Protein 5ZMB (pdb70)

Foldseek 3Di:
DPDKAWAWEADPQGTDIDIDDWDAWQVVVCVVCQVVVCVRVVDHPVQFFKAWPNHGDDDRRHTCVRVPADSHHYIYTDGDD

Nearest PDB structures (foldseek):
  5zmb-assembly1_A  TM=9.773E-01  e=6.949E-15  Trypanosoma brucei brucei TREU927
  8tee-assembly1_A  TM=6.980E-01  e=2.745E-02  Mus musculus
  7w3n-assembly1_A  TM=6.787E-01  e=5.484E-02  Homo sapiens
  5l95-assembly1_C  TM=6.623E-01  e=1.930E-01  Homo sapiens
  8ohd-assembly1_D  TM=6.482E-01  e=1.702E-01  Homo sapiens

Radius of gyration: 12.01 Å; Cα contacts (8 Å, |Δi|>4): 121; chains: 1; bounding box: 28×26×26 Å

Sequence (81 aa):
MSETIPVSVQCCEGRFELSVDSNHTLRDVLRQFKREVAALDPINLEEYVVNHEGKLLLDDSVTLQTVGVKKDSVFVLVRKAMSETIPVSVQCCEGRFELSVDSNHTLRDVLRQFKREVAALDPINLEEYVVNHEGKLLLDDSVTLQTVGVKKDSVFVLVRKAMSETIPVSVQCCEGRFELSVDSNHTLRDVLRQFKREVAALDPINLEEYVVNHEGKLLLDDSVTLQTVGVKKDSVFVLVRKAMSETIPVSVQCCEGRFELSVDSNHTLRDVLRQFKREVAALDPINLEEYVVNHEGKLLLDDSVTLQTVGVKKDSVFVLVRKAMSETIPVSVQCCEGRFELSVDSNHTLRDVLRQFKREVAALDPINLEEYVVNHEGKLLLDDSVTLQTVGVKKDSVFVLVRKAMSETIPVSVQCCEGRFELSVDSNHTLRDVLRQFKREVAALDPINLEEYVVNHEGKLLLDDSVTLQTVGVKKDSVFVLVRKAMSETIPVSVQCCEGRFELSVDSNHTLRDVLRQFKREVAALDPINLEEYVVNHEGKLLLDDSVTLQTVGVKKDSVFVLVRKAMSETIPVSVQCCEGRFELSVDSNHTLRDVLRQFKREVAALDPINLEEYVVNHEGKLLLDDSVTLQTVGVKKDSVFVLVRKAMSETIPVSVQCCEGRFELSVDSNHTLRDVLRQFKREVAALDPINLEEYVVNHEGKLLLDDSVTLQTVGVKKDSVFVLVRKAMSETIPVSVQCCEGRFELSVDSNHTLRDVLRQFKREVAALDPINLEEYVVNHEGKLLLDDSVTLQTVGVKKDSVFVLVRKAMSETIPVSVQCCEGRFELSVDSNHTLRDVLRQFKREVAALDPINLEEYVVNHEGKLLLDDSVTLQTVGVKKDSVFVLVRKAMSETIPVSVQCCEGRFELSVDSNHTLRDVLRQFKREVAALDPINLEEYVVNHEGKLLLDDSVTLQTVGVKKDSVFVLVRKAMSETIPVSVQCCEGRFELSVDSNHTLRDVLRQFKREVAALDPINLEEYVVNHEGKLLLDDSVTLQTVGVKKDSVFVLVRKAMSETIPVSVQCCEGRFELSVDSNHTLRDVLRQFKREVAALDPINLEEYVVNHEGKLLLDDSVTLQTVGVKKDSVFVLVRKAMSETIPVSVQCCEGRFELSVDSNHTLRDVLRQFKREVAALDPINLEEYVVNHEGKLLLDDSVTLQTVGVKKDSVFVLVRKAMSETIPVSVQCCEGRFELSVDSNHTLRDVLRQFKREVAALDPINLEEYVVNHEGKLLLDDSVTLQTVGVKKDSVFVLVRKAMSETIPVSVQCCEGRFELSVDSNHTLRDVLRQFKREVAALDPINLEEYVVNHEGKLLLDDSVTLQTVGVKKDSVFVLVRKAMSETIPVSVQCCEGRFELSVDSNHTLRDVLRQFKREVAALDPINLEEYVVNHEGKLLLDDSVTLQTVGVKKDSVFVLVRKAMSETIPVSVQCCEGRFELSVDSNHTLRDVLRQFKREVAALDPINLEEYVVNHEGKLLLDDSVTLQTVGVKKDSVFVLVRKAMSETIPVSVQCCEGRFELSVDSNHTLRDVLRQFKREVAALDPINLEEYVVNHEGKLLLDDSVTLQTVGVKKDSVFVLVRKA

Organism: Trypanosoma brucei brucei (strain 927/4 GUTat10.1) (NCBI:txid185431)

GO terms:
  GO:0005930 axoneme (C, IDA)

Solvent-accessible surface area: 6175 Å² total; per-residue (Å²): 231,108,123,78,39,68,15,53,10,99,27,136,154,36,203,56,124,53,65,24,62,43,109,114,39,2,155,50,14,31,163,72,18,50,177,52,7,58,84,94,35,131,85,90,18,127,113,42,60,24,21,5,56,69,132,119,46,177,102,42,82,49,42,26,144,87,22,39,18,152,156,108,5,66,6,45,25,78,176,162,95

InterPro domains:
  IPR029071 Ubiquitin-like domain superfamily [SSF54236] (4-91)

Secondary structure (DSSP, 8-state):
--S--EEEEE-SS-EEEEE--S-SBHHHHHHHHHHHHTTT--S-GGGSEEEETTEE-S-S-SBHHHHT--SS-EEEEE---

Structure (mmCIF, N/CA/C/O backbone):
data_5ZMB
#
_entry.id   5ZMB
#
loop_
_atom_site.group_PDB
_atom_site.id
_atom_site.type_symbol
_atom_site.label_atom_id
_atom_site.label_alt_id
_atom_site.label_comp_id
_atom_site.label_asym_id
_atom_site.label_entity_id
_atom_site.label_seq_id
_atom_site.pdbx_PDB_ins_code
_atom_site.Cartn_x
_atom_site.Cartn_y
_atom_site.Cartn_z
_atom_site.occupancy
_atom_site.B_iso_or_equiv
_atom_site.auth_seq_id
_atom_site.auth_comp_id
_atom_site.auth_asym_id
_atom_site.auth_atom_id
_atom_site.pdbx_PDB_model_num
ATOM 1 N N . MET A 1 1 ? 1.329 0.000 0.000 1.00 0.00 10 MET A N 1
ATOM 2 C CA . MET A 1 1 ? 2.093 -0.001 -1.242 1.00 52.33 10 MET A CA 1
ATOM 3 C C . MET A 1 1 ? 3.526 -0.463 -0.999 1.00 71.11 10 MET A C 1
ATOM 4 O O . MET A 1 1 ? 4.480 0.214 -1.382 1.00 10.02 10 MET A O 1
ATOM 18 N N . SER A 1 2 ? 3.669 -1.620 -0.360 1.00 45.14 11 SER A N 1
ATOM 19 C CA . SER A 1 2 ? 4.987 -2.170 -0.063 1.00 34.44 11 SER A CA 1
ATOM 20 C C . SER A 1 2 ? 5.277 -3.387 -0.936 1.00 41.13 11 SER A C 1
ATOM 21 O O . SER A 1 2 ? 6.422 -3.634 -1.313 1.00 41.11 11 SER A O 1
ATOM 29 N N . GLU A 1 3 ? 4.231 -4.143 -1.254 1.00 52.00 12 GLU A N 1
ATOM 30 C CA . GLU A 1 3 ? 4.374 -5.334 -2.083 1.00 34.45 12 GLU A CA 1
ATOM 31 C C . GLU A 1 3 ? 3.332 -5.350 -3.197 1.00 52.24 12 GLU A C 1
ATOM 32 O O . GLU A 1 3 ? 2.233 -5.880 -3.029 1.00 52.35 12 GLU A O 1
ATOM 44 N N . THR A 1 4 ? 3.685 -4.764 -4.337 1.00 53.15 13 THR A N 1
ATOM 45 C CA . THR A 1 4 ? 2.781 -4.708 -5.480 1.00 23.02 13 THR A CA 1
ATOM 46 C C . THR A 1 4 ? 3.029 -5.871 -6.434 1.00 40.30 13 THR A C 1
ATOM 47 O O . THR A 1 4 ? 4.160 -6.337 -6.579 1.00 54.40 13 THR A O 1
ATOM 58 N N . ILE A 1 5 ? 1.966 -6.334 -7.083 1.00 22.32 14 ILE A N 1
ATOM 59 C CA . ILE A 1 5 ? 2.070 -7.442 -8.025 1.00 12.32 14 ILE A CA 1
ATOM 60 C C . ILE A 1 5 ? 1.211 -7.195 -9.260 1.00 42.55 14 ILE A C 1
ATOM 61 O O . ILE A 1 5 ? -0.008 -7.363 -9.243 1.00 53.04 14 ILE A O 1
ATOM 77 N N . PRO A 1 6 ? 1.861 -6.787 -10.361 1.00 1.33 15 PRO A N 1
ATOM 78 C CA . PRO A 1 6 ? 1.177 -6.510 -11.627 1.00 40.13 15 PRO A CA 1
ATOM 79 C C . PRO A 1 6 ? 0.649 -7.778 -12.290 1.00 40.41 15 PRO A C 1
ATOM 80 O O . PRO A 1 6 ? 1.325 -8.806 -12.312 1.00 71.33 15 PRO A O 1
ATOM 91 N N . VAL A 1 7 ? -0.563 -7.697 -12.830 1.00 40.10 16 VAL A N 1
ATOM 92 C CA . VAL A 1 7 ? -1.181 -8.838 -13.495 1.00 51.42 16 VAL A CA 1
ATOM 93 C C . VAL A 1 7 ? -1.833 -8.421 -14.809 1.00 15.35 16 VAL A C 1
ATOM 94 O O . VAL A 1 7 ? -2.257 -7.276 -14.967 1.00 40.12 16 VAL A O 1
ATOM 107 N N . SER A 1 8 ? -1.912 -9.358 -15.748 1.00 5.12 17 SER A N 1
ATOM 108 C CA . SER A 1 8 ? -2.510 -9.087 -17.050 1.00 23.31 17 SER A CA 1
ATOM 109 C C . SER A 1 8 ? -3.626 -10.082 -17.352 1.00 73.01 17 SER A C 1
ATOM 110 O O . SER A 1 8 ? -3.485 -11.282 -17.116 1.00 71.02 17 SER A O 1
ATOM 118 N N . VAL A 1 9 ? -4.737 -9.574 -17.876 1.00 13.20 18 VAL A N 1
ATOM 119 C CA . VAL A 1 9 ? -5.879 -10.416 -18.212 1.00 62.22 18 VAL A CA 1
ATOM 120 C C . VAL A 1 9 ? -6.284 -10.237 -19.671 1.00 5.20 18 VAL A C 1
ATOM 121 O O . VAL A 1 9 ? -6.296 -9.120 -20.188 1.00 73.23 18 VAL A O 1
ATOM 134 N N . GLN A 1 10 ? -6.614 -11.344 -20.328 1.00 41.22 19 GLN A N 1
ATOM 135 C CA . GLN A 1 10 ? -7.019 -11.308 -21.728 1.00 71.24 19 GLN A CA 1
ATOM 136 C C . GLN A 1 10 ? -8.511 -11.591 -21.871 1.00 11.24 19 GLN A C 1
ATOM 137 O O . GLN A 1 10 ? -9.047 -12.491 -21.223 1.00 3.02 19 GLN A O 1
ATOM 151 N N . CYS A 1 11 ? -9.176 -10.817 -22.721 1.00 12.10 20 CYS A N 1
ATOM 152 C CA . CYS A 1 11 ? -10.607 -10.983 -22.947 1.00 75.33 20 CYS A CA 1
ATOM 153 C C . CYS A 1 11 ? -10.932 -10.931 -24.437 1.00 31.13 20 CYS A C 1
ATOM 154 O O . CYS A 1 11 ? -10.247 -10.259 -25.208 1.00 41.33 20 CYS A O 1
ATOM 162 N N . CYS A 1 12 ? -11.979 -11.646 -24.834 1.00 0.41 21 CYS A N 1
ATOM 163 C CA . CYS A 1 12 ? -12.393 -11.683 -26.232 1.00 52.10 21 CYS A CA 1
ATOM 164 C C . CYS A 1 12 ? -12.804 -10.296 -26.714 1.00 52.45 21 CYS A C 1
ATOM 165 O O . CYS A 1 12 ? -12.825 -10.027 -27.915 1.00 42.01 21 CYS A O 1
ATOM 173 N N . GLU A 1 13 ? -13.132 -9.419 -25.770 1.00 72.41 22 GLU A N 1
ATOM 174 C CA . GLU A 1 13 ? -13.545 -8.060 -26.100 1.00 73.41 22 GLU A CA 1
ATOM 175 C C . GLU A 1 13 ? -12.352 -7.110 -26.084 1.00 44.15 22 GLU A C 1
ATOM 176 O O . GLU A 1 13 ? -12.376 -6.054 -26.716 1.00 73.51 22 GLU A O 1
ATOM 188 N N . GLY A 1 14 ? -11.307 -7.493 -25.357 1.00 1.05 23 GLY A N 1
ATOM 189 C CA . GLY A 1 14 ? -10.119 -6.664 -25.271 1.00 24.32 23 GLY A CA 1
ATOM 190 C C . GLY A 1 14 ? -9.150 -7.148 -24.210 1.00 63.02 23 GLY A C 1
ATOM 191 O O . GLY A 1 14 ? -9.117 -8.335 -23.885 1.00 44.02 23 GLY A O 1
ATOM 195 N N . ARG A 1 15 ? -8.358 -6.227 -23.670 1.00 63.34 24 ARG A N 1
ATOM 196 C CA . ARG A 1 15 ? -7.381 -6.567 -22.642 1.00 73.24 24 ARG A CA 1
ATOM 197 C C . ARG A 1 15 ? -7.532 -5.657 -21.427 1.00 74.10 24 ARG A C 1
ATOM 198 O O . ARG A 1 15 ? -7.841 -4.473 -21.560 1.00 11.43 24 ARG A O 1
ATOM 219 N N . PHE A 1 16 ? -7.313 -6.219 -20.243 1.00 13.12 25 PHE A N 1
ATOM 220 C CA . PHE A 1 16 ? -7.426 -5.459 -19.003 1.00 54.14 25 PHE A CA 1
ATOM 221 C C . PHE A 1 16 ? -6.329 -5.856 -18.020 1.00 52.40 25 PHE A C 1
ATOM 222 O O . PHE A 1 16 ? -6.194 -7.026 -17.665 1.00 10.23 25 PHE A O 1
ATOM 239 N N . GLU A 1 17 ? -5.548 -4.871 -17.585 1.00 72.54 26 GLU A N 1
ATOM 240 C CA . GLU A 1 17 ? -4.462 -5.118 -16.644 1.00 61.24 26 GLU A CA 1
ATOM 241 C C . GLU A 1 17 ? -4.729 -4.426 -15.311 1.00 53.31 26 GLU A C 1
ATOM 242 O O . GLU A 1 17 ? -5.407 -3.399 -15.257 1.00 0.52 26 GLU A O 1
ATOM 254 N N . LEU A 1 18 ? -4.193 -4.995 -14.238 1.00 30.45 27 LEU A N 1
ATOM 255 C CA . LEU A 1 18 ? -4.373 -4.434 -12.903 1.00 73.30 27 LEU A CA 1
ATOM 256 C C . LEU A 1 18 ? -3.223 -4.834 -11.984 1.00 51.14 27 LEU A C 1
ATOM 257 O O . LEU A 1 18 ? -2.463 -5.753 -12.289 1.00 45.41 27 LEU A O 1
ATOM 273 N N . SER A 1 19 ? -3.103 -4.139 -10.858 1.00 15.13 28 SER A N 1
ATOM 274 C CA . SER A 1 19 ? -2.045 -4.420 -9.895 1.00 31.23 28 SER A CA 1
ATOM 275 C C . SER A 1 19 ? -2.610 -4.524 -8.481 1.00 72.14 28 SER A C 1
ATOM 276 O O . SER A 1 19 ? -3.296 -3.619 -8.007 1.00 35.15 28 SER A O 1
ATOM 284 N N . VAL A 1 20 ? -2.316 -5.635 -7.814 1.00 35.44 29 VAL A N 1
ATOM 285 C CA . VAL A 1 20 ? -2.793 -5.859 -6.454 1.00 75.01 29 VAL A CA 1
ATOM 286 C C . VAL A 1 20 ? -1.765 -6.624 -5.630 1.00 24.53 29 VAL A C 1
ATOM 287 O O . VAL A 1 20 ? -0.977 -7.403 -6.168 1.00 75.11 29 VAL A O 1
ATOM 300 N N . ASP A 1 21 ? -1.777 -6.398 -4.321 1.00 21.32 30 ASP A N 1
ATOM 301 C CA . ASP A 1 21 ? -0.846 -7.068 -3.420 1.00 45.03 30 ASP A CA 1
ATOM 302 C C . ASP A 1 21 ? -1.267 -8.514 -3.180 1.00 62.44 30 ASP A C 1
ATOM 303 O O . ASP A 1 21 ? -2.453 -8.811 -3.039 1.00 52.42 30 ASP A O 1
ATOM 312 N N . SER A 1 22 ? -0.287 -9.411 -3.136 1.00 62.35 31 SER A N 1
ATOM 313 C CA . SER A 1 22 ? -0.556 -10.828 -2.919 1.00 12.23 31 SER A CA 1
ATOM 314 C C . SER A 1 22 ? -0.705 -11.130 -1.431 1.00 10.13 31 SER A C 1
ATOM 315 O O . SER A 1 22 ? 0.124 -10.724 -0.618 1.00 2.32 31 SER A O 1
ATOM 323 N N . ASN A 1 23 ? -1.769 -11.846 -1.082 1.00 70.23 32 ASN A N 1
ATOM 324 C CA . ASN A 1 23 ? -2.028 -12.203 0.308 1.00 74.22 32 ASN A CA 1
ATOM 325 C C . ASN A 1 23 ? -3.263 -13.092 0.420 1.00 70.42 32 ASN A C 1
ATOM 326 O O . ASN A 1 23 ? -3.267 -14.078 1.159 1.00 41.44 32 ASN A O 1
ATOM 337 N N . HIS A 1 24 ? -4.310 -12.738 -0.319 1.00 22.20 33 HIS A N 1
ATOM 338 C CA . HIS A 1 24 ? -5.551 -13.505 -0.304 1.00 3.32 33 HIS A CA 1
ATOM 339 C C . HIS A 1 24 ? -5.579 -14.516 -1.446 1.00 42.42 33 HIS A C 1
ATOM 340 O O . HIS A 1 24 ? -4.705 -14.513 -2.314 1.00 23.22 33 HIS A O 1
ATOM 354 N N . THR A 1 25 ? -6.589 -15.380 -1.440 1.00 64.33 34 THR A N 1
ATOM 355 C CA . THR A 1 25 ? -6.730 -16.398 -2.474 1.00 44.11 34 THR A CA 1
ATOM 356 C C . THR A 1 25 ? -7.230 -15.790 -3.779 1.00 53.03 34 THR A C 1
ATOM 357 O O . THR A 1 25 ? -7.519 -14.595 -3.849 1.00 15.43 34 THR A O 1
ATOM 368 N N . LEU A 1 26 ? -7.331 -16.619 -4.812 1.00 73.21 35 LEU A N 1
ATOM 369 C CA . LEU A 1 26 ? -7.799 -16.163 -6.117 1.00 24.03 35 LEU A CA 1
ATOM 370 C C . LEU A 1 26 ? -9.131 -15.431 -5.992 1.00 60.14 35 LEU A C 1
ATOM 371 O O . LEU A 1 26 ? -9.444 -14.550 -6.794 1.00 24.23 35 LEU A O 1
ATOM 387 N N . ARG A 1 27 ? -9.911 -15.800 -4.982 1.00 31.32 36 ARG A N 1
ATOM 388 C CA . ARG A 1 27 ? -11.209 -15.178 -4.752 1.00 34.10 36 ARG A CA 1
ATOM 389 C C . ARG A 1 27 ? -11.084 -13.658 -4.709 1.00 23.04 36 ARG A C 1
ATOM 390 O O . ARG A 1 27 ? -12.012 -12.938 -5.077 1.00 2.33 36 ARG A O 1
ATOM 411 N N . ASP A 1 28 ? -9.931 -13.178 -4.256 1.00 42.31 37 ASP A N 1
ATOM 412 C CA . ASP A 1 28 ? -9.683 -11.743 -4.165 1.00 32.51 37 ASP A CA 1
ATOM 413 C C . ASP A 1 28 ? -9.358 -11.160 -5.536 1.00 54.24 37 ASP A C 1
ATOM 414 O O . ASP A 1 28 ? -9.910 -10.133 -5.932 1.00 1.30 37 ASP A O 1
ATOM 423 N N . VAL A 1 29 ? -8.459 -11.821 -6.258 1.00 23.25 38 VAL A N 1
ATOM 424 C CA . VAL A 1 29 ? -8.060 -11.368 -7.585 1.00 31.31 38 VAL A CA 1
ATOM 425 C C . VAL A 1 29 ? -9.249 -11.348 -8.539 1.00 32.33 38 VAL A C 1
ATOM 426 O O . VAL A 1 29 ? -9.439 -10.392 -9.292 1.00 33.13 38 VAL A O 1
ATOM 439 N N . LEU A 1 30 ? -10.048 -12.409 -8.502 1.00 21.11 39 LEU A N 1
ATOM 440 C CA . LEU A 1 30 ? -11.221 -12.514 -9.363 1.00 63.11 39 LEU A CA 1
ATOM 441 C C . LEU A 1 30 ? -12.304 -11.531 -8.930 1.00 62.04 39 LEU A C 1
ATOM 442 O O . LEU A 1 30 ? -13.014 -10.968 -9.764 1.00 3.02 39 LEU A O 1
ATOM 458 N N . ARG A 1 31 ? -12.423 -11.328 -7.622 1.00 72.14 40 ARG A N 1
ATOM 459 C CA . ARG A 1 31 ? -13.419 -10.412 -7.079 1.00 61.21 40 ARG A CA 1
ATOM 460 C C . ARG A 1 31 ? -13.262 -9.019 -7.681 1.00 60.05 40 ARG A C 1
ATOM 461 O O . ARG A 1 31 ? -14.242 -8.392 -8.082 1.00 34.22 40 ARG A O 1
ATOM 482 N N . GLN A 1 32 ? -12.023 -8.542 -7.741 1.00 41.13 41 GLN A N 1
ATOM 483 C CA . GLN A 1 32 ? -11.739 -7.223 -8.293 1.00 43.35 41 GLN A CA 1
ATOM 484 C C . GLN A 1 32 ? -11.853 -7.233 -9.814 1.00 52.13 41 GLN A C 1
ATOM 485 O O . GLN A 1 32 ? -12.500 -6.367 -10.404 1.00 72.32 41 GLN A O 1
ATOM 499 N N . PHE A 1 33 ? -11.221 -8.218 -10.444 1.00 2.43 42 PHE A N 1
ATOM 500 C CA . PHE A 1 33 ? -11.251 -8.340 -11.897 1.00 4.24 42 PHE A CA 1
ATOM 501 C C . PHE A 1 33 ? -12.687 -8.352 -12.412 1.00 43.30 42 PHE A C 1
ATOM 502 O O . PHE A 1 33 ? -13.033 -7.616 -13.337 1.00 31.33 42 PHE A O 1
ATOM 519 N N . LYS A 1 34 ? -13.519 -9.193 -11.807 1.00 41.33 43 LYS A N 1
ATOM 520 C CA . LYS A 1 34 ? -14.918 -9.302 -12.203 1.00 11.13 43 LYS A CA 1
ATOM 521 C C . LYS A 1 34 ? -15.696 -8.052 -11.802 1.00 21.51 43 LYS A C 1
ATOM 522 O O . LYS A 1 34 ? -16.665 -7.675 -12.461 1.00 62.11 43 LYS A O 1
ATOM 541 N N . ARG A 1 35 ? -15.265 -7.414 -10.719 1.00 25.52 44 ARG A N 1
ATOM 542 C CA . ARG A 1 35 ? -15.921 -6.207 -10.231 1.00 64.31 44 ARG A CA 1
ATOM 543 C C . ARG A 1 35 ? -15.677 -5.036 -11.178 1.00 54.11 44 ARG A C 1
ATOM 544 O O . ARG A 1 35 ? -16.466 -4.093 -11.228 1.00 41.43 44 ARG A O 1
ATOM 565 N N . GLU A 1 36 ? -14.581 -5.104 -11.926 1.00 64.13 45 GLU A N 1
ATOM 566 C CA . GLU A 1 36 ? -14.234 -4.048 -12.870 1.00 63.22 45 GLU A CA 1
ATOM 567 C C . GLU A 1 36 ? -14.656 -4.425 -14.287 1.00 52.13 45 GLU A C 1
ATOM 568 O O . GLU A 1 36 ? -15.120 -3.581 -15.054 1.00 0.30 45 GLU A O 1
ATOM 580 N N . VAL A 1 37 ? -14.492 -5.699 -14.629 1.00 22.04 46 VAL A N 1
ATOM 581 C CA . VAL A 1 37 ? -14.856 -6.189 -15.953 1.00 10.13 46 VAL A CA 1
ATOM 582 C C . VAL A 1 37 ? -16.319 -5.895 -16.264 1.00 33.21 46 VAL A C 1
ATOM 583 O O . VAL A 1 37 ? -16.711 -5.803 -17.427 1.00 24.20 46 VAL A O 1
ATOM 596 N N . ALA A 1 38 ? -17.124 -5.749 -15.216 1.00 45.51 47 ALA A N 1
ATOM 597 C CA . ALA A 1 38 ? -18.544 -5.462 -15.377 1.00 63.52 47 ALA A CA 1
ATOM 598 C C . ALA A 1 38 ? -18.761 -4.059 -15.933 1.00 34.14 47 ALA A C 1
ATOM 599 O O . ALA A 1 38 ? -19.855 -3.724 -16.387 1.00 62.00 47 ALA A O 1
ATOM 606 N N . ALA A 1 39 ? -17.714 -3.242 -15.892 1.00 23.51 48 ALA A N 1
ATOM 607 C CA . ALA A 1 39 ? -17.791 -1.876 -16.392 1.00 44.34 48 ALA A CA 1
ATOM 608 C C . ALA A 1 39 ? -18.052 -1.855 -17.895 1.00 31.04 48 ALA A C 1
ATOM 609 O O . ALA A 1 39 ? -18.795 -1.009 -18.394 1.00 71.13 48 ALA A O 1
ATOM 616 N N . LEU A 1 40 ? -17.437 -2.790 -18.610 1.00 40.13 49 LEU A N 1
ATOM 617 C CA . LEU A 1 40 ? -17.603 -2.879 -20.057 1.00 2.21 49 LEU A CA 1
ATOM 618 C C . LEU A 1 40 ? -18.343 -4.155 -20.443 1.00 21.52 49 LEU A C 1
ATOM 619 O O . LEU A 1 40 ? -18.958 -4.231 -21.506 1.00 52.25 49 LEU A O 1
ATOM 635 N N . ASP A 1 41 ? -18.280 -5.156 -19.571 1.00 15.32 50 ASP A N 1
ATOM 636 C CA . ASP A 1 41 ? -18.948 -6.429 -19.818 1.00 45.34 50 ASP A CA 1
ATOM 637 C C . ASP A 1 41 ? -20.269 -6.506 -19.061 1.00 55.20 50 ASP A C 1
ATOM 638 O O . ASP A 1 41 ? -20.307 -6.722 -17.850 1.00 13.45 50 ASP A O 1
ATOM 647 N N . PRO A 1 42 ? -21.381 -6.324 -19.790 1.00 22.42 51 PRO A N 1
ATOM 648 C CA . PRO A 1 42 ? -22.725 -6.368 -19.207 1.00 73.44 51 PRO A CA 1
ATOM 649 C C . PRO A 1 42 ? -23.123 -7.775 -18.772 1.00 3.41 51 PRO A C 1
ATOM 650 O O . PRO A 1 42 ? -23.847 -7.949 -17.791 1.00 64.32 51 PRO A O 1
ATOM 661 N N . ILE A 1 43 ? -22.645 -8.774 -19.506 1.00 43.40 52 ILE A N 1
ATOM 662 C CA . ILE A 1 43 ? -22.949 -10.164 -19.194 1.00 34.33 52 ILE A CA 1
ATOM 663 C C . ILE A 1 43 ? -22.212 -10.620 -17.939 1.00 34.21 52 ILE A C 1
ATOM 664 O O . ILE A 1 43 ? -21.097 -10.177 -17.666 1.00 75.34 52 ILE A O 1
ATOM 680 N N . ASN A 1 44 ? -22.843 -11.510 -17.179 1.00 51.31 53 ASN A N 1
ATOM 681 C CA . ASN A 1 44 ? -22.247 -12.027 -15.953 1.00 64.40 53 ASN A CA 1
ATOM 682 C C . ASN A 1 44 ? -21.126 -13.014 -16.268 1.00 11.14 53 ASN A C 1
ATOM 683 O O . ASN A 1 44 ? -21.375 -14.120 -16.750 1.00 42.42 53 ASN A O 1
ATOM 694 N N . LEU A 1 45 ? -19.892 -12.607 -15.991 1.00 33.24 54 LEU A N 1
ATOM 695 C CA . LEU A 1 45 ? -18.732 -13.455 -16.243 1.00 33.10 54 LEU A CA 1
ATOM 696 C C . LEU A 1 45 ? -18.755 -14.690 -15.347 1.00 51.34 54 LEU A C 1
ATOM 697 O O . LEU A 1 45 ? -18.068 -15.675 -15.616 1.00 15.14 54 LEU A O 1
ATOM 713 N N . GLU A 1 46 ? -19.551 -14.629 -14.284 1.00 41.33 55 GLU A N 1
ATOM 714 C CA . GLU A 1 46 ? -19.664 -15.743 -13.350 1.00 43.05 55 GLU A CA 1
ATOM 715 C C . GLU A 1 46 ? -20.151 -17.002 -14.062 1.00 0.10 55 GLU A C 1
ATOM 716 O O . GLU A 1 46 ? -19.954 -18.116 -13.578 1.00 11.13 55 GLU A O 1
ATOM 728 N N . GLU A 1 47 ? -20.788 -16.815 -15.214 1.00 12.35 56 GLU A N 1
ATOM 729 C CA . GLU A 1 47 ? -21.305 -17.935 -15.991 1.00 21.12 56 GLU A CA 1
ATOM 730 C C . GLU A 1 47 ? -20.226 -18.506 -16.907 1.00 2.45 56 GLU A C 1
ATOM 731 O O . GLU A 1 47 ? -20.487 -19.403 -17.708 1.00 52.00 56 GLU A O 1
ATOM 743 N N . TYR A 1 48 ? -19.013 -17.978 -16.782 1.00 31.12 57 TYR A N 1
ATOM 744 C CA . TYR A 1 48 ? -17.894 -18.432 -17.600 1.00 14.25 57 TYR A CA 1
ATOM 745 C C . TYR A 1 48 ? -16.710 -18.835 -16.727 1.00 2.22 57 TYR A C 1
ATOM 746 O O . TYR A 1 48 ? -16.695 -18.579 -15.523 1.00 32.14 57 TYR A O 1
ATOM 764 N N . VAL A 1 49 ? -15.716 -19.467 -17.344 1.00 14.31 58 VAL A N 1
ATOM 765 C CA . VAL A 1 49 ? -14.525 -19.904 -16.626 1.00 35.44 58 VAL A CA 1
ATOM 766 C C . VAL A 1 49 ? -13.291 -19.143 -17.093 1.00 45.43 58 VAL A C 1
ATOM 767 O O . VAL A 1 49 ? -13.159 -18.817 -18.273 1.00 44.21 58 VAL A O 1
ATOM 780 N N . VAL A 1 50 ? -12.387 -18.862 -16.160 1.00 44.41 59 VAL A N 1
ATOM 781 C CA . VAL A 1 50 ? -11.160 -18.139 -16.477 1.00 33.25 59 VAL A CA 1
ATOM 782 C C . VAL A 1 50 ? -9.929 -18.981 -16.160 1.00 33.10 59 VAL A C 1
ATOM 783 O O . VAL A 1 50 ? -9.850 -19.611 -15.106 1.00 43.41 59 VAL A O 1
ATOM 796 N N . ASN A 1 51 ? -8.970 -18.987 -17.080 1.00 55.34 60 ASN A N 1
ATOM 797 C CA . ASN A 1 51 ? -7.742 -19.752 -16.900 1.00 0.34 60 ASN A CA 1
ATOM 798 C C . ASN A 1 51 ? -6.612 -18.856 -16.402 1.00 44.10 60 ASN A C 1
ATOM 799 O O . ASN A 1 51 ? -6.404 -17.756 -16.916 1.00 73.21 60 ASN A O 1
ATOM 810 N N . HIS A 1 52 ? -5.883 -19.334 -15.399 1.00 23.34 61 HIS A N 1
ATOM 811 C CA . HIS A 1 52 ? -4.772 -18.578 -14.832 1.00 10.41 61 HIS A CA 1
ATOM 812 C C . HIS A 1 52 ? -3.438 -19.236 -15.170 1.00 3.14 61 HIS A C 1
ATOM 813 O O . HIS A 1 52 ? -3.206 -20.397 -14.834 1.00 3.45 61 HIS A O 1
ATOM 827 N N . G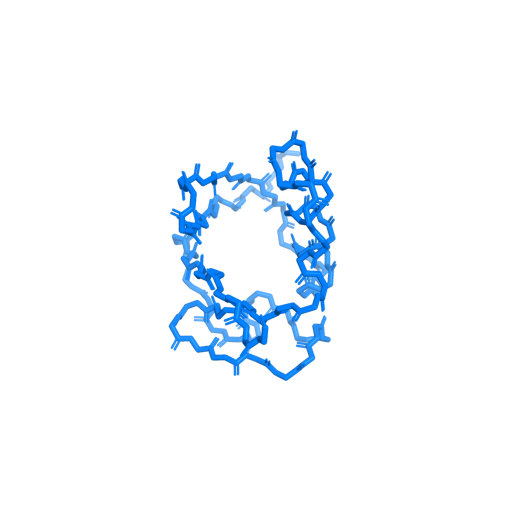LU A 1 53 ? -2.565 -18.486 -15.836 1.00 74.55 62 GLU A N 1
ATOM 828 C CA . GLU A 1 53 ? -1.255 -18.999 -16.221 1.00 35.15 62 GLU A CA 1
ATOM 829 C C . GLU A 1 53 ? -1.393 -20.195 -17.158 1.00 22.41 62 GLU A C 1
ATOM 830 O O . GLU A 1 53 ? -0.623 -21.152 -17.078 1.00 74.00 62 GLU A O 1
ATOM 842 N N . GLY A 1 54 ? -2.380 -20.133 -18.046 1.00 71.54 63 GLY A N 1
ATOM 843 C CA . GLY A 1 54 ? -2.602 -21.217 -18.986 1.00 23.21 63 GLY A CA 1
ATOM 844 C C . GLY A 1 54 ? -3.138 -22.466 -18.315 1.00 11.14 63 GLY A C 1
ATOM 845 O O . GLY A 1 54 ? -3.157 -23.542 -18.912 1.00 72.12 63 GLY A O 1
ATOM 849 N N . LYS A 1 55 ? -3.574 -22.324 -17.067 1.00 71.34 64 LYS A N 1
ATOM 850 C CA . LYS A 1 55 ? -4.113 -23.449 -16.313 1.00 32.34 64 LYS A CA 1
ATOM 851 C C . LYS A 1 55 ? -5.521 -23.143 -15.811 1.00 60.42 64 LYS A C 1
ATOM 852 O O . LYS A 1 55 ? -5.772 -22.077 -15.248 1.00 34.20 64 LYS A O 1
ATOM 871 N N . LEU A 1 56 ? -6.435 -24.085 -16.018 1.00 11.22 65 LEU A N 1
ATOM 872 C CA . LEU A 1 56 ? -7.818 -23.916 -15.585 1.00 71.51 65 LEU A CA 1
ATOM 873 C C . LEU A 1 56 ? -8.008 -24.424 -14.159 1.00 51.13 65 LEU A C 1
ATOM 874 O O . LEU A 1 56 ? -7.869 -25.618 -13.890 1.00 1.31 65 LEU A O 1
ATOM 890 N N . LEU A 1 57 ? -8.329 -23.510 -13.250 1.00 22.33 66 LEU A N 1
ATOM 891 C CA . LEU A 1 57 ? -8.541 -23.865 -11.851 1.00 23.13 66 LEU A CA 1
ATOM 892 C C . LEU A 1 57 ? -9.997 -24.244 -11.599 1.00 42.35 66 LEU A C 1
ATOM 893 O O . LEU A 1 57 ? -10.894 -23.824 -12.332 1.00 0.55 66 LEU A O 1
ATOM 909 N N . LEU A 1 58 ? -10.225 -25.038 -10.559 1.00 51.14 67 LEU A N 1
ATOM 910 C CA . LEU A 1 58 ? -11.573 -25.472 -10.209 1.00 52.23 67 LEU A CA 1
ATOM 911 C C . LEU A 1 58 ? -12.245 -24.466 -9.280 1.00 40.33 67 LEU A C 1
ATOM 912 O O . LEU A 1 58 ? -13.354 -24.002 -9.548 1.00 65.14 67 LEU A O 1
ATOM 928 N N . ASP A 1 59 ? -11.566 -24.131 -8.189 1.00 23.22 68 ASP A N 1
ATOM 929 C CA . ASP A 1 59 ? -12.095 -23.177 -7.221 1.00 71.12 68 ASP A CA 1
ATOM 930 C C . ASP A 1 59 ? -11.159 -21.983 -7.068 1.00 2.52 68 ASP A C 1
ATOM 931 O O . ASP A 1 59 ? -10.107 -21.919 -7.705 1.00 75.33 68 ASP A O 1
ATOM 940 N N . ASP A 1 60 ? -11.548 -21.037 -6.219 1.00 72.45 69 ASP A N 1
ATOM 941 C CA . ASP A 1 60 ? -10.744 -19.844 -5.982 1.00 61.32 69 ASP A CA 1
ATOM 942 C C . ASP A 1 60 ? -10.187 -19.838 -4.562 1.00 65.31 69 ASP A C 1
ATOM 943 O O . ASP A 1 60 ? -9.989 -18.779 -3.967 1.00 33.24 69 ASP A O 1
ATOM 952 N N . SER A 1 61 ? -9.936 -21.028 -4.025 1.00 62.12 70 SER A N 1
ATOM 953 C CA . SER A 1 61 ? -9.406 -21.160 -2.673 1.00 61.21 70 SER A CA 1
ATOM 954 C C . SER A 1 61 ? -7.883 -21.073 -2.676 1.00 23.13 70 SER A C 1
ATOM 955 O O . SER A 1 61 ? -7.268 -20.713 -1.672 1.00 12.33 70 SER A O 1
ATOM 963 N N . VAL A 1 62 ? -7.279 -21.406 -3.812 1.00 71.13 71 VAL A N 1
ATOM 964 C CA . VAL A 1 62 ? -5.828 -21.365 -3.948 1.00 10.02 71 VAL A CA 1
ATOM 965 C C . VAL A 1 62 ? -5.343 -19.949 -4.236 1.00 2.35 71 VAL A C 1
ATOM 966 O O . VAL A 1 62 ? -6.018 -19.174 -4.914 1.00 73.33 71 VAL A O 1
ATOM 979 N N . THR A 1 63 ? -4.166 -19.615 -3.715 1.00 1.20 72 THR A N 1
ATOM 980 C CA . THR A 1 63 ? -3.589 -18.291 -3.915 1.00 35.31 72 THR A CA 1
ATOM 981 C C . THR A 1 63 ? -2.862 -18.205 -5.252 1.00 3.24 72 THR A C 1
ATOM 982 O O . THR A 1 63 ? -2.610 -19.221 -5.900 1.00 60.31 72 THR A O 1
ATOM 993 N N . LEU A 1 64 ? -2.525 -16.986 -5.659 1.00 12.13 73 LEU A N 1
ATOM 994 C CA . LEU A 1 64 ? -1.825 -16.767 -6.919 1.00 45.43 73 LEU A CA 1
ATOM 995 C C . LEU A 1 64 ? -0.562 -17.619 -6.996 1.00 41.10 73 LEU A C 1
ATOM 996 O O . LEU A 1 64 ? -0.277 -18.231 -8.025 1.00 43.51 73 LEU A O 1
ATOM 1012 N N . GLN A 1 65 ? 0.189 -17.655 -5.900 1.00 32.32 74 GLN A N 1
ATOM 1013 C CA . GLN A 1 65 ? 1.420 -18.434 -5.843 1.00 61.32 74 GLN A CA 1
ATOM 1014 C C . GLN A 1 65 ? 1.117 -19.926 -5.744 1.00 13.42 74 GLN A C 1
ATOM 1015 O O . GLN A 1 65 ? 1.843 -20.756 -6.291 1.00 73.22 74 GLN A O 1
ATOM 1029 N N . THR A 1 66 ? 0.039 -20.260 -5.041 1.00 12.31 75 THR A N 1
ATOM 1030 C CA . THR A 1 66 ? -0.360 -21.651 -4.868 1.00 50.21 75 THR A CA 1
ATOM 1031 C C . THR A 1 66 ? -0.596 -22.326 -6.214 1.00 74.21 75 THR A C 1
ATOM 1032 O O . THR A 1 66 ? -0.300 -23.508 -6.387 1.00 71.54 75 THR A O 1
ATOM 1043 N N . VAL A 1 67 ? -1.132 -21.568 -7.166 1.00 5.23 76 VAL A N 1
ATOM 1044 C CA . VAL A 1 67 ? -1.406 -22.093 -8.498 1.00 31.01 76 VAL A CA 1
ATOM 1045 C C . VAL A 1 67 ? -0.131 -22.175 -9.330 1.00 12.12 76 VAL A C 1
ATOM 1046 O O . VAL A 1 67 ? -0.035 -22.973 -10.261 1.00 32.31 76 VAL A O 1
ATOM 1059 N N . GLY A 1 68 ? 0.848 -21.343 -8.987 1.00 15.23 77 GLY A N 1
ATOM 1060 C CA . GLY A 1 68 ? 2.105 -21.337 -9.712 1.00 33.24 77 GLY A CA 1
ATOM 1061 C C . GLY A 1 68 ? 2.211 -20.176 -10.680 1.00 15.53 77 GLY A C 1
ATOM 1062 O O . GLY A 1 68 ? 2.970 -20.231 -11.647 1.00 5.24 77 GLY A O 1
ATOM 1066 N N . VAL A 1 69 ? 1.445 -19.120 -10.421 1.00 71.01 78 VAL A N 1
ATOM 1067 C CA . VAL A 1 69 ? 1.455 -17.940 -11.277 1.00 43.03 78 VAL A CA 1
ATOM 1068 C C . VAL A 1 69 ? 2.792 -17.212 -11.193 1.00 50.33 78 VAL A C 1
ATOM 1069 O O . VAL A 1 69 ? 3.394 -17.116 -10.123 1.00 55.13 78 VAL A O 1
ATOM 1082 N N . LYS A 1 70 ? 3.252 -16.699 -12.329 1.00 43.32 79 LYS A N 1
ATOM 1083 C CA . LYS A 1 70 ? 4.518 -15.977 -12.386 1.00 13.52 79 LYS A CA 1
ATOM 1084 C C . LYS A 1 70 ? 4.308 -14.490 -12.117 1.00 2.25 79 LYS A C 1
ATOM 1085 O O . LYS A 1 70 ? 3.177 -14.030 -11.961 1.00 11.23 79 LYS A O 1
ATOM 1104 N N . LYS A 1 71 ? 5.405 -13.742 -12.064 1.00 64.35 80 LYS A N 1
ATOM 1105 C CA . LYS A 1 71 ? 5.343 -12.307 -11.817 1.00 52.31 80 LYS A CA 1
ATOM 1106 C C . LYS A 1 71 ? 4.366 -11.632 -12.775 1.00 1.32 80 LYS A C 1
ATOM 1107 O O . LYS A 1 71 ? 3.512 -10.850 -12.356 1.00 72.23 80 LYS A O 1
ATOM 1126 N N . ASP A 1 72 ? 4.497 -11.939 -14.060 1.00 63.44 81 ASP A N 1
ATOM 1127 C CA . ASP A 1 72 ? 3.624 -11.364 -15.077 1.00 64.32 81 ASP A CA 1
ATOM 1128 C C . ASP A 1 72 ? 2.163 -11.696 -14.790 1.00 64.41 81 ASP A C 1
ATOM 1129 O O . ASP A 1 72 ? 1.295 -10.826 -14.851 1.00 1.00 81 ASP A O 1
ATOM 1138 N N . SER A 1 73 ? 1.899 -12.961 -14.478 1.00 65.21 82 SER A N 1
ATOM 1139 C CA . SER A 1 73 ? 0.543 -13.410 -14.186 1.00 51.45 82 SER A CA 1
ATOM 1140 C C . SER A 1 73 ? -0.394 -13.096 -15.349 1.00 35.23 82 SER A C 1
ATOM 1141 O O . SER A 1 73 ? -0.949 -12.000 -15.436 1.00 62.44 82 SER A O 1
ATOM 1149 N N . VAL A 1 74 ? -0.567 -14.067 -16.240 1.00 61.21 83 VAL A N 1
ATOM 1150 C CA . VAL A 1 74 ? -1.438 -13.897 -17.397 1.00 45.02 83 VAL A CA 1
ATOM 1151 C C . VAL A 1 74 ? -2.607 -14.874 -17.353 1.00 60.04 83 VAL A C 1
ATOM 1152 O O . VAL A 1 74 ? -2.414 -16.090 -17.349 1.00 32.00 83 VAL A O 1
ATOM 1165 N N . PHE A 1 75 ? -3.821 -14.334 -17.322 1.00 21.34 84 PHE A N 1
ATOM 1166 C CA . PHE A 1 75 ? -5.023 -15.158 -17.278 1.00 31.43 84 PHE A CA 1
ATOM 1167 C C . PHE A 1 75 ? -5.990 -14.770 -18.393 1.00 2.15 84 PHE A C 1
ATOM 1168 O O . PHE A 1 75 ? -6.218 -13.587 -18.648 1.00 32.44 84 PHE A O 1
ATOM 1185 N N . VAL A 1 76 ? -6.555 -15.775 -19.055 1.00 1.45 85 VAL A N 1
ATOM 1186 C CA . VAL A 1 76 ? -7.497 -15.540 -20.142 1.00 14.41 85 VAL A CA 1
ATOM 1187 C C . VAL A 1 76 ? -8.905 -15.977 -19.753 1.00 71.21 85 VAL A C 1
ATOM 1188 O O . VAL A 1 76 ? -9.088 -16.988 -19.074 1.00 24.50 85 VAL A O 1
ATOM 1201 N N . LEU A 1 77 ? -9.898 -15.210 -20.188 1.00 54.22 86 LEU A N 1
ATOM 1202 C CA . LEU A 1 77 ? -11.292 -15.518 -19.887 1.00 20.15 86 LEU A CA 1
ATOM 1203 C C . LEU A 1 77 ? -12.044 -15.929 -21.148 1.00 53.12 86 LEU A C 1
ATOM 1204 O O . LEU A 1 77 ? -11.921 -15.290 -22.193 1.00 44.02 86 LEU A O 1
ATOM 1220 N N . VAL A 1 78 ? -12.826 -16.999 -21.043 1.00 12.31 87 VAL A N 1
ATOM 1221 C CA . VAL A 1 78 ? -13.602 -17.493 -22.174 1.00 63.22 87 VAL A CA 1
ATOM 1222 C C . VAL A 1 78 ? -14.966 -18.003 -21.724 1.00 52.14 87 VAL A C 1
ATOM 1223 O O . VAL A 1 78 ? -15.104 -18.560 -20.635 1.00 41.21 87 VAL A O 1
ATOM 1236 N N . ARG A 1 79 ? -15.973 -17.809 -22.570 1.00 44.15 88 ARG A N 1
ATOM 1237 C CA . ARG A 1 79 ? -17.328 -18.248 -22.260 1.00 25.43 88 ARG A CA 1
ATOM 1238 C C . ARG A 1 79 ? -17.489 -19.742 -22.526 1.00 71.15 88 ARG A C 1
ATOM 1239 O O . ARG A 1 79 ? -17.265 -20.213 -23.642 1.00 10.31 88 ARG A O 1
ATOM 1260 N N . LYS A 1 80 ? -17.879 -20.483 -21.495 1.00 31.21 89 LYS A N 1
ATOM 1261 C CA . LYS A 1 80 ? -18.072 -21.923 -21.616 1.00 61.43 89 LYS A CA 1
ATOM 1262 C C . LYS A 1 80 ? -19.414 -22.240 -22.269 1.00 43.42 89 LYS A C 1
ATOM 1263 O O . LYS A 1 80 ? -19.517 -23.155 -23.085 1.00 32.22 89 LYS A O 1
ATOM 1282 N N . ALA A 1 81 ? -20.438 -21.475 -21.906 1.00 32.01 90 ALA A N 1
ATOM 1283 C CA . ALA A 1 81 ? -21.772 -21.672 -22.459 1.00 53.12 90 ALA A CA 1
ATOM 1284 C C . ALA A 1 81 ? -22.352 -20.359 -22.975 1.00 11.05 90 ALA A C 1
ATOM 1285 O O . ALA A 1 81 ? -21.649 -19.352 -23.065 1.00 2.10 90 ALA A O 1
ATOM 1292 N N . MET A 1 1 ? 4.073 0.955 -0.365 1.00 34.14 10 MET A N 2
ATOM 1293 C CA . MET A 1 1 ? 3.263 0.330 -1.405 1.00 5.13 10 MET A CA 2
ATOM 1294 C C . MET A 1 1 ? 3.979 -0.879 -1.997 1.00 63.53 10 MET A C 2
ATOM 1295 O O . MET A 1 1 ? 3.828 -1.184 -3.180 1.00 40.14 10 MET A O 2
ATOM 1309 N N . SER A 1 2 ? 4.759 -1.565 -1.168 1.00 23.14 11 SER A N 2
ATOM 1310 C CA . SER A 1 2 ? 5.502 -2.739 -1.611 1.00 73.22 11 SER A CA 2
ATOM 1311 C C . SER A 1 2 ? 4.587 -3.957 -1.704 1.00 44.04 11 SER A C 2
ATOM 1312 O O . SER A 1 2 ? 3.369 -3.842 -1.579 1.00 53.33 11 SER A O 2
ATOM 1320 N N . GLU A 1 3 ? 5.186 -5.123 -1.925 1.00 21.21 12 GLU A N 2
ATOM 1321 C CA . GLU A 1 3 ? 4.426 -6.363 -2.036 1.00 12.52 12 GLU A CA 2
ATOM 1322 C C . GLU A 1 3 ? 3.367 -6.255 -3.129 1.00 73.13 12 GLU A C 2
ATOM 1323 O O . GLU A 1 3 ? 2.215 -6.646 -2.935 1.00 50.34 12 GLU A O 2
ATOM 1335 N N . THR A 1 4 ? 3.765 -5.722 -4.280 1.00 53.32 13 THR A N 2
ATOM 1336 C CA . THR A 1 4 ? 2.851 -5.561 -5.404 1.00 42.43 13 THR A CA 2
ATOM 1337 C C . THR A 1 4 ? 2.950 -6.739 -6.366 1.00 35.20 13 THR A C 2
ATOM 1338 O O . THR A 1 4 ? 4.021 -7.320 -6.543 1.00 51.12 13 THR A O 2
ATOM 1349 N N . ILE A 1 5 ? 1.826 -7.087 -6.985 1.00 24.12 14 ILE A N 2
ATOM 1350 C CA . ILE A 1 5 ? 1.788 -8.196 -7.930 1.00 54.12 14 ILE A CA 2
ATOM 1351 C C . ILE A 1 5 ? 0.916 -7.860 -9.136 1.00 31.45 14 ILE A C 2
ATOM 1352 O O . ILE A 1 5 ? -0.313 -7.900 -9.074 1.00 51.14 14 ILE A O 2
ATOM 1368 N N . PRO A 1 6 ? 1.565 -7.523 -10.260 1.00 22.42 15 PRO A N 2
ATOM 1369 C CA . PRO A 1 6 ? 0.869 -7.177 -11.502 1.00 50.24 15 PRO A CA 2
ATOM 1370 C C . PRO A 1 6 ? 0.188 -8.382 -12.141 1.00 35.32 15 PRO A C 2
ATOM 1371 O O . PRO A 1 6 ? 0.755 -9.474 -12.192 1.00 15.23 15 PRO A O 2
ATOM 1382 N N . VAL A 1 7 ? -1.032 -8.178 -12.628 1.00 14.35 16 VAL A N 2
ATOM 1383 C CA . VAL A 1 7 ? -1.791 -9.248 -13.264 1.00 42.24 16 VAL A CA 2
ATOM 1384 C C . VAL A 1 7 ? -2.467 -8.758 -14.540 1.00 30.10 16 VAL A C 2
ATOM 1385 O O . VAL A 1 7 ? -2.787 -7.577 -14.671 1.00 12.21 16 VAL A O 2
ATOM 1398 N N . SER A 1 8 ? -2.682 -9.675 -15.479 1.00 10.55 17 SER A N 2
ATOM 1399 C CA . SER A 1 8 ? -3.318 -9.336 -16.746 1.00 43.43 17 SER A CA 2
ATOM 1400 C C . SER A 1 8 ? -4.432 -10.324 -17.076 1.00 53.24 17 SER A C 2
ATOM 1401 O O . SER A 1 8 ? -4.286 -11.530 -16.881 1.00 60.51 17 SER A O 2
ATOM 1409 N N . VAL A 1 9 ? -5.547 -9.803 -17.578 1.00 53.53 18 VAL A N 2
ATOM 1410 C CA . VAL A 1 9 ? -6.688 -10.637 -17.937 1.00 65.42 18 VAL A CA 2
ATOM 1411 C C . VAL A 1 9 ? -7.177 -10.323 -19.346 1.00 61.04 18 VAL A C 2
ATOM 1412 O O . VAL A 1 9 ? -7.241 -9.161 -19.746 1.00 51.12 18 VAL A O 2
ATOM 1425 N N . GLN A 1 10 ? -7.521 -11.367 -20.094 1.00 13.31 19 GLN A N 2
ATOM 1426 C CA . GLN A 1 10 ? -8.005 -11.201 -21.459 1.00 70.24 19 GLN A CA 2
ATOM 1427 C C . GLN A 1 10 ? -9.497 -11.503 -21.549 1.00 33.44 19 GLN A C 2
ATOM 1428 O O . GLN A 1 10 ? -9.978 -12.480 -20.973 1.00 71.42 19 GLN A O 2
ATOM 1442 N N . CYS A 1 11 ? -10.224 -10.660 -22.272 1.00 53.53 20 CYS A N 2
ATOM 1443 C CA . CYS A 1 11 ? -11.663 -10.836 -22.436 1.00 0.21 20 CYS A CA 2
ATOM 1444 C C . CYS A 1 11 ? -12.075 -10.625 -23.889 1.00 62.12 20 CYS A C 2
ATOM 1445 O O . CYS A 1 11 ? -11.448 -9.855 -24.617 1.00 44.51 20 CYS A O 2
ATOM 1453 N N . CYS A 1 12 ? -13.131 -11.315 -24.305 1.00 64.43 21 CYS A N 2
ATOM 1454 C CA . CYS A 1 12 ? -13.625 -11.206 -25.673 1.00 50.02 21 CYS A CA 2
ATOM 1455 C C . CYS A 1 12 ? -14.030 -9.770 -25.992 1.00 30.52 21 CYS A C 2
ATOM 1456 O O . CYS A 1 12 ? -14.118 -9.385 -27.157 1.00 4.31 21 CYS A O 2
ATOM 1464 N N . GLU A 1 13 ? -14.277 -8.985 -24.948 1.00 33.31 22 GLU A N 2
ATOM 1465 C CA . GLU A 1 13 ? -14.676 -7.593 -25.118 1.00 2.13 22 GLU A CA 2
ATOM 1466 C C . GLU A 1 13 ? -13.460 -6.671 -25.087 1.00 62.42 22 GLU A C 2
ATOM 1467 O O . GLU A 1 13 ? -13.497 -5.559 -25.612 1.00 23.40 22 GLU A O 2
ATOM 1479 N N . GLY A 1 14 ? -12.382 -7.143 -24.467 1.00 72.33 23 GLY A N 2
ATOM 1480 C CA . GLY A 1 14 ? -11.170 -6.350 -24.379 1.00 14.24 23 GLY A CA 2
ATOM 1481 C C . GLY A 1 14 ? -10.188 -6.902 -23.365 1.00 33.51 23 GLY A C 2
ATOM 1482 O O . GLY A 1 14 ? -10.401 -7.980 -22.808 1.00 51.30 23 GLY A O 2
ATOM 1486 N N . ARG A 1 15 ? -9.109 -6.165 -23.126 1.00 10.23 24 ARG A N 2
ATOM 1487 C CA . ARG A 1 15 ? -8.089 -6.589 -22.174 1.00 70.14 24 ARG A CA 2
ATOM 1488 C C . ARG A 1 15 ? -7.976 -5.597 -21.020 1.00 71.51 24 ARG A C 2
ATOM 1489 O O . ARG A 1 15 ? -8.139 -4.391 -21.206 1.00 23.31 24 ARG A O 2
ATOM 1510 N N . PHE A 1 16 ? -7.697 -6.114 -19.828 1.00 70.31 25 PHE A N 2
ATOM 1511 C CA . PHE A 1 16 ? -7.564 -5.275 -18.643 1.00 42.11 25 PHE A CA 2
ATOM 1512 C C . PHE A 1 16 ? -6.422 -5.763 -17.757 1.00 3.25 25 PHE A C 2
ATOM 1513 O O . PHE A 1 16 ? -6.194 -6.965 -17.627 1.00 23.01 25 PHE A O 2
ATOM 1530 N N . GLU A 1 17 ? -5.708 -4.820 -17.149 1.00 65.24 26 GLU A N 2
ATOM 1531 C CA . GLU A 1 17 ? -4.588 -5.154 -16.276 1.00 73.15 26 GLU A CA 2
ATOM 1532 C C . GLU A 1 17 ? -4.673 -4.382 -14.963 1.00 53.42 26 GLU A C 2
ATOM 1533 O O . GLU A 1 17 ? -5.088 -3.222 -14.937 1.00 42.05 26 GLU A O 2
ATOM 1545 N N . LEU A 1 18 ? -4.279 -5.032 -13.874 1.00 64.45 27 LEU A N 2
ATOM 1546 C CA . LEU A 1 18 ? -4.310 -4.408 -12.556 1.00 71.13 27 LEU A CA 2
ATOM 1547 C C . LEU A 1 18 ? -3.221 -4.982 -11.656 1.00 31.33 27 LEU A C 2
ATOM 1548 O O . LEU A 1 18 ? -2.609 -6.001 -11.977 1.00 41.31 27 LEU A O 2
ATOM 1564 N N . SER A 1 19 ? -2.986 -4.323 -10.526 1.00 34.14 28 SER A N 2
ATOM 1565 C CA . SER A 1 19 ? -1.970 -4.767 -9.579 1.00 13.04 28 SER A CA 2
ATOM 1566 C C . SER A 1 19 ? -2.528 -4.799 -8.159 1.00 3.22 28 SER A C 2
ATOM 1567 O O . SER A 1 19 ? -3.149 -3.839 -7.702 1.00 30.33 28 SER A O 2
ATOM 1575 N N . VAL A 1 20 ? -2.301 -5.910 -7.465 1.00 62.05 29 VAL A N 2
ATOM 1576 C CA . VAL A 1 20 ? -2.779 -6.068 -6.097 1.00 63.31 29 VAL A CA 2
ATOM 1577 C C . VAL A 1 20 ? -1.832 -6.942 -5.282 1.00 60.21 29 VAL A C 2
ATOM 1578 O O . VAL A 1 20 ? -1.148 -7.809 -5.826 1.00 45.01 29 VAL A O 2
ATOM 1591 N N . ASP A 1 21 ? -1.798 -6.709 -3.975 1.00 14.22 30 ASP A N 2
ATOM 1592 C CA . ASP A 1 21 ? -0.937 -7.476 -3.083 1.00 5.10 30 ASP A CA 2
ATOM 1593 C C . ASP A 1 21 ? -1.501 -8.874 -2.852 1.00 22.22 30 ASP A C 2
ATOM 1594 O O . ASP A 1 21 ? -2.712 -9.052 -2.721 1.00 41.13 30 ASP A O 2
ATOM 1603 N N . SER A 1 22 ? -0.615 -9.864 -2.803 1.00 42.13 31 SER A N 2
ATOM 1604 C CA . SER A 1 22 ? -1.025 -11.247 -2.593 1.00 21.31 31 SER A CA 2
ATOM 1605 C C . SER A 1 22 ? -1.221 -11.536 -1.108 1.00 24.03 31 SER A C 2
ATOM 1606 O O . SER A 1 22 ? -0.366 -11.214 -0.284 1.00 23.12 31 SER A O 2
ATOM 1614 N N . ASN A 1 23 ? -2.354 -12.146 -0.774 1.00 44.41 32 ASN A N 2
ATOM 1615 C CA . ASN A 1 23 ? -2.663 -12.478 0.612 1.00 55.13 32 ASN A CA 2
ATOM 1616 C C . ASN A 1 23 ? -3.975 -13.251 0.706 1.00 54.15 32 ASN A C 2
ATOM 1617 O O . ASN A 1 23 ? -4.084 -14.223 1.454 1.00 1.42 32 ASN A O 2
ATOM 1628 N N . HIS A 1 24 ? -4.970 -12.813 -0.060 1.00 31.00 33 HIS A N 2
ATOM 1629 C CA . HIS A 1 24 ? -6.275 -13.464 -0.064 1.00 71.45 33 HIS A CA 2
ATOM 1630 C C . HIS A 1 24 ? -6.349 -14.525 -1.159 1.00 54.42 33 HIS A C 2
ATOM 1631 O O . HIS A 1 24 ? -5.439 -14.652 -1.978 1.00 64.03 33 HIS A O 2
ATOM 1645 N N . THR A 1 25 ? -7.440 -15.285 -1.167 1.00 50.12 34 THR A N 2
ATOM 1646 C CA . THR A 1 25 ? -7.632 -16.335 -2.159 1.00 73.12 34 THR A CA 2
ATOM 1647 C C . THR A 1 25 ? -7.984 -15.747 -3.521 1.00 71.30 34 THR A C 2
ATOM 1648 O O . THR A 1 25 ? -8.295 -14.561 -3.635 1.00 41.21 34 THR A O 2
ATOM 1659 N N . LEU A 1 26 ? -7.934 -16.584 -4.552 1.00 10.32 35 LEU A N 2
ATOM 1660 C CA . LEU A 1 26 ? -8.249 -16.147 -5.908 1.00 4.43 35 LEU A CA 2
ATOM 1661 C C . LEU A 1 26 ? -9.607 -15.454 -5.955 1.00 44.32 35 LEU A C 2
ATOM 1662 O O . LEU A 1 26 ? -9.840 -14.581 -6.791 1.00 73.05 35 LEU A O 2
ATOM 1678 N N . ARG A 1 27 ? -10.498 -15.847 -5.051 1.00 62.01 36 ARG A N 2
ATOM 1679 C CA . ARG A 1 27 ? -11.832 -15.263 -4.989 1.00 72.12 36 ARG A CA 2
ATOM 1680 C C . ARG A 1 27 ? -11.757 -13.741 -4.914 1.00 44.11 36 ARG A C 2
ATOM 1681 O O . ARG A 1 27 ? -12.559 -13.038 -5.529 1.00 35.54 36 ARG A O 2
ATOM 1702 N N . ASP A 1 28 ? -10.787 -13.239 -4.157 1.00 14.30 37 ASP A N 2
ATOM 1703 C CA . ASP A 1 28 ? -10.606 -11.800 -4.002 1.00 33.04 37 ASP A CA 2
ATOM 1704 C C . ASP A 1 28 ? -10.123 -11.169 -5.304 1.00 21.41 37 ASP A C 2
ATOM 1705 O O . ASP A 1 28 ? -10.648 -10.146 -5.743 1.00 74.41 37 ASP A O 2
ATOM 1714 N N . VAL A 1 29 ? -9.117 -11.786 -5.917 1.00 34.23 38 VAL A N 2
ATOM 1715 C CA . VAL A 1 29 ? -8.563 -11.286 -7.169 1.00 3.43 38 VAL A CA 2
ATOM 1716 C C . VAL A 1 29 ? -9.630 -11.219 -8.255 1.00 53.10 38 VAL A C 2
ATOM 1717 O O . VAL A 1 29 ? -9.736 -10.226 -8.977 1.00 31.51 38 VAL A O 2
ATOM 1730 N N . LEU A 1 30 ? -10.421 -12.281 -8.366 1.00 5.01 39 LEU A N 2
ATOM 1731 C CA . LEU A 1 30 ? -11.482 -12.344 -9.365 1.00 11.24 39 LEU A CA 2
ATOM 1732 C C . LEU A 1 30 ? -12.532 -11.267 -9.112 1.00 11.34 39 LEU A C 2
ATOM 1733 O O . LEU A 1 30 ? -13.085 -10.693 -10.050 1.00 13.32 39 LEU A O 2
ATOM 1749 N N . ARG A 1 31 ? -12.800 -10.996 -7.838 1.00 61.13 40 ARG A N 2
ATOM 1750 C CA . ARG A 1 31 ? -13.783 -9.987 -7.462 1.00 64.10 40 ARG A CA 2
ATOM 1751 C C . ARG A 1 31 ? -13.388 -8.616 -8.002 1.00 41.32 40 ARG A C 2
ATOM 1752 O O . ARG A 1 31 ? -14.216 -7.897 -8.562 1.00 22.24 40 ARG A O 2
ATOM 1773 N N . GLN A 1 32 ? -12.119 -8.260 -7.830 1.00 22.42 41 GLN A N 2
ATOM 1774 C CA . GLN A 1 32 ? -11.615 -6.975 -8.299 1.00 55.10 41 GLN A CA 2
ATOM 1775 C C . GLN A 1 32 ? -11.680 -6.887 -9.820 1.00 63.53 41 GLN A C 2
ATOM 1776 O O . GLN A 1 32 ? -12.233 -5.938 -10.375 1.00 41.30 41 GLN A O 2
ATOM 1790 N N . PHE A 1 33 ? -11.110 -7.884 -10.490 1.00 32.12 42 PHE A N 2
ATOM 1791 C CA . PHE A 1 33 ? -11.102 -7.919 -11.948 1.00 25.24 42 PHE A CA 2
ATOM 1792 C C . PHE A 1 33 ? -12.524 -7.918 -12.500 1.00 61.22 42 PHE A C 2
ATOM 1793 O O . PHE A 1 33 ? -12.793 -7.342 -13.554 1.00 43.43 42 PHE A O 2
ATOM 1810 N N . LYS A 1 34 ? -13.432 -8.569 -11.781 1.00 0.22 43 LYS A N 2
ATOM 1811 C CA . LYS A 1 34 ? -14.828 -8.644 -12.196 1.00 44.24 43 LYS A CA 2
ATOM 1812 C C . LYS A 1 34 ? -15.495 -7.275 -12.110 1.00 72.13 43 LYS A C 2
ATOM 1813 O O . LYS A 1 34 ? -16.354 -6.941 -12.926 1.00 54.23 43 LYS A O 2
ATOM 1832 N N . ARG A 1 35 ? -15.094 -6.487 -11.118 1.00 63.22 44 ARG A N 2
ATOM 1833 C CA . ARG A 1 35 ? -15.653 -5.155 -10.927 1.00 13.34 44 ARG A CA 2
ATOM 1834 C C . ARG A 1 35 ? -15.045 -4.162 -11.913 1.00 24.30 44 ARG A C 2
ATOM 1835 O O . ARG A 1 35 ? -15.654 -3.144 -12.239 1.00 21.22 44 ARG A O 2
ATOM 1856 N N . GLU A 1 36 ? -13.839 -4.467 -12.384 1.00 32.25 45 GLU A N 2
ATOM 1857 C CA . GLU A 1 36 ? -13.148 -3.601 -13.331 1.00 53.14 45 GLU A CA 2
ATOM 1858 C C . GLU A 1 36 ? -13.398 -4.056 -14.766 1.00 54.34 45 GLU A C 2
ATOM 1859 O O . GLU A 1 36 ? -13.111 -3.330 -15.719 1.00 24.44 45 GLU A O 2
ATOM 1871 N N . VAL A 1 37 ? -13.936 -5.263 -14.913 1.00 41.43 46 VAL A N 2
ATOM 1872 C CA . VAL A 1 37 ? -14.226 -5.815 -16.231 1.00 64.30 46 VAL A CA 2
ATOM 1873 C C . VAL A 1 37 ? -15.719 -5.760 -16.534 1.00 3.10 46 VAL A C 2
ATOM 1874 O O . VAL A 1 37 ? -16.127 -5.742 -17.695 1.00 4.32 46 VAL A O 2
ATOM 1887 N N . ALA A 1 38 ? -16.530 -5.733 -15.482 1.00 2.15 47 ALA A N 2
ATOM 1888 C CA . ALA A 1 38 ? -17.978 -5.677 -15.635 1.00 13.04 47 ALA A CA 2
ATOM 1889 C C . ALA A 1 38 ? -18.409 -4.378 -16.307 1.00 75.01 47 ALA A C 2
ATOM 1890 O O . ALA A 1 38 ? -19.538 -4.259 -16.782 1.00 74.13 47 ALA A O 2
ATOM 1897 N N . ALA A 1 39 ? -17.503 -3.406 -16.343 1.00 34.53 48 ALA A N 2
ATOM 1898 C CA . ALA A 1 39 ? -17.790 -2.117 -16.958 1.00 52.31 48 ALA A CA 2
ATOM 1899 C C . ALA A 1 39 ? -17.777 -2.219 -18.480 1.00 32.35 48 ALA A C 2
ATOM 1900 O O . ALA A 1 39 ? -18.404 -1.416 -19.172 1.00 33.24 48 ALA A O 2
ATOM 1907 N N . LEU A 1 40 ? -17.059 -3.211 -18.995 1.00 32.13 49 LEU A N 2
ATOM 1908 C CA . LEU A 1 40 ? -16.964 -3.419 -20.436 1.00 0.54 49 LEU A CA 2
ATOM 1909 C C . LEU A 1 40 ? -17.643 -4.722 -20.844 1.00 41.11 49 LEU A C 2
ATOM 1910 O O . LEU A 1 40 ? -18.059 -4.884 -21.992 1.00 4.24 49 LEU A O 2
ATOM 1926 N N . ASP A 1 41 ? -17.754 -5.647 -19.897 1.00 64.24 50 ASP A N 2
ATOM 1927 C CA . ASP A 1 41 ? -18.385 -6.936 -20.158 1.00 14.54 50 ASP A CA 2
ATOM 1928 C C . ASP A 1 41 ? -19.823 -6.949 -19.647 1.00 41.33 50 ASP A C 2
ATOM 1929 O O . ASP A 1 41 ? -20.081 -7.062 -18.449 1.00 12.21 50 ASP A O 2
ATOM 1938 N N . PRO A 1 42 ? -20.782 -6.829 -20.577 1.00 73.21 51 PRO A N 2
ATOM 1939 C CA . PRO A 1 42 ? -22.210 -6.824 -20.245 1.00 51.01 51 PRO A CA 2
ATOM 1940 C C . PRO A 1 42 ? -22.701 -8.189 -19.774 1.00 4.33 51 PRO A C 2
ATOM 1941 O O . PRO A 1 42 ? -23.775 -8.302 -19.184 1.00 34.33 51 PRO A O 2
ATOM 1952 N N . ILE A 1 43 ? -21.907 -9.221 -20.037 1.00 44.10 52 ILE A N 2
ATOM 1953 C CA . ILE A 1 43 ? -22.260 -10.577 -19.638 1.00 32.43 52 ILE A CA 2
ATOM 1954 C C . ILE A 1 43 ? -21.582 -10.959 -18.326 1.00 52.22 52 ILE A C 2
ATOM 1955 O O . ILE A 1 43 ? -20.463 -10.530 -18.047 1.00 34.53 52 ILE A O 2
ATOM 1971 N N . ASN A 1 44 ? -22.268 -11.769 -17.526 1.00 4.23 53 ASN A N 2
ATOM 1972 C CA . ASN A 1 44 ? -21.731 -12.210 -16.243 1.00 50.33 53 ASN A CA 2
ATOM 1973 C C . ASN A 1 44 ? -20.517 -13.112 -16.443 1.00 34.51 53 ASN A C 2
ATOM 1974 O O . ASN A 1 44 ? -20.635 -14.224 -16.962 1.00 2.44 53 ASN A O 2
ATOM 1985 N N . LEU A 1 45 ? -19.352 -12.628 -16.027 1.00 72.35 54 LEU A N 2
ATOM 1986 C CA . LEU A 1 45 ? -18.116 -13.391 -16.160 1.00 22.25 54 LEU A CA 2
ATOM 1987 C C . LEU A 1 45 ? -18.175 -14.672 -15.333 1.00 12.31 54 LEU A C 2
ATOM 1988 O O . LEU A 1 45 ? -17.561 -15.678 -15.685 1.00 44.34 54 LEU A O 2
ATOM 2004 N N . GLU A 1 46 ? -18.921 -14.626 -14.233 1.00 60.34 55 GLU A N 2
ATOM 2005 C CA . GLU A 1 46 ? -19.061 -15.784 -13.358 1.00 13.00 55 GLU A CA 2
ATOM 2006 C C . GLU A 1 46 ? -19.677 -16.962 -14.108 1.00 11.30 55 GLU A C 2
ATOM 2007 O O . GLU A 1 46 ? -19.568 -18.109 -13.678 1.00 22.40 55 GLU A O 2
ATOM 2019 N N . GLU A 1 47 ? -20.325 -16.667 -15.231 1.00 23.20 56 GLU A N 2
ATOM 2020 C CA . GLU A 1 47 ? -20.959 -17.701 -16.040 1.00 31.42 56 GLU A CA 2
ATOM 2021 C C . GLU A 1 47 ? -19.959 -18.324 -17.009 1.00 64.13 56 GLU A C 2
ATOM 2022 O O . GLU A 1 47 ? -20.319 -19.160 -17.839 1.00 1.25 56 GLU A O 2
ATOM 2034 N N . TYR A 1 48 ? -18.701 -17.910 -16.899 1.00 32.42 57 TYR A N 2
ATOM 2035 C CA . TYR A 1 48 ? -17.648 -18.424 -17.767 1.00 34.51 57 TYR A CA 2
ATOM 2036 C C . TYR A 1 48 ? -16.427 -18.841 -16.954 1.00 4.14 57 TYR A C 2
ATOM 2037 O O . TYR A 1 48 ? -16.330 -18.548 -15.762 1.00 33.43 57 TYR A O 2
ATOM 2055 N N . VAL A 1 49 ? -15.494 -19.526 -17.608 1.00 1.23 58 VAL A N 2
ATOM 2056 C CA . VAL A 1 49 ? -14.276 -19.982 -16.948 1.00 14.12 58 VAL A CA 2
ATOM 2057 C C . VAL A 1 49 ? -13.047 -19.287 -17.522 1.00 62.51 58 VAL A C 2
ATOM 2058 O O . VAL A 1 49 ? -12.978 -19.013 -18.720 1.00 55.42 58 VAL A O 2
ATOM 2071 N N . VAL A 1 50 ? -12.076 -19.006 -16.659 1.00 65.32 59 VAL A N 2
ATOM 2072 C CA . VAL A 1 50 ? -10.846 -18.345 -17.081 1.00 33.05 59 VAL A CA 2
ATOM 2073 C C . VAL A 1 50 ? -9.623 -19.189 -16.739 1.00 75.03 59 VAL A C 2
ATOM 2074 O O . VAL A 1 50 ? -9.515 -19.726 -15.638 1.00 75.50 59 VAL A O 2
ATOM 2087 N N . ASN A 1 51 ? -8.704 -19.301 -17.692 1.00 44.42 60 ASN A N 2
ATOM 2088 C CA . ASN A 1 51 ? -7.487 -20.080 -17.493 1.00 11.23 60 ASN A CA 2
ATOM 2089 C C . ASN A 1 51 ? -6.281 -19.165 -17.300 1.00 30.53 60 ASN A C 2
ATOM 2090 O O . ASN A 1 51 ? -6.190 -18.102 -17.914 1.00 64.45 60 ASN A O 2
ATOM 2101 N N . HIS A 1 52 ? -5.357 -19.587 -16.442 1.00 40.11 61 HIS A N 2
ATOM 2102 C CA . HIS A 1 52 ? -4.155 -18.807 -16.169 1.00 12.23 61 HIS A CA 2
ATOM 2103 C C . HIS A 1 52 ? -2.917 -19.506 -16.721 1.00 5.20 61 HIS A C 2
ATOM 2104 O O . HIS A 1 52 ? -2.568 -20.604 -16.289 1.00 13.02 61 HIS A O 2
ATOM 2118 N N . GLU A 1 53 ? -2.257 -18.861 -17.679 1.00 23.45 62 GLU A N 2
ATOM 2119 C CA . GLU A 1 53 ? -1.058 -19.423 -18.290 1.00 71.12 62 GLU A CA 2
ATOM 2120 C C . GLU A 1 53 ? -1.335 -20.815 -18.851 1.00 24.34 62 GLU A C 2
ATOM 2121 O O . GLU A 1 53 ? -0.458 -21.678 -18.859 1.00 31.53 62 GLU A O 2
ATOM 2133 N N . GLY A 1 54 ? -2.561 -21.026 -19.318 1.00 54.24 63 GLY A N 2
ATOM 2134 C CA . GLY A 1 54 ? -2.933 -22.314 -19.874 1.00 23.25 63 GLY A CA 2
ATOM 2135 C C . GLY A 1 54 ? -3.323 -23.315 -18.804 1.00 74.25 63 GLY A C 2
ATOM 2136 O O . GLY A 1 54 ? -3.430 -24.512 -19.073 1.00 30.13 63 GLY A O 2
ATOM 2140 N N . LYS A 1 55 ? -3.536 -22.826 -17.588 1.00 33.04 64 LYS A N 2
ATOM 2141 C CA . LYS A 1 55 ? -3.917 -23.685 -16.473 1.00 30.22 64 LYS A CA 2
ATOM 2142 C C . LYS A 1 55 ? -5.329 -23.362 -15.994 1.00 61.24 64 LYS A C 2
ATOM 2143 O O . LYS A 1 55 ? -5.648 -22.209 -15.703 1.00 0.31 64 LYS A O 2
ATOM 2162 N N . LEU A 1 56 ? -6.170 -24.387 -15.914 1.00 74.04 65 LEU A N 2
ATOM 2163 C CA . LEU A 1 56 ? -7.549 -24.212 -15.469 1.00 64.33 65 LEU A CA 2
ATOM 2164 C C . LEU A 1 56 ? -7.653 -24.352 -13.954 1.00 54.30 65 LEU A C 2
ATOM 2165 O O . LEU A 1 56 ? -7.213 -25.348 -13.380 1.00 32.45 65 LEU A O 2
ATOM 2181 N N . LEU A 1 57 ? -8.240 -23.348 -13.312 1.00 55.21 66 LEU A N 2
ATOM 2182 C CA . LEU A 1 57 ? -8.406 -23.359 -11.863 1.00 3.23 66 LEU A CA 2
ATOM 2183 C C . LEU A 1 57 ? -9.498 -24.339 -11.447 1.00 23.14 66 LEU A C 2
ATOM 2184 O O . LEU A 1 57 ? -10.392 -24.659 -12.231 1.00 42.12 66 LEU A O 2
ATOM 2200 N N . LEU A 1 58 ? -9.420 -24.811 -10.207 1.00 75.44 67 LEU A N 2
ATOM 2201 C CA . LEU A 1 58 ? -10.404 -25.754 -9.685 1.00 62.12 67 LEU A CA 2
ATOM 2202 C C . LEU A 1 58 ? -11.323 -25.078 -8.673 1.00 4.42 67 LEU A C 2
ATOM 2203 O O . LEU A 1 58 ? -12.452 -25.517 -8.454 1.00 3.32 67 LEU A O 2
ATOM 2219 N N . ASP A 1 59 ? -10.832 -24.006 -8.060 1.00 42.12 68 ASP A N 2
ATOM 2220 C CA . ASP A 1 59 ? -11.610 -23.266 -7.073 1.00 62.13 68 ASP A CA 2
ATOM 2221 C C . ASP A 1 59 ? -10.953 -21.926 -6.758 1.00 14.33 68 ASP A C 2
ATOM 2222 O O . ASP A 1 59 ? -9.787 -21.703 -7.082 1.00 41.23 68 ASP A O 2
ATOM 2231 N N . ASP A 1 60 ? -11.710 -21.037 -6.124 1.00 55.34 69 ASP A N 2
ATOM 2232 C CA . ASP A 1 60 ? -11.203 -19.718 -5.765 1.00 4.22 69 ASP A CA 2
ATOM 2233 C C . ASP A 1 60 ? -10.688 -19.707 -4.329 1.00 12.53 69 ASP A C 2
ATOM 2234 O O . ASP A 1 60 ? -10.624 -18.656 -3.690 1.00 64.12 69 ASP A O 2
ATOM 2243 N N . SER A 1 61 ? -10.324 -20.882 -3.827 1.00 33.24 70 SER A N 2
ATOM 2244 C CA . SER A 1 61 ? -9.820 -21.008 -2.464 1.00 72.51 70 SER A CA 2
ATOM 2245 C C . SER A 1 61 ? -8.298 -20.910 -2.437 1.00 0.33 70 SER A C 2
ATOM 2246 O O . SER A 1 61 ? -7.700 -20.641 -1.395 1.00 14.14 70 SER A O 2
ATOM 2254 N N . VAL A 1 62 ? -7.676 -21.130 -3.591 1.00 11.51 71 VAL A N 2
ATOM 2255 C CA . VAL A 1 62 ? -6.224 -21.065 -3.701 1.00 43.42 71 VAL A CA 2
ATOM 2256 C C . VAL A 1 62 ? -5.751 -19.628 -3.889 1.00 45.33 71 VAL A C 2
ATOM 2257 O O . VAL A 1 62 ? -6.375 -18.845 -4.606 1.00 40.30 71 VAL A O 2
ATOM 2270 N N . THR A 1 63 ? -4.641 -19.286 -3.241 1.00 14.12 72 THR A N 2
ATOM 2271 C CA . THR A 1 63 ? -4.084 -17.943 -3.336 1.00 3.34 72 THR A CA 2
ATOM 2272 C C . THR A 1 63 ? -3.404 -17.723 -4.682 1.00 71.43 72 THR A C 2
ATOM 2273 O O . THR A 1 63 ? -3.490 -18.565 -5.577 1.00 61.51 72 THR A O 2
ATOM 2284 N N . LEU A 1 64 ? -2.728 -16.588 -4.821 1.00 32.15 73 LEU A N 2
ATOM 2285 C CA . LEU A 1 64 ? -2.032 -16.258 -6.059 1.00 71.13 73 LEU A CA 2
ATOM 2286 C C . LEU A 1 64 ? -0.769 -17.100 -6.215 1.00 54.52 73 LEU A C 2
ATOM 2287 O O . LEU A 1 64 ? -0.546 -17.712 -7.259 1.00 44.52 73 LEU A O 2
ATOM 2303 N N . GLN A 1 65 ? 0.051 -17.126 -5.170 1.00 35.25 74 GLN A N 2
ATOM 2304 C CA . GLN A 1 65 ? 1.290 -17.894 -5.191 1.00 32.24 74 GLN A CA 2
ATOM 2305 C C . GLN A 1 65 ? 1.006 -19.388 -5.074 1.00 65.23 74 GLN A C 2
ATOM 2306 O O . GLN A 1 65 ? 1.724 -20.214 -5.641 1.00 10.44 74 GLN A O 2
ATOM 2320 N N . THR A 1 66 ? -0.045 -19.731 -4.336 1.00 3.43 75 THR A N 2
ATOM 2321 C CA . THR A 1 66 ? -0.422 -21.125 -4.144 1.00 32.14 75 THR A CA 2
ATOM 2322 C C . THR A 1 66 ? -0.692 -21.810 -5.478 1.00 71.52 75 THR A C 2
ATOM 2323 O O . THR A 1 66 ? -0.418 -22.999 -5.644 1.00 31.23 75 THR A O 2
ATOM 2334 N N . VAL A 1 67 ? -1.231 -21.053 -6.429 1.00 24.31 76 VAL A N 2
ATOM 2335 C CA . VAL A 1 67 ? -1.536 -21.588 -7.751 1.00 0.14 76 VAL A CA 2
ATOM 2336 C C . VAL A 1 67 ? -0.268 -21.760 -8.580 1.00 34.41 76 VAL A C 2
ATOM 2337 O O . VAL A 1 67 ? -0.215 -22.590 -9.487 1.00 34.24 76 VAL A O 2
ATOM 2350 N N . GLY A 1 68 ? 0.753 -20.970 -8.262 1.00 75.00 77 GLY A N 2
ATOM 2351 C CA . GLY A 1 68 ? 2.007 -21.051 -8.987 1.00 61.00 77 GLY A CA 2
ATOM 2352 C C . GLY A 1 68 ? 2.027 -20.160 -10.213 1.00 12.31 77 GLY A C 2
ATOM 2353 O O . GLY A 1 68 ? 2.656 -20.489 -11.219 1.00 13.22 77 GLY A O 2
ATOM 2357 N N . VAL A 1 69 ? 1.335 -19.028 -10.131 1.00 11.41 78 VAL A N 2
ATOM 2358 C CA . VAL A 1 69 ? 1.275 -18.086 -11.242 1.00 72.15 78 VAL A CA 2
ATOM 2359 C C . VAL A 1 69 ? 2.633 -17.437 -11.487 1.00 74.32 78 VAL A C 2
ATOM 2360 O O . VAL A 1 69 ? 3.384 -17.171 -10.549 1.00 42.11 78 VAL A O 2
ATOM 2373 N N . LYS A 1 70 ? 2.941 -17.185 -12.755 1.00 5.45 79 LYS A N 2
ATOM 2374 C CA . LYS A 1 70 ? 4.208 -16.565 -13.125 1.00 3.12 79 LYS A CA 2
ATOM 2375 C C . LYS A 1 70 ? 4.228 -15.091 -12.733 1.00 2.04 79 LYS A C 2
ATOM 2376 O O . LYS A 1 70 ? 3.232 -14.553 -12.248 1.00 63.11 79 LYS A O 2
ATOM 2395 N N . LYS A 1 71 ? 5.368 -14.442 -12.946 1.00 53.13 80 LYS A N 2
ATOM 2396 C CA . LYS A 1 71 ? 5.517 -13.029 -12.618 1.00 62.11 80 LYS A CA 2
ATOM 2397 C C . LYS A 1 71 ? 4.512 -12.182 -13.391 1.00 51.41 80 LYS A C 2
ATOM 2398 O O . LYS A 1 71 ? 3.828 -11.335 -12.816 1.00 54.22 80 LYS A O 2
ATOM 2417 N N . ASP A 1 72 ? 4.427 -12.416 -14.696 1.00 30.01 81 ASP A N 2
ATOM 2418 C CA . ASP A 1 72 ? 3.503 -11.676 -15.547 1.00 51.32 81 ASP A CA 2
ATOM 2419 C C . ASP A 1 72 ? 2.056 -11.984 -15.176 1.00 31.32 81 ASP A C 2
ATOM 2420 O O . ASP A 1 72 ? 1.223 -11.083 -15.082 1.00 11.11 81 ASP A O 2
ATOM 2429 N N . SER A 1 73 ? 1.764 -13.264 -14.967 1.00 31.13 82 SER A N 2
ATOM 2430 C CA . SER A 1 73 ? 0.416 -13.692 -14.610 1.00 63.45 82 SER A CA 2
ATOM 2431 C C . SER A 1 73 ? -0.586 -13.279 -15.683 1.00 75.15 82 SER A C 2
ATOM 2432 O O . SER A 1 73 ? -1.276 -12.268 -15.549 1.00 21.10 82 SER A O 2
ATOM 2440 N N . VAL A 1 74 ? -0.662 -14.069 -16.750 1.00 31.33 83 VAL A N 2
ATOM 2441 C CA . VAL A 1 74 ? -1.581 -13.788 -17.846 1.00 44.34 83 VAL A CA 2
ATOM 2442 C C . VAL A 1 74 ? -2.659 -14.861 -17.950 1.00 4.23 83 VAL A C 2
ATOM 2443 O O . VAL A 1 74 ? -2.361 -16.038 -18.154 1.00 5.13 83 VAL A O 2
ATOM 2456 N N . PHE A 1 75 ? -3.913 -14.447 -17.808 1.00 53.20 84 PHE A N 2
ATOM 2457 C CA . PHE A 1 75 ? -5.037 -15.373 -17.885 1.00 12.21 84 PHE A CA 2
ATOM 2458 C C . PHE A 1 75 ? -6.069 -14.892 -18.901 1.00 72.52 84 PHE A C 2
ATOM 2459 O O . PHE A 1 75 ? -6.409 -13.710 -18.946 1.00 61.04 84 PHE A O 2
ATOM 2476 N N . VAL A 1 76 ? -6.564 -15.819 -19.716 1.00 40.32 85 VAL A N 2
ATOM 2477 C CA . VAL A 1 76 ? -7.557 -15.491 -20.732 1.00 33.40 85 VAL A CA 2
ATOM 2478 C C . VAL A 1 76 ? -8.932 -16.027 -20.349 1.00 32.22 85 VAL A C 2
ATOM 2479 O O . VAL A 1 76 ? -9.048 -17.090 -19.738 1.00 33.42 85 VAL A O 2
ATOM 2492 N N . LEU A 1 77 ? -9.972 -15.285 -20.712 1.00 34.00 86 LEU A N 2
ATOM 2493 C CA . LEU A 1 77 ? -11.342 -15.685 -20.407 1.00 23.40 86 LEU A CA 2
ATOM 2494 C C . LEU A 1 77 ? -11.980 -16.393 -21.598 1.00 12.21 86 LEU A C 2
ATOM 2495 O O . LEU A 1 77 ? -11.862 -15.942 -22.738 1.00 30.45 86 LEU A O 2
ATOM 2511 N N . VAL A 1 78 ? -12.659 -17.503 -21.326 1.00 13.21 87 VAL A N 2
ATOM 2512 C CA . VAL A 1 78 ? -13.320 -18.271 -22.374 1.00 61.12 87 VAL A CA 2
ATOM 2513 C C . VAL A 1 78 ? -14.705 -18.728 -21.931 1.00 20.34 87 VAL A C 2
ATOM 2514 O O . VAL A 1 78 ? -14.962 -18.898 -20.739 1.00 4.34 87 VAL A O 2
ATOM 2527 N N . ARG A 1 79 ? -15.594 -18.927 -22.898 1.00 15.21 88 ARG A N 2
ATOM 2528 C CA . ARG A 1 79 ? -16.955 -19.364 -22.607 1.00 64.11 88 ARG A CA 2
ATOM 2529 C C . ARG A 1 79 ? -16.990 -20.856 -22.291 1.00 20.43 88 ARG A C 2
ATOM 2530 O O . ARG A 1 79 ? -16.657 -21.689 -23.134 1.00 73.23 88 ARG A O 2
ATOM 2551 N N . LYS A 1 80 ? -17.395 -21.187 -21.069 1.00 61.53 89 LYS A N 2
ATOM 2552 C CA . LYS A 1 80 ? -17.475 -22.579 -20.640 1.00 40.31 89 LYS A CA 2
ATOM 2553 C C . LYS A 1 80 ? -18.756 -23.232 -21.150 1.00 24.35 89 LYS A C 2
ATOM 2554 O O . LYS A 1 80 ? -18.753 -24.396 -21.550 1.00 3.01 89 LYS A O 2
ATOM 2573 N N . ALA A 1 81 ? -19.848 -22.476 -21.133 1.00 0.43 90 ALA A N 2
ATOM 2574 C CA . ALA A 1 81 ? -21.134 -22.981 -21.596 1.00 53.33 90 ALA A CA 2
ATOM 2575 C C . ALA A 1 81 ? -21.985 -21.859 -22.183 1.00 32.41 90 ALA A C 2
ATOM 2576 O O . ALA A 1 81 ? -22.476 -21.963 -23.308 1.00 33.44 90 ALA A O 2
ATOM 2583 N N . MET A 1 1 ? 10.559 -3.134 0.010 1.00 63.33 10 MET A N 3
ATOM 2584 C CA . MET A 1 1 ? 10.286 -1.731 -0.278 1.00 4.14 10 MET A CA 3
ATOM 2585 C C . MET A 1 1 ? 8.815 -1.522 -0.621 1.00 32.50 10 MET A C 3
ATOM 2586 O O . MET A 1 1 ? 8.251 -0.460 -0.358 1.00 72.42 10 MET A O 3
ATOM 2600 N N . SER A 1 2 ? 8.199 -2.543 -1.210 1.00 12.34 11 SER A N 3
ATOM 2601 C CA . SER A 1 2 ? 6.794 -2.469 -1.593 1.00 33.25 11 SER A CA 3
ATOM 2602 C C . SER A 1 2 ? 6.188 -3.865 -1.707 1.00 1.12 11 SER A C 3
ATOM 2603 O O . SER A 1 2 ? 6.872 -4.868 -1.507 1.00 4.32 11 SER A O 3
ATOM 2611 N N . GLU A 1 3 ? 4.900 -3.919 -2.030 1.00 33.51 12 GLU A N 3
ATOM 2612 C CA . GLU A 1 3 ? 4.201 -5.192 -2.170 1.00 42.20 12 GLU A CA 3
ATOM 2613 C C . GLU A 1 3 ? 3.165 -5.123 -3.288 1.00 34.32 12 GLU A C 3
ATOM 2614 O O . GLU A 1 3 ? 2.014 -5.526 -3.110 1.00 25.01 12 GLU A O 3
ATOM 2626 N N . THR A 1 4 ? 3.580 -4.609 -4.441 1.00 71.24 13 THR A N 3
ATOM 2627 C CA . THR A 1 4 ? 2.689 -4.486 -5.588 1.00 13.41 13 THR A CA 3
ATOM 2628 C C . THR A 1 4 ? 2.819 -5.687 -6.518 1.00 11.44 13 THR A C 3
ATOM 2629 O O . THR A 1 4 ? 3.919 -6.193 -6.742 1.00 53.24 13 THR A O 3
ATOM 2640 N N . ILE A 1 5 ? 1.691 -6.137 -7.056 1.00 32.44 14 ILE A N 3
ATOM 2641 C CA . ILE A 1 5 ? 1.680 -7.278 -7.963 1.00 22.32 14 ILE A CA 3
ATOM 2642 C C . ILE A 1 5 ? 0.716 -7.050 -9.122 1.00 34.34 14 ILE A C 3
ATOM 2643 O O . ILE A 1 5 ? -0.500 -7.194 -8.988 1.00 1.35 14 ILE A O 3
ATOM 2659 N N . PRO A 1 6 ? 1.268 -6.688 -10.289 1.00 21.11 15 PRO A N 3
ATOM 2660 C CA . PRO A 1 6 ? 0.475 -6.435 -11.495 1.00 51.14 15 PRO A CA 3
ATOM 2661 C C . PRO A 1 6 ? -0.134 -7.711 -12.067 1.00 42.32 15 PRO A C 3
ATOM 2662 O O . PRO A 1 6 ? 0.367 -8.810 -11.831 1.00 5.13 15 PRO A O 3
ATOM 2673 N N . VAL A 1 7 ? -1.218 -7.557 -12.822 1.00 25.44 16 VAL A N 3
ATOM 2674 C CA . VAL A 1 7 ? -1.894 -8.697 -13.429 1.00 21.42 16 VAL A CA 3
ATOM 2675 C C . VAL A 1 7 ? -2.431 -8.345 -14.811 1.00 71.14 16 VAL A C 3
ATOM 2676 O O . VAL A 1 7 ? -2.745 -7.188 -15.090 1.00 75.12 16 VAL A O 3
ATOM 2689 N N . SER A 1 8 ? -2.534 -9.351 -15.674 1.00 53.01 17 SER A N 3
ATOM 2690 C CA . SER A 1 8 ? -3.031 -9.147 -17.030 1.00 22.30 17 SER A CA 3
ATOM 2691 C C . SER A 1 8 ? -4.097 -10.181 -17.379 1.00 63.43 17 SER A C 3
ATOM 2692 O O . SER A 1 8 ? -3.941 -11.370 -17.098 1.00 12.21 17 SER A O 3
ATOM 2700 N N . VAL A 1 9 ? -5.181 -9.720 -17.995 1.00 2.12 18 VAL A N 3
ATOM 2701 C CA . VAL A 1 9 ? -6.273 -10.603 -18.384 1.00 72.44 18 VAL A CA 3
ATOM 2702 C C . VAL A 1 9 ? -6.658 -10.391 -19.844 1.00 14.50 18 VAL A C 3
ATOM 2703 O O . VAL A 1 9 ? -6.706 -9.258 -20.324 1.00 35.40 18 VAL A O 3
ATOM 2716 N N . GLN A 1 10 ? -6.932 -11.487 -20.544 1.00 12.31 19 GLN A N 3
ATOM 2717 C CA . GLN A 1 10 ? -7.313 -11.419 -21.950 1.00 33.42 19 GLN A CA 3
ATOM 2718 C C . GLN A 1 10 ? -8.794 -11.740 -22.128 1.00 65.15 19 GLN A C 3
ATOM 2719 O O . GLN A 1 10 ? -9.314 -12.675 -21.518 1.00 53.42 19 GLN A O 3
ATOM 2733 N N . CYS A 1 11 ? -9.465 -10.960 -22.968 1.00 15.14 20 CYS A N 3
ATOM 2734 C CA . CYS A 1 11 ? -10.887 -11.160 -23.226 1.00 31.22 20 CYS A CA 3
ATOM 2735 C C . CYS A 1 11 ? -11.186 -11.071 -24.719 1.00 34.13 20 CYS A C 3
ATOM 2736 O O . CYS A 1 11 ? -10.503 -10.361 -25.458 1.00 31.24 20 CYS A O 3
ATOM 2744 N N . CYS A 1 12 ? -12.210 -11.797 -25.156 1.00 4.43 21 CYS A N 3
ATOM 2745 C CA . CYS A 1 12 ? -12.598 -11.802 -26.562 1.00 11.33 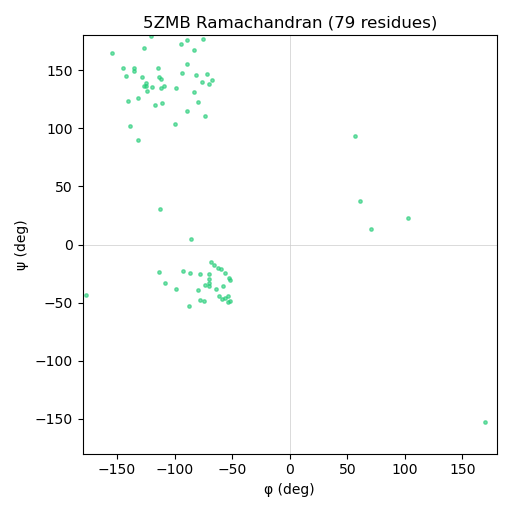21 CYS A CA 3
ATOM 2746 C C . CYS A 1 12 ? -12.975 -10.399 -27.027 1.00 3.23 21 CYS A C 3
ATOM 2747 O O . CYS A 1 12 ? -12.993 -10.116 -28.224 1.00 44.11 21 CYS A O 3
ATOM 2755 N N . GLU A 1 13 ? -13.277 -9.525 -26.071 1.00 64.22 22 GLU A N 3
ATOM 2756 C CA . GLU A 1 13 ? -13.656 -8.152 -26.384 1.00 64.41 22 GLU A CA 3
ATOM 2757 C C . GLU A 1 13 ? -12.421 -7.270 -26.545 1.00 62.44 22 GLU A C 3
ATOM 2758 O O . GLU A 1 13 ? -12.469 -6.230 -27.200 1.00 0.10 22 GLU A O 3
ATOM 2770 N N . GLY A 1 14 ? -11.314 -7.695 -25.942 1.00 54.12 23 GLY A N 3
ATOM 2771 C CA . GLY A 1 14 ? -10.083 -6.933 -26.030 1.00 3.42 23 GLY A CA 3
ATOM 2772 C C . GLY A 1 14 ? -9.062 -7.359 -24.993 1.00 52.21 23 GLY A C 3
ATOM 2773 O O . GLY A 1 14 ? -8.768 -8.546 -24.854 1.00 21.14 23 GLY A O 3
ATOM 2777 N N . ARG A 1 15 ? -8.520 -6.388 -24.265 1.00 64.32 24 ARG A N 3
ATOM 2778 C CA . ARG A 1 15 ? -7.524 -6.669 -23.238 1.00 62.11 24 ARG A CA 3
ATOM 2779 C C . ARG A 1 15 ? -7.728 -5.769 -22.023 1.00 23.43 24 ARG A C 3
ATOM 2780 O O . ARG A 1 15 ? -8.045 -4.588 -22.158 1.00 53.43 24 ARG A O 3
ATOM 2801 N N . PHE A 1 16 ? -7.543 -6.337 -20.835 1.00 55.13 25 PHE A N 3
ATOM 2802 C CA . PHE A 1 16 ? -7.709 -5.587 -19.596 1.00 4.04 25 PHE A CA 3
ATOM 2803 C C . PHE A 1 16 ? -6.641 -5.978 -18.577 1.00 54.44 25 PHE A C 3
ATOM 2804 O O . PHE A 1 16 ? -6.368 -7.160 -18.373 1.00 44.31 25 PHE A O 3
ATOM 2821 N N . GLU A 1 17 ? -6.043 -4.975 -17.942 1.00 45.14 26 GLU A N 3
ATOM 2822 C CA . GLU A 1 17 ? -5.004 -5.214 -16.947 1.00 14.43 26 GLU A CA 3
ATOM 2823 C C . GLU A 1 17 ? -5.311 -4.467 -15.651 1.00 70.53 26 GLU A C 3
ATOM 2824 O O . GLU A 1 17 ? -5.965 -3.423 -15.663 1.00 24.55 26 GLU A O 3
ATOM 2836 N N . LEU A 1 18 ? -4.835 -5.010 -14.536 1.00 73.41 27 LEU A N 3
ATOM 2837 C CA . LEU A 1 18 ? -5.058 -4.398 -13.231 1.00 53.52 27 LEU A CA 3
ATOM 2838 C C . LEU A 1 18 ? -3.857 -4.614 -12.316 1.00 14.52 27 LEU A C 3
ATOM 2839 O O . LEU A 1 18 ? -2.979 -5.424 -12.609 1.00 23.10 27 LEU A O 3
ATOM 2855 N N . SER A 1 19 ? -3.828 -3.884 -11.205 1.00 21.20 28 SER A N 3
ATOM 2856 C CA . SER A 1 19 ? -2.734 -3.995 -10.247 1.00 12.21 28 SER A CA 3
ATOM 2857 C C . SER A 1 19 ? -3.270 -4.146 -8.826 1.00 44.32 28 SER A C 3
ATOM 2858 O O . SER A 1 19 ? -4.025 -3.303 -8.342 1.00 54.14 28 SER A O 3
ATOM 2866 N N . VAL A 1 20 ? -2.872 -5.227 -8.162 1.00 51.44 29 VAL A N 3
ATOM 2867 C CA . VAL A 1 20 ? -3.310 -5.489 -6.797 1.00 31.22 29 VAL A CA 3
ATOM 2868 C C . VAL A 1 20 ? -2.236 -6.230 -6.008 1.00 72.11 29 VAL A C 3
ATOM 2869 O O . VAL A 1 20 ? -1.439 -6.978 -6.576 1.00 15.35 29 VAL A O 3
ATOM 2882 N N . ASP A 1 21 ? -2.221 -6.018 -4.697 1.00 31.02 30 ASP A N 3
ATOM 2883 C CA . ASP A 1 21 ? -1.246 -6.667 -3.829 1.00 23.15 30 ASP A CA 3
ATOM 2884 C C . ASP A 1 21 ? -1.662 -8.102 -3.521 1.00 13.04 30 ASP A C 3
ATOM 2885 O O . ASP A 1 21 ? -2.840 -8.383 -3.300 1.00 32.10 30 ASP A O 3
ATOM 2894 N N . SER A 1 22 ? -0.688 -9.006 -3.508 1.00 60.14 31 SER A N 3
ATOM 2895 C CA . SER A 1 22 ? -0.954 -10.413 -3.232 1.00 51.05 31 SER A CA 3
ATOM 2896 C C . SER A 1 22 ? -1.004 -10.672 -1.730 1.00 14.22 31 SER A C 3
ATOM 2897 O O . SER A 1 22 ? -0.122 -10.247 -0.986 1.00 4.21 31 SER A O 3
ATOM 2905 N N . ASN A 1 23 ? -2.045 -11.372 -1.291 1.00 31.41 32 ASN A N 3
ATOM 2906 C CA . ASN A 1 23 ? -2.212 -11.688 0.123 1.00 74.30 32 ASN A CA 3
ATOM 2907 C C . ASN A 1 23 ? -3.431 -12.579 0.341 1.00 75.42 32 ASN A C 3
ATOM 2908 O O . ASN A 1 23 ? -3.385 -13.536 1.115 1.00 5.33 32 ASN A O 3
ATOM 2919 N N . HIS A 1 24 ? -4.522 -12.259 -0.348 1.00 73.52 33 HIS A N 3
ATOM 2920 C CA . HIS A 1 24 ? -5.754 -13.032 -0.231 1.00 52.33 33 HIS A CA 3
ATOM 2921 C C . HIS A 1 24 ? -5.807 -14.133 -1.286 1.00 55.43 33 HIS A C 3
ATOM 2922 O O . HIS A 1 24 ? -4.956 -14.200 -2.173 1.00 43.43 33 HIS A O 3
ATOM 2936 N N . THR A 1 25 ? -6.814 -14.996 -1.184 1.00 44.40 34 THR A N 3
ATOM 2937 C CA . THR A 1 25 ? -6.977 -16.094 -2.127 1.00 61.44 34 THR A CA 3
ATOM 2938 C C . THR A 1 25 ? -7.495 -15.593 -3.471 1.00 34.45 34 THR A C 3
ATOM 2939 O O . THR A 1 25 ? -7.783 -14.407 -3.633 1.00 45.33 34 THR A O 3
ATOM 2950 N N . LEU A 1 26 ? -7.614 -16.504 -4.430 1.00 60.04 35 LEU A N 3
ATOM 2951 C CA . LEU A 1 26 ? -8.099 -16.154 -5.761 1.00 34.40 35 LEU A CA 3
ATOM 2952 C C . LEU A 1 26 ? -9.426 -15.406 -5.677 1.00 61.04 35 LEU A C 3
ATOM 2953 O O . LEU A 1 26 ? -9.743 -14.586 -6.539 1.00 62.35 35 LEU A O 3
ATOM 2969 N N . ARG A 1 27 ? -10.196 -15.692 -4.633 1.00 31.32 36 ARG A N 3
ATOM 2970 C CA . ARG A 1 27 ? -11.488 -15.046 -4.436 1.00 41.30 36 ARG A CA 3
ATOM 2971 C C . ARG A 1 27 ? -11.349 -13.527 -4.487 1.00 40.11 36 ARG A C 3
ATOM 2972 O O . ARG A 1 27 ? -12.265 -12.824 -4.915 1.00 3.12 36 ARG A O 3
ATOM 2993 N N . ASP A 1 28 ? -10.199 -13.028 -4.048 1.00 22.32 37 ASP A N 3
ATOM 2994 C CA . ASP A 1 28 ? -9.939 -11.593 -4.044 1.00 34.22 37 ASP A CA 3
ATOM 2995 C C . ASP A 1 28 ? -9.619 -11.095 -5.450 1.00 11.14 37 ASP A C 3
ATOM 2996 O O . ASP A 1 28 ? -10.161 -10.086 -5.901 1.00 12.25 37 ASP A O 3
ATOM 3005 N N . VAL A 1 29 ? -8.734 -11.809 -6.138 1.00 4.24 38 VAL A N 3
ATOM 3006 C CA . VAL A 1 29 ? -8.341 -11.439 -7.492 1.00 64.52 38 VAL A CA 3
ATOM 3007 C C . VAL A 1 29 ? -9.535 -11.470 -8.439 1.00 33.24 38 VAL A C 3
ATOM 3008 O O . VAL A 1 29 ? -9.706 -10.577 -9.270 1.00 61.51 38 VAL A O 3
ATOM 3021 N N . LEU A 1 30 ? -10.361 -12.503 -8.307 1.00 2.41 39 LEU A N 3
ATOM 3022 C CA . LEU A 1 30 ? -11.542 -12.650 -9.150 1.00 61.34 39 LEU A CA 3
ATOM 3023 C C . LEU A 1 30 ? -12.596 -11.604 -8.800 1.00 25.50 39 LEU A C 3
ATOM 3024 O O . LEU A 1 30 ? -13.299 -11.100 -9.675 1.00 70.24 39 LEU A O 3
ATOM 3040 N N . ARG A 1 31 ? -12.697 -11.282 -7.515 1.00 11.13 40 ARG A N 3
ATOM 3041 C CA . ARG A 1 31 ? -13.664 -10.295 -7.049 1.00 20.23 40 ARG A CA 3
ATOM 3042 C C . ARG A 1 31 ? -13.433 -8.946 -7.724 1.00 23.52 40 ARG A C 3
ATOM 3043 O O . ARG A 1 31 ? -14.378 -8.290 -8.159 1.00 72.12 40 ARG A O 3
ATOM 3064 N N . GLN A 1 32 ? -12.170 -8.540 -7.806 1.00 22.41 41 GLN A N 3
ATOM 3065 C CA . GLN A 1 32 ? -11.815 -7.270 -8.427 1.00 14.43 41 GLN A CA 3
ATOM 3066 C C . GLN A 1 32 ? -11.892 -7.366 -9.947 1.00 34.12 41 GLN A C 3
ATOM 3067 O O . GLN A 1 32 ? -12.311 -6.423 -10.619 1.00 5.13 41 GLN A O 3
ATOM 3081 N N . PHE A 1 33 ? -11.486 -8.512 -10.483 1.00 41.14 42 PHE A N 3
ATOM 3082 C CA . PHE A 1 33 ? -11.508 -8.731 -11.925 1.00 24.21 42 PHE A CA 3
ATOM 3083 C C . PHE A 1 33 ? -12.936 -8.695 -12.459 1.00 54.22 42 PHE A C 3
ATOM 3084 O O . PHE A 1 33 ? -13.226 -8.015 -13.444 1.00 35.11 42 PHE A O 3
ATOM 3101 N N . LYS A 1 34 ? -13.826 -9.432 -11.803 1.00 10.33 43 LYS A N 3
ATOM 3102 C CA . LYS A 1 34 ? -15.225 -9.485 -12.209 1.00 53.11 43 LYS A CA 3
ATOM 3103 C C . LYS A 1 34 ? -15.927 -8.162 -11.918 1.00 31.30 43 LYS A C 3
ATOM 3104 O O . LYS A 1 34 ? -16.861 -7.776 -12.621 1.00 61.43 43 LYS A O 3
ATOM 3123 N N . ARG A 1 35 ? -15.470 -7.472 -10.878 1.00 54.55 44 ARG A N 3
ATOM 3124 C CA . ARG A 1 35 ? -16.055 -6.192 -10.495 1.00 44.03 44 ARG A CA 3
ATOM 3125 C C . ARG A 1 35 ? -15.736 -5.117 -11.530 1.00 62.02 44 ARG A C 3
ATOM 3126 O O . ARG A 1 35 ? -16.466 -4.136 -11.664 1.00 43.41 44 ARG A O 3
ATOM 3147 N N . GLU A 1 36 ? -14.641 -5.310 -12.259 1.00 23.33 45 GLU A N 3
ATOM 3148 C CA . GLU A 1 36 ? -14.225 -4.356 -13.280 1.00 73.33 45 GLU A CA 3
ATOM 3149 C C . GLU A 1 36 ? -14.661 -4.820 -14.667 1.00 54.12 45 GLU A C 3
ATOM 3150 O O . GLU A 1 36 ? -15.074 -4.015 -15.502 1.00 41.31 45 GLU A O 3
ATOM 3162 N N . VAL A 1 37 ? -14.566 -6.124 -14.906 1.00 33.12 46 VAL A N 3
ATOM 3163 C CA . VAL A 1 37 ? -14.951 -6.696 -16.190 1.00 60.35 46 VAL A CA 3
ATOM 3164 C C . VAL A 1 37 ? -16.400 -6.363 -16.529 1.00 5.10 46 VAL A C 3
ATOM 3165 O O . VAL A 1 37 ? -16.783 -6.330 -17.698 1.00 22.51 46 VAL A O 3
ATOM 3178 N N . ALA A 1 38 ? -17.200 -6.115 -15.498 1.00 14.12 47 ALA A N 3
ATOM 3179 C CA . ALA A 1 38 ? -18.607 -5.781 -15.686 1.00 22.13 47 ALA A CA 3
ATOM 3180 C C . ALA A 1 38 ? -18.765 -4.382 -16.271 1.00 14.25 47 ALA A C 3
ATOM 3181 O O . ALA A 1 38 ? -19.839 -4.017 -16.748 1.00 51.50 47 ALA A O 3
ATOM 3188 N N . ALA A 1 39 ? -17.690 -3.603 -16.229 1.00 4.41 48 ALA A N 3
ATOM 3189 C CA . ALA A 1 39 ? -17.710 -2.244 -16.756 1.00 3.20 48 ALA A CA 3
ATOM 3190 C C . ALA A 1 39 ? -17.940 -2.243 -18.263 1.00 50.04 48 ALA A C 3
ATOM 3191 O O . ALA A 1 39 ? -18.645 -1.383 -18.794 1.00 31.34 48 ALA A O 3
ATOM 3198 N N . LEU A 1 40 ? -17.341 -3.210 -18.949 1.00 72.40 49 LEU A N 3
ATOM 3199 C CA . LEU A 1 40 ? -17.481 -3.321 -20.397 1.00 23.10 49 LEU A CA 3
ATOM 3200 C C . LEU A 1 40 ? -18.253 -4.581 -20.775 1.00 15.31 49 LEU A C 3
ATOM 3201 O O . LEU A 1 40 ? -18.850 -4.656 -21.849 1.00 62.23 49 LEU A O 3
ATOM 3217 N N . ASP A 1 41 ? -18.240 -5.566 -19.884 1.00 72.11 50 ASP A N 3
ATOM 3218 C CA . ASP A 1 41 ? -18.943 -6.822 -20.122 1.00 44.34 50 ASP A CA 3
ATOM 3219 C C . ASP A 1 41 ? -20.281 -6.843 -19.390 1.00 62.23 50 ASP A C 3
ATOM 3220 O O . ASP A 1 41 ? -20.349 -7.036 -18.176 1.00 50.32 50 ASP A O 3
ATOM 3229 N N . PRO A 1 42 ? -21.371 -6.640 -20.144 1.00 54.22 51 PRO A N 3
ATOM 3230 C CA . PRO A 1 42 ? -22.728 -6.631 -19.588 1.00 3.40 51 PRO A CA 3
ATOM 3231 C C . PRO A 1 42 ? -23.178 -8.016 -19.136 1.00 13.50 51 PRO A C 3
ATOM 3232 O O . PRO A 1 42 ? -23.961 -8.147 -18.195 1.00 31.14 51 PRO A O 3
ATOM 3243 N N . ILE A 1 43 ? -22.679 -9.045 -19.812 1.00 12.21 52 ILE A N 3
ATOM 3244 C CA . ILE A 1 43 ? -23.030 -10.420 -19.478 1.00 2.42 52 ILE A CA 3
ATOM 3245 C C . ILE A 1 43 ? -22.301 -10.883 -18.221 1.00 50.00 52 ILE A C 3
ATOM 3246 O O . ILE A 1 43 ? -21.170 -10.475 -17.961 1.00 51.31 52 ILE A O 3
ATOM 3262 N N . ASN A 1 44 ? -22.957 -11.740 -17.445 1.00 61.03 53 ASN A N 3
ATOM 3263 C CA . ASN A 1 44 ? -22.371 -12.261 -16.216 1.00 2.25 53 ASN A CA 3
ATOM 3264 C C . ASN A 1 44 ? -21.212 -13.205 -16.522 1.00 52.24 53 ASN A C 3
ATOM 3265 O O . ASN A 1 44 ? -21.401 -14.261 -17.128 1.00 41.30 53 ASN A O 3
ATOM 3276 N N . LEU A 1 45 ? -20.014 -12.818 -16.100 1.00 64.00 54 LEU A N 3
ATOM 3277 C CA . LEU A 1 45 ? -18.823 -13.630 -16.329 1.00 12.24 54 LEU A CA 3
ATOM 3278 C C . LEU A 1 45 ? -18.877 -14.917 -15.512 1.00 1.11 54 LEU A C 3
ATOM 3279 O O . LEU A 1 45 ? -18.168 -15.879 -15.806 1.00 11.15 54 LEU A O 3
ATOM 3295 N N . GLU A 1 46 ? -19.724 -14.927 -14.487 1.00 42.22 55 GLU A N 3
ATOM 3296 C CA . GLU A 1 46 ? -19.870 -16.097 -13.630 1.00 14.15 55 GLU A CA 3
ATOM 3297 C C . GLU A 1 46 ? -20.309 -17.314 -14.439 1.00 51.44 55 GLU A C 3
ATOM 3298 O O . GLU A 1 46 ? -20.123 -18.454 -14.015 1.00 41.43 55 GLU A O 3
ATOM 3310 N N . GLU A 1 47 ? -20.893 -17.061 -15.607 1.00 21.13 56 GLU A N 3
ATOM 3311 C CA . GLU A 1 47 ? -21.359 -18.136 -16.475 1.00 14.40 56 GLU A CA 3
ATOM 3312 C C . GLU A 1 47 ? -20.231 -18.640 -17.370 1.00 73.41 56 GLU A C 3
ATOM 3313 O O . GLU A 1 47 ? -20.443 -19.492 -18.233 1.00 72.25 56 GLU A O 3
ATOM 3325 N N . TYR A 1 48 ? -19.033 -18.108 -17.158 1.00 22.53 57 TYR A N 3
ATOM 3326 C CA . TYR A 1 48 ? -17.871 -18.502 -17.946 1.00 53.05 57 TYR A CA 3
ATOM 3327 C C . TYR A 1 48 ? -16.723 -18.942 -17.043 1.00 51.33 57 TYR A C 3
ATOM 3328 O O . TYR A 1 48 ? -16.767 -18.754 -15.827 1.00 41.34 57 TYR A O 3
ATOM 3346 N N . VAL A 1 49 ? -15.695 -19.528 -17.648 1.00 22.43 58 VAL A N 3
ATOM 3347 C CA . VAL A 1 49 ? -14.533 -19.994 -16.900 1.00 62.12 58 VAL A CA 3
ATOM 3348 C C . VAL A 1 49 ? -13.286 -19.199 -17.271 1.00 11.33 58 VAL A C 3
ATOM 3349 O O . VAL A 1 49 ? -13.155 -18.719 -18.397 1.00 3.54 58 VAL A O 3
ATOM 3362 N N . VAL A 1 50 ? -12.372 -19.063 -16.316 1.00 24.25 59 VAL A N 3
ATOM 3363 C CA . VAL A 1 50 ? -11.133 -18.327 -16.541 1.00 75.24 59 VAL A CA 3
ATOM 3364 C C . VAL A 1 50 ? -9.916 -19.213 -16.301 1.00 50.23 59 VAL A C 3
ATOM 3365 O O . VAL A 1 50 ? -9.856 -19.950 -15.318 1.00 53.21 59 VAL A O 3
ATOM 3378 N N . ASN A 1 51 ? -8.946 -19.135 -17.207 1.00 14.41 60 ASN A N 3
ATOM 3379 C CA . ASN A 1 51 ? -7.729 -19.930 -17.094 1.00 1.42 60 ASN A CA 3
ATOM 3380 C C . ASN A 1 51 ? -6.507 -19.032 -16.920 1.00 74.21 60 ASN A C 3
ATOM 3381 O O . ASN A 1 51 ? -6.446 -17.935 -17.476 1.00 4.13 60 ASN A O 3
ATOM 3392 N N . HIS A 1 52 ? -5.537 -19.506 -16.146 1.00 22.55 61 HIS A N 3
ATOM 3393 C CA . HIS A 1 52 ? -4.316 -18.748 -15.899 1.00 44.22 61 HIS A CA 3
ATOM 3394 C C . HIS A 1 52 ? -3.121 -19.405 -16.583 1.00 45.24 61 HIS A C 3
ATOM 3395 O O . HIS A 1 52 ? -2.707 -20.502 -16.210 1.00 44.13 61 HIS A O 3
ATOM 3409 N N . GLU A 1 53 ? -2.572 -18.726 -17.586 1.00 70.13 62 GLU A N 3
ATOM 3410 C CA . GLU A 1 53 ? -1.426 -19.246 -18.323 1.00 2.23 62 GLU A CA 3
ATOM 3411 C C . GLU A 1 53 ? -1.700 -20.658 -18.831 1.00 34.45 62 GLU A C 3
ATOM 3412 O O . GLU A 1 53 ? -0.793 -21.484 -18.921 1.00 72.53 62 GLU A O 3
ATOM 3424 N N . GLY A 1 54 ? -2.960 -20.928 -19.160 1.00 70.21 63 GLY A N 3
ATOM 3425 C CA . GLY A 1 54 ? -3.333 -22.241 -19.654 1.00 23.02 63 GLY A CA 3
ATOM 3426 C C . GLY A 1 54 ? -3.724 -23.190 -18.539 1.00 24.44 63 GLY A C 3
ATOM 3427 O O . GLY A 1 54 ? -3.829 -24.399 -18.750 1.00 14.31 63 GLY A O 3
ATOM 3431 N N . LYS A 1 55 ? -3.937 -22.644 -17.346 1.00 74.15 64 LYS A N 3
ATOM 3432 C CA . LYS A 1 55 ? -4.318 -23.450 -16.192 1.00 54.44 64 LYS A CA 3
ATOM 3433 C C . LYS A 1 55 ? -5.789 -23.242 -15.846 1.00 33.50 64 LYS A C 3
ATOM 3434 O O . LYS A 1 55 ? -6.238 -22.113 -15.648 1.00 2.54 64 LYS A O 3
ATOM 3453 N N . LEU A 1 56 ? -6.535 -24.339 -15.773 1.00 73.23 65 LEU A N 3
ATOM 3454 C CA . LEU A 1 56 ? -7.956 -24.278 -15.449 1.00 13.12 65 LEU A CA 3
ATOM 3455 C C . LEU A 1 56 ? -8.174 -24.354 -13.941 1.00 74.11 65 LEU A C 3
ATOM 3456 O O . LEU A 1 56 ? -7.832 -25.351 -13.303 1.00 52.40 65 LEU A O 3
ATOM 3472 N N . LEU A 1 57 ? -8.748 -23.297 -13.377 1.00 45.54 66 LEU A N 3
ATOM 3473 C CA . LEU A 1 57 ? -9.014 -23.244 -11.944 1.00 50.11 66 LEU A CA 3
ATOM 3474 C C . LEU A 1 57 ? -10.358 -23.886 -11.616 1.00 53.23 66 LEU A C 3
ATOM 3475 O O . LEU A 1 57 ? -11.252 -23.947 -12.462 1.00 10.22 66 LEU A O 3
ATOM 3491 N N . LEU A 1 58 ? -10.496 -24.361 -10.384 1.00 21.54 67 LEU A N 3
ATOM 3492 C CA . LEU A 1 58 ? -11.733 -24.997 -9.942 1.00 63.14 67 LEU A CA 3
ATOM 3493 C C . LEU A 1 58 ? -12.338 -24.248 -8.760 1.00 10.14 67 LEU A C 3
ATOM 3494 O O . LEU A 1 58 ? -13.542 -23.992 -8.724 1.00 62.14 67 LEU A O 3
ATOM 3510 N N . ASP A 1 59 ? -11.495 -23.897 -7.794 1.00 74.24 68 ASP A N 3
ATOM 3511 C CA . ASP A 1 59 ? -11.946 -23.174 -6.611 1.00 75.01 68 ASP A CA 3
ATOM 3512 C C . ASP A 1 59 ? -11.199 -21.852 -6.464 1.00 72.24 68 ASP A C 3
ATOM 3513 O O . ASP A 1 59 ? -10.318 -21.534 -7.263 1.00 25.33 68 ASP A O 3
ATOM 3522 N N . ASP A 1 60 ? -11.558 -21.086 -5.440 1.00 72.13 69 ASP A N 3
ATOM 3523 C CA . ASP A 1 60 ? -10.922 -19.798 -5.189 1.00 22.43 69 ASP A CA 3
ATOM 3524 C C . ASP A 1 60 ? -10.400 -19.721 -3.757 1.00 50.53 69 ASP A C 3
ATOM 3525 O O . ASP A 1 60 ? -10.300 -18.638 -3.180 1.00 53.35 69 ASP A O 3
ATOM 3534 N N . SER A 1 61 ? -10.070 -20.876 -3.190 1.00 24.04 70 SER A N 3
ATOM 3535 C CA . SER A 1 61 ? -9.563 -20.939 -1.824 1.00 23.33 70 SER A CA 3
ATOM 3536 C C . SER A 1 61 ? -8.038 -20.879 -1.807 1.00 33.23 70 SER A C 3
ATOM 3537 O O . SER A 1 61 ? -7.433 -20.451 -0.824 1.00 33.24 70 SER A O 3
ATOM 3545 N N . VAL A 1 62 ? -7.423 -21.312 -2.903 1.00 0.43 71 VAL A N 3
ATOM 3546 C CA . VAL A 1 62 ? -5.969 -21.307 -3.016 1.00 14.32 71 VAL A CA 3
ATOM 3547 C C . VAL A 1 62 ? -5.429 -19.883 -3.093 1.00 20.25 71 VAL A C 3
ATOM 3548 O O . VAL A 1 62 ? -6.164 -18.943 -3.398 1.00 22.31 71 VAL A O 3
ATOM 3561 N N . THR A 1 63 ? -4.138 -19.730 -2.814 1.00 31.23 72 THR A N 3
ATOM 3562 C CA . THR A 1 63 ? -3.498 -18.421 -2.850 1.00 72.33 72 THR A CA 3
ATOM 3563 C C . THR A 1 63 ? -2.842 -18.168 -4.203 1.00 1.34 72 THR A C 3
ATOM 3564 O O . THR A 1 63 ? -2.865 -19.026 -5.086 1.00 54.43 72 THR A O 3
ATOM 3575 N N . LEU A 1 64 ? -2.256 -16.986 -4.358 1.00 52.43 73 LEU A N 3
ATOM 3576 C CA . LEU A 1 64 ? -1.592 -16.619 -5.604 1.00 63.12 73 LEU A CA 3
ATOM 3577 C C . LEU A 1 64 ? -0.357 -17.484 -5.838 1.00 11.13 73 LEU A C 3
ATOM 3578 O O . LEU A 1 64 ? -0.137 -17.982 -6.941 1.00 71.41 73 LEU A O 3
ATOM 3594 N N . GLN A 1 65 ? 0.443 -17.658 -4.791 1.00 64.31 74 GLN A N 3
ATOM 3595 C CA . GLN A 1 65 ? 1.655 -18.464 -4.883 1.00 30.54 74 GLN A CA 3
ATOM 3596 C C . GLN A 1 65 ? 1.317 -19.951 -4.938 1.00 41.42 74 GLN A C 3
ATOM 3597 O O . GLN A 1 65 ? 2.052 -20.744 -5.526 1.00 65.52 74 GLN A O 3
ATOM 3611 N N . THR A 1 66 ? 0.199 -20.322 -4.322 1.00 3.15 75 THR A N 3
ATOM 3612 C CA . THR A 1 66 ? -0.235 -21.713 -4.299 1.00 55.23 75 THR A CA 3
ATOM 3613 C C . THR A 1 66 ? -0.413 -22.256 -5.712 1.00 63.25 75 THR A C 3
ATOM 3614 O O . THR A 1 66 ? 0.162 -23.285 -6.070 1.00 2.43 75 THR A O 3
ATOM 3625 N N . VAL A 1 67 ? -1.212 -21.559 -6.514 1.00 5.31 76 VAL A N 3
ATOM 3626 C CA . VAL A 1 67 ? -1.463 -21.971 -7.890 1.00 0.52 76 VAL A CA 3
ATOM 3627 C C . VAL A 1 67 ? -0.215 -21.804 -8.750 1.00 14.10 76 VAL A C 3
ATOM 3628 O O . VAL A 1 67 ? -0.047 -22.490 -9.757 1.00 23.20 76 VAL A O 3
ATOM 3641 N N . GLY A 1 68 ? 0.658 -20.887 -8.345 1.00 50.42 77 GLY A N 3
ATOM 3642 C CA . GLY A 1 68 ? 1.880 -20.646 -9.090 1.00 21.20 77 GLY A CA 3
ATOM 3643 C C . GLY A 1 68 ? 1.804 -19.393 -9.939 1.00 64.03 77 GLY A C 3
ATOM 3644 O O . GLY A 1 68 ? 2.331 -19.355 -11.051 1.00 61.14 77 GLY A O 3
ATOM 3648 N N . VAL A 1 69 ? 1.146 -18.364 -9.416 1.00 14.02 78 VAL A N 3
ATOM 3649 C CA . VAL A 1 69 ? 1.002 -17.103 -10.134 1.00 30.13 78 VAL A CA 3
ATOM 3650 C C . VAL A 1 69 ? 2.345 -16.395 -10.275 1.00 33.01 78 VAL A C 3
ATOM 3651 O O . VAL A 1 69 ? 3.092 -16.257 -9.306 1.00 33.11 78 VAL A O 3
ATOM 3664 N N . LYS A 1 70 ? 2.646 -15.947 -11.489 1.00 0.32 79 LYS A N 3
ATOM 3665 C CA . LYS A 1 70 ? 3.898 -15.250 -11.759 1.00 23.33 79 LYS A CA 3
ATOM 3666 C C . LYS A 1 70 ? 3.746 -13.749 -11.533 1.00 31.52 79 LYS A C 3
ATOM 3667 O O . LYS A 1 70 ? 2.654 -13.263 -11.240 1.00 14.21 79 LYS A O 3
ATOM 3686 N N . LYS A 1 71 ? 4.848 -13.020 -11.672 1.00 53.02 80 LYS A N 3
ATOM 3687 C CA . LYS A 1 71 ? 4.837 -11.574 -11.486 1.00 51.23 80 LYS A CA 3
ATOM 3688 C C . LYS A 1 71 ? 3.843 -10.911 -12.435 1.00 1.33 80 LYS A C 3
ATOM 3689 O O . LYS A 1 71 ? 3.073 -10.039 -12.032 1.00 2.34 80 LYS A O 3
ATOM 3708 N N . ASP A 1 72 ? 3.865 -11.331 -13.695 1.00 14.42 81 ASP A N 3
ATOM 3709 C CA . ASP A 1 72 ? 2.963 -10.779 -14.700 1.00 24.01 81 ASP A CA 3
ATOM 3710 C C . ASP A 1 72 ? 1.552 -11.331 -14.526 1.00 20.12 81 ASP A C 3
ATOM 3711 O O . ASP A 1 72 ? 0.575 -10.583 -14.550 1.00 12.02 81 ASP A O 3
ATOM 3720 N N . SER A 1 73 ? 1.453 -12.645 -14.352 1.00 23.14 82 SER A N 3
ATOM 3721 C CA . SER A 1 73 ? 0.161 -13.298 -14.178 1.00 62.45 82 SER A CA 3
ATOM 3722 C C . SER A 1 73 ? -0.762 -12.997 -15.355 1.00 51.40 82 SER A C 3
ATOM 3723 O O . SER A 1 73 ? -1.451 -11.977 -15.373 1.00 14.24 82 SER A O 3
ATOM 3731 N N . VAL A 1 74 ? -0.770 -13.892 -16.338 1.00 2.42 83 VAL A N 3
ATOM 3732 C CA . VAL A 1 74 ? -1.608 -13.723 -17.519 1.00 34.34 83 VAL A CA 3
ATOM 3733 C C . VAL A 1 74 ? -2.680 -14.805 -17.591 1.00 22.44 83 VAL A C 3
ATOM 3734 O O . VAL A 1 74 ? -2.372 -15.996 -17.656 1.00 0.34 83 VAL A O 3
ATOM 3747 N N . PHE A 1 75 ? -3.940 -14.384 -17.579 1.00 31.11 84 PHE A N 3
ATOM 3748 C CA . PHE A 1 75 ? -5.059 -15.317 -17.642 1.00 62.45 84 PHE A CA 3
ATOM 3749 C C . PHE A 1 75 ? -6.015 -14.944 -18.772 1.00 22.43 84 PHE A C 3
ATOM 3750 O O . PHE A 1 75 ? -6.353 -13.775 -18.953 1.00 51.32 84 PHE A O 3
ATOM 3767 N N . VAL A 1 76 ? -6.447 -15.948 -19.529 1.00 43.22 85 VAL A N 3
ATOM 3768 C CA . VAL A 1 76 ? -7.364 -15.727 -20.641 1.00 1.23 85 VAL A CA 3
ATOM 3769 C C . VAL A 1 76 ? -8.801 -16.035 -20.237 1.00 13.44 85 VAL A C 3
ATOM 3770 O O . VAL A 1 76 ? -9.053 -16.935 -19.435 1.00 33.11 85 VAL A O 3
ATOM 3783 N N . LEU A 1 77 ? -9.742 -15.282 -20.797 1.00 5.42 86 LEU A N 3
ATOM 3784 C CA . LEU A 1 77 ? -11.156 -15.474 -20.496 1.00 1.14 86 LEU A CA 3
ATOM 3785 C C . LEU A 1 77 ? -11.902 -16.017 -21.710 1.00 54.30 86 LEU A C 3
ATOM 3786 O O . LEU A 1 77 ? -11.729 -15.529 -22.827 1.00 71.53 86 LEU A O 3
ATOM 3802 N N . VAL A 1 78 ? -12.735 -17.027 -21.483 1.00 73.52 87 VAL A N 3
ATOM 3803 C CA . VAL A 1 78 ? -13.511 -17.635 -22.558 1.00 13.41 87 VAL A CA 3
ATOM 3804 C C . VAL A 1 78 ? -14.906 -18.020 -22.079 1.00 14.44 87 VAL A C 3
ATOM 3805 O O . VAL A 1 78 ? -15.076 -18.518 -20.966 1.00 21.50 87 VAL A O 3
ATOM 3818 N N . ARG A 1 79 ? -15.903 -17.785 -22.926 1.00 41.11 88 ARG A N 3
ATOM 3819 C CA . ARG A 1 79 ? -17.284 -18.106 -22.589 1.00 34.41 88 ARG A CA 3
ATOM 3820 C C . ARG A 1 79 ? -17.624 -19.538 -22.994 1.00 3.03 88 ARG A C 3
ATOM 3821 O O . ARG A 1 79 ? -17.511 -19.908 -24.163 1.00 0.34 88 ARG A O 3
ATOM 3842 N N . LYS A 1 80 ? -18.039 -20.340 -22.019 1.00 73.13 89 LYS A N 3
ATOM 3843 C CA . LYS A 1 80 ? -18.396 -21.731 -22.272 1.00 51.05 89 LYS A CA 3
ATOM 3844 C C . LYS A 1 80 ? -19.793 -21.833 -22.876 1.00 34.14 89 LYS A C 3
ATOM 3845 O O . LYS A 1 80 ? -20.098 -22.777 -23.604 1.00 22.43 89 LYS A O 3
ATOM 3864 N N . ALA A 1 81 ? -20.638 -20.854 -22.569 1.00 35.32 90 ALA A N 3
ATOM 3865 C CA . ALA A 1 81 ? -22.002 -20.833 -23.084 1.00 1.23 90 ALA A CA 3
ATOM 3866 C C . ALA A 1 81 ? -22.457 -19.406 -23.372 1.00 73.44 90 ALA A C 3
ATOM 3867 O O . ALA A 1 81 ? -22.491 -18.977 -24.526 1.00 72.14 90 ALA A O 3
ATOM 3874 N N . MET A 1 1 ? 8.609 -0.350 -0.370 1.00 71.12 10 MET A N 4
ATOM 3875 C CA . MET A 1 1 ? 7.366 0.058 0.275 1.00 61.54 10 MET A CA 4
ATOM 3876 C C . MET A 1 1 ? 6.166 -0.620 -0.380 1.00 24.34 10 MET A C 4
ATOM 3877 O O . MET A 1 1 ? 6.032 -0.619 -1.603 1.00 54.42 10 MET A O 4
ATOM 3891 N N . SER A 1 2 ? 5.298 -1.199 0.443 1.00 32.33 11 SER A N 4
ATOM 3892 C CA . SER A 1 2 ? 4.111 -1.885 -0.056 1.00 45.52 11 SER A CA 4
ATOM 3893 C C . SER A 1 2 ? 4.498 -3.041 -0.974 1.00 11.35 11 SER A C 4
ATOM 3894 O O . SER A 1 2 ? 5.670 -3.223 -1.299 1.00 44.44 11 SER A O 4
ATOM 3902 N N . GLU A 1 3 ? 3.502 -3.819 -1.386 1.00 21.13 12 GLU A N 4
ATOM 3903 C CA . GLU A 1 3 ? 3.738 -4.958 -2.265 1.00 33.42 12 GLU A CA 4
ATOM 3904 C C . GLU A 1 3 ? 2.730 -4.979 -3.410 1.00 72.34 12 GLU A C 4
ATOM 3905 O O . GLU A 1 3 ? 1.634 -5.527 -3.280 1.00 4.12 12 GLU A O 4
ATOM 3917 N N . THR A 1 4 ? 3.108 -4.378 -4.534 1.00 54.13 13 THR A N 4
ATOM 3918 C CA . THR A 1 4 ? 2.238 -4.325 -5.703 1.00 32.15 13 THR A CA 4
ATOM 3919 C C . THR A 1 4 ? 2.531 -5.476 -6.659 1.00 10.43 13 THR A C 4
ATOM 3920 O O . THR A 1 4 ? 3.672 -5.924 -6.773 1.00 70.31 13 THR A O 4
ATOM 3931 N N . ILE A 1 5 ? 1.495 -5.948 -7.344 1.00 21.15 14 ILE A N 4
ATOM 3932 C CA . ILE A 1 5 ? 1.643 -7.045 -8.291 1.00 61.54 14 ILE A CA 4
ATOM 3933 C C . ILE A 1 5 ? 0.816 -6.801 -9.549 1.00 42.11 14 ILE A C 4
ATOM 3934 O O . ILE A 1 5 ? -0.401 -6.984 -9.567 1.00 12.41 14 ILE A O 4
ATOM 3950 N N . PRO A 1 6 ? 1.492 -6.379 -10.628 1.00 74.05 15 PRO A N 4
ATOM 3951 C CA . PRO A 1 6 ? 0.840 -6.103 -11.912 1.00 53.40 15 PRO A CA 4
ATOM 3952 C C . PRO A 1 6 ? 0.345 -7.372 -12.596 1.00 62.44 15 PRO A C 4
ATOM 3953 O O . PRO A 1 6 ? 1.066 -8.367 -12.678 1.00 2.04 15 PRO A O 4
ATOM 3964 N N . VAL A 1 7 ? -0.889 -7.332 -13.088 1.00 51.11 16 VAL A N 4
ATOM 3965 C CA . VAL A 1 7 ? -1.479 -8.479 -13.767 1.00 74.13 16 VAL A CA 4
ATOM 3966 C C . VAL A 1 7 ? -2.072 -8.076 -15.113 1.00 13.13 16 VAL A C 4
ATOM 3967 O O . VAL A 1 7 ? -2.487 -6.932 -15.302 1.00 64.45 16 VAL A O 4
ATOM 3980 N N . SER A 1 8 ? -2.110 -9.023 -16.044 1.00 72.33 17 SER A N 4
ATOM 3981 C CA . SER A 1 8 ? -2.650 -8.766 -17.374 1.00 63.24 17 SER A CA 4
ATOM 3982 C C . SER A 1 8 ? -3.730 -9.784 -17.729 1.00 3.04 17 SER A C 4
ATOM 3983 O O . SER A 1 8 ? -3.576 -10.981 -17.484 1.00 4.42 17 SER A O 4
ATOM 3991 N N . VAL A 1 9 ? -4.824 -9.299 -18.307 1.00 20.20 18 VAL A N 4
ATOM 3992 C CA . VAL A 1 9 ? -5.930 -10.165 -18.697 1.00 34.24 18 VAL A CA 4
ATOM 3993 C C . VAL A 1 9 ? -6.323 -9.934 -20.152 1.00 22.45 18 VAL A C 4
ATOM 3994 O O . VAL A 1 9 ? -6.370 -8.797 -20.618 1.00 41.24 18 VAL A O 4
ATOM 4007 N N . GLN A 1 10 ? -6.604 -11.022 -20.862 1.00 51.34 19 GLN A N 4
ATOM 4008 C CA . GLN A 1 10 ? -6.993 -10.937 -22.265 1.00 64.23 19 GLN A CA 4
ATOM 4009 C C . GLN A 1 10 ? -8.471 -11.268 -22.442 1.00 10.55 19 GLN A C 4
ATOM 4010 O O . GLN A 1 10 ? -8.980 -12.217 -21.845 1.00 72.33 19 GLN A O 4
ATOM 4024 N N . CYS A 1 11 ? -9.154 -10.478 -23.263 1.00 35.23 20 CYS A N 4
ATOM 4025 C CA . CYS A 1 11 ? -10.576 -10.686 -23.517 1.00 23.34 20 CYS A CA 4
ATOM 4026 C C . CYS A 1 11 ? -10.885 -10.571 -25.006 1.00 4.23 20 CYS A C 4
ATOM 4027 O O . CYS A 1 11 ? -10.217 -9.834 -25.733 1.00 31.30 20 CYS A O 4
ATOM 4035 N N . CYS A 1 12 ? -11.898 -11.304 -25.453 1.00 13.44 21 CYS A N 4
ATOM 4036 C CA . CYS A 1 12 ? -12.294 -11.286 -26.856 1.00 54.54 21 CYS A CA 4
ATOM 4037 C C . CYS A 1 12 ? -12.689 -9.878 -27.292 1.00 32.12 21 CYS A C 4
ATOM 4038 O O . CYS A 1 12 ? -12.663 -9.556 -28.479 1.00 1.41 21 CYS A O 4
ATOM 4046 N N . GLU A 1 13 ? -13.056 -9.045 -26.323 1.00 33.54 22 GLU A N 4
ATOM 4047 C CA . GLU A 1 13 ? -13.459 -7.673 -26.607 1.00 72.33 22 GLU A CA 4
ATOM 4048 C C . GLU A 1 13 ? -12.269 -6.724 -26.502 1.00 52.12 22 GLU A C 4
ATOM 4049 O O . GLU A 1 13 ? -12.271 -5.641 -27.087 1.00 32.52 22 GLU A O 4
ATOM 4061 N N . GLY A 1 14 ? -11.253 -7.138 -25.751 1.00 72.52 23 GLY A N 4
ATOM 4062 C CA . GLY A 1 14 ? -10.071 -6.314 -25.582 1.00 10.12 23 GLY A CA 4
ATOM 4063 C C . GLY A 1 14 ? -9.191 -6.789 -24.442 1.00 55.42 23 GLY A C 4
ATOM 4064 O O . GLY A 1 14 ? -9.475 -7.808 -23.813 1.00 74.12 23 GLY A O 4
ATOM 4068 N N . ARG A 1 15 ? -8.120 -6.049 -24.176 1.00 63.15 24 ARG A N 4
ATOM 4069 C CA . ARG A 1 15 ? -7.194 -6.402 -23.107 1.00 11.02 24 ARG A CA 4
ATOM 4070 C C . ARG A 1 15 ? -7.293 -5.409 -21.953 1.00 1.24 24 ARG A C 4
ATOM 4071 O O . ARG A 1 15 ? -7.507 -4.215 -22.164 1.00 15.13 24 ARG A O 4
ATOM 4092 N N . PHE A 1 16 ? -7.135 -5.910 -20.732 1.00 75.31 25 PHE A N 4
ATOM 4093 C CA . PHE A 1 16 ? -7.208 -5.068 -19.544 1.00 54.21 25 PHE A CA 4
ATOM 4094 C C . PHE A 1 16 ? -6.160 -5.484 -18.517 1.00 21.33 25 PHE A C 4
ATOM 4095 O O . PHE A 1 16 ? -5.917 -6.673 -18.310 1.00 51.30 25 PHE A O 4
ATOM 4112 N N . GLU A 1 17 ? -5.542 -4.496 -17.877 1.00 21.53 26 GLU A N 4
ATOM 4113 C CA . GLU A 1 17 ? -4.519 -4.760 -16.872 1.00 65.51 26 GLU A CA 4
ATOM 4114 C C . GLU A 1 17 ? -4.876 -4.099 -15.544 1.00 73.12 26 GLU A C 4
ATOM 4115 O O . GLU A 1 17 ? -5.562 -3.076 -15.512 1.00 22.22 26 GLU A O 4
ATOM 4127 N N . LEU A 1 18 ? -4.408 -4.690 -14.451 1.00 20.33 27 LEU A N 4
ATOM 4128 C CA . LEU A 1 18 ? -4.678 -4.160 -13.119 1.00 11.12 27 LEU A CA 4
ATOM 4129 C C . LEU A 1 18 ? -3.560 -4.528 -12.149 1.00 21.21 27 LEU A C 4
ATOM 4130 O O . LEU A 1 18 ? -2.698 -5.349 -12.463 1.00 20.15 27 LEU A O 4
ATOM 4146 N N . SER A 1 19 ? -3.582 -3.917 -10.969 1.00 1.12 28 SER A N 4
ATOM 4147 C CA . SER A 1 19 ? -2.569 -4.179 -9.953 1.00 71.31 28 SER A CA 4
ATOM 4148 C C . SER A 1 19 ? -3.216 -4.449 -8.598 1.00 21.30 28 SER A C 4
ATOM 4149 O O . SER A 1 19 ? -4.074 -3.692 -8.145 1.00 1.25 28 SER A O 4
ATOM 4157 N N . VAL A 1 20 ? -2.798 -5.535 -7.956 1.00 23.44 29 VAL A N 4
ATOM 4158 C CA . VAL A 1 20 ? -3.334 -5.907 -6.652 1.00 13.53 29 VAL A CA 4
ATOM 4159 C C . VAL A 1 20 ? -2.262 -6.547 -5.778 1.00 4.10 29 VAL A C 4
ATOM 4160 O O . VAL A 1 20 ? -1.322 -7.163 -6.282 1.00 33.13 29 VAL A O 4
ATOM 4173 N N . ASP A 1 21 ? -2.408 -6.397 -4.466 1.00 70.31 30 ASP A N 4
ATOM 4174 C CA . ASP A 1 21 ? -1.452 -6.963 -3.521 1.00 13.43 30 ASP A CA 4
ATOM 4175 C C . ASP A 1 21 ? -1.820 -8.401 -3.170 1.00 55.13 30 ASP A C 4
ATOM 4176 O O . ASP A 1 21 ? -2.995 -8.729 -3.006 1.00 75.14 30 ASP A O 4
ATOM 4185 N N . SER A 1 22 ? -0.808 -9.255 -3.058 1.00 51.01 31 SER A N 4
ATOM 4186 C CA . SER A 1 22 ? -1.026 -10.660 -2.732 1.00 44.51 31 SER A CA 4
ATOM 4187 C C . SER A 1 22 ? -1.168 -10.852 -1.225 1.00 53.33 31 SER A C 4
ATOM 4188 O O . SER A 1 22 ? -0.357 -10.354 -0.446 1.00 21.53 31 SER A O 4
ATOM 4196 N N . ASN A 1 23 ? -2.207 -11.577 -0.823 1.00 61.24 32 ASN A N 4
ATOM 4197 C CA . ASN A 1 23 ? -2.458 -11.835 0.590 1.00 64.51 32 ASN A CA 4
ATOM 4198 C C . ASN A 1 23 ? -3.663 -12.754 0.770 1.00 44.24 32 ASN A C 4
ATOM 4199 O O . ASN A 1 23 ? -3.635 -13.680 1.580 1.00 33.43 32 ASN A O 4
ATOM 4210 N N . HIS A 1 24 ? -4.719 -12.491 0.007 1.00 13.43 33 HIS A N 4
ATOM 4211 C CA . HIS A 1 24 ? -5.934 -13.294 0.081 1.00 35.11 33 HIS A CA 4
ATOM 4212 C C . HIS A 1 24 ? -5.939 -14.373 -0.998 1.00 2.03 33 HIS A C 4
ATOM 4213 O O . HIS A 1 24 ? -5.062 -14.406 -1.862 1.00 51.10 33 HIS A O 4
ATOM 4227 N N . THR A 1 25 ? -6.931 -15.256 -0.941 1.00 52.22 34 THR A N 4
ATOM 4228 C CA . THR A 1 25 ? -7.049 -16.337 -1.911 1.00 44.15 34 THR A CA 4
ATOM 4229 C C . THR A 1 25 ? -7.533 -15.816 -3.260 1.00 1.34 34 THR A C 4
ATOM 4230 O O . THR A 1 25 ? -7.831 -14.630 -3.408 1.00 5.43 34 THR A O 4
ATOM 4241 N N . LEU A 1 26 ? -7.611 -16.708 -4.240 1.00 64.34 35 LEU A N 4
ATOM 4242 C CA . LEU A 1 26 ? -8.060 -16.338 -5.578 1.00 33.11 35 LEU A CA 4
ATOM 4243 C C . LEU A 1 26 ? -9.398 -15.607 -5.520 1.00 5.42 35 LEU A C 4
ATOM 4244 O O . LEU A 1 26 ? -9.700 -14.777 -6.377 1.00 51.34 35 LEU A O 4
ATOM 4260 N N . ARG A 1 27 ? -10.193 -15.919 -4.502 1.00 51.40 36 ARG A N 4
ATOM 4261 C CA . ARG A 1 27 ? -11.498 -15.290 -4.331 1.00 65.24 36 ARG A CA 4
ATOM 4262 C C . ARG A 1 27 ? -11.377 -13.769 -4.362 1.00 64.42 36 ARG A C 4
ATOM 4263 O O . ARG A 1 27 ? -12.273 -13.075 -4.841 1.00 53.01 36 ARG A O 4
ATOM 4284 N N . ASP A 1 28 ? -10.263 -13.259 -3.848 1.00 60.30 37 ASP A N 4
ATOM 4285 C CA . ASP A 1 28 ? -10.024 -11.821 -3.817 1.00 31.01 37 ASP A CA 4
ATOM 4286 C C . ASP A 1 28 ? -9.624 -11.307 -5.196 1.00 41.32 37 ASP A C 4
ATOM 4287 O O . ASP A 1 28 ? -10.151 -10.301 -5.672 1.00 60.35 37 ASP A O 4
ATOM 4296 N N . VAL A 1 29 ? -8.687 -12.003 -5.833 1.00 54.20 38 VAL A N 4
ATOM 4297 C CA . VAL A 1 29 ? -8.216 -11.617 -7.158 1.00 10.23 38 VAL A CA 4
ATOM 4298 C C . VAL A 1 29 ? -9.360 -11.605 -8.166 1.00 4.42 38 VAL A C 4
ATOM 4299 O O . VAL A 1 29 ? -9.481 -10.681 -8.972 1.00 72.32 38 VAL A O 4
ATOM 4312 N N . LEU A 1 30 ? -10.197 -12.635 -8.115 1.00 44.20 39 LEU A N 4
ATOM 4313 C CA . LEU A 1 30 ? -11.333 -12.743 -9.024 1.00 25.21 39 LEU A CA 4
ATOM 4314 C C . LEU A 1 30 ? -12.398 -11.704 -8.690 1.00 41.24 39 LEU A C 4
ATOM 4315 O O . LEU A 1 30 ? -13.051 -11.162 -9.582 1.00 41.42 39 LEU A O 4
ATOM 4331 N N . ARG A 1 31 ? -12.566 -11.430 -7.401 1.00 55.50 40 ARG A N 4
ATOM 4332 C CA . ARG A 1 31 ? -13.552 -10.454 -6.950 1.00 23.21 40 ARG A CA 4
ATOM 4333 C C . ARG A 1 31 ? -13.316 -9.099 -7.610 1.00 14.44 40 ARG A C 4
ATOM 4334 O O . ARG A 1 31 ? -14.254 -8.458 -8.085 1.00 21.34 40 ARG A O 4
ATOM 4355 N N . GLN A 1 32 ? -12.059 -8.668 -7.634 1.00 30.50 41 GLN A N 4
ATOM 4356 C CA . GLN A 1 32 ? -11.701 -7.389 -8.234 1.00 55.42 41 GLN A CA 4
ATOM 4357 C C . GLN A 1 32 ? -11.768 -7.464 -9.756 1.00 51.50 41 GLN A C 4
ATOM 4358 O O . GLN A 1 32 ? -12.320 -6.577 -10.408 1.00 35.11 41 GLN A O 4
ATOM 4372 N N . PHE A 1 33 ? -11.201 -8.527 -10.316 1.00 54.15 42 PHE A N 4
ATOM 4373 C CA . PHE A 1 33 ? -11.195 -8.717 -11.762 1.00 52.13 42 PHE A CA 4
ATOM 4374 C C . PHE A 1 33 ? -12.615 -8.692 -12.320 1.00 52.33 42 PHE A C 4
ATOM 4375 O O . PHE A 1 33 ? -12.920 -7.932 -13.239 1.00 54.45 42 PHE A O 4
ATOM 4392 N N . LYS A 1 34 ? -13.480 -9.529 -11.758 1.00 72.00 43 LYS A N 4
ATOM 4393 C CA . LYS A 1 34 ? -14.869 -9.604 -12.197 1.00 23.31 43 LYS A CA 4
ATOM 4394 C C . LYS A 1 34 ? -15.604 -8.301 -11.902 1.00 42.44 43 LYS A C 4
ATOM 4395 O O . LYS A 1 34 ? -16.527 -7.921 -12.623 1.00 61.22 43 LYS A O 4
ATOM 4414 N N . ARG A 1 35 ? -15.188 -7.619 -10.840 1.00 45.33 44 ARG A N 4
ATOM 4415 C CA . ARG A 1 35 ? -15.807 -6.357 -10.451 1.00 63.44 44 ARG A CA 4
ATOM 4416 C C . ARG A 1 35 ? -15.547 -5.279 -11.499 1.00 2.42 44 ARG A C 4
ATOM 4417 O O . ARG A 1 35 ? -16.315 -4.325 -11.625 1.00 23.51 44 ARG A O 4
ATOM 4438 N N . GLU A 1 36 ? -14.459 -5.437 -12.246 1.00 51.45 45 GLU A N 4
ATOM 4439 C CA . GLU A 1 36 ? -14.098 -4.475 -13.281 1.00 51.15 45 GLU A CA 4
ATOM 4440 C C . GLU A 1 36 ? -14.519 -4.976 -14.660 1.00 53.41 45 GLU A C 4
ATOM 4441 O O . GLU A 1 36 ? -14.964 -4.199 -15.506 1.00 34.34 45 GLU A O 4
ATOM 4453 N N . VAL A 1 37 ? -14.375 -6.279 -14.880 1.00 3.44 46 VAL A N 4
ATOM 4454 C CA . VAL A 1 37 ? -14.740 -6.884 -16.155 1.00 31.34 46 VAL A CA 4
ATOM 4455 C C . VAL A 1 37 ? -16.201 -6.611 -16.494 1.00 41.12 46 VAL A C 4
ATOM 4456 O O . VAL A 1 37 ? -16.590 -6.620 -17.662 1.00 24.52 46 VAL A O 4
ATOM 4469 N N . ALA A 1 38 ? -17.006 -6.367 -15.466 1.00 12.25 47 ALA A N 4
ATOM 4470 C CA . ALA A 1 38 ? -18.424 -6.088 -15.655 1.00 13.02 47 ALA A CA 4
ATOM 4471 C C . ALA A 1 38 ? -18.635 -4.710 -16.272 1.00 51.41 47 ALA A C 4
ATOM 4472 O O . ALA A 1 38 ? -19.723 -4.395 -16.753 1.00 40.54 47 ALA A O 4
ATOM 4479 N N . ALA A 1 39 ? -17.588 -3.892 -16.254 1.00 2.33 48 ALA A N 4
ATOM 4480 C CA . ALA A 1 39 ? -17.658 -2.547 -16.813 1.00 35.41 48 ALA A CA 4
ATOM 4481 C C . ALA A 1 39 ? -17.893 -2.591 -18.319 1.00 51.00 48 ALA A C 4
ATOM 4482 O O . ALA A 1 39 ? -18.631 -1.770 -18.867 1.00 25.42 48 ALA A O 4
ATOM 4489 N N . LEU A 1 40 ? -17.261 -3.552 -18.984 1.00 33.12 49 LEU A N 4
ATOM 4490 C CA . LEU A 1 40 ? -17.401 -3.702 -20.428 1.00 61.21 49 LEU A CA 4
ATOM 4491 C C . LEU A 1 40 ? -18.130 -4.997 -20.773 1.00 42.01 49 LEU A C 4
ATOM 4492 O O . LEU A 1 40 ? -18.726 -5.119 -21.843 1.00 73.11 49 LEU A O 4
ATOM 4508 N N . ASP A 1 41 ? -18.079 -5.960 -19.859 1.00 40.22 50 ASP A N 4
ATOM 4509 C CA . ASP A 1 41 ? -18.737 -7.245 -20.065 1.00 12.30 50 ASP A CA 4
ATOM 4510 C C . ASP A 1 41 ? -20.072 -7.296 -19.327 1.00 65.03 50 ASP A C 4
ATOM 4511 O O . ASP A 1 41 ? -20.129 -7.461 -18.109 1.00 30.14 50 ASP A O 4
ATOM 4520 N N . PRO A 1 42 ? -21.171 -7.150 -20.082 1.00 31.25 51 PRO A N 4
ATOM 4521 C CA . PRO A 1 42 ? -22.525 -7.176 -19.520 1.00 51.23 51 PRO A CA 4
ATOM 4522 C C . PRO A 1 42 ? -22.924 -8.564 -19.033 1.00 74.40 51 PRO A C 4
ATOM 4523 O O . PRO A 1 42 ? -23.892 -8.716 -18.287 1.00 11.13 51 PRO A O 4
ATOM 4534 N N . ILE A 1 43 ? -22.174 -9.575 -19.459 1.00 44.51 52 ILE A N 4
ATOM 4535 C CA . ILE A 1 43 ? -22.449 -10.950 -19.064 1.00 73.21 52 ILE A CA 4
ATOM 4536 C C . ILE A 1 43 ? -21.861 -11.256 -17.691 1.00 20.30 52 ILE A C 4
ATOM 4537 O O . ILE A 1 43 ? -20.809 -10.734 -17.325 1.00 30.11 52 ILE A O 4
ATOM 4553 N N . ASN A 1 44 ? -22.547 -12.108 -16.936 1.00 31.12 53 ASN A N 4
ATOM 4554 C CA . ASN A 1 44 ? -22.092 -12.486 -15.603 1.00 2.53 53 ASN A CA 4
ATOM 4555 C C . ASN A 1 44 ? -20.826 -13.333 -15.680 1.00 22.41 53 ASN A C 4
ATOM 4556 O O . ASN A 1 44 ? -20.613 -14.064 -16.648 1.00 70.42 53 ASN A O 4
ATOM 4567 N N . LEU A 1 45 ? -19.989 -13.231 -14.654 1.00 25.13 54 LEU A N 4
ATOM 4568 C CA . LEU A 1 45 ? -18.743 -13.989 -14.604 1.00 40.10 54 LEU A CA 4
ATOM 4569 C C . LEU A 1 45 ? -19.019 -15.479 -14.432 1.00 22.15 54 LEU A C 4
ATOM 4570 O O . LEU A 1 45 ? -18.206 -16.319 -14.817 1.00 50.32 54 LEU A O 4
ATOM 4586 N N . GLU A 1 46 ? -20.171 -15.799 -13.852 1.00 33.34 55 GLU A N 4
ATOM 4587 C CA . GLU A 1 46 ? -20.554 -17.189 -13.630 1.00 12.31 55 GLU A CA 4
ATOM 4588 C C . GLU A 1 46 ? -21.031 -17.835 -14.927 1.00 73.22 55 GLU A C 4
ATOM 4589 O O . GLU A 1 46 ? -21.219 -19.049 -14.995 1.00 23.43 55 GLU A O 4
ATOM 4601 N N . GLU A 1 47 ? -21.226 -17.014 -15.954 1.00 41.22 56 GLU A N 4
ATOM 4602 C CA . GLU A 1 47 ? -21.683 -17.505 -17.249 1.00 25.51 56 GLU A CA 4
ATOM 4603 C C . GLU A 1 47 ? -20.508 -18.005 -18.086 1.00 54.52 56 GLU A C 4
ATOM 4604 O O . GLU A 1 47 ? -20.656 -18.917 -18.900 1.00 4.12 56 GLU A O 4
ATOM 4616 N N . TYR A 1 48 ? -19.344 -17.399 -17.881 1.00 61.32 57 TYR A N 4
ATOM 4617 C CA . TYR A 1 48 ? -18.145 -17.779 -18.619 1.00 22.24 57 TYR A CA 4
ATOM 4618 C C . TYR A 1 48 ? -17.014 -18.151 -17.665 1.00 5.31 57 TYR A C 4
ATOM 4619 O O . TYR A 1 48 ? -17.105 -17.928 -16.458 1.00 10.14 57 TYR A O 4
ATOM 4637 N N . VAL A 1 49 ? -15.946 -18.719 -18.216 1.00 43.45 58 VAL A N 4
ATOM 4638 C CA . VAL A 1 49 ? -14.795 -19.120 -17.417 1.00 25.21 58 VAL A CA 4
ATOM 4639 C C . VAL A 1 49 ? -13.518 -18.454 -17.918 1.00 12.43 58 VAL A C 4
ATOM 4640 O O . VAL A 1 49 ? -13.389 -18.147 -19.103 1.00 63.30 58 VAL A O 4
ATOM 4653 N N . VAL A 1 50 ? -12.576 -18.232 -17.006 1.00 52.44 59 VAL A N 4
ATOM 4654 C CA . VAL A 1 50 ? -11.308 -17.602 -17.355 1.00 70.53 59 VAL A CA 4
ATOM 4655 C C . VAL A 1 50 ? -10.132 -18.510 -17.014 1.00 21.40 59 VAL A C 4
ATOM 4656 O O . VAL A 1 50 ? -10.086 -19.106 -15.938 1.00 52.25 59 VAL A O 4
ATOM 4669 N N . ASN A 1 51 ? -9.182 -18.611 -17.938 1.00 5.03 60 ASN A N 4
ATOM 4670 C CA . ASN A 1 51 ? -8.004 -19.447 -17.735 1.00 2.13 60 ASN A CA 4
ATOM 4671 C C . ASN A 1 51 ? -6.815 -18.609 -17.273 1.00 71.21 60 ASN A C 4
ATOM 4672 O O . ASN A 1 51 ? -6.611 -17.490 -17.743 1.00 41.53 60 ASN A O 4
ATOM 4683 N N . HIS A 1 52 ? -6.033 -19.160 -16.350 1.00 11.32 61 HIS A N 4
ATOM 4684 C CA . HIS A 1 52 ? -4.863 -18.464 -15.825 1.00 74.01 61 HIS A CA 4
ATOM 4685 C C . HIS A 1 52 ? -3.576 -19.145 -16.281 1.00 34.13 61 HIS A C 4
ATOM 4686 O O . HIS A 1 52 ? -3.292 -20.277 -15.892 1.00 60.42 61 HIS A O 4
ATOM 4700 N N . GLU A 1 53 ? -2.804 -18.447 -17.107 1.00 64.11 62 GLU A N 4
ATOM 4701 C CA . GLU A 1 53 ? -1.548 -18.986 -17.616 1.00 71.33 62 GLU A CA 4
ATOM 4702 C C . GLU A 1 53 ? -1.772 -20.332 -18.301 1.00 3.23 62 GLU A C 4
ATOM 4703 O O . GLU A 1 53 ? -0.910 -21.209 -18.265 1.00 73.33 62 GLU A O 4
ATOM 4715 N N . GLY A 1 54 ? -2.936 -20.486 -18.924 1.00 34.25 63 GLY A N 4
ATOM 4716 C CA . GLY A 1 54 ? -3.254 -21.727 -19.607 1.00 5.43 63 GLY A CA 4
ATOM 4717 C C . GLY A 1 54 ? -3.740 -22.803 -18.657 1.00 75.33 63 GLY A C 4
ATOM 4718 O O . GLY A 1 54 ? -3.821 -23.976 -19.024 1.00 41.34 63 GLY A O 4
ATOM 4722 N N . LYS A 1 55 ? -4.065 -22.406 -17.432 1.00 31.34 64 LYS A N 4
ATOM 4723 C CA . LYS A 1 55 ? -4.546 -23.345 -16.425 1.00 75.11 64 LYS A CA 4
ATOM 4724 C C . LYS A 1 55 ? -5.979 -23.018 -16.017 1.00 11.44 64 LYS A C 4
ATOM 4725 O O . LYS A 1 55 ? -6.351 -21.849 -15.900 1.00 44.00 64 LYS A O 4
ATOM 4744 N N . LEU A 1 56 ? -6.779 -24.055 -15.799 1.00 32.51 65 LEU A N 4
ATOM 4745 C CA . LEU A 1 56 ? -8.172 -23.878 -15.401 1.00 44.03 65 LEU A CA 4
ATOM 4746 C C . LEU A 1 56 ? -8.375 -24.271 -13.942 1.00 34.13 65 LEU A C 4
ATOM 4747 O O . LEU A 1 56 ? -8.208 -25.434 -13.571 1.00 41.05 65 LEU A O 4
ATOM 4763 N N . LEU A 1 57 ? -8.740 -23.295 -13.117 1.00 62.51 66 LEU A N 4
ATOM 4764 C CA . LEU A 1 57 ? -8.969 -23.539 -11.697 1.00 74.53 66 LEU A CA 4
ATOM 4765 C C . LEU A 1 57 ? -10.381 -24.064 -11.456 1.00 72.12 66 LEU A C 4
ATOM 4766 O O . LEU A 1 57 ? -11.288 -23.827 -12.256 1.00 20.44 66 LEU A O 4
ATOM 4782 N N . LEU A 1 58 ? -10.561 -24.776 -10.349 1.00 53.40 67 LEU A N 4
ATOM 4783 C CA . LEU A 1 58 ? -11.864 -25.332 -10.001 1.00 21.24 67 LEU A CA 4
ATOM 4784 C C . LEU A 1 58 ? -12.455 -24.618 -8.789 1.00 60.03 67 LEU A C 4
ATOM 4785 O O . LEU A 1 58 ? -13.674 -24.537 -8.638 1.00 31.13 67 LEU A O 4
ATOM 4801 N N . ASP A 1 59 ? -11.583 -24.100 -7.931 1.00 53.12 68 ASP A N 4
ATOM 4802 C CA . ASP A 1 59 ? -12.019 -23.389 -6.735 1.00 23.04 68 ASP A CA 4
ATOM 4803 C C . ASP A 1 59 ? -11.396 -21.998 -6.672 1.00 64.00 68 ASP A C 4
ATOM 4804 O O . ASP A 1 59 ? -10.776 -21.541 -7.633 1.00 13.42 68 ASP A O 4
ATOM 4813 N N . ASP A 1 60 ? -11.565 -21.330 -5.536 1.00 63.22 69 ASP A N 4
ATOM 4814 C CA . ASP A 1 60 ? -11.019 -19.991 -5.348 1.00 71.01 69 ASP A CA 4
ATOM 4815 C C . ASP A 1 60 ? -10.376 -19.855 -3.971 1.00 53.43 69 ASP A C 4
ATOM 4816 O O . ASP A 1 60 ? -10.279 -18.755 -3.427 1.00 0.10 69 ASP A O 4
ATOM 4825 N N . SER A 1 61 ? -9.940 -20.979 -3.413 1.00 71.44 70 SER A N 4
ATOM 4826 C CA . SER A 1 61 ? -9.311 -20.986 -2.098 1.00 31.22 70 SER A CA 4
ATOM 4827 C C . SER A 1 61 ? -7.796 -20.854 -2.219 1.00 51.54 70 SER A C 4
ATOM 4828 O O . SER A 1 61 ? -7.131 -20.348 -1.315 1.00 20.30 70 SER A O 4
ATOM 4836 N N . VAL A 1 62 ? -7.257 -21.311 -3.345 1.00 24.33 71 VAL A N 4
ATOM 4837 C CA . VAL A 1 62 ? -5.820 -21.244 -3.587 1.00 15.51 71 VAL A CA 4
ATOM 4838 C C . VAL A 1 62 ? -5.356 -19.799 -3.739 1.00 74.33 71 VAL A C 4
ATOM 4839 O O . VAL A 1 62 ? -6.053 -18.970 -4.326 1.00 3.35 71 VAL A O 4
ATOM 4852 N N . THR A 1 63 ? -4.174 -19.504 -3.208 1.00 31.13 72 THR A N 4
ATOM 4853 C CA . THR A 1 63 ? -3.616 -18.160 -3.284 1.00 12.24 72 THR A CA 4
ATOM 4854 C C . THR A 1 63 ? -2.916 -17.930 -4.618 1.00 53.41 72 THR A C 4
ATOM 4855 O O . THR A 1 63 ? -2.757 -18.855 -5.415 1.00 71.12 72 THR A O 4
ATOM 4866 N N . LEU A 1 64 ? -2.499 -16.691 -4.856 1.00 53.00 73 LEU A N 4
ATOM 4867 C CA . LEU A 1 64 ? -1.815 -16.339 -6.095 1.00 44.12 73 LEU A CA 4
ATOM 4868 C C . LEU A 1 64 ? -0.573 -17.201 -6.295 1.00 64.51 73 LEU A C 4
ATOM 4869 O O . LEU A 1 64 ? -0.348 -17.741 -7.378 1.00 54.12 73 LEU A O 4
ATOM 4885 N N . GLN A 1 65 ? 0.229 -17.328 -5.243 1.00 3.03 74 GLN A N 4
ATOM 4886 C CA . GLN A 1 65 ? 1.448 -18.127 -5.303 1.00 52.41 74 GLN A CA 4
ATOM 4887 C C . GLN A 1 65 ? 1.123 -19.617 -5.302 1.00 13.45 74 GLN A C 4
ATOM 4888 O O . GLN A 1 65 ? 1.867 -20.426 -5.856 1.00 33.52 74 GLN A O 4
ATOM 4902 N N . THR A 1 66 ? 0.006 -19.973 -4.674 1.00 60.23 75 THR A N 4
ATOM 4903 C CA . THR A 1 66 ? -0.417 -21.366 -4.599 1.00 10.20 75 THR A CA 4
ATOM 4904 C C . THR A 1 66 ? -0.582 -21.966 -5.990 1.00 62.34 75 THR A C 4
ATOM 4905 O O . THR A 1 66 ? -0.070 -23.049 -6.275 1.00 25.01 75 THR A O 4
ATOM 4916 N N . VAL A 1 67 ? -1.299 -21.256 -6.855 1.00 74.42 76 VAL A N 4
ATOM 4917 C CA . VAL A 1 67 ? -1.530 -21.719 -8.219 1.00 10.14 76 VAL A CA 4
ATOM 4918 C C . VAL A 1 67 ? -0.243 -21.688 -9.035 1.00 24.15 76 VAL A C 4
ATOM 4919 O O . VAL A 1 67 ? -0.089 -22.435 -10.000 1.00 21.33 76 VAL A O 4
ATOM 4932 N N . GLY A 1 68 ? 0.682 -20.818 -8.639 1.00 52.21 77 GLY A N 4
ATOM 4933 C CA . GLY A 1 68 ? 1.945 -20.706 -9.344 1.00 41.25 77 GLY A CA 4
ATOM 4934 C C . GLY A 1 68 ? 1.918 -19.633 -10.415 1.00 4.33 77 GLY A C 4
ATOM 4935 O O . GLY A 1 68 ? 2.572 -19.761 -11.450 1.00 22.52 77 GLY A O 4
ATOM 4939 N N . VAL A 1 69 ? 1.159 -18.570 -10.167 1.00 31.34 78 VAL A N 4
ATOM 4940 C CA . VAL A 1 69 ? 1.049 -17.470 -11.117 1.00 72.43 78 VAL A CA 4
ATOM 4941 C C . VAL A 1 69 ? 2.366 -16.711 -11.234 1.00 34.00 78 VAL A C 4
ATOM 4942 O O . VAL A 1 69 ? 3.017 -16.418 -10.231 1.00 43.24 78 VAL A O 4
ATOM 4955 N N . LYS A 1 70 ? 2.752 -16.394 -12.465 1.00 64.20 79 LYS A N 4
ATOM 4956 C CA . LYS A 1 70 ? 3.991 -15.667 -12.715 1.00 0.20 79 LYS A CA 4
ATOM 4957 C C . LYS A 1 70 ? 3.851 -14.201 -12.317 1.00 52.15 79 LYS A C 4
ATOM 4958 O O . LYS A 1 70 ? 2.743 -13.707 -12.109 1.00 13.43 79 LYS A O 4
ATOM 4977 N N . LYS A 1 71 ? 4.981 -13.509 -12.216 1.00 31.53 80 LYS A N 4
ATOM 4978 C CA . LYS A 1 71 ? 4.985 -12.099 -11.846 1.00 72.01 80 LYS A CA 4
ATOM 4979 C C . LYS A 1 71 ? 4.045 -11.299 -12.743 1.00 20.05 80 LYS A C 4
ATOM 4980 O O . LYS A 1 71 ? 3.285 -10.456 -12.266 1.00 34.45 80 LYS A O 4
ATOM 4999 N N . ASP A 1 72 ? 4.102 -11.569 -14.042 1.00 33.31 81 ASP A N 4
ATOM 5000 C CA . ASP A 1 72 ? 3.253 -10.876 -15.005 1.00 25.33 81 ASP A CA 4
ATOM 5001 C C . ASP A 1 72 ? 1.793 -11.284 -14.834 1.00 42.54 81 ASP A C 4
ATOM 5002 O O . ASP A 1 72 ? 0.887 -10.471 -15.016 1.00 14.13 81 ASP A O 4
ATOM 5011 N N . SER A 1 73 ? 1.573 -12.547 -14.486 1.00 63.31 82 SER A N 4
ATOM 5012 C CA . SER A 1 73 ? 0.223 -13.064 -14.296 1.00 60.03 82 SER A CA 4
ATOM 5013 C C . SER A 1 73 ? -0.651 -12.757 -15.508 1.00 74.43 82 SER A C 4
ATOM 5014 O O . SER A 1 73 ? -1.324 -11.727 -15.559 1.00 22.43 82 SER A O 4
ATOM 5022 N N . VAL A 1 74 ? -0.637 -13.660 -16.484 1.00 44.12 83 VAL A N 4
ATOM 5023 C CA . VAL A 1 74 ? -1.428 -13.488 -17.696 1.00 53.05 83 VAL A CA 4
ATOM 5024 C C . VAL A 1 74 ? -2.552 -14.516 -17.770 1.00 25.23 83 VAL A C 4
ATOM 5025 O O . VAL A 1 74 ? -2.304 -15.722 -17.785 1.00 21.10 83 VAL A O 4
ATOM 5038 N N . PHE A 1 75 ? -3.788 -14.031 -17.815 1.00 60.33 84 PHE A N 4
ATOM 5039 C CA . PHE A 1 75 ? -4.951 -14.908 -17.887 1.00 21.33 84 PHE A CA 4
ATOM 5040 C C . PHE A 1 75 ? -5.847 -14.529 -19.062 1.00 0.20 84 PHE A C 4
ATOM 5041 O O . PHE A 1 75 ? -6.114 -13.351 -19.299 1.00 12.45 84 PHE A O 4
ATOM 5058 N N . VAL A 1 76 ? -6.308 -15.536 -19.796 1.00 70.43 85 VAL A N 4
ATOM 5059 C CA . VAL A 1 76 ? -7.174 -15.310 -20.947 1.00 14.10 85 VAL A CA 4
ATOM 5060 C C . VAL A 1 76 ? -8.619 -15.680 -20.629 1.00 24.32 85 VAL A C 4
ATOM 5061 O O . VAL A 1 76 ? -8.879 -16.620 -19.876 1.00 41.00 85 VAL A O 4
ATOM 5074 N N . LEU A 1 77 ? -9.555 -14.937 -21.207 1.00 13.51 86 LEU A N 4
ATOM 5075 C CA . LEU A 1 77 ? -10.975 -15.187 -20.986 1.00 14.42 86 LEU A CA 4
ATOM 5076 C C . LEU A 1 77 ? -11.535 -16.125 -22.050 1.00 31.42 86 LEU A C 4
ATOM 5077 O O . LEU A 1 77 ? -11.364 -15.896 -23.247 1.00 72.02 86 LEU A O 4
ATOM 5093 N N . VAL A 1 78 ? -12.206 -17.183 -21.605 1.00 15.23 87 VAL A N 4
ATOM 5094 C CA . VAL A 1 78 ? -12.795 -18.155 -22.518 1.00 43.14 87 VAL A CA 4
ATOM 5095 C C . VAL A 1 78 ? -14.291 -18.307 -22.270 1.00 31.54 87 VAL A C 4
ATOM 5096 O O . VAL A 1 78 ? -14.813 -17.843 -21.256 1.00 24.23 87 VAL A O 4
ATOM 5109 N N . ARG A 1 79 ? -14.977 -18.962 -23.202 1.00 4.54 88 ARG A N 4
ATOM 5110 C CA . ARG A 1 79 ? -16.414 -19.175 -23.084 1.00 0.00 88 ARG A CA 4
ATOM 5111 C C . ARG A 1 79 ? -16.801 -20.562 -23.588 1.00 64.32 88 ARG A C 4
ATOM 5112 O O . ARG A 1 79 ? -16.788 -20.824 -24.791 1.00 44.33 88 ARG A O 4
ATOM 5133 N N . LYS A 1 80 ? -17.144 -21.449 -22.660 1.00 52.12 89 LYS A N 4
ATOM 5134 C CA . LYS A 1 80 ? -17.535 -22.810 -23.009 1.00 14.42 89 LYS A CA 4
ATOM 5135 C C . LYS A 1 80 ? -19.049 -22.979 -22.924 1.00 40.04 89 LYS A C 4
ATOM 5136 O O . LYS A 1 80 ? -19.645 -23.717 -23.709 1.00 0.43 89 LYS A O 4
ATOM 5155 N N . ALA A 1 81 ? -19.665 -22.290 -21.969 1.00 64.11 90 ALA A N 4
ATOM 5156 C CA . ALA A 1 81 ? -21.109 -22.362 -21.785 1.00 62.02 90 ALA A CA 4
ATOM 5157 C C . ALA A 1 81 ? -21.696 -20.983 -21.505 1.00 1.21 90 ALA A C 4
ATOM 5158 O O . ALA A 1 81 ? -22.845 -20.705 -21.850 1.00 41.15 90 ALA A O 4
ATOM 5165 N N . MET A 1 1 ? 4.618 -0.746 -3.233 1.00 40.21 10 MET A N 5
ATOM 5166 C CA . MET A 1 1 ? 5.666 -1.433 -3.979 1.00 2.04 10 MET A CA 5
ATOM 5167 C C . MET A 1 1 ? 6.461 -2.363 -3.067 1.00 43.44 10 MET A C 5
ATOM 5168 O O . MET A 1 1 ? 7.646 -2.606 -3.295 1.00 61.42 10 MET A O 5
ATOM 5182 N N . SER A 1 2 ? 5.802 -2.878 -2.035 1.00 72.50 11 SER A N 5
ATOM 5183 C CA . SER A 1 2 ? 6.449 -3.778 -1.087 1.00 72.11 11 SER A CA 5
ATOM 5184 C C . SER A 1 2 ? 5.890 -5.192 -1.212 1.00 33.20 11 SER A C 5
ATOM 5185 O O . SER A 1 2 ? 6.640 -6.167 -1.235 1.00 70.24 11 SER A O 5
ATOM 5193 N N . GLU A 1 3 ? 4.567 -5.294 -1.292 1.00 14.15 12 GLU A N 5
ATOM 5194 C CA . GLU A 1 3 ? 3.907 -6.588 -1.413 1.00 74.40 12 GLU A CA 5
ATOM 5195 C C . GLU A 1 3 ? 2.778 -6.530 -2.439 1.00 3.32 12 GLU A C 5
ATOM 5196 O O . GLU A 1 3 ? 1.819 -7.299 -2.369 1.00 12.40 12 GLU A O 5
ATOM 5208 N N . THR A 1 4 ? 2.900 -5.611 -3.392 1.00 10.21 13 THR A N 5
ATOM 5209 C CA . THR A 1 4 ? 1.891 -5.449 -4.431 1.00 62.32 13 THR A CA 5
ATOM 5210 C C . THR A 1 4 ? 2.435 -5.863 -5.794 1.00 53.20 13 THR A C 5
ATOM 5211 O O . THR A 1 4 ? 3.448 -5.336 -6.254 1.00 51.33 13 THR A O 5
ATOM 5222 N N . ILE A 1 5 ? 1.755 -6.808 -6.435 1.00 2.31 14 ILE A N 5
ATOM 5223 C CA . ILE A 1 5 ? 2.170 -7.290 -7.746 1.00 50.14 14 ILE A CA 5
ATOM 5224 C C . ILE A 1 5 ? 1.097 -7.020 -8.796 1.00 31.42 14 ILE A C 5
ATOM 5225 O O . ILE A 1 5 ? -0.102 -7.129 -8.536 1.00 43.10 14 ILE A O 5
ATOM 5241 N N . PRO A 1 6 ? 1.535 -6.662 -10.012 1.00 21.12 15 PRO A N 5
ATOM 5242 C CA . PRO A 1 6 ? 0.628 -6.372 -11.126 1.00 62.04 15 PRO A CA 5
ATOM 5243 C C . PRO A 1 6 ? -0.076 -7.623 -11.641 1.00 51.31 15 PRO A C 5
ATOM 5244 O O . PRO A 1 6 ? 0.306 -8.744 -11.308 1.00 22.43 15 PRO A O 5
ATOM 5255 N N . VAL A 1 7 ? -1.107 -7.423 -12.456 1.00 50.32 16 VAL A N 5
ATOM 5256 C CA . VAL A 1 7 ? -1.864 -8.535 -13.019 1.00 0.35 16 VAL A CA 5
ATOM 5257 C C . VAL A 1 7 ? -2.471 -8.161 -14.366 1.00 43.32 16 VAL A C 5
ATOM 5258 O O . VAL A 1 7 ? -2.764 -6.993 -14.624 1.00 33.41 16 VAL A O 5
ATOM 5271 N N . SER A 1 8 ? -2.656 -9.160 -15.223 1.00 55.20 17 SER A N 5
ATOM 5272 C CA . SER A 1 8 ? -3.226 -8.936 -16.547 1.00 4.33 17 SER A CA 5
ATOM 5273 C C . SER A 1 8 ? -4.256 -10.009 -16.884 1.00 64.41 17 SER A C 5
ATOM 5274 O O . SER A 1 8 ? -4.075 -11.183 -16.559 1.00 34.10 17 SER A O 5
ATOM 5282 N N . VAL A 1 9 ? -5.337 -9.598 -17.539 1.00 20.41 18 VAL A N 5
ATOM 5283 C CA . VAL A 1 9 ? -6.396 -10.524 -17.922 1.00 55.21 18 VAL A CA 5
ATOM 5284 C C . VAL A 1 9 ? -6.802 -10.323 -19.378 1.00 3.30 18 VAL A C 5
ATOM 5285 O O . VAL A 1 9 ? -6.910 -9.192 -19.851 1.00 42.23 18 VAL A O 5
ATOM 5298 N N . GLN A 1 10 ? -7.025 -11.427 -20.082 1.00 71.43 19 GLN A N 5
ATOM 5299 C CA . GLN A 1 10 ? -7.419 -11.372 -21.485 1.00 45.13 19 GLN A CA 5
ATOM 5300 C C . GLN A 1 10 ? -8.878 -11.779 -21.658 1.00 11.02 19 GLN A C 5
ATOM 5301 O O . GLN A 1 10 ? -9.339 -12.745 -21.049 1.00 33.12 19 GLN A O 5
ATOM 5315 N N . CYS A 1 11 ? -9.600 -11.037 -22.490 1.00 44.32 20 CYS A N 5
ATOM 5316 C CA . CYS A 1 11 ? -11.008 -11.320 -22.742 1.00 12.21 20 CYS A CA 5
ATOM 5317 C C . CYS A 1 11 ? -11.319 -11.249 -24.233 1.00 41.35 20 CYS A C 5
ATOM 5318 O O . CYS A 1 11 ? -10.688 -10.494 -24.974 1.00 4.42 20 CYS A O 5
ATOM 5326 N N . CYS A 1 12 ? -12.293 -12.040 -24.668 1.00 33.13 21 CYS A N 5
ATOM 5327 C CA . CYS A 1 12 ? -12.686 -12.069 -26.072 1.00 54.11 21 CYS A CA 5
ATOM 5328 C C . CYS A 1 12 ? -13.094 -10.679 -26.551 1.00 60.52 21 CYS A C 5
ATOM 5329 O O . CYS A 1 12 ? -13.036 -10.382 -27.744 1.00 24.32 21 CYS A O 5
ATOM 5337 N N . GLU A 1 13 ? -13.508 -9.833 -25.613 1.00 70.41 22 GLU A N 5
ATOM 5338 C CA . GLU A 1 13 ? -13.928 -8.476 -25.941 1.00 21.10 22 GLU A CA 5
ATOM 5339 C C . GLU A 1 13 ? -12.736 -7.523 -25.940 1.00 53.21 22 GLU A C 5
ATOM 5340 O O . GLU A 1 13 ? -12.771 -6.468 -26.573 1.00 25.32 22 GLU A O 5
ATOM 5352 N N . GLY A 1 14 ? -11.683 -7.902 -25.223 1.00 65.45 23 GLY A N 5
ATOM 5353 C CA . GLY A 1 14 ? -10.495 -7.071 -25.152 1.00 53.13 23 GLY A CA 5
ATOM 5354 C C . GLY A 1 14 ? -9.596 -7.442 -23.990 1.00 31.41 23 GLY A C 5
ATOM 5355 O O . GLY A 1 14 ? -9.848 -8.423 -23.290 1.00 74.31 23 GLY A O 5
ATOM 5359 N N . ARG A 1 15 ? -8.543 -6.658 -23.784 1.00 71.13 24 ARG A N 5
ATOM 5360 C CA . ARG A 1 15 ? -7.602 -6.912 -22.700 1.00 44.24 24 ARG A CA 5
ATOM 5361 C C . ARG A 1 15 ? -7.760 -5.878 -21.589 1.00 74.13 24 ARG A C 5
ATOM 5362 O O . ARG A 1 15 ? -8.102 -4.723 -21.845 1.00 70.35 24 ARG A O 5
ATOM 5383 N N . PHE A 1 16 ? -7.511 -6.301 -20.355 1.00 23.25 25 PHE A N 5
ATOM 5384 C CA . PHE A 1 16 ? -7.627 -5.413 -19.204 1.00 34.02 25 PHE A CA 5
ATOM 5385 C C . PHE A 1 16 ? -6.431 -5.572 -18.271 1.00 4.14 25 PHE A C 5
ATOM 5386 O O . PHE A 1 16 ? -6.067 -6.686 -17.896 1.00 63.22 25 PHE A O 5
ATOM 5403 N N . GLU A 1 17 ? -5.823 -4.449 -17.900 1.00 54.11 26 GLU A N 5
ATOM 5404 C CA . GLU A 1 17 ? -4.667 -4.464 -17.012 1.00 41.20 26 GLU A CA 5
ATOM 5405 C C . GLU A 1 17 ? -5.010 -3.843 -15.661 1.00 34.10 26 GLU A C 5
ATOM 5406 O O . GLU A 1 17 ? -5.745 -2.857 -15.587 1.00 31.24 26 GLU A O 5
ATOM 5418 N N . LEU A 1 18 ? -4.475 -4.427 -14.595 1.00 65.20 27 LEU A N 5
ATOM 5419 C CA . LEU A 1 18 ? -4.724 -3.933 -13.245 1.00 41.13 27 LEU A CA 5
ATOM 5420 C C . LEU A 1 18 ? -3.652 -4.425 -12.278 1.00 44.15 27 LEU A C 5
ATOM 5421 O O . LEU A 1 18 ? -2.838 -5.282 -12.622 1.00 60.41 27 LEU A O 5
ATOM 5437 N N . SER A 1 19 ? -3.658 -3.878 -11.067 1.00 51.32 28 SER A N 5
ATOM 5438 C CA . SER A 1 19 ? -2.685 -4.260 -10.051 1.00 0.44 28 SER A CA 5
ATOM 5439 C C . SER A 1 19 ? -3.374 -4.552 -8.721 1.00 75.54 28 SER A C 5
ATOM 5440 O O . SER A 1 19 ? -4.271 -3.822 -8.299 1.00 42.35 28 SER A O 5
ATOM 5448 N N . VAL A 1 20 ? -2.949 -5.628 -8.066 1.00 13.23 29 VAL A N 5
ATOM 5449 C CA . VAL A 1 20 ? -3.524 -6.018 -6.784 1.00 22.32 29 VAL A CA 5
ATOM 5450 C C . VAL A 1 20 ? -2.483 -6.694 -5.898 1.00 71.23 29 VAL A C 5
ATOM 5451 O O . VAL A 1 20 ? -1.542 -7.316 -6.392 1.00 74.12 29 VAL A O 5
ATOM 5464 N N . ASP A 1 21 ? -2.658 -6.568 -4.587 1.00 74.55 30 ASP A N 5
ATOM 5465 C CA . ASP A 1 21 ? -1.735 -7.169 -3.632 1.00 11.35 30 ASP A CA 5
ATOM 5466 C C . ASP A 1 21 ? -2.071 -8.639 -3.401 1.00 12.31 30 ASP A C 5
ATOM 5467 O O . ASP A 1 21 ? -3.241 -9.013 -3.320 1.00 11.14 30 ASP A O 5
ATOM 5476 N N . SER A 1 22 ? -1.037 -9.468 -3.297 1.00 54.35 31 SER A N 5
ATOM 5477 C CA . SER A 1 22 ? -1.223 -10.898 -3.081 1.00 50.23 31 SER A CA 5
ATOM 5478 C C . SER A 1 22 ? -1.422 -11.202 -1.599 1.00 43.15 31 SER A C 5
ATOM 5479 O O . SER A 1 22 ? -0.649 -10.753 -0.754 1.00 30.52 31 SER A O 5
ATOM 5487 N N . ASN A 1 23 ? -2.464 -11.968 -1.294 1.00 11.44 32 ASN A N 5
ATOM 5488 C CA . ASN A 1 23 ? -2.766 -12.332 0.086 1.00 70.11 32 ASN A CA 5
ATOM 5489 C C . ASN A 1 23 ? -3.977 -13.258 0.151 1.00 10.23 32 ASN A C 5
ATOM 5490 O O . ASN A 1 23 ? -3.977 -14.247 0.884 1.00 23.51 32 ASN A O 5
ATOM 5501 N N . HIS A 1 24 ? -5.008 -12.929 -0.620 1.00 74.54 33 HIS A N 5
ATOM 5502 C CA . HIS A 1 24 ? -6.226 -13.732 -0.651 1.00 50.04 33 HIS A CA 5
ATOM 5503 C C . HIS A 1 24 ? -6.202 -14.711 -1.821 1.00 24.40 33 HIS A C 5
ATOM 5504 O O . HIS A 1 24 ? -5.301 -14.672 -2.660 1.00 3.33 33 HIS A O 5
ATOM 5518 N N . THR A 1 25 ? -7.197 -15.591 -1.871 1.00 30.31 34 THR A N 5
ATOM 5519 C CA . THR A 1 25 ? -7.289 -16.582 -2.936 1.00 3.02 34 THR A CA 5
ATOM 5520 C C . THR A 1 25 ? -7.733 -15.942 -4.246 1.00 12.42 34 THR A C 5
ATOM 5521 O O . THR A 1 25 ? -8.030 -14.747 -4.295 1.00 72.25 34 THR A O 5
ATOM 5532 N N . LEU A 1 26 ? -7.778 -16.742 -5.305 1.00 23.11 35 LEU A N 5
ATOM 5533 C CA . LEU A 1 26 ? -8.187 -16.253 -6.617 1.00 34.11 35 LEU A CA 5
ATOM 5534 C C . LEU A 1 26 ? -9.531 -15.537 -6.536 1.00 15.54 35 LEU A C 5
ATOM 5535 O O . LEU A 1 26 ? -9.812 -14.631 -7.321 1.00 3.20 35 LEU A O 5
ATOM 5551 N N . ARG A 1 27 ? -10.358 -15.947 -5.579 1.00 51.03 36 ARG A N 5
ATOM 5552 C CA . ARG A 1 27 ? -11.672 -15.344 -5.395 1.00 14.43 36 ARG A CA 5
ATOM 5553 C C . ARG A 1 27 ? -11.562 -13.827 -5.272 1.00 42.43 36 ARG A C 5
ATOM 5554 O O . ARG A 1 27 ? -12.466 -13.094 -5.674 1.00 41.10 36 ARG A O 5
ATOM 5575 N N . ASP A 1 28 ? -10.449 -13.363 -4.715 1.00 3.02 37 ASP A N 5
ATOM 5576 C CA . ASP A 1 28 ? -10.219 -11.933 -4.540 1.00 33.53 37 ASP A CA 5
ATOM 5577 C C . ASP A 1 28 ? -9.841 -11.278 -5.864 1.00 44.30 37 ASP A C 5
ATOM 5578 O O . ASP A 1 28 ? -10.384 -10.236 -6.231 1.00 11.33 37 ASP A O 5
ATOM 5587 N N . VAL A 1 29 ? -8.904 -11.895 -6.578 1.00 0.44 38 VAL A N 5
ATOM 5588 C CA . VAL A 1 29 ? -8.452 -11.371 -7.861 1.00 71.22 38 VAL A CA 5
ATOM 5589 C C . VAL A 1 29 ? -9.598 -11.314 -8.865 1.00 62.34 38 VAL A C 5
ATOM 5590 O O . VAL A 1 29 ? -9.741 -10.341 -9.606 1.00 50.41 38 VAL A O 5
ATOM 5603 N N . LEU A 1 30 ? -10.412 -12.364 -8.885 1.00 53.53 39 LEU A N 5
ATOM 5604 C CA . LEU A 1 30 ? -11.547 -12.434 -9.799 1.00 15.32 39 LEU A CA 5
ATOM 5605 C C . LEU A 1 30 ? -12.635 -11.444 -9.393 1.00 43.33 39 LEU A C 5
ATOM 5606 O O . LEU A 1 30 ? -13.306 -10.861 -10.245 1.00 11.32 39 LEU A O 5
ATOM 5622 N N . ARG A 1 31 ? -12.801 -11.257 -8.088 1.00 71.30 40 ARG A N 5
ATOM 5623 C CA . ARG A 1 31 ? -13.806 -10.337 -7.570 1.00 0.04 40 ARG A CA 5
ATOM 5624 C C . ARG A 1 31 ? -13.579 -8.926 -8.105 1.00 25.14 40 ARG A C 5
ATOM 5625 O O . ARG A 1 31 ? -14.516 -8.260 -8.542 1.00 13.24 40 ARG A O 5
ATOM 5646 N N . GLN A 1 32 ? -12.328 -8.479 -8.066 1.00 4.43 41 GLN A N 5
ATOM 5647 C CA . GLN A 1 32 ? -11.978 -7.147 -8.545 1.00 51.24 41 GLN A CA 5
ATOM 5648 C C . GLN A 1 32 ? -12.023 -7.088 -10.069 1.00 12.43 41 GLN A C 5
ATOM 5649 O O . GLN A 1 32 ? -12.614 -6.176 -10.648 1.00 11.34 41 GLN A O 5
ATOM 5663 N N . PHE A 1 33 ? -11.395 -8.065 -10.713 1.00 22.53 42 PHE A N 5
ATOM 5664 C CA . PHE A 1 33 ? -11.362 -8.124 -12.169 1.00 40.15 42 PHE A CA 5
ATOM 5665 C C . PHE A 1 33 ? -12.775 -8.117 -12.746 1.00 2.00 42 PHE A C 5
ATOM 5666 O O . PHE A 1 33 ? -13.101 -7.303 -13.610 1.00 73.45 42 PHE A O 5
ATOM 5683 N N . LYS A 1 34 ? -13.610 -9.030 -12.261 1.00 65.14 43 LYS A N 5
ATOM 5684 C CA . LYS A 1 34 ? -14.988 -9.131 -12.726 1.00 42.21 43 LYS A CA 5
ATOM 5685 C C . LYS A 1 34 ? -15.779 -7.880 -12.357 1.00 33.21 43 LYS A C 5
ATOM 5686 O O . LYS A 1 34 ? -16.715 -7.497 -13.059 1.00 35.14 43 LYS A O 5
ATOM 5705 N N . ARG A 1 35 ? -15.396 -7.248 -11.253 1.00 12.53 44 ARG A N 5
ATOM 5706 C CA . ARG A 1 35 ? -16.070 -6.040 -10.791 1.00 52.02 44 ARG A CA 5
ATOM 5707 C C . ARG A 1 35 ? -15.658 -4.833 -11.629 1.00 73.34 44 ARG A C 5
ATOM 5708 O O . ARG A 1 35 ? -16.399 -3.856 -11.734 1.00 32.54 44 ARG A O 5
ATOM 5729 N N . GLU A 1 36 ? -14.472 -4.909 -12.224 1.00 62.51 45 GLU A N 5
ATOM 5730 C CA . GLU A 1 36 ? -13.962 -3.823 -13.052 1.00 4.44 45 GLU A CA 5
ATOM 5731 C C . GLU A 1 36 ? -14.219 -4.098 -14.530 1.00 44.14 45 GLU A C 5
ATOM 5732 O O . GLU A 1 36 ? -14.132 -3.197 -15.365 1.00 62.43 45 GLU A O 5
ATOM 5744 N N . VAL A 1 37 ? -14.535 -5.350 -14.847 1.00 42.30 46 VAL A N 5
ATOM 5745 C CA . VAL A 1 37 ? -14.805 -5.745 -16.224 1.00 50.11 46 VAL A CA 5
ATOM 5746 C C . VAL 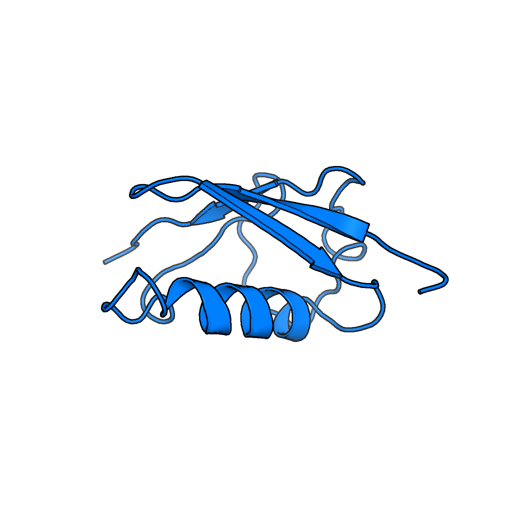A 1 37 ? -16.276 -5.549 -16.574 1.00 1.33 46 VAL A C 5
ATOM 5747 O O . VAL A 1 37 ? -16.637 -5.438 -17.745 1.00 23.40 46 VAL A O 5
ATOM 5760 N N . ALA A 1 38 ? -17.121 -5.506 -15.549 1.00 52.41 47 ALA A N 5
ATOM 5761 C CA . ALA A 1 38 ? -18.553 -5.320 -15.747 1.00 53.05 47 ALA A CA 5
ATOM 5762 C C . ALA A 1 38 ? -18.842 -4.008 -16.470 1.00 20.34 47 ALA A C 5
ATOM 5763 O O . ALA A 1 38 ? -19.909 -3.834 -17.057 1.00 60.34 47 ALA A O 5
ATOM 5770 N N . ALA A 1 39 ? -17.884 -3.088 -16.420 1.00 54.04 48 ALA A N 5
ATOM 5771 C CA . ALA A 1 39 ? -18.036 -1.792 -17.071 1.00 61.52 48 ALA A CA 5
ATOM 5772 C C . ALA A 1 39 ? -18.294 -1.955 -18.565 1.00 62.43 48 ALA A C 5
ATOM 5773 O O . ALA A 1 39 ? -19.064 -1.199 -19.159 1.00 21.31 48 ALA A O 5
ATOM 5780 N N . LEU A 1 40 ? -17.645 -2.946 -19.168 1.00 51.52 49 LEU A N 5
ATOM 5781 C CA . LEU A 1 40 ? -17.804 -3.207 -20.595 1.00 22.55 49 LEU A CA 5
ATOM 5782 C C . LEU A 1 40 ? -18.501 -4.544 -20.828 1.00 43.15 49 LEU A C 5
ATOM 5783 O O . LEU A 1 40 ? -19.107 -4.764 -21.877 1.00 52.10 49 LEU A O 5
ATOM 5799 N N . ASP A 1 41 ? -18.412 -5.432 -19.844 1.00 44.25 50 ASP A N 5
ATOM 5800 C CA . ASP A 1 41 ? -19.036 -6.746 -19.941 1.00 55.14 50 ASP A CA 5
ATOM 5801 C C . ASP A 1 41 ? -20.360 -6.775 -19.184 1.00 31.54 50 ASP A C 5
ATOM 5802 O O . ASP A 1 41 ? -20.399 -6.850 -17.955 1.00 43.12 50 ASP A O 5
ATOM 5811 N N . PRO A 1 42 ? -21.472 -6.715 -19.931 1.00 40.23 51 PRO A N 5
ATOM 5812 C CA . PRO A 1 42 ? -22.818 -6.733 -19.351 1.00 50.41 51 PRO A CA 5
ATOM 5813 C C . PRO A 1 42 ? -23.175 -8.090 -18.756 1.00 22.33 51 PRO A C 5
ATOM 5814 O O . PRO A 1 42 ? -23.943 -8.175 -17.797 1.00 22.41 51 PRO A O 5
ATOM 5825 N N . ILE A 1 43 ? -22.613 -9.149 -19.329 1.00 43.23 52 ILE A N 5
ATOM 5826 C CA . ILE A 1 43 ? -22.871 -10.502 -18.853 1.00 60.14 52 ILE A CA 5
ATOM 5827 C C . ILE A 1 43 ? -22.033 -10.820 -17.620 1.00 23.40 52 ILE A C 5
ATOM 5828 O O . ILE A 1 43 ? -20.907 -10.344 -17.482 1.00 50.23 52 ILE A O 5
ATOM 5844 N N . ASN A 1 44 ? -22.589 -11.631 -16.726 1.00 74.20 53 ASN A N 5
ATOM 5845 C CA . ASN A 1 44 ? -21.892 -12.015 -15.504 1.00 35.02 53 ASN A CA 5
ATOM 5846 C C . ASN A 1 44 ? -20.683 -12.890 -15.819 1.00 51.01 53 ASN A C 5
ATOM 5847 O O . ASN A 1 44 ? -20.806 -13.926 -16.474 1.00 33.24 53 ASN A O 5
ATOM 5858 N N . LEU A 1 45 ? -19.515 -12.467 -15.349 1.00 10.41 54 LEU A N 5
ATOM 5859 C CA . LEU A 1 45 ? -18.282 -13.212 -15.580 1.00 11.54 54 LEU A CA 5
ATOM 5860 C C . LEU A 1 45 ? -18.290 -14.529 -14.811 1.00 70.12 54 LEU A C 5
ATOM 5861 O O . LEU A 1 45 ? -17.525 -15.442 -15.119 1.00 60.31 54 LEU A O 5
ATOM 5877 N N . GLU A 1 46 ? -19.162 -14.620 -13.811 1.00 65.04 55 GLU A N 5
ATOM 5878 C CA . GLU A 1 46 ? -19.269 -15.827 -13.000 1.00 74.04 55 GLU A CA 5
ATOM 5879 C C . GLU A 1 46 ? -19.855 -16.978 -13.813 1.00 64.33 55 GLU A C 5
ATOM 5880 O O . GLU A 1 46 ? -19.830 -18.131 -13.382 1.00 41.44 55 GLU A O 5
ATOM 5892 N N . GLU A 1 47 ? -20.381 -16.656 -14.991 1.00 22.02 56 GLU A N 5
ATOM 5893 C CA . GLU A 1 47 ? -20.974 -17.663 -15.863 1.00 65.01 56 GLU A CA 5
ATOM 5894 C C . GLU A 1 47 ? -19.907 -18.333 -16.724 1.00 64.02 56 GLU A C 5
ATOM 5895 O O . GLU A 1 47 ? -20.096 -19.449 -17.210 1.00 3.43 56 GLU A O 5
ATOM 5907 N N . TYR A 1 48 ? -18.786 -17.644 -16.909 1.00 70.23 57 TYR A N 5
ATOM 5908 C CA . TYR A 1 48 ? -17.690 -18.170 -17.714 1.00 23.21 57 TYR A CA 5
ATOM 5909 C C . TYR A 1 48 ? -16.520 -18.594 -16.831 1.00 11.24 57 TYR A C 5
ATOM 5910 O O . TYR A 1 48 ? -16.490 -18.299 -15.636 1.00 13.32 57 TYR A O 5
ATOM 5928 N N . VAL A 1 49 ? -15.557 -19.288 -17.428 1.00 42.13 58 VAL A N 5
ATOM 5929 C CA . VAL A 1 49 ? -14.383 -19.752 -16.698 1.00 50.31 58 VAL A CA 5
ATOM 5930 C C . VAL A 1 49 ? -13.118 -19.062 -17.196 1.00 50.13 58 VAL A C 5
ATOM 5931 O O . VAL A 1 49 ? -12.977 -18.785 -18.388 1.00 23.25 58 VAL A O 5
ATOM 5944 N N . VAL A 1 50 ? -12.199 -18.787 -16.276 1.00 50.21 59 VAL A N 5
ATOM 5945 C CA . VAL A 1 50 ? -10.944 -18.131 -16.622 1.00 3.55 59 VAL A CA 5
ATOM 5946 C C . VAL A 1 50 ? -9.748 -18.989 -16.225 1.00 3.41 59 VAL A C 5
ATOM 5947 O O . VAL A 1 50 ? -9.705 -19.543 -15.128 1.00 14.05 59 VAL A O 5
ATOM 5960 N N . ASN A 1 51 ? -8.776 -19.093 -17.126 1.00 54.11 60 ASN A N 5
ATOM 5961 C CA . ASN A 1 51 ? -7.578 -19.884 -16.870 1.00 51.13 60 ASN A CA 5
ATOM 5962 C C . ASN A 1 51 ? -6.425 -18.994 -16.416 1.00 15.24 60 ASN A C 5
ATOM 5963 O O . ASN A 1 51 ? -6.268 -17.870 -16.895 1.00 31.35 60 ASN A O 5
ATOM 5974 N N . HIS A 1 52 ? -5.621 -19.504 -15.488 1.00 71.03 61 HIS A N 5
ATOM 5975 C CA . HIS A 1 52 ? -4.482 -18.756 -14.969 1.00 65.14 61 HIS A CA 5
ATOM 5976 C C . HIS A 1 52 ? -3.167 -19.378 -15.431 1.00 73.44 61 HIS A C 5
ATOM 5977 O O . HIS A 1 52 ? -2.842 -20.507 -15.064 1.00 2.31 61 HIS A O 5
ATOM 5991 N N . GLU A 1 53 ? -2.418 -18.635 -16.239 1.00 63.03 62 GLU A N 5
ATOM 5992 C CA . GLU A 1 53 ? -1.140 -19.116 -16.752 1.00 52.22 62 GLU A CA 5
ATOM 5993 C C . GLU A 1 53 ? -1.309 -20.453 -17.467 1.00 35.41 62 GLU A C 5
ATOM 5994 O O . GLU A 1 53 ? -0.415 -21.298 -17.447 1.00 40.21 62 GLU A O 5
ATOM 6006 N N . GLY A 1 54 ? -2.465 -20.639 -18.098 1.00 12.41 63 GLY A N 5
ATOM 6007 C CA . GLY A 1 54 ? -2.732 -21.875 -18.809 1.00 50.14 63 GLY A CA 5
ATOM 6008 C C . GLY A 1 54 ? -3.203 -22.984 -17.889 1.00 43.41 63 GLY A C 5
ATOM 6009 O O . GLY A 1 54 ? -3.241 -24.151 -18.279 1.00 52.33 63 GLY A O 5
ATOM 6013 N N . LYS A 1 55 ? -3.561 -22.620 -16.662 1.00 43.03 64 LYS A N 5
ATOM 6014 C CA . LYS A 1 55 ? -4.031 -23.592 -15.682 1.00 41.32 64 LYS A CA 5
ATOM 6015 C C . LYS A 1 55 ? -5.449 -23.263 -15.228 1.00 34.33 64 LYS A C 5
ATOM 6016 O O . LYS A 1 55 ? -5.724 -22.153 -14.771 1.00 15.12 64 LYS A O 5
ATOM 6035 N N . LEU A 1 56 ? -6.346 -24.235 -15.354 1.00 72.23 65 LEU A N 5
ATOM 6036 C CA . LEU A 1 56 ? -7.737 -24.050 -14.955 1.00 1.32 65 LEU A CA 5
ATOM 6037 C C . LEU A 1 56 ? -8.081 -24.928 -13.756 1.00 60.33 65 LEU A C 5
ATOM 6038 O O . LEU A 1 56 ? -8.077 -26.156 -13.852 1.00 22.44 65 LEU A O 5
ATOM 6054 N N . LEU A 1 57 ? -8.381 -24.292 -12.630 1.00 5.35 66 LEU A N 5
ATOM 6055 C CA . LEU A 1 57 ? -8.730 -25.015 -11.412 1.00 22.12 66 LEU A CA 5
ATOM 6056 C C . LEU A 1 57 ? -10.243 -25.066 -11.224 1.00 24.42 66 LEU A C 5
ATOM 6057 O O . LEU A 1 57 ? -10.972 -24.218 -11.739 1.00 32.11 66 LEU A O 5
ATOM 6073 N N . LEU A 1 58 ? -10.708 -26.065 -10.482 1.00 23.14 67 LEU A N 5
ATOM 6074 C CA . LEU A 1 58 ? -12.134 -26.226 -10.223 1.00 34.21 67 LEU A CA 5
ATOM 6075 C C . LEU A 1 58 ? -12.599 -25.278 -9.122 1.00 63.11 67 LEU A C 5
ATOM 6076 O O . LEU A 1 58 ? -13.768 -24.898 -9.069 1.00 15.10 67 LEU A O 5
ATOM 6092 N N . ASP A 1 59 ? -11.674 -24.899 -8.247 1.00 13.53 68 ASP A N 5
ATOM 6093 C CA . ASP A 1 59 ? -11.988 -23.992 -7.149 1.00 2.35 68 ASP A CA 5
ATOM 6094 C C . ASP A 1 59 ? -11.125 -22.735 -7.218 1.00 74.33 68 ASP A C 5
ATOM 6095 O O . ASP A 1 59 ? -10.244 -22.622 -8.070 1.00 42.02 68 ASP A O 5
ATOM 6104 N N . ASP A 1 60 ? -11.387 -21.794 -6.318 1.00 25.11 69 ASP A N 5
ATOM 6105 C CA . ASP A 1 60 ? -10.634 -20.545 -6.277 1.00 74.40 69 ASP A CA 5
ATOM 6106 C C . ASP A 1 60 ? -10.043 -20.312 -4.890 1.00 70.43 69 ASP A C 5
ATOM 6107 O O . ASP A 1 60 ? -9.988 -19.180 -4.410 1.00 65.14 69 ASP A O 5
ATOM 6116 N N . SER A 1 61 ? -9.603 -21.392 -4.251 1.00 14.40 70 SER A N 5
ATOM 6117 C CA . SER A 1 61 ? -9.021 -21.306 -2.917 1.00 44.50 70 SER A CA 5
ATOM 6118 C C . SER A 1 61 ? -7.505 -21.151 -2.995 1.00 62.33 70 SER A C 5
ATOM 6119 O O . SER A 1 61 ? -6.867 -20.686 -2.051 1.00 22.23 70 SER A O 5
ATOM 6127 N N . VAL A 1 62 ? -6.934 -21.545 -4.129 1.00 60.33 71 VAL A N 5
ATOM 6128 C CA . VAL A 1 62 ? -5.493 -21.451 -4.333 1.00 54.42 71 VAL A CA 5
ATOM 6129 C C . VAL A 1 62 ? -5.056 -19.999 -4.496 1.00 63.33 71 VAL A C 5
ATOM 6130 O O . VAL A 1 62 ? -5.608 -19.260 -5.311 1.00 55.32 71 VAL A O 5
ATOM 6143 N N . THR A 1 63 ? -4.058 -19.596 -3.716 1.00 21.55 72 THR A N 5
ATOM 6144 C CA . THR A 1 63 ? -3.546 -18.233 -3.772 1.00 65.33 72 THR A CA 5
ATOM 6145 C C . THR A 1 63 ? -2.699 -18.016 -5.021 1.00 52.43 72 THR A C 5
ATOM 6146 O O . THR A 1 63 ? -2.642 -18.875 -5.902 1.00 43.43 72 THR A O 5
ATOM 6157 N N . LEU A 1 64 ? -2.043 -16.863 -5.092 1.00 10.20 73 LEU A N 5
ATOM 6158 C CA . LEU A 1 64 ? -1.198 -16.532 -6.234 1.00 61.22 73 LEU A CA 5
ATOM 6159 C C . LEU A 1 64 ? 0.048 -17.412 -6.262 1.00 41.42 73 LEU A C 5
ATOM 6160 O O . LEU A 1 64 ? 0.360 -18.029 -7.280 1.00 43.20 73 LEU A O 5
ATOM 6176 N N . GLN A 1 65 ? 0.754 -17.465 -5.137 1.00 41.44 74 GLN A N 5
ATOM 6177 C CA . GLN A 1 65 ? 1.965 -18.270 -5.033 1.00 42.04 74 GLN A CA 5
ATOM 6178 C C . GLN A 1 65 ? 1.626 -19.755 -4.953 1.00 42.21 74 GLN A C 5
ATOM 6179 O O . GLN A 1 65 ? 2.401 -20.605 -5.393 1.00 40.35 74 GLN A O 5
ATOM 6193 N N . THR A 1 66 ? 0.463 -20.062 -4.387 1.00 51.42 75 THR A N 5
ATOM 6194 C CA . THR A 1 66 ? 0.022 -21.444 -4.248 1.00 12.55 75 THR A CA 5
ATOM 6195 C C . THR A 1 66 ? -0.053 -22.136 -5.603 1.00 74.43 75 THR A C 5
ATOM 6196 O O . THR A 1 66 ? 0.448 -23.248 -5.772 1.00 74.13 75 THR A O 5
ATOM 6207 N N . VAL A 1 67 ? -0.682 -21.472 -6.568 1.00 32.30 76 VAL A N 5
ATOM 6208 C CA . VAL A 1 67 ? -0.821 -22.024 -7.910 1.00 53.14 76 VAL A CA 5
ATOM 6209 C C . VAL A 1 67 ? 0.485 -21.912 -8.689 1.00 12.32 76 VAL A C 5
ATOM 6210 O O . VAL A 1 67 ? 0.740 -22.688 -9.608 1.00 44.03 76 VAL A O 5
ATOM 6223 N N . GLY A 1 68 ? 1.310 -20.939 -8.313 1.00 12.01 77 GLY A N 5
ATOM 6224 C CA . GLY A 1 68 ? 2.580 -20.743 -8.986 1.00 5.32 77 GLY A CA 5
ATOM 6225 C C . GLY A 1 68 ? 2.500 -19.702 -10.085 1.00 11.01 77 GLY A C 5
ATOM 6226 O O . GLY A 1 68 ? 3.158 -19.827 -11.118 1.00 34.10 77 GLY A O 5
ATOM 6230 N N . VAL A 1 69 ? 1.690 -18.672 -9.864 1.00 14.41 78 VAL A N 5
ATOM 6231 C CA . VAL A 1 69 ? 1.525 -17.605 -10.844 1.00 55.11 78 VAL A CA 5
ATOM 6232 C C . VAL A 1 69 ? 2.803 -16.786 -10.985 1.00 54.15 78 VAL A C 5
ATOM 6233 O O . VAL A 1 69 ? 3.458 -16.461 -9.995 1.00 62.22 78 VAL A O 5
ATOM 6246 N N . LYS A 1 70 ? 3.152 -16.454 -12.224 1.00 12.33 79 LYS A N 5
ATOM 6247 C CA . LYS A 1 70 ? 4.351 -15.670 -12.497 1.00 31.31 79 LYS A CA 5
ATOM 6248 C C . LYS A 1 70 ? 4.161 -14.218 -12.070 1.00 61.31 79 LYS A C 5
ATOM 6249 O O . LYS A 1 70 ? 3.042 -13.779 -11.806 1.00 53.12 79 LYS A O 5
ATOM 6268 N N . LYS A 1 71 ? 5.262 -13.477 -12.006 1.00 12.35 80 LYS A N 5
ATOM 6269 C CA . LYS A 1 71 ? 5.217 -12.073 -11.614 1.00 3.03 80 LYS A CA 5
ATOM 6270 C C . LYS A 1 71 ? 4.202 -11.305 -12.454 1.00 72.51 80 LYS A C 5
ATOM 6271 O O . LYS A 1 71 ? 3.372 -10.568 -11.922 1.00 2.23 80 LYS A O 5
ATOM 6290 N N . ASP A 1 72 ? 4.272 -11.485 -13.768 1.00 61.04 81 ASP A N 5
ATOM 6291 C CA . ASP A 1 72 ? 3.357 -10.811 -14.682 1.00 71.22 81 ASP A CA 5
ATOM 6292 C C . ASP A 1 72 ? 1.915 -11.229 -14.413 1.00 74.01 81 ASP A C 5
ATOM 6293 O O . ASP A 1 72 ? 0.988 -10.435 -14.574 1.00 33.23 81 ASP A O 5
ATOM 6302 N N . SER A 1 73 ? 1.733 -12.481 -14.004 1.00 10.51 82 SER A N 5
ATOM 6303 C CA . SER A 1 73 ? 0.403 -13.006 -13.717 1.00 41.42 82 SER A CA 5
ATOM 6304 C C . SER A 1 73 ? -0.543 -12.757 -14.888 1.00 11.01 82 SER A C 5
ATOM 6305 O O . SER A 1 73 ? -1.304 -11.790 -14.891 1.00 55.43 82 SER A O 5
ATOM 6313 N N . VAL A 1 74 ? -0.489 -13.638 -15.882 1.00 30.12 83 VAL A N 5
ATOM 6314 C CA . VAL A 1 74 ? -1.341 -13.516 -17.059 1.00 31.34 83 VAL A CA 5
ATOM 6315 C C . VAL A 1 74 ? -2.395 -14.617 -17.090 1.00 72.22 83 VAL A C 5
ATOM 6316 O O . VAL A 1 74 ? -2.068 -15.804 -17.110 1.00 74.11 83 VAL A O 5
ATOM 6329 N N . PHE A 1 75 ? -3.662 -14.216 -17.095 1.00 50.10 84 PHE A N 5
ATOM 6330 C CA . PHE A 1 75 ? -4.766 -15.169 -17.124 1.00 3.42 84 PHE A CA 5
ATOM 6331 C C . PHE A 1 75 ? -5.722 -14.858 -18.272 1.00 31.44 84 PHE A C 5
ATOM 6332 O O . PHE A 1 75 ? -6.074 -13.702 -18.506 1.00 60.34 84 PHE A O 5
ATOM 6349 N N . VAL A 1 76 ? -6.139 -15.900 -18.985 1.00 21.14 85 VAL A N 5
ATOM 6350 C CA . VAL A 1 76 ? -7.055 -15.740 -20.108 1.00 23.53 85 VAL A CA 5
ATOM 6351 C C . VAL A 1 76 ? -8.477 -16.123 -19.715 1.00 54.04 85 VAL A C 5
ATOM 6352 O O . VAL A 1 76 ? -8.693 -17.097 -18.993 1.00 14.00 85 VAL A O 5
ATOM 6365 N N . LEU A 1 77 ? -9.446 -15.351 -20.196 1.00 45.22 86 LEU A N 5
ATOM 6366 C CA . LEU A 1 77 ? -10.850 -15.609 -19.897 1.00 2.45 86 LEU A CA 5
ATOM 6367 C C . LEU A 1 77 ? -11.601 -16.052 -21.148 1.00 11.32 86 LEU A C 5
ATOM 6368 O O . LEU A 1 77 ? -11.446 -15.464 -22.219 1.00 20.44 86 LEU A O 5
ATOM 6384 N N . VAL A 1 78 ? -12.418 -17.091 -21.005 1.00 1.44 87 VAL A N 5
ATOM 6385 C CA . VAL A 1 78 ? -13.197 -17.611 -22.122 1.00 45.32 87 VAL A CA 5
ATOM 6386 C C . VAL A 1 78 ? -14.581 -18.057 -21.667 1.00 14.22 87 VAL A C 5
ATOM 6387 O O . VAL A 1 78 ? -14.762 -18.490 -20.529 1.00 11.34 87 VAL A O 5
ATOM 6400 N N . ARG A 1 79 ? -15.556 -17.949 -22.563 1.00 54.43 88 ARG A N 5
ATOM 6401 C CA . ARG A 1 79 ? -16.926 -18.340 -22.253 1.00 71.34 88 ARG A CA 5
ATOM 6402 C C . ARG A 1 79 ? -17.024 -19.847 -22.035 1.00 75.33 88 ARG A C 5
ATOM 6403 O O . ARG A 1 79 ? -16.408 -20.632 -22.757 1.00 2.25 88 ARG A O 5
ATOM 6424 N N . LYS A 1 80 ? -17.804 -20.246 -21.035 1.00 44.53 89 LYS A N 5
ATOM 6425 C CA . LYS A 1 80 ? -17.984 -21.658 -20.721 1.00 53.22 89 LYS A CA 5
ATOM 6426 C C . LYS A 1 80 ? -19.060 -22.279 -21.607 1.00 2.12 89 LYS A C 5
ATOM 6427 O O . LYS A 1 80 ? -18.935 -23.424 -22.040 1.00 15.01 89 LYS A O 5
ATOM 6446 N N . ALA A 1 81 ? -20.114 -21.515 -21.873 1.00 34.20 90 ALA A N 5
ATOM 6447 C CA . ALA A 1 81 ? -21.209 -21.990 -22.710 1.00 15.32 90 ALA A CA 5
ATOM 6448 C C . ALA A 1 81 ? -21.603 -20.942 -23.745 1.00 41.34 90 ALA A C 5
ATOM 6449 O O . ALA A 1 81 ? -21.941 -21.275 -24.882 1.00 13.31 90 ALA A O 5
ATOM 6456 N N . MET A 1 1 ? 2.046 0.662 -1.193 1.00 54.40 10 MET A N 6
ATOM 6457 C CA . MET A 1 1 ? 3.222 0.929 -2.013 1.00 73.22 10 MET A CA 6
ATOM 6458 C C . MET A 1 1 ? 4.439 0.184 -1.475 1.00 44.04 10 MET A C 6
ATOM 6459 O O . MET A 1 1 ? 5.426 0.799 -1.071 1.00 63.13 10 MET A O 6
ATOM 6473 N N . SER A 1 2 ? 4.363 -1.143 -1.473 1.00 53.03 11 SER A N 6
ATOM 6474 C CA . SER A 1 2 ? 5.457 -1.971 -0.981 1.00 64.12 11 SER A CA 6
ATOM 6475 C C . SER A 1 2 ? 5.445 -3.342 -1.650 1.00 73.14 11 SER A C 6
ATOM 6476 O O . SER A 1 2 ? 6.439 -3.767 -2.237 1.00 43.33 11 SER A O 6
ATOM 6484 N N . GLU A 1 3 ? 4.310 -4.029 -1.557 1.00 3.12 12 GLU A N 6
ATOM 6485 C CA . GLU A 1 3 ? 4.168 -5.352 -2.152 1.00 60.43 12 GLU A CA 6
ATOM 6486 C C . GLU A 1 3 ? 3.148 -5.331 -3.287 1.00 61.52 12 GLU A C 6
ATOM 6487 O O . GLU A 1 3 ? 2.036 -5.841 -3.148 1.00 15.13 12 GLU A O 6
ATOM 6499 N N . THR A 1 4 ? 3.535 -4.738 -4.412 1.00 40.30 13 THR A N 6
ATOM 6500 C CA . THR A 1 4 ? 2.655 -4.648 -5.571 1.00 24.04 13 THR A CA 6
ATOM 6501 C C . THR A 1 4 ? 2.897 -5.804 -6.535 1.00 11.30 13 THR A C 6
ATOM 6502 O O . THR A 1 4 ? 4.020 -6.293 -6.664 1.00 14.34 13 THR A O 6
ATOM 6513 N N . ILE A 1 5 ? 1.837 -6.235 -7.211 1.00 24.32 14 ILE A N 6
ATOM 6514 C CA . ILE A 1 5 ? 1.936 -7.333 -8.165 1.00 52.31 14 ILE A CA 6
ATOM 6515 C C . ILE A 1 5 ? 1.134 -7.037 -9.428 1.00 1.40 14 ILE A C 6
ATOM 6516 O O . ILE A 1 5 ? -0.090 -7.162 -9.460 1.00 13.35 14 ILE A O 6
ATOM 6532 N N . PRO A 1 6 ? 1.839 -6.636 -10.496 1.00 44.31 15 PRO A N 6
ATOM 6533 C CA . PRO A 1 6 ? 1.214 -6.316 -11.783 1.00 3.21 15 PRO A CA 6
ATOM 6534 C C . PRO A 1 6 ? 0.668 -7.554 -12.486 1.00 12.23 15 PRO A C 6
ATOM 6535 O O . PRO A 1 6 ? 1.408 -8.495 -12.771 1.00 72.41 15 PRO A O 6
ATOM 6546 N N . VAL A 1 7 ? -0.632 -7.546 -12.763 1.00 32.02 16 VAL A N 6
ATOM 6547 C CA . VAL A 1 7 ? -1.278 -8.668 -13.434 1.00 45.00 16 VAL A CA 6
ATOM 6548 C C . VAL A 1 7 ? -1.896 -8.234 -14.758 1.00 74.10 16 VAL A C 6
ATOM 6549 O O . VAL A 1 7 ? -2.281 -7.077 -14.926 1.00 2.23 16 VAL A O 6
ATOM 6562 N N . SER A 1 8 ? -1.990 -9.171 -15.696 1.00 40.13 17 SER A N 6
ATOM 6563 C CA . SER A 1 8 ? -2.560 -8.885 -17.008 1.00 5.11 17 SER A CA 6
ATOM 6564 C C . SER A 1 8 ? -3.655 -9.888 -17.355 1.00 34.02 17 SER A C 6
ATOM 6565 O O . SER A 1 8 ? -3.550 -11.074 -17.041 1.00 43.21 17 SER A O 6
ATOM 6573 N N . VAL A 1 9 ? -4.709 -9.403 -18.005 1.00 23.12 18 VAL A N 6
ATOM 6574 C CA . VAL A 1 9 ? -5.825 -10.256 -18.396 1.00 43.11 18 VAL A CA 6
ATOM 6575 C C . VAL A 1 9 ? -6.178 -10.058 -19.866 1.00 33.32 18 VAL A C 6
ATOM 6576 O O . VAL A 1 9 ? -6.191 -8.933 -20.365 1.00 23.51 18 VAL A O 6
ATOM 6589 N N . GLN A 1 10 ? -6.465 -11.159 -20.553 1.00 35.21 19 GLN A N 6
ATOM 6590 C CA . GLN A 1 10 ? -6.819 -11.106 -21.966 1.00 74.34 19 GLN A CA 6
ATOM 6591 C C . GLN A 1 10 ? -8.299 -11.413 -22.169 1.00 35.42 19 GLN A C 6
ATOM 6592 O O . GLN A 1 10 ? -8.842 -12.333 -21.554 1.00 54.55 19 GLN A O 6
ATOM 6606 N N . CYS A 1 11 ? -8.946 -10.639 -23.033 1.00 34.03 20 CYS A N 6
ATOM 6607 C CA . CYS A 1 11 ? -10.365 -10.828 -23.315 1.00 41.33 20 CYS A CA 6
ATOM 6608 C C . CYS A 1 11 ? -10.634 -10.763 -24.815 1.00 63.42 20 CYS A C 6
ATOM 6609 O O . CYS A 1 11 ? -9.933 -10.069 -25.552 1.00 42.03 20 CYS A O 6
ATOM 6617 N N . CYS A 1 12 ? -11.651 -11.492 -25.260 1.00 60.52 21 CYS A N 6
ATOM 6618 C CA . CYS A 1 12 ? -12.011 -11.521 -26.673 1.00 51.54 21 CYS A CA 6
ATOM 6619 C C . CYS A 1 12 ? -12.474 -10.146 -27.144 1.00 11.52 21 CYS A C 6
ATOM 6620 O O . CYS A 1 12 ? -12.431 -9.840 -28.335 1.00 5.11 21 CYS A O 6
ATOM 6628 N N . GLU A 1 13 ? -12.919 -9.322 -26.200 1.00 42.41 22 GLU A N 6
ATOM 6629 C CA . GLU A 1 13 ? -13.392 -7.980 -26.519 1.00 54.05 22 GLU A CA 6
ATOM 6630 C C . GLU A 1 13 ? -12.264 -6.961 -26.395 1.00 43.43 22 GLU A C 6
ATOM 6631 O O . GLU A 1 13 ? -12.312 -5.889 -26.997 1.00 44.32 22 GLU A O 6
ATOM 6643 N N . GLY A 1 14 ? -11.248 -7.304 -25.608 1.00 51.55 23 GLY A N 6
ATOM 6644 C CA . GLY A 1 14 ? -10.122 -6.408 -25.418 1.00 61.33 23 GLY A CA 6
ATOM 6645 C C . GLY A 1 14 ? -9.157 -6.907 -24.361 1.00 41.01 23 GLY A C 6
ATOM 6646 O O . GLY A 1 14 ? -9.103 -8.103 -24.075 1.00 61.21 23 GLY A O 6
ATOM 6650 N N . ARG A 1 15 ? -8.392 -5.989 -23.780 1.00 43.32 24 ARG A N 6
ATOM 6651 C CA . ARG A 1 15 ? -7.422 -6.342 -22.751 1.00 22.42 24 ARG A CA 6
ATOM 6652 C C . ARG A 1 15 ? -7.621 -5.490 -21.501 1.00 23.44 24 ARG A C 6
ATOM 6653 O O . ARG A 1 15 ? -8.027 -4.331 -21.585 1.00 24.02 24 ARG A O 6
ATOM 6674 N N . PHE A 1 16 ? -7.333 -6.073 -20.342 1.00 23.34 25 PHE A N 6
ATOM 6675 C CA . PHE A 1 16 ? -7.481 -5.369 -19.074 1.00 13.53 25 PHE A CA 6
ATOM 6676 C C . PHE A 1 16 ? -6.335 -5.708 -18.125 1.00 51.23 25 PHE A C 6
ATOM 6677 O O . PHE A 1 16 ? -6.099 -6.874 -17.813 1.00 75.41 25 PHE A O 6
ATOM 6694 N N . GLU A 1 17 ? -5.626 -4.679 -17.672 1.00 0.14 26 GLU A N 6
ATOM 6695 C CA . GLU A 1 17 ? -4.504 -4.868 -16.760 1.00 64.22 26 GLU A CA 6
ATOM 6696 C C . GLU A 1 17 ? -4.761 -4.170 -15.428 1.00 21.21 26 GLU A C 6
ATOM 6697 O O . GLU A 1 17 ? -5.479 -3.171 -15.366 1.00 22.22 26 GLU A O 6
ATOM 6709 N N . LEU A 1 18 ? -4.171 -4.703 -14.364 1.00 24.31 27 LEU A N 6
ATOM 6710 C CA . LEU A 1 18 ? -4.335 -4.133 -13.031 1.00 54.24 27 LEU A CA 6
ATOM 6711 C C . LEU A 1 18 ? -3.222 -4.598 -12.099 1.00 3.45 27 LEU A C 6
ATOM 6712 O O . LEU A 1 18 ? -2.498 -5.545 -12.404 1.00 24.12 27 LEU A O 6
ATOM 6728 N N . SER A 1 19 ? -3.092 -3.926 -10.959 1.00 51.51 28 SER A N 6
ATOM 6729 C CA . SER A 1 19 ? -2.066 -4.269 -9.982 1.00 3.42 28 SER A CA 6
ATOM 6730 C C . SER A 1 19 ? -2.662 -4.372 -8.581 1.00 71.23 28 SER A C 6
ATOM 6731 O O . SER A 1 19 ? -3.382 -3.480 -8.133 1.00 52.00 28 SER A O 6
ATOM 6739 N N . VAL A 1 20 ? -2.357 -5.469 -7.894 1.00 44.54 29 VAL A N 6
ATOM 6740 C CA . VAL A 1 20 ? -2.861 -5.690 -6.544 1.00 65.04 29 VAL A CA 6
ATOM 6741 C C . VAL A 1 20 ? -1.862 -6.483 -5.708 1.00 74.24 29 VAL A C 6
ATOM 6742 O O . VAL A 1 20 ? -1.087 -7.279 -6.239 1.00 1.04 29 VAL A O 6
ATOM 6755 N N . ASP A 1 21 ? -1.888 -6.261 -4.399 1.00 24.10 30 ASP A N 6
ATOM 6756 C CA . ASP A 1 21 ? -0.986 -6.956 -3.488 1.00 63.40 30 ASP A CA 6
ATOM 6757 C C . ASP A 1 21 ? -1.425 -8.403 -3.287 1.00 72.44 30 ASP A C 6
ATOM 6758 O O . ASP A 1 21 ? -2.617 -8.691 -3.176 1.00 1.24 30 ASP A O 6
ATOM 6767 N N . SER A 1 22 ? -0.455 -9.311 -3.244 1.00 2.31 31 SER A N 6
ATOM 6768 C CA . SER A 1 22 ? -0.742 -10.729 -3.062 1.00 3.32 31 SER A CA 6
ATOM 6769 C C . SER A 1 22 ? -0.910 -11.063 -1.583 1.00 24.52 31 SER A C 6
ATOM 6770 O O . SER A 1 22 ? -0.088 -10.680 -0.751 1.00 60.14 31 SER A O 6
ATOM 6778 N N . ASN A 1 23 ? -1.981 -11.782 -1.263 1.00 53.32 32 ASN A N 6
ATOM 6779 C CA . ASN A 1 23 ? -2.259 -12.168 0.115 1.00 22.44 32 ASN A CA 6
ATOM 6780 C C . ASN A 1 23 ? -3.494 -13.061 0.192 1.00 64.21 32 ASN A C 6
ATOM 6781 O O . ASN A 1 23 ? -3.509 -14.058 0.915 1.00 1.44 32 ASN A O 6
ATOM 6792 N N . HIS A 1 24 ? -4.528 -12.697 -0.560 1.00 23.31 33 HIS A N 6
ATOM 6793 C CA . HIS A 1 24 ? -5.767 -13.466 -0.579 1.00 13.24 33 HIS A CA 6
ATOM 6794 C C . HIS A 1 24 ? -5.746 -14.504 -1.696 1.00 21.40 33 HIS A C 6
ATOM 6795 O O . HIS A 1 24 ? -4.834 -14.523 -2.524 1.00 33.21 33 HIS A O 6
ATOM 6809 N N . THR A 1 25 ? -6.756 -15.369 -1.714 1.00 1.24 34 THR A N 6
ATOM 6810 C CA . THR A 1 25 ? -6.852 -16.411 -2.727 1.00 70.34 34 THR A CA 6
ATOM 6811 C C . THR A 1 25 ? -7.284 -15.834 -4.070 1.00 73.14 34 THR A C 6
ATOM 6812 O O . THR A 1 25 ? -7.570 -14.641 -4.182 1.00 64.02 34 THR A O 6
ATOM 6823 N N . LEU A 1 26 ? -7.332 -16.687 -5.088 1.00 3.12 35 LEU A N 6
ATOM 6824 C CA . LEU A 1 26 ? -7.731 -16.261 -6.425 1.00 24.30 35 LEU A CA 6
ATOM 6825 C C . LEU A 1 26 ? -9.069 -15.530 -6.387 1.00 61.51 35 LEU A C 6
ATOM 6826 O O . LEU A 1 26 ? -9.337 -14.663 -7.218 1.00 53.13 35 LEU A O 6
ATOM 6842 N N . ARG A 1 27 ? -9.904 -15.886 -5.416 1.00 51.33 36 ARG A N 6
ATOM 6843 C CA . ARG A 1 27 ? -11.214 -15.263 -5.269 1.00 50.14 36 ARG A CA 6
ATOM 6844 C C . ARG A 1 27 ? -11.091 -13.743 -5.222 1.00 0.35 36 ARG A C 6
ATOM 6845 O O . ARG A 1 27 ? -11.994 -13.023 -5.649 1.00 63.13 36 ARG A O 6
ATOM 6866 N N . ASP A 1 28 ? -9.969 -13.262 -4.698 1.00 41.51 37 ASP A N 6
ATOM 6867 C CA . ASP A 1 28 ? -9.727 -11.827 -4.595 1.00 31.14 37 ASP A CA 6
ATOM 6868 C C . ASP A 1 28 ? -9.411 -11.229 -5.962 1.00 60.31 37 ASP A C 6
ATOM 6869 O O . ASP A 1 28 ? -9.962 -10.196 -6.342 1.00 10.00 37 ASP A O 6
ATOM 6878 N N . VAL A 1 29 ? -8.519 -11.886 -6.697 1.00 51.44 38 VAL A N 6
ATOM 6879 C CA . VAL A 1 29 ? -8.129 -11.419 -8.023 1.00 32.33 38 VAL A CA 6
ATOM 6880 C C . VAL A 1 29 ? -9.332 -11.348 -8.956 1.00 55.41 38 VAL A C 6
ATOM 6881 O O . VAL A 1 29 ? -9.480 -10.396 -9.724 1.00 74.34 38 VAL A O 6
ATOM 6894 N N . LEU A 1 30 ? -10.191 -12.359 -8.884 1.00 63.04 39 LEU A N 6
ATOM 6895 C CA . LEU A 1 30 ? -11.383 -12.411 -9.723 1.00 33.41 39 LEU A CA 6
ATOM 6896 C C . LEU A 1 30 ? -12.398 -11.357 -9.293 1.00 11.11 39 LEU A C 6
ATOM 6897 O O . LEU A 1 30 ? -13.089 -10.770 -10.126 1.00 31.12 39 LEU A O 6
ATOM 6913 N N . ARG A 1 31 ? -12.481 -11.120 -7.988 1.00 24.13 40 ARG A N 6
ATOM 6914 C CA . ARG A 1 31 ? -13.410 -10.135 -7.447 1.00 60.52 40 ARG A CA 6
ATOM 6915 C C . ARG A 1 31 ? -13.147 -8.755 -8.042 1.00 63.32 40 ARG A C 6
ATOM 6916 O O . ARG A 1 31 ? -14.076 -8.054 -8.440 1.00 50.50 40 ARG A O 6
ATOM 6937 N N . GLN A 1 32 ? -11.875 -8.374 -8.099 1.00 2.22 41 GLN A N 6
ATOM 6938 C CA . GLN A 1 32 ? -11.490 -7.077 -8.644 1.00 32.31 41 GLN A CA 6
ATOM 6939 C C . GLN A 1 32 ? -11.616 -7.067 -10.164 1.00 10.22 41 GLN A C 6
ATOM 6940 O O . GLN A 1 32 ? -12.260 -6.188 -10.738 1.00 21.23 41 GLN A O 6
ATOM 6954 N N . PHE A 1 33 ? -10.997 -8.049 -10.811 1.00 3.34 42 PHE A N 6
ATOM 6955 C CA . PHE A 1 33 ? -11.038 -8.152 -12.265 1.00 13.24 42 PHE A CA 6
ATOM 6956 C C . PHE A 1 33 ? -12.477 -8.124 -12.771 1.00 14.50 42 PHE A C 6
ATOM 6957 O O . PHE A 1 33 ? -12.799 -7.415 -13.725 1.00 65.24 42 PHE A O 6
ATOM 6974 N N . LYS A 1 34 ? -13.341 -8.900 -12.125 1.00 1.21 43 LYS A N 6
ATOM 6975 C CA . LYS A 1 34 ? -14.746 -8.965 -12.507 1.00 74.02 43 LYS A CA 6
ATOM 6976 C C . LYS A 1 34 ? -15.474 -7.679 -12.128 1.00 4.01 43 LYS A C 6
ATOM 6977 O O . LYS A 1 34 ? -16.431 -7.278 -12.790 1.00 32.12 43 LYS A O 6
ATOM 6996 N N . ARG A 1 35 ? -15.012 -7.036 -11.060 1.00 60.32 44 ARG A N 6
ATOM 6997 C CA . ARG A 1 35 ? -15.619 -5.795 -10.594 1.00 23.42 44 ARG A CA 6
ATOM 6998 C C . ARG A 1 35 ? -15.392 -4.668 -11.597 1.00 64.51 44 ARG A C 6
ATOM 6999 O O . ARG A 1 35 ? -16.161 -3.710 -11.652 1.00 3.53 44 ARG A O 6
ATOM 7020 N N . GLU A 1 36 ? -14.330 -4.792 -12.388 1.00 74.21 45 GLU A N 6
ATOM 7021 C CA . GLU A 1 36 ? -14.002 -3.783 -13.388 1.00 51.11 45 GLU A CA 6
ATOM 7022 C C . GLU A 1 36 ? -14.447 -4.229 -14.778 1.00 21.31 45 GLU A C 6
ATOM 7023 O O . GLU A 1 36 ? -15.098 -3.478 -15.505 1.00 24.32 45 GLU A O 6
ATOM 7035 N N . VAL A 1 37 ? -14.090 -5.457 -15.141 1.00 75.30 46 VAL A N 6
ATOM 7036 C CA . VAL A 1 37 ? -14.453 -6.005 -16.443 1.00 24.12 46 VAL A CA 6
ATOM 7037 C C . VAL A 1 37 ? -15.959 -5.941 -16.666 1.00 34.41 46 VAL A C 6
ATOM 7038 O O . VAL A 1 37 ? -16.428 -5.902 -17.803 1.00 44.13 46 VAL A O 6
ATOM 7051 N N . ALA A 1 38 ? -16.714 -5.931 -15.572 1.00 71.31 47 ALA A N 6
ATOM 7052 C CA . ALA A 1 38 ? -18.168 -5.870 -15.648 1.00 14.31 47 ALA A CA 6
ATOM 7053 C C . ALA A 1 38 ? -18.629 -4.580 -16.319 1.00 30.22 47 ALA A C 6
ATOM 7054 O O . ALA A 1 38 ? -19.762 -4.485 -16.790 1.00 10.24 47 ALA A O 6
ATOM 7061 N N . ALA A 1 39 ? -17.743 -3.590 -16.358 1.00 74.12 48 ALA A N 6
ATOM 7062 C CA . ALA A 1 39 ? -18.059 -2.307 -16.973 1.00 12.43 48 ALA A CA 6
ATOM 7063 C C . ALA A 1 39 ? -18.427 -2.477 -18.443 1.00 31.53 48 ALA A C 6
ATOM 7064 O O . ALA A 1 39 ? -19.307 -1.786 -18.958 1.00 31.25 48 ALA A O 6
ATOM 7071 N N . LEU A 1 40 ? -17.748 -3.401 -19.114 1.00 34.20 49 LEU A N 6
ATOM 7072 C CA . LEU A 1 40 ? -18.004 -3.663 -20.526 1.00 44.33 49 LEU A CA 6
ATOM 7073 C C . LEU A 1 40 ? -18.599 -5.053 -20.724 1.00 23.12 49 LEU A C 6
ATOM 7074 O O . LEU A 1 40 ? -19.272 -5.315 -21.721 1.00 20.23 49 LEU A O 6
ATOM 7090 N N . ASP A 1 41 ? -18.348 -5.940 -19.767 1.00 44.30 50 ASP A N 6
ATOM 7091 C CA . ASP A 1 41 ? -18.861 -7.303 -19.834 1.00 13.12 50 ASP A CA 6
ATOM 7092 C C . ASP A 1 41 ? -20.105 -7.458 -18.965 1.00 33.14 50 ASP A C 6
ATOM 7093 O O . ASP A 1 41 ? -20.029 -7.550 -17.739 1.00 62.32 50 ASP A O 6
ATOM 7102 N N . PRO A 1 42 ? -21.280 -7.487 -19.612 1.00 1.44 51 PRO A N 6
ATOM 7103 C CA . PRO A 1 42 ? -22.563 -7.630 -18.917 1.00 41.11 51 PRO A CA 6
ATOM 7104 C C . PRO A 1 42 ? -22.747 -9.021 -18.320 1.00 4.22 51 PRO A C 6
ATOM 7105 O O . PRO A 1 42 ? -23.472 -9.195 -17.340 1.00 5.43 51 PRO A O 6
ATOM 7116 N N . ILE A 1 43 ? -22.086 -10.008 -18.916 1.00 1.53 52 ILE A N 6
ATOM 7117 C CA . ILE A 1 43 ? -22.176 -11.383 -18.441 1.00 1.43 52 ILE A CA 6
ATOM 7118 C C . ILE A 1 43 ? -21.560 -11.526 -17.053 1.00 62.32 52 ILE A C 6
ATOM 7119 O O . ILE A 1 43 ? -20.595 -10.841 -16.718 1.00 23.23 52 ILE A O 6
ATOM 7135 N N . ASN A 1 44 ? -22.124 -12.424 -16.251 1.00 41.43 53 ASN A N 6
ATOM 7136 C CA . ASN A 1 44 ? -21.629 -12.659 -14.900 1.00 12.23 53 ASN A CA 6
ATOM 7137 C C . ASN A 1 44 ? -20.412 -13.578 -14.918 1.00 64.03 53 ASN A C 6
ATOM 7138 O O . ASN A 1 44 ? -20.189 -14.313 -15.882 1.00 11.52 53 ASN A O 6
ATOM 7149 N N . LEU A 1 45 ? -19.627 -13.533 -13.848 1.00 4.53 54 LEU A N 6
ATOM 7150 C CA . LEU A 1 45 ? -18.431 -14.362 -13.740 1.00 12.33 54 LEU A CA 6
ATOM 7151 C C . LEU A 1 45 ? -18.793 -15.843 -13.750 1.00 33.31 54 LEU A C 6
ATOM 7152 O O . LEU A 1 45 ? -18.040 -16.672 -14.259 1.00 61.22 54 LEU A O 6
ATOM 7168 N N . GLU A 1 46 ? -19.953 -16.168 -13.186 1.00 5.13 55 GLU A N 6
ATOM 7169 C CA . GLU A 1 46 ? -20.415 -17.550 -13.132 1.00 5.13 55 GLU A CA 6
ATOM 7170 C C . GLU A 1 46 ? -20.960 -17.995 -14.486 1.00 0.52 55 GLU A C 6
ATOM 7171 O O . GLU A 1 46 ? -21.216 -19.178 -14.705 1.00 25.14 55 GLU A O 6
ATOM 7183 N N . GLU A 1 47 ? -21.136 -17.036 -15.390 1.00 61.00 56 GLU A N 6
ATOM 7184 C CA . GLU A 1 47 ? -21.652 -17.329 -16.722 1.00 14.21 56 GLU A CA 6
ATOM 7185 C C . GLU A 1 47 ? -20.528 -17.763 -17.658 1.00 52.11 56 GLU A C 6
ATOM 7186 O O . GLU A 1 47 ? -20.743 -18.551 -18.580 1.00 5.43 56 GLU A O 6
ATOM 7198 N N . TYR A 1 48 ? -19.330 -17.243 -17.415 1.00 52.10 57 TYR A N 6
ATOM 7199 C CA . TYR A 1 48 ? -18.172 -17.574 -18.237 1.00 54.43 57 TYR A CA 6
ATOM 7200 C C . TYR A 1 48 ? -17.038 -18.130 -17.382 1.00 72.43 57 TYR A C 6
ATOM 7201 O O . TYR A 1 48 ? -17.088 -18.078 -16.153 1.00 43.33 57 TYR A O 6
ATOM 7219 N N . VAL A 1 49 ? -16.015 -18.664 -18.043 1.00 12.15 58 VAL A N 6
ATOM 7220 C CA . VAL A 1 49 ? -14.867 -19.229 -17.345 1.00 25.50 58 VAL A CA 6
ATOM 7221 C C . VAL A 1 49 ? -13.578 -18.518 -17.742 1.00 22.12 58 VAL A C 6
ATOM 7222 O O . VAL A 1 49 ? -13.430 -18.064 -18.877 1.00 35.43 58 VAL A O 6
ATOM 7235 N N . VAL A 1 50 ? -12.646 -18.424 -16.799 1.00 25.51 59 VAL A N 6
ATOM 7236 C CA . VAL A 1 50 ? -11.367 -17.770 -17.050 1.00 53.40 59 VAL A CA 6
ATOM 7237 C C . VAL A 1 50 ? -10.203 -18.651 -16.613 1.00 61.53 59 VAL A C 6
ATOM 7238 O O . VAL A 1 50 ? -10.228 -19.241 -15.534 1.00 13.32 59 VAL A O 6
ATOM 7251 N N . ASN A 1 51 ? -9.182 -18.737 -17.460 1.00 52.24 60 ASN A N 6
ATOM 7252 C CA . ASN A 1 51 ? -8.007 -19.547 -17.162 1.00 30.20 60 ASN A CA 6
ATOM 7253 C C . ASN A 1 51 ? -6.874 -18.683 -16.619 1.00 4.55 60 ASN A C 6
ATOM 7254 O O . ASN A 1 51 ? -6.606 -17.596 -17.133 1.00 22.03 60 ASN A O 6
ATOM 7265 N N . HIS A 1 52 ? -6.210 -19.173 -15.576 1.00 13.40 61 HIS A N 6
ATOM 7266 C CA . HIS A 1 52 ? -5.104 -18.445 -14.963 1.00 74.40 61 HIS A CA 6
ATOM 7267 C C . HIS A 1 52 ? -3.778 -19.153 -15.224 1.00 50.21 61 HIS A C 6
ATOM 7268 O O . HIS A 1 52 ? -3.550 -20.261 -14.740 1.00 40.03 61 HIS A O 6
ATOM 7282 N N . GLU A 1 53 ? -2.908 -18.505 -15.992 1.00 51.53 62 GLU A N 6
ATOM 7283 C CA . GLU A 1 53 ? -1.606 -19.073 -16.318 1.00 64.52 62 GLU A CA 6
ATOM 7284 C C . GLU A 1 53 ? -1.760 -20.431 -16.998 1.00 44.00 62 GLU A C 6
ATOM 7285 O O . GLU A 1 53 ? -0.927 -21.321 -16.828 1.00 40.51 62 GLU A O 6
ATOM 7297 N N . GLY A 1 54 ? -2.832 -20.582 -17.769 1.00 35.11 63 GLY A N 6
ATOM 7298 C CA . GLY A 1 54 ? -3.077 -21.833 -18.462 1.00 74.22 63 GLY A CA 6
ATOM 7299 C C . GLY A 1 54 ? -3.706 -22.880 -17.564 1.00 61.33 63 GLY A C 6
ATOM 7300 O O . GLY A 1 54 ? -3.775 -24.056 -17.922 1.00 65.34 63 GLY A O 6
ATOM 7304 N N . LYS A 1 55 ? -4.165 -22.454 -16.393 1.00 31.14 64 LYS A N 6
ATOM 7305 C CA . LYS A 1 55 ? -4.791 -23.363 -15.439 1.00 50.42 64 LYS A CA 6
ATOM 7306 C C . LYS A 1 55 ? -6.187 -22.878 -15.062 1.00 53.00 64 LYS A C 6
ATOM 7307 O O . LYS A 1 55 ? -6.363 -21.740 -14.625 1.00 35.15 64 LYS A O 6
ATOM 7326 N N . LEU A 1 56 ? -7.177 -23.748 -15.233 1.00 5.04 65 LEU A N 6
ATOM 7327 C CA . LEU A 1 56 ? -8.558 -23.409 -14.908 1.00 61.13 65 LEU A CA 6
ATOM 7328 C C . LEU A 1 56 ? -8.948 -23.962 -13.541 1.00 62.34 65 LEU A C 6
ATOM 7329 O O . LEU A 1 56 ? -9.000 -25.177 -13.343 1.00 4.11 65 LEU A O 6
ATOM 7345 N N . LEU A 1 57 ? -9.223 -23.064 -12.602 1.00 73.12 66 LEU A N 6
ATOM 7346 C CA . LEU A 1 57 ? -9.611 -23.462 -11.253 1.00 54.04 66 LEU A CA 6
ATOM 7347 C C . LEU A 1 57 ? -11.124 -23.624 -11.148 1.00 14.25 66 LEU A C 6
ATOM 7348 O O . LEU A 1 57 ? -11.879 -23.032 -11.921 1.00 4.32 66 LEU A O 6
ATOM 7364 N N . LEU A 1 58 ? -11.562 -24.427 -10.185 1.00 31.45 67 LEU A N 6
ATOM 7365 C CA . LEU A 1 58 ? -12.986 -24.666 -9.975 1.00 51.42 67 LEU A CA 6
ATOM 7366 C C . LEU A 1 58 ? -13.413 -24.223 -8.579 1.00 42.14 67 LEU A C 6
ATOM 7367 O O . LEU A 1 58 ? -14.604 -24.131 -8.284 1.00 14.33 67 LEU A O 6
ATOM 7383 N N . ASP A 1 59 ? -12.433 -23.948 -7.726 1.00 65.30 68 ASP A N 6
ATOM 7384 C CA . ASP A 1 59 ? -12.706 -23.512 -6.362 1.00 12.42 68 ASP A CA 6
ATOM 7385 C C . ASP A 1 59 ? -12.205 -22.089 -6.136 1.00 5.23 68 ASP A C 6
ATOM 7386 O O . ASP A 1 59 ? -12.695 -21.379 -5.257 1.00 72.24 68 ASP A O 6
ATOM 7395 N N . ASP A 1 60 ? -11.224 -21.679 -6.933 1.00 30.21 69 ASP A N 6
ATOM 7396 C CA . ASP A 1 60 ? -10.655 -20.341 -6.820 1.00 34.00 69 ASP A CA 6
ATOM 7397 C C . ASP A 1 60 ? -10.144 -20.086 -5.406 1.00 3.52 69 ASP A C 6
ATOM 7398 O O . ASP A 1 60 ? -10.049 -18.939 -4.967 1.00 31.42 69 ASP A O 6
ATOM 7407 N N . SER A 1 61 ? -9.816 -21.161 -4.697 1.00 71.31 70 SER A N 6
ATOM 7408 C CA . SER A 1 61 ? -9.319 -21.054 -3.331 1.00 3.05 70 SER A CA 6
ATOM 7409 C C . SER A 1 61 ? -7.794 -20.997 -3.310 1.00 72.22 70 SER A C 6
ATOM 7410 O O . SER A 1 61 ? -7.193 -20.482 -2.368 1.00 11.54 70 SER A O 6
ATOM 7418 N N . VAL A 1 62 ? -7.174 -21.532 -4.358 1.00 13.53 71 VAL A N 6
ATOM 7419 C CA . VAL A 1 62 ? -5.720 -21.542 -4.462 1.00 51.51 71 VAL A CA 6
ATOM 7420 C C . VAL A 1 62 ? -5.159 -20.124 -4.452 1.00 24.21 71 VAL A C 6
ATOM 7421 O O . VAL A 1 62 ? -5.664 -19.239 -5.143 1.00 1.33 71 VAL A O 6
ATOM 7434 N N . THR A 1 63 ? -4.109 -19.915 -3.663 1.00 42.05 72 THR A N 6
ATOM 7435 C CA . THR A 1 63 ? -3.478 -18.605 -3.562 1.00 70.11 72 THR A CA 6
ATOM 7436 C C . THR A 1 63 ? -2.672 -18.285 -4.816 1.00 1.44 72 THR A C 6
ATOM 7437 O O . THR A 1 63 ? -2.732 -19.012 -5.808 1.00 55.30 72 THR A O 6
ATOM 7448 N N . LEU A 1 64 ? -1.917 -17.193 -4.765 1.00 2.25 73 LEU A N 6
ATOM 7449 C CA . LEU A 1 64 ? -1.097 -16.776 -5.897 1.00 22.02 73 LEU A CA 6
ATOM 7450 C C . LEU A 1 64 ? 0.058 -17.748 -6.120 1.00 12.53 73 LEU A C 6
ATOM 7451 O O . LEU A 1 64 ? 0.263 -18.237 -7.230 1.00 21.21 73 LEU A O 6
ATOM 7467 N N . GLN A 1 65 ? 0.807 -18.023 -5.057 1.00 15.34 74 GLN A N 6
ATOM 7468 C CA . GLN A 1 65 ? 1.939 -18.937 -5.137 1.00 24.13 74 GLN A CA 6
ATOM 7469 C C . GLN A 1 65 ? 1.466 -20.383 -5.244 1.00 15.23 74 GLN A C 6
ATOM 7470 O O . GLN A 1 65 ? 2.134 -21.224 -5.846 1.00 31.14 74 GLN A O 6
ATOM 7484 N N . THR A 1 66 ? 0.307 -20.666 -4.655 1.00 64.04 75 THR A N 6
ATOM 7485 C CA . THR A 1 66 ? -0.255 -22.010 -4.683 1.00 74.11 75 THR A CA 6
ATOM 7486 C C . THR A 1 66 ? -0.462 -22.490 -6.115 1.00 74.11 75 THR A C 6
ATOM 7487 O O . THR A 1 66 ? 0.012 -23.560 -6.496 1.00 72.35 75 THR A O 6
ATOM 7498 N N . VAL A 1 67 ? -1.173 -21.692 -6.905 1.00 51.52 76 VAL A N 6
ATOM 7499 C CA . VAL A 1 67 ? -1.441 -22.034 -8.297 1.00 33.43 76 VAL A CA 6
ATOM 7500 C C . VAL A 1 67 ? -0.168 -21.974 -9.133 1.00 0.21 76 VAL A C 6
ATOM 7501 O O . VAL A 1 67 ? -0.054 -22.644 -10.158 1.00 43.23 76 VAL A O 6
ATOM 7514 N N . GLY A 1 68 ? 0.789 -21.165 -8.687 1.00 32.23 77 GLY A N 6
ATOM 7515 C CA . GLY A 1 68 ? 2.042 -21.032 -9.406 1.00 23.04 77 GLY A CA 6
ATOM 7516 C C . GLY A 1 68 ? 2.023 -19.886 -10.398 1.00 32.23 77 GLY A C 6
ATOM 7517 O O . GLY A 1 68 ? 2.648 -19.961 -11.456 1.00 14.31 77 GLY A O 6
ATOM 7521 N N . VAL A 1 69 ? 1.302 -18.823 -10.057 1.00 52.41 78 VAL A N 6
ATOM 7522 C CA . VAL A 1 69 ? 1.203 -17.656 -10.926 1.00 74.00 78 VAL A CA 6
ATOM 7523 C C . VAL A 1 69 ? 2.539 -16.928 -11.024 1.00 34.32 78 VAL A C 6
ATOM 7524 O O . VAL A 1 69 ? 3.217 -16.715 -10.019 1.00 65.20 78 VAL A O 6
ATOM 7537 N N . LYS A 1 70 ? 2.911 -16.548 -12.241 1.00 62.12 79 LYS A N 6
ATOM 7538 C CA . LYS A 1 70 ? 4.166 -15.842 -12.472 1.00 53.23 79 LYS A CA 6
ATOM 7539 C C . LYS A 1 70 ? 4.045 -14.374 -12.076 1.00 12.13 79 LYS A C 6
ATOM 7540 O O . LYS A 1 70 ? 2.941 -13.853 -11.910 1.00 63.44 79 LYS A O 6
ATOM 7559 N N . LYS A 1 71 ? 5.186 -13.710 -11.926 1.00 21.45 80 LYS A N 6
ATOM 7560 C CA . LYS A 1 71 ? 5.209 -12.301 -11.551 1.00 61.42 80 LYS A CA 6
ATOM 7561 C C . LYS A 1 71 ? 4.310 -11.480 -12.470 1.00 3.34 80 LYS A C 6
ATOM 7562 O O . LYS A 1 71 ? 3.698 -10.501 -12.041 1.00 73.44 80 LYS A O 6
ATOM 7581 N N . ASP A 1 72 ? 4.235 -11.884 -13.733 1.00 21.23 81 ASP A N 6
ATOM 7582 C CA . ASP A 1 72 ? 3.409 -11.187 -14.711 1.00 53.41 81 ASP A CA 6
ATOM 7583 C C . ASP A 1 72 ? 1.933 -11.521 -14.513 1.00 4.40 81 ASP A C 6
ATOM 7584 O O . ASP A 1 72 ? 1.063 -10.674 -14.715 1.00 74.44 81 ASP A O 6
ATOM 7593 N N . SER A 1 73 ? 1.660 -12.760 -14.117 1.00 43.31 82 SER A N 6
ATOM 7594 C CA . SER A 1 73 ? 0.290 -13.207 -13.896 1.00 61.25 82 SER A CA 6
ATOM 7595 C C . SER A 1 73 ? -0.584 -12.900 -15.109 1.00 4.32 82 SER A C 6
ATOM 7596 O O . SER A 1 73 ? -1.212 -11.844 -15.184 1.00 0.31 82 SER A O 6
ATOM 7604 N N . VAL A 1 74 ? -0.618 -13.831 -16.057 1.00 12.31 83 VAL A N 6
ATOM 7605 C CA . VAL A 1 74 ? -1.415 -13.661 -17.266 1.00 71.31 83 VAL A CA 6
ATOM 7606 C C . VAL A 1 74 ? -2.571 -14.654 -17.306 1.00 32.20 83 VAL A C 6
ATOM 7607 O O . VAL A 1 74 ? -2.363 -15.867 -17.286 1.00 22.53 83 VAL A O 6
ATOM 7620 N N . PHE A 1 75 ? -3.791 -14.131 -17.363 1.00 75.12 84 PHE A N 6
ATOM 7621 C CA . PHE A 1 75 ? -4.982 -14.972 -17.406 1.00 14.44 84 PHE A CA 6
ATOM 7622 C C . PHE A 1 75 ? -5.867 -14.601 -18.592 1.00 74.42 84 PHE A C 6
ATOM 7623 O O . PHE A 1 75 ? -6.086 -13.423 -18.875 1.00 24.22 84 PHE A O 6
ATOM 7640 N N . VAL A 1 76 ? -6.374 -15.617 -19.284 1.00 54.12 85 VAL A N 6
ATOM 7641 C CA . VAL A 1 76 ? -7.236 -15.400 -20.440 1.00 51.31 85 VAL A CA 6
ATOM 7642 C C . VAL A 1 76 ? -8.669 -15.828 -20.145 1.00 53.33 85 VAL A C 6
ATOM 7643 O O . VAL A 1 76 ? -8.903 -16.803 -19.431 1.00 31.51 85 VAL A O 6
ATOM 7656 N N . LEU A 1 77 ? -9.626 -15.092 -20.700 1.00 73.20 86 LEU A N 6
ATOM 7657 C CA . LEU A 1 77 ? -11.039 -15.395 -20.497 1.00 62.45 86 LEU A CA 6
ATOM 7658 C C . LEU A 1 77 ? -11.600 -16.188 -21.674 1.00 41.41 86 LEU A C 6
ATOM 7659 O O . LEU A 1 77 ? -11.353 -15.856 -22.834 1.00 13.34 86 LEU A O 6
ATOM 7675 N N . VAL A 1 78 ? -12.358 -17.236 -21.368 1.00 2.24 87 VAL A N 6
ATOM 7676 C CA . VAL A 1 78 ? -12.957 -18.074 -22.399 1.00 51.43 87 VAL A CA 6
ATOM 7677 C C . VAL A 1 78 ? -14.443 -18.293 -22.135 1.00 45.21 87 VAL A C 6
ATOM 7678 O O . VAL A 1 78 ? -14.913 -18.137 -21.008 1.00 5.30 87 VAL A O 6
ATOM 7691 N N . ARG A 1 79 ? -15.177 -18.656 -23.182 1.00 2.14 88 ARG A N 6
ATOM 7692 C CA . ARG A 1 79 ? -16.610 -18.896 -23.063 1.00 21.10 88 ARG A CA 6
ATOM 7693 C C . ARG A 1 79 ? -16.911 -20.392 -23.043 1.00 44.14 88 ARG A C 6
ATOM 7694 O O . ARG A 1 79 ? -16.348 -21.160 -23.824 1.00 4.12 88 ARG A O 6
ATOM 7715 N N . LYS A 1 80 ? -17.802 -20.799 -22.146 1.00 24.32 89 LYS A N 6
ATOM 7716 C CA . LYS A 1 80 ? -18.179 -22.202 -22.024 1.00 22.43 89 LYS A CA 6
ATOM 7717 C C . LYS A 1 80 ? -19.202 -22.585 -23.088 1.00 33.31 89 LYS A C 6
ATOM 7718 O O . LYS A 1 80 ? -19.198 -23.708 -23.591 1.00 33.54 89 LYS A O 6
ATOM 7737 N N . ALA A 1 81 ? -20.077 -21.644 -23.427 1.00 44.35 90 ALA A N 6
ATOM 7738 C CA . ALA A 1 81 ? -21.103 -21.882 -24.434 1.00 52.15 90 ALA A CA 6
ATOM 7739 C C . ALA A 1 81 ? -21.251 -20.681 -25.363 1.00 2.04 90 ALA A C 6
ATOM 7740 O O . ALA A 1 81 ? -21.976 -20.738 -26.357 1.00 22.13 90 ALA A O 6
ATOM 7747 N N . MET A 1 1 ? 10.500 -2.826 -0.355 1.00 71.40 10 MET A N 7
ATOM 7748 C CA . MET A 1 1 ? 9.595 -2.547 -1.464 1.00 10.21 10 MET A CA 7
ATOM 7749 C C . MET A 1 1 ? 8.152 -2.855 -1.079 1.00 34.05 10 MET A C 7
ATOM 7750 O O . MET A 1 1 ? 7.897 -3.667 -0.189 1.00 75.13 10 MET A O 7
ATOM 7764 N N . SER A 1 2 ? 7.211 -2.201 -1.753 1.00 61.41 11 SER A N 7
ATOM 7765 C CA . SER A 1 2 ? 5.793 -2.403 -1.478 1.00 44.11 11 SER A CA 7
ATOM 7766 C C . SER A 1 2 ? 5.375 -3.833 -1.804 1.00 32.42 11 SER A C 7
ATOM 7767 O O . SER A 1 2 ? 6.194 -4.651 -2.221 1.00 4.12 11 SER A O 7
ATOM 7775 N N . GLU A 1 3 ? 4.093 -4.127 -1.610 1.00 32.03 12 GLU A N 7
ATOM 7776 C CA . GLU A 1 3 ? 3.565 -5.459 -1.882 1.00 2.12 12 GLU A CA 7
ATOM 7777 C C . GLU A 1 3 ? 2.584 -5.427 -3.050 1.00 60.11 12 GLU A C 7
ATOM 7778 O O . GLU A 1 3 ? 1.481 -5.968 -2.965 1.00 13.51 12 GLU A O 7
ATOM 7790 N N . THR A 1 4 ? 2.994 -4.789 -4.142 1.00 74.12 13 THR A N 7
ATOM 7791 C CA . THR A 1 4 ? 2.152 -4.684 -5.327 1.00 72.42 13 THR A CA 7
ATOM 7792 C C . THR A 1 4 ? 2.454 -5.804 -6.317 1.00 42.51 13 THR A C 7
ATOM 7793 O O . THR A 1 4 ? 3.592 -6.263 -6.420 1.00 41.34 13 THR A O 7
ATOM 7804 N N . ILE A 1 5 ? 1.430 -6.238 -7.043 1.00 54.31 14 ILE A N 7
ATOM 7805 C CA . ILE A 1 5 ? 1.587 -7.302 -8.026 1.00 63.32 14 ILE A CA 7
ATOM 7806 C C . ILE A 1 5 ? 0.793 -7.003 -9.293 1.00 11.10 14 ILE A C 7
ATOM 7807 O O . ILE A 1 5 ? -0.426 -7.169 -9.345 1.00 62.42 14 ILE A O 7
ATOM 7823 N N . PRO A 1 6 ? 1.498 -6.552 -10.341 1.00 2.42 15 PRO A N 7
ATOM 7824 C CA . PRO A 1 6 ? 0.880 -6.222 -11.628 1.00 52.33 15 PRO A CA 7
ATOM 7825 C C . PRO A 1 6 ? 0.386 -7.460 -12.369 1.00 24.13 15 PRO A C 7
ATOM 7826 O O . PRO A 1 6 ? 1.162 -8.370 -12.664 1.00 10.54 15 PRO A O 7
ATOM 7837 N N . VAL A 1 7 ? -0.909 -7.489 -12.667 1.00 43.11 16 VAL A N 7
ATOM 7838 C CA . VAL A 1 7 ? -1.505 -8.615 -13.375 1.00 32.42 16 VAL A CA 7
ATOM 7839 C C . VAL A 1 7 ? -2.159 -8.163 -14.676 1.00 20.13 16 VAL A C 7
ATOM 7840 O O . VAL A 1 7 ? -2.600 -7.020 -14.796 1.00 71.32 16 VAL A O 7
ATOM 7853 N N . SER A 1 8 ? -2.218 -9.068 -15.648 1.00 12.14 17 SER A N 7
ATOM 7854 C CA . SER A 1 8 ? -2.815 -8.761 -16.942 1.00 75.31 17 SER A CA 7
ATOM 7855 C C . SER A 1 8 ? -3.893 -9.781 -17.299 1.00 23.24 17 SER A C 7
ATOM 7856 O O . SER A 1 8 ? -3.705 -10.986 -17.127 1.00 1.33 17 SER A O 7
ATOM 7864 N N . VAL A 1 9 ? -5.023 -9.289 -17.796 1.00 61.35 18 VAL A N 7
ATOM 7865 C CA . VAL A 1 9 ? -6.131 -10.156 -18.179 1.00 20.32 18 VAL A CA 7
ATOM 7866 C C . VAL A 1 9 ? -6.565 -9.892 -19.616 1.00 51.21 18 VAL A C 7
ATOM 7867 O O . VAL A 1 9 ? -6.642 -8.743 -20.049 1.00 40.54 18 VAL A O 7
ATOM 7880 N N . GLN A 1 10 ? -6.848 -10.963 -20.350 1.00 32.33 19 GLN A N 7
ATOM 7881 C CA . GLN A 1 10 ? -7.275 -10.846 -21.739 1.00 62.31 19 GLN A CA 7
ATOM 7882 C C . GLN A 1 10 ? -8.743 -11.229 -21.892 1.00 32.02 19 GLN A C 7
ATOM 7883 O O . GLN A 1 10 ? -9.201 -12.215 -21.313 1.00 70.33 19 GLN A O 7
ATOM 7897 N N . CYS A 1 11 ? -9.476 -10.443 -22.673 1.00 20.32 20 CYS A N 7
ATOM 7898 C CA . CYS A 1 11 ? -10.894 -10.699 -22.901 1.00 22.44 20 CYS A CA 7
ATOM 7899 C C . CYS A 1 11 ? -11.241 -10.558 -24.379 1.00 12.51 20 CYS A C 7
ATOM 7900 O O . CYS A 1 11 ? -10.620 -9.776 -25.101 1.00 31.34 20 CYS A O 7
ATOM 7908 N N . CYS A 1 12 ? -12.235 -11.318 -24.823 1.00 74.31 21 CYS A N 7
ATOM 7909 C CA . CYS A 1 12 ? -12.664 -11.279 -26.217 1.00 31.32 21 CYS A CA 7
ATOM 7910 C C . CYS A 1 12 ? -13.093 -9.871 -26.615 1.00 4.34 21 CYS A C 7
ATOM 7911 O O . CYS A 1 12 ? -13.091 -9.522 -27.795 1.00 1.45 21 CYS A O 7
ATOM 7919 N N . GLU A 1 13 ? -13.461 -9.067 -25.622 1.00 4.13 22 GLU A N 7
ATOM 7920 C CA . GLU A 1 13 ? -13.894 -7.697 -25.870 1.00 12.05 22 GLU A CA 7
ATOM 7921 C C . GLU A 1 13 ? -12.720 -6.728 -25.769 1.00 43.00 22 GLU A C 7
ATOM 7922 O O . GLU A 1 13 ? -12.754 -5.633 -26.330 1.00 31.44 22 GLU A O 7
ATOM 7934 N N . GLY A 1 14 ? -11.680 -7.140 -25.049 1.00 52.51 23 GLY A N 7
ATOM 7935 C CA . GLY A 1 14 ? -10.510 -6.297 -24.887 1.00 1.10 23 GLY A CA 7
ATOM 7936 C C . GLY A 1 14 ? -9.599 -6.778 -23.775 1.00 44.13 23 GLY A C 7
ATOM 7937 O O . GLY A 1 14 ? -9.899 -7.763 -23.100 1.00 3.50 23 GLY A O 7
ATOM 7941 N N . ARG A 1 15 ? -8.482 -6.083 -23.586 1.00 23.15 24 ARG A N 7
ATOM 7942 C CA . ARG A 1 15 ? -7.522 -6.447 -22.550 1.00 13.01 24 ARG A CA 7
ATOM 7943 C C . ARG A 1 15 ? -7.529 -5.423 -21.418 1.00 74.43 24 ARG A C 7
ATOM 7944 O O . ARG A 1 15 ? -7.469 -4.217 -21.658 1.00 25.23 24 ARG A O 7
ATOM 7965 N N . PHE A 1 16 ? -7.605 -5.913 -20.185 1.00 44.21 25 PHE A N 7
ATOM 7966 C CA . PHE A 1 16 ? -7.621 -5.041 -19.016 1.00 73.03 25 PHE A CA 7
ATOM 7967 C C . PHE A 1 16 ? -6.518 -5.425 -18.035 1.00 65.33 25 PHE A C 7
ATOM 7968 O O . PHE A 1 16 ? -6.372 -6.593 -17.676 1.00 30.12 25 PHE A O 7
ATOM 7985 N N . GLU A 1 17 ? -5.743 -4.434 -17.607 1.00 44.54 26 GLU A N 7
ATOM 7986 C CA . GLU A 1 17 ? -4.651 -4.668 -16.669 1.00 71.14 26 GLU A CA 7
ATOM 7987 C C . GLU A 1 17 ? -4.936 -4.003 -15.326 1.00 3.41 26 GLU A C 7
ATOM 7988 O O . GLU A 1 17 ? -5.638 -2.993 -15.257 1.00 35.44 26 GLU A O 7
ATOM 8000 N N . LEU A 1 18 ? -4.386 -4.575 -14.261 1.00 22.03 27 LEU A N 7
ATOM 8001 C CA . LEU A 1 18 ? -4.580 -4.039 -12.918 1.00 51.31 27 LEU A CA 7
ATOM 8002 C C . LEU A 1 18 ? -3.511 -4.561 -11.963 1.00 54.12 27 LEU A C 7
ATOM 8003 O O . LEU A 1 18 ? -2.779 -5.496 -12.286 1.00 75.35 27 LEU A O 7
ATOM 8019 N N . SER A 1 19 ? -3.429 -3.951 -10.785 1.00 31.42 28 SER A N 7
ATOM 8020 C CA . SER A 1 19 ? -2.449 -4.354 -9.783 1.00 1.30 28 SER A CA 7
ATOM 8021 C C . SER A 1 19 ? -3.108 -4.531 -8.419 1.00 12.05 28 SER A C 7
ATOM 8022 O O . SER A 1 19 ? -3.910 -3.700 -7.991 1.00 21.32 28 SER A O 7
ATOM 8030 N N . VAL A 1 20 ? -2.764 -5.621 -7.739 1.00 52.42 29 VAL A N 7
ATOM 8031 C CA . VAL A 1 20 ? -3.321 -5.908 -6.423 1.00 22.14 29 VAL A CA 7
ATOM 8032 C C . VAL A 1 20 ? -2.316 -6.654 -5.552 1.00 4.51 29 VAL A C 7
ATOM 8033 O O . VAL A 1 20 ? -1.458 -7.378 -6.057 1.00 41.13 29 VAL A O 7
ATOM 8046 N N . ASP A 1 21 ? -2.428 -6.472 -4.241 1.00 4.52 30 ASP A N 7
ATOM 8047 C CA . ASP A 1 21 ? -1.529 -7.128 -3.298 1.00 73.22 30 ASP A CA 7
ATOM 8048 C C . ASP A 1 21 ? -1.969 -8.566 -3.041 1.00 25.31 30 ASP A C 7
ATOM 8049 O O . ASP A 1 21 ? -3.161 -8.851 -2.929 1.00 22.11 30 ASP A O 7
ATOM 8058 N N . SER A 1 22 ? -0.997 -9.469 -2.949 1.00 72.04 31 SER A N 7
ATOM 8059 C CA . SER A 1 22 ? -1.284 -10.879 -2.710 1.00 43.33 31 SER A CA 7
ATOM 8060 C C . SER A 1 22 ? -1.477 -11.149 -1.221 1.00 44.21 31 SER A C 7
ATOM 8061 O O . SER A 1 22 ? -0.668 -10.731 -0.394 1.00 24.53 31 SER A O 7
ATOM 8069 N N . ASN A 1 23 ? -2.555 -11.850 -0.888 1.00 73.54 32 ASN A N 7
ATOM 8070 C CA . ASN A 1 23 ? -2.856 -12.177 0.501 1.00 53.32 32 ASN A CA 7
ATOM 8071 C C . ASN A 1 23 ? -4.103 -13.051 0.596 1.00 24.45 32 ASN A C 7
ATOM 8072 O O . ASN A 1 23 ? -4.136 -14.024 1.352 1.00 45.35 32 ASN A O 7
ATOM 8083 N N . HIS A 1 24 ? -5.127 -12.699 -0.175 1.00 24.44 33 HIS A N 7
ATOM 8084 C CA . HIS A 1 24 ? -6.375 -13.453 -0.178 1.00 55.00 33 HIS A CA 7
ATOM 8085 C C . HIS A 1 24 ? -6.389 -14.477 -1.309 1.00 50.10 33 HIS A C 7
ATOM 8086 O O . HIS A 1 24 ? -5.491 -14.500 -2.151 1.00 63.12 33 HIS A O 7
ATOM 8100 N N . THR A 1 25 ? -7.414 -15.324 -1.322 1.00 42.21 34 THR A N 7
ATOM 8101 C CA . THR A 1 25 ? -7.543 -16.351 -2.348 1.00 33.13 34 THR A CA 7
ATOM 8102 C C . THR A 1 25 ? -7.983 -15.748 -3.677 1.00 62.41 34 THR A C 7
ATOM 8103 O O . THR A 1 25 ? -8.238 -14.547 -3.772 1.00 5.00 34 THR A O 7
ATOM 8114 N N . LEU A 1 26 ? -8.071 -16.589 -4.702 1.00 42.00 35 LEU A N 7
ATOM 8115 C CA . LEU A 1 26 ? -8.481 -16.139 -6.028 1.00 0.13 35 LEU A CA 7
ATOM 8116 C C . LEU A 1 26 ? -9.793 -15.364 -5.958 1.00 3.42 35 LEU A C 7
ATOM 8117 O O . LEU A 1 26 ? -10.049 -14.483 -6.779 1.00 74.33 35 LEU A O 7
ATOM 8133 N N . ARG A 1 27 ? -10.618 -15.695 -4.971 1.00 33.34 36 ARG A N 7
ATOM 8134 C CA . ARG A 1 27 ? -11.903 -15.030 -4.793 1.00 11.53 36 ARG A CA 7
ATOM 8135 C C . ARG A 1 27 ? -11.729 -13.514 -4.754 1.00 33.12 36 ARG A C 7
ATOM 8136 O O . ARG A 1 27 ? -12.601 -12.768 -5.199 1.00 51.41 36 ARG A O 7
ATOM 8157 N N . ASP A 1 28 ? -10.599 -13.067 -4.218 1.00 62.11 37 ASP A N 7
ATOM 8158 C CA . ASP A 1 28 ? -10.310 -11.641 -4.121 1.00 50.03 37 ASP A CA 7
ATOM 8159 C C . ASP A 1 28 ? -9.922 -11.071 -5.482 1.00 73.43 37 ASP A C 7
ATOM 8160 O O . ASP A 1 28 ? -10.424 -10.026 -5.895 1.00 52.04 37 ASP A O 7
ATOM 8169 N N . VAL A 1 29 ? -9.025 -11.766 -6.175 1.00 3.42 38 VAL A N 7
ATOM 8170 C CA . VAL A 1 29 ? -8.569 -11.329 -7.489 1.00 72.43 38 VAL A CA 7
ATOM 8171 C C . VAL A 1 29 ? -9.723 -11.286 -8.484 1.00 55.33 38 VAL A C 7
ATOM 8172 O O . VAL A 1 29 ? -9.821 -10.367 -9.299 1.00 62.13 38 VAL A O 7
ATOM 8185 N N . LEU A 1 30 ? -10.597 -12.284 -8.413 1.00 0.14 39 LEU A N 7
ATOM 8186 C CA . LEU A 1 30 ? -11.747 -12.360 -9.307 1.00 61.11 39 LEU A CA 7
ATOM 8187 C C . LEU A 1 30 ? -12.770 -11.279 -8.973 1.00 24.05 39 LEU A C 7
ATOM 8188 O O . LEU A 1 30 ? -13.411 -10.721 -9.863 1.00 11.33 39 LEU A O 7
ATOM 8204 N N . ARG A 1 31 ? -12.915 -10.988 -7.684 1.00 42.40 40 ARG A N 7
ATOM 8205 C CA . ARG A 1 31 ? -13.859 -9.973 -7.232 1.00 4.50 40 ARG A CA 7
ATOM 8206 C C . ARG A 1 31 ? -13.533 -8.615 -7.848 1.00 13.11 40 ARG A C 7
ATOM 8207 O O . ARG A 1 31 ? -14.422 -7.913 -8.329 1.00 50.23 40 ARG A O 7
ATOM 8228 N N . GLN A 1 32 ? -12.255 -8.253 -7.828 1.00 3.22 41 GLN A N 7
ATOM 8229 C CA . GLN A 1 32 ? -11.813 -6.979 -8.383 1.00 51.01 41 GLN A CA 7
ATOM 8230 C C . GLN A 1 32 ? -11.866 -7.002 -9.907 1.00 63.02 41 GLN A C 7
ATOM 8231 O O . GLN A 1 32 ? -12.461 -6.124 -10.531 1.00 51.44 41 GLN A O 7
ATOM 8245 N N . PHE A 1 33 ? -11.239 -8.012 -10.501 1.00 23.23 42 PHE A N 7
ATOM 8246 C CA . PHE A 1 33 ? -11.213 -8.149 -11.952 1.00 61.03 42 PHE A CA 7
ATOM 8247 C C . PHE A 1 33 ? -12.627 -8.130 -12.526 1.00 21.44 42 PHE A C 7
ATOM 8248 O O . PHE A 1 33 ? -12.890 -7.485 -13.541 1.00 4.15 42 PHE A O 7
ATOM 8265 N N . LYS A 1 34 ? -13.535 -8.844 -11.868 1.00 43.12 43 LYS A N 7
ATOM 8266 C CA . LYS A 1 34 ? -14.923 -8.910 -12.310 1.00 23.52 43 LYS A CA 7
ATOM 8267 C C . LYS A 1 34 ? -15.642 -7.591 -12.045 1.00 64.45 43 LYS A C 7
ATOM 8268 O O . LYS A 1 34 ? -16.564 -7.220 -12.772 1.00 5.22 43 LYS A O 7
ATOM 8287 N N . ARG A 1 35 ? -15.213 -6.888 -11.003 1.00 1.42 44 ARG A N 7
ATOM 8288 C CA . ARG A 1 35 ? -15.816 -5.610 -10.644 1.00 2.25 44 ARG A CA 7
ATOM 8289 C C . ARG A 1 35 ? -15.510 -4.549 -11.697 1.00 30.01 44 ARG A C 7
ATOM 8290 O O . ARG A 1 35 ? -16.252 -3.579 -11.848 1.00 2.15 44 ARG A O 7
ATOM 8311 N N . GLU A 1 36 ? -14.413 -4.742 -12.422 1.00 43.42 45 GLU A N 7
ATOM 8312 C CA . GLU A 1 36 ? -14.009 -3.800 -13.460 1.00 61.31 45 GLU A CA 7
ATOM 8313 C C . GLU A 1 36 ? -14.381 -4.324 -14.844 1.00 60.13 45 GLU A C 7
ATOM 8314 O O . GLU A 1 36 ? -15.001 -3.619 -15.641 1.00 63.52 45 GLU A O 7
ATOM 8326 N N . VAL A 1 37 ? -13.997 -5.566 -15.123 1.00 54.15 46 VAL A N 7
ATOM 8327 C CA . VAL A 1 37 ? -14.290 -6.185 -16.410 1.00 74.54 46 VAL A CA 7
ATOM 8328 C C . VAL A 1 37 ? -15.785 -6.153 -16.708 1.00 52.24 46 VAL A C 7
ATOM 8329 O O . VAL A 1 37 ? -16.198 -6.184 -17.867 1.00 52.12 46 VAL A O 7
ATOM 8342 N N . ALA A 1 38 ? -16.592 -6.089 -15.654 1.00 61.32 47 ALA A N 7
ATOM 8343 C CA . ALA A 1 38 ? -18.041 -6.050 -15.803 1.00 13.43 47 ALA A CA 7
ATOM 8344 C C . ALA A 1 38 ? -18.485 -4.780 -16.521 1.00 50.03 47 ALA A C 7
ATOM 8345 O O . ALA A 1 38 ? -19.618 -4.686 -16.992 1.00 12.42 47 ALA A O 7
ATOM 8352 N N . ALA A 1 39 ? -17.585 -3.806 -16.602 1.00 3.34 48 ALA A N 7
ATOM 8353 C CA . ALA A 1 39 ? -17.884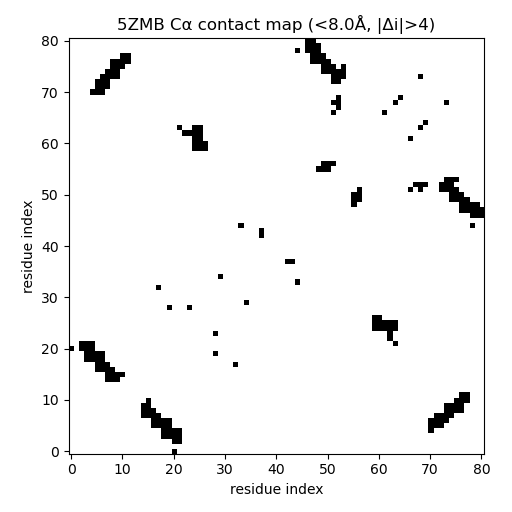 -2.542 -17.264 1.00 65.21 48 ALA A CA 7
ATOM 8354 C C . ALA A 1 39 ? -18.011 -2.730 -18.772 1.00 43.41 48 ALA A C 7
ATOM 8355 O O . ALA A 1 39 ? -18.755 -2.008 -19.437 1.00 41.23 48 ALA A O 7
ATOM 8362 N N . LEU A 1 40 ? -17.280 -3.702 -19.306 1.00 41.23 49 LEU A N 7
ATOM 8363 C CA . LEU A 1 40 ? -17.310 -3.984 -20.737 1.00 54.13 49 LEU A CA 7
ATOM 8364 C C . LEU A 1 40 ? -17.937 -5.348 -21.010 1.00 41.42 49 LEU A C 7
ATOM 8365 O O . LEU A 1 40 ? -18.450 -5.599 -22.101 1.00 30.03 49 LEU A O 7
ATOM 8381 N N . ASP A 1 41 ? -17.893 -6.223 -20.012 1.00 71.33 50 ASP A N 7
ATOM 8382 C CA . ASP A 1 41 ? -18.459 -7.561 -20.143 1.00 53.22 50 ASP A CA 7
ATOM 8383 C C . ASP A 1 41 ? -19.835 -7.635 -19.488 1.00 21.01 50 ASP A C 7
ATOM 8384 O O . ASP A 1 41 ? -19.964 -7.703 -18.265 1.00 73.14 50 ASP A O 7
ATOM 8393 N N . PRO A 1 42 ? -20.888 -7.621 -20.319 1.00 0.35 51 PRO A N 7
ATOM 8394 C CA . PRO A 1 42 ? -22.273 -7.685 -19.842 1.00 62.11 51 PRO A CA 7
ATOM 8395 C C . PRO A 1 42 ? -22.624 -9.051 -19.263 1.00 62.42 51 PRO A C 7
ATOM 8396 O O . PRO A 1 42 ? -23.463 -9.160 -18.368 1.00 41.35 51 PRO A O 7
ATOM 8407 N N . ILE A 1 43 ? -21.977 -10.091 -19.779 1.00 24.15 52 ILE A N 7
ATOM 8408 C CA . ILE A 1 43 ? -22.220 -11.450 -19.311 1.00 21.02 52 ILE A CA 7
ATOM 8409 C C . ILE A 1 43 ? -21.761 -11.625 -17.867 1.00 63.12 52 ILE A C 7
ATOM 8410 O O . ILE A 1 43 ? -20.781 -11.017 -17.439 1.00 65.31 52 ILE A O 7
ATOM 8426 N N . ASN A 1 44 ? -22.476 -12.462 -17.122 1.00 5.20 53 ASN A N 7
ATOM 8427 C CA . ASN A 1 44 ? -22.141 -12.718 -15.726 1.00 24.51 53 ASN A CA 7
ATOM 8428 C C . ASN A 1 44 ? -20.841 -13.510 -15.615 1.00 1.21 53 ASN A C 7
ATOM 8429 O O . ASN A 1 44 ? -20.449 -14.215 -16.546 1.00 1.32 53 ASN A O 7
ATOM 8440 N N . LEU A 1 45 ? -20.177 -13.389 -14.471 1.00 12.34 54 LEU A N 7
ATOM 8441 C CA . LEU A 1 45 ? -18.921 -14.093 -14.236 1.00 73.14 54 LEU A CA 7
ATOM 8442 C C . LEU A 1 45 ? -19.153 -15.596 -14.122 1.00 32.31 54 LEU A C 7
ATOM 8443 O O . LEU A 1 45 ? -18.294 -16.396 -14.492 1.00 12.11 54 LEU A O 7
ATOM 8459 N N . GLU A 1 46 ? -20.320 -15.973 -13.609 1.00 14.51 55 GLU A N 7
ATOM 8460 C CA . GLU A 1 46 ? -20.665 -17.380 -13.447 1.00 70.25 55 GLU A CA 7
ATOM 8461 C C . GLU A 1 46 ? -21.041 -18.006 -14.788 1.00 4.51 55 GLU A C 7
ATOM 8462 O O . GLU A 1 46 ? -21.178 -19.223 -14.899 1.00 33.22 55 GLU A O 7
ATOM 8474 N N . GLU A 1 47 ? -21.205 -17.162 -15.802 1.00 60.34 56 GLU A N 7
ATOM 8475 C CA . GLU A 1 47 ? -21.566 -17.632 -17.135 1.00 20.33 56 GLU A CA 7
ATOM 8476 C C . GLU A 1 47 ? -20.327 -18.067 -17.912 1.00 72.43 56 GLU A C 7
ATOM 8477 O O . GLU A 1 47 ? -20.422 -18.499 -19.061 1.00 72.05 56 GLU A O 7
ATOM 8489 N N . TYR A 1 48 ? -19.166 -17.950 -17.278 1.00 12.14 57 TYR A N 7
ATOM 8490 C CA . TYR A 1 48 ? -17.908 -18.328 -17.910 1.00 1.31 57 TYR A CA 7
ATOM 8491 C C . TYR A 1 48 ? -16.825 -18.573 -16.864 1.00 22.12 57 TYR A C 7
ATOM 8492 O O . TYR A 1 48 ? -17.002 -18.265 -15.685 1.00 51.02 57 TYR A O 7
ATOM 8510 N N . VAL A 1 49 ? -15.701 -19.130 -17.304 1.00 70.04 58 VAL A N 7
ATOM 8511 C CA . VAL A 1 49 ? -14.587 -19.416 -16.408 1.00 71.13 58 VAL A CA 7
ATOM 8512 C C . VAL A 1 49 ? -13.373 -18.561 -16.751 1.00 5.41 58 VAL A C 7
ATOM 8513 O O . VAL A 1 49 ? -13.350 -17.876 -17.774 1.00 34.11 58 VAL A O 7
ATOM 8526 N N . VAL A 1 50 ? -12.362 -18.605 -15.888 1.00 51.33 59 VAL A N 7
ATOM 8527 C CA . VAL A 1 50 ? -11.142 -17.835 -16.100 1.00 11.10 59 VAL A CA 7
ATOM 8528 C C . VAL A 1 50 ? -9.909 -18.728 -16.024 1.00 42.12 59 VAL A C 7
ATOM 8529 O O . VAL A 1 50 ? -9.721 -19.463 -15.056 1.00 3.22 59 VAL A O 7
ATOM 8542 N N . ASN A 1 51 ? -9.070 -18.658 -17.053 1.00 74.22 60 ASN A N 7
ATOM 8543 C CA . ASN A 1 51 ? -7.854 -19.461 -17.104 1.00 2.24 60 ASN A CA 7
ATOM 8544 C C . ASN A 1 51 ? -6.622 -18.599 -16.844 1.00 51.53 60 ASN A C 7
ATOM 8545 O O . ASN A 1 51 ? -6.509 -17.487 -17.361 1.00 53.45 60 ASN A O 7
ATOM 8556 N N . HIS A 1 52 ? -5.700 -19.119 -16.040 1.00 74.34 61 HIS A N 7
ATOM 8557 C CA . HIS A 1 52 ? -4.476 -18.398 -15.713 1.00 43.22 61 HIS A CA 7
ATOM 8558 C C . HIS A 1 52 ? -3.262 -19.072 -16.346 1.00 73.12 61 HIS A C 7
ATOM 8559 O O . HIS A 1 52 ? -2.913 -20.198 -15.994 1.00 22.02 61 HIS A O 7
ATOM 8573 N N . GLU A 1 53 ? -2.625 -18.376 -17.282 1.00 55.55 62 GLU A N 7
ATOM 8574 C CA . GLU A 1 53 ? -1.452 -18.909 -17.965 1.00 54.20 62 GLU A CA 7
ATOM 8575 C C . GLU A 1 53 ? -1.761 -20.261 -18.602 1.00 54.41 62 GLU A C 7
ATOM 8576 O O . GLU A 1 53 ? -0.896 -21.131 -18.687 1.00 35.42 62 GLU A O 7
ATOM 8588 N N . GLY A 1 54 ? -3.003 -20.428 -19.049 1.00 24.13 63 GLY A N 7
ATOM 8589 C CA . GLY A 1 54 ? -3.405 -21.676 -19.672 1.00 2.44 63 GLY A CA 7
ATOM 8590 C C . GLY A 1 54 ? -3.758 -22.744 -18.655 1.00 40.55 63 GLY A C 7
ATOM 8591 O O . GLY A 1 54 ? -3.885 -23.919 -18.998 1.00 34.34 63 GLY A O 7
ATOM 8595 N N . LYS A 1 55 ? -3.915 -22.335 -17.401 1.00 32.21 64 LYS A N 7
ATOM 8596 C CA . LYS A 1 55 ? -4.255 -23.265 -16.330 1.00 53.22 64 LYS A CA 7
ATOM 8597 C C . LYS A 1 55 ? -5.582 -22.884 -15.680 1.00 61.44 64 LYS A C 7
ATOM 8598 O O . LYS A 1 55 ? -5.763 -21.752 -15.231 1.00 44.32 64 LYS A O 7
ATOM 8617 N N . LEU A 1 56 ? -6.506 -23.837 -15.632 1.00 74.12 65 LEU A N 7
ATOM 8618 C CA . LEU A 1 56 ? -7.817 -23.602 -15.035 1.00 64.23 65 LEU A CA 7
ATOM 8619 C C . LEU A 1 56 ? -7.820 -23.990 -13.560 1.00 52.40 65 LEU A C 7
ATOM 8620 O O . LEU A 1 56 ? -7.382 -25.081 -13.192 1.00 52.44 65 LEU A O 7
ATOM 8636 N N . LEU A 1 57 ? -8.319 -23.090 -12.719 1.00 20.40 66 LEU A N 7
ATOM 8637 C CA . LEU A 1 57 ? -8.382 -23.339 -11.283 1.00 13.52 66 LEU A CA 7
ATOM 8638 C C . LEU A 1 57 ? -9.672 -24.064 -10.912 1.00 1.21 66 LEU A C 7
ATOM 8639 O O . LEU A 1 57 ? -10.764 -23.654 -11.308 1.00 44.43 66 LEU A O 7
ATOM 8655 N N . LEU A 1 58 ? -9.539 -25.142 -10.148 1.00 31.24 67 LEU A N 7
ATOM 8656 C CA . LEU A 1 58 ? -10.694 -25.924 -9.720 1.00 72.14 67 LEU A CA 7
ATOM 8657 C C . LEU A 1 58 ? -11.520 -25.158 -8.692 1.00 22.24 67 LEU A C 7
ATOM 8658 O O . LEU A 1 58 ? -12.723 -25.382 -8.556 1.00 1.33 67 LEU A O 7
ATOM 8674 N N . ASP A 1 59 ? -10.866 -24.253 -7.971 1.00 73.44 68 ASP A N 7
ATOM 8675 C CA . ASP A 1 59 ? -11.540 -23.451 -6.957 1.00 34.40 68 ASP A CA 7
ATOM 8676 C C . ASP A 1 59 ? -10.843 -22.107 -6.775 1.00 41.12 68 ASP A C 7
ATOM 8677 O O . ASP A 1 59 ? -9.700 -21.928 -7.195 1.00 44.33 68 ASP A O 7
ATOM 8686 N N . ASP A 1 60 ? -11.539 -21.165 -6.148 1.00 21.31 69 ASP A N 7
ATOM 8687 C CA . ASP A 1 60 ? -10.987 -19.837 -5.910 1.00 43.44 69 ASP A CA 7
ATOM 8688 C C . ASP A 1 60 ? -10.384 -19.741 -4.512 1.00 43.34 69 ASP A C 7
ATOM 8689 O O . ASP A 1 60 ? -10.343 -18.665 -3.916 1.00 11.15 69 ASP A O 7
ATOM 8698 N N . SER A 1 61 ? -9.917 -20.873 -3.996 1.00 33.14 70 SER A N 7
ATOM 8699 C CA . SER A 1 61 ? -9.321 -20.918 -2.666 1.00 0.24 70 SER A CA 7
ATOM 8700 C C . SER A 1 61 ? -7.809 -20.726 -2.741 1.00 53.44 70 SER A C 7
ATOM 8701 O O . SER A 1 61 ? -7.180 -20.278 -1.783 1.00 1.13 70 SER A O 7
ATOM 8709 N N . VAL A 1 62 ? -7.232 -21.068 -3.889 1.00 54.41 71 VAL A N 7
ATOM 8710 C CA . VAL A 1 62 ? -5.795 -20.932 -4.092 1.00 60.42 71 VAL A CA 7
ATOM 8711 C C . VAL A 1 62 ? -5.409 -19.478 -4.335 1.00 3.34 71 VAL A C 7
ATOM 8712 O O . VAL A 1 62 ? -6.022 -18.788 -5.149 1.00 52.54 71 VAL A O 7
ATOM 8725 N N . THR A 1 63 ? -4.386 -19.016 -3.622 1.00 1.14 72 THR A N 7
ATOM 8726 C CA . THR A 1 63 ? -3.917 -17.643 -3.758 1.00 52.31 72 THR A CA 7
ATOM 8727 C C . THR A 1 63 ? -3.122 -17.459 -5.046 1.00 14.53 72 THR A C 7
ATOM 8728 O O . THR A 1 63 ? -3.068 -18.356 -5.887 1.00 65.25 72 THR A O 7
ATOM 8739 N N . LEU A 1 64 ? -2.507 -16.291 -5.193 1.00 41.44 73 LEU A N 7
ATOM 8740 C CA . LEU A 1 64 ? -1.713 -15.989 -6.380 1.00 11.34 73 LEU A CA 7
ATOM 8741 C C . LEU A 1 64 ? -0.440 -16.828 -6.411 1.00 3.32 73 LEU A C 7
ATOM 8742 O O . LEU A 1 64 ? -0.146 -17.489 -7.406 1.00 21.41 73 LEU A O 7
ATOM 8758 N N . GLN A 1 65 ? 0.310 -16.796 -5.314 1.00 65.41 74 GLN A N 7
ATOM 8759 C CA . GLN A 1 65 ? 1.551 -17.556 -5.216 1.00 45.50 74 GLN A CA 7
ATOM 8760 C C . GLN A 1 65 ? 1.267 -19.044 -5.043 1.00 50.11 74 GLN A C 7
ATOM 8761 O O . GLN A 1 65 ? 2.044 -19.891 -5.485 1.00 31.34 74 GLN A O 7
ATOM 8775 N N . THR A 1 66 ? 0.148 -19.356 -4.397 1.00 72.41 75 THR A N 7
ATOM 8776 C CA . THR A 1 66 ? -0.239 -20.742 -4.164 1.00 63.12 75 THR A CA 7
ATOM 8777 C C . THR A 1 66 ? -0.367 -21.505 -5.478 1.00 31.35 75 THR A C 7
ATOM 8778 O O . THR A 1 66 ? 0.139 -22.620 -5.612 1.00 15.33 75 THR A O 7
ATOM 8789 N N . VAL A 1 67 ? -1.046 -20.898 -6.446 1.00 33.15 76 VAL A N 7
ATOM 8790 C CA . VAL A 1 67 ? -1.240 -21.520 -7.750 1.00 24.10 76 VAL A CA 7
ATOM 8791 C C . VAL A 1 67 ? 0.061 -21.546 -8.545 1.00 23.05 76 VAL A C 7
ATOM 8792 O O . VAL A 1 67 ? 0.248 -22.387 -9.422 1.00 61.54 76 VAL A O 7
ATOM 8805 N N . GLY A 1 68 ? 0.960 -20.618 -8.230 1.00 15.54 77 GLY A N 7
ATOM 8806 C CA . GLY A 1 68 ? 2.233 -20.552 -8.923 1.00 55.52 77 GLY A CA 7
ATOM 8807 C C . GLY A 1 68 ? 2.211 -19.575 -10.082 1.00 44.32 77 GLY A C 7
ATOM 8808 O O . GLY A 1 68 ? 2.837 -19.812 -11.115 1.00 62.24 77 GLY A O 7
ATOM 8812 N N . VAL A 1 69 ? 1.488 -18.473 -9.912 1.00 51.41 78 VAL A N 7
ATOM 8813 C CA . VAL A 1 69 ? 1.387 -17.456 -10.953 1.00 31.33 78 VAL A CA 7
ATOM 8814 C C . VAL A 1 69 ? 2.721 -16.750 -11.162 1.00 44.22 78 VAL A C 7
ATOM 8815 O O . VAL A 1 69 ? 3.469 -16.516 -10.212 1.00 62.44 78 VAL A O 7
ATOM 8828 N N . LYS A 1 70 ? 3.015 -16.410 -12.413 1.00 31.51 79 LYS A N 7
ATOM 8829 C CA . LYS A 1 70 ? 4.259 -15.728 -12.749 1.00 71.33 79 LYS A CA 7
ATOM 8830 C C . LYS A 1 70 ? 4.212 -14.266 -12.317 1.00 33.20 79 LYS A C 7
ATOM 8831 O O . LYS A 1 70 ? 3.187 -13.784 -11.834 1.00 4.54 79 LYS A O 7
ATOM 8850 N N . LYS A 1 71 ? 5.326 -13.565 -12.495 1.00 62.12 80 LYS A N 7
ATOM 8851 C CA . LYS A 1 71 ? 5.412 -12.157 -12.127 1.00 1.05 80 LYS A CA 7
ATOM 8852 C C . LYS A 1 71 ? 4.380 -11.331 -12.888 1.00 32.33 80 LYS A C 7
ATOM 8853 O O . LYS A 1 71 ? 3.654 -10.531 -12.298 1.00 2.41 80 LYS A O 7
ATOM 8872 N N . ASP A 1 72 ? 4.319 -11.533 -14.199 1.00 52.54 81 ASP A N 7
ATOM 8873 C CA . ASP A 1 72 ? 3.373 -10.808 -15.041 1.00 22.31 81 ASP A CA 7
ATOM 8874 C C . ASP A 1 72 ? 1.941 -11.244 -14.748 1.00 71.34 81 ASP A C 7
ATOM 8875 O O . ASP A 1 72 ? 1.034 -10.416 -14.664 1.00 63.04 81 ASP A O 7
ATOM 8884 N N . SER A 1 73 ? 1.745 -12.550 -14.595 1.00 72.03 82 SER A N 7
ATOM 8885 C CA . SER A 1 73 ? 0.422 -13.097 -14.317 1.00 51.12 82 SER A CA 7
ATOM 8886 C C . SER A 1 73 ? -0.549 -12.772 -15.448 1.00 50.13 82 SER A C 7
ATOM 8887 O O . SER A 1 73 ? -1.261 -11.769 -15.402 1.00 10.41 82 SER A O 7
ATOM 8895 N N . VAL A 1 74 ? -0.572 -13.628 -16.465 1.00 22.44 83 VAL A N 7
ATOM 8896 C CA . VAL A 1 74 ? -1.455 -13.435 -17.608 1.00 53.52 83 VAL A CA 7
ATOM 8897 C C . VAL A 1 74 ? -2.570 -14.475 -17.624 1.00 45.14 83 VAL A C 7
ATOM 8898 O O . VAL A 1 74 ? -2.311 -15.677 -17.694 1.00 3.41 83 VAL A O 7
ATOM 8911 N N . PHE A 1 75 ? -3.811 -14.005 -17.560 1.00 70.33 84 PHE A N 7
ATOM 8912 C CA . PHE A 1 75 ? -4.966 -14.895 -17.567 1.00 73.11 84 PHE A CA 7
ATOM 8913 C C . PHE A 1 75 ? -5.957 -14.492 -18.655 1.00 40.24 84 PHE A C 7
ATOM 8914 O O . PHE A 1 75 ? -6.255 -13.311 -18.833 1.00 2.41 84 PHE A O 7
ATOM 8931 N N . VAL A 1 76 ? -6.464 -15.483 -19.382 1.00 41.55 85 VAL A N 7
ATOM 8932 C CA . VAL A 1 76 ? -7.421 -15.233 -20.453 1.00 53.53 85 VAL A CA 7
ATOM 8933 C C . VAL A 1 76 ? -8.843 -15.556 -20.006 1.00 44.04 85 VAL A C 7
ATOM 8934 O O . VAL A 1 76 ? -9.064 -16.483 -19.226 1.00 71.23 85 VAL A O 7
ATOM 8947 N N . LEU A 1 77 ? -9.803 -14.786 -20.506 1.00 33.43 86 LEU A N 7
ATOM 8948 C CA . LEU A 1 77 ? -11.205 -14.991 -20.159 1.00 14.14 86 LEU A CA 7
ATOM 8949 C C . LEU A 1 77 ? -11.972 -15.603 -21.327 1.00 0.51 86 LEU A C 7
ATOM 8950 O O . LEU A 1 77 ? -12.130 -14.976 -22.375 1.00 74.40 86 LEU A O 7
ATOM 8966 N N . VAL A 1 78 ? -12.448 -16.829 -21.138 1.00 61.34 87 VAL A N 7
ATOM 8967 C CA . VAL A 1 78 ? -13.201 -17.525 -22.175 1.00 52.31 87 VAL A CA 7
ATOM 8968 C C . VAL A 1 78 ? -14.417 -18.234 -21.589 1.00 1.30 87 VAL A C 7
ATOM 8969 O O . VAL A 1 78 ? -14.418 -18.624 -20.421 1.00 45.13 87 VAL A O 7
ATOM 8982 N N . ARG A 1 79 ? -15.451 -18.398 -22.407 1.00 51.44 88 ARG A N 7
ATOM 8983 C CA . ARG A 1 79 ? -16.674 -19.059 -21.970 1.00 33.41 88 ARG A CA 7
ATOM 8984 C C . ARG A 1 79 ? -16.408 -20.522 -21.626 1.00 60.15 88 ARG A C 7
ATOM 8985 O O . ARG A 1 79 ? -15.350 -21.064 -21.947 1.00 71.14 88 ARG A O 7
ATOM 9006 N N . LYS A 1 80 ? -17.375 -21.156 -20.971 1.00 63.14 89 LYS A N 7
ATOM 9007 C CA . LYS A 1 80 ? -17.247 -22.556 -20.584 1.00 44.03 89 LYS A CA 7
ATOM 9008 C C . LYS A 1 80 ? -17.752 -23.475 -21.692 1.00 24.21 89 LYS A C 7
ATOM 9009 O O . LYS A 1 80 ? -17.200 -24.552 -21.918 1.00 2.35 89 LYS A O 7
ATOM 9028 N N . ALA A 1 81 ? -18.803 -23.042 -22.381 1.00 24.44 90 ALA A N 7
ATOM 9029 C CA . ALA A 1 81 ? -19.379 -23.825 -23.467 1.00 20.02 90 ALA A CA 7
ATOM 9030 C C . ALA A 1 81 ? -19.818 -22.926 -24.618 1.00 61.40 90 ALA A C 7
ATOM 9031 O O . ALA A 1 81 ? -19.811 -23.340 -25.778 1.00 51.12 90 ALA A O 7
ATOM 9038 N N . MET A 1 1 ? 1.538 0.457 0.648 1.00 50.24 10 MET A N 8
ATOM 9039 C CA . MET A 1 1 ? 2.352 0.256 -0.546 1.00 13.23 10 MET A CA 8
ATOM 9040 C C . MET A 1 1 ? 3.705 -0.348 -0.185 1.00 43.43 10 MET A C 8
ATOM 9041 O O . MET A 1 1 ? 4.671 0.374 0.063 1.00 10.15 10 MET A O 8
ATOM 9055 N N . SER A 1 2 ? 3.768 -1.675 -0.159 1.00 21.01 11 SER A N 8
ATOM 9056 C CA . SER A 1 2 ? 5.003 -2.375 0.175 1.00 33.42 11 SER A CA 8
ATOM 9057 C C . SER A 1 2 ? 5.413 -3.320 -0.950 1.00 60.23 11 SER A C 8
ATOM 9058 O O . SER A 1 2 ? 6.481 -3.169 -1.542 1.00 70.35 11 SER A O 8
ATOM 9066 N N . GLU A 1 3 ? 4.556 -4.294 -1.239 1.00 33.42 12 GLU A N 8
ATOM 9067 C CA . GLU A 1 3 ? 4.829 -5.265 -2.292 1.00 43.55 12 GLU A CA 8
ATOM 9068 C C . GLU A 1 3 ? 3.772 -5.188 -3.391 1.00 5.44 12 GLU A C 8
ATOM 9069 O O . GLU A 1 3 ? 2.605 -5.513 -3.170 1.00 25.12 12 GLU A O 8
ATOM 9081 N N . THR A 1 4 ? 4.190 -4.754 -4.576 1.00 53.30 13 THR A N 8
ATOM 9082 C CA . THR A 1 4 ? 3.281 -4.632 -5.709 1.00 15.35 13 THR A CA 8
ATOM 9083 C C . THR A 1 4 ? 3.347 -5.865 -6.602 1.00 51.12 13 THR A C 8
ATOM 9084 O O . THR A 1 4 ? 4.415 -6.447 -6.794 1.00 32.23 13 THR A O 8
ATOM 9095 N N . ILE A 1 5 ? 2.200 -6.257 -7.147 1.00 63.30 14 ILE A N 8
ATOM 9096 C CA . ILE A 1 5 ? 2.130 -7.421 -8.022 1.00 52.23 14 ILE A CA 8
ATOM 9097 C C . ILE A 1 5 ? 1.207 -7.161 -9.208 1.00 71.51 14 ILE A C 8
ATOM 9098 O O . ILE A 1 5 ? -0.018 -7.201 -9.093 1.00 53.52 14 ILE A O 8
ATOM 9114 N N . PRO A 1 6 ? 1.807 -6.892 -10.377 1.00 11.20 15 PRO A N 8
ATOM 9115 C CA . PRO A 1 6 ? 1.058 -6.623 -11.608 1.00 33.10 15 PRO A CA 8
ATOM 9116 C C . PRO A 1 6 ? 0.356 -7.867 -12.143 1.00 25.10 15 PRO A C 8
ATOM 9117 O O . PRO A 1 6 ? 0.852 -8.984 -11.993 1.00 70.13 15 PRO A O 8
ATOM 9128 N N . VAL A 1 7 ? -0.800 -7.667 -12.768 1.00 5.41 16 VAL A N 8
ATOM 9129 C CA . VAL A 1 7 ? -1.568 -8.772 -13.327 1.00 32.32 16 VAL A CA 8
ATOM 9130 C C . VAL A 1 7 ? -2.170 -8.396 -14.676 1.00 34.20 16 VAL A C 8
ATOM 9131 O O . VAL A 1 7 ? -2.447 -7.226 -14.939 1.00 75.22 16 VAL A O 8
ATOM 9144 N N . SER A 1 8 ? -2.371 -9.397 -15.528 1.00 1.32 17 SER A N 8
ATOM 9145 C CA . SER A 1 8 ? -2.938 -9.171 -16.852 1.00 44.03 17 SER A CA 8
ATOM 9146 C C . SER A 1 8 ? -4.023 -10.198 -17.161 1.00 64.12 17 SER A C 8
ATOM 9147 O O . SER A 1 8 ? -3.867 -11.387 -16.881 1.00 4.43 17 SER A O 8
ATOM 9155 N N . VAL A 1 9 ? -5.123 -9.730 -17.741 1.00 75.53 18 VAL A N 8
ATOM 9156 C CA . VAL A 1 9 ? -6.235 -10.607 -18.090 1.00 52.00 18 VAL A CA 8
ATOM 9157 C C . VAL A 1 9 ? -6.774 -10.285 -19.479 1.00 50.13 18 VAL A C 8
ATOM 9158 O O . VAL A 1 9 ? -6.898 -9.119 -19.852 1.00 42.40 18 VAL A O 8
ATOM 9171 N N . GLN A 1 10 ? -7.093 -11.327 -20.240 1.00 52.34 19 GLN A N 8
ATOM 9172 C CA . GLN A 1 10 ? -7.619 -11.154 -21.589 1.00 60.04 19 GLN A CA 8
ATOM 9173 C C . GLN A 1 10 ? -9.100 -11.515 -21.647 1.00 24.40 19 GLN A C 8
ATOM 9174 O O . GLN A 1 10 ? -9.528 -12.514 -21.067 1.00 2.24 19 GLN A O 8
ATOM 9188 N N . CYS A 1 11 ? -9.876 -10.698 -22.349 1.00 41.13 20 CYS A N 8
ATOM 9189 C CA . CYS A 1 11 ? -11.310 -10.931 -22.482 1.00 3.13 20 CYS A CA 8
ATOM 9190 C C . CYS A 1 11 ? -11.760 -10.745 -23.927 1.00 43.20 20 CYS A C 8
ATOM 9191 O O . CYS A 1 11 ? -11.178 -9.955 -24.672 1.00 63.30 20 CYS A O 8
ATOM 9199 N N . CYS A 1 12 ? -12.797 -11.477 -24.317 1.00 61.11 21 CYS A N 8
ATOM 9200 C CA . CYS A 1 12 ? -13.324 -11.395 -25.675 1.00 2.32 21 CYS A CA 8
ATOM 9201 C C . CYS A 1 12 ? -13.693 -9.958 -26.028 1.00 54.12 21 CYS A C 8
ATOM 9202 O O . CYS A 1 12 ? -13.707 -9.581 -27.199 1.00 63.05 21 CYS A O 8
ATOM 9210 N N . GLU A 1 13 ? -13.994 -9.161 -25.007 1.00 74.43 22 GLU A N 8
ATOM 9211 C CA . GLU A 1 13 ? -14.367 -7.766 -25.212 1.00 20.54 22 GLU A CA 8
ATOM 9212 C C . GLU A 1 13 ? -13.130 -6.873 -25.251 1.00 73.33 22 GLU A C 8
ATOM 9213 O O . GLU A 1 13 ? -13.160 -5.778 -25.811 1.00 10.03 22 GLU A O 8
ATOM 9225 N N . GLY A 1 14 ? -12.043 -7.350 -24.652 1.00 73.32 23 GLY A N 8
ATOM 9226 C CA . GLY A 1 14 ? -10.812 -6.583 -24.629 1.00 42.04 23 GLY A CA 8
ATOM 9227 C C . GLY A 1 14 ? -9.859 -7.048 -23.546 1.00 62.13 23 GLY A C 8
ATOM 9228 O O . GLY A 1 14 ? -10.143 -8.009 -22.831 1.00 10.22 23 GLY A O 8
ATOM 9232 N N . ARG A 1 15 ? -8.724 -6.367 -23.426 1.00 12.30 24 ARG A N 8
ATOM 9233 C CA . ARG A 1 15 ? -7.725 -6.718 -22.424 1.00 43.42 24 ARG A CA 8
ATOM 9234 C C . ARG A 1 15 ? -7.696 -5.686 -21.300 1.00 41.13 24 ARG A C 8
ATOM 9235 O O . ARG A 1 15 ? -7.816 -4.485 -21.543 1.00 12.23 24 ARG A O 8
ATOM 9256 N N . PHE A 1 16 ? -7.536 -6.163 -20.070 1.00 53.13 25 PHE A N 8
ATOM 9257 C CA . PHE A 1 16 ? -7.493 -5.283 -18.909 1.00 13.55 25 PHE A CA 8
ATOM 9258 C C . PHE A 1 16 ? -6.445 -5.756 -17.906 1.00 1.10 25 PHE A C 8
ATOM 9259 O O . PHE A 1 16 ? -6.378 -6.939 -17.575 1.00 14.04 25 PHE A O 8
ATOM 9276 N N . GLU A 1 17 ? -5.628 -4.822 -17.428 1.00 22.40 26 GLU A N 8
ATOM 9277 C CA . GLU A 1 17 ? -4.582 -5.145 -16.465 1.00 3.54 26 GLU A CA 8
ATOM 9278 C C . GLU A 1 17 ? -4.789 -4.381 -15.160 1.00 55.50 26 GLU A C 8
ATOM 9279 O O . GLU A 1 17 ? -5.361 -3.289 -15.150 1.00 70.45 26 GLU A O 8
ATOM 9291 N N . LEU A 1 18 ? -4.322 -4.961 -14.061 1.00 32.35 27 LEU A N 8
ATOM 9292 C CA . LEU A 1 18 ? -4.456 -4.337 -12.749 1.00 55.41 27 LEU A CA 8
ATOM 9293 C C . LEU A 1 18 ? -3.252 -4.653 -11.869 1.00 65.31 27 LEU A C 8
ATOM 9294 O O . LEU A 1 18 ? -2.483 -5.570 -12.159 1.00 23.05 27 LEU A O 8
ATOM 9310 N N . SER A 1 19 ? -3.095 -3.890 -10.792 1.00 44.14 28 SER A N 8
ATOM 9311 C CA . SER A 1 19 ? -1.982 -4.088 -9.870 1.00 73.04 28 SER A CA 8
ATOM 9312 C C . SER A 1 19 ? -2.473 -4.120 -8.426 1.00 60.01 28 SER A C 8
ATOM 9313 O O . SER A 1 19 ? -3.110 -3.178 -7.954 1.00 30.53 28 SER A O 8
ATOM 9321 N N . VAL A 1 20 ? -2.171 -5.211 -7.729 1.00 74.13 29 VAL A N 8
ATOM 9322 C CA . VAL A 1 20 ? -2.580 -5.367 -6.338 1.00 60.25 29 VAL A CA 8
ATOM 9323 C C . VAL A 1 20 ? -1.536 -6.142 -5.543 1.00 21.33 29 VAL A C 8
ATOM 9324 O O . VAL A 1 20 ? -0.809 -6.970 -6.093 1.00 51.42 29 VAL A O 8
ATOM 9337 N N . ASP A 1 21 ? -1.467 -5.869 -4.244 1.00 73.44 30 ASP A N 8
ATOM 9338 C CA . ASP A 1 21 ? -0.513 -6.542 -3.371 1.00 62.50 30 ASP A CA 8
ATOM 9339 C C . ASP A 1 21 ? -0.946 -7.979 -3.097 1.00 34.12 30 ASP A C 8
ATOM 9340 O O . ASP A 1 21 ? -2.132 -8.256 -2.913 1.00 3.23 30 ASP A O 8
ATOM 9349 N N . SER A 1 22 ? 0.022 -8.890 -3.072 1.00 54.43 31 SER A N 8
ATOM 9350 C CA . SER A 1 22 ? -0.261 -10.299 -2.826 1.00 4.13 31 SER A CA 8
ATOM 9351 C C . SER A 1 22 ? -0.372 -10.577 -1.330 1.00 14.33 31 SER A C 8
ATOM 9352 O O . SER A 1 22 ? 0.484 -10.170 -0.546 1.00 42.21 31 SER A O 8
ATOM 9360 N N . ASN A 1 23 ? -1.436 -11.273 -0.941 1.00 63.25 32 ASN A N 8
ATOM 9361 C CA . ASN A 1 23 ? -1.661 -11.606 0.460 1.00 13.25 32 ASN A CA 8
ATOM 9362 C C . ASN A 1 23 ? -2.901 -12.480 0.619 1.00 33.44 32 ASN A C 8
ATOM 9363 O O . ASN A 1 23 ? -2.900 -13.446 1.384 1.00 3.41 32 ASN A O 8
ATOM 9374 N N . HIS A 1 24 ? -3.959 -12.136 -0.109 1.00 22.22 33 HIS A N 8
ATOM 9375 C CA . HIS A 1 24 ? -5.206 -12.891 -0.050 1.00 42.40 33 HIS A CA 8
ATOM 9376 C C . HIS A 1 24 ? -5.246 -13.960 -1.138 1.00 0.41 33 HIS A C 8
ATOM 9377 O O . HIS A 1 24 ? -4.368 -14.018 -1.999 1.00 43.12 33 HIS A O 8
ATOM 9391 N N . THR A 1 25 ? -6.271 -14.805 -1.093 1.00 21.24 34 THR A N 8
ATOM 9392 C CA . THR A 1 25 ? -6.425 -15.873 -2.072 1.00 65.13 34 THR A CA 8
ATOM 9393 C C . THR A 1 25 ? -6.887 -15.323 -3.417 1.00 21.42 34 THR A C 8
ATOM 9394 O O . THR A 1 25 ? -7.255 -14.153 -3.527 1.00 61.13 34 THR A O 8
ATOM 9405 N N . LEU A 1 26 ? -6.867 -16.174 -4.437 1.00 23.11 35 LEU A N 8
ATOM 9406 C CA . LEU A 1 26 ? -7.285 -15.773 -5.776 1.00 31.32 35 LEU A CA 8
ATOM 9407 C C . LEU A 1 26 ? -8.672 -15.139 -5.746 1.00 30.12 35 LEU A C 8
ATOM 9408 O O . LEU A 1 26 ? -8.997 -14.294 -6.580 1.00 1.44 35 LEU A O 8
ATOM 9424 N N . ARG A 1 27 ? -9.485 -15.552 -4.779 1.00 2.44 36 ARG A N 8
ATOM 9425 C CA . ARG A 1 27 ? -10.836 -15.023 -4.639 1.00 74.13 36 ARG A CA 8
ATOM 9426 C C . ARG A 1 27 ? -10.822 -13.498 -4.599 1.00 53.24 36 ARG A C 8
ATOM 9427 O O . ARG A 1 27 ? -11.772 -12.847 -5.034 1.00 55.31 36 ARG A O 8
ATOM 9448 N N . ASP A 1 28 ? -9.739 -12.935 -4.075 1.00 13.01 37 ASP A N 8
ATOM 9449 C CA . ASP A 1 28 ? -9.601 -11.486 -3.978 1.00 61.54 37 ASP A CA 8
ATOM 9450 C C . ASP A 1 28 ? -9.256 -10.882 -5.336 1.00 13.10 37 ASP A C 8
ATOM 9451 O O . ASP A 1 28 ? -9.859 -9.896 -5.759 1.00 53.42 37 ASP A O 8
ATOM 9460 N N . VAL A 1 29 ? -8.282 -11.480 -6.014 1.00 45.50 38 VAL A N 8
ATOM 9461 C CA . VAL A 1 29 ? -7.856 -11.000 -7.324 1.00 32.43 38 VAL A CA 8
ATOM 9462 C C . VAL A 1 29 ? -8.987 -11.105 -8.341 1.00 1.11 38 VAL A C 8
ATOM 9463 O O . VAL A 1 29 ? -9.196 -10.199 -9.148 1.00 53.53 38 VAL A O 8
ATOM 9476 N N . LEU A 1 30 ? -9.714 -12.216 -8.297 1.00 11.34 39 LEU A N 8
ATOM 9477 C CA . LEU A 1 30 ? -10.826 -12.440 -9.214 1.00 43.45 39 LEU A CA 8
ATOM 9478 C C . LEU A 1 30 ? -11.994 -11.513 -8.892 1.00 24.14 39 LEU A C 8
ATOM 9479 O O . LEU A 1 30 ? -12.691 -11.041 -9.790 1.00 5.53 39 LEU A O 8
ATOM 9495 N N . ARG A 1 31 ? -12.200 -11.256 -7.604 1.00 61.11 40 ARG A N 8
ATOM 9496 C CA . ARG A 1 31 ? -13.283 -10.385 -7.163 1.00 25.12 40 ARG A CA 8
ATOM 9497 C C . ARG A 1 31 ? -13.138 -8.991 -7.765 1.00 52.50 40 ARG A C 8
ATOM 9498 O O . ARG A 1 31 ? -14.106 -8.416 -8.262 1.00 73.24 40 ARG A O 8
ATOM 9519 N N . GLN A 1 32 ? -11.924 -8.453 -7.715 1.00 43.12 41 GLN A N 8
ATOM 9520 C CA . GLN A 1 32 ? -11.654 -7.125 -8.255 1.00 23.43 41 GLN A CA 8
ATOM 9521 C C . GLN A 1 32 ? -11.744 -7.128 -9.777 1.00 42.11 41 GLN A C 8
ATOM 9522 O O . GLN A 1 32 ? -12.460 -6.320 -10.368 1.00 52.32 41 GLN A O 8
ATOM 9536 N N . PHE A 1 33 ? -11.012 -8.041 -10.407 1.00 31.33 42 PHE A N 8
ATOM 9537 C CA . PHE A 1 33 ? -11.008 -8.148 -11.861 1.00 74.11 42 PHE A CA 8
ATOM 9538 C C . PHE A 1 33 ? -12.426 -8.328 -12.397 1.00 23.41 42 PHE A C 8
ATOM 9539 O O . PHE A 1 33 ? -12.796 -7.745 -13.416 1.00 64.43 42 PHE A O 8
ATOM 9556 N N . LYS A 1 34 ? -13.215 -9.141 -11.703 1.00 12.24 43 LYS A N 8
ATOM 9557 C CA . LYS A 1 34 ? -14.592 -9.399 -12.106 1.00 33.31 43 LYS A CA 8
ATOM 9558 C C . LYS A 1 34 ? -15.470 -8.176 -11.861 1.00 43.33 43 LYS A C 8
ATOM 9559 O O . LYS A 1 34 ? -16.451 -7.953 -12.570 1.00 15.32 43 LYS A O 8
ATOM 9578 N N . ARG A 1 35 ? -15.108 -7.386 -10.856 1.00 13.43 44 ARG A N 8
ATOM 9579 C CA . ARG A 1 35 ? -15.863 -6.184 -10.519 1.00 22.54 44 ARG A CA 8
ATOM 9580 C C . ARG A 1 35 ? -15.621 -5.084 -11.548 1.00 34.12 44 ARG A C 8
ATOM 9581 O O . ARG A 1 35 ? -16.454 -4.196 -11.727 1.00 4.55 44 ARG A O 8
ATOM 9602 N N . GLU A 1 36 ? -14.477 -5.151 -12.221 1.00 2.13 45 GLU A N 8
ATOM 9603 C CA . GLU A 1 36 ? -14.126 -4.159 -13.231 1.00 31.34 45 GLU A CA 8
ATOM 9604 C C . GLU A 1 36 ? -14.480 -4.658 -14.629 1.00 14.33 45 GLU A C 8
ATOM 9605 O O . GLU A 1 36 ? -14.964 -3.897 -15.467 1.00 74.20 45 GLU A O 8
ATOM 9617 N N . VAL A 1 37 ? -14.235 -5.941 -14.873 1.00 21.22 46 VAL A N 8
ATOM 9618 C CA . VAL A 1 37 ? -14.528 -6.543 -16.168 1.00 41.43 46 VAL A CA 8
ATOM 9619 C C . VAL A 1 37 ? -15.994 -6.357 -16.541 1.00 75.31 46 VAL A C 8
ATOM 9620 O O . VAL A 1 37 ? -16.348 -6.338 -17.720 1.00 11.24 46 VAL A O 8
ATOM 9633 N N . ALA A 1 38 ? -16.844 -6.221 -15.528 1.00 71.03 47 ALA A N 8
ATOM 9634 C CA . ALA A 1 38 ? -18.273 -6.035 -15.750 1.00 3.45 47 ALA A CA 8
ATOM 9635 C C . ALA A 1 38 ? -18.558 -4.677 -16.383 1.00 64.01 47 ALA A C 8
ATOM 9636 O O . ALA A 1 38 ? -19.651 -4.438 -16.895 1.00 3.51 47 ALA A O 8
ATOM 9643 N N . ALA A 1 39 ? -17.567 -3.792 -16.344 1.00 52.33 48 ALA A N 8
ATOM 9644 C CA . ALA A 1 39 ? -17.711 -2.459 -16.916 1.00 15.41 48 ALA A CA 8
ATOM 9645 C C . ALA A 1 39 ? -17.851 -2.524 -18.433 1.00 51.00 48 ALA A C 8
ATOM 9646 O O . ALA A 1 39 ? -18.560 -1.717 -19.037 1.00 25.31 48 ALA A O 8
ATOM 9653 N N . LEU A 1 40 ? -17.171 -3.488 -19.044 1.00 13.01 49 LEU A N 8
ATOM 9654 C CA . LEU A 1 40 ? -17.219 -3.658 -20.492 1.00 31.30 49 LEU A CA 8
ATOM 9655 C C . LEU A 1 40 ? -17.914 -4.964 -20.864 1.00 70.20 49 LEU A C 8
ATOM 9656 O O . LEU A 1 40 ? -18.442 -5.106 -21.967 1.00 44.24 49 LEU A O 8
ATOM 9672 N N . ASP A 1 41 ? -17.912 -5.915 -19.936 1.00 11.52 50 ASP A N 8
ATOM 9673 C CA . ASP A 1 41 ? -18.545 -7.208 -20.165 1.00 32.13 50 ASP A CA 8
ATOM 9674 C C . ASP A 1 41 ? -19.921 -7.264 -19.508 1.00 2.34 50 ASP A C 8
ATOM 9675 O O . ASP A 1 41 ? -20.050 -7.420 -18.293 1.00 40.12 50 ASP A O 8
ATOM 9684 N N . PRO A 1 42 ? -20.974 -7.132 -20.327 1.00 53.23 51 PRO A N 8
ATOM 9685 C CA . PRO A 1 42 ? -22.359 -7.163 -19.848 1.00 32.12 51 PRO A CA 8
ATOM 9686 C C . PRO A 1 42 ? -22.777 -8.551 -19.374 1.00 54.10 51 PRO A C 8
ATOM 9687 O O . PRO A 1 42 ? -23.631 -8.686 -18.497 1.00 21.31 51 PRO A O 8
ATOM 9698 N N . ILE A 1 43 ? -22.171 -9.578 -19.959 1.00 70.31 52 ILE A N 8
ATOM 9699 C CA . ILE A 1 43 ? -22.480 -10.955 -19.595 1.00 31.42 52 ILE A CA 8
ATOM 9700 C C . ILE A 1 43 ? -22.050 -11.255 -18.163 1.00 22.01 52 ILE A C 8
ATOM 9701 O O . ILE A 1 43 ? -21.055 -10.718 -17.678 1.00 11.23 52 ILE A O 8
ATOM 9717 N N . ASN A 1 44 ? -22.806 -12.118 -17.492 1.00 23.10 53 ASN A N 8
ATOM 9718 C CA . ASN A 1 44 ? -22.502 -12.491 -16.115 1.00 41.01 53 ASN A CA 8
ATOM 9719 C C . ASN A 1 44 ? -21.191 -13.268 -16.039 1.00 1.45 53 ASN A C 8
ATOM 9720 O O . ASN A 1 44 ? -20.820 -13.976 -16.976 1.00 13.22 53 ASN A O 8
ATOM 9731 N N . LEU A 1 45 ? -20.493 -13.131 -14.916 1.00 54.54 54 LEU A N 8
ATOM 9732 C CA . LEU A 1 45 ? -19.223 -13.820 -14.716 1.00 13.30 54 LEU A CA 8
ATOM 9733 C C . LEU A 1 45 ? -19.435 -15.324 -14.582 1.00 74.32 54 LEU A C 8
ATOM 9734 O O . LEU A 1 45 ? -18.547 -16.116 -14.896 1.00 1.24 54 LEU A O 8
ATOM 9750 N N . GLU A 1 46 ? -20.619 -15.711 -14.117 1.00 11.12 55 GLU A N 8
ATOM 9751 C CA . GLU A 1 46 ? -20.948 -17.121 -13.944 1.00 24.05 55 GLU A CA 8
ATOM 9752 C C . GLU A 1 46 ? -21.272 -17.773 -15.285 1.00 13.25 55 GLU A C 8
ATOM 9753 O O . GLU A 1 46 ? -21.386 -18.994 -15.381 1.00 34.25 55 GLU A O 8
ATOM 9765 N N . GLU A 1 47 ? -21.420 -16.948 -16.316 1.00 53.15 56 GLU A N 8
ATOM 9766 C CA . GLU A 1 47 ? -21.733 -17.444 -17.651 1.00 74.14 56 GLU A CA 8
ATOM 9767 C C . GLU A 1 47 ? -20.464 -17.857 -18.390 1.00 25.20 56 GLU A C 8
ATOM 9768 O O . GLU A 1 47 ? -20.484 -18.764 -19.223 1.00 22.15 56 GLU A O 8
ATOM 9780 N N . TYR A 1 48 ? -19.361 -17.185 -18.079 1.00 63.24 57 TYR A N 8
ATOM 9781 C CA . TYR A 1 48 ? -18.082 -17.479 -18.715 1.00 61.41 57 TYR A CA 8
ATOM 9782 C C . TYR A 1 48 ? -17.014 -17.791 -17.671 1.00 63.43 57 TYR A C 8
ATOM 9783 O O . TYR A 1 48 ? -17.222 -17.595 -16.474 1.00 55.31 57 TYR A O 8
ATOM 9801 N N . VAL A 1 49 ? -15.867 -18.279 -18.135 1.00 12.11 58 VAL A N 8
ATOM 9802 C CA . VAL A 1 49 ? -14.764 -18.617 -17.243 1.00 72.04 58 VAL A CA 8
ATOM 9803 C C . VAL A 1 49 ? -13.431 -18.152 -17.818 1.00 42.00 58 VAL A C 8
ATOM 9804 O O . VAL A 1 49 ? -13.318 -17.881 -19.014 1.00 33.13 58 VAL A O 8
ATOM 9817 N N . VAL A 1 50 ? -12.421 -18.062 -16.958 1.00 52.20 59 VAL A N 8
ATOM 9818 C CA . VAL A 1 50 ? -11.094 -17.631 -17.380 1.00 2.11 59 VAL A CA 8
ATOM 9819 C C . VAL A 1 50 ? -10.021 -18.599 -16.893 1.00 12.43 59 VAL A C 8
ATOM 9820 O O . VAL A 1 50 ? -10.035 -19.027 -15.740 1.00 33.24 59 VAL A O 8
ATOM 9833 N N . ASN A 1 51 ? -9.092 -18.938 -17.780 1.00 24.53 60 ASN A N 8
ATOM 9834 C CA . ASN A 1 51 ? -8.010 -19.856 -17.440 1.00 34.40 60 ASN A CA 8
ATOM 9835 C C . ASN A 1 51 ? -6.713 -19.096 -17.180 1.00 33.43 60 ASN A C 8
ATOM 9836 O O . ASN A 1 51 ? -6.386 -18.144 -17.889 1.00 21.23 60 ASN A O 8
ATOM 9847 N N . HIS A 1 52 ? -5.978 -19.524 -16.158 1.00 61.23 61 HIS A N 8
ATOM 9848 C CA . HIS A 1 52 ? -4.715 -18.885 -15.805 1.00 34.14 61 HIS A CA 8
ATOM 9849 C C . HIS A 1 52 ? -3.538 -19.813 -16.091 1.00 11.52 61 HIS A C 8
ATOM 9850 O O . HIS A 1 52 ? -3.390 -20.856 -15.456 1.00 33.12 61 HIS A O 8
ATOM 9864 N N . GLU A 1 53 ? -2.705 -19.424 -17.051 1.00 24.12 62 GLU A N 8
ATOM 9865 C CA . GLU A 1 53 ? -1.542 -20.222 -17.421 1.00 61.41 62 GLU A CA 8
ATOM 9866 C C . GLU A 1 53 ? -1.953 -21.647 -17.784 1.00 1.44 62 GLU A C 8
ATOM 9867 O O . GLU A 1 53 ? -1.210 -22.598 -17.547 1.00 21.14 62 GLU A O 8
ATOM 9879 N N . GLY A 1 54 ? -3.143 -21.785 -18.360 1.00 14.53 63 GLY A N 8
ATOM 9880 C CA . GLY A 1 54 ? -3.634 -23.095 -18.745 1.00 3.10 63 GLY A CA 8
ATOM 9881 C C . GLY A 1 54 ? -4.249 -23.849 -17.583 1.00 4.35 63 GLY A C 8
ATOM 9882 O O . GLY A 1 54 ? -4.492 -25.052 -17.672 1.00 30.30 63 GLY A O 8
ATOM 9886 N N . LYS A 1 55 ? -4.500 -23.141 -16.487 1.00 4.43 64 LYS A N 8
ATOM 9887 C CA . LYS A 1 55 ? -5.089 -23.749 -15.300 1.00 74.12 64 LYS A CA 8
ATOM 9888 C C . LYS A 1 55 ? -6.421 -23.090 -14.956 1.00 31.04 64 LYS A C 8
ATOM 9889 O O . LYS A 1 55 ? -6.499 -21.871 -14.797 1.00 34.04 64 LYS A O 8
ATOM 9908 N N . LEU A 1 56 ? -7.466 -23.903 -14.840 1.00 43.51 65 LEU A N 8
ATOM 9909 C CA . LEU A 1 56 ? -8.795 -23.398 -14.512 1.00 62.23 65 LEU A CA 8
ATOM 9910 C C . LEU A 1 56 ? -9.236 -23.882 -13.135 1.00 34.11 65 LEU A C 8
ATOM 9911 O O . LEU A 1 56 ? -9.431 -25.079 -12.918 1.00 53.04 65 LEU A O 8
ATOM 9927 N N . LEU A 1 57 ? -9.395 -22.945 -12.207 1.00 43.30 66 LEU A N 8
ATOM 9928 C CA . LEU A 1 57 ? -9.816 -23.275 -10.850 1.00 11.10 66 LEU A CA 8
ATOM 9929 C C . LEU A 1 57 ? -11.312 -23.034 -10.671 1.00 24.45 66 LEU A C 8
ATOM 9930 O O . LEU A 1 57 ? -11.914 -22.236 -11.390 1.00 22.21 66 LEU A O 8
ATOM 9946 N N . LEU A 1 58 ? -11.905 -23.728 -9.706 1.00 13.04 67 LEU A N 8
ATOM 9947 C CA . LEU A 1 58 ? -13.331 -23.589 -9.429 1.00 41.52 67 LEU A CA 8
ATOM 9948 C C . LEU A 1 58 ? -13.576 -23.338 -7.945 1.00 21.44 67 LEU A C 8
ATOM 9949 O O . LEU A 1 58 ? -14.717 -23.346 -7.484 1.00 35.03 67 LEU A O 8
ATOM 9965 N N . ASP A 1 59 ? -12.497 -23.115 -7.202 1.00 34.11 68 ASP A N 8
ATOM 9966 C CA . ASP A 1 59 ? -12.595 -22.859 -5.770 1.00 30.04 68 ASP A CA 8
ATOM 9967 C C . ASP A 1 59 ? -12.006 -21.496 -5.420 1.00 15.21 68 ASP A C 8
ATOM 9968 O O . ASP A 1 59 ? -12.474 -20.824 -4.500 1.00 73.03 68 ASP A O 8
ATOM 9977 N N . ASP A 1 60 ? -10.978 -21.094 -6.159 1.00 20.25 69 ASP A N 8
ATOM 9978 C CA . ASP A 1 60 ? -10.325 -19.811 -5.927 1.00 10.03 69 ASP A CA 8
ATOM 9979 C C . ASP A 1 60 ? -9.943 -19.653 -4.458 1.00 53.13 69 ASP A C 8
ATOM 9980 O O . ASP A 1 60 ? -9.968 -18.548 -3.916 1.00 21.34 69 ASP A O 8
ATOM 9989 N N . SER A 1 61 ? -9.592 -20.765 -3.821 1.00 4.25 70 SER A N 8
ATOM 9990 C CA . SER A 1 61 ? -9.209 -20.751 -2.413 1.00 54.43 70 SER A CA 8
ATOM 9991 C C . SER A 1 61 ? -7.700 -20.589 -2.262 1.00 62.30 70 SER A C 8
ATOM 9992 O O . SER A 1 61 ? -7.219 -20.040 -1.271 1.00 23.43 70 SER A O 8
ATOM 10000 N N . VAL A 1 62 ? -6.957 -21.072 -3.253 1.00 71.12 71 VAL A N 8
ATOM 10001 C CA . VAL A 1 62 ? -5.502 -20.981 -3.232 1.00 71.44 71 VAL A CA 8
ATOM 10002 C C . VAL A 1 62 ? -5.032 -19.590 -3.643 1.00 32.42 71 VAL A C 8
ATOM 10003 O O . VAL A 1 62 ? -5.703 -18.896 -4.408 1.00 21.33 71 VAL A O 8
ATOM 10016 N N . THR A 1 63 ? -3.874 -19.188 -3.130 1.00 2.54 72 THR A N 8
ATOM 10017 C CA . THR A 1 63 ? -3.313 -17.879 -3.442 1.00 15.12 72 THR A CA 8
ATOM 10018 C C . THR A 1 63 ? -2.655 -17.876 -4.817 1.00 20.54 72 THR A C 8
ATOM 10019 O O . THR A 1 63 ? -2.765 -18.844 -5.571 1.00 21.23 72 THR A O 8
ATOM 10030 N N . LEU A 1 64 ? -1.970 -16.784 -5.137 1.00 60.43 73 LEU A N 8
ATOM 10031 C CA . LEU A 1 64 ? -1.292 -16.656 -6.423 1.00 31.43 73 LEU A CA 8
ATOM 10032 C C . LEU A 1 64 ? -0.104 -17.610 -6.509 1.00 54.52 73 LEU A C 8
ATOM 10033 O O . LEU A 1 64 ? 0.024 -18.370 -7.468 1.00 42.34 73 LEU A O 8
ATOM 10049 N N . GLN A 1 65 ? 0.759 -17.564 -5.500 1.00 2.21 74 GLN A N 8
ATOM 10050 C CA . GLN A 1 65 ? 1.935 -18.425 -5.462 1.00 44.20 74 GLN A CA 8
ATOM 10051 C C . GLN A 1 65 ? 1.547 -19.863 -5.135 1.00 1.24 74 GLN A C 8
ATOM 10052 O O . GLN A 1 65 ? 2.204 -20.810 -5.569 1.00 2.51 74 GLN A O 8
ATOM 10066 N N . THR A 1 66 ? 0.475 -20.021 -4.365 1.00 14.52 75 THR A N 8
ATOM 10067 C CA . THR A 1 66 ? -0.001 -21.343 -3.978 1.00 4.33 75 THR A CA 8
ATOM 10068 C C . THR A 1 66 ? -0.319 -22.193 -5.202 1.00 53.22 75 THR A C 8
ATOM 10069 O O . THR A 1 66 ? -0.041 -23.392 -5.228 1.00 14.15 75 THR A O 8
ATOM 10080 N N . VAL A 1 67 ? -0.904 -21.564 -6.217 1.00 62.43 76 VAL A N 8
ATOM 10081 C CA . VAL A 1 67 ? -1.259 -22.263 -7.447 1.00 22.33 76 VAL A CA 8
ATOM 10082 C C . VAL A 1 67 ? -0.060 -22.374 -8.382 1.00 23.13 76 VAL A C 8
ATOM 10083 O O . VAL A 1 67 ? 0.013 -23.281 -9.210 1.00 3.20 76 VAL A O 8
ATOM 10096 N N . GLY A 1 68 ? 0.880 -21.444 -8.243 1.00 25.15 77 GLY A N 8
ATOM 10097 C CA . GLY A 1 68 ? 2.065 -21.455 -9.081 1.00 72.32 77 GLY A CA 8
ATOM 10098 C C . GLY A 1 68 ? 1.945 -20.518 -10.266 1.00 73.25 77 GLY A C 8
ATOM 10099 O O . GLY A 1 68 ? 2.475 -20.795 -11.343 1.00 35.44 77 GLY A O 8
ATOM 10103 N N . VAL A 1 69 ? 1.245 -19.405 -10.071 1.00 34.34 78 VAL A N 8
ATOM 10104 C CA . VAL A 1 69 ? 1.056 -18.424 -11.132 1.00 52.03 78 VAL A CA 8
ATOM 10105 C C . VAL A 1 69 ? 2.370 -17.736 -11.484 1.00 53.53 78 VAL A C 8
ATOM 10106 O O . VAL A 1 69 ? 3.265 -17.617 -10.648 1.00 23.12 78 VAL A O 8
ATOM 10119 N N . LYS A 1 70 ? 2.479 -17.282 -12.728 1.00 53.24 79 LYS A N 8
ATOM 10120 C CA . LYS A 1 70 ? 3.682 -16.603 -13.193 1.00 4.41 79 LYS A CA 8
ATOM 10121 C C . LYS A 1 70 ? 3.792 -15.210 -12.580 1.00 23.21 79 LYS A C 8
ATOM 10122 O O . LYS A 1 70 ? 2.806 -14.652 -12.099 1.00 74.32 79 LYS A O 8
ATOM 10141 N N . LYS A 1 71 ? 4.998 -14.653 -12.601 1.00 43.00 80 LYS A N 8
ATOM 10142 C CA . LYS A 1 71 ? 5.238 -13.324 -12.050 1.00 74.41 80 LYS A CA 8
ATOM 10143 C C . LYS A 1 71 ? 4.250 -12.312 -12.622 1.00 33.45 80 LYS A C 8
ATOM 10144 O O . LYS A 1 71 ? 3.655 -11.527 -11.884 1.00 12.34 80 LYS A O 8
ATOM 10163 N N . ASP A 1 72 ? 4.079 -12.338 -13.939 1.00 32.24 81 ASP A N 8
ATOM 10164 C CA . ASP A 1 72 ? 3.161 -11.425 -14.609 1.00 14.54 81 ASP A CA 8
ATOM 10165 C C . ASP A 1 72 ? 1.714 -11.864 -14.408 1.00 33.04 81 ASP A C 8
ATOM 10166 O O . ASP A 1 72 ? 0.795 -11.046 -14.448 1.00 12.02 81 ASP A O 8
ATOM 10175 N N . SER A 1 73 ? 1.519 -13.161 -14.192 1.00 70.25 82 SER A N 8
ATOM 10176 C CA . SER A 1 73 ? 0.183 -13.710 -13.990 1.00 64.43 82 SER A CA 8
ATOM 10177 C C . SER A 1 73 ? -0.756 -13.282 -15.114 1.00 21.23 82 SER A C 8
ATOM 10178 O O . SER A 1 73 ? -1.505 -12.315 -14.977 1.00 74.13 82 SER A O 8
ATOM 10186 N N . VAL A 1 74 ? -0.709 -14.010 -16.225 1.00 74.01 83 VAL A N 8
ATOM 10187 C CA . VAL A 1 74 ? -1.556 -13.708 -17.373 1.00 11.41 83 VAL A CA 8
ATOM 10188 C C . VAL A 1 74 ? -2.602 -14.796 -17.586 1.00 52.00 83 VAL A C 8
ATOM 10189 O O . VAL A 1 74 ? -2.267 -15.966 -17.771 1.00 34.33 83 VAL A O 8
ATOM 10202 N N . PHE A 1 75 ? -3.871 -14.402 -17.560 1.00 33.53 84 PHE A N 8
ATOM 10203 C CA . PHE A 1 75 ? -4.968 -15.345 -17.750 1.00 1.33 84 PHE A CA 8
ATOM 10204 C C . PHE A 1 75 ? -5.879 -14.896 -18.888 1.00 73.24 84 PHE A C 8
ATOM 10205 O O . PHE A 1 75 ? -6.206 -13.715 -19.009 1.00 65.22 84 PHE A O 8
ATOM 10222 N N . VAL A 1 76 ? -6.287 -15.848 -19.722 1.00 45.23 85 VAL A N 8
ATOM 10223 C CA . VAL A 1 76 ? -7.160 -15.552 -20.851 1.00 75.34 85 VAL A CA 8
ATOM 10224 C C . VAL A 1 76 ? -8.585 -16.023 -20.581 1.00 52.14 85 VAL A C 8
ATOM 10225 O O . VAL A 1 76 ? -8.800 -17.059 -19.951 1.00 24.11 85 VAL A O 8
ATOM 10238 N N . LEU A 1 77 ? -9.557 -15.256 -21.063 1.00 1.31 86 LEU A N 8
ATOM 10239 C CA . LEU A 1 77 ? -10.963 -15.594 -20.874 1.00 54.14 86 LEU A CA 8
ATOM 10240 C C . LEU A 1 77 ? -11.545 -16.225 -22.135 1.00 72.41 86 LEU A C 8
ATOM 10241 O O . LEU A 1 77 ? -11.324 -15.740 -23.244 1.00 42.25 86 LEU A O 8
ATOM 10257 N N . VAL A 1 78 ? -12.292 -17.310 -21.957 1.00 34.33 87 VAL A N 8
ATOM 10258 C CA . VAL A 1 78 ? -12.909 -18.007 -23.079 1.00 54.33 87 VAL A CA 8
ATOM 10259 C C . VAL A 1 78 ? -14.297 -18.520 -22.712 1.00 11.11 87 VAL A C 8
ATOM 10260 O O . VAL A 1 78 ? -14.510 -19.030 -21.612 1.00 33.30 87 VAL A O 8
ATOM 10273 N N . ARG A 1 79 ? -15.238 -18.382 -23.640 1.00 51.52 88 ARG A N 8
ATOM 10274 C CA . ARG A 1 79 ? -16.606 -18.831 -23.414 1.00 15.41 88 ARG A CA 8
ATOM 10275 C C . ARG A 1 79 ? -16.704 -20.350 -23.517 1.00 11.11 88 ARG A C 8
ATOM 10276 O O . ARG A 1 79 ? -16.213 -20.951 -24.472 1.00 61.34 88 ARG A O 8
ATOM 10297 N N . LYS A 1 80 ? -17.341 -20.965 -22.526 1.00 70.24 89 LYS A N 8
ATOM 10298 C CA . LYS A 1 80 ? -17.505 -22.414 -22.504 1.00 44.14 89 LYS A CA 8
ATOM 10299 C C . LYS A 1 80 ? -18.869 -22.816 -23.056 1.00 2.12 89 LYS A C 8
ATOM 10300 O O . LYS A 1 80 ? -19.033 -23.909 -23.596 1.00 22.54 89 LYS A O 8
ATOM 10319 N N . ALA A 1 81 ? -19.844 -21.924 -22.917 1.00 52.22 90 ALA A N 8
ATOM 10320 C CA . ALA A 1 81 ? -21.193 -22.185 -23.405 1.00 1.33 90 ALA A CA 8
ATOM 10321 C C . ALA A 1 81 ? -21.907 -20.886 -23.764 1.00 35.41 90 ALA A C 8
ATOM 10322 O O . ALA A 1 81 ? -21.565 -19.817 -23.257 1.00 64.33 90 ALA A O 8
ATOM 10329 N N . MET A 1 1 ? -0.292 -4.401 2.345 1.00 52.04 10 MET A N 9
ATOM 10330 C CA . MET A 1 1 ? -0.686 -3.241 1.553 1.00 74.41 10 MET A CA 9
ATOM 10331 C C . MET A 1 1 ? 0.535 -2.550 0.957 1.00 43.54 10 MET A C 9
ATOM 10332 O O . MET A 1 1 ? 0.563 -1.326 0.822 1.00 25.31 10 MET A O 9
ATOM 10346 N N . SER A 1 2 ? 1.543 -3.340 0.601 1.00 20.13 11 SER A N 9
ATOM 10347 C CA . SER A 1 2 ? 2.769 -2.803 0.023 1.00 1.42 11 SER A CA 9
ATOM 10348 C C . SER A 1 2 ? 3.209 -3.628 -1.182 1.00 73.12 11 SER A C 9
ATOM 10349 O O . SER A 1 2 ? 3.222 -3.139 -2.311 1.00 55.40 11 SER A O 9
ATOM 10357 N N . GLU A 1 3 ? 3.568 -4.883 -0.933 1.00 24.35 12 GLU A N 9
ATOM 10358 C CA . GLU A 1 3 ? 4.010 -5.777 -1.997 1.00 53.10 12 GLU A CA 9
ATOM 10359 C C . GLU A 1 3 ? 2.994 -5.810 -3.135 1.00 70.24 12 GLU A C 9
ATOM 10360 O O . GLU A 1 3 ? 1.889 -6.331 -2.982 1.00 74.13 12 GLU A O 9
ATOM 10372 N N . THR A 1 4 ? 3.376 -5.250 -4.279 1.00 5.54 13 THR A N 9
ATOM 10373 C CA . THR A 1 4 ? 2.500 -5.213 -5.443 1.00 2.24 13 THR A CA 9
ATOM 10374 C C . THR A 1 4 ? 2.763 -6.397 -6.366 1.00 50.32 13 THR A C 9
ATOM 10375 O O . THR A 1 4 ? 3.893 -6.873 -6.474 1.00 5.22 13 THR A O 9
ATOM 10386 N N . ILE A 1 5 ? 1.713 -6.867 -7.031 1.00 40.21 14 ILE A N 9
ATOM 10387 C CA . ILE A 1 5 ? 1.832 -7.994 -7.947 1.00 71.31 14 ILE A CA 9
ATOM 10388 C C . ILE A 1 5 ? 1.002 -7.769 -9.206 1.00 75.53 14 ILE A C 9
ATOM 10389 O O . ILE A 1 5 ? -0.219 -7.928 -9.211 1.00 54.22 14 ILE A O 9
ATOM 10405 N N . PRO A 1 6 ? 1.678 -7.393 -10.302 1.00 11.14 15 PRO A N 9
ATOM 10406 C CA . PRO A 1 6 ? 1.023 -7.141 -11.589 1.00 0.44 15 PRO A CA 9
ATOM 10407 C C . PRO A 1 6 ? 0.498 -8.419 -12.233 1.00 24.44 15 PRO A C 9
ATOM 10408 O O . PRO A 1 6 ? 1.080 -9.492 -12.070 1.00 60.10 15 PRO A O 9
ATOM 10419 N N . VAL A 1 7 ? -0.604 -8.298 -12.965 1.00 34.40 16 VAL A N 9
ATOM 10420 C CA . VAL A 1 7 ? -1.207 -9.445 -13.635 1.00 44.31 16 VAL A CA 9
ATOM 10421 C C . VAL A 1 7 ? -1.786 -9.048 -14.988 1.00 62.25 16 VAL A C 9
ATOM 10422 O O . VAL A 1 7 ? -2.188 -7.903 -15.192 1.00 2.44 16 VAL A O 9
ATOM 10435 N N . SER A 1 8 ? -1.826 -10.004 -15.912 1.00 2.42 17 SER A N 9
ATOM 10436 C CA . SER A 1 8 ? -2.353 -9.754 -17.248 1.00 50.51 17 SER A CA 9
ATOM 10437 C C . SER A 1 8 ? -3.641 -10.539 -17.480 1.00 5.42 17 SER A C 9
ATOM 10438 O O . SER A 1 8 ? -3.778 -11.676 -17.029 1.00 4.12 17 SER A O 9
ATOM 10446 N N . VAL A 1 9 ? -4.583 -9.923 -18.187 1.00 2.44 18 VAL A N 9
ATOM 10447 C CA . VAL A 1 9 ? -5.860 -10.563 -18.480 1.00 45.32 18 VAL A CA 9
ATOM 10448 C C . VAL A 1 9 ? -6.269 -10.333 -19.931 1.00 24.42 18 VAL A C 9
ATOM 10449 O O . VAL A 1 9 ? -6.101 -9.239 -20.467 1.00 43.50 18 VAL A O 9
ATOM 10462 N N . GLN A 1 10 ? -6.806 -11.374 -20.560 1.00 13.53 19 GLN A N 9
ATOM 10463 C CA . GLN A 1 10 ? -7.239 -11.285 -21.949 1.00 54.02 19 GLN A CA 9
ATOM 10464 C C . GLN A 1 10 ? -8.761 -11.297 -22.047 1.00 33.21 19 GLN A C 9
ATOM 10465 O O . GLN A 1 10 ? -9.430 -12.077 -21.368 1.00 73.41 19 GLN A O 9
ATOM 10479 N N . CYS A 1 11 ? -9.302 -10.429 -22.894 1.00 44.52 20 CYS A N 9
ATOM 10480 C CA . CYS A 1 11 ? -10.746 -10.339 -23.080 1.00 4.42 20 CYS A CA 9
ATOM 10481 C C . CYS A 1 11 ? -11.099 -10.248 -24.561 1.00 2.03 20 CYS A C 9
ATOM 10482 O O . CYS A 1 11 ? -10.326 -9.721 -25.362 1.00 54.12 20 CYS A O 9
ATOM 10490 N N . CYS A 1 12 ? -12.269 -10.766 -24.917 1.00 63.31 21 CYS A N 9
ATOM 10491 C CA . CYS A 1 12 ? -12.724 -10.746 -26.303 1.00 25.41 21 CYS A CA 9
ATOM 10492 C C . CYS A 1 12 ? -12.807 -9.317 -26.827 1.00 52.51 21 CYS A C 9
ATOM 10493 O O . CYS A 1 12 ? -12.781 -9.086 -28.036 1.00 32.34 21 CYS A O 9
ATOM 10501 N N . GLU A 1 13 ? -12.909 -8.360 -25.909 1.00 73.23 22 GLU A N 9
ATOM 10502 C CA . GLU A 1 13 ? -12.999 -6.953 -26.280 1.00 55.13 22 GLU A CA 9
ATOM 10503 C C . GLU A 1 13 ? -11.614 -6.315 -26.336 1.00 13.02 22 GLU A C 9
ATOM 10504 O O . GLU A 1 13 ? -11.411 -5.305 -27.007 1.00 43.45 22 GLU A O 9
ATOM 10516 N N . GLY A 1 14 ? -10.664 -6.913 -25.623 1.00 75.41 23 GLY A N 9
ATOM 10517 C CA . GLY A 1 14 ? -9.311 -6.390 -25.604 1.00 20.33 23 GLY A CA 9
ATOM 10518 C C . GLY A 1 14 ? -8.497 -6.930 -24.444 1.00 54.12 23 GLY A C 9
ATOM 10519 O O . GLY A 1 14 ? -8.921 -7.862 -23.761 1.00 21.31 23 GLY A O 9
ATOM 10523 N N . ARG A 1 15 ? -7.325 -6.344 -24.222 1.00 54.14 24 ARG A N 9
ATOM 10524 C CA . ARG A 1 15 ? -6.449 -6.774 -23.139 1.00 52.33 24 ARG A CA 9
ATOM 10525 C C . ARG A 1 15 ? -6.435 -5.746 -22.011 1.00 74.40 24 ARG A C 9
ATOM 10526 O O . ARG A 1 15 ? -6.428 -4.540 -22.256 1.00 12.21 24 ARG A O 9
ATOM 10547 N N . PHE A 1 16 ? -6.432 -6.233 -20.775 1.00 32.35 25 PHE A N 9
ATOM 10548 C CA . PHE A 1 16 ? -6.421 -5.358 -19.608 1.00 41.13 25 PHE A CA 9
ATOM 10549 C C . PHE A 1 16 ? -5.517 -5.920 -18.515 1.00 61.20 25 PHE A C 9
ATOM 10550 O O . PHE A 1 16 ? -5.527 -7.120 -18.244 1.00 63.43 25 PHE A O 9
ATOM 10567 N N . GLU A 1 17 ? -4.737 -5.043 -17.891 1.00 44.03 26 GLU A N 9
ATOM 10568 C CA . GLU A 1 17 ? -3.826 -5.452 -16.829 1.00 23.12 26 GLU A CA 9
ATOM 10569 C C . GLU A 1 17 ? -4.187 -4.773 -15.511 1.00 3.40 26 GLU A C 9
ATOM 10570 O O . GLU A 1 17 ? -4.739 -3.672 -15.498 1.00 1.32 26 GLU A O 9
ATOM 10582 N N . LEU A 1 18 ? -3.871 -5.436 -14.404 1.00 75.43 27 LEU A N 9
ATOM 10583 C CA . LEU A 1 18 ? -4.162 -4.898 -13.080 1.00 55.01 27 LEU A CA 9
ATOM 10584 C C . LEU A 1 18 ? -3.094 -5.316 -12.075 1.00 45.24 27 LEU A C 9
ATOM 10585 O O . LEU A 1 18 ? -2.327 -6.247 -12.321 1.00 21.11 27 LEU A O 9
ATOM 10601 N N . SER A 1 19 ? -3.050 -4.622 -10.942 1.00 70.05 28 SER A N 9
ATOM 10602 C CA . SER A 1 19 ? -2.074 -4.920 -9.901 1.00 11.03 28 SER A CA 9
ATOM 10603 C C . SER A 1 19 ? -2.749 -5.014 -8.535 1.00 64.35 28 SER A C 9
ATOM 10604 O O . SER A 1 19 ? -3.508 -4.129 -8.143 1.00 12.32 28 SER A O 9
ATOM 10612 N N . VAL A 1 20 ? -2.465 -6.095 -7.816 1.00 32.52 29 VAL A N 9
ATOM 10613 C CA . VAL A 1 20 ? -3.043 -6.307 -6.494 1.00 4.12 29 VAL A CA 9
ATOM 10614 C C . VAL A 1 20 ? -2.082 -7.071 -5.590 1.00 64.23 29 VAL A C 9
ATOM 10615 O O . VAL A 1 20 ? -1.260 -7.857 -6.064 1.00 14.14 29 VAL A O 9
ATOM 10628 N N . ASP A 1 21 ? -2.190 -6.836 -4.287 1.00 71.23 30 ASP A N 9
ATOM 10629 C CA . ASP A 1 21 ? -1.332 -7.504 -3.316 1.00 4.12 30 ASP A CA 9
ATOM 10630 C C . ASP A 1 21 ? -1.858 -8.899 -2.994 1.00 63.23 30 ASP A C 9
ATOM 10631 O O . ASP A 1 21 ? -3.065 -9.106 -2.875 1.00 13.10 30 ASP A O 9
ATOM 10640 N N . SER A 1 22 ? -0.943 -9.854 -2.856 1.00 50.23 31 SER A N 9
ATOM 10641 C CA . SER A 1 22 ? -1.315 -11.231 -2.554 1.00 1.15 31 SER A CA 9
ATOM 10642 C C . SER A 1 22 ? -1.532 -11.418 -1.055 1.00 63.10 31 SER A C 9
ATOM 10643 O O . SER A 1 22 ? -0.704 -11.010 -0.241 1.00 60.35 31 SER A O 9
ATOM 10651 N N . ASN A 1 23 ? -2.652 -12.038 -0.699 1.00 21.35 32 ASN A N 9
ATOM 10652 C CA . ASN A 1 23 ? -2.979 -12.280 0.702 1.00 53.20 32 ASN A CA 9
ATOM 10653 C C . ASN A 1 23 ? -4.270 -13.083 0.828 1.00 31.31 32 ASN A C 9
ATOM 10654 O O . ASN A 1 23 ? -4.365 -14.003 1.641 1.00 25.42 32 ASN A O 9
ATOM 10665 N N . HIS A 1 24 ? -5.263 -12.730 0.018 1.00 44.44 33 HIS A N 9
ATOM 10666 C CA . HIS A 1 24 ? -6.548 -13.418 0.037 1.00 31.43 33 HIS A CA 9
ATOM 10667 C C . HIS A 1 24 ? -6.581 -14.538 -0.999 1.00 4.12 33 HIS A C 9
ATOM 10668 O O . HIS A 1 24 ? -5.665 -14.673 -1.812 1.00 34.32 33 HIS A O 9
ATOM 10682 N N . THR A 1 25 ? -7.640 -15.340 -0.964 1.00 15.31 34 THR A N 9
ATOM 10683 C CA . THR A 1 25 ? -7.791 -16.448 -1.898 1.00 33.42 34 THR A CA 9
ATOM 10684 C C . THR A 1 25 ? -8.215 -15.953 -3.276 1.00 3.32 34 THR A C 9
ATOM 10685 O O . THR A 1 25 ? -8.453 -14.760 -3.472 1.00 22.21 34 THR A O 9
ATOM 10696 N N . LEU A 1 26 ? -8.308 -16.874 -4.228 1.00 23.41 35 LEU A N 9
ATOM 10697 C CA . LEU A 1 26 ? -8.704 -16.531 -5.589 1.00 41.12 35 LEU A CA 9
ATOM 10698 C C . LEU A 1 26 ? -10.027 -15.772 -5.596 1.00 71.22 35 LEU A C 9
ATOM 10699 O O . LEU A 1 26 ? -10.285 -14.963 -6.487 1.00 74.14 35 LEU A O 9
ATOM 10715 N N . ARG A 1 27 ? -10.861 -16.038 -4.596 1.00 2.21 36 ARG A N 9
ATOM 10716 C CA . ARG A 1 27 ? -12.157 -15.379 -4.486 1.00 70.43 36 ARG A CA 9
ATOM 10717 C C . ARG A 1 27 ? -12.005 -13.863 -4.567 1.00 32.24 36 ARG A C 9
ATOM 10718 O O . ARG A 1 27 ? -12.781 -13.187 -5.242 1.00 43.41 36 ARG A O 9
ATOM 10739 N N . ASP A 1 28 ? -11.002 -13.337 -3.873 1.00 11.14 37 ASP A N 9
ATOM 10740 C CA . ASP A 1 28 ? -10.748 -11.901 -3.865 1.00 41.05 37 ASP A CA 9
ATOM 10741 C C . ASP A 1 28 ? -10.219 -11.436 -5.219 1.00 11.03 37 ASP A C 9
ATOM 10742 O O . ASP A 1 28 ? -10.687 -10.440 -5.771 1.00 4.22 37 ASP A O 9
ATOM 10751 N N . VAL A 1 29 ? -9.240 -12.163 -5.748 1.00 34.52 38 VAL A N 9
ATOM 10752 C CA . VAL A 1 29 ? -8.648 -11.826 -7.036 1.00 44.14 38 VAL A CA 9
ATOM 10753 C C . VAL A 1 29 ? -9.708 -11.765 -8.130 1.00 60.21 38 VAL A C 9
ATOM 10754 O O . VAL A 1 29 ? -9.803 -10.781 -8.864 1.00 50.31 38 VAL A O 9
ATOM 10767 N N . LEU A 1 30 ? -10.504 -12.824 -8.234 1.00 12.54 39 LEU A N 9
ATOM 10768 C CA . LEU A 1 30 ? -11.560 -12.891 -9.238 1.00 61.31 39 LEU A CA 9
ATOM 10769 C C . LEU A 1 30 ? -12.572 -11.767 -9.041 1.00 61.22 39 LEU A C 9
ATOM 10770 O O . LEU A 1 30 ? -13.095 -11.213 -10.008 1.00 72.32 39 LEU A O 9
ATOM 10786 N N . ARG A 1 31 ? -12.841 -11.434 -7.783 1.00 72.02 40 ARG A N 9
ATOM 10787 C CA . ARG A 1 31 ? -13.790 -10.375 -7.460 1.00 24.15 40 ARG A CA 9
ATOM 10788 C C . ARG A 1 31 ? -13.388 -9.063 -8.127 1.00 72.01 40 ARG A C 9
ATOM 10789 O O . ARG A 1 31 ? -14.230 -8.354 -8.678 1.00 4.42 40 ARG A O 9
ATOM 10810 N N . GLN A 1 32 ? -12.098 -8.748 -8.073 1.00 11.11 41 GLN A N 9
ATOM 10811 C CA . GLN A 1 32 ? -11.586 -7.521 -8.671 1.00 52.32 41 GLN A CA 9
ATOM 10812 C C . GLN A 1 32 ? -11.620 -7.602 -10.194 1.00 32.12 41 GLN A C 9
ATOM 10813 O O . GLN A 1 32 ? -11.958 -6.631 -10.870 1.00 51.53 41 GLN A O 9
ATOM 10827 N N . PHE A 1 33 ? -11.268 -8.767 -10.727 1.00 64.11 42 PHE A N 9
ATOM 10828 C CA . PHE A 1 33 ? -11.256 -8.975 -12.170 1.00 74.14 42 PHE A CA 9
ATOM 10829 C C . PHE A 1 33 ? -12.651 -8.780 -12.759 1.00 4.41 42 PHE A C 9
ATOM 10830 O O . PHE A 1 33 ? -12.843 -7.986 -13.680 1.00 1.50 42 PHE A O 9
ATOM 10847 N N . LYS A 1 34 ? -13.621 -9.510 -12.221 1.00 31.24 43 LYS A N 9
ATOM 10848 C CA . LYS A 1 34 ? -14.999 -9.419 -12.690 1.00 5.40 43 LYS A CA 9
ATOM 10849 C C . LYS A 1 34 ? -15.575 -8.033 -12.418 1.00 11.14 43 LYS A C 9
ATOM 10850 O O . LYS A 1 34 ? -16.441 -7.556 -13.151 1.00 12.40 43 LYS A O 9
ATOM 10869 N N . ARG A 1 35 ? -15.088 -7.392 -11.360 1.00 53.32 44 ARG A N 9
ATOM 10870 C CA . ARG A 1 35 ? -15.555 -6.061 -10.992 1.00 14.31 44 ARG A CA 9
ATOM 10871 C C . ARG A 1 35 ? -14.933 -4.998 -11.892 1.00 50.44 44 ARG A C 9
ATOM 10872 O O . ARG A 1 35 ? -15.496 -3.919 -12.076 1.00 34.23 44 ARG A O 9
ATOM 10893 N N . GLU A 1 36 ? -13.768 -5.311 -12.451 1.00 1.42 45 GLU A N 9
ATOM 10894 C CA . GLU A 1 36 ? -13.069 -4.381 -13.331 1.00 31.23 45 GLU A CA 9
ATOM 10895 C C . GLU A 1 36 ? -13.354 -4.700 -14.796 1.00 23.45 45 GLU A C 9
ATOM 10896 O O . GLU A 1 36 ? -13.073 -3.896 -15.684 1.00 1.41 45 GLU A O 9
ATOM 10908 N N . VAL A 1 37 ? -13.913 -5.881 -15.040 1.00 22.40 46 VAL A N 9
ATOM 10909 C CA . VAL A 1 37 ? -14.236 -6.308 -16.396 1.00 73.01 46 VAL A CA 9
ATOM 10910 C C . VAL A 1 37 ? -15.658 -5.908 -16.773 1.00 73.34 46 VAL A C 9
ATOM 10911 O O . VAL A 1 37 ? -16.009 -5.861 -17.952 1.00 64.22 46 VAL A O 9
ATOM 10924 N N . ALA A 1 38 ? -16.474 -5.620 -15.764 1.00 63.42 47 ALA A N 9
ATOM 10925 C CA . ALA A 1 38 ? -17.857 -5.222 -15.990 1.00 15.11 47 ALA A CA 9
ATOM 10926 C C . ALA A 1 38 ? -17.932 -3.889 -16.727 1.00 64.24 47 ALA A C 9
ATOM 10927 O O . ALA A 1 38 ? -18.982 -3.515 -17.248 1.00 11.45 47 ALA A O 9
ATOM 10934 N N . ALA A 1 39 ? -16.810 -3.177 -16.768 1.00 31.42 48 ALA A N 9
ATOM 10935 C CA . ALA A 1 39 ? -16.748 -1.887 -17.443 1.00 12.02 48 ALA A CA 9
ATOM 10936 C C . ALA A 1 39 ? -17.004 -2.037 -18.939 1.00 20.04 48 ALA A C 9
ATOM 10937 O O . ALA A 1 39 ? -17.655 -1.193 -19.555 1.00 50.34 48 ALA A O 9
ATOM 10944 N N . LEU A 1 40 ? -16.487 -3.116 -19.517 1.00 15.41 49 LEU A N 9
ATOM 10945 C CA . LEU A 1 40 ? -16.659 -3.376 -20.942 1.00 35.20 49 LEU A CA 9
ATOM 10946 C C . LEU A 1 40 ? -17.527 -4.610 -21.169 1.00 55.32 49 LEU A C 9
ATOM 10947 O O . LEU A 1 40 ? -18.146 -4.761 -22.223 1.00 44.51 49 LEU A O 9
ATOM 10963 N N . ASP A 1 41 ? -17.571 -5.488 -20.173 1.00 44.23 50 ASP A N 9
ATOM 10964 C CA . ASP A 1 41 ? -18.366 -6.707 -20.263 1.00 3.02 50 ASP A CA 9
ATOM 10965 C C . ASP A 1 41 ? -19.690 -6.547 -19.523 1.00 75.24 50 ASP A C 9
ATOM 10966 O O . ASP A 1 41 ? -19.753 -6.594 -18.295 1.00 13.43 50 ASP A O 9
ATOM 10975 N N . PRO A 1 42 ? -20.775 -6.353 -20.288 1.00 35.22 51 PRO A N 9
ATOM 10976 C CA . PRO A 1 42 ? -22.119 -6.182 -19.727 1.00 2.04 51 PRO A CA 9
ATOM 10977 C C . PRO A 1 42 ? -22.660 -7.469 -19.114 1.00 63.42 51 PRO A C 9
ATOM 10978 O O . PRO A 1 42 ? -23.690 -7.462 -18.439 1.00 44.32 51 PRO A O 9
ATOM 10989 N N . ILE A 1 43 ? -21.959 -8.573 -19.354 1.00 12.25 52 ILE A N 9
ATOM 10990 C CA . ILE A 1 43 ? -22.369 -9.867 -18.824 1.00 32.33 52 ILE A CA 9
ATOM 10991 C C . ILE A 1 43 ? -21.620 -10.197 -17.537 1.00 64.24 52 ILE A C 9
ATOM 10992 O O . ILE A 1 43 ? -20.459 -9.825 -17.371 1.00 30.14 52 ILE A O 9
ATOM 11008 N N . ASN A 1 44 ? -22.291 -10.900 -16.631 1.00 55.11 53 ASN A N 9
ATOM 11009 C CA . ASN A 1 44 ? -21.688 -11.282 -15.359 1.00 54.23 53 ASN A CA 9
ATOM 11010 C C . ASN A 1 44 ? -20.622 -12.353 -15.563 1.00 63.30 53 ASN A C 9
ATOM 11011 O O . ASN A 1 44 ? -20.918 -13.465 -16.004 1.00 15.43 53 ASN A O 9
ATOM 11022 N N . LEU A 1 45 ? -19.379 -12.013 -15.239 1.00 13.51 54 LEU A N 9
ATOM 11023 C CA . LEU A 1 45 ? -18.267 -12.945 -15.385 1.00 72.23 54 LEU A CA 9
ATOM 11024 C C . LEU A 1 45 ? -18.381 -14.089 -14.383 1.00 65.40 54 LEU A C 9
ATOM 11025 O O . LEU A 1 45 ? -17.776 -15.146 -14.563 1.00 31.04 54 LEU A O 9
ATOM 11041 N N . GLU A 1 46 ? -19.161 -13.871 -13.329 1.00 4.01 55 GLU A N 9
ATOM 11042 C CA . GLU A 1 46 ? -19.354 -14.885 -12.299 1.00 62.22 55 GLU A CA 9
ATOM 11043 C C . GLU A 1 46 ? -20.002 -16.137 -12.883 1.00 55.13 55 GLU A C 9
ATOM 11044 O O . GLU A 1 46 ? -19.938 -17.214 -12.293 1.00 24.51 55 GLU A O 9
ATOM 11056 N N . GLU A 1 47 ? -20.628 -15.984 -14.046 1.00 70.44 56 GLU A N 9
ATOM 11057 C CA . GLU A 1 47 ? -21.290 -17.102 -14.709 1.00 43.14 56 GLU A CA 9
ATOM 11058 C C . GLU A 1 47 ? -20.302 -17.889 -15.566 1.00 3.23 56 GLU A C 9
ATOM 11059 O O . GLU A 1 47 ? -20.512 -19.068 -15.849 1.00 64.45 56 GLU A O 9
ATOM 11071 N N . TYR A 1 48 ? -19.225 -17.227 -15.974 1.00 62.25 57 TYR A N 9
ATOM 11072 C CA . TYR A 1 48 ? -18.205 -17.863 -16.801 1.00 14.31 57 TYR A CA 9
ATOM 11073 C C . TYR A 1 48 ? -16.935 -18.121 -15.996 1.00 72.53 57 TYR A C 9
ATOM 11074 O O . TYR A 1 48 ? -16.786 -17.635 -14.875 1.00 52.33 57 TYR A O 9
ATOM 11092 N N . VAL A 1 49 ? -16.021 -18.892 -16.578 1.00 1.54 58 VAL A N 9
ATOM 11093 C CA . VAL A 1 49 ? -14.762 -19.215 -15.917 1.00 42.23 58 VAL A CA 9
ATOM 11094 C C . VAL A 1 49 ? -13.579 -18.600 -16.658 1.00 33.23 58 VAL A C 9
ATOM 11095 O O . VAL A 1 49 ? -13.593 -18.484 -17.883 1.00 41.52 58 VAL A O 9
ATOM 11108 N N . VAL A 1 50 ? -12.556 -18.209 -15.905 1.00 42.53 59 VAL A N 9
ATOM 11109 C CA . VAL A 1 50 ? -11.363 -17.607 -16.490 1.00 13.10 59 VAL A CA 9
ATOM 11110 C C . VAL A 1 50 ? -10.186 -18.574 -16.454 1.00 24.42 59 VAL A C 9
ATOM 11111 O O . VAL A 1 50 ? -9.839 -19.107 -15.400 1.00 73.35 59 VAL A O 9
ATOM 11124 N N . ASN A 1 51 ? -9.573 -18.796 -17.612 1.00 73.24 60 ASN A N 9
ATOM 11125 C CA . ASN A 1 51 ? -8.433 -19.700 -17.714 1.00 33.24 60 ASN A CA 9
ATOM 11126 C C . ASN A 1 51 ? -7.120 -18.923 -17.705 1.00 34.15 60 ASN A C 9
ATOM 11127 O O . ASN A 1 51 ? -7.036 -17.820 -18.245 1.00 3.43 60 ASN A O 9
ATOM 11138 N N . HIS A 1 52 ? -6.098 -19.507 -17.088 1.00 3.13 61 HIS A N 9
ATOM 11139 C CA . HIS A 1 52 ? -4.788 -18.870 -17.009 1.00 62.12 61 HIS A CA 9
ATOM 11140 C C . HIS A 1 52 ? -3.771 -19.611 -17.872 1.00 21.11 61 HIS A C 9
ATOM 11141 O O . HIS A 1 52 ? -3.463 -20.776 -17.621 1.00 44.32 61 HIS A O 9
ATOM 11155 N N . GLU A 1 53 ? -3.255 -18.928 -18.889 1.00 4.24 62 GLU A N 9
ATOM 11156 C CA . GLU A 1 53 ? -2.274 -19.523 -19.789 1.00 21.03 62 GLU A CA 9
ATOM 11157 C C . GLU A 1 53 ? -2.806 -20.819 -20.393 1.00 32.32 62 GLU A C 9
ATOM 11158 O O . GLU A 1 53 ? -2.048 -21.751 -20.658 1.00 45.21 62 GLU A O 9
ATOM 11170 N N . GLY A 1 54 ? -4.117 -20.871 -20.607 1.00 35.00 63 GLY A N 9
ATOM 11171 C CA . GLY A 1 54 ? -4.730 -22.057 -21.177 1.00 42.22 63 GLY A CA 9
ATOM 11172 C C . GLY A 1 54 ? -4.990 -23.131 -20.140 1.00 11.23 63 GLY A C 9
ATOM 11173 O O . GLY A 1 54 ? -5.275 -24.279 -20.481 1.00 54.22 63 GLY A O 9
ATOM 11177 N N . LYS A 1 55 ? -4.890 -22.759 -18.868 1.00 34.31 64 LYS A N 9
ATOM 11178 C CA . LYS A 1 55 ? -5.117 -23.699 -17.776 1.00 5.41 64 LYS A CA 9
ATOM 11179 C C . LYS A 1 55 ? -6.355 -23.312 -16.973 1.00 45.12 64 LYS A C 9
ATOM 11180 O O . LYS A 1 55 ? -6.494 -22.167 -16.541 1.00 11.11 64 LYS A O 9
ATOM 11199 N N . LEU A 1 56 ? -7.250 -24.273 -16.776 1.00 30.01 65 LEU A N 9
ATOM 11200 C CA . LEU A 1 56 ? -8.476 -24.033 -16.023 1.00 74.41 65 LEU A CA 9
ATOM 11201 C C . LEU A 1 56 ? -8.258 -24.280 -14.534 1.00 32.52 65 LEU A C 9
ATOM 11202 O O . LEU A 1 56 ? -7.749 -25.329 -14.136 1.00 4.24 65 LEU A O 9
ATOM 11218 N N . LEU A 1 57 ? -8.649 -23.310 -13.715 1.00 62.10 66 LEU A N 9
ATOM 11219 C CA . LEU A 1 57 ? -8.498 -23.423 -12.268 1.00 53.34 66 LEU A CA 9
ATOM 11220 C C . LEU A 1 57 ? -9.519 -24.397 -11.689 1.00 64.40 66 LEU A C 9
ATOM 11221 O O . LEU A 1 57 ? -10.595 -24.595 -12.255 1.00 23.54 66 LEU A O 9
ATOM 11237 N N . LEU A 1 58 ? -9.175 -25.002 -10.557 1.00 63.23 67 LEU A N 9
ATOM 11238 C CA . LEU A 1 58 ? -10.062 -25.955 -9.899 1.00 23.10 67 LEU A CA 9
ATOM 11239 C C . LEU A 1 58 ? -10.821 -25.291 -8.755 1.00 34.21 67 LEU A C 9
ATOM 11240 O O . LEU A 1 58 ? -12.042 -25.142 -8.811 1.00 71.12 67 LEU A O 9
ATOM 11256 N N . ASP A 1 59 ? -10.091 -24.893 -7.719 1.00 41.14 68 ASP A N 9
ATOM 11257 C CA . ASP A 1 59 ? -10.695 -24.241 -6.563 1.00 31.40 68 ASP A CA 9
ATOM 11258 C C . ASP A 1 59 ? -10.210 -22.801 -6.435 1.00 45.14 68 ASP A C 9
ATOM 11259 O O . ASP A 1 59 ? -9.108 -22.466 -6.872 1.00 12.33 68 ASP A O 9
ATOM 11268 N N . ASP A 1 60 ? -11.039 -21.954 -5.836 1.00 44.51 69 ASP A N 9
ATOM 11269 C CA . ASP A 1 60 ? -10.694 -20.549 -5.651 1.00 50.41 69 ASP A CA 9
ATOM 11270 C C . ASP A 1 60 ? -10.116 -20.310 -4.260 1.00 2.41 69 ASP A C 9
ATOM 11271 O O . ASP A 1 60 ? -10.228 -19.214 -3.710 1.00 41.00 69 ASP A O 9
ATOM 11280 N N . SER A 1 61 ? -9.498 -21.343 -3.696 1.00 11.42 70 SER A N 9
ATOM 11281 C CA . SER A 1 61 ? -8.906 -21.246 -2.366 1.00 75.55 70 SER A CA 9
ATOM 11282 C C . SER A 1 61 ? -7.437 -20.847 -2.454 1.00 4.04 70 SER A C 9
ATOM 11283 O O . SER A 1 61 ? -6.882 -20.267 -1.520 1.00 34.24 70 SER A O 9
ATOM 11291 N N . VAL A 1 62 ? -6.810 -21.162 -3.583 1.00 52.20 71 VAL A N 9
ATOM 11292 C CA . VAL A 1 62 ? -5.405 -20.836 -3.794 1.00 50.54 71 VAL A CA 9
ATOM 11293 C C . VAL A 1 62 ? -5.218 -19.341 -4.033 1.00 24.52 71 VAL A C 9
ATOM 11294 O O . VAL A 1 62 ? -6.077 -18.681 -4.617 1.00 75.42 71 VAL A O 9
ATOM 11307 N N . THR A 1 63 ? -4.086 -18.812 -3.577 1.00 34.22 72 THR A N 9
ATOM 11308 C CA . THR A 1 63 ? -3.785 -17.396 -3.739 1.00 53.44 72 THR A CA 9
ATOM 11309 C C . THR A 1 63 ? -3.023 -17.141 -5.035 1.00 13.31 72 THR A C 9
ATOM 11310 O O . THR A 1 63 ? -2.854 -18.043 -5.856 1.00 34.42 72 THR A O 9
ATOM 11321 N N . LEU A 1 64 ? -2.564 -15.907 -5.213 1.00 13.24 73 LEU A N 9
ATOM 11322 C CA . LEU A 1 64 ? -1.818 -15.533 -6.409 1.00 55.03 73 LEU A CA 9
ATOM 11323 C C . LEU A 1 64 ? -0.410 -16.119 -6.378 1.00 54.45 73 LEU A C 9
ATOM 11324 O O . LEU A 1 64 ? 0.046 -16.712 -7.355 1.00 30.41 73 LEU A O 9
ATOM 11340 N N . GLN A 1 65 ? 0.271 -15.948 -5.250 1.00 61.41 74 GLN A N 9
ATOM 11341 C CA . GLN A 1 65 ? 1.627 -16.462 -5.092 1.00 53.33 74 GLN A CA 9
ATOM 11342 C C . GLN A 1 65 ? 1.619 -17.978 -4.924 1.00 53.51 74 GLN A C 9
ATOM 11343 O O . GLN A 1 65 ? 2.575 -18.660 -5.295 1.00 13.33 74 GLN A O 9
ATOM 11357 N N . THR A 1 66 ? 0.533 -18.500 -4.362 1.00 60.00 75 THR A N 9
ATOM 11358 C CA . THR A 1 66 ? 0.401 -19.935 -4.143 1.00 51.21 75 THR A CA 9
ATOM 11359 C C . THR A 1 66 ? 0.533 -20.705 -5.452 1.00 35.11 75 THR A C 9
ATOM 11360 O O . THR A 1 66 ? 1.107 -21.793 -5.489 1.00 23.25 75 THR A O 9
ATOM 11371 N N . VAL A 1 67 ? -0.003 -20.134 -6.526 1.00 12.20 76 VAL A N 9
ATOM 11372 C CA . VAL A 1 67 ? 0.056 -20.766 -7.838 1.00 62.33 76 VAL A CA 9
ATOM 11373 C C . VAL A 1 67 ? 1.271 -20.287 -8.625 1.00 52.31 76 VAL A C 9
ATOM 11374 O O . VAL A 1 67 ? 1.772 -20.989 -9.502 1.00 40.43 76 VAL A O 9
ATOM 11387 N N . GLY A 1 68 ? 1.740 -19.085 -8.304 1.00 42.22 77 GLY A N 9
ATOM 11388 C CA . GLY A 1 68 ? 2.893 -18.531 -8.990 1.00 61.31 77 GLY A CA 9
ATOM 11389 C C . GLY A 1 68 ? 2.509 -17.487 -10.020 1.00 22.23 77 GLY A C 9
ATOM 11390 O O . GLY A 1 68 ? 3.119 -17.402 -11.086 1.00 32.31 77 GLY A O 9
ATOM 11394 N N . VAL A 1 69 ? 1.494 -16.690 -9.702 1.00 73.40 78 VAL A N 9
ATOM 11395 C CA . VAL A 1 69 ? 1.028 -15.647 -10.608 1.00 3.12 78 VAL A CA 9
ATOM 11396 C C . VAL A 1 69 ? 2.069 -14.543 -10.755 1.00 43.13 78 VAL A C 9
ATOM 11397 O O . VAL A 1 69 ? 2.323 -13.784 -9.820 1.00 15.42 78 VAL A O 9
ATOM 11410 N N . LYS A 1 70 ? 2.670 -14.458 -11.937 1.00 65.42 79 LYS A N 9
ATOM 11411 C CA . LYS A 1 70 ? 3.684 -13.446 -12.210 1.00 73.01 79 LYS A CA 9
ATOM 11412 C C . LYS A 1 70 ? 3.142 -12.374 -13.151 1.00 64.40 79 LYS A C 9
ATOM 11413 O O . LYS A 1 70 ? 2.015 -12.471 -13.636 1.00 60.23 79 LYS A O 9
ATOM 11432 N N . LYS A 1 71 ? 3.953 -11.353 -13.406 1.00 64.22 80 LYS A N 9
ATOM 11433 C CA . LYS A 1 71 ? 3.558 -10.264 -14.291 1.00 71.13 80 LYS A CA 9
ATOM 11434 C C . LYS A 1 71 ? 3.256 -10.784 -15.693 1.00 63.51 80 LYS A C 9
ATOM 11435 O O . LYS A 1 71 ? 2.408 -10.238 -16.399 1.00 63.30 80 LYS A O 9
ATOM 11454 N N . ASP A 1 72 ? 3.954 -11.843 -16.089 1.00 22.10 81 ASP A N 9
ATOM 11455 C CA . ASP A 1 72 ? 3.759 -12.439 -17.406 1.00 0.23 81 ASP A CA 9
ATOM 11456 C C . ASP A 1 72 ? 2.477 -13.265 -17.444 1.00 23.34 81 ASP A C 9
ATOM 11457 O O . ASP A 1 72 ? 1.878 -13.451 -18.503 1.00 22.43 81 ASP A O 9
ATOM 11466 N N . SER A 1 73 ? 2.063 -13.759 -16.281 1.00 62.43 82 SER A N 9
ATOM 11467 C CA . SER A 1 73 ? 0.855 -14.570 -16.182 1.00 63.32 82 SER A CA 9
ATOM 11468 C C . SER A 1 73 ? -0.324 -13.872 -16.852 1.00 72.13 82 SER A C 9
ATOM 11469 O O . SER A 1 73 ? -0.741 -12.792 -16.434 1.00 22.15 82 SER A O 9
ATOM 11477 N N . VAL A 1 74 ? -0.858 -14.498 -17.897 1.00 14.54 83 VAL A N 9
ATOM 11478 C CA . VAL A 1 74 ? -1.991 -13.938 -18.625 1.00 64.34 83 VAL A CA 9
ATOM 11479 C C . VAL A 1 74 ? -3.167 -14.908 -18.642 1.00 22.13 83 VAL A C 9
ATOM 11480 O O . VAL A 1 74 ? -3.050 -16.035 -19.123 1.00 65.13 83 VAL A O 9
ATOM 11493 N N . PHE A 1 75 ? -4.301 -14.462 -18.113 1.00 35.44 84 PHE A N 9
ATOM 11494 C CA . PHE A 1 75 ? -5.500 -15.291 -18.066 1.00 35.03 84 PHE A CA 9
ATOM 11495 C C . PHE A 1 75 ? -6.623 -14.670 -18.892 1.00 33.33 84 PHE A C 9
ATOM 11496 O O . PHE A 1 75 ? -6.975 -13.505 -18.706 1.00 64.13 84 PHE A O 9
ATOM 11513 N N . VAL A 1 76 ? -7.183 -15.458 -19.805 1.00 44.42 85 VAL A N 9
ATOM 11514 C CA . VAL A 1 76 ? -8.266 -14.987 -20.660 1.00 42.11 85 VAL A CA 9
ATOM 11515 C C . VAL A 1 76 ? -9.615 -15.505 -20.173 1.00 44.24 85 VAL A C 9
ATOM 11516 O O . VAL A 1 76 ? -9.715 -16.620 -19.660 1.00 54.02 85 VAL A O 9
ATOM 11529 N N . LEU A 1 77 ? -10.650 -14.689 -20.338 1.00 43.41 86 LEU A N 9
ATOM 11530 C CA . LEU A 1 77 ? -11.995 -15.064 -19.916 1.00 63.10 86 LEU A CA 9
ATOM 11531 C C . LEU A 1 77 ? -12.685 -15.907 -20.983 1.00 61.44 86 LEU A C 9
ATOM 11532 O O . LEU A 1 77 ? -12.639 -15.584 -22.170 1.00 60.44 86 LEU A O 9
ATOM 11548 N N . VAL A 1 78 ? -13.326 -16.989 -20.552 1.00 73.05 87 VAL A N 9
ATOM 11549 C CA . VAL A 1 78 ? -14.029 -17.877 -21.470 1.00 74.24 87 VAL A CA 9
ATOM 11550 C C . VAL A 1 78 ? -15.360 -18.334 -20.882 1.00 42.24 87 VAL A C 9
ATOM 11551 O O . VAL A 1 78 ? -15.460 -18.609 -19.687 1.00 1.14 87 VAL A O 9
ATOM 11564 N N . ARG A 1 79 ? -16.380 -18.413 -21.731 1.00 44.30 88 ARG A N 9
ATOM 11565 C CA . ARG A 1 79 ? -17.705 -18.835 -21.295 1.00 71.55 88 ARG A CA 9
ATOM 11566 C C . ARG A 1 79 ? -17.732 -20.335 -21.013 1.00 1.32 88 ARG A C 9
ATOM 11567 O O . ARG A 1 79 ? -17.189 -21.132 -21.778 1.00 54.13 88 ARG A O 9
ATOM 11588 N N . LYS A 1 80 ? -18.366 -20.712 -19.908 1.00 14.11 89 LYS A N 9
ATOM 11589 C CA . LYS A 1 80 ? -18.465 -22.115 -19.523 1.00 55.30 89 LYS A CA 9
ATOM 11590 C C . LYS A 1 80 ? -19.847 -22.672 -19.850 1.00 31.40 89 LYS A C 9
ATOM 11591 O O . LYS A 1 80 ? -20.001 -23.867 -20.100 1.00 31.41 89 LYS A O 9
ATOM 11610 N N . ALA A 1 81 ? -20.849 -21.799 -19.848 1.00 5.34 90 ALA A N 9
ATOM 11611 C CA . ALA A 1 81 ? -22.216 -22.204 -20.147 1.00 53.34 90 ALA A CA 9
ATOM 11612 C C . ALA A 1 81 ? -22.910 -21.177 -21.036 1.00 74.22 90 ALA A C 9
ATOM 11613 O O . ALA A 1 81 ? -24.136 -21.178 -21.161 1.00 2.42 90 ALA A O 9
ATOM 11620 N N . MET A 1 1 ? 0.879 -0.143 -0.650 1.00 33.51 10 MET A N 10
ATOM 11621 C CA . MET A 1 1 ? 2.165 0.534 -0.760 1.00 41.33 10 MET A CA 10
ATOM 11622 C C . MET A 1 1 ? 3.252 -0.238 -0.019 1.00 12.44 10 MET A C 10
ATOM 11623 O O . MET A 1 1 ? 3.714 0.186 1.040 1.00 5.24 10 MET A O 10
ATOM 11637 N N . SER A 1 2 ? 3.654 -1.372 -0.581 1.00 64.55 11 SER A N 10
ATOM 11638 C CA . SER A 1 2 ? 4.684 -2.205 0.029 1.00 32.41 11 SER A CA 10
ATOM 11639 C C . SER A 1 2 ? 5.052 -3.371 -0.884 1.00 50.22 11 SER A C 10
ATOM 11640 O O . SER A 1 2 ? 6.228 -3.691 -1.055 1.00 53.13 11 SER A O 10
ATOM 11648 N N . GLU A 1 3 ? 4.037 -4.001 -1.468 1.00 1.23 12 GLU A N 10
ATOM 11649 C CA . GLU A 1 3 ? 4.254 -5.131 -2.363 1.00 32.32 12 GLU A CA 10
ATOM 11650 C C . GLU A 1 3 ? 3.203 -5.158 -3.469 1.00 61.52 12 GLU A C 10
ATOM 11651 O O . GLU A 1 3 ? 2.093 -5.656 -3.276 1.00 64.40 12 GLU A O 10
ATOM 11663 N N . THR A 1 4 ? 3.561 -4.619 -4.630 1.00 53.43 13 THR A N 10
ATOM 11664 C CA . THR A 1 4 ? 2.650 -4.579 -5.767 1.00 52.33 13 THR A CA 10
ATOM 11665 C C . THR A 1 4 ? 2.864 -5.776 -6.686 1.00 23.21 13 THR A C 10
ATOM 11666 O O . THR A 1 4 ? 3.984 -6.270 -6.826 1.00 34.11 13 THR A O 10
ATOM 11677 N N . ILE A 1 5 ? 1.786 -6.238 -7.310 1.00 50.21 14 ILE A N 10
ATOM 11678 C CA . ILE A 1 5 ? 1.858 -7.377 -8.217 1.00 12.31 14 ILE A CA 10
ATOM 11679 C C . ILE A 1 5 ? 0.990 -7.153 -9.451 1.00 10.53 14 ILE A C 10
ATOM 11680 O O . ILE A 1 5 ? -0.232 -7.298 -9.416 1.00 30.35 14 ILE A O 10
ATOM 11696 N N . PRO A 1 6 ? 1.635 -6.791 -10.570 1.00 12.12 15 PRO A N 10
ATOM 11697 C CA . PRO A 1 6 ? 0.942 -6.541 -11.837 1.00 73.32 15 PRO A CA 10
ATOM 11698 C C . PRO A 1 6 ? 0.384 -7.819 -12.454 1.00 60.24 15 PRO A C 10
ATOM 11699 O O . PRO A 1 6 ? 1.043 -8.859 -12.455 1.00 70.14 15 PRO A O 10
ATOM 11710 N N . VAL A 1 7 ? -0.834 -7.735 -12.980 1.00 12.34 16 VAL A N 10
ATOM 11711 C CA . VAL A 1 7 ? -1.480 -8.884 -13.602 1.00 31.33 16 VAL A CA 10
ATOM 11712 C C . VAL A 1 7 ? -2.101 -8.507 -14.942 1.00 61.20 16 VAL A C 10
ATOM 11713 O O . VAL A 1 7 ? -2.490 -7.359 -15.156 1.00 72.34 16 VAL A O 10
ATOM 11726 N N . SER A 1 8 ? -2.191 -9.482 -15.841 1.00 42.35 17 SER A N 10
ATOM 11727 C CA . SER A 1 8 ? -2.762 -9.252 -17.163 1.00 43.44 17 SER A CA 10
ATOM 11728 C C . SER A 1 8 ? -3.846 -10.279 -17.473 1.00 71.12 17 SER A C 10
ATOM 11729 O O . SER A 1 8 ? -3.687 -11.469 -17.199 1.00 10.41 17 SER A O 10
ATOM 11737 N N . VAL A 1 9 ? -4.950 -9.811 -18.047 1.00 42.40 18 VAL A N 10
ATOM 11738 C CA . VAL A 1 9 ? -6.061 -10.687 -18.396 1.00 33.41 18 VAL A CA 10
ATOM 11739 C C . VAL A 1 9 ? -6.522 -10.447 -19.829 1.00 63.22 18 VAL A C 10
ATOM 11740 O O . VAL A 1 9 ? -6.600 -9.306 -20.283 1.00 12.13 18 VAL A O 10
ATOM 11753 N N . GLN A 1 10 ? -6.825 -11.531 -20.537 1.00 13.42 19 GLN A N 10
ATOM 11754 C CA . GLN A 1 10 ? -7.278 -11.437 -21.920 1.00 32.13 19 GLN A CA 10
ATOM 11755 C C . GLN A 1 10 ? -8.762 -11.772 -22.031 1.00 22.55 19 GLN A C 10
ATOM 11756 O O . GLN A 1 10 ? -9.239 -12.729 -21.418 1.00 54.54 19 GLN A O 10
ATOM 11770 N N . CYS A 1 11 ? -9.485 -10.980 -22.814 1.00 32.41 20 CYS A N 10
ATOM 11771 C CA . CYS A 1 11 ? -10.916 -11.193 -23.004 1.00 42.30 20 CYS A CA 10
ATOM 11772 C C . CYS A 1 11 ? -11.293 -11.069 -24.477 1.00 22.13 20 CYS A C 10
ATOM 11773 O O . CYS A 1 11 ? -10.661 -10.327 -25.229 1.00 42.33 20 CYS A O 10
ATOM 11781 N N . CYS A 1 12 ? -12.324 -11.802 -24.881 1.00 53.32 21 CYS A N 10
ATOM 11782 C CA . CYS A 1 12 ? -12.784 -11.776 -26.265 1.00 72.22 21 CYS A CA 10
ATOM 11783 C C . CYS A 1 12 ? -13.196 -10.366 -26.675 1.00 75.23 21 CYS A C 10
ATOM 11784 O O . CYS A 1 12 ? -13.246 -10.045 -27.862 1.00 14.31 21 CYS A O 10
ATOM 11792 N N . GLU A 1 13 ? -13.492 -9.530 -25.685 1.00 33.10 22 GLU A N 10
ATOM 11793 C CA . GLU A 1 13 ? -13.903 -8.155 -25.944 1.00 21.10 22 GLU A CA 10
ATOM 11794 C C . GLU A 1 13 ? -12.700 -7.216 -25.929 1.00 71.23 22 GLU A C 10
ATOM 11795 O O . GLU A 1 13 ? -12.735 -6.135 -26.516 1.00 73.40 22 GLU A O 10
ATOM 11807 N N . GLY A 1 14 ? -11.636 -7.638 -25.253 1.00 43.20 23 GLY A N 10
ATOM 11808 C CA . GLY A 1 14 ? -10.437 -6.823 -25.173 1.00 71.43 23 GLY A CA 10
ATOM 11809 C C . GLY A 1 14 ? -9.498 -7.280 -24.074 1.00 51.14 23 GLY A C 10
ATOM 11810 O O . GLY A 1 14 ? -9.709 -8.328 -23.464 1.00 71.11 23 GLY A O 10
ATOM 11814 N N . ARG A 1 15 ? -8.457 -6.493 -23.823 1.00 14.44 24 ARG A N 10
ATOM 11815 C CA . ARG A 1 15 ? -7.481 -6.823 -22.792 1.00 21.52 24 ARG A CA 10
ATOM 11816 C C . ARG A 1 15 ? -7.631 -5.902 -21.585 1.00 34.54 24 ARG A C 10
ATOM 11817 O O . ARG A 1 15 ? -7.943 -4.720 -21.728 1.00 3.13 24 ARG A O 10
ATOM 11838 N N . PHE A 1 16 ? -7.409 -6.453 -20.396 1.00 1.24 25 PHE A N 10
ATOM 11839 C CA . PHE A 1 16 ? -7.521 -5.682 -19.163 1.00 53.41 25 PHE A CA 10
ATOM 11840 C C . PHE A 1 16 ? -6.422 -6.068 -18.178 1.00 10.22 25 PHE A C 10
ATOM 11841 O O . PHE A 1 16 ? -6.210 -7.248 -17.901 1.00 45.31 25 PHE A O 10
ATOM 11858 N N . GLU A 1 17 ? -5.727 -5.064 -17.653 1.00 3.33 26 GLU A N 10
ATOM 11859 C CA . GLU A 1 17 ? -4.648 -5.298 -16.700 1.00 34.55 26 GLU A CA 10
ATOM 11860 C C . GLU A 1 17 ? -4.902 -4.548 -15.395 1.00 52.13 26 GLU A C 10
ATOM 11861 O O . GLU A 1 17 ? -5.556 -3.504 -15.384 1.00 0.05 26 GLU A O 10
ATOM 11873 N N . LEU A 1 18 ? -4.381 -5.087 -14.299 1.00 13.14 27 LEU A N 10
ATOM 11874 C CA . LEU A 1 18 ? -4.551 -4.469 -12.988 1.00 21.52 27 LEU A CA 10
ATOM 11875 C C . LEU A 1 18 ? -3.390 -4.824 -12.065 1.00 4.34 27 LEU A C 10
ATOM 11876 O O . LEU A 1 18 ? -2.609 -5.731 -12.353 1.00 0.14 27 LEU A O 10
ATOM 11892 N N . SER A 1 19 ? -3.283 -4.103 -10.953 1.00 0.11 28 SER A N 10
ATOM 11893 C CA . SER A 1 19 ? -2.216 -4.340 -9.988 1.00 10.04 28 SER A CA 10
ATOM 11894 C C . SER A 1 19 ? -2.775 -4.424 -8.570 1.00 64.33 28 SER A C 10
ATOM 11895 O O . SER A 1 19 ? -3.481 -3.525 -8.114 1.00 43.12 28 SER A O 10
ATOM 11903 N N . VAL A 1 20 ? -2.453 -5.513 -7.878 1.00 2.40 29 VAL A N 10
ATOM 11904 C CA . VAL A 1 20 ? -2.921 -5.716 -6.512 1.00 44.31 29 VAL A CA 10
ATOM 11905 C C . VAL A 1 20 ? -1.881 -6.458 -5.680 1.00 11.01 29 VAL A C 10
ATOM 11906 O O . VAL A 1 20 ? -1.094 -7.244 -6.208 1.00 35.32 29 VAL A O 10
ATOM 11919 N N . ASP A 1 21 ? -1.884 -6.203 -4.376 1.00 64.31 30 ASP A N 10
ATOM 11920 C CA . ASP A 1 21 ? -0.941 -6.849 -3.469 1.00 55.42 30 ASP A CA 10
ATOM 11921 C C . ASP A 1 21 ? -1.349 -8.294 -3.201 1.00 1.04 30 ASP A C 10
ATOM 11922 O O . ASP A 1 21 ? -2.532 -8.598 -3.047 1.00 41.41 30 ASP A O 10
ATOM 11931 N N . SER A 1 22 ? -0.361 -9.182 -3.146 1.00 40.44 31 SER A N 10
ATOM 11932 C CA . SER A 1 22 ? -0.617 -10.596 -2.901 1.00 61.25 31 SER A CA 10
ATOM 11933 C C . SER A 1 22 ? -0.753 -10.873 -1.407 1.00 54.33 31 SER A C 10
ATOM 11934 O O . SER A 1 22 ? 0.076 -10.443 -0.607 1.00 43.12 31 SER A O 10
ATOM 11942 N N . ASN A 1 23 ? -1.807 -11.594 -1.039 1.00 73.03 32 ASN A N 10
ATOM 11943 C CA . ASN A 1 23 ? -2.054 -11.928 0.359 1.00 72.33 32 ASN A CA 10
ATOM 11944 C C . ASN A 1 23 ? -3.272 -12.837 0.494 1.00 70.43 32 ASN A C 10
ATOM 11945 O O . ASN A 1 23 ? -3.255 -13.808 1.252 1.00 11.50 32 ASN A O 10
ATOM 11956 N N . HIS A 1 24 ? -4.328 -12.517 -0.247 1.00 40.15 33 HIS A N 10
ATOM 11957 C CA . HIS A 1 24 ? -5.555 -13.305 -0.212 1.00 23.32 33 HIS A CA 10
ATOM 11958 C C . HIS A 1 24 ? -5.566 -14.343 -1.330 1.00 72.20 33 HIS A C 10
ATOM 11959 O O . HIS A 1 24 ? -4.691 -14.349 -2.196 1.00 43.21 33 HIS A O 10
ATOM 11973 N N . THR A 1 25 ? -6.564 -15.222 -1.305 1.00 43.23 34 THR A N 10
ATOM 11974 C CA . THR A 1 25 ? -6.688 -16.265 -2.315 1.00 32.40 34 THR A CA 10
ATOM 11975 C C . THR A 1 25 ? -7.186 -15.694 -3.638 1.00 4.02 34 THR A C 10
ATOM 11976 O O . THR A 1 25 ? -7.491 -14.505 -3.736 1.00 51.25 34 THR A O 10
ATOM 11987 N N . LEU A 1 26 ? -7.266 -16.547 -4.653 1.00 24.44 35 LEU A N 10
ATOM 11988 C CA . LEU A 1 26 ? -7.727 -16.127 -5.971 1.00 74.21 35 LEU A CA 10
ATOM 11989 C C . LEU A 1 26 ? -9.073 -15.415 -5.875 1.00 70.44 35 LEU A C 10
ATOM 11990 O O . LEU A 1 26 ? -9.395 -14.561 -6.701 1.00 45.22 35 LEU A O 10
ATOM 12006 N N . ARG A 1 27 ? -9.854 -15.772 -4.861 1.00 75.03 36 ARG A N 10
ATOM 12007 C CA . ARG A 1 27 ? -11.165 -15.167 -4.657 1.00 1.41 36 ARG A CA 10
ATOM 12008 C C . ARG A 1 27 ? -11.065 -13.644 -4.651 1.00 75.01 36 ARG A C 10
ATOM 12009 O O . ARG A 1 27 ? -12.003 -12.949 -5.044 1.00 63.23 36 ARG A O 10
ATOM 12030 N N . ASP A 1 28 ? -9.924 -13.133 -4.202 1.00 55.33 37 ASP A N 10
ATOM 12031 C CA . ASP A 1 28 ? -9.702 -11.693 -4.146 1.00 0.45 37 ASP A CA 10
ATOM 12032 C C . ASP A 1 28 ? -9.385 -11.137 -5.530 1.00 41.33 37 ASP A C 10
ATOM 12033 O O . ASP A 1 28 ? -9.953 -10.129 -5.952 1.00 35.35 37 ASP A O 10
ATOM 12042 N N . VAL A 1 29 ? -8.473 -11.800 -6.234 1.00 4.30 38 VAL A N 10
ATOM 12043 C CA . VAL A 1 29 ? -8.079 -11.372 -7.571 1.00 75.23 38 VAL A CA 10
ATOM 12044 C C . VAL A 1 29 ? -9.265 -11.403 -8.529 1.00 14.02 38 VAL A C 10
ATOM 12045 O O . VAL A 1 29 ? -9.473 -10.472 -9.308 1.00 43.21 38 VAL A O 10
ATOM 12058 N N . LEU A 1 30 ? -10.042 -12.479 -8.465 1.00 50.14 39 LEU A N 10
ATOM 12059 C CA . LEU A 1 30 ? -11.209 -12.632 -9.327 1.00 14.32 39 LEU A CA 10
ATOM 12060 C C . LEU A 1 30 ? -12.314 -11.659 -8.925 1.00 23.20 39 LEU A C 10
ATOM 12061 O O . LEU A 1 30 ? -13.035 -11.138 -9.776 1.00 3.54 39 LEU A O 10
ATOM 12077 N N . ARG A 1 31 ? -12.439 -11.419 -7.624 1.00 3.31 40 ARG A N 10
ATOM 12078 C CA . ARG A 1 31 ? -13.454 -10.508 -7.109 1.00 53.05 40 ARG A CA 10
ATOM 12079 C C . ARG A 1 31 ? -13.321 -9.129 -7.748 1.00 11.50 40 ARG A C 10
ATOM 12080 O O . ARG A 1 31 ? -14.311 -8.533 -8.173 1.00 21.14 40 ARG A O 10
ATOM 12101 N N . GLN A 1 32 ? -12.092 -8.628 -7.811 1.00 43.52 41 GLN A N 10
ATOM 12102 C CA . GLN A 1 32 ? -11.830 -7.318 -8.397 1.00 11.05 41 GLN A CA 10
ATOM 12103 C C . GLN A 1 32 ? -11.906 -7.377 -9.919 1.00 15.04 41 GLN A C 10
ATOM 12104 O O . GLN A 1 32 ? -12.556 -6.543 -10.551 1.00 22.53 41 GLN A O 10
ATOM 12118 N N . PHE A 1 33 ? -11.239 -8.367 -10.502 1.00 22.13 42 PHE A N 10
ATOM 12119 C CA . PHE A 1 33 ? -11.230 -8.534 -11.950 1.00 61.13 42 PHE A CA 10
ATOM 12120 C C . PHE A 1 33 ? -12.652 -8.596 -12.499 1.00 53.04 42 PHE A C 10
ATOM 12121 O O . PHE A 1 33 ? -12.995 -7.892 -13.450 1.00 22.03 42 PHE A O 10
ATOM 12138 N N . LYS A 1 34 ? -13.477 -9.444 -11.894 1.00 71.05 43 LYS A N 10
ATOM 12139 C CA . LYS A 1 34 ? -14.863 -9.599 -12.320 1.00 61.43 43 LYS A CA 10
ATOM 12140 C C . LYS A 1 34 ? -15.681 -8.360 -11.973 1.00 11.12 43 LYS A C 10
ATOM 12141 O O . LYS A 1 34 ? -16.637 -8.020 -12.670 1.00 43.24 43 LYS A O 10
ATOM 12160 N N . ARG A 1 35 ? -15.299 -7.688 -10.892 1.00 20.24 44 ARG A N 10
ATOM 12161 C CA . ARG A 1 35 ? -15.997 -6.486 -10.452 1.00 74.24 44 ARG A CA 10
ATOM 12162 C C . ARG A 1 35 ? -15.779 -5.340 -11.436 1.00 74.53 44 ARG A C 10
ATOM 12163 O O . ARG A 1 35 ? -16.597 -4.426 -11.529 1.00 53.02 44 ARG A O 10
ATOM 12184 N N . GLU A 1 36 ? -14.671 -5.398 -12.168 1.00 23.23 45 GLU A N 10
ATOM 12185 C CA . GLU A 1 36 ? -14.345 -4.364 -13.143 1.00 73.42 45 GLU A CA 10
ATOM 12186 C C . GLU A 1 36 ? -14.728 -4.807 -14.553 1.00 12.53 45 GLU A C 10
ATOM 12187 O O . GLU A 1 36 ? -15.223 -4.011 -15.352 1.00 65.51 45 GLU A O 10
ATOM 12199 N N . VAL A 1 37 ? -14.495 -6.081 -14.851 1.00 14.05 46 VAL A N 10
ATOM 12200 C CA . VAL A 1 37 ? -14.816 -6.630 -16.163 1.00 23.34 46 VAL A CA 10
ATOM 12201 C C . VAL A 1 37 ? -16.289 -6.430 -16.497 1.00 55.23 46 VAL A C 10
ATOM 12202 O O . VAL A 1 37 ? -16.671 -6.389 -17.667 1.00 21.34 46 VAL A O 10
ATOM 12215 N N . ALA A 1 38 ? -17.114 -6.304 -15.463 1.00 21.45 47 ALA A N 10
ATOM 12216 C CA . ALA A 1 38 ? -18.546 -6.105 -15.647 1.00 31.44 47 ALA A CA 10
ATOM 12217 C C . ALA A 1 38 ? -18.840 -4.719 -16.210 1.00 2.03 47 ALA A C 10
ATOM 12218 O O . ALA A 1 38 ? -19.945 -4.451 -16.679 1.00 53.20 47 ALA A O 10
ATOM 12225 N N . ALA A 1 39 ? -17.843 -3.841 -16.159 1.00 31.42 48 ALA A N 10
ATOM 12226 C CA . ALA A 1 39 ? -17.995 -2.483 -16.665 1.00 43.01 48 ALA A CA 10
ATOM 12227 C C . ALA A 1 39 ? -18.234 -2.482 -18.171 1.00 52.01 48 ALA A C 10
ATOM 12228 O O . ALA A 1 39 ? -19.028 -1.692 -18.683 1.00 52.33 48 ALA A O 10
ATOM 12235 N N . LEU A 1 40 ? -17.543 -3.371 -18.876 1.00 10.12 49 LEU A N 10
ATOM 12236 C CA . LEU A 1 40 ? -17.680 -3.472 -20.325 1.00 31.34 49 LEU A CA 10
ATOM 12237 C C . LEU A 1 40 ? -18.320 -4.799 -20.720 1.00 30.35 49 LEU A C 10
ATOM 12238 O O . LEU A 1 40 ? -18.910 -4.920 -21.793 1.00 71.23 49 LEU A O 10
ATOM 12254 N N . ASP A 1 41 ? -18.201 -5.791 -19.844 1.00 21.20 50 ASP A N 10
ATOM 12255 C CA . ASP A 1 41 ? -18.771 -7.109 -20.099 1.00 64.24 50 ASP A CA 10
ATOM 12256 C C . ASP A 1 41 ? -20.098 -7.279 -19.367 1.00 1.31 50 ASP A C 10
ATOM 12257 O O . ASP A 1 41 ? -20.143 -7.492 -18.155 1.00 74.53 50 ASP A O 10
ATOM 12266 N N . PRO A 1 42 ? -21.205 -7.180 -20.117 1.00 72.24 51 PRO A N 10
ATOM 12267 C CA . PRO A 1 42 ? -22.554 -7.319 -19.560 1.00 50.14 51 PRO A CA 10
ATOM 12268 C C . PRO A 1 42 ? -22.858 -8.749 -19.126 1.00 5.33 51 PRO A C 10
ATOM 12269 O O . PRO A 1 42 ? -23.850 -9.002 -18.443 1.00 12.04 51 PRO A O 10
ATOM 12280 N N . ILE A 1 43 ? -21.997 -9.679 -19.525 1.00 50.14 52 ILE A N 10
ATOM 12281 C CA . ILE A 1 43 ? -22.173 -11.083 -19.175 1.00 53.22 52 ILE A CA 10
ATOM 12282 C C . ILE A 1 43 ? -21.755 -11.346 -17.733 1.00 31.24 52 ILE A C 10
ATOM 12283 O O . ILE A 1 43 ? -20.830 -10.718 -17.219 1.00 53.13 52 ILE A O 10
ATOM 12299 N N . ASN A 1 44 ? -22.442 -12.281 -17.084 1.00 71.24 53 ASN A N 10
ATOM 12300 C CA . ASN A 1 44 ? -22.141 -12.629 -15.700 1.00 72.35 53 ASN A CA 10
ATOM 12301 C C . ASN A 1 44 ? -20.849 -13.436 -15.611 1.00 74.11 53 ASN A C 10
ATOM 12302 O O . ASN A 1 44 ? -20.484 -14.150 -16.546 1.00 50.43 53 ASN A O 10
ATOM 12313 N N . LEU A 1 45 ? -20.162 -13.319 -14.480 1.00 52.43 54 LEU A N 10
ATOM 12314 C CA . LEU A 1 45 ? -18.911 -14.037 -14.267 1.00 63.43 54 LEU A CA 10
ATOM 12315 C C . LEU A 1 45 ? -19.159 -15.537 -14.142 1.00 22.14 54 LEU A C 10
ATOM 12316 O O . LEU A 1 45 ? -18.282 -16.347 -14.439 1.00 22.52 54 LEU A O 10
ATOM 12332 N N . GLU A 1 46 ? -20.360 -15.898 -13.701 1.00 60.32 55 GLU A N 10
ATOM 12333 C CA . GLU A 1 46 ? -20.723 -17.301 -13.538 1.00 20.10 55 GLU A CA 10
ATOM 12334 C C . GLU A 1 46 ? -21.020 -17.947 -14.888 1.00 42.13 55 GLU A C 10
ATOM 12335 O O . GLU A 1 46 ? -21.163 -19.165 -14.987 1.00 32.15 55 GLU A O 10
ATOM 12347 N N . GLU A 1 47 ? -21.111 -17.121 -15.926 1.00 11.43 56 GLU A N 10
ATOM 12348 C CA . GLU A 1 47 ? -21.392 -17.611 -17.270 1.00 33.22 56 GLU A CA 10
ATOM 12349 C C . GLU A 1 47 ? -20.112 -18.073 -17.959 1.00 62.23 56 GLU A C 10
ATOM 12350 O O . GLU A 1 47 ? -20.135 -18.980 -18.792 1.00 24.34 56 GLU A O 10
ATOM 12362 N N . TYR A 1 48 ? -18.997 -17.443 -17.607 1.00 50.54 57 TYR A N 10
ATOM 12363 C CA . TYR A 1 48 ? -17.707 -17.786 -18.194 1.00 0.11 57 TYR A CA 10
ATOM 12364 C C . TYR A 1 48 ? -16.693 -18.139 -17.110 1.00 62.43 57 TYR A C 10
ATOM 12365 O O . TYR A 1 48 ? -16.938 -17.932 -15.922 1.00 12.50 57 TYR A O 10
ATOM 12383 N N . VAL A 1 49 ? -15.551 -18.675 -17.530 1.00 2.11 58 VAL A N 10
ATOM 12384 C CA . VAL A 1 49 ? -14.497 -19.056 -16.597 1.00 70.32 58 VAL A CA 10
ATOM 12385 C C . VAL A 1 49 ? -13.167 -18.416 -16.979 1.00 12.34 58 VAL A C 10
ATOM 12386 O O . VAL A 1 49 ? -12.919 -18.125 -18.149 1.00 3.13 58 VAL A O 10
ATOM 12399 N N . VAL A 1 50 ? -12.314 -18.198 -15.983 1.00 30.44 59 VAL A N 10
ATOM 12400 C CA . VAL A 1 50 ? -11.008 -17.593 -16.213 1.00 63.43 59 VAL A CA 10
ATOM 12401 C C . VAL A 1 50 ? -9.886 -18.592 -15.953 1.00 22.33 59 VAL A C 10
ATOM 12402 O O . VAL A 1 50 ? -9.825 -19.210 -14.891 1.00 14.04 59 VAL A O 10
ATOM 12415 N N . ASN A 1 51 ? -8.998 -18.745 -16.930 1.00 71.11 60 ASN A N 10
ATOM 12416 C CA . ASN A 1 51 ? -7.877 -19.670 -16.807 1.00 1.54 60 ASN A CA 10
ATOM 12417 C C . ASN A 1 51 ? -6.547 -18.927 -16.896 1.00 52.04 60 ASN A C 10
ATOM 12418 O O . ASN A 1 51 ? -6.422 -17.942 -17.625 1.00 23.01 60 ASN A O 10
ATOM 12429 N N . HIS A 1 52 ? -5.556 -19.406 -16.151 1.00 73.52 61 HIS A N 10
ATOM 12430 C CA . HIS A 1 52 ? -4.235 -18.789 -16.147 1.00 62.14 61 HIS A CA 10
ATOM 12431 C C . HIS A 1 52 ? -3.215 -19.683 -16.846 1.00 73.44 61 HIS A C 10
ATOM 12432 O O . HIS A 1 52 ? -2.895 -20.769 -16.364 1.00 3.23 61 HIS A O 10
ATOM 12446 N N . GLU A 1 53 ? -2.711 -19.220 -17.986 1.00 1.44 62 GLU A N 10
ATOM 12447 C CA . GLU A 1 53 ? -1.729 -19.979 -18.751 1.00 33.22 62 GLU A CA 10
ATOM 12448 C C . GLU A 1 53 ? -2.231 -21.393 -19.028 1.00 74.21 62 GLU A C 10
ATOM 12449 O O . GLU A 1 53 ? -1.448 -22.340 -19.095 1.00 54.34 62 GLU A O 10
ATOM 12461 N N . GLY A 1 54 ? -3.545 -21.528 -19.188 1.00 24.14 63 GLY A N 10
ATOM 12462 C CA . GLY A 1 54 ? -4.130 -22.829 -19.455 1.00 23.02 63 GLY A CA 10
ATOM 12463 C C . GLY A 1 54 ? -4.496 -23.572 -18.185 1.00 41.13 63 GLY A C 10
ATOM 12464 O O . GLY A 1 54 ? -4.773 -24.771 -18.216 1.00 62.12 63 GLY A O 10
ATOM 12468 N N . LYS A 1 55 ? -4.496 -22.859 -17.064 1.00 32.21 64 LYS A N 10
ATOM 12469 C CA . LYS A 1 55 ? -4.830 -23.457 -15.777 1.00 34.22 64 LYS A CA 10
ATOM 12470 C C . LYS A 1 55 ? -6.216 -23.017 -15.316 1.00 34.41 64 LYS A C 10
ATOM 12471 O O . LYS A 1 55 ? -6.503 -21.822 -15.230 1.00 72.54 64 LYS A O 10
ATOM 12490 N N . LEU A 1 56 ? -7.072 -23.989 -15.019 1.00 20.12 65 LEU A N 10
ATOM 12491 C CA . LEU A 1 56 ? -8.428 -23.702 -14.565 1.00 33.04 65 LEU A CA 10
ATOM 12492 C C . LEU A 1 56 ? -8.593 -24.048 -13.088 1.00 61.43 65 LEU A C 10
ATOM 12493 O O . LEU A 1 56 ? -8.500 -25.213 -12.699 1.00 35.42 65 LEU A O 10
ATOM 12509 N N . LEU A 1 57 ? -8.839 -23.031 -12.271 1.00 53.52 66 LEU A N 10
ATOM 12510 C CA . LEU A 1 57 ? -9.020 -23.227 -10.837 1.00 23.11 66 LEU A CA 10
ATOM 12511 C C . LEU A 1 57 ? -10.491 -23.440 -10.497 1.00 54.33 66 LEU A C 10
ATOM 12512 O O . LEU A 1 57 ? -11.276 -22.491 -10.468 1.00 13.33 66 LEU A O 10
ATOM 12528 N N . LEU A 1 58 ? -10.859 -24.690 -10.240 1.00 0.14 67 LEU A N 10
ATOM 12529 C CA . LEU A 1 58 ? -12.237 -25.028 -9.899 1.00 42.41 67 LEU A CA 10
ATOM 12530 C C . LEU A 1 58 ? -12.703 -24.245 -8.676 1.00 2.03 67 LEU A C 10
ATOM 12531 O O . LEU A 1 58 ? -13.896 -23.996 -8.503 1.00 72.31 67 LEU A O 10
ATOM 12547 N N . ASP A 1 59 ? -11.754 -23.858 -7.831 1.00 3.13 68 ASP A N 10
ATOM 12548 C CA . ASP A 1 59 ? -12.066 -23.100 -6.625 1.00 33.14 68 ASP A CA 10
ATOM 12549 C C . ASP A 1 59 ? -11.111 -21.922 -6.460 1.00 20.20 68 ASP A C 10
ATOM 12550 O O . ASP A 1 59 ? -9.947 -21.994 -6.856 1.00 14.04 68 ASP A O 10
ATOM 12559 N N . ASP A 1 60 ? -11.611 -20.839 -5.875 1.00 23.30 69 ASP A N 10
ATOM 12560 C CA . ASP A 1 60 ? -10.802 -19.645 -5.658 1.00 22.40 69 ASP A CA 10
ATOM 12561 C C . ASP A 1 60 ? -10.208 -19.639 -4.253 1.00 31.33 69 ASP A C 10
ATOM 12562 O O . ASP A 1 60 ? -10.077 -18.587 -3.628 1.00 15.30 69 ASP A O 10
ATOM 12571 N N . SER A 1 61 ? -9.851 -20.822 -3.761 1.00 54.44 70 SER A N 10
ATOM 12572 C CA . SER A 1 61 ? -9.276 -20.953 -2.428 1.00 32.21 70 SER A CA 10
ATOM 12573 C C . SER A 1 61 ? -7.753 -20.890 -2.485 1.00 22.53 70 SER A C 10
ATOM 12574 O O . SER A 1 61 ? -7.099 -20.513 -1.512 1.00 63.24 70 SER A O 10
ATOM 12582 N N . VAL A 1 62 ? -7.194 -21.263 -3.632 1.00 21.33 71 VAL A N 10
ATOM 12583 C CA . VAL A 1 62 ? -5.748 -21.249 -3.818 1.00 21.13 71 VAL A CA 10
ATOM 12584 C C . VAL A 1 62 ? -5.250 -19.846 -4.145 1.00 43.10 71 VAL A C 10
ATOM 12585 O O . VAL A 1 62 ? -5.840 -19.140 -4.964 1.00 64.30 71 VAL A O 10
ATOM 12598 N N . THR A 1 63 ? -4.158 -19.446 -3.500 1.00 13.32 72 THR A N 10
ATOM 12599 C CA . THR A 1 63 ? -3.580 -18.126 -3.721 1.00 71.44 72 THR A CA 10
ATOM 12600 C C . THR A 1 63 ? -2.782 -18.087 -5.019 1.00 44.13 72 THR A C 10
ATOM 12601 O O . THR A 1 63 ? -2.519 -19.123 -5.631 1.00 34.53 72 THR A O 10
ATOM 12612 N N . LEU A 1 64 ? -2.397 -16.885 -5.435 1.00 65.40 73 LEU A N 10
ATOM 12613 C CA . LEU A 1 64 ? -1.626 -16.711 -6.661 1.00 50.24 73 LEU A CA 10
ATOM 12614 C C . LEU A 1 64 ? -0.374 -17.581 -6.646 1.00 64.32 73 LEU A C 10
ATOM 12615 O O . LEU A 1 64 ? -0.067 -18.260 -7.626 1.00 3.21 73 LEU A O 10
ATOM 12631 N N . GLN A 1 65 ? 0.344 -17.558 -5.528 1.00 12.44 74 GLN A N 10
ATOM 12632 C CA . GLN A 1 65 ? 1.562 -18.346 -5.385 1.00 71.10 74 GLN A CA 10
ATOM 12633 C C . GLN A 1 65 ? 1.235 -19.825 -5.203 1.00 41.34 74 GLN A C 10
ATOM 12634 O O . GLN A 1 65 ? 2.015 -20.696 -5.588 1.00 64.42 74 GLN A O 10
ATOM 12648 N N . THR A 1 66 ? 0.076 -20.102 -4.614 1.00 1.42 75 THR A N 10
ATOM 12649 C CA . THR A 1 66 ? -0.353 -21.474 -4.380 1.00 35.45 75 THR A CA 10
ATOM 12650 C C . THR A 1 66 ? -0.427 -22.258 -5.685 1.00 64.00 75 THR A C 10
ATOM 12651 O O . THR A 1 66 ? -0.105 -23.446 -5.727 1.00 1.42 75 THR A O 10
ATOM 12662 N N . VAL A 1 67 ? -0.851 -21.586 -6.750 1.00 52.14 76 VAL A N 10
ATOM 12663 C CA . VAL A 1 67 ? -0.965 -22.219 -8.059 1.00 23.43 76 VAL A CA 10
ATOM 12664 C C . VAL A 1 67 ? 0.340 -22.107 -8.839 1.00 3.12 76 VAL A C 10
ATOM 12665 O O . VAL A 1 67 ? 0.623 -22.921 -9.717 1.00 23.14 76 VAL A O 10
ATOM 12678 N N . GLY A 1 68 ? 1.133 -21.091 -8.512 1.00 25.03 77 GLY A N 10
ATOM 12679 C CA . GLY A 1 68 ? 2.400 -20.890 -9.191 1.00 21.31 77 GLY A CA 10
ATOM 12680 C C . GLY A 1 68 ? 2.338 -19.776 -10.217 1.00 33.21 77 GLY A C 10
ATOM 12681 O O . GLY A 1 68 ? 2.952 -19.866 -11.280 1.00 4.12 77 GLY A O 10
ATOM 12685 N N . VAL A 1 69 ? 1.591 -18.723 -9.900 1.00 4.12 78 VAL A N 10
ATOM 12686 C CA . VAL A 1 69 ? 1.450 -17.587 -10.802 1.00 41.53 78 VAL A CA 10
ATOM 12687 C C . VAL A 1 69 ? 2.765 -16.827 -10.939 1.00 53.33 78 VAL A C 10
ATOM 12688 O O . VAL A 1 69 ? 3.363 -16.415 -9.945 1.00 64.14 78 VAL A O 10
ATOM 12701 N N . LYS A 1 70 ? 3.209 -16.643 -12.178 1.00 22.21 79 LYS A N 10
ATOM 12702 C CA . LYS A 1 70 ? 4.453 -15.931 -12.447 1.00 54.13 79 LYS A CA 10
ATOM 12703 C C . LYS A 1 70 ? 4.291 -14.437 -12.188 1.00 11.52 79 LYS A C 10
ATOM 12704 O O . LYS A 1 70 ? 3.198 -13.965 -11.874 1.00 13.02 79 LYS A O 10
ATOM 12723 N N . LYS A 1 71 ? 5.385 -13.695 -12.322 1.00 64.43 80 LYS A N 10
ATOM 12724 C CA . LYS A 1 71 ? 5.365 -12.254 -12.105 1.00 43.33 80 LYS A CA 10
ATOM 12725 C C . LYS A 1 71 ? 4.386 -11.574 -13.057 1.00 45.23 80 LYS A C 10
ATOM 12726 O O . LYS A 1 71 ? 3.563 -10.760 -12.639 1.00 33.21 80 LYS A O 10
ATOM 12745 N N . ASP A 1 72 ? 4.481 -11.914 -14.338 1.00 44.40 81 ASP A N 10
ATOM 12746 C CA . ASP A 1 72 ? 3.602 -11.338 -15.349 1.00 43.31 81 ASP A CA 10
ATOM 12747 C C . ASP A 1 72 ? 2.144 -11.680 -15.060 1.00 1.01 81 ASP A C 10
ATOM 12748 O O . ASP A 1 72 ? 1.270 -10.816 -15.120 1.00 14.32 81 ASP A O 10
ATOM 12757 N N . SER A 1 73 ? 1.890 -12.947 -14.747 1.00 54.42 82 SER A N 10
ATOM 12758 C CA . SER A 1 73 ? 0.537 -13.404 -14.454 1.00 34.44 82 SER A CA 10
ATOM 12759 C C . SER A 1 73 ? -0.411 -13.069 -15.601 1.00 14.21 82 SER A C 10
ATOM 12760 O O . SER A 1 73 ? -1.028 -12.004 -15.620 1.00 55.43 82 SER A O 10
ATOM 12768 N N . VAL A 1 74 ? -0.522 -13.986 -16.557 1.00 31.15 83 VAL A N 10
ATOM 12769 C CA . VAL A 1 74 ? -1.395 -13.790 -17.708 1.00 11.54 83 VAL A CA 10
ATOM 12770 C C . VAL A 1 74 ? -2.463 -14.876 -17.780 1.00 4.45 83 VAL A C 10
ATOM 12771 O O . VAL A 1 74 ? -2.150 -16.063 -17.877 1.00 13.44 83 VAL A O 10
ATOM 12784 N N . PHE A 1 75 ? -3.724 -14.461 -17.732 1.00 34.52 84 PHE A N 10
ATOM 12785 C CA . PHE A 1 75 ? -4.840 -15.399 -17.791 1.00 65.31 84 PHE A CA 10
ATOM 12786 C C . PHE A 1 75 ? -5.819 -15.010 -18.894 1.00 72.34 84 PHE A C 10
ATOM 12787 O O . PHE A 1 75 ? -6.168 -13.839 -19.046 1.00 70.41 84 PHE A O 10
ATOM 12804 N N . VAL A 1 76 ? -6.259 -16.001 -19.663 1.00 72.34 85 VAL A N 10
ATOM 12805 C CA . VAL A 1 76 ? -7.199 -15.764 -20.753 1.00 22.32 85 VAL A CA 10
ATOM 12806 C C . VAL A 1 76 ? -8.560 -16.381 -20.449 1.00 5.23 85 VAL A C 10
ATOM 12807 O O . VAL A 1 76 ? -8.647 -17.482 -19.903 1.00 42.30 85 VAL A O 10
ATOM 12820 N N . LEU A 1 77 ? -9.620 -15.665 -20.805 1.00 51.33 86 LEU A N 10
ATOM 12821 C CA . LEU A 1 77 ? -10.979 -16.141 -20.571 1.00 61.33 86 LEU A CA 10
ATOM 12822 C C . LEU A 1 77 ? -11.679 -16.459 -21.889 1.00 23.42 86 LEU A C 10
ATOM 12823 O O . LEU A 1 77 ? -11.612 -15.684 -22.842 1.00 54.33 86 LEU A O 10
ATOM 12839 N N . VAL A 1 78 ? -12.351 -17.605 -21.934 1.00 75.10 87 VAL A N 10
ATOM 12840 C CA . VAL A 1 78 ? -13.067 -18.025 -23.133 1.00 40.41 87 VAL A CA 10
ATOM 12841 C C . VAL A 1 78 ? -14.550 -18.227 -22.845 1.00 54.24 87 VAL A C 10
ATOM 12842 O O . VAL A 1 78 ? -14.923 -18.765 -21.803 1.00 12.54 87 VAL A O 10
ATOM 12855 N N . ARG A 1 79 ? -15.393 -17.793 -23.777 1.00 43.13 88 ARG A N 10
ATOM 12856 C CA . ARG A 1 79 ? -16.836 -17.926 -23.624 1.00 14.43 88 ARG A CA 10
ATOM 12857 C C . ARG A 1 79 ? -17.279 -19.366 -23.864 1.00 64.03 88 ARG A C 10
ATOM 12858 O O . ARG A 1 79 ? -17.457 -19.790 -25.006 1.00 42.14 88 ARG A O 10
ATOM 12879 N N . LYS A 1 80 ? -17.454 -20.115 -22.781 1.00 4.45 89 LYS A N 10
ATOM 12880 C CA . LYS A 1 80 ? -17.876 -21.507 -22.872 1.00 25.31 89 LYS A CA 10
ATOM 12881 C C . LYS A 1 80 ? -19.392 -21.609 -23.007 1.00 5.25 89 LYS A C 10
ATOM 12882 O O . LYS A 1 80 ? -19.910 -22.560 -23.590 1.00 21.20 89 LYS A O 10
ATOM 12901 N N . ALA A 1 81 ? -20.097 -20.621 -22.464 1.00 64.42 90 ALA A N 10
ATOM 12902 C CA . ALA A 1 81 ? -21.553 -20.598 -22.527 1.00 63.32 90 ALA A CA 10
ATOM 12903 C C . ALA A 1 81 ? -22.072 -19.176 -22.711 1.00 62.40 90 ALA A C 10
ATOM 12904 O O . ALA A 1 81 ? -23.271 -18.962 -22.894 1.00 42.15 90 ALA A O 10
ATOM 12911 N N . MET A 1 1 ? 0.985 0.476 -0.417 1.00 25.20 10 MET A N 11
ATOM 12912 C CA . MET A 1 1 ? 2.030 0.306 -1.420 1.00 70.14 10 MET A CA 11
ATOM 12913 C C . MET A 1 1 ? 3.235 -0.422 -0.833 1.00 71.10 10 MET A C 11
ATOM 12914 O O . MET A 1 1 ? 4.299 0.168 -0.649 1.00 44.02 10 MET A O 11
ATOM 12928 N N . SER A 1 2 ? 3.060 -1.707 -0.540 1.00 54.32 11 SER A N 11
ATOM 12929 C CA . SER A 1 2 ? 4.132 -2.514 0.030 1.00 13.13 11 SER A CA 11
ATOM 12930 C C . SER A 1 2 ? 4.549 -3.621 -0.932 1.00 60.53 11 SER A C 11
ATOM 12931 O O . SER A 1 2 ? 5.734 -3.803 -1.209 1.00 61.03 11 SER A O 11
ATOM 12939 N N . GLU A 1 3 ? 3.565 -4.359 -1.438 1.00 44.24 12 GLU A N 11
ATOM 12940 C CA . GLU A 1 3 ? 3.830 -5.449 -2.369 1.00 64.34 12 GLU A CA 11
ATOM 12941 C C . GLU A 1 3 ? 2.845 -5.422 -3.534 1.00 52.12 12 GLU A C 11
ATOM 12942 O O . GLU A 1 3 ? 1.726 -5.926 -3.429 1.00 1.24 12 GLU A O 11
ATOM 12954 N N . THR A 1 4 ? 3.268 -4.829 -4.646 1.00 41.22 13 THR A N 11
ATOM 12955 C CA . THR A 1 4 ? 2.424 -4.733 -5.830 1.00 70.34 13 THR A CA 11
ATOM 12956 C C . THR A 1 4 ? 2.687 -5.890 -6.788 1.00 43.41 13 THR A C 11
ATOM 12957 O O . THR A 1 4 ? 3.810 -6.386 -6.882 1.00 63.05 13 THR A O 11
ATOM 12968 N N . ILE A 1 5 ? 1.646 -6.313 -7.497 1.00 25.41 14 ILE A N 11
ATOM 12969 C CA . ILE A 1 5 ? 1.767 -7.411 -8.449 1.00 10.41 14 ILE A CA 11
ATOM 12970 C C . ILE A 1 5 ? 0.977 -7.124 -9.721 1.00 41.43 14 ILE A C 11
ATOM 12971 O O . ILE A 1 5 ? -0.246 -7.256 -9.766 1.00 31.35 14 ILE A O 11
ATOM 12987 N N . PRO A 1 6 ? 1.691 -6.722 -10.783 1.00 63.12 15 PRO A N 11
ATOM 12988 C CA . PRO A 1 6 ? 1.078 -6.410 -12.078 1.00 21.23 15 PRO A CA 11
ATOM 12989 C C . PRO A 1 6 ? 0.547 -7.654 -12.782 1.00 53.10 15 PRO A C 11
ATOM 12990 O O . PRO A 1 6 ? 1.298 -8.587 -13.066 1.00 75.31 15 PRO A O 11
ATOM 13001 N N . VAL A 1 7 ? -0.753 -7.660 -13.062 1.00 22.31 16 VAL A N 11
ATOM 13002 C CA . VAL A 1 7 ? -1.384 -8.789 -13.735 1.00 33.01 16 VAL A CA 11
ATOM 13003 C C . VAL A 1 7 ? -1.993 -8.364 -15.067 1.00 20.44 16 VAL A C 11
ATOM 13004 O O . VAL A 1 7 ? -2.381 -7.210 -15.243 1.00 54.32 16 VAL A O 11
ATOM 13017 N N . SER A 1 8 ? -2.073 -9.306 -16.001 1.00 55.02 17 SER A N 11
ATOM 13018 C CA . SER A 1 8 ? -2.632 -9.029 -17.319 1.00 52.14 17 SER A CA 11
ATOM 13019 C C . SER A 1 8 ? -3.721 -10.038 -17.671 1.00 20.10 17 SER A C 11
ATOM 13020 O O . SER A 1 8 ? -3.560 -11.241 -17.463 1.00 4.31 17 SER A O 11
ATOM 13028 N N . VAL A 1 9 ? -4.831 -9.539 -18.206 1.00 31.34 18 VAL A N 11
ATOM 13029 C CA . VAL A 1 9 ? -5.947 -10.396 -18.588 1.00 14.12 18 VAL A CA 11
ATOM 13030 C C . VAL A 1 9 ? -6.342 -10.168 -20.043 1.00 11.24 18 VAL A C 11
ATOM 13031 O O . VAL A 1 9 ? -6.379 -9.032 -20.514 1.00 51.25 18 VAL A O 11
ATOM 13044 N N . GLN A 1 10 ? -6.636 -11.255 -20.748 1.00 35.34 19 GLN A N 11
ATOM 13045 C CA . GLN A 1 10 ? -7.029 -11.173 -22.150 1.00 25.34 19 GLN A CA 11
ATOM 13046 C C . GLN A 1 10 ? -8.511 -11.490 -22.320 1.00 24.12 19 GLN A C 11
ATOM 13047 O O . GLN A 1 10 ? -9.029 -12.427 -21.711 1.00 50.10 19 GLN A O 11
ATOM 13061 N N . CYS A 1 11 ? -9.187 -10.704 -23.150 1.00 62.10 20 CYS A N 11
ATOM 13062 C CA . CYS A 1 11 ? -10.611 -10.900 -23.399 1.00 64.25 20 CYS A CA 11
ATOM 13063 C C . CYS A 1 11 ? -10.919 -10.810 -24.890 1.00 42.14 20 CYS A C 11
ATOM 13064 O O . CYS A 1 11 ? -10.244 -10.094 -25.632 1.00 31.33 20 CYS A O 11
ATOM 13072 N N . CYS A 1 12 ? -11.940 -11.541 -25.323 1.00 51.32 21 CYS A N 11
ATOM 13073 C CA . CYS A 1 12 ? -12.336 -11.545 -26.727 1.00 35.30 21 CYS A CA 11
ATOM 13074 C C . CYS A 1 12 ? -12.695 -10.139 -27.195 1.00 55.21 21 CYS A C 11
ATOM 13075 O O . CYS A 1 12 ? -12.628 -9.835 -28.386 1.00 11.04 21 CYS A O 11
ATOM 13083 N N . GLU A 1 13 ? -13.078 -9.286 -26.250 1.00 55.21 22 GLU A N 11
ATOM 13084 C CA . GLU A 1 13 ? -13.451 -7.912 -26.567 1.00 63.13 22 GLU A CA 11
ATOM 13085 C C . GLU A 1 13 ? -12.238 -6.989 -26.492 1.00 51.33 22 GLU A C 11
ATOM 13086 O O . GLU A 1 13 ? -12.219 -5.921 -27.103 1.00 44.10 22 GLU A O 11
ATOM 13098 N N . GLY A 1 14 ? -11.227 -7.409 -25.737 1.00 53.25 23 GLY A N 11
ATOM 13099 C CA . GLY A 1 14 ? -10.025 -6.608 -25.595 1.00 71.42 23 GLY A CA 11
ATOM 13100 C C . GLY A 1 14 ? -9.164 -7.057 -24.431 1.00 71.32 23 GLY A C 11
ATOM 13101 O O . GLY A 1 14 ? -9.479 -8.040 -23.760 1.00 70.44 23 GLY A O 11
ATOM 13105 N N . ARG A 1 15 ? -8.073 -6.337 -24.192 1.00 14.34 24 ARG A N 11
ATOM 13106 C CA . ARG A 1 15 ? -7.163 -6.668 -23.102 1.00 62.34 24 ARG A CA 11
ATOM 13107 C C . ARG A 1 15 ? -7.261 -5.640 -21.979 1.00 41.15 24 ARG A C 11
ATOM 13108 O O . ARG A 1 15 ? -7.519 -4.461 -22.224 1.00 32.11 24 ARG A O 11
ATOM 13129 N N . PHE A 1 16 ? -7.054 -6.094 -20.748 1.00 65.41 25 PHE A N 11
ATOM 13130 C CA . PHE A 1 16 ? -7.120 -5.214 -19.587 1.00 70.51 25 PHE A CA 11
ATOM 13131 C C . PHE A 1 16 ? -6.030 -5.562 -18.578 1.00 23.21 25 PHE A C 11
ATOM 13132 O O . PHE A 1 16 ? -5.861 -6.723 -18.208 1.00 24.45 25 PHE A O 11
ATOM 13149 N N . GLU A 1 17 ? -5.293 -4.547 -18.138 1.00 42.23 26 GLU A N 11
ATOM 13150 C CA . GLU A 1 17 ? -4.218 -4.746 -17.173 1.00 42.53 26 GLU A CA 11
ATOM 13151 C C . GLU A 1 17 ? -4.561 -4.097 -15.835 1.00 72.32 26 GLU A C 11
ATOM 13152 O O . GLU A 1 17 ? -5.209 -3.051 -15.787 1.00 74.03 26 GLU A O 11
ATOM 13164 N N . LEU A 1 18 ? -4.123 -4.726 -14.750 1.00 62.33 27 LEU A N 11
ATOM 13165 C CA . LEU A 1 18 ? -4.383 -4.212 -13.410 1.00 75.21 27 LEU A CA 11
ATOM 13166 C C . LEU A 1 18 ? -3.303 -4.666 -12.433 1.00 52.44 27 LEU A C 11
ATOM 13167 O O . LEU A 1 18 ? -2.508 -5.554 -12.740 1.00 42.53 27 LEU A O 11
ATOM 13183 N N . SER A 1 19 ? -3.282 -4.051 -11.255 1.00 34.10 28 SER A N 11
ATOM 13184 C CA . SER A 1 19 ? -2.299 -4.390 -10.233 1.00 61.32 28 SER A CA 11
ATOM 13185 C C . SER A 1 19 ? -2.972 -4.606 -8.881 1.00 74.34 28 SER A C 11
ATOM 13186 O O . SER A 1 19 ? -3.787 -3.793 -8.443 1.00 63.44 28 SER A O 11
ATOM 13194 N N . VAL A 1 20 ? -2.626 -5.709 -8.224 1.00 53.32 29 VAL A N 11
ATOM 13195 C CA . VAL A 1 20 ? -3.195 -6.033 -6.922 1.00 14.24 29 VAL A CA 11
ATOM 13196 C C . VAL A 1 20 ? -2.169 -6.721 -6.029 1.00 42.11 29 VAL A C 11
ATOM 13197 O O . VAL A 1 20 ? -1.259 -7.393 -6.516 1.00 34.33 29 VAL A O 11
ATOM 13210 N N . ASP A 1 21 ? -2.321 -6.549 -4.721 1.00 3.23 30 ASP A N 11
ATOM 13211 C CA . ASP A 1 21 ? -1.407 -7.155 -3.759 1.00 15.34 30 ASP A CA 11
ATOM 13212 C C . ASP A 1 21 ? -1.849 -8.572 -3.409 1.00 22.50 30 ASP A C 11
ATOM 13213 O O . ASP A 1 21 ? -3.040 -8.844 -3.261 1.00 54.32 30 ASP A O 11
ATOM 13222 N N . SER A 1 22 ? -0.880 -9.473 -3.279 1.00 71.31 31 SER A N 11
ATOM 13223 C CA . SER A 1 22 ? -1.169 -10.865 -2.952 1.00 1.42 31 SER A CA 11
ATOM 13224 C C . SER A 1 22 ? -1.344 -11.043 -1.447 1.00 33.52 31 SER A C 11
ATOM 13225 O O . SER A 1 22 ? -0.520 -10.586 -0.656 1.00 53.23 31 SER A O 11
ATOM 13233 N N . ASN A 1 23 ? -2.425 -11.713 -1.059 1.00 0.11 32 ASN A N 11
ATOM 13234 C CA . ASN A 1 23 ? -2.710 -11.953 0.351 1.00 13.41 32 ASN A CA 11
ATOM 13235 C C . ASN A 1 23 ? -3.967 -12.801 0.515 1.00 35.31 32 ASN A C 11
ATOM 13236 O O . ASN A 1 23 ? -4.003 -13.727 1.326 1.00 70.50 32 ASN A O 11
ATOM 13247 N N . HIS A 1 24 ? -4.998 -12.479 -0.261 1.00 22.14 33 HIS A N 11
ATOM 13248 C CA . HIS A 1 24 ? -6.257 -13.213 -0.203 1.00 12.44 33 HIS A CA 11
ATOM 13249 C C . HIS A 1 24 ? -6.292 -14.317 -1.255 1.00 2.21 33 HIS A C 11
ATOM 13250 O O . HIS A 1 24 ? -5.396 -14.419 -2.093 1.00 43.15 33 HIS A O 11
ATOM 13264 N N . THR A 1 25 ? -7.332 -15.143 -1.205 1.00 32.11 34 THR A N 11
ATOM 13265 C CA . THR A 1 25 ? -7.483 -16.241 -2.152 1.00 4.31 34 THR A CA 11
ATOM 13266 C C . THR A 1 25 ? -7.906 -15.729 -3.524 1.00 11.11 34 THR A C 11
ATOM 13267 O O . THR A 1 25 ? -8.139 -14.533 -3.707 1.00 65.34 34 THR A O 11
ATOM 13278 N N . LEU A 1 26 ? -8.005 -16.640 -4.485 1.00 73.42 35 LEU A N 11
ATOM 13279 C CA . LEU A 1 26 ? -8.402 -16.281 -5.842 1.00 52.03 35 LEU A CA 11
ATOM 13280 C C . LEU A 1 26 ? -9.703 -15.484 -5.836 1.00 44.22 35 LEU A C 11
ATOM 13281 O O . LEU A 1 26 ? -9.943 -14.662 -6.721 1.00 63.31 35 LEU A O 11
ATOM 13297 N N . ARG A 1 27 ? -10.537 -15.731 -4.832 1.00 13.31 36 ARG A N 11
ATOM 13298 C CA . ARG A 1 27 ? -11.813 -15.035 -4.710 1.00 62.21 36 ARG A CA 11
ATOM 13299 C C . ARG A 1 27 ? -11.617 -13.524 -4.780 1.00 42.45 36 ARG A C 11
ATOM 13300 O O . ARG A 1 27 ? -12.419 -12.811 -5.383 1.00 55.04 36 ARG A O 11
ATOM 13321 N N . ASP A 1 28 ? -10.545 -13.042 -4.160 1.00 55.21 37 ASP A N 11
ATOM 13322 C CA . ASP A 1 28 ? -10.243 -11.615 -4.153 1.00 33.24 37 ASP A CA 11
ATOM 13323 C C . ASP A 1 28 ? -9.839 -11.138 -5.544 1.00 21.00 37 ASP A C 11
ATOM 13324 O O . ASP A 1 28 ? -10.323 -10.114 -6.026 1.00 12.24 37 ASP A O 11
ATOM 13333 N N . VAL A 1 29 ? -8.947 -11.887 -6.185 1.00 12.10 38 VAL A N 11
ATOM 13334 C CA . VAL A 1 29 ? -8.477 -11.541 -7.521 1.00 53.21 38 VAL A CA 11
ATOM 13335 C C . VAL A 1 29 ? -9.640 -11.424 -8.500 1.00 34.23 38 VAL A C 11
ATOM 13336 O O . VAL A 1 29 ? -9.704 -10.488 -9.297 1.00 43.43 38 VAL A O 11
ATOM 13349 N N . LEU A 1 30 ? -10.560 -12.381 -8.434 1.00 0.45 39 LEU A N 11
ATOM 13350 C CA . LEU A 1 30 ? -11.723 -12.386 -9.314 1.00 13.33 39 LEU A CA 11
ATOM 13351 C C . LEU A 1 30 ? -12.683 -11.256 -8.954 1.00 73.30 39 LEU A C 11
ATOM 13352 O O . LEU A 1 30 ? -13.306 -10.655 -9.830 1.00 20.25 39 LEU A O 11
ATOM 13368 N N . ARG A 1 31 ? -12.796 -10.972 -7.661 1.00 11.13 40 ARG A N 11
ATOM 13369 C CA . ARG A 1 31 ? -13.679 -9.914 -7.185 1.00 53.23 40 ARG A CA 11
ATOM 13370 C C . ARG A 1 31 ? -13.358 -8.589 -7.871 1.00 11.25 40 ARG A C 11
ATOM 13371 O O . ARG A 1 31 ? -14.257 -7.878 -8.318 1.00 41.44 40 ARG A O 11
ATOM 13392 N N . GLN A 1 32 ? -12.071 -8.265 -7.947 1.00 54.20 41 GLN A N 11
ATOM 13393 C CA . GLN A 1 32 ? -11.633 -7.025 -8.576 1.00 45.23 41 GLN A CA 11
ATOM 13394 C C . GLN A 1 32 ? -11.715 -7.126 -10.096 1.00 33.52 41 GLN A C 11
ATOM 13395 O O . GLN A 1 32 ? -12.169 -6.199 -10.767 1.00 22.04 41 GLN A O 11
ATOM 13409 N N . PHE A 1 33 ? -11.274 -8.259 -10.633 1.00 2.00 42 PHE A N 11
ATOM 13410 C CA . PHE A 1 33 ? -11.297 -8.481 -12.074 1.00 23.50 42 PHE A CA 11
ATOM 13411 C C . PHE A 1 33 ? -12.708 -8.312 -12.628 1.00 73.50 42 PHE A C 11
ATOM 13412 O O . PHE A 1 33 ? -12.922 -7.600 -13.609 1.00 42.02 42 PHE A O 11
ATOM 13429 N N . LYS A 1 34 ? -13.670 -8.974 -11.993 1.00 1.55 43 LYS A N 11
ATOM 13430 C CA . LYS A 1 34 ? -15.062 -8.898 -12.419 1.00 50.33 43 LYS A CA 11
ATOM 13431 C C . LYS A 1 34 ? -15.656 -7.530 -12.099 1.00 45.51 43 LYS A C 11
ATOM 13432 O O . LYS A 1 34 ? -16.542 -7.047 -12.804 1.00 11.23 43 LYS A O 11
ATOM 13451 N N . ARG A 1 35 ? -15.160 -6.909 -11.033 1.00 61.32 44 ARG A N 11
ATOM 13452 C CA . ARG A 1 35 ? -15.641 -5.597 -10.621 1.00 14.44 44 ARG A CA 11
ATOM 13453 C C . ARG A 1 35 ? -15.291 -4.537 -11.662 1.00 34.24 44 ARG A C 11
ATOM 13454 O O . ARG A 1 35 ? -15.959 -3.509 -11.762 1.00 53.35 44 ARG A O 11
ATOM 13475 N N . GLU A 1 36 ? -14.240 -4.797 -12.432 1.00 41.13 45 GLU A N 11
ATOM 13476 C CA . GLU A 1 36 ? -13.801 -3.865 -13.464 1.00 51.42 45 GLU A CA 11
ATOM 13477 C C . GLU A 1 36 ? -14.249 -4.332 -14.846 1.00 62.40 45 GLU A C 11
ATOM 13478 O O . GLU A 1 36 ? -14.826 -3.565 -15.617 1.00 30.23 45 GLU A O 11
ATOM 13490 N N . VAL A 1 37 ? -13.978 -5.597 -15.153 1.00 23.02 46 VAL A N 11
ATOM 13491 C CA . VAL A 1 37 ? -14.352 -6.168 -16.441 1.00 33.52 46 VAL A CA 11
ATOM 13492 C C . VAL A 1 37 ? -15.851 -6.032 -16.688 1.00 4.03 46 VAL A C 11
ATOM 13493 O O . VAL A 1 37 ? -16.305 -6.044 -17.831 1.00 72.01 46 VAL A O 11
ATOM 13506 N N . ALA A 1 38 ? -16.613 -5.902 -15.607 1.00 52.31 47 ALA A N 11
ATOM 13507 C CA . ALA A 1 38 ? -18.061 -5.760 -15.706 1.00 64.22 47 ALA A CA 11
ATOM 13508 C C . ALA A 1 38 ? -18.438 -4.462 -16.411 1.00 52.04 47 ALA A C 11
ATOM 13509 O O . ALA A 1 38 ? -19.580 -4.284 -16.834 1.00 50.14 47 ALA A O 11
ATOM 13516 N N . ALA A 1 39 ? -17.472 -3.558 -16.534 1.00 0.22 48 ALA A N 11
ATOM 13517 C CA . ALA A 1 39 ? -17.703 -2.276 -17.189 1.00 34.41 48 ALA A CA 11
ATOM 13518 C C . ALA A 1 39 ? -18.047 -2.467 -18.662 1.00 72.33 48 ALA A C 11
ATOM 13519 O O . ALA A 1 39 ? -18.883 -1.750 -19.213 1.00 52.13 48 ALA A O 11
ATOM 13526 N N . LEU A 1 40 ? -17.397 -3.438 -19.296 1.00 15.54 49 LEU A N 11
ATOM 13527 C CA . LEU A 1 40 ? -17.634 -3.723 -20.707 1.00 11.54 49 LEU A CA 11
ATOM 13528 C C . LEU A 1 40 ? -18.288 -5.089 -20.884 1.00 30.11 49 LEU A C 11
ATOM 13529 O O . LEU A 1 40 ? -18.952 -5.345 -21.889 1.00 21.14 49 LEU A O 11
ATOM 13545 N N . ASP A 1 41 ? -18.098 -5.962 -19.901 1.00 24.21 50 ASP A N 11
ATOM 13546 C CA . ASP A 1 41 ? -18.672 -7.302 -19.946 1.00 44.04 50 ASP A CA 11
ATOM 13547 C C . ASP A 1 41 ? -19.940 -7.378 -19.103 1.00 75.50 50 ASP A C 11
ATOM 13548 O O . ASP A 1 41 ? -19.896 -7.438 -17.874 1.00 43.50 50 ASP A O 11
ATOM 13557 N N . PRO A 1 42 ? -21.100 -7.376 -19.777 1.00 33.43 51 PRO A N 11
ATOM 13558 C CA . PRO A 1 42 ? -22.404 -7.444 -19.109 1.00 64.52 51 PRO A CA 11
ATOM 13559 C C . PRO A 1 42 ? -22.661 -8.808 -18.477 1.00 25.02 51 PRO A C 11
ATOM 13560 O O . PRO A 1 42 ? -23.404 -8.920 -17.501 1.00 63.04 51 PRO A O 11
ATOM 13571 N N . ILE A 1 43 ? -22.041 -9.841 -19.038 1.00 34.23 52 ILE A N 11
ATOM 13572 C CA . ILE A 1 43 ? -22.203 -11.197 -18.527 1.00 5.21 52 ILE A CA 11
ATOM 13573 C C . ILE A 1 43 ? -21.606 -11.332 -17.130 1.00 32.40 52 ILE A C 11
ATOM 13574 O O . ILE A 1 43 ? -20.612 -10.686 -16.803 1.00 50.32 52 ILE A O 11
ATOM 13590 N N . ASN A 1 44 ? -22.220 -12.179 -16.310 1.00 70.51 53 ASN A N 11
ATOM 13591 C CA . ASN A 1 44 ? -21.749 -12.401 -14.948 1.00 30.52 53 ASN A CA 11
ATOM 13592 C C . ASN A 1 44 ? -20.474 -13.240 -14.943 1.00 12.42 53 ASN A C 11
ATOM 13593 O O . ASN A 1 44 ? -20.150 -13.903 -15.929 1.00 34.22 53 ASN A O 11
ATOM 13604 N N . LEU A 1 45 ? -19.755 -13.205 -13.827 1.00 24.13 54 LEU A N 11
ATOM 13605 C CA . LEU A 1 45 ? -18.515 -13.962 -13.692 1.00 62.00 54 LEU A CA 11
ATOM 13606 C C . LEU A 1 45 ? -18.788 -15.463 -13.710 1.00 52.52 54 LEU A C 11
ATOM 13607 O O . LEU A 1 45 ? -17.980 -16.244 -14.211 1.00 53.22 54 LEU A O 11
ATOM 13623 N N . GLU A 1 46 ? -19.933 -15.857 -13.162 1.00 53.01 55 GLU A N 11
ATOM 13624 C CA . GLU A 1 46 ? -20.313 -17.264 -13.117 1.00 71.11 55 GLU A CA 11
ATOM 13625 C C . GLU A 1 46 ? -20.791 -17.743 -14.485 1.00 14.40 55 GLU A C 11
ATOM 13626 O O . GLU A 1 46 ? -20.975 -18.939 -14.705 1.00 71.14 55 GLU A O 11
ATOM 13638 N N . GLU A 1 47 ? -20.991 -16.798 -15.399 1.00 72.31 56 GLU A N 11
ATOM 13639 C CA . GLU A 1 47 ? -21.449 -17.123 -16.745 1.00 34.53 56 GLU A CA 11
ATOM 13640 C C . GLU A 1 47 ? -20.276 -17.511 -17.640 1.00 72.12 56 GLU A C 11
ATOM 13641 O O . GLU A 1 47 ? -20.456 -17.823 -18.818 1.00 34.15 56 GLU A O 11
ATOM 13653 N N . TYR A 1 48 ? -19.075 -17.488 -17.074 1.00 22.11 57 TYR A N 11
ATOM 13654 C CA . TYR A 1 48 ? -17.871 -17.834 -17.821 1.00 12.24 57 TYR A CA 11
ATOM 13655 C C . TYR A 1 48 ? -16.734 -18.212 -16.876 1.00 71.04 57 TYR A C 11
ATOM 13656 O O . TYR A 1 48 ? -16.827 -18.018 -15.664 1.00 74.22 57 TYR A O 11
ATOM 13674 N N . VAL A 1 49 ? -15.659 -18.753 -17.442 1.00 13.24 58 VAL A N 11
ATOM 13675 C CA . VAL A 1 49 ? -14.502 -19.157 -16.652 1.00 72.33 58 VAL A CA 11
ATOM 13676 C C . VAL A 1 49 ? -13.231 -18.484 -17.156 1.00 44.21 58 VAL A C 11
ATOM 13677 O O . VAL A 1 49 ? -13.120 -18.145 -18.335 1.00 25.44 58 VAL A O 11
ATOM 13690 N N . VAL A 1 50 ? -12.272 -18.292 -16.255 1.00 71.33 59 VAL A N 11
ATOM 13691 C CA . VAL A 1 50 ? -11.006 -17.660 -16.608 1.00 74.53 59 VAL A CA 11
ATOM 13692 C C . VAL A 1 50 ? -9.840 -18.623 -16.418 1.00 23.13 59 VAL A C 11
ATOM 13693 O O . VAL A 1 50 ? -9.753 -19.316 -15.405 1.00 62.11 59 VAL A O 11
ATOM 13706 N N . ASN A 1 51 ? -8.944 -18.660 -17.399 1.00 3.13 60 ASN A N 11
ATOM 13707 C CA . ASN A 1 51 ? -7.781 -19.538 -17.339 1.00 61.13 60 ASN A CA 11
ATOM 13708 C C . ASN A 1 51 ? -6.495 -18.729 -17.195 1.00 33.30 60 ASN A C 11
ATOM 13709 O O . ASN A 1 51 ? -6.371 -17.637 -17.749 1.00 43.25 60 ASN A O 11
ATOM 13720 N N . HIS A 1 52 ? -5.541 -19.274 -16.447 1.00 2.32 61 HIS A N 11
ATOM 13721 C CA . HIS A 1 52 ? -4.263 -18.604 -16.230 1.00 55.44 61 HIS A CA 11
ATOM 13722 C C . HIS A 1 52 ? -3.134 -19.346 -16.938 1.00 42.21 61 HIS A C 11
ATOM 13723 O O . HIS A 1 52 ? -2.795 -20.471 -16.574 1.00 72.30 61 HIS A O 11
ATOM 13737 N N . GLU A 1 53 ? -2.556 -18.707 -17.951 1.00 30.41 62 GLU A N 11
ATOM 13738 C CA . GLU A 1 53 ? -1.466 -19.309 -18.710 1.00 1.11 62 GLU A CA 11
ATOM 13739 C C . GLU A 1 53 ? -1.857 -20.693 -19.221 1.00 12.44 62 GLU A C 11
ATOM 13740 O O . GLU A 1 53 ? -1.018 -21.585 -19.333 1.00 42.14 62 GLU A O 11
ATOM 13752 N N . GLY A 1 54 ? -3.140 -20.863 -19.528 1.00 23.04 63 GLY A N 11
ATOM 13753 C CA . GLY A 1 54 ? -3.621 -22.140 -20.022 1.00 2.13 63 GLY A CA 11
ATOM 13754 C C . GLY A 1 54 ? -4.053 -23.069 -18.904 1.00 44.42 63 GLY A C 11
ATOM 13755 O O . GLY A 1 54 ? -4.254 -24.263 -19.122 1.00 74.44 63 GLY A O 11
ATOM 13759 N N . LYS A 1 55 ? -4.194 -22.520 -17.702 1.00 45.13 64 LYS A N 11
ATOM 13760 C CA . LYS A 1 55 ? -4.604 -23.306 -16.545 1.00 64.30 64 LYS A CA 11
ATOM 13761 C C . LYS A 1 55 ? -6.045 -22.991 -16.156 1.00 65.51 64 LYS A C 11
ATOM 13762 O O . LYS A 1 55 ? -6.400 -21.833 -15.934 1.00 44.05 64 LYS A O 11
ATOM 13781 N N . LEU A 1 56 ? -6.870 -24.029 -16.074 1.00 12.24 65 LEU A N 11
ATOM 13782 C CA . LEU A 1 56 ? -8.273 -23.863 -15.710 1.00 11.15 65 LEU A CA 11
ATOM 13783 C C . LEU A 1 56 ? -8.514 -24.287 -14.264 1.00 74.03 65 LEU A C 11
ATOM 13784 O O . LEU A 1 56 ? -8.347 -25.456 -13.913 1.00 14.32 65 LEU A O 11
ATOM 13800 N N . LEU A 1 57 ? -8.910 -23.331 -13.431 1.00 71.10 66 LEU A N 11
ATOM 13801 C CA . LEU A 1 57 ? -9.177 -23.606 -12.023 1.00 52.44 66 LEU A CA 11
ATOM 13802 C C . LEU A 1 57 ? -10.648 -23.947 -11.805 1.00 24.32 66 LEU A C 11
ATOM 13803 O O . LEU A 1 57 ? -11.511 -23.555 -12.591 1.00 61.32 66 LEU A O 11
ATOM 13819 N N . LEU A 1 58 ? -10.926 -24.678 -10.731 1.00 73.32 67 LEU A N 11
ATOM 13820 C CA . LEU A 1 58 ? -12.293 -25.071 -10.407 1.00 33.31 67 LEU A CA 11
ATOM 13821 C C . LEU A 1 58 ? -12.817 -24.283 -9.211 1.00 54.31 67 LEU A C 11
ATOM 13822 O O . LEU A 1 58 ? -13.944 -23.787 -9.227 1.00 52.15 67 LEU A O 11
ATOM 13838 N N . ASP A 1 59 ? -11.992 -24.169 -8.176 1.00 72.24 68 ASP A N 11
ATOM 13839 C CA . ASP A 1 59 ? -12.371 -23.438 -6.973 1.00 1.31 68 ASP A CA 11
ATOM 13840 C C . ASP A 1 59 ? -11.438 -22.253 -6.741 1.00 31.22 68 ASP A C 11
ATOM 13841 O O . ASP A 1 59 ? -10.366 -22.168 -7.340 1.00 1.10 68 ASP A O 11
ATOM 13850 N N . ASP A 1 60 ? -11.854 -21.341 -5.869 1.00 22.42 69 ASP A N 11
ATOM 13851 C CA . ASP A 1 60 ? -11.056 -20.161 -5.557 1.00 63.43 69 ASP A CA 11
ATOM 13852 C C . ASP A 1 60 ? -10.458 -20.263 -4.157 1.00 71.54 69 ASP A C 11
ATOM 13853 O O . ASP A 1 60 ? -10.350 -19.266 -3.444 1.00 30.54 69 ASP A O 11
ATOM 13862 N N . SER A 1 61 ? -10.073 -21.475 -3.771 1.00 65.41 70 SER A N 11
ATOM 13863 C CA . SER A 1 61 ? -9.490 -21.709 -2.455 1.00 14.14 70 SER A CA 11
ATOM 13864 C C . SER A 1 61 ? -7.971 -21.578 -2.501 1.00 71.25 70 SER A C 11
ATOM 13865 O O . SER A 1 61 ? -7.324 -21.346 -1.480 1.00 35.11 70 SER A O 11
ATOM 13873 N N . VAL A 1 62 ? -7.407 -21.729 -3.696 1.00 20.23 71 VAL A N 11
ATOM 13874 C CA . VAL A 1 62 ? -5.964 -21.627 -3.878 1.00 30.31 71 VAL A CA 11
ATOM 13875 C C . VAL A 1 62 ? -5.531 -20.174 -4.029 1.00 45.53 71 VAL A C 11
ATOM 13876 O O . VAL A 1 62 ? -6.140 -19.406 -4.776 1.00 23.25 71 VAL A O 11
ATOM 13889 N N . THR A 1 63 ? -4.472 -19.800 -3.316 1.00 55.23 72 THR A N 11
ATOM 13890 C CA . THR A 1 63 ? -3.957 -18.438 -3.370 1.00 42.33 72 THR A CA 11
ATOM 13891 C C . THR A 1 63 ? -3.231 -18.176 -4.685 1.00 60.41 72 THR A C 11
ATOM 13892 O O . THR A 1 63 ? -3.256 -19.006 -5.595 1.00 44.13 72 THR A O 11
ATOM 13903 N N . LEU A 1 64 ? -2.585 -17.020 -4.779 1.00 3.43 73 LEU A N 11
ATOM 13904 C CA . LEU A 1 64 ? -1.850 -16.649 -5.983 1.00 50.14 73 LEU A CA 11
ATOM 13905 C C . LEU A 1 64 ? -0.622 -17.535 -6.167 1.00 34.41 73 LEU A C 11
ATOM 13906 O O . LEU A 1 64 ? -0.412 -18.105 -7.237 1.00 64.12 73 LEU A O 11
ATOM 13922 N N . GLN A 1 65 ? 0.182 -17.648 -5.115 1.00 63.22 74 GLN A N 11
ATOM 13923 C CA . GLN A 1 65 ? 1.388 -18.467 -5.161 1.00 10.03 74 GLN A CA 11
ATOM 13924 C C . GLN A 1 65 ? 1.040 -19.951 -5.122 1.00 72.33 74 GLN A C 11
ATOM 13925 O O . GLN A 1 65 ? 1.769 -20.786 -5.660 1.00 11.33 74 GLN A O 11
ATOM 13939 N N . THR A 1 66 ? -0.080 -20.275 -4.483 1.00 21.23 75 THR A N 11
ATOM 13940 C CA . THR A 1 66 ? -0.524 -21.659 -4.372 1.00 52.25 75 THR A CA 11
ATOM 13941 C C . THR A 1 66 ? -0.705 -22.289 -5.748 1.00 75.35 75 THR A C 11
ATOM 13942 O O . THR A 1 66 ? -0.323 -23.438 -5.972 1.00 2.05 75 THR A O 11
ATOM 13953 N N . VAL A 1 67 ? -1.291 -21.531 -6.670 1.00 11.54 76 VAL A N 11
ATOM 13954 C CA . VAL A 1 67 ? -1.521 -22.015 -8.025 1.00 55.24 76 VAL A CA 11
ATOM 13955 C C . VAL A 1 67 ? -0.250 -21.931 -8.862 1.00 61.32 76 VAL A C 11
ATOM 13956 O O . VAL A 1 67 ? -0.075 -22.681 -9.822 1.00 33.23 76 VAL A O 11
ATOM 13969 N N . GLY A 1 68 ? 0.637 -21.013 -8.491 1.00 43.01 77 GLY A N 11
ATOM 13970 C CA . GLY A 1 68 ? 1.883 -20.848 -9.218 1.00 34.22 77 GLY A CA 11
ATOM 13971 C C . GLY A 1 68 ? 1.860 -19.647 -10.142 1.00 1.32 77 GLY A C 11
ATOM 13972 O O . GLY A 1 68 ? 2.417 -19.688 -11.239 1.00 11.40 77 GLY A O 11
ATOM 13976 N N . VAL A 1 69 ? 1.213 -18.573 -9.699 1.00 20.43 78 VAL A N 11
ATOM 13977 C CA . VAL A 1 69 ? 1.119 -17.355 -10.494 1.00 3.12 78 VAL A CA 11
ATOM 13978 C C . VAL A 1 69 ? 2.481 -16.684 -10.634 1.00 61.10 78 VAL A C 11
ATOM 13979 O O . VAL A 1 69 ? 3.126 -16.348 -9.640 1.00 54.13 78 VAL A O 11
ATOM 13992 N N . LYS A 1 70 ? 2.914 -16.491 -11.875 1.00 65.32 79 LYS A N 11
ATOM 13993 C CA . LYS A 1 70 ? 4.200 -15.859 -12.148 1.00 14.32 79 LYS A CA 11
ATOM 13994 C C . LYS A 1 70 ? 4.148 -14.366 -11.838 1.00 32.00 79 LYS A C 11
ATOM 13995 O O . LYS A 1 70 ? 3.097 -13.830 -11.486 1.00 75.33 79 LYS A O 11
ATOM 14014 N N . LYS A 1 71 ? 5.289 -13.699 -11.972 1.00 51.31 80 LYS A N 11
ATOM 14015 C CA . LYS A 1 71 ? 5.374 -12.267 -11.709 1.00 70.04 80 LYS A CA 11
ATOM 14016 C C . LYS A 1 71 ? 4.437 -11.489 -12.627 1.00 55.22 80 LYS A C 11
ATOM 14017 O O . LYS A 1 71 ? 3.774 -10.545 -12.197 1.00 15.11 80 LYS A O 11
ATOM 14036 N N . ASP A 1 72 ? 4.385 -11.892 -13.892 1.00 45.40 81 ASP A N 11
ATOM 14037 C CA . ASP A 1 72 ? 3.527 -11.233 -14.870 1.00 31.41 81 ASP A CA 11
ATOM 14038 C C . ASP A 1 72 ? 2.070 -11.643 -14.677 1.00 62.32 81 ASP A C 11
ATOM 14039 O O . ASP A 1 72 ? 1.173 -10.800 -14.674 1.00 60.51 81 ASP A O 11
ATOM 14048 N N . SER A 1 73 ? 1.843 -12.943 -14.518 1.00 34.13 82 SER A N 11
ATOM 14049 C CA . SER A 1 73 ? 0.494 -13.466 -14.329 1.00 43.44 82 SER A CA 11
ATOM 14050 C C . SER A 1 73 ? -0.394 -13.118 -15.520 1.00 72.21 82 SER A C 11
ATOM 14051 O O . SER A 1 73 ? -1.062 -12.084 -15.530 1.00 41.14 82 SER A O 11
ATOM 14059 N N . VAL A 1 74 ? -0.397 -13.991 -16.523 1.00 2.40 83 VAL A N 11
ATOM 14060 C CA . VAL A 1 74 ? -1.203 -13.778 -17.719 1.00 32.20 83 VAL A CA 11
ATOM 14061 C C . VAL A 1 74 ? -2.335 -14.796 -17.806 1.00 51.34 83 VAL A C 11
ATOM 14062 O O . VAL A 1 74 ? -2.097 -16.003 -17.859 1.00 41.51 83 VAL A O 11
ATOM 14075 N N . PHE A 1 75 ? -3.568 -14.301 -17.822 1.00 13.21 84 PHE A N 11
ATOM 14076 C CA . PHE A 1 75 ? -4.739 -15.167 -17.903 1.00 3.14 84 PHE A CA 11
ATOM 14077 C C . PHE A 1 75 ? -5.647 -14.748 -19.055 1.00 11.32 84 PHE A C 11
ATOM 14078 O O . PHE A 1 75 ? -5.917 -13.562 -19.248 1.00 22.10 84 PHE A O 11
ATOM 14095 N N . VAL A 1 76 ? -6.116 -15.730 -19.818 1.00 42.44 85 VAL A N 11
ATOM 14096 C CA . VAL A 1 76 ? -6.994 -15.464 -20.951 1.00 72.24 85 VAL A CA 11
ATOM 14097 C C . VAL A 1 76 ? -8.433 -15.858 -20.635 1.00 42.54 85 VAL A C 11
ATOM 14098 O O . VAL A 1 76 ? -8.680 -16.828 -19.918 1.00 64.12 85 VAL A O 11
ATOM 14111 N N . LEU A 1 77 ? -9.380 -15.098 -21.175 1.00 61.43 86 LEU A N 11
ATOM 14112 C CA . LEU A 1 77 ? -10.796 -15.368 -20.952 1.00 12.42 86 LEU A CA 11
ATOM 14113 C C . LEU A 1 77 ? -11.322 -16.386 -21.958 1.00 54.12 86 LEU A C 11
ATOM 14114 O O . LEU A 1 77 ? -11.047 -16.292 -23.154 1.00 43.13 86 LEU A O 11
ATOM 14130 N N . VAL A 1 78 ? -12.083 -17.358 -21.466 1.00 34.13 87 VAL A N 11
ATOM 14131 C CA . VAL A 1 78 ? -12.652 -18.392 -22.322 1.00 64.40 87 VAL A CA 11
ATOM 14132 C C . VAL A 1 78 ? -14.062 -18.760 -21.877 1.00 75.50 87 VAL A C 11
ATOM 14133 O O . VAL A 1 78 ? -14.338 -18.874 -20.682 1.00 63.15 87 VAL A O 11
ATOM 14146 N N . ARG A 1 79 ? -14.953 -18.946 -22.846 1.00 30.21 88 ARG A N 11
ATOM 14147 C CA . ARG A 1 79 ? -16.337 -19.301 -22.554 1.00 63.00 88 ARG A CA 11
ATOM 14148 C C . ARG A 1 79 ? -16.571 -20.794 -22.764 1.00 23.34 88 ARG A C 11
ATOM 14149 O O . ARG A 1 79 ? -15.994 -21.404 -23.664 1.00 51.05 88 ARG A O 11
ATOM 14170 N N . LYS A 1 80 ? -17.420 -21.378 -21.925 1.00 53.01 89 LYS A N 11
ATOM 14171 C CA . LYS A 1 80 ? -17.732 -22.799 -22.018 1.00 33.35 89 LYS A CA 11
ATOM 14172 C C . LYS A 1 80 ? -18.813 -23.052 -23.064 1.00 21.31 89 LYS A C 11
ATOM 14173 O O . LYS A 1 80 ? -18.785 -24.062 -23.767 1.00 32.03 89 LYS A O 11
ATOM 14192 N N . ALA A 1 81 ? -19.763 -22.128 -23.162 1.00 43.14 90 ALA A N 11
ATOM 14193 C CA . ALA A 1 81 ? -20.850 -22.250 -24.126 1.00 11.45 90 ALA A CA 11
ATOM 14194 C C . ALA A 1 81 ? -21.136 -20.913 -24.803 1.00 22.54 90 ALA A C 11
ATOM 14195 O O . ALA A 1 81 ? -21.723 -20.014 -24.200 1.00 22.15 90 ALA A O 11
ATOM 14202 N N . MET A 1 1 ? 0.716 0.739 -1.217 1.00 41.35 10 MET A N 12
ATOM 14203 C CA . MET A 1 1 ? 1.794 0.424 -2.147 1.00 43.14 10 MET A CA 12
ATOM 14204 C C . MET A 1 1 ? 2.735 -0.621 -1.555 1.00 52.23 10 MET A C 12
ATOM 14205 O O . MET A 1 1 ? 3.939 -0.599 -1.808 1.00 24.43 10 MET A O 12
ATOM 14219 N N . SER A 1 2 ? 2.177 -1.534 -0.767 1.00 12.23 11 SER A N 12
ATOM 14220 C CA . SER A 1 2 ? 2.967 -2.584 -0.136 1.00 32.45 11 SER A CA 12
ATOM 14221 C C . SER A 1 2 ? 2.862 -3.888 -0.920 1.00 64.54 11 SER A C 12
ATOM 14222 O O . SER A 1 2 ? 1.799 -4.504 -0.982 1.00 53.25 11 SER A O 12
ATOM 14230 N N . GLU A 1 3 ? 3.975 -4.303 -1.518 1.00 42.22 12 GLU A N 12
ATOM 14231 C CA . GLU A 1 3 ? 4.009 -5.533 -2.300 1.00 72.21 12 GLU A CA 12
ATOM 14232 C C . GLU A 1 3 ? 3.008 -5.474 -3.451 1.00 20.24 12 GLU A C 12
ATOM 14233 O O . GLU A 1 3 ? 1.850 -5.866 -3.303 1.00 30.40 12 GLU A O 12
ATOM 14245 N N . THR A 1 4 ? 3.463 -4.980 -4.598 1.00 72.31 13 THR A N 12
ATOM 14246 C CA . THR A 1 4 ? 2.609 -4.868 -5.774 1.00 13.33 13 THR A CA 12
ATOM 14247 C C . THR A 1 4 ? 2.849 -6.022 -6.740 1.00 54.32 13 THR A C 12
ATOM 14248 O O . THR A 1 4 ? 3.968 -6.520 -6.861 1.00 22.13 13 THR A O 12
ATOM 14259 N N . ILE A 1 5 ? 1.792 -6.441 -7.427 1.00 75.51 14 ILE A N 12
ATOM 14260 C CA . ILE A 1 5 ? 1.889 -7.536 -8.385 1.00 31.13 14 ILE A CA 12
ATOM 14261 C C . ILE A 1 5 ? 1.074 -7.243 -9.640 1.00 0.42 14 ILE A C 12
ATOM 14262 O O . ILE A 1 5 ? -0.150 -7.370 -9.659 1.00 34.10 14 ILE A O 12
ATOM 14278 N N . PRO A 1 6 ? 1.768 -6.842 -10.715 1.00 51.53 15 PRO A N 12
ATOM 14279 C CA . PRO A 1 6 ? 1.129 -6.524 -11.996 1.00 43.10 15 PRO A CA 12
ATOM 14280 C C . PRO A 1 6 ? 0.578 -7.764 -12.692 1.00 42.42 15 PRO A C 12
ATOM 14281 O O . PRO A 1 6 ? 1.295 -8.743 -12.897 1.00 61.21 15 PRO A O 12
ATOM 14292 N N . VAL A 1 7 ? -0.700 -7.714 -13.054 1.00 61.34 16 VAL A N 12
ATOM 14293 C CA . VAL A 1 7 ? -1.347 -8.833 -13.729 1.00 62.14 16 VAL A CA 12
ATOM 14294 C C . VAL A 1 7 ? -1.923 -8.405 -15.075 1.00 4.25 16 VAL A C 12
ATOM 14295 O O . VAL A 1 7 ? -2.280 -7.243 -15.267 1.00 2.43 16 VAL A O 12
ATOM 14308 N N . SER A 1 8 ? -2.010 -9.352 -16.003 1.00 52.11 17 SER A N 12
ATOM 14309 C CA . SER A 1 8 ? -2.540 -9.072 -17.333 1.00 21.24 17 SER A CA 12
ATOM 14310 C C . SER A 1 8 ? -3.658 -10.047 -17.688 1.00 71.41 17 SER A C 12
ATOM 14311 O O . SER A 1 8 ? -3.542 -11.252 -17.463 1.00 64.14 17 SER A O 12
ATOM 14319 N N . VAL A 1 9 ? -4.742 -9.517 -18.245 1.00 34.11 18 VAL A N 12
ATOM 14320 C CA . VAL A 1 9 ? -5.882 -10.339 -18.633 1.00 72.22 18 VAL A CA 12
ATOM 14321 C C . VAL A 1 9 ? -6.244 -10.120 -20.098 1.00 14.12 18 VAL A C 12
ATOM 14322 O O . VAL A 1 9 ? -6.233 -8.991 -20.587 1.00 45.13 18 VAL A O 12
ATOM 14335 N N . GLN A 1 10 ? -6.566 -11.207 -20.791 1.00 73.22 19 GLN A N 12
ATOM 14336 C CA . GLN A 1 10 ? -6.932 -11.133 -22.201 1.00 21.12 19 GLN A CA 12
ATOM 14337 C C . GLN A 1 10 ? -8.422 -11.395 -22.391 1.00 72.31 19 GLN A C 12
ATOM 14338 O O . GLN A 1 10 ? -8.986 -12.302 -21.777 1.00 53.21 19 GLN A O 12
ATOM 14352 N N . CYS A 1 11 ? -9.054 -10.597 -23.244 1.00 41.21 20 CYS A N 12
ATOM 14353 C CA . CYS A 1 11 ? -10.480 -10.742 -23.514 1.00 40.15 20 CYS A CA 12
ATOM 14354 C C . CYS A 1 11 ? -10.761 -10.661 -25.011 1.00 65.35 20 CYS A C 12
ATOM 14355 O O . CYS A 1 11 ? -10.047 -9.982 -25.751 1.00 71.52 20 CYS A O 12
ATOM 14363 N N . CYS A 1 12 ? -11.802 -11.359 -25.451 1.00 41.21 21 CYS A N 12
ATOM 14364 C CA . CYS A 1 12 ? -12.176 -11.368 -26.861 1.00 65.41 21 CYS A CA 12
ATOM 14365 C C . CYS A 1 12 ? -12.495 -9.959 -27.348 1.00 41.14 21 CYS A C 12
ATOM 14366 O O . CYS A 1 12 ? -12.419 -9.673 -28.543 1.00 34.41 21 CYS A O 12
ATOM 14374 N N . GLU A 1 13 ? -12.854 -9.083 -26.415 1.00 45.42 22 GLU A N 12
ATOM 14375 C CA . GLU A 1 13 ? -13.187 -7.703 -26.751 1.00 71.52 22 GLU A CA 12
ATOM 14376 C C . GLU A 1 13 ? -11.954 -6.809 -26.663 1.00 12.53 22 GLU A C 12
ATOM 14377 O O . GLU A 1 13 ? -11.898 -5.747 -27.282 1.00 74.22 22 GLU A O 12
ATOM 14389 N N . GLY A 1 14 ? -10.967 -7.246 -25.886 1.00 51.33 23 GLY A N 12
ATOM 14390 C CA . GLY A 1 14 ? -9.749 -6.473 -25.730 1.00 2.13 23 GLY A CA 12
ATOM 14391 C C . GLY A 1 14 ? -8.911 -6.943 -24.557 1.00 63.15 23 GLY A C 12
ATOM 14392 O O . GLY A 1 14 ? -9.238 -7.939 -23.911 1.00 52.53 23 GLY A O 12
ATOM 14396 N N . ARG A 1 15 ? -7.825 -6.227 -24.283 1.00 53.01 24 ARG A N 12
ATOM 14397 C CA . ARG A 1 15 ? -6.936 -6.579 -23.183 1.00 10.44 24 ARG A CA 12
ATOM 14398 C C . ARG A 1 15 ? -7.064 -5.576 -22.039 1.00 65.31 24 ARG A C 12
ATOM 14399 O O . ARG A 1 15 ? -7.300 -4.389 -22.264 1.00 5.03 24 ARG A O 12
ATOM 14420 N N . PHE A 1 16 ? -6.906 -6.063 -20.812 1.00 54.25 25 PHE A N 12
ATOM 14421 C CA . PHE A 1 16 ? -7.005 -5.210 -19.633 1.00 74.45 25 PHE A CA 12
ATOM 14422 C C . PHE A 1 16 ? -5.954 -5.593 -18.596 1.00 32.12 25 PHE A C 12
ATOM 14423 O O . PHE A 1 16 ? -5.782 -6.769 -18.277 1.00 1.00 25 PHE A O 12
ATOM 14440 N N . GLU A 1 17 ? -5.254 -4.591 -18.074 1.00 12.34 26 GLU A N 12
ATOM 14441 C CA . GLU A 1 17 ? -4.219 -4.823 -17.073 1.00 40.53 26 GLU A CA 12
ATOM 14442 C C . GLU A 1 17 ? -4.633 -4.253 -15.720 1.00 32.05 26 GLU A C 12
ATOM 14443 O O . GLU A 1 17 ? -5.393 -3.286 -15.646 1.00 60.20 26 GLU A O 12
ATOM 14455 N N . LEU A 1 18 ? -4.129 -4.859 -14.650 1.00 74.22 27 LEU A N 12
ATOM 14456 C CA . LEU A 1 18 ? -4.447 -4.414 -13.298 1.00 4.22 27 LEU A CA 12
ATOM 14457 C C . LEU A 1 18 ? -3.358 -4.837 -12.316 1.00 15.40 27 LEU A C 12
ATOM 14458 O O . LEU A 1 18 ? -2.479 -5.629 -12.652 1.00 44.15 27 LEU A O 12
ATOM 14474 N N . SER A 1 19 ? -3.426 -4.304 -11.100 1.00 73.00 28 SER A N 12
ATOM 14475 C CA . SER A 1 19 ? -2.446 -4.625 -10.069 1.00 40.23 28 SER A CA 12
ATOM 14476 C C . SER A 1 19 ? -3.136 -4.988 -8.758 1.00 2.12 28 SER A C 12
ATOM 14477 O O . SER A 1 19 ? -4.118 -4.358 -8.364 1.00 63.22 28 SER A O 12
ATOM 14485 N N . VAL A 1 20 ? -2.614 -6.009 -8.085 1.00 11.31 29 VAL A N 12
ATOM 14486 C CA . VAL A 1 20 ? -3.178 -6.456 -6.817 1.00 23.50 29 VAL A CA 12
ATOM 14487 C C . VAL A 1 20 ? -2.091 -6.994 -5.892 1.00 15.31 29 VAL A C 12
ATOM 14488 O O . VAL A 1 20 ? -1.069 -7.504 -6.349 1.00 45.33 29 VAL A O 12
ATOM 14501 N N . ASP A 1 21 ? -2.321 -6.876 -4.589 1.00 22.33 30 ASP A N 12
ATOM 14502 C CA . ASP A 1 21 ? -1.362 -7.352 -3.598 1.00 13.32 30 ASP A CA 12
ATOM 14503 C C . ASP A 1 21 ? -1.697 -8.773 -3.157 1.00 24.32 30 ASP A C 12
ATOM 14504 O O . ASP A 1 21 ? -2.865 -9.123 -2.988 1.00 63.13 30 ASP A O 12
ATOM 14513 N N . SER A 1 22 ? -0.663 -9.589 -2.973 1.00 12.22 31 SER A N 12
ATOM 14514 C CA . SER A 1 22 ? -0.847 -10.974 -2.556 1.00 74.12 31 SER A CA 12
ATOM 14515 C C . SER A 1 22 ? -1.016 -11.069 -1.043 1.00 4.52 31 SER A C 12
ATOM 14516 O O . SER A 1 22 ? -0.235 -10.496 -0.284 1.00 22.22 31 SER A O 12
ATOM 14524 N N . ASN A 1 23 ? -2.041 -11.796 -0.612 1.00 54.30 32 ASN A N 12
ATOM 14525 C CA . ASN A 1 23 ? -2.314 -11.965 0.811 1.00 62.54 32 ASN A CA 12
ATOM 14526 C C . ASN A 1 23 ? -3.580 -12.788 1.028 1.00 72.35 32 ASN A C 12
ATOM 14527 O O . ASN A 1 23 ? -3.692 -13.530 2.005 1.00 52.55 32 ASN A O 12
ATOM 14538 N N . HIS A 1 24 ? -4.532 -12.653 0.109 1.00 1.24 33 HIS A N 12
ATOM 14539 C CA . HIS A 1 24 ? -5.790 -13.385 0.199 1.00 15.52 33 HIS A CA 12
ATOM 14540 C C . HIS A 1 24 ? -5.825 -14.531 -0.807 1.00 31.35 33 HIS A C 12
ATOM 14541 O O . HIS A 1 24 ? -4.933 -14.663 -1.645 1.00 72.34 33 HIS A O 12
ATOM 14555 N N . THR A 1 25 ? -6.861 -15.360 -0.716 1.00 63.24 34 THR A N 12
ATOM 14556 C CA . THR A 1 25 ? -7.011 -16.497 -1.616 1.00 44.44 34 THR A CA 12
ATOM 14557 C C . THR A 1 25 ? -7.448 -16.044 -3.005 1.00 63.40 34 THR A C 12
ATOM 14558 O O . THR A 1 25 ? -7.808 -14.884 -3.206 1.00 52.24 34 THR A O 12
ATOM 14569 N N . LEU A 1 26 ? -7.414 -16.967 -3.960 1.00 54.12 35 LEU A N 12
ATOM 14570 C CA . LEU A 1 26 ? -7.808 -16.663 -5.332 1.00 14.14 35 LEU A CA 12
ATOM 14571 C C . LEU A 1 26 ? -9.192 -16.023 -5.371 1.00 74.14 35 LEU A C 12
ATOM 14572 O O . LEU A 1 26 ? -9.498 -15.238 -6.269 1.00 14.43 35 LEU A O 12
ATOM 14588 N N . ARG A 1 27 ? -10.024 -16.363 -4.392 1.00 52.02 36 ARG A N 12
ATOM 14589 C CA . ARG A 1 27 ? -11.375 -15.821 -4.315 1.00 14.12 36 ARG A CA 12
ATOM 14590 C C . ARG A 1 27 ? -11.355 -14.297 -4.385 1.00 5.23 36 ARG A C 12
ATOM 14591 O O . ARG A 1 27 ? -12.195 -13.684 -5.043 1.00 73.11 36 ARG A O 12
ATOM 14612 N N . ASP A 1 28 ? -10.389 -13.692 -3.702 1.00 13.45 37 ASP A N 12
ATOM 14613 C CA . ASP A 1 28 ? -10.258 -12.239 -3.686 1.00 73.33 37 ASP A CA 12
ATOM 14614 C C . ASP A 1 28 ? -9.826 -11.718 -5.053 1.00 72.34 37 ASP A C 12
ATOM 14615 O O . ASP A 1 28 ? -10.398 -10.761 -5.574 1.00 15.53 37 ASP A O 12
ATOM 14624 N N . VAL A 1 29 ? -8.812 -12.355 -5.630 1.00 44.20 38 VAL A N 12
ATOM 14625 C CA . VAL A 1 29 ? -8.302 -11.956 -6.937 1.00 13.14 38 VAL A CA 12
ATOM 14626 C C . VAL A 1 29 ? -9.396 -12.023 -7.997 1.00 0.34 38 VAL A C 12
ATOM 14627 O O . VAL A 1 29 ? -9.595 -11.076 -8.760 1.00 31.53 38 VAL A O 12
ATOM 14640 N N . LEU A 1 30 ? -10.103 -13.146 -8.039 1.00 33.33 39 LEU A N 12
ATOM 14641 C CA . LEU A 1 30 ? -11.179 -13.338 -9.005 1.00 40.54 39 LEU A CA 12
ATOM 14642 C C . LEU A 1 30 ? -12.271 -12.289 -8.819 1.00 34.51 39 LEU A C 12
ATOM 14643 O O . LEU A 1 30 ? -12.865 -11.818 -9.789 1.00 0.21 39 LEU A O 12
ATOM 14659 N N . ARG A 1 31 ? -12.530 -11.928 -7.566 1.00 61.23 40 ARG A N 12
ATOM 14660 C CA . ARG A 1 31 ? -13.550 -10.935 -7.253 1.00 11.12 40 ARG A CA 12
ATOM 14661 C C . ARG A 1 31 ? -13.238 -9.603 -7.928 1.00 42.14 40 ARG A C 12
ATOM 14662 O O . ARG A 1 31 ? -14.114 -8.980 -8.526 1.00 54.53 40 ARG A O 12
ATOM 14683 N N . GLN A 1 32 ? -11.984 -9.174 -7.828 1.00 1.33 41 GLN A N 12
ATOM 14684 C CA . GLN A 1 32 ? -11.557 -7.915 -8.428 1.00 72.41 41 GLN A CA 12
ATOM 14685 C C . GLN A 1 32 ? -11.670 -7.971 -9.948 1.00 30.50 41 GLN A C 12
ATOM 14686 O O . GLN A 1 32 ? -12.247 -7.080 -10.571 1.00 72.33 41 GLN A O 12
ATOM 14700 N N . PHE A 1 33 ? -11.115 -9.024 -10.539 1.00 62.21 42 PHE A N 12
ATOM 14701 C CA . PHE A 1 33 ? -11.152 -9.196 -11.987 1.00 21.03 42 PHE A CA 12
ATOM 14702 C C . PHE A 1 33 ? -12.582 -9.097 -12.510 1.00 20.53 42 PHE A C 12
ATOM 14703 O O . PHE A 1 33 ? -12.847 -8.421 -13.504 1.00 0.14 42 PHE A O 12
ATOM 14720 N N . LYS A 1 34 ? -13.501 -9.778 -11.833 1.00 70.12 43 LYS A N 12
ATOM 14721 C CA . LYS A 1 34 ? -14.905 -9.768 -12.227 1.00 21.31 43 LYS A CA 12
ATOM 14722 C C . LYS A 1 34 ? -15.509 -8.378 -12.054 1.00 62.33 43 LYS A C 12
ATOM 14723 O O . LYS A 1 34 ? -16.417 -7.990 -12.789 1.00 72.41 43 LYS A O 12
ATOM 14742 N N . ARG A 1 35 ? -14.997 -7.633 -11.080 1.00 54.32 44 ARG A N 12
ATOM 14743 C CA . ARG A 1 35 ? -15.487 -6.286 -10.812 1.00 45.21 44 ARG A CA 12
ATOM 14744 C C . ARG A 1 35 ? -14.921 -5.291 -11.822 1.00 32.03 44 ARG A C 12
ATOM 14745 O O . ARG A 1 35 ? -15.518 -4.246 -12.077 1.00 43.44 44 ARG A O 12
ATOM 14766 N N . GLU A 1 36 ? -13.767 -5.625 -12.391 1.00 53.21 45 GLU A N 12
ATOM 14767 C CA . GLU A 1 36 ? -13.122 -4.760 -13.371 1.00 44.44 45 GLU A CA 12
ATOM 14768 C C . GLU A 1 36 ? -13.468 -5.194 -14.793 1.00 32.14 45 GLU A C 12
ATOM 14769 O O . GLU A 1 36 ? -13.230 -4.462 -15.753 1.00 62.12 45 GLU A O 12
ATOM 14781 N N . VAL A 1 37 ? -14.032 -6.391 -14.918 1.00 72.31 46 VAL A N 12
ATOM 14782 C CA . VAL A 1 37 ? -14.413 -6.924 -16.221 1.00 24.32 46 VAL A CA 12
ATOM 14783 C C . VAL A 1 37 ? -15.884 -6.655 -16.516 1.00 61.53 46 VAL A C 12
ATOM 14784 O O . VAL A 1 37 ? -16.299 -6.623 -17.674 1.00 70.13 46 VAL A O 12
ATOM 14797 N N . ALA A 1 38 ? -16.668 -6.463 -15.461 1.00 11.52 47 ALA A N 12
ATOM 14798 C CA . ALA A 1 38 ? -18.093 -6.194 -15.607 1.00 12.31 47 ALA A CA 12
ATOM 14799 C C . ALA A 1 38 ? -18.334 -4.794 -16.163 1.00 64.32 47 ALA A C 12
ATOM 14800 O O . ALA A 1 38 ? -19.434 -4.475 -16.611 1.00 74.13 47 ALA A O 12
ATOM 14807 N N . ALA A 1 39 ? -17.297 -3.963 -16.131 1.00 20.44 48 ALA A N 12
ATOM 14808 C CA . ALA A 1 39 ? -17.396 -2.599 -16.633 1.00 3.42 48 ALA A CA 12
ATOM 14809 C C . ALA A 1 39 ? -17.646 -2.584 -18.137 1.00 10.00 48 ALA A C 12
ATOM 14810 O O . ALA A 1 39 ? -18.383 -1.738 -18.646 1.00 22.20 48 ALA A O 12
ATOM 14817 N N . LEU A 1 40 ? -17.028 -3.524 -18.844 1.00 13.12 49 LEU A N 12
ATOM 14818 C CA . LEU A 1 40 ? -17.184 -3.619 -20.291 1.00 43.23 49 LEU A CA 12
ATOM 14819 C C . LEU A 1 40 ? -17.926 -4.895 -20.677 1.00 3.42 49 LEU A C 12
ATOM 14820 O O . LEU A 1 40 ? -18.532 -4.973 -21.745 1.00 71.03 49 LEU A O 12
ATOM 14836 N N . ASP A 1 41 ? -17.875 -5.890 -19.799 1.00 63.51 50 ASP A N 12
ATOM 14837 C CA . ASP A 1 41 ? -18.545 -7.162 -20.046 1.00 23.02 50 ASP A CA 12
ATOM 14838 C C . ASP A 1 41 ? -19.873 -7.230 -19.298 1.00 62.53 50 ASP A C 12
ATOM 14839 O O . ASP A 1 41 ? -19.921 -7.442 -18.086 1.00 42.14 50 ASP A O 12
ATOM 14848 N N . PRO A 1 42 ? -20.978 -7.046 -20.036 1.00 63.41 51 PRO A N 12
ATOM 14849 C CA . PRO A 1 42 ? -22.327 -7.082 -19.464 1.00 22.22 51 PRO A CA 12
ATOM 14850 C C . PRO A 1 42 ? -22.734 -8.485 -19.027 1.00 20.14 51 PRO A C 12
ATOM 14851 O O . PRO A 1 42 ? -23.618 -8.651 -18.186 1.00 20.04 51 PRO A O 12
ATOM 14862 N N . ILE A 1 43 ? -22.084 -9.491 -19.602 1.00 30.10 52 ILE A N 12
ATOM 14863 C CA . ILE A 1 43 ? -22.378 -10.880 -19.270 1.00 12.53 52 ILE A CA 12
ATOM 14864 C C . ILE A 1 43 ? -21.997 -11.192 -17.827 1.00 30.04 52 ILE A C 12
ATOM 14865 O O . ILE A 1 43 ? -21.027 -10.649 -17.299 1.00 34.33 52 ILE A O 12
ATOM 14881 N N . ASN A 1 44 ? -22.766 -12.072 -17.195 1.00 35.45 53 ASN A N 12
ATOM 14882 C CA . ASN A 1 44 ? -22.509 -12.459 -15.812 1.00 42.21 53 ASN A CA 12
ATOM 14883 C C . ASN A 1 44 ? -21.235 -13.292 -15.709 1.00 31.44 53 ASN A C 12
ATOM 14884 O O . ASN A 1 44 ? -20.855 -13.985 -16.654 1.00 4.23 53 ASN A O 12
ATOM 14895 N N . LEU A 1 45 ? -20.581 -13.222 -14.555 1.00 4.41 54 LEU A N 12
ATOM 14896 C CA . LEU A 1 45 ? -19.349 -13.970 -14.327 1.00 34.25 54 LEU A CA 12
ATOM 14897 C C . LEU A 1 45 ? -19.628 -15.468 -14.253 1.00 54.04 54 LEU A C 12
ATOM 14898 O O . LEU A 1 45 ? -18.758 -16.286 -14.551 1.00 14.22 54 LEU A O 12
ATOM 14914 N N . GLU A 1 46 ? -20.848 -15.819 -13.858 1.00 30.04 55 GLU A N 12
ATOM 14915 C CA . GLU A 1 46 ? -21.241 -17.219 -13.747 1.00 52.23 55 GLU A CA 12
ATOM 14916 C C . GLU A 1 46 ? -21.522 -17.815 -15.124 1.00 31.14 55 GLU A C 12
ATOM 14917 O O . GLU A 1 46 ? -21.679 -19.027 -15.265 1.00 61.33 55 GLU A O 12
ATOM 14929 N N . GLU A 1 47 ? -21.584 -16.953 -16.134 1.00 35.41 56 GLU A N 12
ATOM 14930 C CA . GLU A 1 47 ? -21.848 -17.395 -17.498 1.00 41.15 56 GLU A CA 12
ATOM 14931 C C . GLU A 1 47 ? -20.560 -17.841 -18.184 1.00 43.23 56 GLU A C 12
ATOM 14932 O O . GLU A 1 47 ? -20.575 -18.721 -19.046 1.00 4.44 56 GLU A O 12
ATOM 14944 N N . TYR A 1 48 ? -19.447 -17.227 -17.797 1.00 33.24 57 TYR A N 12
ATOM 14945 C CA . TYR A 1 48 ? -18.151 -17.558 -18.375 1.00 45.24 57 TYR A CA 12
ATOM 14946 C C . TYR A 1 48 ? -17.156 -17.958 -17.290 1.00 63.22 57 TYR A C 12
ATOM 14947 O O . TYR A 1 48 ? -17.419 -17.795 -16.099 1.00 12.42 57 TYR A O 12
ATOM 14965 N N . VAL A 1 49 ? -16.010 -18.484 -17.712 1.00 2.12 58 VAL A N 12
ATOM 14966 C CA . VAL A 1 49 ? -14.973 -18.907 -16.778 1.00 12.33 58 VAL A CA 12
ATOM 14967 C C . VAL A 1 49 ? -13.625 -18.292 -17.138 1.00 32.32 58 VAL A C 12
ATOM 14968 O O . VAL A 1 49 ? -13.308 -18.109 -18.313 1.00 72.43 58 VAL A O 12
ATOM 14981 N N . VAL A 1 50 ? -12.834 -17.976 -16.118 1.00 1.42 59 VAL A N 12
ATOM 14982 C CA . VAL A 1 50 ? -11.518 -17.383 -16.326 1.00 52.12 59 VAL A CA 12
ATOM 14983 C C . VAL A 1 50 ? -10.413 -18.413 -16.122 1.00 1.10 59 VAL A C 12
ATOM 14984 O O . VAL A 1 50 ? -10.415 -19.154 -15.140 1.00 72.23 59 VAL A O 12
ATOM 14997 N N . ASN A 1 51 ? -9.469 -18.453 -17.057 1.00 3.45 60 ASN A N 12
ATOM 14998 C CA . ASN A 1 51 ? -8.356 -19.392 -16.979 1.00 70.33 60 ASN A CA 12
ATOM 14999 C C . ASN A 1 51 ? -7.024 -18.653 -16.899 1.00 10.31 60 ASN A C 12
ATOM 15000 O O . ASN A 1 51 ? -6.854 -17.590 -17.498 1.00 72.42 60 ASN A O 12
ATOM 15011 N N . HIS A 1 52 ? -6.081 -19.222 -16.154 1.00 73.05 61 HIS A N 12
ATOM 15012 C CA . HIS A 1 52 ? -4.763 -18.618 -15.996 1.00 52.43 61 HIS A CA 12
ATOM 15013 C C . HIS A 1 52 ? -3.698 -19.443 -16.711 1.00 43.15 61 HIS A C 12
ATOM 15014 O O . HIS A 1 52 ? -3.402 -20.569 -16.314 1.00 22.04 61 HIS A O 12
ATOM 15028 N N . GLU A 1 53 ? -3.126 -18.875 -17.769 1.00 14.53 62 GLU A N 12
ATOM 15029 C CA . GLU A 1 53 ? -2.095 -19.559 -18.539 1.00 73.54 62 GLU A CA 12
ATOM 15030 C C . GLU A 1 53 ? -2.567 -20.946 -18.968 1.00 53.11 62 GLU A C 12
ATOM 15031 O O . GLU A 1 53 ? -1.772 -21.879 -19.074 1.00 55.11 62 GLU A O 12
ATOM 15043 N N . GLY A 1 54 ? -3.868 -21.072 -19.213 1.00 31.51 63 GLY A N 12
ATOM 15044 C CA . GLY A 1 54 ? -4.424 -22.347 -19.626 1.00 75.43 63 GLY A CA 12
ATOM 15045 C C . GLY A 1 54 ? -4.841 -23.207 -18.449 1.00 62.34 63 GLY A C 12
ATOM 15046 O O . GLY A 1 54 ? -5.098 -24.401 -18.603 1.00 72.42 63 GLY A O 12
ATOM 15050 N N . LYS A 1 55 ? -4.906 -22.600 -17.269 1.00 71.52 64 LYS A N 12
ATOM 15051 C CA . LYS A 1 55 ? -5.293 -23.317 -16.060 1.00 74.41 64 LYS A CA 12
ATOM 15052 C C . LYS A 1 55 ? -6.694 -22.913 -15.613 1.00 15.31 64 LYS A C 12
ATOM 15053 O O . LYS A 1 55 ? -7.070 -21.742 -15.695 1.00 24.31 64 LYS A O 12
ATOM 15072 N N . LEU A 1 56 ? -7.463 -23.887 -15.139 1.00 14.43 65 LEU A N 12
ATOM 15073 C CA . LEU A 1 56 ? -8.823 -23.631 -14.677 1.00 34.45 65 LEU A CA 12
ATOM 15074 C C . LEU A 1 56 ? -8.936 -23.846 -13.171 1.00 1.35 65 LEU A C 12
ATOM 15075 O O . LEU A 1 56 ? -8.586 -24.909 -12.656 1.00 15.10 65 LEU A O 12
ATOM 15091 N N . LEU A 1 57 ? -9.427 -22.830 -12.469 1.00 34.30 66 LEU A N 12
ATOM 15092 C CA . LEU A 1 57 ? -9.589 -22.908 -11.021 1.00 43.22 66 LEU A CA 12
ATOM 15093 C C . LEU A 1 57 ? -10.956 -23.477 -10.655 1.00 41.43 66 LEU A C 12
ATOM 15094 O O . LEU A 1 57 ? -11.903 -23.396 -11.438 1.00 75.22 66 LEU A O 12
ATOM 15110 N N . LEU A 1 58 ? -11.052 -24.049 -9.461 1.00 20.44 67 LEU A N 12
ATOM 15111 C CA . LEU A 1 58 ? -12.304 -24.630 -8.989 1.00 15.11 67 LEU A CA 12
ATOM 15112 C C . LEU A 1 58 ? -12.666 -24.095 -7.607 1.00 54.22 67 LEU A C 12
ATOM 15113 O O . LEU A 1 58 ? -13.683 -23.421 -7.438 1.00 71.40 67 LEU A O 12
ATOM 15129 N N . ASP A 1 59 ? -11.827 -24.397 -6.623 1.00 61.10 68 ASP A N 12
ATOM 15130 C CA . ASP A 1 59 ? -12.056 -23.944 -5.256 1.00 53.20 68 ASP A CA 12
ATOM 15131 C C . ASP A 1 59 ? -11.611 -22.495 -5.082 1.00 72.00 68 ASP A C 12
ATOM 15132 O O . ASP A 1 59 ? -12.137 -21.771 -4.237 1.00 13.12 68 ASP A O 12
ATOM 15141 N N . ASP A 1 60 ? -10.639 -22.080 -5.886 1.00 41.32 69 ASP A N 12
ATOM 15142 C CA . ASP A 1 60 ? -10.123 -20.717 -5.821 1.00 64.44 69 ASP A CA 12
ATOM 15143 C C . ASP A 1 60 ? -9.714 -20.359 -4.396 1.00 44.52 69 ASP A C 12
ATOM 15144 O O . ASP A 1 60 ? -9.757 -19.193 -4.002 1.00 71.22 69 ASP A O 12
ATOM 15153 N N . SER A 1 61 ? -9.318 -21.368 -3.628 1.00 24.14 70 SER A N 12
ATOM 15154 C CA . SER A 1 61 ? -8.906 -21.160 -2.244 1.00 44.24 70 SER A CA 12
ATOM 15155 C C . SER A 1 61 ? -7.398 -20.945 -2.153 1.00 61.31 70 SER A C 12
ATOM 15156 O O . SER A 1 61 ? -6.906 -20.303 -1.226 1.00 5.44 70 SER A O 12
ATOM 15164 N N . VAL A 1 62 ? -6.669 -21.489 -3.123 1.00 53.31 71 VAL A N 12
ATOM 15165 C CA . VAL A 1 62 ? -5.218 -21.357 -3.154 1.00 44.14 71 VAL A CA 12
ATOM 15166 C C . VAL A 1 62 ? -4.802 -19.913 -3.413 1.00 73.02 71 VAL A C 12
ATOM 15167 O O . VAL A 1 62 ? -5.579 -19.116 -3.941 1.00 61.54 71 VAL A O 12
ATOM 15180 N N . THR A 1 63 ? -3.571 -19.581 -3.038 1.00 0.31 72 THR A N 12
ATOM 15181 C CA . THR A 1 63 ? -3.052 -18.232 -3.228 1.00 65.55 72 THR A CA 12
ATOM 15182 C C . THR A 1 63 ? -2.541 -18.036 -4.651 1.00 62.02 72 THR A C 12
ATOM 15183 O O . THR A 1 63 ? -2.187 -18.999 -5.333 1.00 52.34 72 THR A O 12
ATOM 15194 N N . LEU A 1 64 ? -2.504 -16.784 -5.094 1.00 23.02 73 LEU A N 12
ATOM 15195 C CA . LEU A 1 64 ? -2.035 -16.461 -6.437 1.00 2.11 73 LEU A CA 12
ATOM 15196 C C . LEU A 1 64 ? -0.648 -17.047 -6.685 1.00 55.42 73 LEU A C 12
ATOM 15197 O O . LEU A 1 64 ? -0.359 -17.540 -7.775 1.00 53.41 73 LEU A O 12
ATOM 15213 N N . GLN A 1 65 ? 0.203 -16.990 -5.666 1.00 63.34 74 GLN A N 12
ATOM 15214 C CA . GLN A 1 65 ? 1.559 -17.517 -5.775 1.00 13.15 74 GLN A CA 12
ATOM 15215 C C . GLN A 1 65 ? 1.555 -19.042 -5.741 1.00 13.42 74 GLN A C 12
ATOM 15216 O O . GLN A 1 65 ? 2.293 -19.692 -6.481 1.00 62.20 74 GLN A O 12
ATOM 15230 N N . THR A 1 66 ? 0.718 -19.607 -4.876 1.00 70.42 75 THR A N 12
ATOM 15231 C CA . THR A 1 66 ? 0.619 -21.055 -4.745 1.00 32.54 75 THR A CA 12
ATOM 15232 C C . THR A 1 66 ? 0.244 -21.704 -6.072 1.00 44.14 75 THR A C 12
ATOM 15233 O O . THR A 1 66 ? 0.682 -22.813 -6.378 1.00 60.23 75 THR A O 12
ATOM 15244 N N . VAL A 1 67 ? -0.568 -21.005 -6.859 1.00 2.20 76 VAL A N 12
ATOM 15245 C CA . VAL A 1 67 ? -1.000 -21.512 -8.156 1.00 23.12 76 VAL A CA 12
ATOM 15246 C C . VAL A 1 67 ? 0.151 -21.516 -9.156 1.00 2.24 76 VAL A C 12
ATOM 15247 O O . VAL A 1 67 ? 0.141 -22.271 -10.127 1.00 2.31 76 VAL A O 12
ATOM 15260 N N . GLY A 1 68 ? 1.144 -20.666 -8.910 1.00 50.01 77 GLY A N 12
ATOM 15261 C CA . GLY A 1 68 ? 2.290 -20.587 -9.798 1.00 35.24 77 GLY A CA 12
ATOM 15262 C C . GLY A 1 68 ? 2.232 -19.380 -10.713 1.00 30.41 77 GLY A C 12
ATOM 15263 O O . GLY A 1 68 ? 2.869 -19.360 -11.766 1.00 42.21 77 GLY A O 12
ATOM 15267 N N . VAL A 1 69 ? 1.465 -18.372 -10.312 1.00 54.42 78 VAL A N 12
ATOM 15268 C CA . VAL A 1 69 ? 1.325 -17.155 -11.104 1.00 63.53 78 VAL A CA 12
ATOM 15269 C C . VAL A 1 69 ? 2.635 -16.377 -11.151 1.00 2.13 78 VAL A C 12
ATOM 15270 O O . VAL A 1 69 ? 3.108 -15.873 -10.131 1.00 71.53 78 VAL A O 12
ATOM 15283 N N . LYS A 1 70 ? 3.218 -16.281 -12.341 1.00 2.02 79 LYS A N 12
ATOM 15284 C CA . LYS A 1 70 ? 4.474 -15.562 -12.523 1.00 34.03 79 LYS A CA 12
ATOM 15285 C C . LYS A 1 70 ? 4.260 -14.056 -12.405 1.00 23.32 79 LYS A C 12
ATOM 15286 O O . LYS A 1 70 ? 3.131 -13.588 -12.255 1.00 23.40 79 LYS A O 12
ATOM 15305 N N . LYS A 1 71 ? 5.352 -13.301 -12.475 1.00 35.53 80 LYS A N 12
ATOM 15306 C CA . LYS A 1 71 ? 5.285 -11.848 -12.379 1.00 34.13 80 LYS A CA 12
ATOM 15307 C C . LYS A 1 71 ? 4.367 -11.274 -13.453 1.00 53.40 80 LYS A C 12
ATOM 15308 O O . LYS A 1 71 ? 3.699 -10.262 -13.236 1.00 71.33 80 LYS A O 12
ATOM 15327 N N . ASP A 1 72 ? 4.338 -11.925 -14.610 1.00 74.41 81 ASP A N 12
ATOM 15328 C CA . ASP A 1 72 ? 3.499 -11.481 -15.717 1.00 43.34 81 ASP A CA 12
ATOM 15329 C C . ASP A 1 72 ? 2.025 -11.731 -15.417 1.00 53.40 81 ASP A C 12
ATOM 15330 O O . ASP A 1 72 ? 1.183 -10.856 -15.620 1.00 13.21 81 ASP A O 12
ATOM 15339 N N . SER A 1 73 ? 1.720 -12.931 -14.934 1.00 15.54 82 SER A N 12
ATOM 15340 C CA . SER A 1 73 ? 0.346 -13.298 -14.610 1.00 11.41 82 SER A CA 12
ATOM 15341 C C . SER A 1 73 ? -0.580 -13.036 -15.794 1.00 42.31 82 SER A C 12
ATOM 15342 O O . SER A 1 73 ? -1.259 -12.010 -15.851 1.00 63.45 82 SER A O 12
ATOM 15350 N N . VAL A 1 74 ? -0.601 -13.971 -16.738 1.00 74.13 83 VAL A N 12
ATOM 15351 C CA . VAL A 1 74 ? -1.444 -13.844 -17.922 1.00 2.45 83 VAL A CA 12
ATOM 15352 C C . VAL A 1 74 ? -2.593 -14.844 -17.888 1.00 73.52 83 VAL A C 12
ATOM 15353 O O . VAL A 1 74 ? -2.375 -16.056 -17.856 1.00 13.20 83 VAL A O 12
ATOM 15366 N N . PHE A 1 75 ? -3.819 -14.330 -17.897 1.00 24.34 84 PHE A N 12
ATOM 15367 C CA . PHE A 1 75 ? -5.004 -15.179 -17.867 1.00 31.02 84 PHE A CA 12
ATOM 15368 C C . PHE A 1 75 ? -5.953 -14.828 -19.009 1.00 62.44 84 PHE A C 12
ATOM 15369 O O . PHE A 1 75 ? -6.209 -13.655 -19.280 1.00 75.35 84 PHE A O 12
ATOM 15386 N N . VAL A 1 76 ? -6.471 -15.855 -19.677 1.00 5.22 85 VAL A N 12
ATOM 15387 C CA . VAL A 1 76 ? -7.391 -15.657 -20.790 1.00 12.31 85 VAL A CA 12
ATOM 15388 C C . VAL A 1 76 ? -8.838 -15.639 -20.310 1.00 10.22 85 VAL A C 12
ATOM 15389 O O . VAL A 1 76 ? -9.199 -16.342 -19.365 1.00 72.23 85 VAL A O 12
ATOM 15402 N N . LEU A 1 77 ? -9.663 -14.831 -20.966 1.00 52.22 86 LEU A N 12
ATOM 15403 C CA . LEU A 1 77 ? -11.073 -14.721 -20.607 1.00 41.02 86 LEU A CA 12
ATOM 15404 C C . LEU A 1 77 ? -11.961 -15.301 -21.703 1.00 62.53 86 LEU A C 12
ATOM 15405 O O . LEU A 1 77 ? -12.013 -14.778 -22.817 1.00 31.45 86 LEU A O 12
ATOM 15421 N N . VAL A 1 78 ? -12.660 -16.385 -21.380 1.00 3.02 87 VAL A N 12
ATOM 15422 C CA . VAL A 1 78 ? -13.548 -17.035 -22.336 1.00 15.15 87 VAL A CA 12
ATOM 15423 C C . VAL A 1 78 ? -14.810 -17.548 -21.651 1.00 74.32 87 VAL A C 12
ATOM 15424 O O . VAL A 1 78 ? -14.828 -17.762 -20.439 1.00 31.20 87 VAL A O 12
ATOM 15437 N N . ARG A 1 79 ? -15.865 -17.744 -22.436 1.00 64.44 88 ARG A N 12
ATOM 15438 C CA . ARG A 1 79 ? -17.132 -18.232 -21.906 1.00 61.40 88 ARG A CA 12
ATOM 15439 C C . ARG A 1 79 ? -17.451 -19.621 -22.451 1.00 63.42 88 ARG A C 12
ATOM 15440 O O . ARG A 1 79 ? -17.199 -19.915 -23.620 1.00 44.41 88 ARG A O 12
ATOM 15461 N N . LYS A 1 80 ? -18.006 -20.474 -21.596 1.00 52.45 89 LYS A N 12
ATOM 15462 C CA . LYS A 1 80 ? -18.361 -21.832 -21.991 1.00 3.20 89 LYS A CA 12
ATOM 15463 C C . LYS A 1 80 ? -19.838 -21.923 -22.361 1.00 3.02 89 LYS A C 12
ATOM 15464 O O . LYS A 1 80 ? -20.208 -22.611 -23.312 1.00 3.40 89 LYS A O 12
ATOM 15483 N N . ALA A 1 81 ? -20.677 -21.224 -21.604 1.00 1.13 90 ALA A N 12
ATOM 15484 C CA . ALA A 1 81 ? -22.113 -21.224 -21.855 1.00 2.44 90 ALA A CA 12
ATOM 15485 C C . ALA A 1 81 ? -22.635 -19.805 -22.055 1.00 3.22 90 ALA A C 12
ATOM 15486 O O . ALA A 1 81 ? -21.890 -18.834 -21.915 1.00 50.32 90 ALA A O 12
ATOM 15493 N N . MET A 1 1 ? 2.249 -11.306 -0.848 1.00 4.42 10 MET A N 13
ATOM 15494 C CA . MET A 1 1 ? 3.579 -10.954 -0.364 1.00 3.04 10 MET A CA 13
ATOM 15495 C C . MET A 1 1 ? 3.756 -9.440 -0.312 1.00 2.22 10 MET A C 13
ATOM 15496 O O . MET A 1 1 ? 4.869 -8.931 -0.443 1.00 3.34 10 MET A O 13
ATOM 15510 N N . SER A 1 2 ? 2.652 -8.725 -0.121 1.00 33.53 11 SER A N 13
ATOM 15511 C CA . SER A 1 2 ? 2.685 -7.269 -0.056 1.00 32.10 11 SER A CA 13
ATOM 15512 C C . SER A 1 2 ? 3.187 -6.678 -1.370 1.00 31.21 11 SER A C 13
ATOM 15513 O O . SER A 1 2 ? 3.324 -7.385 -2.368 1.00 0.03 11 SER A O 13
ATOM 15521 N N . GLU A 1 3 ? 3.459 -5.377 -1.361 1.00 22.04 12 GLU A N 13
ATOM 15522 C CA . GLU A 1 3 ? 3.945 -4.690 -2.552 1.00 23.53 12 GLU A CA 13
ATOM 15523 C C . GLU A 1 3 ? 2.902 -4.727 -3.665 1.00 20.33 12 GLU A C 13
ATOM 15524 O O . GLU A 1 3 ? 1.797 -5.238 -3.480 1.00 14.25 12 GLU A O 13
ATOM 15536 N N . THR A 1 4 ? 3.261 -4.182 -4.823 1.00 10.43 13 THR A N 13
ATOM 15537 C CA . THR A 1 4 ? 2.357 -4.150 -5.965 1.00 40.25 13 THR A CA 13
ATOM 15538 C C . THR A 1 4 ? 2.590 -5.343 -6.884 1.00 62.54 13 THR A C 13
ATOM 15539 O O . THR A 1 4 ? 3.715 -5.826 -7.017 1.00 45.44 13 THR A O 13
ATOM 15550 N N . ILE A 1 5 ? 1.521 -5.815 -7.517 1.00 20.24 14 ILE A N 13
ATOM 15551 C CA . ILE A 1 5 ? 1.611 -6.952 -8.425 1.00 12.13 14 ILE A CA 13
ATOM 15552 C C . ILE A 1 5 ? 0.775 -6.721 -9.679 1.00 40.30 14 ILE A C 13
ATOM 15553 O O . ILE A 1 5 ? -0.450 -6.848 -9.671 1.00 44.13 14 ILE A O 13
ATOM 15569 N N . PRO A 1 6 ? 1.451 -6.374 -10.785 1.00 33.42 15 PRO A N 13
ATOM 15570 C CA . PRO A 1 6 ? 0.791 -6.121 -12.069 1.00 13.42 15 PRO A CA 13
ATOM 15571 C C . PRO A 1 6 ? 0.228 -7.393 -12.693 1.00 31.02 15 PRO A C 13
ATOM 15572 O O . PRO A 1 6 ? 0.954 -8.362 -12.913 1.00 62.23 15 PRO A O 13
ATOM 15583 N N . VAL A 1 7 ? -1.071 -7.383 -12.976 1.00 61.42 16 VAL A N 13
ATOM 15584 C CA . VAL A 1 7 ? -1.731 -8.536 -13.577 1.00 21.54 16 VAL A CA 13
ATOM 15585 C C . VAL A 1 7 ? -2.418 -8.158 -14.884 1.00 4.51 16 VAL A C 13
ATOM 15586 O O . VAL A 1 7 ? -2.825 -7.012 -15.074 1.00 1.54 16 VAL A O 13
ATOM 15599 N N . SER A 1 8 ? -2.543 -9.128 -15.783 1.00 72.31 17 SER A N 13
ATOM 15600 C CA . SER A 1 8 ? -3.178 -8.896 -17.075 1.00 71.11 17 SER A CA 13
ATOM 15601 C C . SER A 1 8 ? -4.200 -9.986 -17.382 1.00 34.21 17 SER A C 13
ATOM 15602 O O . SER A 1 8 ? -3.941 -11.172 -17.178 1.00 64.23 17 SER A O 13
ATOM 15610 N N . VAL A 1 9 ? -5.365 -9.575 -17.873 1.00 72.12 18 VAL A N 13
ATOM 15611 C CA . VAL A 1 9 ? -6.428 -10.515 -18.210 1.00 24.34 18 VAL A CA 13
ATOM 15612 C C . VAL A 1 9 ? -6.864 -10.355 -19.662 1.00 24.23 18 VAL A C 13
ATOM 15613 O O . VAL A 1 9 ? -6.986 -9.238 -20.163 1.00 43.01 18 VAL A O 13
ATOM 15626 N N . GLN A 1 10 ? -7.097 -11.479 -20.331 1.00 71.40 19 GLN A N 13
ATOM 15627 C CA . GLN A 1 10 ? -7.520 -11.463 -21.726 1.00 63.35 19 GLN A CA 13
ATOM 15628 C C . GLN A 1 10 ? -8.981 -11.881 -21.858 1.00 24.23 19 GLN A C 13
ATOM 15629 O O . GLN A 1 10 ? -9.424 -12.834 -21.215 1.00 41.22 19 GLN A O 13
ATOM 15643 N N . CYS A 1 11 ? -9.723 -11.163 -22.693 1.00 32.22 20 CYS A N 13
ATOM 15644 C CA . CYS A 1 11 ? -11.135 -11.459 -22.907 1.00 53.14 20 CYS A CA 13
ATOM 15645 C C . CYS A 1 11 ? -11.479 -11.423 -24.393 1.00 64.30 20 CYS A C 13
ATOM 15646 O O . CYS A 1 11 ? -10.868 -10.682 -25.164 1.00 25.21 20 CYS A O 13
ATOM 15654 N N . CYS A 1 12 ? -12.458 -12.229 -24.788 1.00 22.31 21 CYS A N 13
ATOM 15655 C CA . CYS A 1 12 ? -12.881 -12.292 -26.182 1.00 61.14 21 CYS A CA 13
ATOM 15656 C C . CYS A 1 12 ? -13.387 -10.934 -26.659 1.00 22.42 21 CYS A C 13
ATOM 15657 O O . CYS A 1 12 ? -13.419 -10.660 -27.858 1.00 10.43 21 CYS A O 13
ATOM 15665 N N . GLU A 1 13 ? -13.782 -10.090 -25.711 1.00 74.20 22 GLU A N 13
ATOM 15666 C CA . GLU A 1 13 ? -14.289 -8.762 -26.035 1.00 54.02 22 GLU A CA 13
ATOM 15667 C C . GLU A 1 13 ? -13.160 -7.736 -26.042 1.00 53.55 22 GLU A C 13
ATOM 15668 O O . GLU A 1 13 ? -13.265 -6.686 -26.675 1.00 13.51 22 GLU A O 13
ATOM 15680 N N . GLY A 1 14 ? -12.080 -8.048 -25.333 1.00 43.32 23 GLY A N 13
ATOM 15681 C CA . GLY A 1 14 ? -10.947 -7.143 -25.270 1.00 42.03 23 GLY A CA 13
ATOM 15682 C C . GLY A 1 14 ? -9.960 -7.524 -24.185 1.00 22.51 23 GLY A C 13
ATOM 15683 O O . GLY A 1 14 ? -10.070 -8.593 -23.584 1.00 34.12 23 GLY A O 13
ATOM 15687 N N . ARG A 1 15 ? -8.991 -6.650 -23.934 1.00 40.13 24 ARG A N 13
ATOM 15688 C CA . ARG A 1 15 ? -7.979 -6.902 -22.916 1.00 64.20 24 ARG A CA 13
ATOM 15689 C C . ARG A 1 15 ? -8.053 -5.858 -21.805 1.00 65.44 24 ARG A C 13
ATOM 15690 O O . ARG A 1 15 ? -8.300 -4.680 -22.062 1.00 44.12 24 ARG A O 13
ATOM 15711 N N . PHE A 1 16 ? -7.837 -6.300 -20.571 1.00 13.35 25 PHE A N 13
ATOM 15712 C CA . PHE A 1 16 ? -7.881 -5.404 -19.420 1.00 71.43 25 PHE A CA 13
ATOM 15713 C C . PHE A 1 16 ? -6.784 -5.752 -18.419 1.00 2.14 25 PHE A C 13
ATOM 15714 O O . PHE A 1 16 ? -6.621 -6.911 -18.038 1.00 54.23 25 PHE A O 13
ATOM 15731 N N . GLU A 1 17 ? -6.034 -4.739 -17.996 1.00 45.14 26 GLU A N 13
ATOM 15732 C CA . GLU A 1 17 ? -4.951 -4.938 -17.040 1.00 42.32 26 GLU A CA 13
ATOM 15733 C C . GLU A 1 17 ? -5.251 -4.228 -15.723 1.00 32.41 26 GLU A C 13
ATOM 15734 O O . GLU A 1 17 ? -5.957 -3.219 -15.695 1.00 31.33 26 GLU A O 13
ATOM 15746 N N . LEU A 1 18 ? -4.711 -4.763 -14.633 1.00 72.34 27 LEU A N 13
ATOM 15747 C CA . LEU A 1 18 ? -4.921 -4.183 -13.312 1.00 10.15 27 LEU A CA 13
ATOM 15748 C C . LEU A 1 18 ? -3.752 -4.502 -12.385 1.00 34.52 27 LEU A C 13
ATOM 15749 O O . LEU A 1 18 ? -2.945 -5.387 -12.670 1.00 33.14 27 LEU A O 13
ATOM 15765 N N . SER A 1 19 ? -3.670 -3.778 -11.274 1.00 3.34 28 SER A N 13
ATOM 15766 C CA . SER A 1 19 ? -2.599 -3.983 -10.305 1.00 50.22 28 SER A CA 13
ATOM 15767 C C . SER A 1 19 ? -3.159 -4.085 -8.890 1.00 10.43 28 SER A C 13
ATOM 15768 O O . SER A 1 19 ? -3.892 -3.207 -8.435 1.00 13.50 28 SER A O 13
ATOM 15776 N N . VAL A 1 20 ? -2.808 -5.164 -8.197 1.00 43.42 29 VAL A N 13
ATOM 15777 C CA . VAL A 1 20 ? -3.273 -5.381 -6.833 1.00 34.52 29 VAL A CA 13
ATOM 15778 C C . VAL A 1 20 ? -2.212 -6.086 -5.996 1.00 21.51 29 VAL A C 13
ATOM 15779 O O . VAL A 1 20 ? -1.397 -6.846 -6.520 1.00 1.11 29 VAL A O 13
ATOM 15792 N N . ASP A 1 21 ? -2.228 -5.830 -4.692 1.00 70.45 30 ASP A N 13
ATOM 15793 C CA . ASP A 1 21 ? -1.268 -6.442 -3.781 1.00 45.23 30 ASP A CA 13
ATOM 15794 C C . ASP A 1 21 ? -1.650 -7.887 -3.478 1.00 61.24 30 ASP A C 13
ATOM 15795 O O . ASP A 1 21 ? -2.826 -8.205 -3.303 1.00 52.14 30 ASP A O 13
ATOM 15804 N N . SER A 1 22 ? -0.648 -8.759 -3.419 1.00 73.02 31 SER A N 13
ATOM 15805 C CA . SER A 1 22 ? -0.880 -10.172 -3.142 1.00 50.15 31 SER A CA 13
ATOM 15806 C C . SER A 1 22 ? -0.988 -10.421 -1.641 1.00 55.31 31 SER A C 13
ATOM 15807 O O . SER A 1 22 ? -0.151 -9.965 -0.864 1.00 31.45 31 SER A O 13
ATOM 15815 N N . ASN A 1 23 ? -2.027 -11.147 -1.242 1.00 34.13 32 ASN A N 13
ATOM 15816 C CA . ASN A 1 23 ? -2.247 -11.457 0.166 1.00 12.14 32 ASN A CA 13
ATOM 15817 C C . ASN A 1 23 ? -3.458 -12.369 0.340 1.00 2.02 32 ASN A C 13
ATOM 15818 O O . ASN A 1 23 ? -3.422 -13.325 1.115 1.00 31.24 32 ASN A O 13
ATOM 15829 N N . HIS A 1 24 ? -4.529 -12.067 -0.387 1.00 43.11 33 HIS A N 13
ATOM 15830 C CA . HIS A 1 24 ? -5.751 -12.860 -0.315 1.00 24.24 33 HIS A CA 13
ATOM 15831 C C . HIS A 1 24 ? -5.759 -13.945 -1.388 1.00 3.15 33 HIS A C 13
ATOM 15832 O O . HIS A 1 24 ? -4.887 -13.981 -2.256 1.00 44.23 33 HIS A O 13
ATOM 15846 N N . THR A 1 25 ? -6.749 -14.829 -1.321 1.00 32.20 34 THR A N 13
ATOM 15847 C CA . THR A 1 25 ? -6.870 -15.916 -2.285 1.00 3.22 34 THR A CA 13
ATOM 15848 C C . THR A 1 25 ? -7.380 -15.406 -3.628 1.00 10.45 34 THR A C 13
ATOM 15849 O O . THR A 1 25 ? -7.699 -14.225 -3.774 1.00 75.00 34 THR A O 13
ATOM 15860 N N . LEU A 1 26 ? -7.455 -16.301 -4.605 1.00 72.55 35 LEU A N 13
ATOM 15861 C CA . LEU A 1 26 ? -7.928 -15.942 -5.938 1.00 13.22 35 LEU A CA 13
ATOM 15862 C C . LEU A 1 26 ? -9.284 -15.246 -5.865 1.00 4.10 35 LEU A C 13
ATOM 15863 O O . LEU A 1 26 ? -9.618 -14.425 -6.719 1.00 43.14 35 LEU A O 13
ATOM 15879 N N . ARG A 1 27 ? -10.059 -15.578 -4.838 1.00 72.32 36 ARG A N 13
ATOM 15880 C CA . ARG A 1 27 ? -11.378 -14.985 -4.653 1.00 41.52 36 ARG A CA 13
ATOM 15881 C C . ARG A 1 27 ? -11.298 -13.461 -4.690 1.00 73.25 36 ARG A C 13
ATOM 15882 O O . ARG A 1 27 ? -12.242 -12.790 -5.110 1.00 23.44 36 ARG A O 13
ATOM 15903 N N . ASP A 1 28 ? -10.167 -12.922 -4.249 1.00 72.21 37 ASP A N 13
ATOM 15904 C CA . ASP A 1 28 ? -9.964 -11.478 -4.232 1.00 62.23 37 ASP A CA 13
ATOM 15905 C C . ASP A 1 28 ? -9.648 -10.958 -5.631 1.00 43.30 37 ASP A C 13
ATOM 15906 O O . ASP A 1 28 ? -10.225 -9.968 -6.082 1.00 30.22 37 ASP A O 13
ATOM 15915 N N . VAL A 1 29 ? -8.726 -11.630 -6.313 1.00 71.41 38 VAL A N 13
ATOM 15916 C CA . VAL A 1 29 ? -8.333 -11.236 -7.661 1.00 22.15 38 VAL A CA 13
ATOM 15917 C C . VAL A 1 29 ? -9.520 -11.284 -8.616 1.00 11.33 38 VAL A C 13
ATOM 15918 O O . VAL A 1 29 ? -9.722 -10.372 -9.419 1.00 12.34 38 VAL A O 13
ATOM 15931 N N . LEU A 1 30 ? -10.304 -12.352 -8.524 1.00 23.55 39 LEU A N 13
ATOM 15932 C CA . LEU A 1 30 ? -11.473 -12.520 -9.379 1.00 51.25 39 LEU A CA 13
ATOM 15933 C C . LEU A 1 30 ? -12.571 -11.531 -9.001 1.00 42.53 39 LEU A C 13
ATOM 15934 O O . LEU A 1 30 ? -13.285 -11.021 -9.865 1.00 1.42 39 LEU A O 13
ATOM 15950 N N . ARG A 1 31 ? -12.698 -11.262 -7.706 1.00 21.42 40 ARG A N 13
ATOM 15951 C CA . ARG A 1 31 ? -13.708 -10.333 -7.213 1.00 63.25 40 ARG A CA 13
ATOM 15952 C C . ARG A 1 31 ? -13.569 -8.972 -7.889 1.00 13.11 40 ARG A C 13
ATOM 15953 O O . ARG A 1 31 ? -14.557 -8.384 -8.328 1.00 51.22 40 ARG A O 13
ATOM 15974 N N . GLN A 1 32 ? -12.338 -8.478 -7.967 1.00 22.22 41 GLN A N 13
ATOM 15975 C CA . GLN A 1 32 ? -12.071 -7.186 -8.587 1.00 53.14 41 GLN A CA 13
ATOM 15976 C C . GLN A 1 32 ? -12.167 -7.281 -10.106 1.00 72.45 41 GLN A C 13
ATOM 15977 O O . GLN A 1 32 ? -12.805 -6.449 -10.752 1.00 61.31 41 GLN A O 13
ATOM 15991 N N . PHE A 1 33 ? -11.529 -8.301 -10.672 1.00 13.03 42 PHE A N 13
ATOM 15992 C CA . PHE A 1 33 ? -11.542 -8.505 -12.116 1.00 4.43 42 PHE A CA 13
ATOM 15993 C C . PHE A 1 33 ? -12.971 -8.550 -12.646 1.00 55.14 42 PHE A C 13
ATOM 15994 O O . PHE A 1 33 ? -13.309 -7.867 -13.614 1.00 33.13 42 PHE A O 13
ATOM 16011 N N . LYS A 1 34 ? -13.808 -9.360 -12.007 1.00 31.03 43 LYS A N 13
ATOM 16012 C CA . LYS A 1 34 ? -15.202 -9.496 -12.412 1.00 12.12 43 LYS A CA 13
ATOM 16013 C C . LYS A 1 34 ? -15.991 -8.233 -12.080 1.00 62.11 43 LYS A C 13
ATOM 16014 O O . LYS A 1 34 ? -16.955 -7.894 -12.767 1.00 2.25 43 LYS A O 13
ATOM 16033 N N . ARG A 1 35 ? -15.574 -7.541 -11.025 1.00 41.41 44 ARG A N 13
ATOM 16034 C CA . ARG A 1 35 ? -16.242 -6.315 -10.603 1.00 65.13 44 ARG A CA 13
ATOM 16035 C C . ARG A 1 35 ? -15.974 -5.183 -11.590 1.00 41.25 44 ARG A C 13
ATOM 16036 O O . ARG A 1 35 ? -16.758 -4.240 -11.695 1.00 23.01 44 ARG A O 13
ATOM 16057 N N . GLU A 1 36 ? -14.862 -5.284 -12.311 1.00 44.45 45 GLU A N 13
ATOM 16058 C CA . GLU A 1 36 ? -14.491 -4.267 -13.289 1.00 2.12 45 GLU A CA 13
ATOM 16059 C C . GLU A 1 36 ? -14.892 -4.695 -14.698 1.00 4.43 45 GLU A C 13
ATOM 16060 O O . GLU A 1 36 ? -15.329 -3.876 -15.506 1.00 40.04 45 GLU A O 13
ATOM 16072 N N . VAL A 1 37 ? -14.738 -5.984 -14.985 1.00 13.54 46 VAL A N 13
ATOM 16073 C CA . VAL A 1 37 ? -15.084 -6.522 -16.295 1.00 12.52 46 VAL A CA 13
ATOM 16074 C C . VAL A 1 37 ? -16.542 -6.236 -16.639 1.00 4.40 46 VAL A C 13
ATOM 16075 O O . VAL A 1 37 ? -16.914 -6.180 -17.811 1.00 21.14 46 VAL A O 13
ATOM 16088 N N . ALA A 1 38 ? -17.362 -6.054 -15.610 1.00 34.35 47 ALA A N 13
ATOM 16089 C CA . ALA A 1 38 ? -18.779 -5.771 -15.803 1.00 32.32 47 ALA A CA 13
ATOM 16090 C C . ALA A 1 38 ? -18.989 -4.360 -16.342 1.00 24.40 47 ALA A C 13
ATOM 16091 O O . ALA A 1 38 ? -20.071 -4.023 -16.822 1.00 24.52 47 ALA A O 13
ATOM 16098 N N . ALA A 1 39 ? -17.947 -3.539 -16.259 1.00 62.50 48 ALA A N 13
ATOM 16099 C CA . ALA A 1 39 ? -18.017 -2.165 -16.740 1.00 62.30 48 ALA A CA 13
ATOM 16100 C C . ALA A 1 39 ? -18.226 -2.122 -18.250 1.00 33.11 48 ALA A C 13
ATOM 16101 O O . ALA A 1 39 ? -18.957 -1.273 -18.762 1.00 0.24 48 ALA A O 13
ATOM 16108 N N . LEU A 1 40 ? -17.581 -3.042 -18.958 1.00 43.14 49 LEU A N 13
ATOM 16109 C CA . LEU A 1 40 ? -17.696 -3.109 -20.411 1.00 42.52 49 LEU A CA 13
ATOM 16110 C C . LEU A 1 40 ? -18.416 -4.382 -20.842 1.00 63.35 49 LEU A C 13
ATOM 16111 O O . LEU A 1 40 ? -18.993 -4.444 -21.928 1.00 13.50 49 LEU A O 13
ATOM 16127 N N . ASP A 1 41 ? -18.378 -5.396 -19.985 1.00 14.13 50 ASP A N 13
ATOM 16128 C CA . ASP A 1 41 ? -19.030 -6.668 -20.275 1.00 40.23 50 ASP A CA 13
ATOM 16129 C C . ASP A 1 41 ? -20.377 -6.763 -19.566 1.00 10.14 50 ASP A C 13
ATOM 16130 O O . ASP A 1 41 ? -20.456 -6.997 -18.360 1.00 23.35 50 ASP A O 13
ATOM 16139 N N . PRO A 1 42 ? -21.463 -6.576 -20.330 1.00 13.22 51 PRO A N 13
ATOM 16140 C CA . PRO A 1 42 ? -22.827 -6.635 -19.795 1.00 70.22 51 PRO A CA 13
ATOM 16141 C C . PRO A 1 42 ? -23.232 -8.050 -19.395 1.00 43.20 51 PRO A C 13
ATOM 16142 O O . PRO A 1 42 ? -24.173 -8.242 -18.624 1.00 42.54 51 PRO A O 13
ATOM 16153 N N . ILE A 1 43 ? -22.515 -9.037 -19.923 1.00 13.34 52 ILE A N 13
ATOM 16154 C CA . ILE A 1 43 ? -22.800 -10.434 -19.618 1.00 43.43 52 ILE A CA 13
ATOM 16155 C C . ILE A 1 43 ? -22.165 -10.848 -18.295 1.00 73.21 52 ILE A C 13
ATOM 16156 O O . ILE A 1 43 ? -21.091 -10.369 -17.933 1.00 74.41 52 ILE A O 13
ATOM 16172 N N . ASN A 1 44 ? -22.837 -11.743 -17.578 1.00 21.21 53 ASN A N 13
ATOM 16173 C CA . ASN A 1 44 ? -22.338 -12.224 -16.295 1.00 11.05 53 ASN A CA 13
ATOM 16174 C C . ASN A 1 44 ? -21.094 -13.086 -16.483 1.00 62.40 53 ASN A C 13
ATOM 16175 O O . ASN A 1 44 ? -21.137 -14.122 -17.149 1.00 55.30 53 ASN A O 13
ATOM 16186 N N . LEU A 1 45 ? -19.986 -12.653 -15.892 1.00 63.40 54 LEU A N 13
ATOM 16187 C CA . LEU A 1 45 ? -18.728 -13.386 -15.994 1.00 11.34 54 LEU A CA 13
ATOM 16188 C C . LEU A 1 45 ? -18.804 -14.706 -15.233 1.00 42.14 54 LEU A C 13
ATOM 16189 O O . LEU A 1 45 ? -17.991 -15.604 -15.449 1.00 74.44 54 LEU A O 13
ATOM 16205 N N . GLU A 1 46 ? -19.786 -14.816 -14.344 1.00 52.54 55 GLU A N 13
ATOM 16206 C CA . GLU A 1 46 ? -19.968 -16.027 -13.554 1.00 31.04 55 GLU A CA 13
ATOM 16207 C C . GLU A 1 46 ? -20.339 -17.208 -14.445 1.00 73.34 55 GLU A C 13
ATOM 16208 O O . GLU A 1 46 ? -20.279 -18.362 -14.021 1.00 53.22 55 GLU A O 13
ATOM 16220 N N . GLU A 1 47 ? -20.723 -16.910 -15.683 1.00 34.42 56 GLU A N 13
ATOM 16221 C CA . GLU A 1 47 ? -21.106 -17.948 -16.634 1.00 3.42 56 GLU A CA 13
ATOM 16222 C C . GLU A 1 47 ? -19.880 -18.507 -17.351 1.00 53.41 56 GLU A C 13
ATOM 16223 O O . GLU A 1 47 ? -19.900 -19.631 -17.852 1.00 20.22 56 GLU A O 13
ATOM 16235 N N . TYR A 1 48 ? -18.816 -17.713 -17.397 1.00 30.12 57 TYR A N 13
ATOM 16236 C CA . TYR A 1 48 ? -17.582 -18.126 -18.055 1.00 33.40 57 TYR A CA 13
ATOM 16237 C C . TYR A 1 48 ? -16.500 -18.449 -17.030 1.00 23.52 57 TYR A C 13
ATOM 16238 O O . TYR A 1 48 ? -16.648 -18.164 -15.841 1.00 74.44 57 TYR A O 13
ATOM 16256 N N . VAL A 1 49 ? -15.409 -19.046 -17.499 1.00 64.42 58 VAL A N 13
ATOM 16257 C CA . VAL A 1 49 ? -14.299 -19.408 -16.625 1.00 42.53 58 VAL A CA 13
ATOM 16258 C C . VAL A 1 49 ? -12.995 -18.779 -17.105 1.00 20.53 58 VAL A C 13
ATOM 16259 O O . VAL A 1 49 ? -12.758 -18.656 -18.306 1.00 42.14 58 VAL A O 13
ATOM 16272 N N . VAL A 1 50 ? -12.151 -18.384 -16.157 1.00 32.23 59 VAL A N 13
ATOM 16273 C CA . VAL A 1 50 ? -10.869 -17.770 -16.482 1.00 15.14 59 VAL A CA 13
ATOM 16274 C C . VAL A 1 50 ? -9.709 -18.663 -16.059 1.00 21.44 59 VAL A C 13
ATOM 16275 O O . VAL A 1 50 ? -9.656 -19.133 -14.923 1.00 32.31 59 VAL A O 13
ATOM 16288 N N . ASN A 1 51 ? -8.780 -18.893 -16.981 1.00 23.34 60 ASN A N 13
ATOM 16289 C CA . ASN A 1 51 ? -7.619 -19.731 -16.703 1.00 65.13 60 ASN A CA 13
ATOM 16290 C C . ASN A 1 51 ? -6.365 -18.881 -16.521 1.00 51.54 60 ASN A C 13
ATOM 16291 O O . ASN A 1 51 ? -6.199 -17.852 -17.177 1.00 53.53 60 ASN A O 13
ATOM 16302 N N . HIS A 1 52 ? -5.484 -19.318 -15.627 1.00 15.23 61 HIS A N 13
ATOM 16303 C CA . HIS A 1 52 ? -4.245 -18.598 -15.359 1.00 43.50 61 HIS A CA 13
ATOM 16304 C C . HIS A 1 52 ? -3.039 -19.384 -15.865 1.00 32.21 61 HIS A C 13
ATOM 16305 O O . HIS A 1 52 ? -2.717 -20.449 -15.339 1.00 71.13 61 HIS A O 13
ATOM 16319 N N . GLU A 1 53 ? -2.378 -18.852 -16.888 1.00 74.13 62 GLU A N 13
ATOM 16320 C CA . GLU A 1 53 ? -1.210 -19.506 -17.465 1.00 62.22 62 GLU A CA 13
ATOM 16321 C C . GLU A 1 53 ? -1.520 -20.957 -17.823 1.00 43.11 62 GLU A C 13
ATOM 16322 O O . GLU A 1 53 ? -0.652 -21.826 -17.747 1.00 42.50 62 GLU A O 13
ATOM 16334 N N . GLY A 1 54 ? -2.765 -21.211 -18.213 1.00 72.14 63 GLY A N 13
ATOM 16335 C CA . GLY A 1 54 ? -3.169 -22.557 -18.577 1.00 23.05 63 GLY A CA 13
ATOM 16336 C C . GLY A 1 54 ? -3.697 -23.343 -17.393 1.00 54.11 63 GLY A C 13
ATOM 16337 O O . GLY A 1 54 ? -3.850 -24.562 -17.466 1.00 31.41 63 GLY A O 13
ATOM 16341 N N . LYS A 1 55 ? -3.976 -22.644 -16.298 1.00 34.21 64 LYS A N 13
ATOM 16342 C CA . LYS A 1 55 ? -4.491 -23.283 -15.092 1.00 63.14 64 LYS A CA 13
ATOM 16343 C C . LYS A 1 55 ? -5.971 -22.969 -14.899 1.00 43.30 64 LYS A C 13
ATOM 16344 O O . LYS A 1 55 ? -6.370 -21.804 -14.876 1.00 15.21 64 LYS A O 13
ATOM 16363 N N . LEU A 1 56 ? -6.779 -24.013 -14.759 1.00 72.31 65 LEU A N 13
ATOM 16364 C CA . LEU A 1 56 ? -8.216 -23.848 -14.566 1.00 22.43 65 LEU A CA 13
ATOM 16365 C C . LEU A 1 56 ? -8.559 -23.764 -13.082 1.00 54.20 65 LEU A C 13
ATOM 16366 O O . LEU A 1 56 ? -8.176 -24.630 -12.295 1.00 2.14 65 LEU A O 13
ATOM 16382 N N . LEU A 1 57 ? -9.286 -22.717 -12.707 1.00 41.22 66 LEU A N 13
ATOM 16383 C CA . LEU A 1 57 ? -9.684 -22.520 -11.318 1.00 10.24 66 LEU A CA 13
ATOM 16384 C C . LEU A 1 57 ? -11.105 -23.021 -11.082 1.00 72.11 66 LEU A C 13
ATOM 16385 O O . LEU A 1 57 ? -11.910 -23.097 -12.011 1.00 72.33 66 LEU A O 13
ATOM 16401 N N . LEU A 1 58 ? -11.408 -23.360 -9.834 1.00 11.12 67 LEU A N 13
ATOM 16402 C CA . LEU A 1 58 ? -12.734 -23.852 -9.475 1.00 3.22 67 LEU A CA 13
ATOM 16403 C C . LEU A 1 58 ? -13.125 -23.391 -8.074 1.00 64.12 67 LEU A C 13
ATOM 16404 O O . LEU A 1 58 ? -14.140 -22.720 -7.892 1.00 14.23 67 LEU A O 13
ATOM 16420 N N . ASP A 1 59 ? -12.311 -23.754 -7.089 1.00 61.31 68 ASP A N 13
ATOM 16421 C CA . ASP A 1 59 ? -12.570 -23.375 -5.705 1.00 25.52 68 ASP A CA 13
ATOM 16422 C C . ASP A 1 59 ? -12.090 -21.953 -5.432 1.00 25.43 68 ASP A C 13
ATOM 16423 O O . ASP A 1 59 ? -12.551 -21.301 -4.495 1.00 53.25 68 ASP A O 13
ATOM 16432 N N . ASP A 1 60 ? -11.160 -21.480 -6.254 1.00 71.24 69 ASP A N 13
ATOM 16433 C CA . ASP A 1 60 ? -10.617 -20.135 -6.102 1.00 30.31 69 ASP A CA 13
ATOM 16434 C C . ASP A 1 60 ? -10.092 -19.919 -4.686 1.00 41.31 69 ASP A C 13
ATOM 16435 O O . ASP A 1 60 ? -10.071 -18.794 -4.187 1.00 4.23 69 ASP A O 13
ATOM 16444 N N . SER A 1 61 ? -9.670 -21.004 -4.044 1.00 51.53 70 SER A N 13
ATOM 16445 C CA . SER A 1 61 ? -9.150 -20.933 -2.684 1.00 44.00 70 SER A CA 13
ATOM 16446 C C . SER A 1 61 ? -7.634 -20.761 -2.691 1.00 24.43 70 SER A C 13
ATOM 16447 O O . SER A 1 61 ? -7.048 -20.275 -1.723 1.00 21.50 70 SER A O 13
ATOM 16455 N N . VAL A 1 62 ? -7.004 -21.164 -3.790 1.00 25.44 71 VAL A N 13
ATOM 16456 C CA . VAL A 1 62 ? -5.556 -21.055 -3.925 1.00 1.05 71 VAL A CA 13
ATOM 16457 C C . VAL A 1 62 ? -5.115 -19.596 -3.946 1.00 3.13 71 VAL A C 13
ATOM 16458 O O . VAL A 1 62 ? -5.860 -18.716 -4.378 1.00 11.24 71 VAL A O 13
ATOM 16471 N N . THR A 1 63 ? -3.896 -19.345 -3.476 1.00 53.25 72 THR A N 13
ATOM 16472 C CA . THR A 1 63 ? -3.355 -17.992 -3.441 1.00 22.24 72 THR A CA 13
ATOM 16473 C C . THR A 1 63 ? -2.634 -17.654 -4.741 1.00 14.34 72 THR A C 13
ATOM 16474 O O . THR A 1 63 ? -2.679 -18.419 -5.705 1.00 31.13 72 THR A O 13
ATOM 16485 N N . LEU A 1 64 ? -1.970 -16.504 -4.761 1.00 40.51 73 LEU A N 13
ATOM 16486 C CA . LEU A 1 64 ? -1.238 -16.064 -5.944 1.00 11.41 73 LEU A CA 13
ATOM 16487 C C . LEU A 1 64 ? 0.004 -16.921 -6.166 1.00 12.12 73 LEU A C 13
ATOM 16488 O O . LEU A 1 64 ? 0.260 -17.381 -7.278 1.00 24.32 73 LEU A O 13
ATOM 16504 N N . GLN A 1 65 ? 0.769 -17.132 -5.100 1.00 1.11 74 GLN A N 13
ATOM 16505 C CA . GLN A 1 65 ? 1.983 -17.935 -5.179 1.00 23.42 74 GLN A CA 13
ATOM 16506 C C . GLN A 1 65 ? 1.648 -19.418 -5.299 1.00 71.31 74 GLN A C 13
ATOM 16507 O O . GLN A 1 65 ? 2.404 -20.192 -5.888 1.00 41.30 74 GLN A O 13
ATOM 16521 N N . THR A 1 66 ? 0.509 -19.810 -4.737 1.00 14.02 75 THR A N 13
ATOM 16522 C CA . THR A 1 66 ? 0.074 -21.200 -4.780 1.00 35.34 75 THR A CA 13
ATOM 16523 C C . THR A 1 66 ? -0.052 -21.693 -6.217 1.00 24.24 75 THR A C 13
ATOM 16524 O O . THR A 1 66 ? 0.472 -22.750 -6.569 1.00 24.11 75 THR A O 13
ATOM 16535 N N . VAL A 1 67 ? -0.749 -20.921 -7.044 1.00 1.22 76 VAL A N 13
ATOM 16536 C CA . VAL A 1 67 ? -0.941 -21.278 -8.444 1.00 72.41 76 VAL A CA 13
ATOM 16537 C C . VAL A 1 67 ? 0.363 -21.163 -9.225 1.00 22.41 76 VAL A C 13
ATOM 16538 O O . VAL A 1 67 ? 0.551 -21.829 -10.243 1.00 15.25 76 VAL A O 13
ATOM 16551 N N . GLY A 1 68 ? 1.264 -20.314 -8.740 1.00 51.32 77 GLY A N 13
ATOM 16552 C CA . GLY A 1 68 ? 2.540 -20.127 -9.405 1.00 3.12 77 GLY A CA 13
ATOM 16553 C C . GLY A 1 68 ? 2.538 -18.933 -10.339 1.00 64.31 77 GLY A C 13
ATOM 16554 O O . GLY A 1 68 ? 3.149 -18.971 -11.407 1.00 50.34 77 GLY A O 13
ATOM 16558 N N . VAL A 1 69 ? 1.848 -17.870 -9.937 1.00 64.44 78 VAL A N 13
ATOM 16559 C CA . VAL A 1 69 ? 1.769 -16.660 -10.747 1.00 34.23 78 VAL A CA 13
ATOM 16560 C C . VAL A 1 69 ? 3.123 -15.965 -10.831 1.00 70.53 78 VAL A C 13
ATOM 16561 O O . VAL A 1 69 ? 3.823 -15.822 -9.829 1.00 44.40 78 VAL A O 13
ATOM 16574 N N . LYS A 1 70 ? 3.487 -15.535 -12.035 1.00 32.24 79 LYS A N 13
ATOM 16575 C CA . LYS A 1 70 ? 4.757 -14.853 -12.252 1.00 70.00 79 LYS A CA 13
ATOM 16576 C C . LYS A 1 70 ? 4.573 -13.339 -12.225 1.00 21.00 79 LYS A C 13
ATOM 16577 O O . LYS A 1 70 ? 3.453 -12.841 -12.110 1.00 71.13 79 LYS A O 13
ATOM 16596 N N . LYS A 1 71 ? 5.680 -12.611 -12.333 1.00 35.24 80 LYS A N 13
ATOM 16597 C CA . LYS A 1 71 ? 5.641 -11.154 -12.323 1.00 40.34 80 LYS A CA 13
ATOM 16598 C C . LYS A 1 71 ? 4.695 -10.628 -13.398 1.00 14.43 80 LYS A C 13
ATOM 16599 O O . LYS A 1 71 ? 4.100 -9.560 -13.246 1.00 31.41 80 LYS A O 13
ATOM 16618 N N . ASP A 1 72 ? 4.559 -11.383 -14.482 1.00 31.43 81 ASP A N 13
ATOM 16619 C CA . ASP A 1 72 ? 3.682 -10.994 -15.580 1.00 64.33 81 ASP A CA 13
ATOM 16620 C C . ASP A 1 72 ? 2.220 -11.243 -15.223 1.00 43.40 81 ASP A C 13
ATOM 16621 O O . ASP A 1 72 ? 1.366 -10.379 -15.426 1.00 23.45 81 ASP A O 13
ATOM 16630 N N . SER A 1 73 ? 1.939 -12.428 -14.692 1.00 23.05 82 SER A N 13
ATOM 16631 C CA . SER A 1 73 ? 0.580 -12.792 -14.311 1.00 14.04 82 SER A CA 13
ATOM 16632 C C . SER A 1 73 ? -0.393 -12.536 -15.458 1.00 21.30 82 SER A C 13
ATOM 16633 O O . SER A 1 73 ? -0.983 -11.461 -15.559 1.00 11.31 82 SER A O 13
ATOM 16641 N N . VAL A 1 74 ? -0.555 -13.534 -16.322 1.00 3.23 83 VAL A N 13
ATOM 16642 C CA . VAL A 1 74 ? -1.456 -13.419 -17.462 1.00 61.00 83 VAL A CA 13
ATOM 16643 C C . VAL A 1 74 ? -2.472 -14.555 -17.476 1.00 32.31 83 VAL A C 13
ATOM 16644 O O . VAL A 1 74 ? -2.105 -15.731 -17.485 1.00 54.41 83 VAL A O 13
ATOM 16657 N N . PHE A 1 75 ? -3.752 -14.197 -17.478 1.00 21.22 84 PHE A N 13
ATOM 16658 C CA . PHE A 1 75 ? -4.823 -15.187 -17.490 1.00 63.01 84 PHE A CA 13
ATOM 16659 C C . PHE A 1 75 ? -5.798 -14.919 -18.633 1.00 0.03 84 PHE A C 13
ATOM 16660 O O . PHE A 1 75 ? -6.196 -13.778 -18.870 1.00 20.34 84 PHE A O 13
ATOM 16677 N N . VAL A 1 76 ? -6.179 -15.979 -19.339 1.00 2.13 85 VAL A N 13
ATOM 16678 C CA . VAL A 1 76 ? -7.108 -15.860 -20.456 1.00 44.43 85 VAL A CA 13
ATOM 16679 C C . VAL A 1 76 ? -8.531 -16.198 -20.027 1.00 3.54 85 VAL A C 13
ATOM 16680 O O . VAL A 1 76 ? -8.745 -17.059 -19.172 1.00 52.43 85 VAL A O 13
ATOM 16693 N N . LEU A 1 77 ? -9.501 -15.515 -20.624 1.00 40.22 86 LEU A N 13
ATOM 16694 C CA . LEU A 1 77 ? -10.906 -15.743 -20.304 1.00 41.42 86 LEU A CA 13
ATOM 16695 C C . LEU A 1 77 ? -11.630 -16.403 -21.473 1.00 34.24 86 LEU A C 13
ATOM 16696 O O . LEU A 1 77 ? -11.466 -16.003 -22.625 1.00 42.11 86 LEU A O 13
ATOM 16712 N N . VAL A 1 78 ? -12.435 -17.416 -21.167 1.00 22.41 87 VAL A N 13
ATOM 16713 C CA . VAL A 1 78 ? -13.188 -18.131 -22.191 1.00 44.30 87 VAL A CA 13
ATOM 16714 C C . VAL A 1 78 ? -14.573 -18.517 -21.685 1.00 61.44 87 VAL A C 13
ATOM 16715 O O . VAL A 1 78 ? -14.746 -18.852 -20.513 1.00 61.13 87 VAL A O 13
ATOM 16728 N N . ARG A 1 79 ? -15.557 -18.469 -22.577 1.00 70.42 88 ARG A N 13
ATOM 16729 C CA . ARG A 1 79 ? -16.928 -18.814 -22.221 1.00 71.13 88 ARG A CA 13
ATOM 16730 C C . ARG A 1 79 ? -17.140 -20.324 -22.272 1.00 24.53 88 ARG A C 13
ATOM 16731 O O . ARG A 1 79 ? -17.092 -20.934 -23.341 1.00 12.25 88 ARG A O 13
ATOM 16752 N N . LYS A 1 80 ? -17.373 -20.923 -21.109 1.00 24.23 89 LYS A N 13
ATOM 16753 C CA . LYS A 1 80 ? -17.592 -22.362 -21.019 1.00 11.25 89 LYS A CA 13
ATOM 16754 C C . LYS A 1 80 ? -19.070 -22.698 -21.187 1.00 74.21 89 LYS A C 13
ATOM 16755 O O . LYS A 1 80 ? -19.420 -23.744 -21.734 1.00 51.51 89 LYS A O 13
ATOM 16774 N N . ALA A 1 81 ? -19.933 -21.805 -20.715 1.00 15.32 90 ALA A N 13
ATOM 16775 C CA . ALA A 1 81 ? -21.374 -22.006 -20.817 1.00 5.32 90 ALA A CA 13
ATOM 16776 C C . ALA A 1 81 ? -22.046 -20.820 -21.500 1.00 53.00 90 ALA A C 13
ATOM 16777 O O . ALA A 1 81 ? -21.887 -20.613 -22.704 1.00 0.44 90 ALA A O 13
ATOM 16784 N N . MET A 1 1 ? 4.308 2.306 -3.065 1.00 20.52 10 MET A N 14
ATOM 16785 C CA . MET A 1 1 ? 4.178 0.935 -3.545 1.00 31.31 10 MET A CA 14
ATOM 16786 C C . MET A 1 1 ? 4.700 -0.056 -2.509 1.00 12.00 10 MET A C 14
ATOM 16787 O O . MET A 1 1 ? 5.845 0.039 -2.068 1.00 21.41 10 MET A O 14
ATOM 16801 N N . SER A 1 2 ? 3.852 -1.005 -2.125 1.00 24.22 11 SER A N 14
ATOM 16802 C CA . SER A 1 2 ? 4.227 -2.011 -1.138 1.00 4.24 11 SER A CA 14
ATOM 16803 C C . SER A 1 2 ? 3.622 -3.367 -1.487 1.00 24.11 11 SER A C 14
ATOM 16804 O O . SER A 1 2 ? 2.403 -3.528 -1.505 1.00 14.12 11 SER A O 14
ATOM 16812 N N . GLU A 1 3 ? 4.486 -4.339 -1.764 1.00 34.51 12 GLU A N 14
ATOM 16813 C CA . GLU A 1 3 ? 4.037 -5.682 -2.114 1.00 15.13 12 GLU A CA 14
ATOM 16814 C C . GLU A 1 3 ? 3.023 -5.637 -3.254 1.00 2.12 12 GLU A C 14
ATOM 16815 O O . GLU A 1 3 ? 1.908 -6.145 -3.130 1.00 64.43 12 GLU A O 14
ATOM 16827 N N . THR A 1 4 ? 3.418 -5.023 -4.365 1.00 64.42 13 THR A N 14
ATOM 16828 C CA . THR A 1 4 ? 2.546 -4.910 -5.527 1.00 12.41 13 THR A CA 14
ATOM 16829 C C . THR A 1 4 ? 2.794 -6.044 -6.514 1.00 74.41 13 THR A C 14
ATOM 16830 O O . THR A 1 4 ? 3.918 -6.528 -6.649 1.00 42.50 13 THR A O 14
ATOM 16841 N N . ILE A 1 5 ? 1.738 -6.465 -7.202 1.00 54.01 14 ILE A N 14
ATOM 16842 C CA . ILE A 1 5 ? 1.842 -7.542 -8.178 1.00 62.24 14 ILE A CA 14
ATOM 16843 C C . ILE A 1 5 ? 1.017 -7.238 -9.424 1.00 14.52 14 ILE A C 14
ATOM 16844 O O . ILE A 1 5 ? -0.206 -7.379 -9.438 1.00 73.53 14 ILE A O 14
ATOM 16860 N N . PRO A 1 6 ? 1.699 -6.810 -10.496 1.00 43.12 15 PRO A N 14
ATOM 16861 C CA . PRO A 1 6 ? 1.050 -6.478 -11.768 1.00 35.52 15 PRO A CA 14
ATOM 16862 C C . PRO A 1 6 ? 0.509 -7.713 -12.482 1.00 4.22 15 PRO A C 14
ATOM 16863 O O . PRO A 1 6 ? 1.257 -8.640 -12.792 1.00 24.22 15 PRO A O 14
ATOM 16874 N N . VAL A 1 7 ? -0.794 -7.718 -12.741 1.00 35.04 16 VAL A N 14
ATOM 16875 C CA . VAL A 1 7 ? -1.435 -8.838 -13.420 1.00 24.11 16 VAL A CA 14
ATOM 16876 C C . VAL A 1 7 ? -2.083 -8.391 -14.725 1.00 73.21 16 VAL A C 14
ATOM 16877 O O . VAL A 1 7 ? -2.488 -7.237 -14.866 1.00 34.33 16 VAL A O 14
ATOM 16890 N N . SER A 1 8 ? -2.179 -9.313 -15.678 1.00 12.01 17 SER A N 14
ATOM 16891 C CA . SER A 1 8 ? -2.776 -9.013 -16.974 1.00 72.31 17 SER A CA 14
ATOM 16892 C C . SER A 1 8 ? -3.870 -10.021 -17.314 1.00 50.15 17 SER A C 14
ATOM 16893 O O . SER A 1 8 ? -3.735 -11.215 -17.047 1.00 15.04 17 SER A O 14
ATOM 16901 N N . VAL A 1 9 ? -4.954 -9.530 -17.907 1.00 72.50 18 VAL A N 14
ATOM 16902 C CA . VAL A 1 9 ? -6.072 -10.387 -18.286 1.00 1.43 18 VAL A CA 14
ATOM 16903 C C . VAL A 1 9 ? -6.457 -10.174 -19.745 1.00 52.13 18 VAL A C 14
ATOM 16904 O O . VAL A 1 9 ? -6.489 -9.043 -20.230 1.00 63.21 18 VAL A O 14
ATOM 16917 N N . GLN A 1 10 ? -6.750 -11.269 -20.440 1.00 3.40 19 GLN A N 14
ATOM 16918 C CA . GLN A 1 10 ? -7.133 -11.201 -21.845 1.00 60.32 19 GLN A CA 14
ATOM 16919 C C . GLN A 1 10 ? -8.615 -11.518 -22.021 1.00 45.41 19 GLN A C 14
ATOM 16920 O O . GLN A 1 10 ? -9.137 -12.449 -21.409 1.00 33.45 19 GLN A O 14
ATOM 16934 N N . CYS A 1 11 ? -9.285 -10.737 -22.860 1.00 53.45 20 CYS A N 14
ATOM 16935 C CA . CYS A 1 11 ? -10.708 -10.933 -23.116 1.00 41.21 20 CYS A CA 14
ATOM 16936 C C . CYS A 1 11 ? -11.009 -10.848 -24.609 1.00 1.51 20 CYS A C 14
ATOM 16937 O O . CYS A 1 11 ? -10.328 -10.137 -25.350 1.00 33.11 20 CYS A O 14
ATOM 16945 N N . CYS A 1 12 ? -12.031 -11.577 -25.044 1.00 4.35 21 CYS A N 14
ATOM 16946 C CA . CYS A 1 12 ? -12.420 -11.586 -26.449 1.00 53.41 21 CYS A CA 14
ATOM 16947 C C . CYS A 1 12 ? -12.901 -10.207 -26.889 1.00 15.44 21 CYS A C 14
ATOM 16948 O O . CYS A 1 12 ? -12.885 -9.883 -28.076 1.00 10.34 21 CYS A O 14
ATOM 16956 N N . GLU A 1 13 ? -13.331 -9.400 -25.923 1.00 42.22 22 GLU A N 14
ATOM 16957 C CA . GLU A 1 13 ? -13.819 -8.057 -26.212 1.00 52.50 22 GLU A CA 14
ATOM 16958 C C . GLU A 1 13 ? -12.694 -7.032 -26.096 1.00 71.03 22 GLU A C 14
ATOM 16959 O O . GLU A 1 13 ? -12.761 -5.952 -26.681 1.00 42.13 22 GLU A O 14
ATOM 16971 N N . GLY A 1 14 ? -11.660 -7.380 -25.336 1.00 34.12 23 GLY A N 14
ATOM 16972 C CA . GLY A 1 14 ? -10.536 -6.481 -25.156 1.00 2.32 23 GLY A CA 14
ATOM 16973 C C . GLY A 1 14 ? -9.544 -6.991 -24.129 1.00 50.22 23 GLY A C 14
ATOM 16974 O O . GLY A 1 14 ? -9.484 -8.190 -23.856 1.00 54.32 23 GLY A O 14
ATOM 16978 N N . ARG A 1 15 ? -8.762 -6.079 -23.560 1.00 73.10 24 ARG A N 14
ATOM 16979 C CA . ARG A 1 15 ? -7.766 -6.444 -22.560 1.00 11.10 24 ARG A CA 14
ATOM 16980 C C . ARG A 1 15 ? -7.911 -5.583 -21.309 1.00 13.33 24 ARG A C 14
ATOM 16981 O O . ARG A 1 15 ? -8.274 -4.409 -21.389 1.00 12.02 24 ARG A O 14
ATOM 17002 N N . PHE A 1 16 ? -7.626 -6.174 -20.153 1.00 60.14 25 PHE A N 14
ATOM 17003 C CA . PHE A 1 16 ? -7.726 -5.462 -18.885 1.00 31.02 25 PHE A CA 14
ATOM 17004 C C . PHE A 1 16 ? -6.577 -5.843 -17.955 1.00 54.32 25 PHE A C 14
ATOM 17005 O O . PHE A 1 16 ? -6.327 -7.023 -17.713 1.00 43.25 25 PHE A O 14
ATOM 17022 N N . GLU A 1 17 ? -5.883 -4.834 -17.438 1.00 52.21 26 GLU A N 14
ATOM 17023 C CA . GLU A 1 17 ? -4.760 -5.063 -16.536 1.00 53.15 26 GLU A CA 14
ATOM 17024 C C . GLU A 1 17 ? -4.990 -4.372 -15.195 1.00 61.41 26 GLU A C 14
ATOM 17025 O O . GLU A 1 17 ? -5.681 -3.355 -15.118 1.00 24.44 26 GLU A O 14
ATOM 17037 N N . LEU A 1 18 ? -4.407 -4.932 -14.141 1.00 22.20 27 LEU A N 14
ATOM 17038 C CA . LEU A 1 18 ? -4.547 -4.372 -12.801 1.00 53.35 27 LEU A CA 14
ATOM 17039 C C . LEU A 1 18 ? -3.420 -4.848 -11.891 1.00 41.40 27 LEU A C 14
ATOM 17040 O O . LEU A 1 18 ? -2.662 -5.751 -12.245 1.00 10.20 27 LEU A O 14
ATOM 17056 N N . SER A 1 19 ? -3.317 -4.235 -10.716 1.00 24.21 28 SER A N 14
ATOM 17057 C CA . SER A 1 19 ? -2.281 -4.595 -9.755 1.00 23.13 28 SER A CA 14
ATOM 17058 C C . SER A 1 19 ? -2.876 -4.795 -8.364 1.00 43.41 28 SER A C 14
ATOM 17059 O O . SER A 1 19 ? -3.644 -3.964 -7.880 1.00 11.42 28 SER A O 14
ATOM 17067 N N . VAL A 1 20 ? -2.515 -5.904 -7.726 1.00 44.43 29 VAL A N 14
ATOM 17068 C CA . VAL A 1 20 ? -3.011 -6.214 -6.391 1.00 2.42 29 VAL A CA 14
ATOM 17069 C C . VAL A 1 20 ? -1.942 -6.908 -5.555 1.00 3.23 29 VAL A C 14
ATOM 17070 O O . VAL A 1 20 ? -1.074 -7.599 -6.088 1.00 20.50 29 VAL A O 14
ATOM 17083 N N . ASP A 1 21 ? -2.011 -6.719 -4.242 1.00 25.14 30 ASP A N 14
ATOM 17084 C CA . ASP A 1 21 ? -1.049 -7.329 -3.330 1.00 51.41 30 ASP A CA 14
ATOM 17085 C C . ASP A 1 21 ? -1.412 -8.784 -3.050 1.00 54.54 30 ASP A C 14
ATOM 17086 O O . ASP A 1 21 ? -2.586 -9.122 -2.898 1.00 70.42 30 ASP A O 14
ATOM 17095 N N . SER A 1 22 ? -0.398 -9.640 -2.985 1.00 43.41 31 SER A N 14
ATOM 17096 C CA . SER A 1 22 ? -0.611 -11.059 -2.729 1.00 25.23 31 SER A CA 14
ATOM 17097 C C . SER A 1 22 ? -0.749 -11.326 -1.233 1.00 20.30 31 SER A C 14
ATOM 17098 O O . SER A 1 22 ? 0.060 -10.861 -0.431 1.00 72.40 31 SER A O 14
ATOM 17106 N N . ASN A 1 23 ? -1.781 -12.079 -0.866 1.00 21.22 32 ASN A N 14
ATOM 17107 C CA . ASN A 1 23 ? -2.027 -12.409 0.533 1.00 11.45 32 ASN A CA 14
ATOM 17108 C C . ASN A 1 23 ? -3.302 -13.234 0.682 1.00 44.11 32 ASN A C 14
ATOM 17109 O O . ASN A 1 23 ? -3.398 -14.095 1.557 1.00 70.44 32 ASN A O 14
ATOM 17120 N N . HIS A 1 24 ? -4.278 -12.965 -0.179 1.00 50.21 33 HIS A N 14
ATOM 17121 C CA . HIS A 1 24 ? -5.547 -13.683 -0.145 1.00 21.31 33 HIS A CA 14
ATOM 17122 C C . HIS A 1 24 ? -5.619 -14.712 -1.269 1.00 72.13 33 HIS A C 14
ATOM 17123 O O . HIS A 1 24 ? -4.746 -14.764 -2.136 1.00 5.23 33 HIS A O 14
ATOM 17137 N N . THR A 1 25 ? -6.666 -15.531 -1.249 1.00 54.04 34 THR A N 14
ATOM 17138 C CA . THR A 1 25 ? -6.852 -16.559 -2.265 1.00 62.43 34 THR A CA 14
ATOM 17139 C C . THR A 1 25 ? -7.309 -15.951 -3.586 1.00 64.33 34 THR A C 14
ATOM 17140 O O . THR A 1 25 ? -7.608 -14.759 -3.662 1.00 52.11 34 THR A O 14
ATOM 17151 N N . LEU A 1 26 ? -7.361 -16.777 -4.626 1.00 22.14 35 LEU A N 14
ATOM 17152 C CA . LEU A 1 26 ? -7.783 -16.320 -5.945 1.00 64.43 35 LEU A CA 14
ATOM 17153 C C . LEU A 1 26 ? -9.129 -15.608 -5.870 1.00 51.33 35 LEU A C 14
ATOM 17154 O O . LEU A 1 26 ? -9.422 -14.726 -6.678 1.00 5.42 35 LEU A O 14
ATOM 17170 N N . ARG A 1 27 ? -9.944 -15.995 -4.894 1.00 50.24 36 ARG A N 14
ATOM 17171 C CA . ARG A 1 27 ? -11.259 -15.392 -4.713 1.00 71.22 36 ARG A CA 14
ATOM 17172 C C . ARG A 1 27 ? -11.155 -13.871 -4.644 1.00 75.41 36 ARG A C 14
ATOM 17173 O O . ARG A 1 27 ? -12.074 -13.158 -5.046 1.00 55.33 36 ARG A O 14
ATOM 17194 N N . ASP A 1 28 ? -10.031 -13.383 -4.132 1.00 15.04 37 ASP A N 14
ATOM 17195 C CA . ASP A 1 28 ? -9.807 -11.947 -4.010 1.00 71.21 37 ASP A CA 14
ATOM 17196 C C . ASP A 1 28 ? -9.501 -11.328 -5.370 1.00 54.14 37 ASP A C 14
ATOM 17197 O O . ASP A 1 28 ? -10.069 -10.299 -5.738 1.00 33.33 37 ASP A O 14
ATOM 17206 N N . VAL A 1 29 ? -8.599 -11.961 -6.114 1.00 14.11 38 VAL A N 14
ATOM 17207 C CA . VAL A 1 29 ? -8.218 -11.473 -7.434 1.00 2.54 38 VAL A CA 14
ATOM 17208 C C . VAL A 1 29 ? -9.402 -11.500 -8.393 1.00 52.42 38 VAL A C 14
ATOM 17209 O O . VAL A 1 29 ? -9.575 -10.593 -9.209 1.00 72.22 38 VAL A O 14
ATOM 17222 N N . LEU A 1 30 ? -10.216 -12.544 -8.290 1.00 71.41 39 LEU A N 14
ATOM 17223 C CA . LEU A 1 30 ? -11.386 -12.690 -9.149 1.00 34.33 39 LEU A CA 14
ATOM 17224 C C . LEU A 1 30 ? -12.457 -11.665 -8.789 1.00 44.44 39 LEU A C 14
ATOM 17225 O O . LEU A 1 30 ? -13.153 -11.148 -9.663 1.00 54.20 39 LEU A O 14
ATOM 17241 N N . ARG A 1 31 ? -12.580 -11.373 -7.499 1.00 31.24 40 ARG A N 14
ATOM 17242 C CA . ARG A 1 31 ? -13.565 -10.408 -7.024 1.00 24.41 40 ARG A CA 14
ATOM 17243 C C . ARG A 1 31 ? -13.307 -9.029 -7.623 1.00 4.11 40 ARG A C 14
ATOM 17244 O O . ARG A 1 31 ? -14.229 -8.364 -8.092 1.00 54.23 40 ARG A O 14
ATOM 17265 N N . GLN A 1 32 ? -12.046 -8.607 -7.602 1.00 55.41 41 GLN A N 14
ATOM 17266 C CA . GLN A 1 32 ? -11.668 -7.306 -8.142 1.00 32.10 41 GLN A CA 14
ATOM 17267 C C . GLN A 1 32 ? -11.733 -7.310 -9.666 1.00 2.53 41 GLN A C 14
ATOM 17268 O O . GLN A 1 32 ? -12.251 -6.375 -10.277 1.00 74.45 41 GLN A O 14
ATOM 17282 N N . PHE A 1 33 ? -11.203 -8.366 -10.273 1.00 44.11 42 PHE A N 14
ATOM 17283 C CA . PHE A 1 33 ? -11.199 -8.490 -11.726 1.00 62.31 42 PHE A CA 14
ATOM 17284 C C . PHE A 1 33 ? -12.622 -8.488 -12.276 1.00 12.42 42 PHE A C 14
ATOM 17285 O O . PHE A 1 33 ? -12.924 -7.793 -13.247 1.00 31.23 42 PHE A O 14
ATOM 17302 N N . LYS A 1 34 ? -13.494 -9.270 -11.648 1.00 42.13 43 LYS A N 14
ATOM 17303 C CA . LYS A 1 34 ? -14.886 -9.359 -12.072 1.00 51.02 43 LYS A CA 14
ATOM 17304 C C . LYS A 1 34 ? -15.612 -8.038 -11.838 1.00 2.13 43 LYS A C 14
ATOM 17305 O O . LYS A 1 34 ? -16.509 -7.669 -12.596 1.00 11.15 43 LYS A O 14
ATOM 17324 N N . ARG A 1 35 ? -15.217 -7.330 -10.785 1.00 4.31 44 ARG A N 14
ATOM 17325 C CA . ARG A 1 35 ? -15.830 -6.050 -10.452 1.00 4.45 44 ARG A CA 14
ATOM 17326 C C . ARG A 1 35 ? -15.299 -4.941 -11.356 1.00 10.13 44 ARG A C 14
ATOM 17327 O O . ARG A 1 35 ? -15.964 -3.927 -11.565 1.00 70.04 44 ARG A O 14
ATOM 17348 N N . GLU A 1 36 ? -14.097 -5.142 -11.887 1.00 73.15 45 GLU A N 14
ATOM 17349 C CA . GLU A 1 36 ? -13.478 -4.158 -12.768 1.00 22.33 45 GLU A CA 14
ATOM 17350 C C . GLU A 1 36 ? -13.741 -4.496 -14.232 1.00 72.53 45 GLU A C 14
ATOM 17351 O O . GLU A 1 36 ? -13.519 -3.674 -15.121 1.00 3.22 45 GLU A O 14
ATOM 17363 N N . VAL A 1 37 ? -14.216 -5.714 -14.476 1.00 53.33 46 VAL A N 14
ATOM 17364 C CA . VAL A 1 37 ? -14.511 -6.162 -15.832 1.00 42.22 46 VAL A CA 14
ATOM 17365 C C . VAL A 1 37 ? -16.002 -6.059 -16.133 1.00 43.44 46 VAL A C 14
ATOM 17366 O O . VAL A 1 37 ? -16.404 -5.922 -17.288 1.00 70.53 46 VAL A O 14
ATOM 17379 N N . ALA A 1 38 ? -16.817 -6.124 -15.086 1.00 53.30 47 ALA A N 14
ATOM 17380 C CA . ALA A 1 38 ? -18.264 -6.035 -15.238 1.00 12.01 47 ALA A CA 14
ATOM 17381 C C . ALA A 1 38 ? -18.672 -4.694 -15.838 1.00 10.44 47 ALA A C 14
ATOM 17382 O O . ALA A 1 38 ? -19.786 -4.540 -16.338 1.00 44.32 47 ALA A O 14
ATOM 17389 N N . ALA A 1 39 ? -17.763 -3.725 -15.783 1.00 33.42 48 ALA A N 14
ATOM 17390 C CA . ALA A 1 39 ? -18.028 -2.397 -16.322 1.00 35.41 48 ALA A CA 14
ATOM 17391 C C . ALA A 1 39 ? -18.168 -2.439 -17.840 1.00 15.02 48 ALA A C 14
ATOM 17392 O O . ALA A 1 39 ? -18.899 -1.641 -18.428 1.00 50.34 48 ALA A O 14
ATOM 17399 N N . LEU A 1 40 ? -17.464 -3.373 -18.469 1.00 20.23 49 LEU A N 14
ATOM 17400 C CA . LEU A 1 40 ? -17.509 -3.519 -19.920 1.00 12.44 49 LEU A CA 14
ATOM 17401 C C . LEU A 1 40 ? -18.171 -4.835 -20.315 1.00 1.13 49 LEU A C 14
ATOM 17402 O O . LEU A 1 40 ? -18.696 -4.970 -21.420 1.00 21.00 49 LEU A O 14
ATOM 17418 N N . ASP A 1 41 ? -18.144 -5.801 -19.404 1.00 24.42 50 ASP A N 14
ATOM 17419 C CA . ASP A 1 41 ? -18.744 -7.106 -19.655 1.00 63.55 50 ASP A CA 14
ATOM 17420 C C . ASP A 1 41 ? -20.117 -7.209 -18.999 1.00 51.33 50 ASP A C 14
ATOM 17421 O O . ASP A 1 41 ? -20.241 -7.389 -17.788 1.00 15.12 50 ASP A O 14
ATOM 17430 N N . PRO A 1 42 ? -21.174 -7.090 -19.817 1.00 20.14 51 PRO A N 14
ATOM 17431 C CA . PRO A 1 42 ? -22.557 -7.165 -19.338 1.00 34.34 51 PRO A CA 14
ATOM 17432 C C . PRO A 1 42 ? -22.939 -8.571 -18.888 1.00 34.35 51 PRO A C 14
ATOM 17433 O O . PRO A 1 42 ? -23.851 -8.748 -18.079 1.00 2.24 51 PRO A O 14
ATOM 17444 N N . ILE A 1 43 ? -22.237 -9.568 -19.416 1.00 11.22 52 ILE A N 14
ATOM 17445 C CA . ILE A 1 43 ? -22.502 -10.958 -19.066 1.00 54.15 52 ILE A CA 14
ATOM 17446 C C . ILE A 1 43 ? -22.029 -11.269 -17.651 1.00 1.13 52 ILE A C 14
ATOM 17447 O O . ILE A 1 43 ? -21.028 -10.725 -17.187 1.00 2.13 52 ILE A O 14
ATOM 17463 N N . ASN A 1 44 ? -22.755 -12.149 -16.970 1.00 32.42 53 ASN A N 14
ATOM 17464 C CA . ASN A 1 44 ? -22.409 -12.535 -15.606 1.00 43.55 53 ASN A CA 14
ATOM 17465 C C . ASN A 1 44 ? -21.094 -13.308 -15.577 1.00 41.12 53 ASN A C 14
ATOM 17466 O O . ASN A 1 44 ? -20.737 -13.985 -16.543 1.00 12.53 53 ASN A O 14
ATOM 17477 N N . LEU A 1 45 ? -20.378 -13.204 -14.463 1.00 45.24 54 LEU A N 14
ATOM 17478 C CA . LEU A 1 45 ? -19.102 -13.894 -14.307 1.00 2.11 54 LEU A CA 14
ATOM 17479 C C . LEU A 1 45 ? -19.306 -15.403 -14.219 1.00 12.14 54 LEU A C 14
ATOM 17480 O O . LEU A 1 45 ? -18.419 -16.180 -14.568 1.00 25.12 54 LEU A O 14
ATOM 17496 N N . GLU A 1 46 ? -20.483 -15.809 -13.751 1.00 64.33 55 GLU A N 14
ATOM 17497 C CA . GLU A 1 46 ? -20.803 -17.226 -13.619 1.00 12.41 55 GLU A CA 14
ATOM 17498 C C . GLU A 1 46 ? -21.134 -17.838 -14.977 1.00 55.40 55 GLU A C 14
ATOM 17499 O O . GLU A 1 46 ? -21.245 -19.056 -15.109 1.00 51.13 55 GLU A O 14
ATOM 17511 N N . GLU A 1 47 ? -21.292 -16.982 -15.982 1.00 61.35 56 GLU A N 14
ATOM 17512 C CA . GLU A 1 47 ? -21.612 -17.439 -17.330 1.00 1.11 56 GLU A CA 14
ATOM 17513 C C . GLU A 1 47 ? -20.346 -17.831 -18.086 1.00 71.24 56 GLU A C 14
ATOM 17514 O O . GLU A 1 47 ? -20.371 -18.713 -18.945 1.00 73.12 56 GLU A O 14
ATOM 17526 N N . TYR A 1 48 ? -19.241 -17.170 -17.762 1.00 11.44 57 TYR A N 14
ATOM 17527 C CA . TYR A 1 48 ? -17.966 -17.446 -18.412 1.00 24.12 57 TYR A CA 14
ATOM 17528 C C . TYR A 1 48 ? -16.896 -17.800 -17.384 1.00 25.33 57 TYR A C 14
ATOM 17529 O O . TYR A 1 48 ? -17.099 -17.644 -16.180 1.00 5.24 57 TYR A O 14
ATOM 17547 N N . VAL A 1 49 ? -15.754 -18.279 -17.868 1.00 42.53 58 VAL A N 14
ATOM 17548 C CA . VAL A 1 49 ? -14.650 -18.654 -16.993 1.00 45.14 58 VAL A CA 14
ATOM 17549 C C . VAL A 1 49 ? -13.317 -18.167 -17.551 1.00 63.31 58 VAL A C 14
ATOM 17550 O O . VAL A 1 49 ? -13.161 -18.001 -18.761 1.00 13.40 58 VAL A O 14
ATOM 17563 N N . VAL A 1 50 ? -12.356 -17.941 -16.661 1.00 21.23 59 VAL A N 14
ATOM 17564 C CA . VAL A 1 50 ? -11.035 -17.475 -17.064 1.00 25.14 59 VAL A CA 14
ATOM 17565 C C . VAL A 1 50 ? -9.937 -18.332 -16.443 1.00 3.31 59 VAL A C 14
ATOM 17566 O O . VAL A 1 50 ? -9.953 -18.606 -15.244 1.00 21.12 59 VAL A O 14
ATOM 17579 N N . ASN A 1 51 ? -8.983 -18.751 -17.268 1.00 72.22 60 ASN A N 14
ATOM 17580 C CA . ASN A 1 51 ? -7.876 -19.577 -16.800 1.00 72.43 60 ASN A CA 14
ATOM 17581 C C . ASN A 1 51 ? -6.633 -18.730 -16.548 1.00 51.54 60 ASN A C 14
ATOM 17582 O O . ASN A 1 51 ? -6.371 -17.764 -17.267 1.00 22.23 60 ASN A O 14
ATOM 17593 N N . HIS A 1 52 ? -5.870 -19.097 -15.524 1.00 33.22 61 HIS A N 14
ATOM 17594 C CA . HIS A 1 52 ? -4.653 -18.371 -15.177 1.00 75.34 61 HIS A CA 14
ATOM 17595 C C . HIS A 1 52 ? -3.416 -19.213 -15.473 1.00 21.44 61 HIS A C 14
ATOM 17596 O O . HIS A 1 52 ? -3.240 -20.293 -14.909 1.00 1.23 61 HIS A O 14
ATOM 17610 N N . GLU A 1 53 ? -2.563 -18.712 -16.360 1.00 43.03 62 GLU A N 14
ATOM 17611 C CA . GLU A 1 53 ? -1.343 -19.420 -16.731 1.00 1.12 62 GLU A CA 14
ATOM 17612 C C . GLU A 1 53 ? -1.659 -20.831 -17.217 1.00 73.24 62 GLU A C 14
ATOM 17613 O O . GLU A 1 53 ? -0.874 -21.758 -17.021 1.00 54.21 62 GLU A O 14
ATOM 17625 N N . GLY A 1 54 ? -2.817 -20.986 -17.853 1.00 63.15 63 GLY A N 14
ATOM 17626 C CA . GLY A 1 54 ? -3.218 -22.286 -18.358 1.00 22.42 63 GLY A CA 14
ATOM 17627 C C . GLY A 1 54 ? -3.812 -23.169 -17.278 1.00 41.11 63 GLY A C 14
ATOM 17628 O O . GLY A 1 54 ? -3.977 -24.374 -17.471 1.00 52.41 63 GLY A O 14
ATOM 17632 N N . LYS A 1 55 ? -4.133 -22.570 -16.137 1.00 10.45 64 LYS A N 14
ATOM 17633 C CA . LYS A 1 55 ? -4.712 -23.308 -15.020 1.00 61.15 64 LYS A CA 14
ATOM 17634 C C . LYS A 1 55 ? -6.060 -22.719 -14.619 1.00 53.21 64 LYS A C 14
ATOM 17635 O O . LYS A 1 55 ? -6.165 -21.528 -14.321 1.00 71.21 64 LYS A O 14
ATOM 17654 N N . LEU A 1 56 ? -7.089 -23.559 -14.612 1.00 13.11 65 LEU A N 14
ATOM 17655 C CA . LEU A 1 56 ? -8.432 -23.121 -14.245 1.00 63.31 65 LEU A CA 14
ATOM 17656 C C . LEU A 1 56 ? -8.879 -23.771 -12.940 1.00 23.24 65 LEU A C 14
ATOM 17657 O O . LEU A 1 56 ? -9.050 -24.989 -12.866 1.00 44.14 65 LEU A O 14
ATOM 17673 N N . LEU A 1 57 ? -9.068 -22.952 -11.911 1.00 54.35 66 LEU A N 14
ATOM 17674 C CA . LEU A 1 57 ? -9.498 -23.446 -10.608 1.00 72.11 66 LEU A CA 14
ATOM 17675 C C . LEU A 1 57 ? -11.020 -23.513 -10.526 1.00 21.40 66 LEU A C 14
ATOM 17676 O O . LEU A 1 57 ? -11.723 -22.803 -11.245 1.00 52.15 66 LEU A O 14
ATOM 17692 N N . LEU A 1 58 ? -11.522 -24.370 -9.644 1.00 31.13 67 LEU A N 14
ATOM 17693 C CA . LEU A 1 58 ? -12.961 -24.529 -9.465 1.00 52.11 67 LEU A CA 14
ATOM 17694 C C . LEU A 1 58 ? -13.368 -24.224 -8.027 1.00 74.11 67 LEU A C 14
ATOM 17695 O O . LEU A 1 58 ? -14.556 -24.165 -7.707 1.00 23.11 67 LEU A O 14
ATOM 17711 N N . ASP A 1 59 ? -12.376 -24.029 -7.166 1.00 33.24 68 ASP A N 14
ATOM 17712 C CA . ASP A 1 59 ? -12.631 -23.727 -5.762 1.00 1.31 68 ASP A CA 14
ATOM 17713 C C . ASP A 1 59 ? -12.168 -22.315 -5.418 1.00 2.44 68 ASP A C 14
ATOM 17714 O O . ASP A 1 59 ? -12.651 -21.708 -4.462 1.00 14.22 68 ASP A O 14
ATOM 17723 N N . ASP A 1 60 ? -11.228 -21.798 -6.202 1.00 30.23 69 ASP A N 14
ATOM 17724 C CA . ASP A 1 60 ? -10.699 -20.457 -5.980 1.00 71.41 69 ASP A CA 14
ATOM 17725 C C . ASP A 1 60 ? -10.194 -20.302 -4.549 1.00 33.01 69 ASP A C 14
ATOM 17726 O O . ASP A 1 60 ? -10.178 -19.199 -4.002 1.00 64.23 69 ASP A O 14
ATOM 17735 N N . SER A 1 61 ? -9.785 -21.414 -3.947 1.00 64.23 70 SER A N 14
ATOM 17736 C CA . SER A 1 61 ? -9.284 -21.402 -2.578 1.00 20.53 70 SER A CA 14
ATOM 17737 C C . SER A 1 61 ? -7.767 -21.237 -2.555 1.00 74.21 70 SER A C 14
ATOM 17738 O O . SER A 1 61 ? -7.197 -20.770 -1.569 1.00 62.23 70 SER A O 14
ATOM 17746 N N . VAL A 1 62 ? -7.120 -21.624 -3.650 1.00 21.24 71 VAL A N 14
ATOM 17747 C CA . VAL A 1 62 ? -5.670 -21.519 -3.757 1.00 43.34 71 VAL A CA 14
ATOM 17748 C C . VAL A 1 62 ? -5.240 -20.076 -4.000 1.00 72.21 71 VAL A C 14
ATOM 17749 O O . VAL A 1 62 ? -5.935 -19.314 -4.674 1.00 24.30 71 VAL A O 14
ATOM 17762 N N . THR A 1 63 ? -4.089 -19.706 -3.447 1.00 15.13 72 THR A N 14
ATOM 17763 C CA . THR A 1 63 ? -3.567 -18.354 -3.602 1.00 24.40 72 THR A CA 14
ATOM 17764 C C . THR A 1 63 ? -2.829 -18.199 -4.927 1.00 22.22 72 THR A C 14
ATOM 17765 O O . THR A 1 63 ? -2.736 -19.144 -5.712 1.00 1.21 72 THR A O 14
ATOM 17776 N N . LEU A 1 64 ? -2.305 -17.003 -5.170 1.00 64.10 73 LEU A N 14
ATOM 17777 C CA . LEU A 1 64 ? -1.573 -16.724 -6.401 1.00 31.20 73 LEU A CA 14
ATOM 17778 C C . LEU A 1 64 ? -0.306 -17.569 -6.485 1.00 2.14 73 LEU A C 14
ATOM 17779 O O . LEU A 1 64 ? -0.030 -18.190 -7.510 1.00 70.43 73 LEU A O 14
ATOM 17795 N N . GLN A 1 65 ? 0.460 -17.588 -5.398 1.00 55.41 74 GLN A N 14
ATOM 17796 C CA . GLN A 1 65 ? 1.697 -18.358 -5.349 1.00 12.40 74 GLN A CA 14
ATOM 17797 C C . GLN A 1 65 ? 1.405 -19.850 -5.232 1.00 52.12 74 GLN A C 14
ATOM 17798 O O . GLN A 1 65 ? 2.186 -20.685 -5.690 1.00 3.50 74 GLN A O 14
ATOM 17812 N N . THR A 1 66 ? 0.274 -20.180 -4.616 1.00 23.53 75 THR A N 14
ATOM 17813 C CA . THR A 1 66 ? -0.120 -21.572 -4.437 1.00 74.02 75 THR A CA 14
ATOM 17814 C C . THR A 1 66 ? -0.221 -22.291 -5.777 1.00 61.34 75 THR A C 14
ATOM 17815 O O . THR A 1 66 ? 0.366 -23.357 -5.967 1.00 52.22 75 THR A O 14
ATOM 17826 N N . VAL A 1 67 ? -0.968 -21.702 -6.706 1.00 10.24 76 VAL A N 14
ATOM 17827 C CA . VAL A 1 67 ? -1.144 -22.286 -8.030 1.00 1.11 76 VAL A CA 14
ATOM 17828 C C . VAL A 1 67 ? 0.130 -22.163 -8.858 1.00 60.13 76 VAL A C 14
ATOM 17829 O O . VAL A 1 67 ? 0.367 -22.952 -9.772 1.00 42.22 76 VAL A O 14
ATOM 17842 N N . GLY A 1 68 ? 0.948 -21.167 -8.531 1.00 65.45 77 GLY A N 14
ATOM 17843 C CA . GLY A 1 68 ? 2.189 -20.959 -9.255 1.00 23.32 77 GLY A CA 14
ATOM 17844 C C . GLY A 1 68 ? 2.100 -19.812 -10.242 1.00 34.42 77 GLY A C 14
ATOM 17845 O O . GLY A 1 68 ? 2.671 -19.875 -11.331 1.00 14.33 77 GLY A O 14
ATOM 17849 N N . VAL A 1 69 ? 1.379 -18.762 -9.862 1.00 42.31 78 VAL A N 14
ATOM 17850 C CA . VAL A 1 69 ? 1.216 -17.596 -10.722 1.00 51.30 78 VAL A CA 14
ATOM 17851 C C . VAL A 1 69 ? 2.533 -16.846 -10.887 1.00 11.42 78 VAL A C 14
ATOM 17852 O O . VAL A 1 69 ? 3.197 -16.511 -9.905 1.00 52.35 78 VAL A O 14
ATOM 17865 N N . LYS A 1 70 ? 2.906 -16.584 -12.135 1.00 0.42 79 LYS A N 14
ATOM 17866 C CA . LYS A 1 70 ? 4.143 -15.871 -12.430 1.00 63.04 79 LYS A CA 14
ATOM 17867 C C . LYS A 1 70 ? 4.019 -14.394 -12.071 1.00 43.34 79 LYS A C 14
ATOM 17868 O O . LYS A 1 70 ? 2.915 -13.876 -11.902 1.00 44.41 79 LYS A O 14
ATOM 17887 N N . LYS A 1 71 ? 5.159 -13.720 -11.958 1.00 13.50 80 LYS A N 14
ATOM 17888 C CA . LYS A 1 71 ? 5.179 -12.301 -11.622 1.00 54.20 80 LYS A CA 14
ATOM 17889 C C . LYS A 1 71 ? 4.262 -11.509 -12.549 1.00 74.20 80 LYS A C 14
ATOM 17890 O O . LYS A 1 71 ? 3.644 -10.527 -12.137 1.00 23.24 80 LYS A O 14
ATOM 17909 N N . ASP A 1 72 ? 4.177 -11.944 -13.802 1.00 14.55 81 ASP A N 14
ATOM 17910 C CA . ASP A 1 72 ? 3.333 -11.277 -14.786 1.00 54.33 81 ASP A CA 14
ATOM 17911 C C . ASP A 1 72 ? 1.863 -11.619 -14.563 1.00 71.13 81 ASP A C 14
ATOM 17912 O O . ASP A 1 72 ? 0.988 -10.763 -14.699 1.00 24.51 81 ASP A O 14
ATOM 17921 N N . SER A 1 73 ? 1.599 -12.876 -14.222 1.00 34.15 82 SER A N 14
ATOM 17922 C CA . SER A 1 73 ? 0.234 -13.333 -13.985 1.00 22.15 82 SER A CA 14
ATOM 17923 C C . SER A 1 73 ? -0.664 -13.002 -15.173 1.00 23.22 82 SER A C 14
ATOM 17924 O O . SER A 1 73 ? -1.295 -11.946 -15.213 1.00 73.34 82 SER A O 14
ATOM 17932 N N . VAL A 1 74 ? -0.715 -13.913 -16.139 1.00 60.25 83 VAL A N 14
ATOM 17933 C CA . VAL A 1 74 ? -1.536 -13.720 -17.329 1.00 63.20 83 VAL A CA 14
ATOM 17934 C C . VAL A 1 74 ? -2.659 -14.749 -17.394 1.00 51.34 83 VAL A C 14
ATOM 17935 O O . VAL A 1 74 ? -2.411 -15.954 -17.422 1.00 62.32 83 VAL A O 14
ATOM 17948 N N . PHE A 1 75 ? -3.896 -14.264 -17.419 1.00 74.52 84 PHE A N 14
ATOM 17949 C CA . PHE A 1 75 ? -5.060 -15.142 -17.481 1.00 4.20 84 PHE A CA 14
ATOM 17950 C C . PHE A 1 75 ? -5.958 -14.772 -18.658 1.00 23.21 84 PHE A C 14
ATOM 17951 O O . PHE A 1 75 ? -6.223 -13.596 -18.905 1.00 52.23 84 PHE A O 14
ATOM 17968 N N . VAL A 1 76 ? -6.422 -15.786 -19.381 1.00 54.03 85 VAL A N 14
ATOM 17969 C CA . VAL A 1 76 ? -7.291 -15.569 -20.532 1.00 71.20 85 VAL A CA 14
ATOM 17970 C C . VAL A 1 76 ? -8.725 -15.986 -20.224 1.00 40.34 85 VAL A C 14
ATOM 17971 O O . VAL A 1 76 ? -8.964 -17.037 -19.629 1.00 24.22 85 VAL A O 14
ATOM 17984 N N . LEU A 1 77 ? -9.677 -15.155 -20.634 1.00 72.03 86 LEU A N 14
ATOM 17985 C CA . LEU A 1 77 ? -11.090 -15.437 -20.403 1.00 42.23 86 LEU A CA 14
ATOM 17986 C C . LEU A 1 77 ? -11.674 -16.262 -21.545 1.00 72.30 86 LEU A C 14
ATOM 17987 O O . LEU A 1 77 ? -11.761 -15.796 -22.681 1.00 71.01 86 LEU A O 14
ATOM 18003 N N . VAL A 1 78 ? -12.076 -17.491 -21.235 1.00 3.01 87 VAL A N 14
ATOM 18004 C CA . VAL A 1 78 ? -12.655 -18.381 -22.234 1.00 14.20 87 VAL A CA 14
ATOM 18005 C C . VAL A 1 78 ? -14.137 -18.619 -21.964 1.00 62.12 87 VAL A C 14
ATOM 18006 O O . VAL A 1 78 ? -14.549 -18.795 -20.818 1.00 21.45 87 VAL A O 14
ATOM 18019 N N . ARG A 1 79 ? -14.933 -18.624 -23.028 1.00 52.52 88 ARG A N 14
ATOM 18020 C CA . ARG A 1 79 ? -16.370 -18.840 -22.906 1.00 42.43 88 ARG A CA 14
ATOM 18021 C C . ARG A 1 79 ? -16.715 -20.315 -23.085 1.00 62.24 88 ARG A C 14
ATOM 18022 O O . ARG A 1 79 ? -16.090 -21.018 -23.879 1.00 65.44 88 ARG A O 14
ATOM 18043 N N . LYS A 1 80 ? -17.714 -20.778 -22.342 1.00 24.43 89 LYS A N 14
ATOM 18044 C CA . LYS A 1 80 ? -18.143 -22.170 -22.418 1.00 14.43 89 LYS A CA 14
ATOM 18045 C C . LYS A 1 80 ? -19.364 -22.313 -23.321 1.00 32.42 89 LYS A C 14
ATOM 18046 O O . LYS A 1 80 ? -19.543 -23.337 -23.980 1.00 12.01 89 LYS A O 14
ATOM 18065 N N . ALA A 1 81 ? -20.200 -21.281 -23.347 1.00 13.42 90 ALA A N 14
ATOM 18066 C CA . ALA A 1 81 ? -21.402 -21.291 -24.172 1.00 21.12 90 ALA A CA 14
ATOM 18067 C C . ALA A 1 81 ? -21.698 -19.903 -24.729 1.00 4.43 90 ALA A C 14
ATOM 18068 O O . ALA A 1 81 ? -22.858 -19.520 -24.884 1.00 41.10 90 ALA A O 14
ATOM 18075 N N . MET A 1 1 ? 4.816 -0.859 -2.951 1.00 32.53 10 MET A N 15
ATOM 18076 C CA . MET A 1 1 ? 6.008 -0.900 -3.789 1.00 4.10 10 MET A CA 15
ATOM 18077 C C . MET A 1 1 ? 6.858 -2.125 -3.467 1.00 22.03 10 MET A C 15
ATOM 18078 O O . MET A 1 1 ? 7.514 -2.686 -4.345 1.00 14.22 10 MET A O 15
ATOM 18092 N N . SER A 1 2 ? 6.842 -2.535 -2.202 1.00 43.23 11 SER A N 15
ATOM 18093 C CA . SER A 1 2 ? 7.615 -3.691 -1.764 1.00 30.12 11 SER A CA 15
ATOM 18094 C C . SER A 1 2 ? 6.779 -4.965 -1.843 1.00 11.20 11 SER A C 15
ATOM 18095 O O . SER A 1 2 ? 7.216 -5.973 -2.397 1.00 51.32 11 SER A O 15
ATOM 18103 N N . GLU A 1 3 ? 5.574 -4.910 -1.284 1.00 51.02 12 GLU A N 15
ATOM 18104 C CA . GLU A 1 3 ? 4.677 -6.059 -1.291 1.00 34.44 12 GLU A CA 15
ATOM 18105 C C . GLU A 1 3 ? 3.599 -5.902 -2.359 1.00 75.02 12 GLU A C 15
ATOM 18106 O O . GLU A 1 3 ? 2.418 -6.150 -2.109 1.00 4.31 12 GLU A O 15
ATOM 18118 N N . THR A 1 4 ? 4.012 -5.488 -3.553 1.00 5.43 13 THR A N 15
ATOM 18119 C CA . THR A 1 4 ? 3.084 -5.295 -4.659 1.00 72.03 13 THR A CA 15
ATOM 18120 C C . THR A 1 4 ? 3.079 -6.503 -5.589 1.00 52.34 13 THR A C 15
ATOM 18121 O O . THR A 1 4 ? 4.107 -7.151 -5.786 1.00 3.41 13 THR A O 15
ATOM 18132 N N . ILE A 1 5 ? 1.916 -6.800 -6.159 1.00 50.35 14 ILE A N 15
ATOM 18133 C CA . ILE A 1 5 ? 1.779 -7.929 -7.071 1.00 32.14 14 ILE A CA 15
ATOM 18134 C C . ILE A 1 5 ? 0.887 -7.575 -8.255 1.00 53.54 14 ILE A C 15
ATOM 18135 O O . ILE A 1 5 ? -0.340 -7.545 -8.154 1.00 20.12 14 ILE A O 15
ATOM 18151 N N . PRO A 1 6 ? 1.515 -7.300 -9.408 1.00 62.11 15 PRO A N 15
ATOM 18152 C CA . PRO A 1 6 ? 0.798 -6.945 -10.636 1.00 15.21 15 PRO A CA 15
ATOM 18153 C C . PRO A 1 6 ? 0.031 -8.126 -11.222 1.00 11.34 15 PRO A C 15
ATOM 18154 O O . PRO A 1 6 ? 0.430 -9.279 -11.060 1.00 73.24 15 PRO A O 15
ATOM 18165 N N . VAL A 1 7 ? -1.072 -7.830 -11.903 1.00 21.44 16 VAL A N 15
ATOM 18166 C CA . VAL A 1 7 ? -1.894 -8.868 -12.514 1.00 2.11 16 VAL A CA 15
ATOM 18167 C C . VAL A 1 7 ? -2.490 -8.391 -13.834 1.00 4.35 16 VAL A C 15
ATOM 18168 O O . VAL A 1 7 ? -2.712 -7.196 -14.030 1.00 34.11 16 VAL A O 15
ATOM 18181 N N . SER A 1 8 ? -2.746 -9.333 -14.736 1.00 11.53 17 SER A N 15
ATOM 18182 C CA . SER A 1 8 ? -3.314 -9.008 -16.039 1.00 64.12 17 SER A CA 15
ATOM 18183 C C . SER A 1 8 ? -4.397 -10.011 -16.425 1.00 2.11 17 SER A C 15
ATOM 18184 O O . SER A 1 8 ? -4.225 -11.220 -16.266 1.00 14.45 17 SER A O 15
ATOM 18192 N N . VAL A 1 9 ? -5.514 -9.500 -16.933 1.00 44.25 18 VAL A N 15
ATOM 18193 C CA . VAL A 1 9 ? -6.626 -10.349 -17.344 1.00 25.15 18 VAL A CA 15
ATOM 18194 C C . VAL A 1 9 ? -7.201 -9.894 -18.680 1.00 0.11 18 VAL A C 15
ATOM 18195 O O . VAL A 1 9 ? -7.532 -8.722 -18.857 1.00 12.05 18 VAL A O 15
ATOM 18208 N N . GLN A 1 10 ? -7.317 -10.829 -19.617 1.00 72.11 19 GLN A N 15
ATOM 18209 C CA . GLN A 1 10 ? -7.853 -10.523 -20.938 1.00 61.23 19 GLN A CA 15
ATOM 18210 C C . GLN A 1 10 ? -9.239 -11.134 -21.118 1.00 40.44 19 GLN A C 15
ATOM 18211 O O . GLN A 1 10 ? -9.506 -12.240 -20.649 1.00 32.42 19 GLN A O 15
ATOM 18225 N N . CYS A 1 11 ? -10.116 -10.406 -21.800 1.00 53.40 20 CYS A N 15
ATOM 18226 C CA . CYS A 1 11 ? -11.476 -10.875 -22.041 1.00 72.11 20 CYS A CA 15
ATOM 18227 C C . CYS A 1 11 ? -11.882 -10.642 -23.493 1.00 33.43 20 CYS A C 15
ATOM 18228 O O . CYS A 1 11 ? -11.419 -9.699 -24.134 1.00 4.42 20 CYS A O 15
ATOM 18236 N N . CYS A 1 12 ? -12.749 -11.509 -24.005 1.00 41.11 21 CYS A N 15
ATOM 18237 C CA . CYS A 1 12 ? -13.216 -11.399 -25.383 1.00 21.44 21 CYS A CA 15
ATOM 18238 C C . CYS A 1 12 ? -13.821 -10.024 -25.644 1.00 44.20 21 CYS A C 15
ATOM 18239 O O . CYS A 1 12 ? -13.840 -9.550 -26.779 1.00 72.04 21 CYS A O 15
ATOM 18247 N N . GLU A 1 13 ? -14.314 -9.389 -24.585 1.00 73.23 22 GLU A N 15
ATOM 18248 C CA . GLU A 1 13 ? -14.922 -8.069 -24.702 1.00 11.21 22 GLU A CA 15
ATOM 18249 C C . GLU A 1 13 ? -13.868 -6.972 -24.578 1.00 34.03 22 GLU A C 15
ATOM 18250 O O . GLU A 1 13 ? -14.065 -5.852 -25.046 1.00 41.51 22 GLU A O 15
ATOM 18262 N N . GLY A 1 14 ? -12.749 -7.304 -23.942 1.00 22.11 23 GLY A N 15
ATOM 18263 C CA . GLY A 1 14 ? -11.681 -6.337 -23.766 1.00 62.33 23 GLY A CA 15
ATOM 18264 C C . GLY A 1 14 ? -10.615 -6.820 -22.803 1.00 3.22 23 GLY A C 15
ATOM 18265 O O . GLY A 1 14 ? -10.835 -7.765 -22.045 1.00 51.22 23 GLY A O 15
ATOM 18269 N N . ARG A 1 15 ? -9.455 -6.171 -22.832 1.00 53.32 24 ARG A N 15
ATOM 18270 C CA . ARG A 1 15 ? -8.350 -6.541 -21.957 1.00 30.13 24 ARG A CA 15
ATOM 18271 C C . ARG A 1 15 ? -8.152 -5.499 -20.860 1.00 15.12 24 ARG A C 15
ATOM 18272 O O . ARG A 1 15 ? -7.985 -4.312 -21.140 1.00 0.32 24 ARG A O 15
ATOM 18293 N N . PHE A 1 16 ? -8.174 -5.951 -19.610 1.00 61.14 25 PHE A N 15
ATOM 18294 C CA . PHE A 1 16 ? -7.999 -5.058 -18.471 1.00 42.10 25 PHE A CA 15
ATOM 18295 C C . PHE A 1 16 ? -6.972 -5.620 -17.492 1.00 34.21 25 PHE A C 15
ATOM 18296 O O . PHE A 1 16 ? -6.984 -6.811 -17.180 1.00 54.45 25 PHE A O 15
ATOM 18313 N N . GLU A 1 17 ? -6.086 -4.754 -17.011 1.00 64.32 26 GLU A N 15
ATOM 18314 C CA . GLU A 1 17 ? -5.051 -5.165 -16.069 1.00 14.03 26 GLU A CA 15
ATOM 18315 C C . GLU A 1 17 ? -5.147 -4.364 -14.773 1.00 44.24 26 GLU A C 15
ATOM 18316 O O . GLU A 1 17 ? -5.603 -3.220 -14.770 1.00 2.32 26 GLU A O 15
ATOM 18328 N N . LEU A 1 18 ? -4.714 -4.973 -13.675 1.00 43.21 27 LEU A N 15
ATOM 18329 C CA . LEU A 1 18 ? -4.750 -4.318 -12.372 1.00 41.32 27 LEU A CA 15
ATOM 18330 C C . LEU A 1 18 ? -3.572 -4.758 -11.509 1.00 11.45 27 LEU A C 15
ATOM 18331 O O . LEU A 1 18 ? -2.929 -5.769 -11.787 1.00 61.43 27 LEU A O 15
ATOM 18347 N N . SER A 1 19 ? -3.297 -3.992 -10.458 1.00 2.43 28 SER A N 15
ATOM 18348 C CA . SER A 1 19 ? -2.195 -4.301 -9.554 1.00 34.44 28 SER A CA 15
ATOM 18349 C C . SER A 1 19 ? -2.651 -4.235 -8.099 1.00 54.12 28 SER A C 15
ATOM 18350 O O . SER A 1 19 ? -3.154 -3.209 -7.640 1.00 63.01 28 SER A O 15
ATOM 18358 N N . VAL A 1 20 ? -2.472 -5.338 -7.379 1.00 15.55 29 VAL A N 15
ATOM 18359 C CA . VAL A 1 20 ? -2.864 -5.406 -5.976 1.00 1.13 29 VAL A CA 15
ATOM 18360 C C . VAL A 1 20 ? -1.943 -6.334 -5.193 1.00 25.43 29 VAL A C 15
ATOM 18361 O O . VAL A 1 20 ? -1.312 -7.225 -5.762 1.00 70.24 29 VAL A O 15
ATOM 18374 N N . ASP A 1 21 ? -1.870 -6.120 -3.884 1.00 23.33 30 ASP A N 15
ATOM 18375 C CA . ASP A 1 21 ? -1.026 -6.939 -3.021 1.00 33.22 30 ASP A CA 15
ATOM 18376 C C . ASP A 1 21 ? -1.638 -8.322 -2.816 1.00 51.33 30 ASP A C 15
ATOM 18377 O O . ASP A 1 21 ? -2.852 -8.458 -2.667 1.00 33.11 30 ASP A O 15
ATOM 18386 N N . SER A 1 22 ? -0.789 -9.344 -2.812 1.00 60.31 31 SER A N 15
ATOM 18387 C CA . SER A 1 22 ? -1.247 -10.717 -2.631 1.00 45.01 31 SER A CA 15
ATOM 18388 C C . SER A 1 22 ? -1.422 -11.040 -1.150 1.00 73.24 31 SER A C 15
ATOM 18389 O O . SER A 1 22 ? -0.538 -10.776 -0.337 1.00 50.11 31 SER A O 15
ATOM 18397 N N . ASN A 1 23 ? -2.571 -11.614 -0.809 1.00 34.21 32 ASN A N 15
ATOM 18398 C CA . ASN A 1 23 ? -2.865 -11.974 0.574 1.00 50.34 32 ASN A CA 15
ATOM 18399 C C . ASN A 1 23 ? -4.203 -12.700 0.674 1.00 23.45 32 ASN A C 15
ATOM 18400 O O . ASN A 1 23 ? -4.356 -13.634 1.462 1.00 33.42 32 ASN A O 15
ATOM 18411 N N . HIS A 1 24 ? -5.168 -12.266 -0.129 1.00 53.51 33 HIS A N 15
ATOM 18412 C CA . HIS A 1 24 ? -6.493 -12.875 -0.132 1.00 33.35 33 HIS A CA 15
ATOM 18413 C C . HIS A 1 24 ? -6.572 -14.000 -1.160 1.00 2.05 33 HIS A C 15
ATOM 18414 O O . HIS A 1 24 ? -5.645 -14.205 -1.944 1.00 23.33 33 HIS A O 15
ATOM 18428 N N . THR A 1 25 ? -7.685 -14.727 -1.150 1.00 63.32 34 THR A N 15
ATOM 18429 C CA . THR A 1 25 ? -7.884 -15.832 -2.080 1.00 24.13 34 THR A CA 15
ATOM 18430 C C . THR A 1 25 ? -8.187 -15.322 -3.484 1.00 12.45 34 THR A C 15
ATOM 18431 O O . THR A 1 25 ? -8.409 -14.127 -3.687 1.00 5.04 34 THR A O 15
ATOM 18442 N N . LEU A 1 26 ? -8.197 -16.233 -4.450 1.00 11.10 35 LEU A N 15
ATOM 18443 C CA . LEU A 1 26 ? -8.475 -15.875 -5.837 1.00 0.34 35 LEU A CA 15
ATOM 18444 C C . LEU A 1 26 ? -9.775 -15.084 -5.945 1.00 22.02 35 LEU A C 15
ATOM 18445 O O . LEU A 1 26 ? -9.898 -14.183 -6.775 1.00 23.21 35 LEU A O 15
ATOM 18461 N N . ARG A 1 27 ? -10.741 -15.426 -5.099 1.00 55.12 36 ARG A N 15
ATOM 18462 C CA . ARG A 1 27 ? -12.032 -14.747 -5.099 1.00 61.32 36 ARG A CA 15
ATOM 18463 C C . ARG A 1 27 ? -11.851 -13.236 -4.993 1.00 53.14 36 ARG A C 15
ATOM 18464 O O . ARG A 1 27 ? -12.656 -12.466 -5.518 1.00 35.22 36 ARG A O 15
ATOM 18485 N N . ASP A 1 28 ? -10.790 -12.818 -4.312 1.00 32.53 37 ASP A N 15
ATOM 18486 C CA . ASP A 1 28 ? -10.503 -11.399 -4.137 1.00 73.33 37 ASP A CA 15
ATOM 18487 C C . ASP A 1 28 ? -9.995 -10.784 -5.437 1.00 53.24 37 ASP A C 15
ATOM 18488 O O . ASP A 1 28 ? -10.452 -9.718 -5.852 1.00 63.30 37 ASP A O 15
ATOM 18497 N N . VAL A 1 29 ? -9.047 -11.462 -6.076 1.00 41.42 38 VAL A N 15
ATOM 18498 C CA . VAL A 1 29 ? -8.476 -10.982 -7.329 1.00 54.23 38 VAL A CA 15
ATOM 18499 C C . VAL A 1 29 ? -9.520 -10.972 -8.440 1.00 54.22 38 VAL A C 15
ATOM 18500 O O . VAL A 1 29 ? -9.692 -9.971 -9.137 1.00 14.43 38 VAL A O 15
ATOM 18513 N N . LEU A 1 30 ? -10.216 -12.092 -8.601 1.00 30.14 39 LEU A N 15
ATOM 18514 C CA . LEU A 1 30 ? -11.245 -12.213 -9.627 1.00 73.24 39 LEU A CA 15
ATOM 18515 C C . LEU A 1 30 ? -12.351 -11.185 -9.414 1.00 12.42 39 LEU A C 15
ATOM 18516 O O . LEU A 1 30 ? -12.906 -10.647 -10.372 1.00 70.14 39 LEU A O 15
ATOM 18532 N N . ARG A 1 31 ? -12.665 -10.914 -8.151 1.00 62.20 40 ARG A N 15
ATOM 18533 C CA . ARG A 1 31 ? -13.704 -9.949 -7.812 1.00 25.14 40 ARG A CA 15
ATOM 18534 C C . ARG A 1 31 ? -13.293 -8.540 -8.228 1.00 53.34 40 ARG A C 15
ATOM 18535 O O . ARG A 1 31 ? -14.121 -7.752 -8.686 1.00 72.50 40 ARG A O 15
ATOM 18556 N N . GLN A 1 32 ? -12.011 -8.230 -8.066 1.00 11.30 41 GLN A N 15
ATOM 18557 C CA . GLN A 1 32 ? -11.492 -6.915 -8.424 1.00 72.03 41 GLN A CA 15
ATOM 18558 C C . GLN A 1 32 ? -11.525 -6.710 -9.935 1.00 72.12 41 GLN A C 15
ATOM 18559 O O . GLN A 1 32 ? -11.899 -5.641 -10.419 1.00 64.31 41 GLN A O 15
ATOM 18573 N N . PHE A 1 33 ? -11.132 -7.741 -10.676 1.00 4.11 42 PHE A N 15
ATOM 18574 C CA . PHE A 1 33 ? -11.115 -7.673 -12.132 1.00 63.45 42 PHE A CA 15
ATOM 18575 C C . PHE A 1 33 ? -12.533 -7.712 -12.695 1.00 44.11 42 PHE A C 15
ATOM 18576 O O . PHE A 1 33 ? -12.932 -6.838 -13.465 1.00 2.43 42 PHE A O 15
ATOM 18593 N N . LYS A 1 34 ? -13.290 -8.732 -12.306 1.00 65.20 43 LYS A N 15
ATOM 18594 C CA . LYS A 1 34 ? -14.663 -8.887 -12.769 1.00 53.35 43 LYS A CA 15
ATOM 18595 C C . LYS A 1 34 ? -15.484 -7.638 -12.464 1.00 13.00 43 LYS A C 15
ATOM 18596 O O . LYS A 1 34 ? -16.429 -7.314 -13.183 1.00 52.34 43 LYS A O 15
ATOM 18615 N N . ARG A 1 35 ? -15.117 -6.941 -11.394 1.00 4.30 44 ARG A N 15
ATOM 18616 C CA . ARG A 1 35 ? -15.819 -5.727 -10.994 1.00 73.52 44 ARG A CA 15
ATOM 18617 C C . ARG A 1 35 ? -15.492 -4.574 -11.938 1.00 11.22 44 ARG A C 15
ATOM 18618 O O . ARG A 1 35 ? -16.276 -3.637 -12.082 1.00 52.50 44 ARG A O 15
ATOM 18639 N N . GLU A 1 36 ? -14.329 -4.650 -12.577 1.00 21.31 45 GLU A N 15
ATOM 18640 C CA . GLU A 1 36 ? -13.898 -3.611 -13.505 1.00 74.52 45 GLU A CA 15
ATOM 18641 C C . GLU A 1 36 ? -14.224 -3.999 -14.945 1.00 14.03 45 GLU A C 15
ATOM 18642 O O . GLU A 1 36 ? -14.354 -3.140 -15.817 1.00 10.43 45 GLU A O 15
ATOM 18654 N N . VAL A 1 37 ? -14.355 -5.300 -15.186 1.00 52.41 46 VAL A N 15
ATOM 18655 C CA . VAL A 1 37 ? -14.667 -5.802 -16.519 1.00 25.31 46 VAL A CA 15
ATOM 18656 C C . VAL A 1 37 ? -16.152 -5.654 -16.829 1.00 42.01 46 VAL A C 15
ATOM 18657 O O . VAL A 1 37 ? -16.556 -5.648 -17.991 1.00 41.34 46 VAL A O 15
ATOM 18670 N N . ALA A 1 38 ? -16.960 -5.534 -15.781 1.00 74.42 47 ALA A N 15
ATOM 18671 C CA . ALA A 1 38 ? -18.401 -5.383 -15.942 1.00 33.45 47 ALA A CA 15
ATOM 18672 C C . ALA A 1 38 ? -18.751 -4.004 -16.490 1.00 71.21 47 ALA A C 15
ATOM 18673 O O . ALA A 1 38 ? -19.871 -3.772 -16.945 1.00 22.52 47 ALA A O 15
ATOM 18680 N N . ALA A 1 39 ? -17.786 -3.092 -16.443 1.00 50.33 48 ALA A N 15
ATOM 18681 C CA . ALA A 1 39 ? -17.992 -1.736 -16.937 1.00 12.20 48 ALA A CA 15
ATOM 18682 C C . ALA A 1 39 ? -18.241 -1.731 -18.441 1.00 71.24 48 ALA A C 15
ATOM 18683 O O . ALA A 1 39 ? -19.055 -0.955 -18.944 1.00 61.21 48 ALA A O 15
ATOM 18690 N N . LEU A 1 40 ? -17.535 -2.601 -19.156 1.00 14.04 49 LEU A N 15
ATOM 18691 C CA . LEU A 1 40 ? -17.679 -2.697 -20.604 1.00 54.22 49 LEU A CA 15
ATOM 18692 C C . LEU A 1 40 ? -18.295 -4.034 -21.003 1.00 34.11 49 LEU A C 15
ATOM 18693 O O . LEU A 1 40 ? -18.893 -4.160 -22.072 1.00 44.51 49 LEU A O 15
ATOM 18709 N N . ASP A 1 41 ? -18.148 -5.029 -20.136 1.00 22.44 50 ASP A N 15
ATOM 18710 C CA . ASP A 1 41 ? -18.693 -6.357 -20.395 1.00 45.04 50 ASP A CA 15
ATOM 18711 C C . ASP A 1 41 ? -20.007 -6.561 -19.648 1.00 42.11 50 ASP A C 15
ATOM 18712 O O . ASP A 1 41 ? -20.033 -6.788 -18.438 1.00 45.13 50 ASP A O 15
ATOM 18721 N N . PRO A 1 42 ? -21.125 -6.477 -20.384 1.00 33.43 51 PRO A N 15
ATOM 18722 C CA . PRO A 1 42 ? -22.464 -6.649 -19.811 1.00 62.12 51 PRO A CA 15
ATOM 18723 C C . PRO A 1 42 ? -22.733 -8.089 -19.388 1.00 22.12 51 PRO A C 15
ATOM 18724 O O . PRO A 1 42 ? -23.497 -8.339 -18.456 1.00 35.05 51 PRO A O 15
ATOM 18735 N N . ILE A 1 43 ? -22.100 -9.032 -20.078 1.00 3.24 52 ILE A N 15
ATOM 18736 C CA . ILE A 1 43 ? -22.270 -10.447 -19.771 1.00 53.40 52 ILE A CA 15
ATOM 18737 C C . ILE A 1 43 ? -21.692 -10.786 -18.402 1.00 2.15 52 ILE A C 15
ATOM 18738 O O . ILE A 1 43 ? -20.700 -10.198 -17.972 1.00 53.34 52 ILE A O 15
ATOM 18754 N N . ASN A 1 44 ? -22.318 -11.740 -17.721 1.00 30.33 53 ASN A N 15
ATOM 18755 C CA . ASN A 1 44 ? -21.865 -12.160 -16.399 1.00 43.35 53 ASN A CA 15
ATOM 18756 C C . ASN A 1 44 ? -20.622 -13.039 -16.504 1.00 51.43 53 ASN A C 15
ATOM 18757 O O . ASN A 1 44 ? -20.669 -14.136 -17.062 1.00 54.34 53 ASN A O 15
ATOM 18768 N N . LEU A 1 45 ? -19.511 -12.550 -15.964 1.00 13.01 54 LEU A N 15
ATOM 18769 C CA . LEU A 1 45 ? -18.255 -13.291 -15.995 1.00 50.24 54 LEU A CA 15
ATOM 18770 C C . LEU A 1 45 ? -18.366 -14.586 -15.197 1.00 54.13 54 LEU A C 15
ATOM 18771 O O . LEU A 1 45 ? -17.723 -15.583 -15.522 1.00 72.25 54 LEU A O 15
ATOM 18787 N N . GLU A 1 46 ? -19.188 -14.563 -14.153 1.00 15.42 55 GLU A N 15
ATOM 18788 C CA . GLU A 1 46 ? -19.385 -15.736 -13.310 1.00 24.03 55 GLU A CA 15
ATOM 18789 C C . GLU A 1 46 ? -19.953 -16.898 -14.119 1.00 32.34 55 GLU A C 15
ATOM 18790 O O . GLU A 1 46 ? -19.862 -18.055 -13.710 1.00 23.33 55 GLU A O 15
ATOM 18802 N N . GLU A 1 47 ? -20.541 -16.580 -15.268 1.00 64.41 56 GLU A N 15
ATOM 18803 C CA . GLU A 1 47 ? -21.125 -17.598 -16.133 1.00 52.05 56 GLU A CA 15
ATOM 18804 C C . GLU A 1 47 ? -20.070 -18.196 -17.060 1.00 12.11 56 GLU A C 15
ATOM 18805 O O . GLU A 1 47 ? -20.373 -19.048 -17.895 1.00 32.40 56 GLU A O 15
ATOM 18817 N N . TYR A 1 48 ? -18.831 -17.742 -16.906 1.00 73.32 57 TYR A N 15
ATOM 18818 C CA . TYR A 1 48 ? -17.731 -18.229 -17.730 1.00 74.32 57 TYR A CA 15
ATOM 18819 C C . TYR A 1 48 ? -16.523 -18.586 -16.870 1.00 61.21 57 TYR A C 15
ATOM 18820 O O . TYR A 1 48 ? -16.479 -18.274 -15.680 1.00 40.01 57 TYR A O 15
ATOM 18838 N N . VAL A 1 49 ? -15.542 -19.243 -17.482 1.00 53.41 58 VAL A N 15
ATOM 18839 C CA . VAL A 1 49 ? -14.331 -19.641 -16.775 1.00 34.42 58 VAL A CA 15
ATOM 18840 C C . VAL A 1 49 ? -13.113 -18.898 -17.309 1.00 45.14 58 VAL A C 15
ATOM 18841 O O . VAL A 1 49 ? -13.012 -18.627 -18.506 1.00 75.32 58 VAL A O 15
ATOM 18854 N N . VAL A 1 50 ? -12.186 -18.570 -16.414 1.00 73.10 59 VAL A N 15
ATOM 18855 C CA . VAL A 1 50 ? -10.972 -17.859 -16.796 1.00 11.15 59 VAL A CA 15
ATOM 18856 C C . VAL A 1 50 ? -9.742 -18.746 -16.635 1.00 14.42 59 VAL A C 15
ATOM 18857 O O . VAL A 1 50 ? -9.489 -19.284 -15.558 1.00 53.10 59 VAL A O 15
ATOM 18870 N N . ASN A 1 51 ? -8.980 -18.892 -17.714 1.00 35.51 60 ASN A N 15
ATOM 18871 C CA . ASN A 1 51 ? -7.776 -19.715 -17.693 1.00 0.51 60 ASN A CA 15
ATOM 18872 C C . ASN A 1 51 ? -6.532 -18.852 -17.507 1.00 4.50 60 ASN A C 15
ATOM 18873 O O . ASN A 1 51 ? -6.459 -17.730 -18.011 1.00 73.55 60 ASN A O 15
ATOM 18884 N N . HIS A 1 52 ? -5.553 -19.382 -16.780 1.00 34.02 61 HIS A N 15
ATOM 18885 C CA . HIS A 1 52 ? -4.311 -18.661 -16.528 1.00 22.00 61 HIS A CA 15
ATOM 18886 C C . HIS A 1 52 ? -3.146 -19.311 -17.268 1.00 22.40 61 HIS A C 15
ATOM 18887 O O . HIS A 1 52 ? -2.796 -20.461 -17.004 1.00 61.22 61 HIS A O 15
ATOM 18901 N N . GLU A 1 53 ? -2.551 -18.568 -18.195 1.00 45.41 62 GLU A N 15
ATOM 18902 C CA . GLU A 1 53 ? -1.426 -19.074 -18.97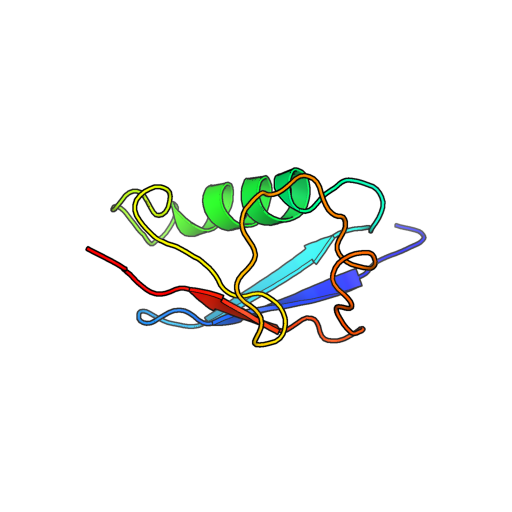4 1.00 13.33 62 GLU A CA 15
ATOM 18903 C C . GLU A 1 53 ? -1.791 -20.382 -19.670 1.00 14.34 62 GLU A C 15
ATOM 18904 O O . GLU A 1 53 ? -0.946 -21.256 -19.854 1.00 71.33 62 GLU A O 15
ATOM 18916 N N . GLY A 1 54 ? -3.058 -20.508 -20.053 1.00 53.33 63 GLY A N 15
ATOM 18917 C CA . GLY A 1 54 ? -3.514 -21.711 -20.724 1.00 32.44 63 GLY A CA 15
ATOM 18918 C C . GLY A 1 54 ? -3.830 -22.832 -19.752 1.00 51.44 63 GLY A C 15
ATOM 18919 O O . GLY A 1 54 ? -3.994 -23.984 -20.154 1.00 12.03 63 GLY A O 15
ATOM 18923 N N . LYS A 1 55 ? -3.914 -22.494 -18.470 1.00 32.50 64 LYS A N 15
ATOM 18924 C CA . LYS A 1 55 ? -4.212 -23.480 -17.437 1.00 40.23 64 LYS A CA 15
ATOM 18925 C C . LYS A 1 55 ? -5.587 -23.230 -16.827 1.00 54.30 64 LYS A C 15
ATOM 18926 O O . LYS A 1 55 ? -5.998 -22.083 -16.645 1.00 2.40 64 LYS A O 15
ATOM 18945 N N . LEU A 1 56 ? -6.295 -24.309 -16.512 1.00 4.05 65 LEU A N 15
ATOM 18946 C CA . LEU A 1 56 ? -7.624 -24.207 -15.920 1.00 10.54 65 LEU A CA 15
ATOM 18947 C C . LEU A 1 56 ? -7.539 -24.131 -14.399 1.00 5.24 65 LEU A C 15
ATOM 18948 O O . LEU A 1 56 ? -6.886 -24.958 -13.761 1.00 21.13 65 LEU A O 15
ATOM 18964 N N . LEU A 1 57 ? -8.203 -23.135 -13.823 1.00 11.01 66 LEU A N 15
ATOM 18965 C CA . LEU A 1 57 ? -8.205 -22.952 -12.376 1.00 25.14 66 LEU A CA 15
ATOM 18966 C C . LEU A 1 57 ? -8.987 -24.066 -11.687 1.00 2.33 66 LEU A C 15
ATOM 18967 O O . LEU A 1 57 ? -10.167 -24.278 -11.971 1.00 4.43 66 LEU A O 15
ATOM 18983 N N . LEU A 1 58 ? -8.324 -24.773 -10.779 1.00 24.21 67 LEU A N 15
ATOM 18984 C CA . LEU A 1 58 ? -8.957 -25.864 -10.047 1.00 32.32 67 LEU A CA 15
ATOM 18985 C C . LEU A 1 58 ? -9.985 -25.330 -9.055 1.00 11.24 67 LEU A C 15
ATOM 18986 O O . LEU A 1 58 ? -11.137 -25.764 -9.044 1.00 50.15 67 LEU A O 15
ATOM 19002 N N . ASP A 1 59 ? -9.561 -24.384 -8.224 1.00 31.14 68 ASP A N 15
ATOM 19003 C CA . ASP A 1 59 ? -10.445 -23.787 -7.229 1.00 74.24 68 ASP A CA 15
ATOM 19004 C C . ASP A 1 59 ? -10.005 -22.366 -6.893 1.00 44.04 68 ASP A C 15
ATOM 19005 O O . ASP A 1 59 ? -8.841 -22.127 -6.569 1.00 52.44 68 ASP A O 15
ATOM 19014 N N . ASP A 1 60 ? -10.941 -21.427 -6.974 1.00 61.10 69 ASP A N 15
ATOM 19015 C CA . ASP A 1 60 ? -10.649 -20.029 -6.679 1.00 32.15 69 ASP A CA 15
ATOM 19016 C C . ASP A 1 60 ? -10.473 -19.816 -5.178 1.00 73.13 69 ASP A C 15
ATOM 19017 O O . ASP A 1 60 ? -10.067 -18.741 -4.737 1.00 60.04 69 ASP A O 15
ATOM 19026 N N . SER A 1 61 ? -10.783 -20.847 -4.399 1.00 30.31 70 SER A N 15
ATOM 19027 C CA . SER A 1 61 ? -10.664 -20.771 -2.948 1.00 21.45 70 SER A CA 15
ATOM 19028 C C . SER A 1 61 ? -9.199 -20.722 -2.525 1.00 2.14 70 SER A C 15
ATOM 19029 O O . SER A 1 61 ? -8.872 -20.265 -1.429 1.00 60.40 70 SER A O 15
ATOM 19037 N N . VAL A 1 62 ? -8.320 -21.196 -3.402 1.00 2.30 71 VAL A N 15
ATOM 19038 C CA . VAL A 1 62 ? -6.889 -21.205 -3.122 1.00 30.24 71 VAL A CA 15
ATOM 19039 C C . VAL A 1 62 ? -6.267 -19.840 -3.393 1.00 22.05 71 VAL A C 15
ATOM 19040 O O . VAL A 1 62 ? -6.917 -18.945 -3.933 1.00 41.33 71 VAL A O 15
ATOM 19053 N N . THR A 1 63 ? -5.002 -19.686 -3.013 1.00 62.44 72 THR A N 15
ATOM 19054 C CA . THR A 1 63 ? -4.291 -18.430 -3.215 1.00 22.35 72 THR A CA 15
ATOM 19055 C C . THR A 1 63 ? -3.670 -18.367 -4.605 1.00 43.52 72 THR A C 15
ATOM 19056 O O . THR A 1 63 ? -3.256 -19.386 -5.159 1.00 23.12 72 THR A O 15
ATOM 19067 N N . LEU A 1 64 ? -3.607 -17.164 -5.165 1.00 43.42 73 LEU A N 15
ATOM 19068 C CA . LEU A 1 64 ? -3.034 -16.967 -6.493 1.00 15.44 73 LEU A CA 15
ATOM 19069 C C . LEU A 1 64 ? -1.631 -17.557 -6.573 1.00 65.45 73 LEU A C 15
ATOM 19070 O O . LEU A 1 64 ? -1.221 -18.066 -7.616 1.00 61.53 73 LEU A O 15
ATOM 19086 N N . GLN A 1 65 ? -0.900 -17.487 -5.465 1.00 62.35 74 GLN A N 15
ATOM 19087 C CA . GLN A 1 65 ? 0.458 -18.017 -5.411 1.00 53.25 74 GLN A CA 15
ATOM 19088 C C . GLN A 1 65 ? 0.445 -19.541 -5.350 1.00 5.44 74 GLN A C 15
ATOM 19089 O O . GLN A 1 65 ? 1.313 -20.203 -5.920 1.00 75.34 74 GLN A O 15
ATOM 19103 N N . THR A 1 66 ? -0.543 -20.092 -4.652 1.00 51.13 75 THR A N 15
ATOM 19104 C CA . THR A 1 66 ? -0.668 -21.537 -4.514 1.00 65.43 75 THR A CA 15
ATOM 19105 C C . THR A 1 66 ? -0.776 -22.213 -5.877 1.00 11.53 75 THR A C 15
ATOM 19106 O O . THR A 1 66 ? -0.288 -23.326 -6.070 1.00 32.34 75 THR A O 15
ATOM 19117 N N . VAL A 1 67 ? -1.418 -21.531 -6.820 1.00 73.12 76 VAL A N 15
ATOM 19118 C CA . VAL A 1 67 ? -1.589 -22.065 -8.166 1.00 51.33 76 VAL A CA 15
ATOM 19119 C C . VAL A 1 67 ? -0.263 -22.098 -8.917 1.00 4.31 76 VAL A C 15
ATOM 19120 O O . VAL A 1 67 ? -0.074 -22.900 -9.830 1.00 41.13 76 VAL A O 15
ATOM 19133 N N . GLY A 1 68 ? 0.656 -21.220 -8.524 1.00 55.32 77 GLY A N 15
ATOM 19134 C CA . GLY A 1 68 ? 1.954 -21.165 -9.170 1.00 71.02 77 GLY A CA 15
ATOM 19135 C C . GLY A 1 68 ? 1.968 -20.233 -10.365 1.00 41.14 77 GLY A C 15
ATOM 19136 O O . GLY A 1 68 ? 2.640 -20.499 -11.362 1.00 25.23 77 GLY A O 15
ATOM 19140 N N . VAL A 1 69 ? 1.222 -19.137 -10.268 1.00 45.30 78 VAL A N 15
ATOM 19141 C CA . VAL A 1 69 ? 1.151 -18.162 -11.350 1.00 3.01 78 VAL A CA 15
ATOM 19142 C C . VAL A 1 69 ? 2.487 -17.451 -11.538 1.00 14.24 78 VAL A C 15
ATOM 19143 O O . VAL A 1 69 ? 3.219 -17.217 -10.576 1.00 61.10 78 VAL A O 15
ATOM 19156 N N . LYS A 1 70 ? 2.798 -17.108 -12.783 1.00 0.20 79 LYS A N 15
ATOM 19157 C CA . LYS A 1 70 ? 4.045 -16.421 -13.099 1.00 12.11 79 LYS A CA 15
ATOM 19158 C C . LYS A 1 70 ? 4.007 -14.975 -12.616 1.00 54.51 79 LYS A C 15
ATOM 19159 O O . LYS A 1 70 ? 2.988 -14.505 -12.109 1.00 32.04 79 LYS A O 15
ATOM 19178 N N . LYS A 1 71 ? 5.122 -14.272 -12.778 1.00 45.34 80 LYS A N 15
ATOM 19179 C CA . LYS A 1 71 ? 5.217 -12.878 -12.362 1.00 54.40 80 LYS A CA 15
ATOM 19180 C C . LYS A 1 71 ? 4.212 -12.015 -13.119 1.00 42.41 80 LYS A C 15
ATOM 19181 O O . LYS A 1 71 ? 3.480 -11.227 -12.520 1.00 34.54 80 LYS A O 15
ATOM 19200 N N . ASP A 1 72 ? 4.183 -12.169 -14.438 1.00 53.32 81 ASP A N 15
ATOM 19201 C CA . ASP A 1 72 ? 3.266 -11.405 -15.277 1.00 20.21 81 ASP A CA 15
ATOM 19202 C C . ASP A 1 72 ? 1.816 -11.691 -14.898 1.00 24.24 81 ASP A C 15
ATOM 19203 O O . ASP A 1 72 ? 0.981 -10.787 -14.872 1.00 22.23 81 ASP A O 15
ATOM 19212 N N . SER A 1 73 ? 1.525 -12.955 -14.605 1.00 53.51 82 SER A N 15
ATOM 19213 C CA . SER A 1 73 ? 0.175 -13.361 -14.232 1.00 12.30 82 SER A CA 15
ATOM 19214 C C . SER A 1 73 ? -0.843 -12.874 -15.259 1.00 45.34 82 SER A C 15
ATOM 19215 O O . SER A 1 73 ? -1.511 -11.860 -15.056 1.00 61.02 82 SER A O 15
ATOM 19223 N N . VAL A 1 74 ? -0.954 -13.604 -16.364 1.00 71.05 83 VAL A N 15
ATOM 19224 C CA . VAL A 1 74 ? -1.890 -13.249 -17.424 1.00 50.45 83 VAL A CA 15
ATOM 19225 C C . VAL A 1 74 ? -2.900 -14.365 -17.663 1.00 31.30 83 VAL A C 15
ATOM 19226 O O . VAL A 1 74 ? -2.531 -15.487 -18.011 1.00 21.24 83 VAL A O 15
ATOM 19239 N N . PHE A 1 75 ? -4.177 -14.051 -17.474 1.00 54.44 84 PHE A N 15
ATOM 19240 C CA . PHE A 1 75 ? -5.242 -15.028 -17.669 1.00 12.34 84 PHE A CA 15
ATOM 19241 C C . PHE A 1 75 ? -6.310 -14.487 -18.615 1.00 71.53 84 PHE A C 15
ATOM 19242 O O . PHE A 1 75 ? -6.724 -13.333 -18.508 1.00 71.03 84 PHE A O 15
ATOM 19259 N N . VAL A 1 76 ? -6.752 -15.331 -19.543 1.00 23.12 85 VAL A N 15
ATOM 19260 C CA . VAL A 1 76 ? -7.772 -14.940 -20.509 1.00 5.13 85 VAL A CA 15
ATOM 19261 C C . VAL A 1 76 ? -9.106 -15.609 -20.200 1.00 12.10 85 VAL A C 15
ATOM 19262 O O . VAL A 1 76 ? -9.149 -16.748 -19.733 1.00 71.02 85 VAL A O 15
ATOM 19275 N N . LEU A 1 77 ? -10.195 -14.894 -20.464 1.00 24.52 86 LEU A N 15
ATOM 19276 C CA . LEU A 1 77 ? -11.533 -15.419 -20.215 1.00 0.12 86 LEU A CA 15
ATOM 19277 C C . LEU A 1 77 ? -12.184 -15.888 -21.512 1.00 50.11 86 LEU A C 15
ATOM 19278 O O . LEU A 1 77 ? -12.131 -15.198 -22.531 1.00 25.44 86 LEU A O 15
ATOM 19294 N N . VAL A 1 78 ? -12.801 -17.065 -21.467 1.00 2.40 87 VAL A N 15
ATOM 19295 C CA . VAL A 1 78 ? -13.466 -17.625 -22.638 1.00 4.45 87 VAL A CA 15
ATOM 19296 C C . VAL A 1 78 ? -14.756 -18.337 -22.248 1.00 51.23 87 VAL A C 15
ATOM 19297 O O . VAL A 1 78 ? -14.884 -18.848 -21.135 1.00 41.45 87 VAL A O 15
ATOM 19310 N N . ARG A 1 79 ? -15.711 -18.367 -23.173 1.00 25.34 88 ARG A N 15
ATOM 19311 C CA . ARG A 1 79 ? -16.992 -19.017 -22.926 1.00 54.41 88 ARG A CA 15
ATOM 19312 C C . ARG A 1 79 ? -16.793 -20.464 -22.485 1.00 41.23 88 ARG A C 15
ATOM 19313 O O . ARG A 1 79 ? -16.229 -21.276 -23.219 1.00 43.20 88 ARG A O 15
ATOM 19334 N N . LYS A 1 80 ? -17.259 -20.780 -21.282 1.00 12.11 89 LYS A N 15
ATOM 19335 C CA . LYS A 1 80 ? -17.134 -22.129 -20.742 1.00 45.42 89 LYS A CA 15
ATOM 19336 C C . LYS A 1 80 ? -18.186 -23.055 -21.343 1.00 30.15 89 LYS A C 15
ATOM 19337 O O . LYS A 1 80 ? -17.936 -24.242 -21.549 1.00 71.20 89 LYS A O 15
ATOM 19356 N N . ALA A 1 81 ? -19.363 -22.504 -21.622 1.00 22.23 90 ALA A N 15
ATOM 19357 C CA . ALA A 1 81 ? -20.452 -23.281 -22.202 1.00 5.34 90 ALA A CA 15
ATOM 19358 C C . ALA A 1 81 ? -21.078 -22.549 -23.384 1.00 33.51 90 ALA A C 15
ATOM 19359 O O . ALA A 1 81 ? -22.162 -22.910 -23.845 1.00 41.12 90 ALA A O 15
ATOM 19366 N N . MET A 1 1 ? 2.195 2.371 0.851 1.00 72.51 10 MET A N 16
ATOM 19367 C CA . MET A 1 1 ? 2.050 0.925 0.727 1.00 34.31 10 MET A CA 16
ATOM 19368 C C . MET A 1 1 ? 3.345 0.289 0.232 1.00 33.32 10 MET A C 16
ATOM 19369 O O . MET A 1 1 ? 4.363 0.965 0.086 1.00 72.22 10 MET A O 16
ATOM 19383 N N . SER A 1 2 ? 3.299 -1.015 -0.024 1.00 14.15 11 SER A N 16
ATOM 19384 C CA . SER A 1 2 ? 4.470 -1.743 -0.498 1.00 53.40 11 SER A CA 16
ATOM 19385 C C . SER A 1 2 ? 4.089 -3.150 -0.947 1.00 64.24 11 SER A C 16
ATOM 19386 O O . SER A 1 2 ? 2.953 -3.585 -0.764 1.00 62.30 11 SER A O 16
ATOM 19394 N N . GLU A 1 3 ? 5.049 -3.856 -1.537 1.00 24.12 12 GLU A N 16
ATOM 19395 C CA . GLU A 1 3 ? 4.815 -5.214 -2.013 1.00 60.13 12 GLU A CA 16
ATOM 19396 C C . GLU A 1 3 ? 3.759 -5.230 -3.114 1.00 55.34 12 GLU A C 16
ATOM 19397 O O . GLU A 1 3 ? 2.742 -5.917 -3.007 1.00 24.21 12 GLU A O 16
ATOM 19409 N N . THR A 1 4 ? 4.005 -4.466 -4.174 1.00 43.22 13 THR A N 16
ATOM 19410 C CA . THR A 1 4 ? 3.076 -4.389 -5.294 1.00 61.53 13 THR A CA 16
ATOM 19411 C C . THR A 1 4 ? 3.452 -5.381 -6.389 1.00 44.24 13 THR A C 16
ATOM 19412 O O . THR A 1 4 ? 4.631 -5.669 -6.600 1.00 71.03 13 THR A O 16
ATOM 19423 N N . ILE A 1 5 ? 2.445 -5.899 -7.084 1.00 11.13 14 ILE A N 16
ATOM 19424 C CA . ILE A 1 5 ? 2.672 -6.857 -8.159 1.00 15.23 14 ILE A CA 16
ATOM 19425 C C . ILE A 1 5 ? 1.750 -6.583 -9.342 1.00 42.25 14 ILE A C 16
ATOM 19426 O O . ILE A 1 5 ? 0.544 -6.387 -9.190 1.00 43.21 14 ILE A O 16
ATOM 19442 N N . PRO A 1 6 ? 2.329 -6.570 -10.552 1.00 61.23 15 PRO A N 16
ATOM 19443 C CA . PRO A 1 6 ? 1.578 -6.324 -11.787 1.00 10.12 15 PRO A CA 16
ATOM 19444 C C . PRO A 1 6 ? 0.644 -7.477 -12.137 1.00 64.54 15 PRO A C 16
ATOM 19445 O O . PRO A 1 6 ? 0.869 -8.617 -11.729 1.00 15.13 15 PRO A O 16
ATOM 19456 N N . VAL A 1 7 ? -0.403 -7.175 -12.897 1.00 54.13 16 VAL A N 16
ATOM 19457 C CA . VAL A 1 7 ? -1.370 -8.187 -13.304 1.00 75.33 16 VAL A CA 16
ATOM 19458 C C . VAL A 1 7 ? -1.894 -7.914 -14.710 1.00 3.21 16 VAL A C 16
ATOM 19459 O O . VAL A 1 7 ? -1.946 -6.766 -15.152 1.00 23.04 16 VAL A O 16
ATOM 19472 N N . SER A 1 8 ? -2.281 -8.976 -15.408 1.00 71.33 17 SER A N 16
ATOM 19473 C CA . SER A 1 8 ? -2.798 -8.852 -16.766 1.00 42.42 17 SER A CA 16
ATOM 19474 C C . SER A 1 8 ? -3.896 -9.878 -17.026 1.00 60.40 17 SER A C 16
ATOM 19475 O O . SER A 1 8 ? -3.778 -11.042 -16.641 1.00 11.44 17 SER A O 16
ATOM 19483 N N . VAL A 1 9 ? -4.965 -9.439 -17.683 1.00 1.03 18 VAL A N 16
ATOM 19484 C CA . VAL A 1 9 ? -6.085 -10.319 -17.996 1.00 2.41 18 VAL A CA 16
ATOM 19485 C C . VAL A 1 9 ? -6.567 -10.107 -19.427 1.00 4.43 18 VAL A C 16
ATOM 19486 O O . VAL A 1 9 ? -6.653 -8.974 -19.901 1.00 34.32 18 VAL A O 16
ATOM 19499 N N . GLN A 1 10 ? -6.879 -11.204 -20.109 1.00 10.23 19 GLN A N 16
ATOM 19500 C CA . GLN A 1 10 ? -7.352 -11.137 -21.486 1.00 73.53 19 GLN A CA 16
ATOM 19501 C C . GLN A 1 10 ? -8.835 -11.485 -21.570 1.00 10.42 19 GLN A C 16
ATOM 19502 O O . GLN A 1 10 ? -9.299 -12.428 -20.928 1.00 2.11 19 GLN A O 16
ATOM 19516 N N . CYS A 1 11 ? -9.573 -10.717 -22.364 1.00 13.15 20 CYS A N 16
ATOM 19517 C CA . CYS A 1 11 ? -11.005 -10.943 -22.530 1.00 43.30 20 CYS A CA 16
ATOM 19518 C C . CYS A 1 11 ? -11.399 -10.868 -24.001 1.00 74.14 20 CYS A C 16
ATOM 19519 O O . CYS A 1 11 ? -10.781 -10.146 -24.784 1.00 52.23 20 CYS A O 16
ATOM 19527 N N . CYS A 1 12 ? -12.430 -11.620 -24.371 1.00 14.24 21 CYS A N 16
ATOM 19528 C CA . CYS A 1 12 ? -12.906 -11.641 -25.749 1.00 53.13 21 CYS A CA 16
ATOM 19529 C C . CYS A 1 12 ? -13.260 -10.235 -26.224 1.00 33.41 21 CYS A C 16
ATOM 19530 O O . CYS A 1 12 ? -13.239 -9.951 -27.421 1.00 15.01 21 CYS A O 16
ATOM 19538 N N . GLU A 1 13 ? -13.587 -9.361 -25.277 1.00 24.20 22 GLU A N 16
ATOM 19539 C CA . GLU A 1 13 ? -13.948 -7.986 -25.600 1.00 2.23 22 GLU A CA 16
ATOM 19540 C C . GLU A 1 13 ? -12.703 -7.112 -25.728 1.00 32.13 22 GLU A C 16
ATOM 19541 O O . GLU A 1 13 ? -12.728 -6.069 -26.380 1.00 62.40 22 GLU A O 16
ATOM 19553 N N . GLY A 1 14 ? -11.615 -7.546 -25.099 1.00 32.34 23 GLY A N 16
ATOM 19554 C CA . GLY A 1 14 ? -10.376 -6.793 -25.153 1.00 53.53 23 GLY A CA 16
ATOM 19555 C C . GLY A 1 14 ? -9.414 -7.178 -24.047 1.00 41.24 23 GLY A C 16
ATOM 19556 O O . GLY A 1 14 ? -9.648 -8.143 -23.320 1.00 63.55 23 GLY A O 16
ATOM 19560 N N . ARG A 1 15 ? -8.328 -6.422 -23.920 1.00 62.55 24 ARG A N 16
ATOM 19561 C CA . ARG A 1 15 ? -7.325 -6.692 -22.897 1.00 71.01 24 ARG A CA 16
ATOM 19562 C C . ARG A 1 15 ? -7.381 -5.642 -21.791 1.00 60.12 24 ARG A C 16
ATOM 19563 O O . ARG A 1 15 ? -7.560 -4.453 -22.058 1.00 21.53 24 ARG A O 16
ATOM 19584 N N . PHE A 1 16 ? -7.227 -6.089 -20.549 1.00 72.54 25 PHE A N 16
ATOM 19585 C CA . PHE A 1 16 ? -7.262 -5.189 -19.403 1.00 23.23 25 PHE A CA 16
ATOM 19586 C C . PHE A 1 16 ? -6.165 -5.541 -18.402 1.00 21.01 25 PHE A C 16
ATOM 19587 O O . PHE A 1 16 ? -6.001 -6.702 -18.029 1.00 2.14 25 PHE A O 16
ATOM 19604 N N . GLU A 1 17 ? -5.417 -4.529 -17.973 1.00 30.24 26 GLU A N 16
ATOM 19605 C CA . GLU A 1 17 ? -4.335 -4.732 -17.016 1.00 60.04 26 GLU A CA 16
ATOM 19606 C C . GLU A 1 17 ? -4.664 -4.081 -15.676 1.00 72.01 26 GLU A C 16
ATOM 19607 O O . GLU A 1 17 ? -5.401 -3.096 -15.616 1.00 2.42 26 GLU A O 16
ATOM 19619 N N . LEU A 1 18 ? -4.114 -4.639 -14.603 1.00 52.03 27 LEU A N 16
ATOM 19620 C CA . LEU A 1 18 ? -4.349 -4.114 -13.263 1.00 21.14 27 LEU A CA 16
ATOM 19621 C C . LEU A 1 18 ? -3.159 -4.396 -12.351 1.00 63.23 27 LEU A C 16
ATOM 19622 O O . LEU A 1 18 ? -2.259 -5.158 -12.706 1.00 35.30 27 LEU A O 16
ATOM 19638 N N . SER A 1 19 ? -3.161 -3.778 -11.175 1.00 33.04 28 SER A N 16
ATOM 19639 C CA . SER A 1 19 ? -2.081 -3.961 -10.212 1.00 60.34 28 SER A CA 16
ATOM 19640 C C . SER A 1 19 ? -2.636 -4.259 -8.823 1.00 1.43 28 SER A C 16
ATOM 19641 O O . SER A 1 19 ? -3.418 -3.482 -8.274 1.00 44.53 28 SER A O 16
ATOM 19649 N N . VAL A 1 20 ? -2.226 -5.390 -8.258 1.00 45.11 29 VAL A N 16
ATOM 19650 C CA . VAL A 1 20 ? -2.680 -5.791 -6.932 1.00 23.10 29 VAL A CA 16
ATOM 19651 C C . VAL A 1 20 ? -1.587 -6.545 -6.182 1.00 34.02 29 VAL A C 16
ATOM 19652 O O . VAL A 1 20 ? -0.655 -7.073 -6.788 1.00 31.41 29 VAL A O 16
ATOM 19665 N N . ASP A 1 21 ? -1.709 -6.591 -4.860 1.00 34.32 30 ASP A N 16
ATOM 19666 C CA . ASP A 1 21 ? -0.733 -7.282 -4.026 1.00 31.44 30 ASP A CA 16
ATOM 19667 C C . ASP A 1 21 ? -1.153 -8.729 -3.783 1.00 1.34 30 ASP A C 16
ATOM 19668 O O . ASP A 1 21 ? -2.333 -9.018 -3.584 1.00 23.02 30 ASP A O 16
ATOM 19677 N N . SER A 1 22 ? -0.179 -9.633 -3.801 1.00 72.32 31 SER A N 16
ATOM 19678 C CA . SER A 1 22 ? -0.448 -11.050 -3.588 1.00 32.52 31 SER A CA 16
ATOM 19679 C C . SER A 1 22 ? -0.530 -11.370 -2.098 1.00 44.31 31 SER A C 16
ATOM 19680 O O . SER A 1 22 ? 0.350 -10.996 -1.323 1.00 72.03 31 SER A O 16
ATOM 19688 N N . ASN A 1 23 ? -1.593 -12.064 -1.705 1.00 41.33 32 ASN A N 16
ATOM 19689 C CA . ASN A 1 23 ? -1.791 -12.433 -0.309 1.00 20.54 32 ASN A CA 16
ATOM 19690 C C . ASN A 1 23 ? -3.047 -13.283 -0.144 1.00 34.13 32 ASN A C 16
ATOM 19691 O O . ASN A 1 23 ? -3.050 -14.271 0.592 1.00 40.23 32 ASN A O 16
ATOM 19702 N N . HIS A 1 24 ? -4.114 -12.892 -0.834 1.00 33.24 33 HIS A N 16
ATOM 19703 C CA . HIS A 1 24 ? -5.377 -13.618 -0.765 1.00 34.41 33 HIS A CA 16
ATOM 19704 C C . HIS A 1 24 ? -5.476 -14.645 -1.890 1.00 1.43 33 HIS A C 16
ATOM 19705 O O . HIS A 1 24 ? -4.624 -14.693 -2.777 1.00 65.12 33 HIS A O 16
ATOM 19719 N N . THR A 1 25 ? -6.521 -15.465 -1.846 1.00 54.22 34 THR A N 16
ATOM 19720 C CA . THR A 1 25 ? -6.730 -16.491 -2.860 1.00 13.02 34 THR A CA 16
ATOM 19721 C C . THR A 1 25 ? -7.216 -15.880 -4.169 1.00 44.32 34 THR A C 16
ATOM 19722 O O . THR A 1 25 ? -7.443 -14.672 -4.256 1.00 62.21 34 THR A O 16
ATOM 19733 N N . LEU A 1 26 ? -7.374 -16.720 -5.186 1.00 44.20 35 LEU A N 16
ATOM 19734 C CA . LEU A 1 26 ? -7.833 -16.262 -6.493 1.00 14.15 35 LEU A CA 16
ATOM 19735 C C . LEU A 1 26 ? -9.123 -15.457 -6.365 1.00 31.43 35 LEU A C 16
ATOM 19736 O O . LEU A 1 26 ? -9.403 -14.581 -7.183 1.00 12.15 35 LEU A O 16
ATOM 19752 N N . ARG A 1 27 ? -9.903 -15.760 -5.332 1.00 73.23 36 ARG A N 16
ATOM 19753 C CA . ARG A 1 27 ? -11.163 -15.065 -5.097 1.00 2.43 36 ARG A CA 16
ATOM 19754 C C . ARG A 1 27 ? -10.941 -13.558 -4.997 1.00 75.11 36 ARG A C 16
ATOM 19755 O O . ARG A 1 27 ? -11.824 -12.768 -5.332 1.00 0.43 36 ARG A O 16
ATOM 19776 N N . ASP A 1 28 ? -9.759 -13.169 -4.535 1.00 4.41 37 ASP A N 16
ATOM 19777 C CA . ASP A 1 28 ? -9.421 -11.757 -4.392 1.00 22.24 37 ASP A CA 16
ATOM 19778 C C . ASP A 1 28 ? -9.257 -11.096 -5.757 1.00 23.43 37 ASP A C 16
ATOM 19779 O O . ASP A 1 28 ? -9.828 -10.038 -6.018 1.00 52.15 37 ASP A O 16
ATOM 19788 N N . VAL A 1 29 ? -8.471 -11.728 -6.624 1.00 11.44 38 VAL A N 16
ATOM 19789 C CA . VAL A 1 29 ? -8.231 -11.201 -7.962 1.00 34.30 38 VAL A CA 16
ATOM 19790 C C . VAL A 1 29 ? -9.468 -11.350 -8.841 1.00 14.25 38 VAL A C 16
ATOM 19791 O O . VAL A 1 29 ? -9.715 -10.532 -9.728 1.00 50.01 38 VAL A O 16
ATOM 19804 N N . LEU A 1 30 ? -10.244 -12.398 -8.588 1.00 32.12 39 LEU A N 16
ATOM 19805 C CA . LEU A 1 30 ? -11.458 -12.655 -9.356 1.00 1.55 39 LEU A CA 16
ATOM 19806 C C . LEU A 1 30 ? -12.538 -11.629 -9.025 1.00 70.42 39 LEU A C 16
ATOM 19807 O O . LEU A 1 30 ? -13.300 -11.212 -9.898 1.00 23.41 39 LEU A O 16
ATOM 19823 N N . ARG A 1 31 ? -12.597 -11.226 -7.760 1.00 64.02 40 ARG A N 16
ATOM 19824 C CA . ARG A 1 31 ? -13.583 -10.249 -7.315 1.00 4.21 40 ARG A CA 16
ATOM 19825 C C . ARG A 1 31 ? -13.278 -8.868 -7.889 1.00 25.31 40 ARG A C 16
ATOM 19826 O O . ARG A 1 31 ? -14.170 -8.181 -8.384 1.00 13.13 40 ARG A O 16
ATOM 19847 N N . GLN A 1 32 ? -12.011 -8.470 -7.818 1.00 74.31 41 GLN A N 16
ATOM 19848 C CA . GLN A 1 32 ? -11.590 -7.172 -8.330 1.00 3.44 41 GLN A CA 16
ATOM 19849 C C . GLN A 1 32 ? -11.735 -7.111 -9.847 1.00 3.24 41 GLN A C 16
ATOM 19850 O O . GLN A 1 32 ? -12.286 -6.153 -10.390 1.00 22.21 41 GLN A O 16
ATOM 19864 N N . PHE A 1 33 ? -11.236 -8.139 -10.525 1.00 54.23 42 PHE A N 16
ATOM 19865 C CA . PHE A 1 33 ? -11.309 -8.202 -11.980 1.00 53.34 42 PHE A CA 16
ATOM 19866 C C . PHE A 1 33 ? -12.760 -8.248 -12.451 1.00 11.32 42 PHE A C 16
ATOM 19867 O O . PHE A 1 33 ? -13.110 -7.669 -13.479 1.00 53.34 42 PHE A O 16
ATOM 19884 N N . LYS A 1 34 ? -13.601 -8.941 -11.690 1.00 64.14 43 LYS A N 16
ATOM 19885 C CA . LYS A 1 34 ? -15.014 -9.064 -12.027 1.00 10.23 43 LYS A CA 16
ATOM 19886 C C . LYS A 1 34 ? -15.737 -7.735 -11.831 1.00 32.24 43 LYS A C 16
ATOM 19887 O O . LYS A 1 34 ? -16.717 -7.444 -12.516 1.00 74.34 43 LYS A O 16
ATOM 19906 N N . ARG A 1 35 ? -15.247 -6.933 -10.892 1.00 3.51 44 ARG A N 16
ATOM 19907 C CA . ARG A 1 35 ? -15.847 -5.635 -10.606 1.00 45.35 44 ARG A CA 16
ATOM 19908 C C . ARG A 1 35 ? -15.569 -4.647 -11.736 1.00 73.44 44 ARG A C 16
ATOM 19909 O O . ARG A 1 35 ? -16.318 -3.691 -11.935 1.00 21.21 44 ARG A O 16
ATOM 19930 N N . GLU A 1 36 ? -14.488 -4.887 -12.473 1.00 15.44 45 GLU A N 16
ATOM 19931 C CA . GLU A 1 36 ? -14.112 -4.017 -13.581 1.00 75.12 45 GLU A CA 16
ATOM 19932 C C . GLU A 1 36 ? -14.583 -4.598 -14.912 1.00 5.03 45 GLU A C 16
ATOM 19933 O O . GLU A 1 36 ? -15.007 -3.866 -15.806 1.00 62.12 45 GLU A O 16
ATOM 19945 N N . VAL A 1 37 ? -14.503 -5.919 -15.035 1.00 72.10 46 VAL A N 16
ATOM 19946 C CA . VAL A 1 37 ? -14.920 -6.600 -16.255 1.00 55.52 46 VAL A CA 16
ATOM 19947 C C . VAL A 1 37 ? -16.373 -6.282 -16.592 1.00 31.31 46 VAL A C 16
ATOM 19948 O O . VAL A 1 37 ? -16.784 -6.359 -17.749 1.00 63.35 46 VAL A O 16
ATOM 19961 N N . ALA A 1 38 ? -17.147 -5.925 -15.572 1.00 43.31 47 ALA A N 16
ATOM 19962 C CA . ALA A 1 38 ? -18.554 -5.593 -15.760 1.00 64.01 47 ALA A CA 16
ATOM 19963 C C . ALA A 1 38 ? -18.711 -4.255 -16.475 1.00 34.23 47 ALA A C 16
ATOM 19964 O O . ALA A 1 38 ? -19.792 -3.925 -16.962 1.00 50.02 47 ALA A O 16
ATOM 19971 N N . ALA A 1 39 ? -17.627 -3.489 -16.532 1.00 52.15 48 ALA A N 16
ATOM 19972 C CA . ALA A 1 39 ? -17.646 -2.188 -17.189 1.00 4.53 48 ALA A CA 16
ATOM 19973 C C . ALA A 1 39 ? -17.911 -2.330 -18.684 1.00 30.25 48 ALA A C 16
ATOM 19974 O O . ALA A 1 39 ? -18.619 -1.517 -19.279 1.00 44.34 48 ALA A O 16
ATOM 19981 N N . LEU A 1 40 ? -17.339 -3.368 -19.285 1.00 13.43 49 LEU A N 16
ATOM 19982 C CA . LEU A 1 40 ? -17.514 -3.617 -20.711 1.00 43.35 49 LEU A CA 16
ATOM 19983 C C . LEU A 1 40 ? -18.310 -4.896 -20.948 1.00 20.14 49 LEU A C 16
ATOM 19984 O O . LEU A 1 40 ? -18.932 -5.068 -21.996 1.00 43.43 49 LEU A O 16
ATOM 20000 N N . ASP A 1 41 ? -18.288 -5.790 -19.965 1.00 71.02 50 ASP A N 16
ATOM 20001 C CA . ASP A 1 41 ? -19.011 -7.053 -20.064 1.00 43.23 50 ASP A CA 16
ATOM 20002 C C . ASP A 1 41 ? -20.332 -6.984 -19.305 1.00 2.13 50 ASP A C 16
ATOM 20003 O O . ASP A 1 41 ? -20.374 -7.056 -18.076 1.00 53.23 50 ASP A O 16
ATOM 20012 N N . PRO A 1 42 ? -21.437 -6.840 -20.051 1.00 31.11 51 PRO A N 16
ATOM 20013 C CA . PRO A 1 42 ? -22.780 -6.758 -19.469 1.00 0.30 51 PRO A CA 16
ATOM 20014 C C . PRO A 1 42 ? -23.236 -8.085 -18.874 1.00 33.34 51 PRO A C 16
ATOM 20015 O O . PRO A 1 42 ? -24.188 -8.132 -18.094 1.00 53.11 51 PRO A O 16
ATOM 20026 N N . ILE A 1 43 ? -22.551 -9.162 -19.245 1.00 54.53 52 ILE A N 16
ATOM 20027 C CA . ILE A 1 43 ? -22.886 -10.489 -18.746 1.00 73.41 52 ILE A CA 16
ATOM 20028 C C . ILE A 1 43 ? -22.081 -10.826 -17.495 1.00 53.34 52 ILE A C 16
ATOM 20029 O O . ILE A 1 43 ? -20.932 -10.410 -17.355 1.00 21.44 52 ILE A O 16
ATOM 20045 N N . ASN A 1 44 ? -22.693 -11.582 -16.590 1.00 72.52 53 ASN A N 16
ATOM 20046 C CA . ASN A 1 44 ? -22.033 -11.976 -15.351 1.00 22.41 53 ASN A CA 16
ATOM 20047 C C . ASN A 1 44 ? -20.862 -12.913 -15.632 1.00 70.23 53 ASN A C 16
ATOM 20048 O O . ASN A 1 44 ? -21.016 -13.931 -16.308 1.00 61.52 53 ASN A O 16
ATOM 20059 N N . LEU A 1 45 ? -19.692 -12.563 -15.109 1.00 53.33 54 LEU A N 16
ATOM 20060 C CA . LEU A 1 45 ? -18.494 -13.372 -15.303 1.00 72.21 54 LEU A CA 16
ATOM 20061 C C . LEU A 1 45 ? -18.626 -14.718 -14.597 1.00 53.04 54 LEU A C 16
ATOM 20062 O O . LEU A 1 45 ? -17.970 -15.690 -14.968 1.00 22.50 54 LEU A O 16
ATOM 20078 N N . GLU A 1 46 ? -19.481 -14.766 -13.580 1.00 50.33 55 GLU A N 16
ATOM 20079 C CA . GLU A 1 46 ? -19.700 -15.993 -12.824 1.00 63.21 55 GLU A CA 16
ATOM 20080 C C . GLU A 1 46 ? -20.192 -17.113 -13.736 1.00 32.41 55 GLU A C 16
ATOM 20081 O O . GLU A 1 46 ? -20.008 -18.294 -13.440 1.00 42.44 55 GLU A O 16
ATOM 20093 N N . GLU A 1 47 ? -20.820 -16.733 -14.845 1.00 24.54 56 GLU A N 16
ATOM 20094 C CA . GLU A 1 47 ? -21.340 -17.706 -15.799 1.00 1.15 56 GLU A CA 16
ATOM 20095 C C . GLU A 1 47 ? -20.280 -18.074 -16.833 1.00 11.10 56 GLU A C 16
ATOM 20096 O O . GLU A 1 47 ? -20.566 -18.762 -17.813 1.00 32.20 56 GLU A O 16
ATOM 20108 N N . TYR A 1 48 ? -19.056 -17.610 -16.608 1.00 30.04 57 TYR A N 16
ATOM 20109 C CA . TYR A 1 48 ? -17.954 -17.887 -17.521 1.00 24.12 57 TYR A CA 16
ATOM 20110 C C . TYR A 1 48 ? -16.752 -18.451 -16.769 1.00 2.03 57 TYR A C 16
ATOM 20111 O O . TYR A 1 48 ? -16.673 -18.361 -15.544 1.00 10.45 57 TYR A O 16
ATOM 20129 N N . VAL A 1 49 ? -15.816 -19.033 -17.513 1.00 35.14 58 VAL A N 16
ATOM 20130 C CA . VAL A 1 49 ? -14.617 -19.611 -16.918 1.00 41.33 58 VAL A CA 16
ATOM 20131 C C . VAL A 1 49 ? -13.369 -18.847 -17.346 1.00 50.33 58 VAL A C 16
ATOM 20132 O O . VAL A 1 49 ? -13.274 -18.376 -18.480 1.00 15.32 58 VAL A O 16
ATOM 20145 N N . VAL A 1 50 ? -12.412 -18.728 -16.432 1.00 1.54 59 VAL A N 16
ATOM 20146 C CA . VAL A 1 50 ? -11.168 -18.022 -16.714 1.00 43.14 59 VAL A CA 16
ATOM 20147 C C . VAL A 1 50 ? -9.958 -18.862 -16.322 1.00 21.15 59 VAL A C 16
ATOM 20148 O O . VAL A 1 50 ? -9.923 -19.451 -15.242 1.00 4.10 59 VAL A O 16
ATOM 20161 N N . ASN A 1 51 ? -8.967 -18.912 -17.206 1.00 21.41 60 ASN A N 16
ATOM 20162 C CA . ASN A 1 51 ? -7.754 -19.681 -16.952 1.00 21.14 60 ASN A CA 16
ATOM 20163 C C . ASN A 1 51 ? -6.632 -18.777 -16.450 1.00 51.11 60 ASN A C 16
ATOM 20164 O O . ASN A 1 51 ? -6.494 -17.636 -16.894 1.00 22.51 60 ASN A O 16
ATOM 20175 N N . HIS A 1 52 ? -5.832 -19.294 -15.523 1.00 34.04 61 HIS A N 16
ATOM 20176 C CA . HIS A 1 52 ? -4.721 -18.534 -14.961 1.00 53.01 61 HIS A CA 16
ATOM 20177 C C . HIS A 1 52 ? -3.384 -19.117 -15.408 1.00 2.23 61 HIS A C 16
ATOM 20178 O O . HIS A 1 52 ? -3.074 -20.272 -15.120 1.00 64.45 61 HIS A O 16
ATOM 20192 N N . GLU A 1 53 ? -2.597 -18.309 -16.112 1.00 32.01 62 GLU A N 16
ATOM 20193 C CA . GLU A 1 53 ? -1.294 -18.746 -16.599 1.00 32.51 62 GLU A CA 16
ATOM 20194 C C . GLU A 1 53 ? -1.432 -19.976 -17.492 1.00 20.21 62 GLU A C 16
ATOM 20195 O O . GLU A 1 53 ? -0.604 -20.885 -17.447 1.00 73.31 62 GLU A O 16
ATOM 20207 N N . GLY A 1 54 ? -2.485 -19.996 -18.303 1.00 74.41 63 GLY A N 16
ATOM 20208 C CA . GLY A 1 54 ? -2.714 -21.119 -19.195 1.00 3.54 63 GLY A CA 16
ATOM 20209 C C . GLY A 1 54 ? -3.174 -22.361 -18.457 1.00 42.53 63 GLY A C 16
ATOM 20210 O O . GLY A 1 54 ? -3.184 -23.457 -19.018 1.00 3.24 63 GLY A O 16
ATOM 20214 N N . LYS A 1 55 ? -3.555 -22.191 -17.196 1.00 3.32 64 LYS A N 16
ATOM 20215 C CA . LYS A 1 55 ? -4.018 -23.306 -16.379 1.00 62.20 64 LYS A CA 16
ATOM 20216 C C . LYS A 1 55 ? -5.429 -23.051 -15.860 1.00 33.40 64 LYS A C 16
ATOM 20217 O O . LYS A 1 55 ? -5.695 -22.025 -15.233 1.00 54.14 64 LYS A O 16
ATOM 20236 N N . LEU A 1 56 ? -6.330 -23.992 -16.123 1.00 50.30 65 LEU A N 16
ATOM 20237 C CA . LEU A 1 56 ? -7.715 -23.870 -15.681 1.00 1.32 65 LEU A CA 16
ATOM 20238 C C . LEU A 1 56 ? -7.897 -24.470 -14.291 1.00 35.33 65 LEU A C 16
ATOM 20239 O O . LEU A 1 56 ? -7.742 -25.677 -14.099 1.00 4.15 65 LEU A O 16
ATOM 20255 N N . LEU A 1 57 ? -8.231 -23.622 -13.325 1.00 3.45 66 LEU A N 16
ATOM 20256 C CA . LEU A 1 57 ? -8.437 -24.069 -11.951 1.00 54.43 66 LEU A CA 16
ATOM 20257 C C . LEU A 1 57 ? -9.906 -24.398 -11.701 1.00 45.00 66 LEU A C 16
ATOM 20258 O O . LEU A 1 57 ? -10.793 -23.881 -12.380 1.00 75.15 66 LEU A O 16
ATOM 20274 N N . LEU A 1 58 ? -10.154 -25.259 -10.721 1.00 33.32 67 LEU A N 16
ATOM 20275 C CA . LEU A 1 58 ? -11.516 -25.656 -10.378 1.00 63.44 67 LEU A CA 16
ATOM 20276 C C . LEU A 1 58 ? -12.184 -24.606 -9.497 1.00 22.12 67 LEU A C 16
ATOM 20277 O O . LEU A 1 58 ? -13.176 -23.991 -9.890 1.00 24.55 67 LEU A O 16
ATOM 20293 N N . ASP A 1 59 ? -11.633 -24.404 -8.305 1.00 63.31 68 ASP A N 16
ATOM 20294 C CA . ASP A 1 59 ? -12.173 -23.426 -7.369 1.00 11.34 68 ASP A CA 16
ATOM 20295 C C . ASP A 1 59 ? -11.269 -22.200 -7.282 1.00 11.12 68 ASP A C 16
ATOM 20296 O O . ASP A 1 59 ? -10.219 -22.144 -7.922 1.00 23.35 68 ASP A O 16
ATOM 20305 N N . ASP A 1 60 ? -11.685 -21.220 -6.488 1.00 11.34 69 ASP A N 16
ATOM 20306 C CA . ASP A 1 60 ? -10.913 -19.994 -6.317 1.00 32.21 69 ASP A CA 16
ATOM 20307 C C . ASP A 1 60 ? -10.239 -19.963 -4.949 1.00 1.22 69 ASP A C 16
ATOM 20308 O O . ASP A 1 60 ? -9.970 -18.893 -4.403 1.00 1.12 69 ASP A O 16
ATOM 20317 N N . SER A 1 61 ? -9.970 -21.143 -4.400 1.00 64.22 70 SER A N 16
ATOM 20318 C CA . SER A 1 61 ? -9.331 -21.251 -3.094 1.00 13.04 70 SER A CA 16
ATOM 20319 C C . SER A 1 61 ? -7.813 -21.184 -3.224 1.00 24.43 70 SER A C 16
ATOM 20320 O O . SER A 1 61 ? -7.116 -20.768 -2.298 1.00 13.40 70 SER A O 16
ATOM 20328 N N . VAL A 1 62 ? -7.305 -21.599 -4.380 1.00 54.34 71 VAL A N 16
ATOM 20329 C CA . VAL A 1 62 ? -5.870 -21.586 -4.634 1.00 4.20 71 VAL A CA 16
ATOM 20330 C C . VAL A 1 62 ? -5.349 -20.160 -4.774 1.00 11.32 71 VAL A C 16
ATOM 20331 O O . VAL A 1 62 ? -5.965 -19.323 -5.435 1.00 73.42 71 VAL A O 16
ATOM 20344 N N . THR A 1 63 ? -4.209 -19.888 -4.147 1.00 2.54 72 THR A N 16
ATOM 20345 C CA . THR A 1 63 ? -3.605 -18.562 -4.200 1.00 64.40 72 THR A CA 16
ATOM 20346 C C . THR A 1 63 ? -2.771 -18.389 -5.465 1.00 13.44 72 THR A C 16
ATOM 20347 O O . THR A 1 63 ? -2.522 -19.350 -6.193 1.00 52.03 72 THR A O 16
ATOM 20358 N N . LEU A 1 64 ? -2.342 -17.158 -5.720 1.00 10.30 73 LEU A N 16
ATOM 20359 C CA . LEU A 1 64 ? -1.535 -16.858 -6.898 1.00 1.24 73 LEU A CA 16
ATOM 20360 C C . LEU A 1 64 ? -0.298 -17.749 -6.951 1.00 41.32 73 LEU A C 16
ATOM 20361 O O . LEU A 1 64 ? 0.022 -18.320 -7.993 1.00 74.22 73 LEU A O 16
ATOM 20377 N N . GLN A 1 65 ? 0.392 -17.863 -5.821 1.00 30.30 74 GLN A N 16
ATOM 20378 C CA . GLN A 1 65 ? 1.593 -18.686 -5.740 1.00 31.23 74 GLN A CA 16
ATOM 20379 C C . GLN A 1 65 ? 1.237 -20.169 -5.735 1.00 22.32 74 GLN A C 16
ATOM 20380 O O . GLN A 1 65 ? 2.014 -21.007 -6.195 1.00 72.00 74 GLN A O 16
ATOM 20394 N N . THR A 1 66 ? 0.058 -20.488 -5.211 1.00 33.31 75 THR A N 16
ATOM 20395 C CA . THR A 1 66 ? -0.401 -21.870 -5.144 1.00 65.25 75 THR A CA 16
ATOM 20396 C C . THR A 1 66 ? -0.445 -22.502 -6.531 1.00 41.01 75 THR A C 16
ATOM 20397 O O . THR A 1 66 ? 0.145 -23.558 -6.763 1.00 14.35 75 THR A O 16
ATOM 20408 N N . VAL A 1 67 ? -1.147 -21.849 -7.452 1.00 33.14 76 VAL A N 16
ATOM 20409 C CA . VAL A 1 67 ? -1.267 -22.346 -8.817 1.00 20.40 76 VAL A CA 16
ATOM 20410 C C . VAL A 1 67 ? 0.065 -22.256 -9.554 1.00 13.14 76 VAL A C 16
ATOM 20411 O O . VAL A 1 67 ? 0.314 -23.001 -10.500 1.00 44.33 76 VAL A O 16
ATOM 20424 N N . GLY A 1 68 ? 0.918 -21.337 -9.111 1.00 63.23 77 GLY A N 16
ATOM 20425 C CA . GLY A 1 68 ? 2.215 -21.166 -9.740 1.00 22.03 77 GLY A CA 16
ATOM 20426 C C . GLY A 1 68 ? 2.260 -19.961 -10.658 1.00 72.14 77 GLY A C 16
ATOM 20427 O O . GLY A 1 68 ? 2.900 -19.996 -11.709 1.00 45.40 77 GLY A O 16
ATOM 20431 N N . VAL A 1 69 ? 1.576 -18.892 -10.263 1.00 52.12 78 VAL A N 16
ATOM 20432 C CA . VAL A 1 69 ? 1.539 -17.671 -11.059 1.00 3.32 78 VAL A CA 16
ATOM 20433 C C . VAL A 1 69 ? 2.902 -16.987 -11.079 1.00 12.00 78 VAL A C 16
ATOM 20434 O O . VAL A 1 69 ? 3.592 -16.922 -10.061 1.00 55.22 78 VAL A O 16
ATOM 20447 N N . LYS A 1 70 ? 3.285 -16.477 -12.245 1.00 34.32 79 LYS A N 16
ATOM 20448 C CA . LYS A 1 70 ? 4.564 -15.796 -12.399 1.00 43.22 79 LYS A CA 16
ATOM 20449 C C . LYS A 1 70 ? 4.420 -14.301 -12.133 1.00 43.21 79 LYS A C 16
ATOM 20450 O O . LYS A 1 70 ? 3.312 -13.795 -11.957 1.00 13.15 79 LYS A O 16
ATOM 20469 N N . LYS A 1 71 ? 5.547 -13.598 -12.107 1.00 5.20 80 LYS A N 16
ATOM 20470 C CA . LYS A 1 71 ? 5.548 -12.160 -11.865 1.00 54.15 80 LYS A CA 16
ATOM 20471 C C . LYS A 1 71 ? 4.615 -11.445 -12.838 1.00 13.24 80 LYS A C 16
ATOM 20472 O O . LYS A 1 71 ? 4.065 -10.389 -12.522 1.00 74.52 80 LYS A O 16
ATOM 20491 N N . ASP A 1 72 ? 4.440 -12.027 -14.019 1.00 1.40 81 ASP A N 16
ATOM 20492 C CA . ASP A 1 72 ? 3.571 -11.446 -15.036 1.00 64.03 81 ASP A CA 16
ATOM 20493 C C . ASP A 1 72 ? 2.103 -11.631 -14.667 1.00 31.12 81 ASP A C 16
ATOM 20494 O O . ASP A 1 72 ? 1.302 -10.704 -14.783 1.00 13.23 81 ASP A O 16
ATOM 20503 N N . SER A 1 73 ? 1.757 -12.835 -14.223 1.00 31.23 82 SER A N 16
ATOM 20504 C CA . SER A 1 73 ? 0.384 -13.144 -13.841 1.00 13.40 82 SER A CA 16
ATOM 20505 C C . SER A 1 73 ? -0.584 -12.797 -14.968 1.00 14.31 82 SER A C 16
ATOM 20506 O O . SER A 1 73 ? -1.212 -11.737 -14.959 1.00 64.42 82 SER A O 16
ATOM 20514 N N . VAL A 1 74 ? -0.701 -13.698 -15.938 1.00 44.12 83 VAL A N 16
ATOM 20515 C CA . VAL A 1 74 ? -1.593 -13.489 -17.073 1.00 25.35 83 VAL A CA 16
ATOM 20516 C C . VAL A 1 74 ? -2.692 -14.545 -17.109 1.00 2.13 83 VAL A C 16
ATOM 20517 O O . VAL A 1 74 ? -2.415 -15.744 -17.136 1.00 70.32 83 VAL A O 16
ATOM 20530 N N . PHE A 1 75 ? -3.941 -14.091 -17.109 1.00 3.10 84 PHE A N 16
ATOM 20531 C CA . PHE A 1 75 ? -5.083 -14.996 -17.141 1.00 74.44 84 PHE A CA 16
ATOM 20532 C C . PHE A 1 75 ? -6.028 -14.639 -18.285 1.00 14.12 84 PHE A C 16
ATOM 20533 O O . PHE A 1 75 ? -6.323 -13.467 -18.518 1.00 52.41 84 PHE A O 16
ATOM 20550 N N . VAL A 1 76 ? -6.500 -15.658 -18.996 1.00 22.43 85 VAL A N 16
ATOM 20551 C CA . VAL A 1 76 ? -7.412 -15.453 -20.115 1.00 23.23 85 VAL A CA 16
ATOM 20552 C C . VAL A 1 76 ? -8.840 -15.828 -19.735 1.00 50.05 85 VAL A C 16
ATOM 20553 O O . VAL A 1 76 ? -9.068 -16.805 -19.021 1.00 14.23 85 VAL A O 16
ATOM 20566 N N . LEU A 1 77 ? -9.799 -15.046 -20.219 1.00 1.02 86 LEU A N 16
ATOM 20567 C CA . LEU A 1 77 ? -11.207 -15.296 -19.931 1.00 52.43 86 LEU A CA 16
ATOM 20568 C C . LEU A 1 77 ? -11.875 -16.037 -21.085 1.00 15.30 86 LEU A C 16
ATOM 20569 O O . LEU A 1 77 ? -11.956 -15.525 -22.202 1.00 21.12 86 LEU A O 16
ATOM 20585 N N . VAL A 1 78 ? -12.356 -17.245 -20.807 1.00 3.54 87 VAL A N 16
ATOM 20586 C CA . VAL A 1 78 ? -13.020 -18.055 -21.820 1.00 34.21 87 VAL A CA 16
ATOM 20587 C C . VAL A 1 78 ? -14.493 -18.257 -21.483 1.00 15.11 87 VAL A C 16
ATOM 20588 O O . VAL A 1 78 ? -14.951 -17.880 -20.404 1.00 31.42 87 VAL A O 16
ATOM 20601 N N . ARG A 1 79 ? -15.231 -18.854 -22.413 1.00 52.23 88 ARG A N 16
ATOM 20602 C CA . ARG A 1 79 ? -16.654 -19.105 -22.215 1.00 64.34 88 ARG A CA 16
ATOM 20603 C C . ARG A 1 79 ? -16.876 -20.434 -21.499 1.00 72.35 88 ARG A C 16
ATOM 20604 O O . ARG A 1 79 ? -16.330 -21.464 -21.895 1.00 24.33 88 ARG A O 16
ATOM 20625 N N . LYS A 1 80 ? -17.682 -20.404 -20.444 1.00 12.24 89 LYS A N 16
ATOM 20626 C CA . LYS A 1 80 ? -17.979 -21.605 -19.672 1.00 3.11 89 LYS A CA 16
ATOM 20627 C C . LYS A 1 80 ? -19.017 -22.467 -20.384 1.00 2.53 89 LYS A C 16
ATOM 20628 O O . LYS A 1 80 ? -19.005 -23.692 -20.268 1.00 44.43 89 LYS A O 16
ATOM 20647 N N . ALA A 1 81 ? -19.913 -21.818 -21.121 1.00 24.04 90 ALA A N 16
ATOM 20648 C CA . ALA A 1 81 ? -20.955 -22.526 -21.854 1.00 1.41 90 ALA A CA 16
ATOM 20649 C C . ALA A 1 81 ? -20.971 -22.112 -23.321 1.00 51.25 90 ALA A C 16
ATOM 20650 O O . ALA A 1 81 ? -20.422 -22.806 -24.178 1.00 40.11 90 ALA A O 16
ATOM 20657 N N . MET A 1 1 ? 3.309 0.333 4.434 1.00 5.30 10 MET A N 17
ATOM 20658 C CA . MET A 1 1 ? 3.239 -1.050 3.978 1.00 34.23 10 MET A CA 17
ATOM 20659 C C . MET A 1 1 ? 2.458 -1.153 2.672 1.00 40.22 10 MET A C 17
ATOM 20660 O O . MET A 1 1 ? 1.310 -0.717 2.588 1.00 51.12 10 MET A O 17
ATOM 20674 N N . SER A 1 2 ? 3.089 -1.731 1.655 1.00 74.43 11 SER A N 17
ATOM 20675 C CA . SER A 1 2 ? 2.454 -1.887 0.351 1.00 22.30 11 SER A CA 17
ATOM 20676 C C . SER A 1 2 ? 3.219 -2.889 -0.509 1.00 41.31 11 SER A C 17
ATOM 20677 O O . SER A 1 2 ? 4.449 -2.892 -0.530 1.00 43.44 11 SER A O 17
ATOM 20685 N N . GLU A 1 3 ? 2.480 -3.737 -1.217 1.00 20.53 12 GLU A N 17
ATOM 20686 C CA . GLU A 1 3 ? 3.088 -4.745 -2.078 1.00 5.40 12 GLU A CA 17
ATOM 20687 C C . GLU A 1 3 ? 2.245 -4.972 -3.329 1.00 32.20 12 GLU A C 17
ATOM 20688 O O . GLU A 1 3 ? 1.526 -5.967 -3.435 1.00 40.44 12 GLU A O 17
ATOM 20700 N N . THR A 1 4 ? 2.337 -4.043 -4.27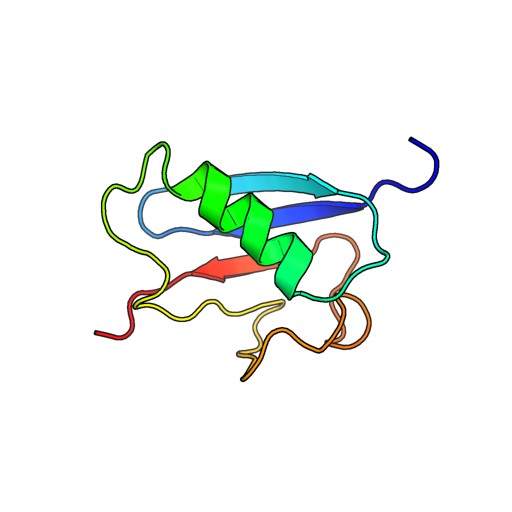5 1.00 51.31 13 THR A N 17
ATOM 20701 C CA . THR A 1 4 ? 1.582 -4.140 -5.518 1.00 10.31 13 THR A CA 17
ATOM 20702 C C . THR A 1 4 ? 2.403 -4.818 -6.609 1.00 20.15 13 THR A C 17
ATOM 20703 O O . THR A 1 4 ? 3.626 -4.683 -6.652 1.00 23.32 13 THR A O 17
ATOM 20714 N N . ILE A 1 5 ? 1.723 -5.546 -7.488 1.00 23.33 14 ILE A N 17
ATOM 20715 C CA . ILE A 1 5 ? 2.391 -6.244 -8.580 1.00 32.04 14 ILE A CA 17
ATOM 20716 C C . ILE A 1 5 ? 1.583 -6.148 -9.869 1.00 53.32 14 ILE A C 17
ATOM 20717 O O . ILE A 1 5 ? 0.353 -6.088 -9.857 1.00 70.34 14 ILE A O 17
ATOM 20733 N N . PRO A 1 6 ? 2.288 -6.133 -11.010 1.00 21.41 15 PRO A N 17
ATOM 20734 C CA . PRO A 1 6 ? 1.657 -6.047 -12.330 1.00 73.00 15 PRO A CA 17
ATOM 20735 C C . PRO A 1 6 ? 0.904 -7.321 -12.697 1.00 34.21 15 PRO A C 17
ATOM 20736 O O . PRO A 1 6 ? 1.349 -8.427 -12.392 1.00 22.44 15 PRO A O 17
ATOM 20747 N N . VAL A 1 7 ? -0.240 -7.159 -13.354 1.00 53.43 16 VAL A N 17
ATOM 20748 C CA . VAL A 1 7 ? -1.055 -8.296 -13.764 1.00 63.34 16 VAL A CA 17
ATOM 20749 C C . VAL A 1 7 ? -1.729 -8.034 -15.106 1.00 61.14 16 VAL A C 17
ATOM 20750 O O . VAL A 1 7 ? -2.003 -6.888 -15.462 1.00 2.13 16 VAL A O 17
ATOM 20763 N N . SER A 1 8 ? -1.994 -9.105 -15.848 1.00 54.32 17 SER A N 17
ATOM 20764 C CA . SER A 1 8 ? -2.634 -8.991 -17.154 1.00 11.44 17 SER A CA 17
ATOM 20765 C C . SER A 1 8 ? -3.849 -9.909 -17.245 1.00 61.04 17 SER A C 17
ATOM 20766 O O . SER A 1 8 ? -3.810 -11.056 -16.800 1.00 65.12 17 SER A O 17
ATOM 20774 N N . VAL A 1 9 ? -4.929 -9.396 -17.827 1.00 5.44 18 VAL A N 17
ATOM 20775 C CA . VAL A 1 9 ? -6.155 -10.168 -17.979 1.00 35.53 18 VAL A CA 17
ATOM 20776 C C . VAL A 1 9 ? -6.754 -9.982 -19.369 1.00 25.34 18 VAL A C 17
ATOM 20777 O O . VAL A 1 9 ? -6.774 -8.873 -19.902 1.00 61.51 18 VAL A O 17
ATOM 20790 N N . GLN A 1 10 ? -7.240 -11.075 -19.949 1.00 2.32 19 GLN A N 17
ATOM 20791 C CA . GLN A 1 10 ? -7.839 -11.031 -21.278 1.00 25.34 19 GLN A CA 17
ATOM 20792 C C . GLN A 1 10 ? -9.350 -11.220 -21.200 1.00 61.41 19 GLN A C 17
ATOM 20793 O O . GLN A 1 10 ? -9.843 -12.054 -20.439 1.00 3.43 19 GLN A O 17
ATOM 20807 N N . CYS A 1 11 ? -10.080 -10.442 -21.992 1.00 24.34 20 CYS A N 17
ATOM 20808 C CA . CYS A 1 11 ? -11.536 -10.523 -22.012 1.00 21.43 20 CYS A CA 17
ATOM 20809 C C . CYS A 1 11 ? -12.061 -10.525 -23.444 1.00 25.42 20 CYS A C 17
ATOM 20810 O O . CYS A 1 11 ? -11.447 -9.946 -24.341 1.00 13.20 20 CYS A O 17
ATOM 20818 N N . CYS A 1 12 ? -13.197 -11.182 -23.651 1.00 3.31 21 CYS A N 17
ATOM 20819 C CA . CYS A 1 12 ? -13.803 -11.262 -24.975 1.00 50.42 21 CYS A CA 17
ATOM 20820 C C . CYS A 1 12 ? -14.046 -9.869 -25.547 1.00 11.41 21 CYS A C 17
ATOM 20821 O O . CYS A 1 12 ? -14.110 -9.689 -26.762 1.00 62.25 21 CYS A O 17
ATOM 20829 N N . GLU A 1 13 ? -14.182 -8.887 -24.661 1.00 55.43 22 GLU A N 17
ATOM 20830 C CA . GLU A 1 13 ? -14.421 -7.510 -25.079 1.00 33.02 22 GLU A CA 17
ATOM 20831 C C . GLU A 1 13 ? -13.109 -6.810 -25.422 1.00 34.21 22 GLU A C 17
ATOM 20832 O O . GLU A 1 13 ? -13.091 -5.834 -26.170 1.00 13.42 22 GLU A O 17
ATOM 20844 N N . GLY A 1 14 ? -12.012 -7.318 -24.868 1.00 51.42 23 GLY A N 17
ATOM 20845 C CA . GLY A 1 14 ? -10.711 -6.729 -25.126 1.00 61.21 23 GLY A CA 17
ATOM 20846 C C . GLY A 1 14 ? -9.688 -7.098 -24.070 1.00 70.31 23 GLY A C 17
ATOM 20847 O O . GLY A 1 14 ? -9.889 -8.042 -23.305 1.00 44.31 23 GLY A O 17
ATOM 20851 N N . ARG A 1 15 ? -8.588 -6.354 -24.029 1.00 24.23 24 ARG A N 17
ATOM 20852 C CA . ARG A 1 15 ? -7.528 -6.610 -23.061 1.00 31.34 24 ARG A CA 17
ATOM 20853 C C . ARG A 1 15 ? -7.507 -5.533 -21.980 1.00 42.12 24 ARG A C 17
ATOM 20854 O O . ARG A 1 15 ? -7.712 -4.352 -22.262 1.00 72.11 24 ARG A O 17
ATOM 20875 N N . PHE A 1 16 ? -7.257 -5.948 -20.743 1.00 34.03 25 PHE A N 17
ATOM 20876 C CA . PHE A 1 16 ? -7.211 -5.019 -19.620 1.00 22.14 25 PHE A CA 17
ATOM 20877 C C . PHE A 1 16 ? -6.088 -5.388 -18.655 1.00 24.21 25 PHE A C 17
ATOM 20878 O O . PHE A 1 16 ? -5.936 -6.550 -18.278 1.00 54.21 25 PHE A O 17
ATOM 20895 N N . GLU A 1 17 ? -5.303 -4.390 -18.260 1.00 63.43 26 GLU A N 17
ATOM 20896 C CA . GLU A 1 17 ? -4.192 -4.611 -17.341 1.00 15.51 26 GLU A CA 17
ATOM 20897 C C . GLU A 1 17 ? -4.459 -3.941 -15.996 1.00 11.02 26 GLU A C 17
ATOM 20898 O O . GLU A 1 17 ? -5.099 -2.891 -15.928 1.00 41.41 26 GLU A O 17
ATOM 20910 N N . LEU A 1 18 ? -3.965 -4.556 -14.927 1.00 61.42 27 LEU A N 17
ATOM 20911 C CA . LEU A 1 18 ? -4.149 -4.021 -13.583 1.00 34.44 27 LEU A CA 17
ATOM 20912 C C . LEU A 1 18 ? -3.148 -4.635 -12.610 1.00 65.31 27 LEU A C 17
ATOM 20913 O O . LEU A 1 18 ? -2.459 -5.601 -12.940 1.00 0.12 27 LEU A O 17
ATOM 20929 N N . SER A 1 19 ? -3.073 -4.070 -11.410 1.00 11.35 28 SER A N 17
ATOM 20930 C CA . SER A 1 19 ? -2.154 -4.560 -10.389 1.00 34.40 28 SER A CA 17
ATOM 20931 C C . SER A 1 19 ? -2.898 -4.871 -9.093 1.00 45.02 28 SER A C 17
ATOM 20932 O O . SER A 1 19 ? -3.892 -4.224 -8.764 1.00 4.15 28 SER A O 17
ATOM 20940 N N . VAL A 1 20 ? -2.408 -5.867 -8.362 1.00 4.25 29 VAL A N 17
ATOM 20941 C CA . VAL A 1 20 ? -3.023 -6.264 -7.101 1.00 12.01 29 VAL A CA 17
ATOM 20942 C C . VAL A 1 20 ? -1.980 -6.788 -6.121 1.00 22.12 29 VAL A C 17
ATOM 20943 O O . VAL A 1 20 ? -0.948 -7.325 -6.525 1.00 1.32 29 VAL A O 17
ATOM 20956 N N . ASP A 1 21 ? -2.255 -6.630 -4.831 1.00 54.41 30 ASP A N 17
ATOM 20957 C CA . ASP A 1 21 ? -1.341 -7.088 -3.792 1.00 31.43 30 ASP A CA 17
ATOM 20958 C C . ASP A 1 21 ? -1.670 -8.517 -3.370 1.00 73.14 30 ASP A C 17
ATOM 20959 O O . ASP A 1 21 ? -2.839 -8.889 -3.260 1.00 4.44 30 ASP A O 17
ATOM 20968 N N . SER A 1 22 ? -0.632 -9.314 -3.138 1.00 33.12 31 SER A N 17
ATOM 20969 C CA . SER A 1 22 ? -0.811 -10.704 -2.733 1.00 51.35 31 SER A CA 17
ATOM 20970 C C . SER A 1 22 ? -1.049 -10.806 -1.230 1.00 2.31 31 SER A C 17
ATOM 20971 O O . SER A 1 22 ? -0.293 -10.252 -0.432 1.00 73.22 31 SER A O 17
ATOM 20979 N N . ASN A 1 23 ? -2.105 -11.518 -0.851 1.00 51.11 32 ASN A N 17
ATOM 20980 C CA . ASN A 1 23 ? -2.444 -11.693 0.556 1.00 11.15 32 ASN A CA 17
ATOM 20981 C C . ASN A 1 23 ? -3.687 -12.563 0.712 1.00 34.35 32 ASN A C 17
ATOM 20982 O O . ASN A 1 23 ? -3.735 -13.450 1.566 1.00 43.12 32 ASN A O 17
ATOM 20993 N N . HIS A 1 24 ? -4.692 -12.304 -0.118 1.00 75.31 33 HIS A N 17
ATOM 20994 C CA . HIS A 1 24 ? -5.936 -13.065 -0.074 1.00 13.24 33 HIS A CA 17
ATOM 20995 C C . HIS A 1 24 ? -5.963 -14.127 -1.168 1.00 62.41 33 HIS A C 17
ATOM 20996 O O . HIS A 1 24 ? -5.068 -14.188 -2.012 1.00 50.21 33 HIS A O 17
ATOM 21010 N N . THR A 1 25 ? -6.995 -14.965 -1.148 1.00 22.51 34 THR A N 17
ATOM 21011 C CA . THR A 1 25 ? -7.137 -16.027 -2.137 1.00 1.34 34 THR A CA 17
ATOM 21012 C C . THR A 1 25 ? -7.552 -15.464 -3.491 1.00 62.23 34 THR A C 17
ATOM 21013 O O . THR A 1 25 ? -7.893 -14.286 -3.608 1.00 22.31 34 THR A O 17
ATOM 21024 N N . LEU A 1 26 ? -7.521 -16.312 -4.513 1.00 75.42 35 LEU A N 17
ATOM 21025 C CA . LEU A 1 26 ? -7.896 -15.900 -5.861 1.00 44.35 35 LEU A CA 17
ATOM 21026 C C . LEU A 1 26 ? -9.265 -15.227 -5.865 1.00 24.21 35 LEU A C 17
ATOM 21027 O O . LEU A 1 26 ? -9.547 -14.376 -6.709 1.00 31.44 35 LEU A O 17
ATOM 21043 N N . ARG A 1 27 ? -10.110 -15.613 -4.915 1.00 32.30 36 ARG A N 17
ATOM 21044 C CA . ARG A 1 27 ? -11.449 -15.047 -4.808 1.00 13.10 36 ARG A CA 17
ATOM 21045 C C . ARG A 1 27 ? -11.395 -13.522 -4.789 1.00 21.13 36 ARG A C 17
ATOM 21046 O O . ARG A 1 27 ? -12.190 -12.854 -5.451 1.00 25.24 36 ARG A O 17
ATOM 21067 N N . ASP A 1 28 ? -10.453 -12.979 -4.026 1.00 10.34 37 ASP A N 17
ATOM 21068 C CA . ASP A 1 28 ? -10.294 -11.533 -3.920 1.00 52.12 37 ASP A CA 17
ATOM 21069 C C . ASP A 1 28 ? -9.833 -10.939 -5.247 1.00 43.33 37 ASP A C 17
ATOM 21070 O O . ASP A 1 28 ? -10.381 -9.942 -5.717 1.00 51.23 37 ASP A O 17
ATOM 21079 N N . VAL A 1 29 ? -8.820 -11.557 -5.847 1.00 31.24 38 VAL A N 17
ATOM 21080 C CA . VAL A 1 29 ? -8.284 -11.090 -7.120 1.00 14.25 38 VAL A CA 17
ATOM 21081 C C . VAL A 1 29 ? -9.369 -11.049 -8.190 1.00 62.23 38 VAL A C 17
ATOM 21082 O O . VAL A 1 29 ? -9.557 -10.033 -8.861 1.00 30.12 38 VAL A O 17
ATOM 21095 N N . LEU A 1 30 ? -10.080 -12.160 -8.346 1.00 74.01 39 LEU A N 17
ATOM 21096 C CA . LEU A 1 30 ? -11.148 -12.252 -9.336 1.00 31.21 39 LEU A CA 17
ATOM 21097 C C . LEU A 1 30 ? -12.205 -11.178 -9.099 1.00 3.02 39 LEU A C 17
ATOM 21098 O O . LEU A 1 30 ? -12.770 -10.630 -10.045 1.00 51.11 39 LEU A O 17
ATOM 21114 N N . ARG A 1 31 ? -12.464 -10.881 -7.830 1.00 14.42 40 ARG A N 17
ATOM 21115 C CA . ARG A 1 31 ? -13.452 -9.871 -7.468 1.00 72.14 40 ARG A CA 17
ATOM 21116 C C . ARG A 1 31 ? -13.084 -8.514 -8.060 1.00 5.43 40 ARG A C 17
ATOM 21117 O O . ARG A 1 31 ? -13.929 -7.824 -8.629 1.00 34.05 40 ARG A O 17
ATOM 21138 N N . GLN A 1 32 ? -11.816 -8.138 -7.920 1.00 54.53 41 GLN A N 17
ATOM 21139 C CA . GLN A 1 32 ? -11.337 -6.862 -8.440 1.00 20.23 41 GLN A CA 17
ATOM 21140 C C . GLN A 1 32 ? -11.449 -6.817 -9.960 1.00 63.00 41 GLN A C 17
ATOM 21141 O O . GLN A 1 32 ? -12.029 -5.888 -10.523 1.00 23.31 41 GLN A O 17
ATOM 21155 N N . PHE A 1 33 ? -10.889 -7.826 -10.620 1.00 12.13 42 PHE A N 17
ATOM 21156 C CA . PHE A 1 33 ? -10.925 -7.901 -12.076 1.00 2.34 42 PHE A CA 17
ATOM 21157 C C . PHE A 1 33 ? -12.363 -7.933 -12.584 1.00 14.24 42 PHE A C 17
ATOM 21158 O O . PHE A 1 33 ? -12.670 -7.397 -13.649 1.00 13.13 42 PHE A O 17
ATOM 21175 N N . LYS A 1 34 ? -13.242 -8.566 -11.814 1.00 12.32 43 LYS A N 17
ATOM 21176 C CA . LYS A 1 34 ? -14.649 -8.669 -12.183 1.00 40.40 43 LYS A CA 17
ATOM 21177 C C . LYS A 1 34 ? -15.323 -7.301 -12.143 1.00 74.02 43 LYS A C 17
ATOM 21178 O O . LYS A 1 34 ? -16.194 -7.004 -12.962 1.00 1.25 43 LYS A O 17
ATOM 21197 N N . ARG A 1 35 ? -14.915 -6.472 -11.188 1.00 21.41 44 ARG A N 17
ATOM 21198 C CA . ARG A 1 35 ? -15.480 -5.136 -11.042 1.00 62.34 44 ARG A CA 17
ATOM 21199 C C . ARG A 1 35 ? -14.899 -4.184 -12.083 1.00 45.12 44 ARG A C 17
ATOM 21200 O O . ARG A 1 35 ? -15.522 -3.185 -12.440 1.00 61.05 44 ARG A O 17
ATOM 21221 N N . GLU A 1 36 ? -13.701 -4.501 -12.565 1.00 24.14 45 GLU A N 17
ATOM 21222 C CA . GLU A 1 36 ? -13.035 -3.672 -13.563 1.00 75.41 45 GLU A CA 17
ATOM 21223 C C . GLU A 1 36 ? -13.324 -4.182 -14.972 1.00 44.14 45 GLU A C 17
ATOM 21224 O O . GLU A 1 36 ? -13.061 -3.494 -15.959 1.00 71.11 45 GLU A O 17
ATOM 21236 N N . VAL A 1 37 ? -13.865 -5.393 -15.058 1.00 40.14 46 VAL A N 17
ATOM 21237 C CA . VAL A 1 37 ? -14.190 -5.996 -16.346 1.00 3.53 46 VAL A CA 17
ATOM 21238 C C . VAL A 1 37 ? -15.690 -5.945 -16.614 1.00 4.53 46 VAL A C 17
ATOM 21239 O O . VAL A 1 37 ? -16.125 -5.932 -17.765 1.00 23.23 46 VAL A O 17
ATOM 21252 N N . ALA A 1 38 ? -16.476 -5.915 -15.543 1.00 2.54 47 ALA A N 17
ATOM 21253 C CA . ALA A 1 38 ? -17.928 -5.862 -15.662 1.00 25.22 47 ALA A CA 17
ATOM 21254 C C . ALA A 1 38 ? -18.372 -4.607 -16.405 1.00 14.03 47 ALA A C 17
ATOM 21255 O O . ALA A 1 38 ? -19.492 -4.538 -16.911 1.00 62.13 47 ALA A O 17
ATOM 21262 N N . ALA A 1 39 ? -17.489 -3.616 -16.465 1.00 22.12 48 ALA A N 17
ATOM 21263 C CA . ALA A 1 39 ? -17.791 -2.364 -17.147 1.00 4.21 48 ALA A CA 17
ATOM 21264 C C . ALA A 1 39 ? -18.192 -2.611 -18.597 1.00 33.40 48 ALA A C 17
ATOM 21265 O O . ALA A 1 39 ? -19.036 -1.903 -19.148 1.00 32.22 48 ALA A O 17
ATOM 21272 N N . LEU A 1 40 ? -17.583 -3.620 -19.211 1.00 0.33 49 LEU A N 17
ATOM 21273 C CA . LEU A 1 40 ? -17.877 -3.961 -20.598 1.00 41.33 49 LEU A CA 17
ATOM 21274 C C . LEU A 1 40 ? -18.561 -5.321 -20.692 1.00 4.02 49 LEU A C 17
ATOM 21275 O O . LEU A 1 40 ? -19.264 -5.608 -21.661 1.00 21.24 49 LEU A O 17
ATOM 21291 N N . ASP A 1 41 ? -18.351 -6.153 -19.678 1.00 61.40 50 ASP A N 17
ATOM 21292 C CA . ASP A 1 41 ? -18.950 -7.483 -19.644 1.00 3.32 50 ASP A CA 17
ATOM 21293 C C . ASP A 1 41 ? -20.189 -7.498 -18.755 1.00 14.41 50 ASP A C 17
ATOM 21294 O O . ASP A 1 41 ? -20.103 -7.506 -17.527 1.00 23.02 50 ASP A O 17
ATOM 21303 N N . PRO A 1 42 ? -21.372 -7.500 -19.388 1.00 41.20 51 PRO A N 17
ATOM 21304 C CA . PRO A 1 42 ? -22.652 -7.513 -18.674 1.00 11.10 51 PRO A CA 17
ATOM 21305 C C . PRO A 1 42 ? -22.913 -8.843 -17.976 1.00 23.23 51 PRO A C 17
ATOM 21306 O O . PRO A 1 42 ? -23.546 -8.887 -16.920 1.00 64.23 51 PRO A O 17
ATOM 21317 N N . ILE A 1 43 ? -22.421 -9.925 -18.571 1.00 11.33 52 ILE A N 17
ATOM 21318 C CA . ILE A 1 43 ? -22.600 -11.256 -18.004 1.00 51.31 52 ILE A CA 17
ATOM 21319 C C . ILE A 1 43 ? -21.858 -11.394 -16.679 1.00 43.52 52 ILE A C 17
ATOM 21320 O O . ILE A 1 43 ? -20.797 -10.800 -16.486 1.00 35.53 52 ILE A O 17
ATOM 21336 N N . ASN A 1 44 ? -22.422 -12.182 -15.770 1.00 70.12 53 ASN A N 17
ATOM 21337 C CA . ASN A 1 44 ? -21.813 -12.399 -14.463 1.00 61.51 53 ASN A CA 17
ATOM 21338 C C . ASN A 1 44 ? -20.613 -13.336 -14.571 1.00 34.11 53 ASN A C 17
ATOM 21339 O O . ASN A 1 44 ? -20.450 -14.042 -15.567 1.00 53.23 53 ASN A O 17
ATOM 21350 N N . LEU A 1 45 ? -19.777 -13.338 -13.539 1.00 42.01 54 LEU A N 17
ATOM 21351 C CA . LEU A 1 45 ? -18.592 -14.188 -13.517 1.00 23.45 54 LEU A CA 17
ATOM 21352 C C . LEU A 1 45 ? -18.975 -15.660 -13.639 1.00 41.33 54 LEU A C 17
ATOM 21353 O O . LEU A 1 45 ? -18.247 -16.452 -14.237 1.00 33.14 54 LEU A O 17
ATOM 21369 N N . GLU A 1 46 ? -20.123 -16.016 -13.071 1.00 63.45 55 GLU A N 17
ATOM 21370 C CA . GLU A 1 46 ? -20.603 -17.393 -13.119 1.00 44.42 55 GLU A CA 17
ATOM 21371 C C . GLU A 1 46 ? -21.171 -17.723 -14.496 1.00 73.11 55 GLU A C 17
ATOM 21372 O O . GLU A 1 46 ? -21.456 -18.881 -14.799 1.00 73.10 55 GLU A O 17
ATOM 21384 N N . GLU A 1 47 ? -21.334 -16.696 -15.325 1.00 25.41 56 GLU A N 17
ATOM 21385 C CA . GLU A 1 47 ? -21.869 -16.878 -16.669 1.00 15.21 56 GLU A CA 17
ATOM 21386 C C . GLU A 1 47 ? -20.768 -17.282 -17.644 1.00 65.20 56 GLU A C 17
ATOM 21387 O O . GLU A 1 47 ? -21.022 -17.502 -18.829 1.00 3.44 56 GLU A O 17
ATOM 21399 N N . TYR A 1 48 ? -19.543 -17.378 -17.137 1.00 75.03 57 TYR A N 17
ATOM 21400 C CA . TYR A 1 48 ? -18.402 -17.753 -17.963 1.00 4.20 57 TYR A CA 17
ATOM 21401 C C . TYR A 1 48 ? -17.251 -18.266 -17.102 1.00 15.43 57 TYR A C 17
ATOM 21402 O O . TYR A 1 48 ? -17.278 -18.149 -15.876 1.00 44.35 57 TYR A O 17
ATOM 21420 N N . VAL A 1 49 ? -16.241 -18.834 -17.752 1.00 75.45 58 VAL A N 17
ATOM 21421 C CA . VAL A 1 49 ? -15.080 -19.364 -17.048 1.00 61.23 58 VAL A CA 17
ATOM 21422 C C . VAL A 1 49 ? -13.823 -18.571 -17.387 1.00 1.21 58 VAL A C 17
ATOM 21423 O O . VAL A 1 49 ? -13.740 -17.937 -18.439 1.00 54.10 58 VAL A O 17
ATOM 21436 N N . VAL A 1 50 ? -12.845 -18.611 -16.488 1.00 5.41 59 VAL A N 17
ATOM 21437 C CA . VAL A 1 50 ? -11.590 -17.897 -16.692 1.00 3.34 59 VAL A CA 17
ATOM 21438 C C . VAL A 1 50 ? -10.393 -18.811 -16.456 1.00 3.12 59 VAL A C 17
ATOM 21439 O O . VAL A 1 50 ? -10.357 -19.565 -15.484 1.00 44.33 59 VAL A O 17
ATOM 21452 N N . ASN A 1 51 ? -9.414 -18.738 -17.352 1.00 22.01 60 ASN A N 17
ATOM 21453 C CA . ASN A 1 51 ? -8.214 -19.560 -17.242 1.00 1.45 60 ASN A CA 17
ATOM 21454 C C . ASN A 1 51 ? -7.032 -18.733 -16.744 1.00 13.41 60 ASN A C 17
ATOM 21455 O O . ASN A 1 51 ? -6.863 -17.576 -17.132 1.00 25.30 60 ASN A O 17
ATOM 21466 N N . HIS A 1 52 ? -6.217 -19.334 -15.883 1.00 13.53 61 HIS A N 17
ATOM 21467 C CA . HIS A 1 52 ? -5.050 -18.653 -15.332 1.00 72.35 61 HIS A CA 17
ATOM 21468 C C . HIS A 1 52 ? -3.761 -19.262 -15.875 1.00 44.33 61 HIS A C 17
ATOM 21469 O O . HIS A 1 52 ? -3.443 -20.417 -15.595 1.00 2.25 61 HIS A O 17
ATOM 21483 N N . GLU A 1 53 ? -3.023 -18.476 -16.654 1.00 73.33 62 GLU A N 17
ATOM 21484 C CA . GLU A 1 53 ? -1.770 -18.940 -17.237 1.00 44.52 62 GLU A CA 17
ATOM 21485 C C . GLU A 1 53 ? -2.007 -20.131 -18.161 1.00 44.43 62 GLU A C 17
ATOM 21486 O O . GLU A 1 53 ? -1.191 -21.049 -18.229 1.00 71.33 62 GLU A O 17
ATOM 21498 N N . GLY A 1 54 ? -3.131 -20.107 -18.871 1.00 64.12 63 GLY A N 17
ATOM 21499 C CA . GLY A 1 54 ? -3.456 -21.190 -19.781 1.00 51.21 63 GLY A CA 17
ATOM 21500 C C . GLY A 1 54 ? -3.904 -22.443 -19.055 1.00 10.32 63 GLY A C 17
ATOM 21501 O O . GLY A 1 54 ? -3.988 -23.518 -19.649 1.00 2.21 63 GLY A O 17
ATOM 21505 N N . LYS A 1 55 ? -4.192 -22.306 -17.765 1.00 5.02 64 LYS A N 17
ATOM 21506 C CA . LYS A 1 55 ? -4.633 -23.435 -16.955 1.00 21.21 64 LYS A CA 17
ATOM 21507 C C . LYS A 1 55 ? -5.974 -23.138 -16.292 1.00 72.10 64 LYS A C 17
ATOM 21508 O O . LYS A 1 55 ? -6.162 -22.076 -15.697 1.00 75.01 64 LYS A O 17
ATOM 21527 N N . LEU A 1 56 ? -6.903 -24.082 -16.397 1.00 63.20 65 LEU A N 17
ATOM 21528 C CA . LEU A 1 56 ? -8.227 -23.922 -15.806 1.00 61.10 65 LEU A CA 17
ATOM 21529 C C . LEU A 1 56 ? -8.250 -24.442 -14.372 1.00 44.41 65 LEU A C 17
ATOM 21530 O O . LEU A 1 56 ? -8.077 -25.637 -14.131 1.00 22.14 65 LEU A O 17
ATOM 21546 N N . LEU A 1 57 ? -8.466 -23.537 -13.424 1.00 3.41 66 LEU A N 17
ATOM 21547 C CA . LEU A 1 57 ? -8.514 -23.903 -12.013 1.00 23.52 66 LEU A CA 17
ATOM 21548 C C . LEU A 1 57 ? -9.895 -24.428 -11.633 1.00 63.33 66 LEU A C 17
ATOM 21549 O O . LEU A 1 57 ? -10.892 -24.107 -12.280 1.00 53.33 66 LEU A O 17
ATOM 21565 N N . LEU A 1 58 ? -9.946 -25.236 -10.580 1.00 1.12 67 LEU A N 17
ATOM 21566 C CA . LEU A 1 58 ? -11.205 -25.804 -10.112 1.00 14.03 67 LEU A CA 17
ATOM 21567 C C . LEU A 1 58 ? -11.912 -24.849 -9.155 1.00 44.52 67 LEU A C 17
ATOM 21568 O O . LEU A 1 58 ? -13.004 -24.360 -9.444 1.00 34.41 67 LEU A O 17
ATOM 21584 N N . ASP A 1 59 ? -11.279 -24.585 -8.017 1.00 54.51 68 ASP A N 17
ATOM 21585 C CA . ASP A 1 59 ? -11.845 -23.684 -7.019 1.00 74.50 68 ASP A CA 17
ATOM 21586 C C . ASP A 1 59 ? -11.014 -22.411 -6.902 1.00 40.21 68 ASP A C 17
ATOM 21587 O O . ASP A 1 59 ? -9.968 -22.280 -7.539 1.00 15.42 68 ASP A O 17
ATOM 21596 N N . ASP A 1 60 ? -11.486 -21.475 -6.086 1.00 30.23 69 ASP A N 17
ATOM 21597 C CA . ASP A 1 60 ? -10.786 -20.212 -5.885 1.00 54.52 69 ASP A CA 17
ATOM 21598 C C . ASP A 1 60 ? -10.335 -20.064 -4.436 1.00 21.45 69 ASP A C 17
ATOM 21599 O O . ASP A 1 60 ? -10.368 -18.970 -3.873 1.00 33.35 69 ASP A O 17
ATOM 21608 N N . SER A 1 61 ? -9.914 -21.174 -3.837 1.00 1.14 70 SER A N 17
ATOM 21609 C CA . SER A 1 61 ? -9.460 -21.170 -2.451 1.00 14.42 70 SER A CA 17
ATOM 21610 C C . SER A 1 61 ? -7.959 -20.912 -2.371 1.00 63.15 70 SER A C 17
ATOM 21611 O O . SER A 1 61 ? -7.447 -20.464 -1.345 1.00 53.54 70 SER A O 17
ATOM 21619 N N . VAL A 1 62 ? -7.257 -21.200 -3.463 1.00 41.32 71 VAL A N 17
ATOM 21620 C CA . VAL A 1 62 ? -5.814 -20.999 -3.519 1.00 42.03 71 VAL A CA 17
ATOM 21621 C C . VAL A 1 62 ? -5.473 -19.572 -3.934 1.00 12.03 71 VAL A C 17
ATOM 21622 O O . VAL A 1 62 ? -6.148 -18.980 -4.777 1.00 64.22 71 VAL A O 17
ATOM 21635 N N . THR A 1 63 ? -4.421 -19.023 -3.335 1.00 43.11 72 THR A N 17
ATOM 21636 C CA . THR A 1 63 ? -3.990 -17.665 -3.641 1.00 1.40 72 THR A CA 17
ATOM 21637 C C . THR A 1 63 ? -3.314 -17.596 -5.006 1.00 33.32 72 THR A C 17
ATOM 21638 O O . THR A 1 63 ? -3.299 -18.576 -5.752 1.00 61.11 72 THR A O 17
ATOM 21649 N N . LEU A 1 64 ? -2.756 -16.434 -5.327 1.00 31.42 73 LEU A N 17
ATOM 21650 C CA . LEU A 1 64 ? -2.077 -16.238 -6.603 1.00 73.41 73 LEU A CA 17
ATOM 21651 C C . LEU A 1 64 ? -0.798 -17.066 -6.672 1.00 4.30 73 LEU A C 17
ATOM 21652 O O . LEU A 1 64 ? -0.568 -17.791 -7.639 1.00 75.40 73 LEU A O 17
ATOM 21668 N N . GLN A 1 65 ? 0.031 -16.952 -5.639 1.00 12.11 74 GLN A N 17
ATOM 21669 C CA . GLN A 1 65 ? 1.286 -17.691 -5.582 1.00 45.13 74 GLN A CA 17
ATOM 21670 C C . GLN A 1 65 ? 1.038 -19.164 -5.277 1.00 73.43 74 GLN A C 17
ATOM 21671 O O . GLN A 1 65 ? 1.808 -20.033 -5.687 1.00 23.42 74 GLN A O 17
ATOM 21685 N N . THR A 1 66 ? -0.044 -19.440 -4.555 1.00 2.11 75 THR A N 17
ATOM 21686 C CA . THR A 1 66 ? -0.394 -20.808 -4.194 1.00 4.35 75 THR A CA 17
ATOM 21687 C C . THR A 1 66 ? -0.565 -21.677 -5.434 1.00 21.43 75 THR A C 17
ATOM 21688 O O . THR A 1 66 ? -0.030 -22.784 -5.507 1.00 40.33 75 THR A O 17
ATOM 21699 N N . VAL A 1 67 ? -1.314 -21.170 -6.408 1.00 23.01 76 VAL A N 17
ATOM 21700 C CA . VAL A 1 67 ? -1.554 -21.900 -7.647 1.00 20.33 76 VAL A CA 17
ATOM 21701 C C . VAL A 1 67 ? -0.280 -22.009 -8.476 1.00 64.15 76 VAL A C 17
ATOM 21702 O O . VAL A 1 67 ? -0.146 -22.901 -9.313 1.00 45.45 76 VAL A O 17
ATOM 21715 N N . GLY A 1 68 ? 0.656 -21.095 -8.238 1.00 13.44 77 GLY A N 17
ATOM 21716 C CA . GLY A 1 68 ? 1.908 -21.105 -8.971 1.00 21.54 77 GLY A CA 17
ATOM 21717 C C . GLY A 1 68 ? 1.888 -20.175 -10.167 1.00 10.43 77 GLY A C 17
ATOM 21718 O O . GLY A 1 68 ? 2.457 -20.485 -11.214 1.00 14.33 77 GLY A O 17
ATOM 21722 N N . VAL A 1 69 ? 1.230 -19.030 -10.013 1.00 12.01 78 VAL A N 17
ATOM 21723 C CA . VAL A 1 69 ? 1.137 -18.051 -11.089 1.00 50.22 78 VAL A CA 17
ATOM 21724 C C . VAL A 1 69 ? 2.497 -17.428 -11.385 1.00 31.43 78 VAL A C 17
ATOM 21725 O O . VAL A 1 69 ? 3.344 -17.310 -10.499 1.00 13.42 78 VAL A O 17
ATOM 21738 N N . LYS A 1 70 ? 2.700 -17.032 -12.636 1.00 44.43 79 LYS A N 17
ATOM 21739 C CA . LYS A 1 70 ? 3.957 -16.419 -13.051 1.00 10.15 79 LYS A CA 17
ATOM 21740 C C . LYS A 1 70 ? 4.086 -15.007 -12.487 1.00 73.32 79 LYS A C 17
ATOM 21741 O O . LYS A 1 70 ? 3.115 -14.434 -11.992 1.00 22.44 79 LYS A O 17
ATOM 21760 N N . LYS A 1 71 ? 5.290 -14.451 -12.568 1.00 15.44 80 LYS A N 17
ATOM 21761 C CA . LYS A 1 71 ? 5.546 -13.105 -12.069 1.00 15.34 80 LYS A CA 17
ATOM 21762 C C . LYS A 1 71 ? 4.575 -12.102 -12.685 1.00 32.33 80 LYS A C 17
ATOM 21763 O O . LYS A 1 71 ? 4.042 -11.234 -11.993 1.00 63.00 80 LYS A O 17
ATOM 21782 N N . ASP A 1 72 ? 4.348 -12.229 -13.987 1.00 64.15 81 ASP A N 17
ATOM 21783 C CA . ASP A 1 72 ? 3.439 -11.336 -14.696 1.00 44.41 81 ASP A CA 17
ATOM 21784 C C . ASP A 1 72 ? 1.986 -11.696 -14.405 1.00 20.15 81 ASP A C 17
ATOM 21785 O O . ASP A 1 72 ? 1.129 -10.820 -14.293 1.00 50.54 81 ASP A O 17
ATOM 21794 N N . SER A 1 73 ? 1.716 -12.992 -14.283 1.00 11.22 82 SER A N 17
ATOM 21795 C CA . SER A 1 73 ? 0.365 -13.469 -14.009 1.00 44.22 82 SER A CA 17
ATOM 21796 C C . SER A 1 73 ? -0.601 -13.021 -15.102 1.00 2.54 82 SER A C 17
ATOM 21797 O O . SER A 1 73 ? -1.156 -11.923 -15.044 1.00 23.13 82 SER A O 17
ATOM 21805 N N . VAL A 1 74 ? -0.797 -13.878 -16.098 1.00 21.52 83 VAL A N 17
ATOM 21806 C CA . VAL A 1 74 ? -1.696 -13.573 -17.204 1.00 14.11 83 VAL A CA 17
ATOM 21807 C C . VAL A 1 74 ? -2.829 -14.590 -17.289 1.00 25.43 83 VAL A C 17
ATOM 21808 O O . VAL A 1 74 ? -2.591 -15.788 -17.447 1.00 62.01 83 VAL A O 17
ATOM 21821 N N . PHE A 1 75 ? -4.061 -14.106 -17.183 1.00 14.22 84 PHE A N 17
ATOM 21822 C CA . PHE A 1 75 ? -5.232 -14.973 -17.247 1.00 61.11 84 PHE A CA 17
ATOM 21823 C C . PHE A 1 75 ? -6.177 -14.530 -18.360 1.00 40.40 84 PHE A C 17
ATOM 21824 O O . PHE A 1 75 ? -6.433 -13.338 -18.534 1.00 73.23 84 PHE A O 17
ATOM 21841 N N . VAL A 1 76 ? -6.692 -15.498 -19.112 1.00 0.44 85 VAL A N 17
ATOM 21842 C CA . VAL A 1 76 ? -7.609 -15.209 -20.208 1.00 10.54 85 VAL A CA 17
ATOM 21843 C C . VAL A 1 76 ? -9.018 -15.694 -19.887 1.00 54.54 85 VAL A C 17
ATOM 21844 O O . VAL A 1 76 ? -9.199 -16.715 -19.223 1.00 75.13 85 VAL A O 17
ATOM 21857 N N . LEU A 1 77 ? -10.015 -14.955 -20.364 1.00 24.12 86 LEU A N 17
ATOM 21858 C CA . LEU A 1 77 ? -11.410 -15.310 -20.129 1.00 50.11 86 LEU A CA 17
ATOM 21859 C C . LEU A 1 77 ? -11.949 -16.179 -21.261 1.00 23.01 86 LEU A C 17
ATOM 21860 O O . LEU A 1 77 ? -11.868 -15.811 -22.433 1.00 13.31 86 LEU A O 17
ATOM 21876 N N . VAL A 1 78 ? -12.500 -17.334 -20.902 1.00 73.01 87 VAL A N 17
ATOM 21877 C CA . VAL A 1 78 ? -13.056 -18.255 -21.887 1.00 3.41 87 VAL A CA 17
ATOM 21878 C C . VAL A 1 78 ? -14.545 -18.479 -21.650 1.00 60.35 87 VAL A C 17
ATOM 21879 O O . VAL A 1 78 ? -15.100 -18.027 -20.649 1.00 51.42 87 VAL A O 17
ATOM 21892 N N . ARG A 1 79 ? -15.186 -19.182 -22.579 1.00 14.25 88 ARG A N 17
ATOM 21893 C CA . ARG A 1 79 ? -16.612 -19.466 -22.472 1.00 33.44 88 ARG A CA 17
ATOM 21894 C C . ARG A 1 79 ? -16.893 -20.943 -22.735 1.00 52.22 88 ARG A C 17
ATOM 21895 O O . ARG A 1 79 ? -16.439 -21.504 -23.733 1.00 34.25 88 ARG A O 17
ATOM 21916 N N . LYS A 1 80 ? -17.644 -21.567 -21.834 1.00 11.10 89 LYS A N 17
ATOM 21917 C CA . LYS A 1 80 ? -17.987 -22.978 -21.968 1.00 11.31 89 LYS A CA 17
ATOM 21918 C C . LYS A 1 80 ? -19.184 -23.161 -22.896 1.00 65.02 89 LYS A C 17
ATOM 21919 O O . LYS A 1 80 ? -19.242 -24.119 -23.666 1.00 74.03 89 LYS A O 17
ATOM 21938 N N . ALA A 1 81 ? -20.134 -22.236 -22.818 1.00 54.22 90 ALA A N 17
ATOM 21939 C CA . ALA A 1 81 ? -21.327 -22.294 -23.654 1.00 32.10 90 ALA A CA 17
ATOM 21940 C C . ALA A 1 81 ? -21.564 -20.967 -24.366 1.00 43.35 90 ALA A C 17
ATOM 21941 O O . ALA A 1 81 ? -22.180 -20.055 -23.813 1.00 31.41 90 ALA A O 17
ATOM 21948 N N . MET A 1 1 ? 3.462 1.539 -0.778 1.00 15.33 10 MET A N 18
ATOM 21949 C CA . MET A 1 1 ? 3.129 0.155 -1.092 1.00 33.31 10 MET A CA 18
ATOM 21950 C C . MET A 1 1 ? 4.160 -0.800 -0.500 1.00 22.24 10 MET A C 18
ATOM 21951 O O . MET A 1 1 ? 5.358 -0.516 -0.504 1.00 51.30 10 MET A O 18
ATOM 21965 N N . SER A 1 2 ? 3.687 -1.933 0.010 1.00 65.32 11 SER A N 18
ATOM 21966 C CA . SER A 1 2 ? 4.569 -2.928 0.610 1.00 71.14 11 SER A CA 18
ATOM 21967 C C . SER A 1 2 ? 4.938 -4.008 -0.403 1.00 34.21 11 SER A C 18
ATOM 21968 O O . SER A 1 2 ? 6.110 -4.194 -0.729 1.00 14.53 11 SER A O 18
ATOM 21976 N N . GLU A 1 3 ? 3.927 -4.718 -0.896 1.00 45.33 12 GLU A N 18
ATOM 21977 C CA . GLU A 1 3 ? 4.145 -5.780 -1.871 1.00 44.02 12 GLU A CA 18
ATOM 21978 C C . GLU A 1 3 ? 3.150 -5.674 -3.023 1.00 43.32 12 GLU A C 18
ATOM 21979 O O . GLU A 1 3 ? 1.987 -6.056 -2.892 1.00 61.42 12 GLU A O 18
ATOM 21991 N N . THR A 1 4 ? 3.616 -5.150 -4.153 1.00 72.32 13 THR A N 18
ATOM 21992 C CA . THR A 1 4 ? 2.768 -4.991 -5.328 1.00 61.40 13 THR A CA 18
ATOM 21993 C C . THR A 1 4 ? 2.900 -6.185 -6.267 1.00 30.33 13 THR A C 18
ATOM 21994 O O . THR A 1 4 ? 3.967 -6.791 -6.370 1.00 2.24 13 THR A O 18
ATOM 22005 N N . ILE A 1 5 ? 1.810 -6.518 -6.950 1.00 31.13 14 ILE A N 18
ATOM 22006 C CA . ILE A 1 5 ? 1.805 -7.639 -7.882 1.00 5.05 14 ILE A CA 18
ATOM 22007 C C . ILE A 1 5 ? 1.028 -7.298 -9.148 1.00 50.22 14 ILE A C 18
ATOM 22008 O O . ILE A 1 5 ? -0.203 -7.301 -9.171 1.00 10.15 14 ILE A O 18
ATOM 22024 N N . PRO A 1 6 ? 1.762 -6.998 -10.230 1.00 52.31 15 PRO A N 18
ATOM 22025 C CA . PRO A 1 6 ? 1.162 -6.651 -11.522 1.00 61.10 15 PRO A CA 18
ATOM 22026 C C . PRO A 1 6 ? 0.490 -7.846 -12.189 1.00 31.55 15 PRO A C 18
ATOM 22027 O O . PRO A 1 6 ? 1.146 -8.833 -12.524 1.00 35.14 15 PRO A O 18
ATOM 22038 N N . VAL A 1 7 ? -0.822 -7.752 -12.379 1.00 13.43 16 VAL A N 18
ATOM 22039 C CA . VAL A 1 7 ? -1.583 -8.825 -13.007 1.00 13.10 16 VAL A CA 18
ATOM 22040 C C . VAL A 1 7 ? -2.353 -8.316 -14.220 1.00 42.45 16 VAL A C 18
ATOM 22041 O O . VAL A 1 7 ? -2.725 -7.144 -14.285 1.00 60.15 16 VAL A O 18
ATOM 22054 N N . SER A 1 8 ? -2.588 -9.204 -15.181 1.00 35.14 17 SER A N 18
ATOM 22055 C CA . SER A 1 8 ? -3.311 -8.844 -16.395 1.00 13.03 17 SER A CA 18
ATOM 22056 C C . SER A 1 8 ? -4.277 -9.953 -16.801 1.00 61.03 17 SER A C 18
ATOM 22057 O O . SER A 1 8 ? -4.028 -11.132 -16.550 1.00 23.12 17 SER A O 18
ATOM 22065 N N . VAL A 1 9 ? -5.381 -9.566 -17.432 1.00 12.11 18 VAL A N 18
ATOM 22066 C CA . VAL A 1 9 ? -6.385 -10.526 -17.875 1.00 60.00 18 VAL A CA 18
ATOM 22067 C C . VAL A 1 9 ? -6.872 -10.202 -19.283 1.00 2.31 18 VAL A C 18
ATOM 22068 O O . VAL A 1 9 ? -7.209 -9.057 -19.585 1.00 24.32 18 VAL A O 18
ATOM 22081 N N . GLN A 1 10 ? -6.906 -11.217 -20.140 1.00 33.23 19 GLN A N 18
ATOM 22082 C CA . GLN A 1 10 ? -7.352 -11.039 -21.517 1.00 31.54 19 GLN A CA 18
ATOM 22083 C C . GLN A 1 10 ? -8.711 -11.695 -21.738 1.00 32.24 19 GLN A C 18
ATOM 22084 O O . GLN A 1 10 ? -8.955 -12.811 -21.277 1.00 71.32 19 GLN A O 18
ATOM 22098 N N . CYS A 1 11 ? -9.592 -10.995 -22.444 1.00 31.42 20 CYS A N 18
ATOM 22099 C CA . CYS A 1 11 ? -10.928 -11.509 -22.725 1.00 20.41 20 CYS A CA 18
ATOM 22100 C C . CYS A 1 11 ? -11.302 -11.281 -24.186 1.00 21.41 20 CYS A C 18
ATOM 22101 O O . CYS A 1 11 ? -10.855 -10.317 -24.808 1.00 62.22 20 CYS A O 18
ATOM 22109 N N . CYS A 1 12 ? -12.122 -12.175 -24.727 1.00 52.24 21 CYS A N 18
ATOM 22110 C CA . CYS A 1 12 ? -12.554 -12.073 -26.117 1.00 15.32 21 CYS A CA 18
ATOM 22111 C C . CYS A 1 12 ? -13.197 -10.716 -26.388 1.00 22.10 21 CYS A C 18
ATOM 22112 O O . CYS A 1 12 ? -13.202 -10.237 -27.521 1.00 70.24 21 CYS A O 18
ATOM 22120 N N . GLU A 1 13 ? -13.739 -10.103 -25.340 1.00 24.51 22 GLU A N 18
ATOM 22121 C CA . GLU A 1 13 ? -14.386 -8.803 -25.467 1.00 20.13 22 GLU A CA 18
ATOM 22122 C C . GLU A 1 13 ? -13.384 -7.673 -25.247 1.00 13.00 22 GLU A C 18
ATOM 22123 O O . GLU A 1 13 ? -13.591 -6.549 -25.702 1.00 4.30 22 GLU A O 18
ATOM 22135 N N . GLY A 1 14 ? -12.298 -7.981 -24.545 1.00 1.11 23 GLY A N 18
ATOM 22136 C CA . GLY A 1 14 ? -11.281 -6.982 -24.276 1.00 5.41 23 GLY A CA 18
ATOM 22137 C C . GLY A 1 14 ? -10.305 -7.422 -23.203 1.00 3.12 23 GLY A C 18
ATOM 22138 O O . GLY A 1 14 ? -10.537 -8.415 -22.513 1.00 65.34 23 GLY A O 18
ATOM 22142 N N . ARG A 1 15 ? -9.209 -6.683 -23.062 1.00 15.53 24 ARG A N 18
ATOM 22143 C CA . ARG A 1 15 ? -8.193 -7.004 -22.067 1.00 35.12 24 ARG A CA 18
ATOM 22144 C C . ARG A 1 15 ? -8.114 -5.916 -21.000 1.00 20.34 24 ARG A C 18
ATOM 22145 O O . ARG A 1 15 ? -8.297 -4.734 -21.289 1.00 2.31 24 ARG A O 18
ATOM 22166 N N . PHE A 1 16 ? -7.841 -6.325 -19.765 1.00 3.21 25 PHE A N 18
ATOM 22167 C CA . PHE A 1 16 ? -7.739 -5.386 -18.654 1.00 45.30 25 PHE A CA 18
ATOM 22168 C C . PHE A 1 16 ? -6.599 -5.774 -17.717 1.00 4.31 25 PHE A C 18
ATOM 22169 O O . PHE A 1 16 ? -6.467 -6.935 -17.331 1.00 41.23 25 PHE A O 18
ATOM 22186 N N . GLU A 1 17 ? -5.777 -4.793 -17.356 1.00 13.32 26 GLU A N 18
ATOM 22187 C CA . GLU A 1 17 ? -4.648 -5.032 -16.465 1.00 63.02 26 GLU A CA 18
ATOM 22188 C C . GLU A 1 17 ? -4.813 -4.263 -15.158 1.00 12.13 26 GLU A C 18
ATOM 22189 O O . GLU A 1 17 ? -5.339 -3.149 -15.142 1.00 33.25 26 GLU A O 18
ATOM 22201 N N . LEU A 1 18 ? -4.361 -4.865 -14.063 1.00 53.31 27 LEU A N 18
ATOM 22202 C CA . LEU A 1 18 ? -4.459 -4.238 -12.749 1.00 51.35 27 LEU A CA 18
ATOM 22203 C C . LEU A 1 18 ? -3.348 -4.729 -11.827 1.00 61.34 27 LEU A C 18
ATOM 22204 O O . LEU A 1 18 ? -2.684 -5.725 -12.115 1.00 32.30 27 LEU A O 18
ATOM 22220 N N . SER A 1 19 ? -3.152 -4.025 -10.717 1.00 75.21 28 SER A N 18
ATOM 22221 C CA . SER A 1 19 ? -2.121 -4.389 -9.753 1.00 3.10 28 SER A CA 18
ATOM 22222 C C . SER A 1 19 ? -2.686 -4.414 -8.336 1.00 2.30 28 SER A C 18
ATOM 22223 O O . SER A 1 19 ? -3.360 -3.477 -7.907 1.00 44.34 28 SER A O 18
ATOM 22231 N N . VAL A 1 20 ? -2.406 -5.493 -7.613 1.00 30.41 29 VAL A N 18
ATOM 22232 C CA . VAL A 1 20 ? -2.885 -5.642 -6.244 1.00 4.44 29 VAL A CA 18
ATOM 22233 C C . VAL A 1 20 ? -1.899 -6.443 -5.401 1.00 1.13 29 VAL A C 18
ATOM 22234 O O . VAL A 1 20 ? -1.163 -7.283 -5.919 1.00 32.35 29 VAL A O 18
ATOM 22247 N N . ASP A 1 21 ? -1.890 -6.177 -4.099 1.00 61.41 30 ASP A N 18
ATOM 22248 C CA . ASP A 1 21 ? -0.995 -6.875 -3.183 1.00 14.04 30 ASP A CA 18
ATOM 22249 C C . ASP A 1 21 ? -1.471 -8.304 -2.941 1.00 72.24 30 ASP A C 18
ATOM 22250 O O . ASP A 1 21 ? -2.669 -8.557 -2.817 1.00 34.40 30 ASP A O 18
ATOM 22259 N N . SER A 1 22 ? -0.524 -9.235 -2.877 1.00 54.14 31 SER A N 18
ATOM 22260 C CA . SER A 1 22 ? -0.847 -10.640 -2.656 1.00 50.41 31 SER A CA 18
ATOM 22261 C C . SER A 1 22 ? -1.030 -10.927 -1.169 1.00 62.20 31 SER A C 18
ATOM 22262 O O . SER A 1 22 ? -0.202 -10.541 -0.345 1.00 32.22 31 SER A O 18
ATOM 22270 N N . ASN A 1 23 ? -2.121 -11.608 -0.834 1.00 61.42 32 ASN A N 18
ATOM 22271 C CA . ASN A 1 23 ? -2.414 -11.948 0.553 1.00 31.14 32 ASN A CA 18
ATOM 22272 C C . ASN A 1 23 ? -3.666 -12.814 0.649 1.00 75.25 32 ASN A C 18
ATOM 22273 O O . ASN A 1 23 ? -3.705 -13.789 1.401 1.00 50.44 32 ASN A O 18
ATOM 22284 N N . HIS A 1 24 ? -4.689 -12.453 -0.120 1.00 12.53 33 HIS A N 18
ATOM 22285 C CA . HIS A 1 24 ? -5.943 -13.197 -0.123 1.00 75.24 33 HIS A CA 18
ATOM 22286 C C . HIS A 1 24 ? -5.947 -14.250 -1.228 1.00 11.22 33 HIS A C 18
ATOM 22287 O O . HIS A 1 24 ? -5.038 -14.299 -2.057 1.00 51.43 33 HIS A O 18
ATOM 22301 N N . THR A 1 25 ? -6.976 -15.092 -1.233 1.00 24.34 34 THR A N 18
ATOM 22302 C CA . THR A 1 25 ? -7.097 -16.145 -2.233 1.00 44.01 34 THR A CA 18
ATOM 22303 C C . THR A 1 25 ? -7.517 -15.575 -3.583 1.00 13.11 34 THR A C 18
ATOM 22304 O O . THR A 1 25 ? -7.799 -14.382 -3.704 1.00 12.00 34 THR A O 18
ATOM 22315 N N . LEU A 1 26 ? -7.559 -16.434 -4.595 1.00 45.35 35 LEU A N 18
ATOM 22316 C CA . LEU A 1 26 ? -7.946 -16.015 -5.938 1.00 72.42 35 LEU A CA 18
ATOM 22317 C C . LEU A 1 26 ? -9.283 -15.282 -5.915 1.00 75.02 35 LEU A C 18
ATOM 22318 O O . LEU A 1 26 ? -9.543 -14.418 -6.753 1.00 33.01 35 LEU A O 18
ATOM 22334 N N . ARG A 1 27 ? -10.127 -15.631 -4.950 1.00 14.03 36 ARG A N 18
ATOM 22335 C CA . ARG A 1 27 ? -11.437 -15.005 -4.817 1.00 34.21 36 ARG A CA 18
ATOM 22336 C C . ARG A 1 27 ? -11.312 -13.485 -4.776 1.00 51.03 36 ARG A C 18
ATOM 22337 O O . ARG A 1 27 ? -12.209 -12.766 -5.218 1.00 21.32 36 ARG A O 18
ATOM 22358 N N . ASP A 1 28 ? -10.195 -13.003 -4.244 1.00 2.23 37 ASP A N 18
ATOM 22359 C CA . ASP A 1 28 ? -9.952 -11.568 -4.146 1.00 24.23 37 ASP A CA 18
ATOM 22360 C C . ASP A 1 28 ? -9.571 -10.988 -5.504 1.00 4.40 37 ASP A C 18
ATOM 22361 O O . ASP A 1 28 ? -10.100 -9.958 -5.921 1.00 52.42 37 ASP A O 18
ATOM 22370 N N . VAL A 1 29 ? -8.648 -11.655 -6.189 1.00 63.14 38 VAL A N 18
ATOM 22371 C CA . VAL A 1 29 ? -8.195 -11.206 -7.501 1.00 15.34 38 VAL A CA 18
ATOM 22372 C C . VAL A 1 29 ? -9.330 -11.248 -8.518 1.00 33.42 38 VAL A C 18
ATOM 22373 O O . VAL A 1 29 ? -9.465 -10.353 -9.352 1.00 42.44 38 VAL A O 18
ATOM 22386 N N . LEU A 1 30 ? -10.145 -12.295 -8.443 1.00 14.33 39 LEU A N 18
ATOM 22387 C CA . LEU A 1 30 ? -11.271 -12.455 -9.357 1.00 1.11 39 LEU A CA 18
ATOM 22388 C C . LEU A 1 30 ? -12.361 -11.429 -9.064 1.00 44.41 39 LEU A C 18
ATOM 22389 O O . LEU A 1 30 ? -13.013 -10.923 -9.978 1.00 30.52 39 LEU A O 18
ATOM 22405 N N . ARG A 1 31 ? -12.551 -11.124 -7.785 1.00 4.44 40 ARG A N 18
ATOM 22406 C CA . ARG A 1 31 ? -13.560 -10.157 -7.371 1.00 54.45 40 ARG A CA 18
ATOM 22407 C C . ARG A 1 31 ? -13.275 -8.783 -7.971 1.00 51.21 40 ARG A C 18
ATOM 22408 O O . ARG A 1 31 ? -14.175 -8.124 -8.491 1.00 42.25 40 ARG A O 18
ATOM 22429 N N . GLN A 1 32 ? -12.018 -8.358 -7.893 1.00 70.33 41 GLN A N 18
ATOM 22430 C CA . GLN A 1 32 ? -11.615 -7.063 -8.427 1.00 53.42 41 GLN A CA 18
ATOM 22431 C C . GLN A 1 32 ? -11.709 -7.048 -9.949 1.00 60.24 41 GLN A C 18
ATOM 22432 O O . GLN A 1 32 ? -12.338 -6.166 -10.535 1.00 31.44 41 GLN A O 18
ATOM 22446 N N . PHE A 1 33 ? -11.079 -8.030 -10.585 1.00 62.24 42 PHE A N 18
ATOM 22447 C CA . PHE A 1 33 ? -11.090 -8.130 -12.040 1.00 41.32 42 PHE A CA 18
ATOM 22448 C C . PHE A 1 33 ? -12.519 -8.216 -12.569 1.00 2.14 42 PHE A C 18
ATOM 22449 O O . PHE A 1 33 ? -12.839 -7.661 -13.620 1.00 70.21 42 PHE A O 18
ATOM 22466 N N . LYS A 1 34 ? -13.374 -8.916 -11.832 1.00 15.04 43 LYS A N 18
ATOM 22467 C CA . LYS A 1 34 ? -14.770 -9.076 -12.223 1.00 42.22 43 LYS A CA 18
ATOM 22468 C C . LYS A 1 34 ? -15.539 -7.771 -12.042 1.00 22.15 43 LYS A C 18
ATOM 22469 O O . LYS A 1 34 ? -16.497 -7.498 -12.765 1.00 65.33 43 LYS A O 18
ATOM 22488 N N . ARG A 1 35 ? -15.112 -6.968 -11.072 1.00 74.30 44 ARG A N 18
ATOM 22489 C CA . ARG A 1 35 ? -15.761 -5.692 -10.796 1.00 71.12 44 ARG A CA 18
ATOM 22490 C C . ARG A 1 35 ? -15.529 -4.706 -11.937 1.00 63.24 44 ARG A C 18
ATOM 22491 O O . ARG A 1 35 ? -16.317 -3.784 -12.143 1.00 4.33 44 ARG A O 18
ATOM 22512 N N . GLU A 1 36 ? -14.442 -4.909 -12.676 1.00 2.34 45 GLU A N 18
ATOM 22513 C CA . GLU A 1 36 ? -14.106 -4.036 -13.795 1.00 21.43 45 GLU A CA 18
ATOM 22514 C C . GLU A 1 36 ? -14.505 -4.676 -15.122 1.00 2.33 45 GLU A C 18
ATOM 22515 O O . GLU A 1 36 ? -15.159 -4.048 -15.954 1.00 54.01 45 GLU A O 18
ATOM 22527 N N . VAL A 1 37 ? -14.105 -5.929 -15.312 1.00 21.11 46 VAL A N 18
ATOM 22528 C CA . VAL A 1 37 ? -14.420 -6.655 -16.537 1.00 13.34 46 VAL A CA 18
ATOM 22529 C C . VAL A 1 37 ? -15.924 -6.690 -16.782 1.00 75.33 46 VAL A C 18
ATOM 22530 O O . VAL A 1 37 ? -16.375 -6.827 -17.919 1.00 61.13 46 VAL A O 18
ATOM 22543 N N . ALA A 1 38 ? -16.697 -6.566 -15.708 1.00 51.31 47 ALA A N 18
ATOM 22544 C CA . ALA A 1 38 ? -18.151 -6.581 -15.807 1.00 72.00 47 ALA A CA 18
ATOM 22545 C C . ALA A 1 38 ? -18.667 -5.326 -16.503 1.00 14.04 47 ALA A C 18
ATOM 22546 O O . ALA A 1 38 ? -19.806 -5.286 -16.967 1.00 72.32 47 ALA A O 18
ATOM 22553 N N . ALA A 1 39 ? -17.822 -4.302 -16.570 1.00 34.43 48 ALA A N 18
ATOM 22554 C CA . ALA A 1 39 ? -18.193 -3.046 -17.210 1.00 33.42 48 ALA A CA 18
ATOM 22555 C C . ALA A 1 39 ? -18.190 -3.182 -18.729 1.00 31.34 48 ALA A C 18
ATOM 22556 O O . ALA A 1 39 ? -18.851 -2.417 -19.432 1.00 75.41 48 ALA A O 18
ATOM 22563 N N . LEU A 1 40 ? -17.442 -4.159 -19.229 1.00 22.32 49 LEU A N 18
ATOM 22564 C CA . LEU A 1 40 ? -17.352 -4.395 -20.666 1.00 20.24 49 LEU A CA 18
ATOM 22565 C C . LEU A 1 40 ? -17.989 -5.730 -21.039 1.00 53.32 49 LEU A C 18
ATOM 22566 O O . LEU A 1 40 ? -18.408 -5.931 -22.179 1.00 75.21 49 LEU A O 18
ATOM 22582 N N . ASP A 1 41 ? -18.061 -6.637 -20.071 1.00 43.24 50 ASP A N 18
ATOM 22583 C CA . ASP A 1 41 ? -18.650 -7.951 -20.297 1.00 72.34 50 ASP A CA 18
ATOM 22584 C C . ASP A 1 41 ? -20.082 -8.002 -19.774 1.00 31.01 50 ASP A C 18
ATOM 22585 O O . ASP A 1 41 ? -20.326 -8.098 -18.571 1.00 33.10 50 ASP A O 18
ATOM 22594 N N . PRO A 1 42 ? -21.053 -7.935 -20.697 1.00 42.21 51 PRO A N 18
ATOM 22595 C CA . PRO A 1 42 ? -22.477 -7.971 -20.352 1.00 51.33 51 PRO A CA 18
ATOM 22596 C C . PRO A 1 42 ? -22.917 -9.341 -19.848 1.00 11.33 51 PRO A C 18
ATOM 22597 O O . PRO A 1 42 ? -24.003 -9.486 -19.286 1.00 72.11 51 PRO A O 18
ATOM 22608 N N . ILE A 1 43 ? -22.067 -10.342 -20.051 1.00 13.21 52 ILE A N 18
ATOM 22609 C CA . ILE A 1 43 ? -22.369 -11.699 -19.615 1.00 22.54 52 ILE A CA 18
ATOM 22610 C C . ILE A 1 43 ? -21.990 -11.904 -18.152 1.00 14.44 52 ILE A C 18
ATOM 22611 O O . ILE A 1 43 ? -21.019 -11.327 -17.665 1.00 43.11 52 ILE A O 18
ATOM 22627 N N . ASN A 1 44 ? -22.765 -12.730 -17.456 1.00 5.15 53 ASN A N 18
ATOM 22628 C CA . ASN A 1 44 ? -22.510 -13.012 -16.047 1.00 41.35 53 ASN A CA 18
ATOM 22629 C C . ASN A 1 44 ? -21.202 -13.779 -15.874 1.00 14.40 53 ASN A C 18
ATOM 22630 O O . ASN A 1 44 ? -20.798 -14.544 -16.750 1.00 61.31 53 ASN A O 18
ATOM 22641 N N . LEU A 1 45 ? -20.546 -13.569 -14.738 1.00 50.54 54 LEU A N 18
ATOM 22642 C CA . LEU A 1 45 ? -19.284 -14.240 -14.449 1.00 20.35 54 LEU A CA 18
ATOM 22643 C C . LEU A 1 45 ? -19.500 -15.734 -14.229 1.00 33.15 54 LEU A C 18
ATOM 22644 O O . LEU A 1 45 ? -18.588 -16.537 -14.420 1.00 20.41 54 LEU A O 18
ATOM 22660 N N . GLU A 1 46 ? -20.714 -16.098 -13.827 1.00 73.45 55 GLU A N 18
ATOM 22661 C CA . GLU A 1 46 ? -21.050 -17.496 -13.583 1.00 61.32 55 GLU A CA 18
ATOM 22662 C C . GLU A 1 46 ? -21.261 -18.243 -14.897 1.00 42.23 55 GLU A C 18
ATOM 22663 O O . GLU A 1 46 ? -21.366 -19.469 -14.916 1.00 53.40 55 GLU A O 18
ATOM 22675 N N . GLU A 1 47 ? -21.322 -17.493 -15.994 1.00 23.53 56 GLU A N 18
ATOM 22676 C CA . GLU A 1 47 ? -21.522 -18.084 -17.312 1.00 25.22 56 GLU A CA 18
ATOM 22677 C C . GLU A 1 47 ? -20.196 -18.553 -17.905 1.00 3.33 56 GLU A C 18
ATOM 22678 O O . GLU A 1 47 ? -20.151 -19.517 -18.669 1.00 33.11 56 GLU A O 18
ATOM 22690 N N . TYR A 1 48 ? -19.118 -17.863 -17.547 1.00 53.14 57 TYR A N 18
ATOM 22691 C CA . TYR A 1 48 ? -17.792 -18.205 -18.046 1.00 25.52 57 TYR A CA 18
ATOM 22692 C C . TYR A 1 48 ? -16.824 -18.454 -16.893 1.00 2.43 57 TYR A C 18
ATOM 22693 O O . TYR A 1 48 ? -17.134 -18.173 -15.735 1.00 2.41 57 TYR A O 18
ATOM 22711 N N . VAL A 1 49 ? -15.648 -18.982 -17.219 1.00 34.24 58 VAL A N 18
ATOM 22712 C CA . VAL A 1 49 ? -14.633 -19.267 -16.212 1.00 20.41 58 VAL A CA 18
ATOM 22713 C C . VAL A 1 49 ? -13.277 -18.707 -16.625 1.00 41.50 58 VAL A C 18
ATOM 22714 O O . VAL A 1 49 ? -12.981 -18.580 -17.813 1.00 60.33 58 VAL A O 18
ATOM 22727 N N . VAL A 1 50 ? -12.455 -18.371 -15.636 1.00 21.34 59 VAL A N 18
ATOM 22728 C CA . VAL A 1 50 ? -11.128 -17.825 -15.896 1.00 34.04 59 VAL A CA 18
ATOM 22729 C C . VAL A 1 50 ? -10.050 -18.886 -15.706 1.00 73.23 59 VAL A C 18
ATOM 22730 O O . VAL A 1 50 ? -9.977 -19.532 -14.662 1.00 14.12 59 VAL A O 18
ATOM 22743 N N . ASN A 1 51 ? -9.214 -19.060 -16.725 1.00 20.55 60 ASN A N 18
ATOM 22744 C CA . ASN A 1 51 ? -8.138 -20.044 -16.671 1.00 35.05 60 ASN A CA 18
ATOM 22745 C C . ASN A 1 51 ? -6.777 -19.369 -16.802 1.00 3.32 60 ASN A C 18
ATOM 22746 O O . ASN A 1 51 ? -6.628 -18.382 -17.524 1.00 22.23 60 ASN A O 18
ATOM 22757 N N . HIS A 1 52 ? -5.785 -19.907 -16.099 1.00 61.45 61 HIS A N 18
ATOM 22758 C CA . HIS A 1 52 ? -4.434 -19.358 -16.138 1.00 54.13 61 HIS A CA 18
ATOM 22759 C C . HIS A 1 52 ? -3.481 -20.310 -16.854 1.00 41.24 61 HIS A C 18
ATOM 22760 O O . HIS A 1 52 ? -3.203 -21.406 -16.369 1.00 14.21 61 HIS A O 18
ATOM 22774 N N . GLU A 1 53 ? -2.984 -19.883 -18.011 1.00 51.12 62 GLU A N 18
ATOM 22775 C CA . GLU A 1 53 ? -2.063 -20.699 -18.794 1.00 14.11 62 GLU A CA 18
ATOM 22776 C C . GLU A 1 53 ? -2.647 -22.086 -19.048 1.00 41.20 62 GLU A C 18
ATOM 22777 O O . GLU A 1 53 ? -1.918 -23.074 -19.124 1.00 4.31 62 GLU A O 18
ATOM 22789 N N . GLY A 1 54 ? -3.969 -22.151 -19.178 1.00 44.22 63 GLY A N 18
ATOM 22790 C CA . GLY A 1 54 ? -4.629 -23.420 -19.421 1.00 65.15 63 GLY A CA 18
ATOM 22791 C C . GLY A 1 54 ? -4.993 -24.139 -18.138 1.00 32.40 63 GLY A C 18
ATOM 22792 O O . GLY A 1 54 ? -5.333 -25.323 -18.155 1.00 52.41 63 GLY A O 18
ATOM 22796 N N . LYS A 1 55 ? -4.921 -23.425 -17.020 1.00 52.32 64 LYS A N 18
ATOM 22797 C CA . LYS A 1 55 ? -5.246 -24.001 -15.721 1.00 2.13 64 LYS A CA 18
ATOM 22798 C C . LYS A 1 55 ? -6.586 -23.478 -15.213 1.00 62.22 64 LYS A C 18
ATOM 22799 O O . LYS A 1 55 ? -6.798 -22.268 -15.122 1.00 25.21 64 LYS A O 18
ATOM 22818 N N . LEU A 1 56 ? -7.487 -24.397 -14.883 1.00 10.41 65 LEU A N 18
ATOM 22819 C CA . LEU A 1 56 ? -8.807 -24.028 -14.382 1.00 61.15 65 LEU A CA 18
ATOM 22820 C C . LEU A 1 56 ? -8.961 -24.417 -12.916 1.00 34.42 65 LEU A C 18
ATOM 22821 O O . LEU A 1 56 ? -8.952 -25.600 -12.572 1.00 32.21 65 LEU A O 18
ATOM 22837 N N . LEU A 1 57 ? -9.105 -23.416 -12.055 1.00 53.33 66 LEU A N 18
ATOM 22838 C CA . LEU A 1 57 ? -9.265 -23.653 -10.625 1.00 4.23 66 LEU A CA 18
ATOM 22839 C C . LEU A 1 57 ? -10.734 -23.588 -10.222 1.00 54.23 66 LEU A C 18
ATOM 22840 O O . LEU A 1 57 ? -11.317 -22.506 -10.133 1.00 34.44 66 LEU A O 18
ATOM 22856 N N . LEU A 1 58 ? -11.328 -24.751 -9.979 1.00 24.22 67 LEU A N 18
ATOM 22857 C CA . LEU A 1 58 ? -12.730 -24.827 -9.583 1.00 63.01 67 LEU A CA 18
ATOM 22858 C C . LEU A 1 58 ? -12.990 -23.986 -8.338 1.00 13.23 67 LEU A C 18
ATOM 22859 O O . LEU A 1 58 ? -14.110 -23.526 -8.110 1.00 25.33 67 LEU A O 18
ATOM 22875 N N . ASP A 1 59 ? -11.950 -23.786 -7.536 1.00 64.55 68 ASP A N 18
ATOM 22876 C CA . ASP A 1 59 ? -12.065 -22.997 -6.316 1.00 23.45 68 ASP A CA 18
ATOM 22877 C C . ASP A 1 59 ? -11.105 -21.812 -6.342 1.00 51.12 68 ASP A C 18
ATOM 22878 O O . ASP A 1 59 ? -9.986 -21.918 -6.844 1.00 4.25 68 ASP A O 18
ATOM 22887 N N . ASP A 1 60 ? -11.551 -20.684 -5.801 1.00 13.13 69 ASP A N 18
ATOM 22888 C CA . ASP A 1 60 ? -10.732 -19.478 -5.762 1.00 53.13 69 ASP A CA 18
ATOM 22889 C C . ASP A 1 60 ? -9.989 -19.368 -4.435 1.00 12.35 69 ASP A C 18
ATOM 22890 O O . ASP A 1 60 ? -9.844 -18.278 -3.881 1.00 55.45 69 ASP A O 18
ATOM 22899 N N . SER A 1 61 ? -9.521 -20.504 -3.928 1.00 71.01 70 SER A N 18
ATOM 22900 C CA . SER A 1 61 ? -8.797 -20.536 -2.663 1.00 12.03 70 SER A CA 18
ATOM 22901 C C . SER A 1 61 ? -7.294 -20.415 -2.894 1.00 10.35 70 SER A C 18
ATOM 22902 O O . SER A 1 61 ? -6.580 -19.802 -2.100 1.00 3.20 70 SER A O 18
ATOM 22910 N N . VAL A 1 62 ? -6.820 -21.004 -3.987 1.00 11.02 71 VAL A N 18
ATOM 22911 C CA . VAL A 1 62 ? -5.402 -20.962 -4.324 1.00 74.14 71 VAL A CA 18
ATOM 22912 C C . VAL A 1 62 ? -4.908 -19.525 -4.444 1.00 11.23 71 VAL A C 18
ATOM 22913 O O . VAL A 1 62 ? -5.577 -18.672 -5.028 1.00 74.25 71 VAL A O 18
ATOM 22926 N N . THR A 1 63 ? -3.731 -19.261 -3.886 1.00 24.34 72 THR A N 18
ATOM 22927 C CA . THR A 1 63 ? -3.146 -17.927 -3.928 1.00 61.15 72 THR A CA 18
ATOM 22928 C C . THR A 1 63 ? -2.450 -17.674 -5.261 1.00 72.11 72 THR A C 18
ATOM 22929 O O . THR A 1 63 ? -2.557 -18.475 -6.191 1.00 31.02 72 THR A O 18
ATOM 22940 N N . LEU A 1 64 ? -1.737 -16.557 -5.348 1.00 40.20 73 LEU A N 18
ATOM 22941 C CA . LEU A 1 64 ? -1.022 -16.198 -6.568 1.00 71.51 73 LEU A CA 18
ATOM 22942 C C . LEU A 1 64 ? 0.158 -17.136 -6.804 1.00 35.45 73 LEU A C 18
ATOM 22943 O O . LEU A 1 64 ? 0.305 -17.703 -7.886 1.00 30.11 73 LEU A O 18
ATOM 22959 N N . GLN A 1 65 ? 0.993 -17.296 -5.782 1.00 72.21 74 GLN A N 18
ATOM 22960 C CA . GLN A 1 65 ? 2.158 -18.167 -5.878 1.00 44.02 74 GLN A CA 18
ATOM 22961 C C . GLN A 1 65 ? 1.746 -19.635 -5.839 1.00 1.25 74 GLN A C 18
ATOM 22962 O O . GLN A 1 65 ? 2.411 -20.494 -6.418 1.00 62.02 74 GLN A O 18
ATOM 22976 N N . THR A 1 66 ? 0.644 -19.917 -5.150 1.00 41.51 75 THR A N 18
ATOM 22977 C CA . THR A 1 66 ? 0.144 -21.280 -5.033 1.00 73.33 75 THR A CA 18
ATOM 22978 C C . THR A 1 66 ? -0.136 -21.883 -6.405 1.00 51.23 75 THR A C 18
ATOM 22979 O O . THR A 1 66 ? 0.214 -23.032 -6.673 1.00 65.11 75 THR A O 18
ATOM 22990 N N . VAL A 1 67 ? -0.769 -21.099 -7.273 1.00 34.44 76 VAL A N 18
ATOM 22991 C CA . VAL A 1 67 ? -1.095 -21.555 -8.619 1.00 23.43 76 VAL A CA 18
ATOM 22992 C C . VAL A 1 67 ? 0.146 -21.582 -9.505 1.00 33.03 76 VAL A C 18
ATOM 22993 O O . VAL A 1 67 ? 0.203 -22.319 -10.488 1.00 41.44 76 VAL A O 18
ATOM 23006 N N . GLY A 1 68 ? 1.139 -20.773 -9.148 1.00 54.31 77 GLY A N 18
ATOM 23007 C CA . GLY A 1 68 ? 2.366 -20.719 -9.921 1.00 53.11 77 GLY A CA 18
ATOM 23008 C C . GLY A 1 68 ? 2.376 -19.573 -10.914 1.00 30.34 77 GLY A C 18
ATOM 23009 O O . GLY A 1 68 ? 2.891 -19.708 -12.024 1.00 21.45 77 GLY A O 18
ATOM 23013 N N . VAL A 1 69 ? 1.804 -18.442 -10.515 1.00 12.42 78 VAL A N 18
ATOM 23014 C CA . VAL A 1 69 ? 1.748 -17.268 -11.378 1.00 5.44 78 VAL A CA 18
ATOM 23015 C C . VAL A 1 69 ? 3.139 -16.686 -11.605 1.00 25.53 78 VAL A C 18
ATOM 23016 O O . VAL A 1 69 ? 3.943 -16.589 -10.677 1.00 62.21 78 VAL A O 18
ATOM 23029 N N . LYS A 1 70 ? 3.418 -16.300 -12.845 1.00 70.42 79 LYS A N 18
ATOM 23030 C CA . LYS A 1 70 ? 4.712 -15.726 -13.196 1.00 75.42 79 LYS A CA 18
ATOM 23031 C C . LYS A 1 70 ? 4.700 -14.211 -13.020 1.00 24.35 79 LYS A C 18
ATOM 23032 O O . LYS A 1 70 ? 3.670 -13.621 -12.694 1.00 21.21 79 LYS A O 18
ATOM 23051 N N . LYS A 1 71 ? 5.853 -13.586 -13.238 1.00 35.44 80 LYS A N 18
ATOM 23052 C CA . LYS A 1 71 ? 5.976 -12.140 -13.106 1.00 13.55 80 LYS A CA 18
ATOM 23053 C C . LYS A 1 71 ? 4.891 -11.426 -13.907 1.00 4.25 80 LYS A C 18
ATOM 23054 O O . LYS A 1 71 ? 4.217 -10.531 -13.396 1.00 43.24 80 LYS A O 18
ATOM 23073 N N . ASP A 1 72 ? 4.728 -11.828 -15.162 1.00 22.31 81 ASP A N 18
ATOM 23074 C CA . ASP A 1 72 ? 3.724 -11.229 -16.033 1.00 14.34 81 ASP A CA 18
ATOM 23075 C C . ASP A 1 72 ? 2.325 -11.404 -15.450 1.00 12.15 81 ASP A C 18
ATOM 23076 O O . ASP A 1 72 ? 1.513 -10.479 -15.470 1.00 11.04 81 ASP A O 18
ATOM 23085 N N . SER A 1 73 ? 2.050 -12.597 -14.932 1.00 2.13 82 SER A N 18
ATOM 23086 C CA . SER A 1 73 ? 0.748 -12.895 -14.347 1.00 71.14 82 SER A CA 18
ATOM 23087 C C . SER A 1 73 ? -0.376 -12.539 -15.315 1.00 53.52 82 SER A C 18
ATOM 23088 O O . SER A 1 73 ? -1.131 -11.593 -15.087 1.00 44.34 82 SER A O 18
ATOM 23096 N N . VAL A 1 74 ? -0.482 -13.303 -16.397 1.00 62.24 83 VAL A N 18
ATOM 23097 C CA . VAL A 1 74 ? -1.514 -13.070 -17.401 1.00 22.04 83 VAL A CA 18
ATOM 23098 C C . VAL A 1 74 ? -2.466 -14.257 -17.496 1.00 0.23 83 VAL A C 18
ATOM 23099 O O . VAL A 1 74 ? -2.054 -15.373 -17.813 1.00 55.12 83 VAL A O 18
ATOM 23112 N N . PHE A 1 75 ? -3.742 -14.008 -17.219 1.00 22.43 84 PHE A N 18
ATOM 23113 C CA . PHE A 1 75 ? -4.754 -15.057 -17.272 1.00 41.24 84 PHE A CA 18
ATOM 23114 C C . PHE A 1 75 ? -5.473 -15.050 -18.618 1.00 63.44 84 PHE A C 18
ATOM 23115 O O . PHE A 1 75 ? -5.820 -13.993 -19.145 1.00 3.02 84 PHE A O 18
ATOM 23132 N N . VAL A 1 76 ? -5.692 -16.239 -19.171 1.00 35.32 85 VAL A N 18
ATOM 23133 C CA . VAL A 1 76 ? -6.370 -16.372 -20.455 1.00 20.20 85 VAL A CA 18
ATOM 23134 C C . VAL A 1 76 ? -7.855 -16.661 -20.266 1.00 1.04 85 VAL A C 18
ATOM 23135 O O . VAL A 1 76 ? -8.238 -17.759 -19.861 1.00 35.31 85 VAL A O 18
ATOM 23148 N N . LEU A 1 77 ? -8.687 -15.669 -20.561 1.00 51.40 86 LEU A N 18
ATOM 23149 C CA . LEU A 1 77 ? -10.132 -15.816 -20.424 1.00 51.51 86 LEU A CA 18
ATOM 23150 C C . LEU A 1 77 ? -10.782 -16.091 -21.776 1.00 50.44 86 LEU A C 18
ATOM 23151 O O . LEU A 1 77 ? -10.488 -15.421 -22.766 1.00 43.53 86 LEU A O 18
ATOM 23167 N N . VAL A 1 78 ? -11.669 -17.080 -21.810 1.00 54.35 87 VAL A N 18
ATOM 23168 C CA . VAL A 1 78 ? -12.364 -17.441 -23.040 1.00 71.52 87 VAL A CA 18
ATOM 23169 C C . VAL A 1 78 ? -13.811 -17.830 -22.760 1.00 33.42 87 VAL A C 18
ATOM 23170 O O . VAL A 1 78 ? -14.101 -18.522 -21.784 1.00 22.25 87 VAL A O 18
ATOM 23183 N N . ARG A 1 79 ? -14.717 -17.381 -23.623 1.00 22.32 88 ARG A N 18
ATOM 23184 C CA . ARG A 1 79 ? -16.135 -17.682 -23.468 1.00 1.33 88 ARG A CA 18
ATOM 23185 C C . ARG A 1 79 ? -16.464 -19.059 -24.036 1.00 52.02 88 ARG A C 18
ATOM 23186 O O . ARG A 1 79 ? -16.236 -19.327 -25.216 1.00 4.21 88 ARG A O 18
ATOM 23207 N N . LYS A 1 80 ? -17.002 -19.930 -23.189 1.00 11.21 89 LYS A N 18
ATOM 23208 C CA . LYS A 1 80 ? -17.364 -21.279 -23.605 1.00 70.53 89 LYS A CA 18
ATOM 23209 C C . LYS A 1 80 ? -18.846 -21.361 -23.958 1.00 21.24 89 LYS A C 18
ATOM 23210 O O . LYS A 1 80 ? -19.250 -22.162 -24.800 1.00 42.23 89 LYS A O 18
ATOM 23229 N N . ALA A 1 81 ? -19.651 -20.527 -23.308 1.00 2.31 90 ALA A N 18
ATOM 23230 C CA . ALA A 1 81 ? -21.087 -20.503 -23.556 1.00 10.44 90 ALA A CA 18
ATOM 23231 C C . ALA A 1 81 ? -21.548 -19.112 -23.980 1.00 64.32 90 ALA A C 18
ATOM 23232 O O . ALA A 1 81 ? -22.215 -18.955 -25.003 1.00 53.41 90 ALA A O 18
ATOM 23239 N N . MET A 1 1 ? 3.519 -0.144 -4.473 1.00 23.34 10 MET A N 19
ATOM 23240 C CA . MET A 1 1 ? 4.142 0.787 -3.539 1.00 14.20 10 MET A CA 19
ATOM 23241 C C . MET A 1 1 ? 4.900 0.038 -2.448 1.00 12.13 10 MET A C 19
ATOM 23242 O O . MET A 1 1 ? 5.887 0.539 -1.909 1.00 60.33 10 MET A O 19
ATOM 23256 N N . SER A 1 2 ? 4.431 -1.164 -2.126 1.00 45.42 11 SER A N 19
ATOM 23257 C CA . SER A 1 2 ? 5.063 -1.980 -1.096 1.00 42.30 11 SER A CA 19
ATOM 23258 C C . SER A 1 2 ? 4.959 -3.463 -1.438 1.00 44.23 11 SER A C 19
ATOM 23259 O O . SER A 1 2 ? 5.962 -4.176 -1.464 1.00 51.35 11 SER A O 19
ATOM 23267 N N . GLU A 1 3 ? 3.739 -3.919 -1.700 1.00 35.31 12 GLU A N 19
ATOM 23268 C CA . GLU A 1 3 ? 3.503 -5.318 -2.040 1.00 2.33 12 GLU A CA 19
ATOM 23269 C C . GLU A 1 3 ? 2.490 -5.439 -3.175 1.00 3.24 12 GLU A C 19
ATOM 23270 O O . GLU A 1 3 ? 1.420 -6.025 -3.008 1.00 1.21 12 GLU A O 19
ATOM 23282 N N . THR A 1 4 ? 2.835 -4.879 -4.330 1.00 65.43 13 THR A N 19
ATOM 23283 C CA . THR A 1 4 ? 1.957 -4.922 -5.493 1.00 23.44 13 THR A CA 19
ATOM 23284 C C . THR A 1 4 ? 2.290 -6.109 -6.390 1.00 3.12 13 THR A C 19
ATOM 23285 O O . THR A 1 4 ? 3.447 -6.519 -6.488 1.00 43.13 13 THR A O 19
ATOM 23296 N N . ILE A 1 5 ? 1.270 -6.656 -7.042 1.00 43.13 14 ILE A N 19
ATOM 23297 C CA . ILE A 1 5 ? 1.456 -7.795 -7.933 1.00 3.40 14 ILE A CA 19
ATOM 23298 C C . ILE A 1 5 ? 0.614 -7.648 -9.196 1.00 33.45 14 ILE A C 19
ATOM 23299 O O . ILE A 1 5 ? -0.592 -7.895 -9.199 1.00 35.32 14 ILE A O 19
ATOM 23315 N N . PRO A 1 6 ? 1.262 -7.239 -10.296 1.00 5.13 15 PRO A N 19
ATOM 23316 C CA . PRO A 1 6 ? 0.593 -7.053 -11.586 1.00 52.14 15 PRO A CA 19
ATOM 23317 C C . PRO A 1 6 ? 0.164 -8.375 -12.213 1.00 33.33 15 PRO A C 19
ATOM 23318 O O . PRO A 1 6 ? 0.713 -9.431 -11.897 1.00 2.31 15 PRO A O 19
ATOM 23329 N N . VAL A 1 7 ? -0.822 -8.311 -13.103 1.00 24.22 16 VAL A N 19
ATOM 23330 C CA . VAL A 1 7 ? -1.323 -9.504 -13.775 1.00 15.31 16 VAL A CA 19
ATOM 23331 C C . VAL A 1 7 ? -1.873 -9.166 -15.156 1.00 41.23 16 VAL A C 19
ATOM 23332 O O . VAL A 1 7 ? -2.336 -8.051 -15.396 1.00 0.33 16 VAL A O 19
ATOM 23345 N N . SER A 1 8 ? -1.819 -10.137 -16.062 1.00 42.34 17 SER A N 19
ATOM 23346 C CA . SER A 1 8 ? -2.308 -9.942 -17.422 1.00 52.51 17 SER A CA 19
ATOM 23347 C C . SER A 1 8 ? -3.554 -10.784 -17.677 1.00 71.22 17 SER A C 19
ATOM 23348 O O . SER A 1 8 ? -3.643 -11.930 -17.237 1.00 74.50 17 SER A O 19
ATOM 23356 N N . VAL A 1 9 ? -4.515 -10.207 -18.392 1.00 31.22 18 VAL A N 19
ATOM 23357 C CA . VAL A 1 9 ? -5.756 -10.904 -18.708 1.00 13.05 18 VAL A CA 19
ATOM 23358 C C . VAL A 1 9 ? -6.159 -10.679 -20.161 1.00 2.44 18 VAL A C 19
ATOM 23359 O O . VAL A 1 9 ? -6.061 -9.565 -20.676 1.00 34.33 18 VAL A O 19
ATOM 23372 N N . GLN A 1 10 ? -6.611 -11.743 -20.815 1.00 74.04 19 GLN A N 19
ATOM 23373 C CA . GLN A 1 10 ? -7.029 -11.661 -22.210 1.00 43.11 19 GLN A CA 19
ATOM 23374 C C . GLN A 1 10 ? -8.544 -11.784 -22.333 1.00 62.41 19 GLN A C 19
ATOM 23375 O O . GLN A 1 10 ? -9.162 -12.629 -21.685 1.00 32.34 19 GLN A O 19
ATOM 23389 N N . CYS A 1 11 ? -9.135 -10.937 -23.168 1.00 34.40 20 CYS A N 19
ATOM 23390 C CA . CYS A 1 11 ? -10.579 -10.951 -23.375 1.00 52.11 20 CYS A CA 19
ATOM 23391 C C . CYS A 1 11 ? -10.917 -10.844 -24.859 1.00 4.23 20 CYS A C 19
ATOM 23392 O O . CYS A 1 11 ? -10.174 -10.237 -25.632 1.00 73.31 20 CYS A O 19
ATOM 23400 N N . CYS A 1 12 ? -12.039 -11.437 -25.249 1.00 30.31 21 CYS A N 19
ATOM 23401 C CA . CYS A 1 12 ? -12.474 -11.411 -26.641 1.00 42.10 21 CYS A CA 19
ATOM 23402 C C . CYS A 1 12 ? -12.637 -9.976 -27.132 1.00 71.35 21 CYS A C 19
ATOM 23403 O O . CYS A 1 12 ? -12.589 -9.713 -28.333 1.00 51.34 21 CYS A O 19
ATOM 23411 N N . GLU A 1 13 ? -12.832 -9.054 -26.195 1.00 41.33 22 GLU A N 19
ATOM 23412 C CA . GLU A 1 13 ? -13.005 -7.646 -26.534 1.00 60.14 22 GLU A CA 19
ATOM 23413 C C . GLU A 1 13 ? -11.669 -6.909 -26.496 1.00 73.03 22 GLU A C 19
ATOM 23414 O O . GLU A 1 13 ? -11.504 -5.867 -27.130 1.00 34.43 22 GLU A O 19
ATOM 23426 N N . GLY A 1 14 ? -10.718 -7.458 -25.747 1.00 61.42 23 GLY A N 19
ATOM 23427 C CA . GLY A 1 14 ? -9.409 -6.840 -25.639 1.00 74.20 23 GLY A CA 19
ATOM 23428 C C . GLY A 1 14 ? -8.618 -7.362 -24.456 1.00 41.51 23 GLY A C 19
ATOM 23429 O O . GLY A 1 14 ? -9.068 -8.263 -23.749 1.00 24.23 23 GLY A O 19
ATOM 23433 N N . ARG A 1 15 ? -7.435 -6.795 -24.241 1.00 52.43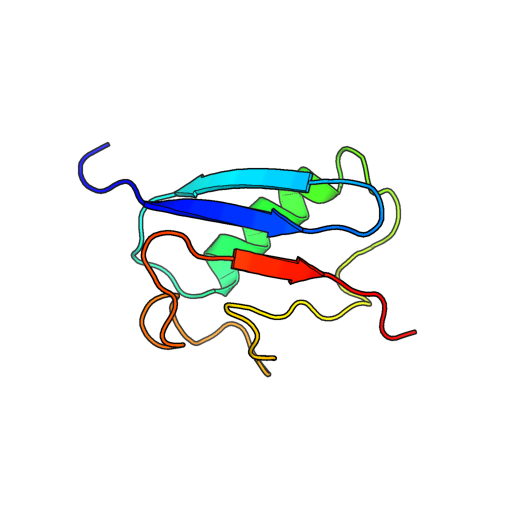 24 ARG A N 19
ATOM 23434 C CA . ARG A 1 15 ? -6.578 -7.210 -23.138 1.00 10.14 24 ARG A CA 19
ATOM 23435 C C . ARG A 1 15 ? -6.551 -6.149 -22.041 1.00 42.24 24 ARG A C 19
ATOM 23436 O O . ARG A 1 15 ? -6.529 -4.951 -22.323 1.00 44.51 24 ARG A O 19
ATOM 23457 N N . PHE A 1 16 ? -6.553 -6.598 -20.791 1.00 12.45 25 PHE A N 19
ATOM 23458 C CA . PHE A 1 16 ? -6.530 -5.687 -19.652 1.00 34.14 25 PHE A CA 19
ATOM 23459 C C . PHE A 1 16 ? -5.634 -6.227 -18.541 1.00 60.43 25 PHE A C 19
ATOM 23460 O O . PHE A 1 16 ? -5.541 -7.437 -18.338 1.00 75.55 25 PHE A O 19
ATOM 23477 N N . GLU A 1 17 ? -4.976 -5.320 -17.826 1.00 65.44 26 GLU A N 19
ATOM 23478 C CA . GLU A 1 17 ? -4.085 -5.706 -16.738 1.00 34.12 26 GLU A CA 19
ATOM 23479 C C . GLU A 1 17 ? -4.610 -5.195 -15.399 1.00 31.31 26 GLU A C 19
ATOM 23480 O O . GLU A 1 17 ? -5.300 -4.176 -15.337 1.00 65.42 26 GLU A O 19
ATOM 23492 N N . LEU A 1 18 ? -4.280 -5.910 -14.329 1.00 64.22 27 LEU A N 19
ATOM 23493 C CA . LEU A 1 18 ? -4.717 -5.531 -12.990 1.00 53.23 27 LEU A CA 19
ATOM 23494 C C . LEU A 1 18 ? -3.595 -5.723 -11.976 1.00 4.33 27 LEU A C 19
ATOM 23495 O O . LEU A 1 18 ? -2.700 -6.544 -12.173 1.00 63.52 27 LEU A O 19
ATOM 23511 N N . SER A 1 19 ? -3.650 -4.960 -10.888 1.00 70.33 28 SER A N 19
ATOM 23512 C CA . SER A 1 19 ? -2.637 -5.045 -9.843 1.00 30.22 28 SER A CA 19
ATOM 23513 C C . SER A 1 19 ? -3.285 -5.149 -8.466 1.00 12.25 28 SER A C 19
ATOM 23514 O O . SER A 1 19 ? -4.105 -4.311 -8.088 1.00 24.44 28 SER A O 19
ATOM 23522 N N . VAL A 1 20 ? -2.912 -6.183 -7.719 1.00 24.30 29 VAL A N 19
ATOM 23523 C CA . VAL A 1 20 ? -3.455 -6.398 -6.383 1.00 3.51 29 VAL A CA 19
ATOM 23524 C C . VAL A 1 20 ? -2.427 -7.058 -5.471 1.00 63.13 29 VAL A C 19
ATOM 23525 O O . VAL A 1 20 ? -1.562 -7.804 -5.932 1.00 3.43 29 VAL A O 19
ATOM 23538 N N . ASP A 1 21 ? -2.527 -6.780 -4.176 1.00 75.23 30 ASP A N 19
ATOM 23539 C CA . ASP A 1 21 ? -1.607 -7.349 -3.198 1.00 52.23 30 ASP A CA 19
ATOM 23540 C C . ASP A 1 21 ? -1.999 -8.782 -2.853 1.00 24.20 30 ASP A C 19
ATOM 23541 O O . ASP A 1 21 ? -3.181 -9.101 -2.731 1.00 13.24 30 ASP A O 19
ATOM 23550 N N . SER A 1 22 ? -0.998 -9.643 -2.698 1.00 45.24 31 SER A N 19
ATOM 23551 C CA . SER A 1 22 ? -1.237 -11.044 -2.372 1.00 53.31 31 SER A CA 19
ATOM 23552 C C . SER A 1 22 ? -1.447 -11.224 -0.872 1.00 4.14 31 SER A C 19
ATOM 23553 O O . SER A 1 22 ? -0.662 -10.733 -0.061 1.00 53.42 31 SER A O 19
ATOM 23561 N N . ASN A 1 23 ? -2.511 -11.933 -0.510 1.00 13.50 32 ASN A N 19
ATOM 23562 C CA . ASN A 1 23 ? -2.825 -12.178 0.893 1.00 75.01 32 ASN A CA 19
ATOM 23563 C C . ASN A 1 23 ? -4.055 -13.071 1.027 1.00 71.33 32 ASN A C 19
ATOM 23564 O O . ASN A 1 23 ? -4.080 -13.994 1.842 1.00 1.31 32 ASN A O 19
ATOM 23575 N N . HIS A 1 24 ? -5.074 -12.791 0.220 1.00 62.30 33 HIS A N 19
ATOM 23576 C CA . HIS A 1 24 ? -6.307 -13.570 0.247 1.00 22.11 33 HIS A CA 19
ATOM 23577 C C . HIS A 1 24 ? -6.290 -14.652 -0.829 1.00 51.50 33 HIS A C 19
ATOM 23578 O O . HIS A 1 24 ? -5.385 -14.699 -1.663 1.00 54.02 33 HIS A O 19
ATOM 23592 N N . THR A 1 25 ? -7.296 -15.520 -0.804 1.00 74.03 34 THR A N 19
ATOM 23593 C CA . THR A 1 25 ? -7.396 -16.602 -1.776 1.00 14.22 34 THR A CA 19
ATOM 23594 C C . THR A 1 25 ? -7.844 -16.080 -3.136 1.00 42.42 34 THR A C 19
ATOM 23595 O O . THR A 1 25 ? -8.146 -14.895 -3.289 1.00 61.33 34 THR A O 19
ATOM 23606 N N . LEU A 1 26 ? -7.885 -16.969 -4.122 1.00 31.33 35 LEU A N 19
ATOM 23607 C CA . LEU A 1 26 ? -8.297 -16.598 -5.471 1.00 11.10 35 LEU A CA 19
ATOM 23608 C C . LEU A 1 26 ? -9.639 -15.873 -5.450 1.00 42.44 35 LEU A C 19
ATOM 23609 O O . LEU A 1 26 ? -9.919 -15.041 -6.313 1.00 51.55 35 LEU A O 19
ATOM 23625 N N . ARG A 1 27 ? -10.463 -16.192 -4.458 1.00 73.34 36 ARG A N 19
ATOM 23626 C CA . ARG A 1 27 ? -11.775 -15.570 -4.325 1.00 31.43 36 ARG A CA 19
ATOM 23627 C C . ARG A 1 27 ? -11.662 -14.049 -4.360 1.00 63.13 36 ARG A C 19
ATOM 23628 O O . ARG A 1 27 ? -12.442 -13.374 -5.033 1.00 24.14 36 ARG A O 19
ATOM 23649 N N . ASP A 1 28 ? -10.687 -13.517 -3.632 1.00 45.32 37 ASP A N 19
ATOM 23650 C CA . ASP A 1 28 ? -10.470 -12.075 -3.581 1.00 35.44 37 ASP A CA 19
ATOM 23651 C C . ASP A 1 28 ? -10.025 -11.544 -4.939 1.00 43.32 37 ASP A C 19
ATOM 23652 O O . ASP A 1 28 ? -10.544 -10.539 -5.425 1.00 41.22 37 ASP A O 19
ATOM 23661 N N . VAL A 1 29 ? -9.058 -12.224 -5.547 1.00 73.44 38 VAL A N 19
ATOM 23662 C CA . VAL A 1 29 ? -8.542 -11.821 -6.850 1.00 12.01 38 VAL A CA 19
ATOM 23663 C C . VAL A 1 29 ? -9.658 -11.755 -7.887 1.00 10.34 38 VAL A C 19
ATOM 23664 O O . VAL A 1 29 ? -9.708 -10.834 -8.703 1.00 41.03 38 VAL A O 19
ATOM 23677 N N . LEU A 1 30 ? -10.552 -12.736 -7.848 1.00 74.24 39 LEU A N 19
ATOM 23678 C CA . LEU A 1 30 ? -11.670 -12.790 -8.785 1.00 2.03 39 LEU A CA 19
ATOM 23679 C C . LEU A 1 30 ? -12.680 -11.686 -8.490 1.00 74.04 39 LEU A C 19
ATOM 23680 O O . LEU A 1 30 ? -13.280 -11.120 -9.405 1.00 1.14 39 LEU A O 19
ATOM 23696 N N . ARG A 1 31 ? -12.862 -11.384 -7.209 1.00 55.21 40 ARG A N 19
ATOM 23697 C CA . ARG A 1 31 ? -13.800 -10.347 -6.794 1.00 45.24 40 ARG A CA 19
ATOM 23698 C C . ARG A 1 31 ? -13.462 -9.013 -7.455 1.00 24.25 40 ARG A C 19
ATOM 23699 O O . ARG A 1 31 ? -14.343 -8.321 -7.963 1.00 71.21 40 ARG A O 19
ATOM 23720 N N . GLN A 1 32 ? -12.180 -8.660 -7.441 1.00 73.24 41 GLN A N 19
ATOM 23721 C CA . GLN A 1 32 ? -11.727 -7.409 -8.038 1.00 30.13 41 GLN A CA 19
ATOM 23722 C C . GLN A 1 32 ? -11.718 -7.503 -9.560 1.00 21.52 41 GLN A C 19
ATOM 23723 O O . GLN A 1 32 ? -12.261 -6.640 -10.249 1.00 2.41 41 GLN A O 19
ATOM 23737 N N . PHE A 1 33 ? -11.097 -8.558 -10.079 1.00 15.13 42 PHE A N 19
ATOM 23738 C CA . PHE A 1 33 ? -11.016 -8.765 -11.520 1.00 13.51 42 PHE A CA 19
ATOM 23739 C C . PHE A 1 33 ? -12.402 -8.707 -12.156 1.00 60.44 42 PHE A C 19
ATOM 23740 O O . PHE A 1 33 ? -12.612 -8.019 -13.155 1.00 45.51 42 PHE A O 19
ATOM 23757 N N . LYS A 1 34 ? -13.346 -9.437 -11.571 1.00 63.02 43 LYS A N 19
ATOM 23758 C CA . LYS A 1 34 ? -14.712 -9.471 -12.079 1.00 13.44 43 LYS A CA 19
ATOM 23759 C C . LYS A 1 34 ? -15.418 -8.141 -11.830 1.00 22.33 43 LYS A C 19
ATOM 23760 O O . LYS A 1 34 ? -16.289 -7.737 -12.600 1.00 1.42 43 LYS A O 19
ATOM 23779 N N . ARG A 1 35 ? -15.035 -7.466 -10.751 1.00 30.32 44 ARG A N 19
ATOM 23780 C CA . ARG A 1 35 ? -15.631 -6.183 -10.401 1.00 52.54 44 ARG A CA 19
ATOM 23781 C C . ARG A 1 35 ? -15.238 -5.108 -11.411 1.00 1.23 44 ARG A C 19
ATOM 23782 O O . ARG A 1 35 ? -15.950 -4.120 -11.588 1.00 42.12 44 ARG A O 19
ATOM 23803 N N . GLU A 1 36 ? -14.100 -5.309 -12.068 1.00 51.43 45 GLU A N 19
ATOM 23804 C CA . GLU A 1 36 ? -13.612 -4.356 -13.058 1.00 54.43 45 GLU A CA 19
ATOM 23805 C C . GLU A 1 36 ? -13.956 -4.816 -14.472 1.00 65.31 45 GLU A C 19
ATOM 23806 O O . GLU A 1 36 ? -14.328 -4.012 -15.326 1.00 51.41 45 GLU A O 19
ATOM 23818 N N . VAL A 1 37 ? -13.826 -6.117 -14.712 1.00 34.41 46 VAL A N 19
ATOM 23819 C CA . VAL A 1 37 ? -14.123 -6.687 -16.021 1.00 41.41 46 VAL A CA 19
ATOM 23820 C C . VAL A 1 37 ? -15.541 -6.342 -16.462 1.00 32.45 46 VAL A C 19
ATOM 23821 O O . VAL A 1 37 ? -15.839 -6.304 -17.655 1.00 34.12 46 VAL A O 19
ATOM 23834 N N . ALA A 1 38 ? -16.412 -6.092 -15.490 1.00 34.24 47 ALA A N 19
ATOM 23835 C CA . ALA A 1 38 ? -17.800 -5.749 -15.777 1.00 5.51 47 ALA A CA 19
ATOM 23836 C C . ALA A 1 38 ? -17.895 -4.405 -16.491 1.00 55.40 47 ALA A C 19
ATOM 23837 O O . ALA A 1 38 ? -18.937 -4.061 -17.050 1.00 24.01 47 ALA A O 19
ATOM 23844 N N . ALA A 1 39 ? -16.803 -3.648 -16.468 1.00 30.11 48 ALA A N 19
ATOM 23845 C CA . ALA A 1 39 ? -16.764 -2.342 -17.114 1.00 72.34 48 ALA A CA 19
ATOM 23846 C C . ALA A 1 39 ? -16.939 -2.472 -18.624 1.00 4.32 48 ALA A C 19
ATOM 23847 O O . ALA A 1 39 ? -17.604 -1.650 -19.255 1.00 12.50 48 ALA A O 19
ATOM 23854 N N . LEU A 1 40 ? -16.337 -3.508 -19.197 1.00 44.45 49 LEU A N 19
ATOM 23855 C CA . LEU A 1 40 ? -16.425 -3.744 -20.634 1.00 61.43 49 LEU A CA 19
ATOM 23856 C C . LEU A 1 40 ? -17.211 -5.018 -20.929 1.00 2.00 49 LEU A C 19
ATOM 23857 O O . LEU A 1 40 ? -17.767 -5.179 -22.016 1.00 4.13 49 LEU A O 19
ATOM 23873 N N . ASP A 1 41 ? -17.254 -5.919 -19.954 1.00 15.12 50 ASP A N 19
ATOM 23874 C CA . ASP A 1 41 ? -17.975 -7.177 -20.107 1.00 74.30 50 ASP A CA 19
ATOM 23875 C C . ASP A 1 41 ? -19.342 -7.106 -19.434 1.00 14.14 50 ASP A C 19
ATOM 23876 O O . ASP A 1 41 ? -19.464 -7.184 -18.211 1.00 11.30 50 ASP A O 19
ATOM 23885 N N . PRO A 1 42 ? -20.397 -6.953 -20.249 1.00 24.23 51 PRO A N 19
ATOM 23886 C CA . PRO A 1 42 ? -21.774 -6.867 -19.754 1.00 22.21 51 PRO A CA 19
ATOM 23887 C C . PRO A 1 42 ? -22.273 -8.196 -19.196 1.00 53.41 51 PRO A C 19
ATOM 23888 O O . PRO A 1 42 ? -23.343 -8.262 -18.589 1.00 42.33 51 PRO A O 19
ATOM 23899 N N . ILE A 1 43 ? -21.493 -9.251 -19.405 1.00 51.41 52 ILE A N 19
ATOM 23900 C CA . ILE A 1 43 ? -21.857 -10.577 -18.921 1.00 45.33 52 ILE A CA 19
ATOM 23901 C C . ILE A 1 43 ? -21.279 -10.833 -17.534 1.00 1.15 52 ILE A C 19
ATOM 23902 O O . ILE A 1 43 ? -20.192 -10.360 -17.206 1.00 4.02 52 ILE A O 19
ATOM 23918 N N . ASN A 1 44 ? -22.014 -11.587 -16.722 1.00 51.35 53 ASN A N 19
ATOM 23919 C CA . ASN A 1 44 ? -21.574 -11.908 -15.369 1.00 52.45 53 ASN A CA 19
ATOM 23920 C C . ASN A 1 44 ? -20.391 -12.870 -15.396 1.00 62.11 53 ASN A C 19
ATOM 23921 O O . ASN A 1 44 ? -20.228 -13.646 -16.339 1.00 54.20 53 ASN A O 19
ATOM 23932 N N . LEU A 1 45 ? -19.567 -12.815 -14.355 1.00 51.04 54 LEU A N 19
ATOM 23933 C CA . LEU A 1 45 ? -18.398 -13.682 -14.258 1.00 72.30 54 LEU A CA 19
ATOM 23934 C C . LEU A 1 45 ? -18.814 -15.135 -14.049 1.00 2.12 54 LEU A C 19
ATOM 23935 O O . LEU A 1 45 ? -18.100 -16.057 -14.441 1.00 42.15 54 LEU A O 19
ATOM 23951 N N . GLU A 1 46 ? -19.974 -15.330 -13.430 1.00 1.14 55 GLU A N 19
ATOM 23952 C CA . GLU A 1 46 ? -20.484 -16.671 -13.170 1.00 55.11 55 GLU A CA 19
ATOM 23953 C C . GLU A 1 46 ? -21.039 -17.298 -14.446 1.00 20.21 55 GLU A C 19
ATOM 23954 O O . GLU A 1 46 ? -21.344 -18.490 -14.481 1.00 43.24 55 GLU A O 19
ATOM 23966 N N . GLU A 1 47 ? -21.167 -16.486 -15.491 1.00 20.15 56 GLU A N 19
ATOM 23967 C CA . GLU A 1 47 ? -21.686 -16.961 -16.768 1.00 31.44 56 GLU A CA 19
ATOM 23968 C C . GLU A 1 47 ? -20.578 -17.596 -17.603 1.00 31.41 56 GLU A C 19
ATOM 23969 O O . GLU A 1 47 ? -20.816 -18.067 -18.716 1.00 15.44 56 GLU A O 19
ATOM 23981 N N . TYR A 1 48 ? -19.367 -17.606 -17.058 1.00 45.44 57 TYR A N 19
ATOM 23982 C CA . TYR A 1 48 ? -18.221 -18.180 -17.754 1.00 5.45 57 TYR A CA 19
ATOM 23983 C C . TYR A 1 48 ? -17.102 -18.519 -16.773 1.00 12.43 57 TYR A C 19
ATOM 23984 O O . TYR A 1 48 ? -17.148 -18.135 -15.604 1.00 33.43 57 TYR A O 19
ATOM 24002 N N . VAL A 1 49 ? -16.097 -19.240 -17.258 1.00 62.11 58 VAL A N 19
ATOM 24003 C CA . VAL A 1 49 ? -14.965 -19.630 -16.426 1.00 64.35 58 VAL A CA 19
ATOM 24004 C C . VAL A 1 49 ? -13.679 -18.960 -16.898 1.00 53.13 58 VAL A C 19
ATOM 24005 O O . VAL A 1 49 ? -13.516 -18.671 -18.084 1.00 1.02 58 VAL A O 19
ATOM 24018 N N . VAL A 1 50 ? -12.768 -18.715 -15.962 1.00 41.01 59 VAL A N 19
ATOM 24019 C CA . VAL A 1 50 ? -11.495 -18.080 -16.282 1.00 11.31 59 VAL A CA 19
ATOM 24020 C C . VAL A 1 50 ? -10.362 -19.099 -16.302 1.00 62.33 59 VAL A C 19
ATOM 24021 O O . VAL A 1 50 ? -10.258 -19.945 -15.415 1.00 10.32 59 VAL A O 19
ATOM 24034 N N . ASN A 1 51 ? -9.513 -19.013 -17.322 1.00 15.52 60 ASN A N 19
ATOM 24035 C CA . ASN A 1 51 ? -8.386 -19.928 -17.458 1.00 75.13 60 ASN A CA 19
ATOM 24036 C C . ASN A 1 51 ? -7.062 -19.173 -17.403 1.00 51.43 60 ASN A C 19
ATOM 24037 O O . ASN A 1 51 ? -6.957 -18.046 -17.890 1.00 63.41 60 ASN A O 19
ATOM 24048 N N . HIS A 1 52 ? -6.053 -19.801 -16.807 1.00 52.55 61 HIS A N 19
ATOM 24049 C CA . HIS A 1 52 ? -4.735 -19.188 -16.690 1.00 25.43 61 HIS A CA 19
ATOM 24050 C C . HIS A 1 52 ? -3.721 -19.907 -17.575 1.00 61.10 61 HIS A C 19
ATOM 24051 O O . HIS A 1 52 ? -3.386 -21.066 -17.335 1.00 22.42 61 HIS A O 19
ATOM 24065 N N . GLU A 1 53 ? -3.238 -19.211 -18.599 1.00 42.51 62 GLU A N 19
ATOM 24066 C CA . GLU A 1 53 ? -2.264 -19.784 -19.520 1.00 41.05 62 GLU A CA 19
ATOM 24067 C C . GLU A 1 53 ? -2.760 -21.116 -20.077 1.00 2.41 62 GLU A C 19
ATOM 24068 O O . GLU A 1 53 ? -1.971 -22.019 -20.351 1.00 3.23 62 GLU A O 19
ATOM 24080 N N . GLY A 1 54 ? -4.074 -21.229 -20.241 1.00 34.23 63 GLY A N 19
ATOM 24081 C CA . GLY A 1 54 ? -4.654 -22.453 -20.763 1.00 21.14 63 GLY A CA 19
ATOM 24082 C C . GLY A 1 54 ? -4.994 -23.446 -19.669 1.00 24.11 63 GLY A C 19
ATOM 24083 O O . GLY A 1 54 ? -5.262 -24.616 -19.943 1.00 63.10 63 GLY A O 19
ATOM 24087 N N . LYS A 1 55 ? -4.981 -22.980 -18.425 1.00 34.45 64 LYS A N 19
ATOM 24088 C CA . LYS A 1 55 ? -5.290 -23.835 -17.284 1.00 40.12 64 LYS A CA 19
ATOM 24089 C C . LYS A 1 55 ? -6.665 -23.504 -16.712 1.00 42.24 64 LYS A C 19
ATOM 24090 O O . LYS A 1 55 ? -6.946 -22.354 -16.371 1.00 21.23 64 LYS A O 19
ATOM 24109 N N . LEU A 1 56 ? -7.517 -24.517 -16.610 1.00 34.34 65 LEU A N 19
ATOM 24110 C CA . LEU A 1 56 ? -8.863 -24.334 -16.077 1.00 72.02 65 LEU A CA 19
ATOM 24111 C C . LEU A 1 56 ? -8.956 -24.845 -14.643 1.00 63.21 65 LEU A C 19
ATOM 24112 O O . LEU A 1 56 ? -8.811 -26.042 -14.388 1.00 44.44 65 LEU A O 19
ATOM 24128 N N . LEU A 1 57 ? -9.200 -23.932 -13.710 1.00 32.12 66 LEU A N 19
ATOM 24129 C CA . LEU A 1 57 ? -9.315 -24.290 -12.300 1.00 61.43 66 LEU A CA 19
ATOM 24130 C C . LEU A 1 57 ? -10.778 -24.417 -11.888 1.00 10.21 66 LEU A C 19
ATOM 24131 O O . LEU A 1 57 ? -11.655 -23.777 -12.469 1.00 15.52 66 LEU A O 19
ATOM 24147 N N . LEU A 1 58 ? -11.034 -25.244 -10.881 1.00 21.41 67 LEU A N 19
ATOM 24148 C CA . LEU A 1 58 ? -12.391 -25.453 -10.388 1.00 71.42 67 LEU A CA 19
ATOM 24149 C C . LEU A 1 58 ? -12.526 -24.977 -8.946 1.00 11.15 67 LEU A C 19
ATOM 24150 O O . LEU A 1 58 ? -13.621 -24.646 -8.490 1.00 51.05 67 LEU A O 19
ATOM 24166 N N . ASP A 1 59 ? -11.406 -24.943 -8.232 1.00 40.31 68 ASP A N 19
ATOM 24167 C CA . ASP A 1 59 ? -11.398 -24.503 -6.842 1.00 33.24 68 ASP A CA 19
ATOM 24168 C C . ASP A 1 59 ? -10.816 -23.099 -6.719 1.00 1.41 68 ASP A C 19
ATOM 24169 O O . ASP A 1 59 ? -9.985 -22.688 -7.529 1.00 3.53 68 ASP A O 19
ATOM 24178 N N . ASP A 1 60 ? -11.259 -22.367 -5.702 1.00 64.12 69 ASP A N 19
ATOM 24179 C CA . ASP A 1 60 ? -10.782 -21.008 -5.473 1.00 64.22 69 ASP A CA 19
ATOM 24180 C C . ASP A 1 60 ? -10.223 -20.859 -4.062 1.00 21.04 69 ASP A C 19
ATOM 24181 O O . ASP A 1 60 ? -10.342 -19.801 -3.445 1.00 15.44 69 ASP A O 19
ATOM 24190 N N . SER A 1 61 ? -9.613 -21.927 -3.556 1.00 15.41 70 SER A N 19
ATOM 24191 C CA . SER A 1 61 ? -9.041 -21.916 -2.215 1.00 24.10 70 SER A CA 19
ATOM 24192 C C . SER A 1 61 ? -7.568 -21.521 -2.257 1.00 25.14 70 SER A C 19
ATOM 24193 O O . SER A 1 61 ? -7.004 -21.076 -1.257 1.00 3.20 70 SER A O 19
ATOM 24201 N N . VAL A 1 62 ? -6.949 -21.688 -3.422 1.00 13.24 71 VAL A N 19
ATOM 24202 C CA . VAL A 1 62 ? -5.542 -21.348 -3.596 1.00 31.32 71 VAL A CA 19
ATOM 24203 C C . VAL A 1 62 ? -5.357 -19.845 -3.772 1.00 72.32 71 VAL A C 19
ATOM 24204 O O . VAL A 1 62 ? -6.233 -19.158 -4.298 1.00 12.40 71 VAL A O 19
ATOM 24217 N N . THR A 1 63 ? -4.210 -19.340 -3.329 1.00 51.45 72 THR A N 19
ATOM 24218 C CA . THR A 1 63 ? -3.909 -17.918 -3.437 1.00 55.35 72 THR A CA 19
ATOM 24219 C C . THR A 1 63 ? -3.257 -17.594 -4.777 1.00 15.22 72 THR A C 19
ATOM 24220 O O . THR A 1 63 ? -2.905 -18.493 -5.541 1.00 71.21 72 THR A O 19
ATOM 24231 N N . LEU A 1 64 ? -3.099 -16.305 -5.056 1.00 2.33 73 LEU A N 19
ATOM 24232 C CA . LEU A 1 64 ? -2.488 -15.862 -6.304 1.00 5.41 73 LEU A CA 19
ATOM 24233 C C . LEU A 1 64 ? -0.982 -16.107 -6.290 1.00 51.41 73 LEU A C 19
ATOM 24234 O O . LEU A 1 64 ? -0.393 -16.465 -7.310 1.00 12.15 73 LEU A O 19
ATOM 24250 N N . GLN A 1 65 ? -0.367 -15.913 -5.128 1.00 2.10 74 GLN A N 19
ATOM 24251 C CA . GLN A 1 65 ? 1.070 -16.115 -4.982 1.00 12.42 74 GLN A CA 19
ATOM 24252 C C . GLN A 1 65 ? 1.411 -17.601 -4.957 1.00 42.24 74 GLN A C 19
ATOM 24253 O O . GLN A 1 65 ? 2.479 -18.012 -5.413 1.00 1.32 74 GLN A O 19
ATOM 24267 N N . THR A 1 66 ? 0.497 -18.404 -4.422 1.00 61.42 75 THR A N 19
ATOM 24268 C CA . THR A 1 66 ? 0.702 -19.845 -4.337 1.00 13.23 75 THR A CA 19
ATOM 24269 C C . THR A 1 66 ? 0.937 -20.449 -5.716 1.00 70.51 75 THR A C 19
ATOM 24270 O O . THR A 1 66 ? 1.914 -21.167 -5.932 1.00 40.43 75 THR A O 19
ATOM 24281 N N . VAL A 1 67 ? 0.036 -20.155 -6.648 1.00 34.32 76 VAL A N 19
ATOM 24282 C CA . VAL A 1 67 ? 0.146 -20.669 -8.008 1.00 4.21 76 VAL A CA 19
ATOM 24283 C C . VAL A 1 67 ? 1.326 -20.038 -8.739 1.00 24.51 76 VAL A C 19
ATOM 24284 O O . VAL A 1 67 ? 1.882 -20.627 -9.665 1.00 43.24 76 VAL A O 19
ATOM 24297 N N . GLY A 1 68 ? 1.705 -18.836 -8.315 1.00 34.31 77 GLY A N 19
ATOM 24298 C CA . GLY A 1 68 ? 2.817 -18.145 -8.940 1.00 62.31 77 GLY A CA 19
ATOM 24299 C C . GLY A 1 68 ? 2.362 -17.072 -9.909 1.00 65.33 77 GLY A C 19
ATOM 24300 O O . GLY A 1 68 ? 2.976 -16.872 -10.957 1.00 42.45 77 GLY A O 19
ATOM 24304 N N . VAL A 1 69 ? 1.282 -16.381 -9.560 1.00 41.12 78 VAL A N 19
ATOM 24305 C CA . VAL A 1 69 ? 0.745 -15.323 -10.407 1.00 52.23 78 VAL A CA 19
ATOM 24306 C C . VAL A 1 69 ? 1.699 -14.136 -10.476 1.00 2.00 78 VAL A C 19
ATOM 24307 O O . VAL A 1 69 ? 1.884 -13.416 -9.495 1.00 11.43 78 VAL A O 19
ATOM 24320 N N . LYS A 1 70 ? 2.304 -13.937 -11.642 1.00 50.12 79 LYS A N 19
ATOM 24321 C CA . LYS A 1 70 ? 3.239 -12.836 -11.842 1.00 30.13 79 LYS A CA 19
ATOM 24322 C C . LYS A 1 70 ? 2.824 -11.979 -13.033 1.00 62.14 79 LYS A C 19
ATOM 24323 O O . LYS A 1 70 ? 1.853 -12.287 -13.725 1.00 11.34 79 LYS A O 19
ATOM 24342 N N . LYS A 1 71 ? 3.567 -10.903 -13.270 1.00 21.13 80 LYS A N 19
ATOM 24343 C CA . LYS A 1 71 ? 3.279 -10.002 -14.379 1.00 71.45 80 LYS A CA 19
ATOM 24344 C C . LYS A 1 71 ? 3.171 -10.773 -15.692 1.00 2.14 80 LYS A C 19
ATOM 24345 O O . LYS A 1 71 ? 2.448 -10.369 -16.602 1.00 52.30 80 LYS A O 19
ATOM 24364 N N . ASP A 1 72 ? 3.894 -11.884 -15.781 1.00 33.02 81 ASP A N 19
ATOM 24365 C CA . ASP A 1 72 ? 3.877 -12.713 -16.981 1.00 1.52 81 ASP A CA 19
ATOM 24366 C C . ASP A 1 72 ? 2.600 -13.543 -17.050 1.00 35.31 81 ASP A C 19
ATOM 24367 O O . ASP A 1 72 ? 2.079 -13.811 -18.133 1.00 2.21 81 ASP A O 19
ATOM 24376 N N . SER A 1 73 ? 2.100 -13.949 -15.887 1.00 70.30 82 SER A N 19
ATOM 24377 C CA . SER A 1 73 ? 0.886 -14.754 -15.816 1.00 10.02 82 SER A CA 19
ATOM 24378 C C . SER A 1 73 ? -0.239 -14.112 -16.622 1.00 32.30 82 SER A C 19
ATOM 24379 O O . SER A 1 73 ? -0.668 -12.996 -16.331 1.00 53.31 82 SER A O 19
ATOM 24387 N N . VAL A 1 74 ? -0.713 -14.827 -17.638 1.00 30.14 83 VAL A N 19
ATOM 24388 C CA . VAL A 1 74 ? -1.789 -14.330 -18.486 1.00 40.54 83 VAL A CA 19
ATOM 24389 C C . VAL A 1 74 ? -2.966 -15.299 -18.507 1.00 3.41 83 VAL A C 19
ATOM 24390 O O . VAL A 1 74 ? -2.826 -16.454 -18.909 1.00 5.11 83 VAL A O 19
ATOM 24403 N N . PHE A 1 75 ? -4.126 -14.821 -18.071 1.00 55.51 84 PHE A N 19
ATOM 24404 C CA . PHE A 1 75 ? -5.329 -15.645 -18.039 1.00 10.23 84 PHE A CA 19
ATOM 24405 C C . PHE A 1 75 ? -6.376 -15.117 -19.015 1.00 35.21 84 PHE A C 19
ATOM 24406 O O . PHE A 1 75 ? -6.676 -13.923 -19.036 1.00 72.31 84 PHE A O 19
ATOM 24423 N N . VAL A 1 76 ? -6.930 -16.016 -19.823 1.00 23.11 85 VAL A N 19
ATOM 24424 C CA . VAL A 1 76 ? -7.944 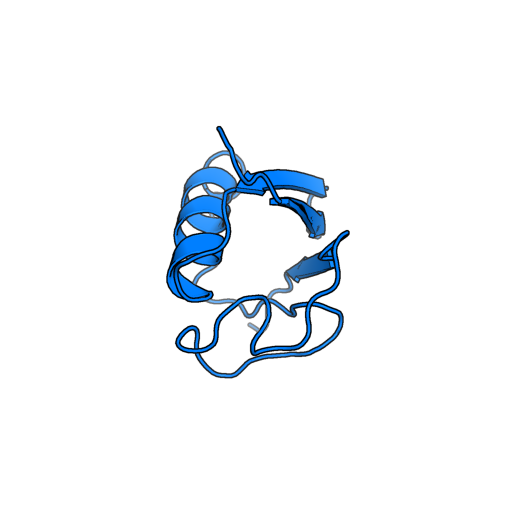-15.643 -20.801 1.00 40.25 85 VAL A CA 19
ATOM 24425 C C . VAL A 1 76 ? -9.340 -16.021 -20.318 1.00 4.41 85 VAL A C 19
ATOM 24426 O O . VAL A 1 76 ? -9.522 -17.035 -19.644 1.00 25.24 85 VAL A O 19
ATOM 24439 N N . LEU A 1 77 ? -10.323 -15.199 -20.667 1.00 11.41 86 LEU A N 19
ATOM 24440 C CA . LEU A 1 77 ? -11.705 -15.446 -20.269 1.00 64.31 86 LEU A CA 19
ATOM 24441 C C . LEU A 1 77 ? -12.440 -16.257 -21.331 1.00 52.14 86 LEU A C 19
ATOM 24442 O O . LEU A 1 77 ? -12.649 -15.788 -22.450 1.00 73.55 86 LEU A O 19
ATOM 24458 N N . VAL A 1 78 ? -12.832 -17.475 -20.972 1.00 75.25 87 VAL A N 19
ATOM 24459 C CA . VAL A 1 78 ? -13.548 -18.350 -21.893 1.00 70.24 87 VAL A CA 19
ATOM 24460 C C . VAL A 1 78 ? -14.940 -18.682 -21.367 1.00 41.41 87 VAL A C 19
ATOM 24461 O O . VAL A 1 78 ? -15.126 -18.902 -20.170 1.00 62.33 87 VAL A O 19
ATOM 24474 N N . ARG A 1 79 ? -15.915 -18.715 -22.269 1.00 72.33 88 ARG A N 19
ATOM 24475 C CA . ARG A 1 79 ? -17.291 -19.019 -21.896 1.00 33.21 88 ARG A CA 19
ATOM 24476 C C . ARG A 1 79 ? -17.685 -20.417 -22.364 1.00 35.12 88 ARG A C 19
ATOM 24477 O O . ARG A 1 79 ? -17.311 -20.847 -23.455 1.00 73.11 88 ARG A O 19
ATOM 24498 N N . LYS A 1 80 ? -18.443 -21.123 -21.531 1.00 1.43 89 LYS A N 19
ATOM 24499 C CA . LYS A 1 80 ? -18.889 -22.472 -21.858 1.00 12.43 89 LYS A CA 19
ATOM 24500 C C . LYS A 1 80 ? -20.118 -22.434 -22.761 1.00 65.14 89 LYS A C 19
ATOM 24501 O O . LYS A 1 80 ? -20.278 -23.279 -23.641 1.00 73.51 89 LYS A O 19
ATOM 24520 N N . ALA A 1 81 ? -20.980 -21.448 -22.539 1.00 34.11 90 ALA A N 19
ATOM 24521 C CA . ALA A 1 81 ? -22.192 -21.299 -23.336 1.00 1.05 90 ALA A CA 19
ATOM 24522 C C . ALA A 1 81 ? -22.590 -19.832 -23.459 1.00 75.32 90 ALA A C 19
ATOM 24523 O O . ALA A 1 81 ? -23.383 -19.466 -24.328 1.00 1.40 90 ALA A O 19
ATOM 24530 N N . MET A 1 1 ? 3.011 -0.331 2.312 1.00 22.14 10 MET A N 20
ATOM 24531 C CA . MET A 1 1 ? 3.574 -0.994 1.141 1.00 13.15 10 MET A CA 20
ATOM 24532 C C . MET A 1 1 ? 4.648 -1.998 1.549 1.00 53.45 10 MET A C 20
ATOM 24533 O O . MET A 1 1 ? 5.288 -1.848 2.589 1.00 44.31 10 MET A O 20
ATOM 24547 N N . SER A 1 2 ? 4.839 -3.021 0.722 1.00 50.21 11 SER A N 20
ATOM 24548 C CA . SER A 1 2 ? 5.833 -4.051 0.998 1.00 32.54 11 SER A CA 20
ATOM 24549 C C . SER A 1 2 ? 6.298 -4.718 -0.293 1.00 0.13 11 SER A C 20
ATOM 24550 O O . SER A 1 2 ? 7.496 -4.816 -0.556 1.00 21.35 11 SER A O 20
ATOM 24558 N N . GLU A 1 3 ? 5.340 -5.174 -1.094 1.00 45.24 12 GLU A N 20
ATOM 24559 C CA . GLU A 1 3 ? 5.652 -5.832 -2.358 1.00 11.22 12 GLU A CA 20
ATOM 24560 C C . GLU A 1 3 ? 4.498 -5.686 -3.346 1.00 43.11 12 GLU A C 20
ATOM 24561 O O . GLU A 1 3 ? 3.344 -5.961 -3.017 1.00 21.33 12 GLU A O 20
ATOM 24573 N N . THR A 1 4 ? 4.819 -5.250 -4.560 1.00 53.25 13 THR A N 20
ATOM 24574 C CA . THR A 1 4 ? 3.811 -5.065 -5.597 1.00 33.12 13 THR A CA 20
ATOM 24575 C C . THR A 1 4 ? 3.710 -6.295 -6.491 1.00 61.25 13 THR A C 20
ATOM 24576 O O . THR A 1 4 ? 4.709 -6.966 -6.755 1.00 33.15 13 THR A O 20
ATOM 24587 N N . ILE A 1 5 ? 2.500 -6.585 -6.957 1.00 32.44 14 ILE A N 20
ATOM 24588 C CA . ILE A 1 5 ? 2.270 -7.734 -7.824 1.00 24.33 14 ILE A CA 20
ATOM 24589 C C . ILE A 1 5 ? 1.291 -7.393 -8.941 1.00 51.33 14 ILE A C 20
ATOM 24590 O O . ILE A 1 5 ? 0.077 -7.341 -8.743 1.00 31.35 14 ILE A O 20
ATOM 24606 N N . PRO A 1 6 ? 1.828 -7.155 -10.147 1.00 4.10 15 PRO A N 20
ATOM 24607 C CA . PRO A 1 6 ? 1.019 -6.816 -11.322 1.00 24.54 15 PRO A CA 20
ATOM 24608 C C . PRO A 1 6 ? 0.191 -7.998 -11.815 1.00 64.02 15 PRO A C 20
ATOM 24609 O O . PRO A 1 6 ? 0.512 -9.153 -11.536 1.00 61.43 15 PRO A O 20
ATOM 24620 N N . VAL A 1 7 ? -0.875 -7.701 -12.551 1.00 34.13 16 VAL A N 20
ATOM 24621 C CA . VAL A 1 7 ? -1.749 -8.739 -13.085 1.00 23.33 16 VAL A CA 20
ATOM 24622 C C . VAL A 1 7 ? -2.299 -8.345 -14.451 1.00 31.42 16 VAL A C 20
ATOM 24623 O O . VAL A 1 7 ? -2.463 -7.162 -14.748 1.00 31.13 16 VAL A O 20
ATOM 24636 N N . SER A 1 8 ? -2.583 -9.345 -15.279 1.00 71.50 17 SER A N 20
ATOM 24637 C CA . SER A 1 8 ? -3.112 -9.104 -16.616 1.00 54.21 17 SER A CA 20
ATOM 24638 C C . SER A 1 8 ? -4.257 -10.063 -16.929 1.00 64.31 17 SER A C 20
ATOM 24639 O O . SER A 1 8 ? -4.194 -11.249 -16.604 1.00 72.14 17 SER A O 20
ATOM 24647 N N . VAL A 1 9 ? -5.302 -9.541 -17.563 1.00 30.04 18 VAL A N 20
ATOM 24648 C CA . VAL A 1 9 ? -6.461 -10.350 -17.921 1.00 42.13 18 VAL A CA 20
ATOM 24649 C C . VAL A 1 9 ? -6.934 -10.035 -19.336 1.00 62.50 18 VAL A C 20
ATOM 24650 O O . VAL A 1 9 ? -6.962 -8.876 -19.748 1.00 33.05 18 VAL A O 20
ATOM 24663 N N . GLN A 1 10 ? -7.304 -11.076 -20.075 1.00 75.11 19 GLN A N 20
ATOM 24664 C CA . GLN A 1 10 ? -7.776 -10.910 -21.445 1.00 34.23 19 GLN A CA 20
ATOM 24665 C C . GLN A 1 10 ? -9.278 -11.161 -21.537 1.00 61.54 19 GLN A C 20
ATOM 24666 O O . GLN A 1 10 ? -9.796 -12.108 -20.944 1.00 14.01 19 GLN A O 20
ATOM 24680 N N . CYS A 1 11 ? -9.970 -10.309 -22.284 1.00 52.32 20 CYS A N 20
ATOM 24681 C CA . CYS A 1 11 ? -11.413 -10.438 -22.453 1.00 53.45 20 CYS A CA 20
ATOM 24682 C C . CYS A 1 11 ? -11.808 -10.255 -23.915 1.00 64.15 20 CYS A C 20
ATOM 24683 O O . CYS A 1 11 ? -11.145 -9.534 -24.662 1.00 51.40 20 CYS A O 20
ATOM 24691 N N . CYS A 1 12 ? -12.888 -10.914 -24.318 1.00 34.22 21 CYS A N 20
ATOM 24692 C CA . CYS A 1 12 ? -13.370 -10.827 -25.692 1.00 0.31 21 CYS A CA 20
ATOM 24693 C C . CYS A 1 12 ? -13.654 -9.379 -26.077 1.00 54.32 21 CYS A C 20
ATOM 24694 O O . CYS A 1 12 ? -13.678 -9.034 -27.258 1.00 62.33 21 CYS A O 20
ATOM 24702 N N . GLU A 1 13 ? -13.871 -8.536 -25.072 1.00 54.13 22 GLU A N 20
ATOM 24703 C CA . GLU A 1 13 ? -14.157 -7.125 -25.307 1.00 70.42 22 GLU A CA 20
ATOM 24704 C C . GLU A 1 13 ? -12.867 -6.334 -25.504 1.00 21.53 22 GLU A C 20
ATOM 24705 O O . GLU A 1 13 ? -12.868 -5.265 -26.112 1.00 30.03 22 GLU A O 20
ATOM 24717 N N . GLY A 1 14 ? -11.766 -6.869 -24.983 1.00 74.41 23 GLY A N 20
ATOM 24718 C CA . GLY A 1 14 ? -10.485 -6.201 -25.111 1.00 3.33 23 GLY A CA 20
ATOM 24719 C C . GLY A 1 14 ? -9.454 -6.731 -24.134 1.00 32.40 23 GLY A C 20
ATOM 24720 O O . GLY A 1 14 ? -9.203 -7.935 -24.080 1.00 21.44 23 GLY A O 20
ATOM 24724 N N . ARG A 1 15 ? -8.855 -5.831 -23.362 1.00 23.35 24 ARG A N 20
ATOM 24725 C CA . ARG A 1 15 ? -7.843 -6.216 -22.384 1.00 54.52 24 ARG A CA 20
ATOM 24726 C C . ARG A 1 15 ? -7.979 -5.390 -21.108 1.00 35.31 24 ARG A C 20
ATOM 24727 O O . ARG A 1 15 ? -8.353 -4.218 -21.151 1.00 43.21 24 ARG A O 20
ATOM 24748 N N . PHE A 1 16 ? -7.675 -6.011 -19.973 1.00 42.20 25 PHE A N 20
ATOM 24749 C CA . PHE A 1 16 ? -7.764 -5.335 -18.684 1.00 54.31 25 PHE A CA 20
ATOM 24750 C C . PHE A 1 16 ? -6.603 -5.734 -17.779 1.00 2.33 25 PHE A C 20
ATOM 24751 O O . PHE A 1 16 ? -6.396 -6.915 -17.502 1.00 13.44 25 PHE A O 20
ATOM 24768 N N . GLU A 1 17 ? -5.848 -4.739 -17.322 1.00 23.41 26 GLU A N 20
ATOM 24769 C CA . GLU A 1 17 ? -4.706 -4.987 -16.449 1.00 51.12 26 GLU A CA 20
ATOM 24770 C C . GLU A 1 17 ? -4.854 -4.231 -15.132 1.00 34.11 26 GLU A C 20
ATOM 24771 O O . GLU A 1 17 ? -5.390 -3.122 -15.096 1.00 21.41 26 GLU A O 20
ATOM 24783 N N . LEU A 1 18 ? -4.377 -4.839 -14.051 1.00 51.42 27 LEU A N 20
ATOM 24784 C CA . LEU A 1 18 ? -4.456 -4.224 -12.730 1.00 72.34 27 LEU A CA 20
ATOM 24785 C C . LEU A 1 18 ? -3.242 -4.594 -11.884 1.00 73.22 27 LEU A C 20
ATOM 24786 O O . LEU A 1 18 ? -2.525 -5.546 -12.192 1.00 72.12 27 LEU A O 20
ATOM 24802 N N . SER A 1 19 ? -3.019 -3.836 -10.815 1.00 74.42 28 SER A N 20
ATOM 24803 C CA . SER A 1 19 ? -1.891 -4.083 -9.925 1.00 34.53 28 SER A CA 20
ATOM 24804 C C . SER A 1 19 ? -2.340 -4.085 -8.467 1.00 34.03 28 SER A C 20
ATOM 24805 O O . SER A 1 19 ? -2.909 -3.108 -7.979 1.00 2.01 28 SER A O 20
ATOM 24813 N N . VAL A 1 20 ? -2.081 -5.190 -7.775 1.00 60.43 29 VAL A N 20
ATOM 24814 C CA . VAL A 1 20 ? -2.457 -5.321 -6.373 1.00 3.44 29 VAL A CA 20
ATOM 24815 C C . VAL A 1 20 ? -1.473 -6.210 -5.620 1.00 72.15 29 VAL A C 20
ATOM 24816 O O . VAL A 1 20 ? -0.688 -6.938 -6.229 1.00 0.44 29 VAL A O 20
ATOM 24829 N N . ASP A 1 21 ? -1.522 -6.147 -4.294 1.00 61.05 30 ASP A N 20
ATOM 24830 C CA . ASP A 1 21 ? -0.636 -6.948 -3.458 1.00 20.32 30 ASP A CA 20
ATOM 24831 C C . ASP A 1 21 ? -1.215 -8.341 -3.231 1.00 72.22 30 ASP A C 20
ATOM 24832 O O . ASP A 1 21 ? -2.422 -8.500 -3.046 1.00 3.12 30 ASP A O 20
ATOM 24841 N N . SER A 1 22 ? -0.347 -9.348 -3.249 1.00 11.44 31 SER A N 20
ATOM 24842 C CA . SER A 1 22 ? -0.773 -10.728 -3.050 1.00 11.00 31 SER A CA 20
ATOM 24843 C C . SER A 1 22 ? -0.901 -11.049 -1.564 1.00 5.32 31 SER A C 20
ATOM 24844 O O . SER A 1 22 ? 0.000 -10.762 -0.776 1.00 41.25 31 SER A O 20
ATOM 24852 N N . ASN A 1 23 ? -2.027 -11.646 -1.188 1.00 41.23 32 ASN A N 20
ATOM 24853 C CA . ASN A 1 23 ? -2.274 -12.006 0.203 1.00 10.33 32 ASN A CA 20
ATOM 24854 C C . ASN A 1 23 ? -3.592 -12.760 0.344 1.00 34.51 32 ASN A C 20
ATOM 24855 O O . ASN A 1 23 ? -3.680 -13.748 1.074 1.00 22.25 32 ASN A O 20
ATOM 24866 N N . HIS A 1 24 ? -4.616 -12.289 -0.361 1.00 12.05 33 HIS A N 20
ATOM 24867 C CA . HIS A 1 24 ? -5.930 -12.920 -0.315 1.00 55.03 33 HIS A CA 20
ATOM 24868 C C . HIS A 1 24 ? -6.057 -13.989 -1.396 1.00 72.32 33 HIS A C 20
ATOM 24869 O O . HIS A 1 24 ? -5.177 -14.137 -2.245 1.00 74.02 33 HIS A O 20
ATOM 24883 N N . THR A 1 25 ? -7.158 -14.734 -1.359 1.00 23.42 34 THR A N 20
ATOM 24884 C CA . THR A 1 25 ? -7.399 -15.791 -2.333 1.00 63.11 34 THR A CA 20
ATOM 24885 C C . THR A 1 25 ? -7.793 -15.211 -3.687 1.00 35.45 34 THR A C 20
ATOM 24886 O O . THR A 1 25 ? -8.103 -14.024 -3.799 1.00 22.42 34 THR A O 20
ATOM 24897 N N . LEU A 1 26 ? -7.782 -16.055 -4.712 1.00 63.44 35 LEU A N 20
ATOM 24898 C CA . LEU A 1 26 ? -8.140 -15.627 -6.060 1.00 2.40 35 LEU A CA 20
ATOM 24899 C C . LEU A 1 26 ? -9.496 -14.929 -6.067 1.00 73.32 35 LEU A C 20
ATOM 24900 O O . LEU A 1 26 ? -9.756 -14.064 -6.903 1.00 40.23 35 LEU A O 20
ATOM 24916 N N . ARG A 1 27 ? -10.357 -15.311 -5.129 1.00 1.30 36 ARG A N 20
ATOM 24917 C CA . ARG A 1 27 ? -11.686 -14.721 -5.027 1.00 34.33 36 ARG A CA 20
ATOM 24918 C C . ARG A 1 27 ? -11.604 -13.199 -4.974 1.00 5.43 36 ARG A C 20
ATOM 24919 O O . ARG A 1 27 ? -12.497 -12.501 -5.453 1.00 75.25 36 ARG A O 20
ATOM 24940 N N . ASP A 1 28 ? -10.525 -12.690 -4.387 1.00 74.13 37 ASP A N 20
ATOM 24941 C CA . ASP A 1 28 ? -10.325 -11.250 -4.272 1.00 31.31 37 ASP A CA 20
ATOM 24942 C C . ASP A 1 28 ? -9.925 -10.648 -5.615 1.00 3.10 37 ASP A C 20
ATOM 24943 O O . ASP A 1 28 ? -10.474 -9.631 -6.040 1.00 32.51 37 ASP A O 20
ATOM 24952 N N . VAL A 1 29 ? -8.963 -11.281 -6.279 1.00 21.32 38 VAL A N 20
ATOM 24953 C CA . VAL A 1 29 ? -8.489 -10.808 -7.574 1.00 25.32 38 VAL A CA 20
ATOM 24954 C C . VAL A 1 29 ? -9.595 -10.869 -8.620 1.00 74.23 38 VAL A C 20
ATOM 24955 O O . VAL A 1 29 ? -9.727 -9.972 -9.454 1.00 61.00 38 VAL A O 20
ATOM 24968 N N . LEU A 1 30 ? -10.390 -11.932 -8.571 1.00 74.42 39 LEU A N 20
ATOM 24969 C CA . LEU A 1 30 ? -11.488 -12.111 -9.515 1.00 72.11 39 LEU A CA 20
ATOM 24970 C C . LEU A 1 30 ? -12.599 -11.098 -9.257 1.00 20.25 39 LEU A C 20
ATOM 24971 O O . LEU A 1 30 ? -13.233 -10.606 -10.190 1.00 1.52 39 LEU A O 20
ATOM 24987 N N . ARG A 1 31 ? -12.828 -10.791 -7.984 1.00 43.50 40 ARG A N 20
ATOM 24988 C CA . ARG A 1 31 ? -13.861 -9.835 -7.603 1.00 31.42 40 ARG A CA 20
ATOM 24989 C C . ARG A 1 31 ? -13.577 -8.460 -8.199 1.00 70.04 40 ARG A C 20
ATOM 24990 O O . ARG A 1 31 ? -14.469 -7.817 -8.752 1.00 11.14 40 ARG A O 20
ATOM 25011 N N . GLN A 1 32 ? -12.330 -8.016 -8.083 1.00 64.41 41 GLN A N 20
ATOM 25012 C CA . GLN A 1 32 ? -11.929 -6.717 -8.610 1.00 31.11 41 GLN A CA 20
ATOM 25013 C C . GLN A 1 32 ? -11.994 -6.704 -10.134 1.00 24.24 41 GLN A C 20
ATOM 25014 O O . GLN A 1 32 ? -12.620 -5.829 -10.731 1.00 45.54 41 GLN A O 20
ATOM 25028 N N . PHE A 1 33 ? -11.342 -7.681 -10.757 1.00 13.42 42 PHE A N 20
ATOM 25029 C CA . PHE A 1 33 ? -11.325 -7.781 -12.212 1.00 5.25 42 PHE A CA 20
ATOM 25030 C C . PHE A 1 33 ? -12.742 -7.892 -12.766 1.00 64.04 42 PHE A C 20
ATOM 25031 O O . PHE A 1 33 ? -13.045 -7.366 -13.837 1.00 43.05 42 PHE A O 20
ATOM 25048 N N . LYS A 1 34 ? -13.606 -8.581 -12.030 1.00 34.31 43 LYS A N 20
ATOM 25049 C CA . LYS A 1 34 ? -14.992 -8.763 -12.446 1.00 12.44 43 LYS A CA 20
ATOM 25050 C C . LYS A 1 34 ? -15.753 -7.442 -12.393 1.00 13.23 43 LYS A C 20
ATOM 25051 O O . LYS A 1 34 ? -16.616 -7.178 -13.231 1.00 4.43 43 LYS A O 20
ATOM 25070 N N . ARG A 1 35 ? -15.428 -6.616 -11.404 1.00 3.31 44 ARG A N 20
ATOM 25071 C CA . ARG A 1 35 ? -16.081 -5.322 -11.243 1.00 21.34 44 ARG A CA 20
ATOM 25072 C C . ARG A 1 35 ? -15.522 -4.304 -12.232 1.00 2.22 44 ARG A C 20
ATOM 25073 O O . ARG A 1 35 ? -16.192 -3.333 -12.582 1.00 42.02 44 ARG A O 20
ATOM 25094 N N . GLU A 1 36 ? -14.290 -4.533 -12.677 1.00 74.10 45 GLU A N 20
ATOM 25095 C CA . GLU A 1 36 ? -13.642 -3.634 -13.625 1.00 23.45 45 GLU A CA 20
ATOM 25096 C C . GLU A 1 36 ? -13.851 -4.112 -15.059 1.00 35.04 45 GLU A C 20
ATOM 25097 O O . GLU A 1 36 ? -13.609 -3.373 -16.013 1.00 14.22 45 GLU A O 20
ATOM 25109 N N . VAL A 1 37 ? -14.303 -5.354 -15.202 1.00 60.03 46 VAL A N 20
ATOM 25110 C CA . VAL A 1 37 ? -14.546 -5.931 -16.519 1.00 32.42 46 VAL A CA 20
ATOM 25111 C C . VAL A 1 37 ? -16.036 -5.958 -16.840 1.00 72.14 46 VAL A C 20
ATOM 25112 O O . VAL A 1 37 ? -16.431 -5.928 -18.006 1.00 23.13 46 VAL A O 20
ATOM 25125 N N . ALA A 1 38 ? -16.860 -6.014 -15.799 1.00 22.31 47 ALA A N 20
ATOM 25126 C CA . ALA A 1 38 ? -18.307 -6.042 -15.970 1.00 71.41 47 ALA A CA 20
ATOM 25127 C C . ALA A 1 38 ? -18.810 -4.750 -16.604 1.00 71.02 47 ALA A C 20
ATOM 25128 O O . ALA A 1 38 ? -19.914 -4.702 -17.145 1.00 53.23 47 ALA A O 20
ATOM 25135 N N . ALA A 1 39 ? -17.993 -3.704 -16.533 1.00 20.30 48 ALA A N 20
ATOM 25136 C CA . ALA A 1 39 ? -18.355 -2.412 -17.101 1.00 50.23 48 ALA A CA 20
ATOM 25137 C C . ALA A 1 39 ? -18.582 -2.518 -18.606 1.00 11.25 48 ALA A C 20
ATOM 25138 O O . ALA A 1 39 ? -19.436 -1.829 -19.165 1.00 12.31 48 ALA A O 20
ATOM 25145 N N . LEU A 1 40 ? -17.813 -3.384 -19.256 1.00 3.24 49 LEU A N 20
ATOM 25146 C CA . LEU A 1 40 ? -17.930 -3.580 -20.696 1.00 45.45 49 LEU A CA 20
ATOM 25147 C C . LEU A 1 40 ? -18.454 -4.976 -21.016 1.00 15.35 49 LEU A C 20
ATOM 25148 O O . LEU A 1 40 ? -19.025 -5.207 -22.082 1.00 12.43 49 LEU A O 20
ATOM 25164 N N . ASP A 1 41 ? -18.259 -5.902 -20.084 1.00 35.50 50 ASP A N 20
ATOM 25165 C CA . ASP A 1 41 ? -18.716 -7.276 -20.264 1.00 51.31 50 ASP A CA 20
ATOM 25166 C C . ASP A 1 41 ? -20.027 -7.514 -19.521 1.00 61.31 50 ASP A C 20
ATOM 25167 O O . ASP A 1 41 ? -20.058 -7.668 -18.300 1.00 25.21 50 ASP A O 20
ATOM 25176 N N . PRO A 1 42 ? -21.137 -7.545 -20.273 1.00 61.15 51 PRO A N 20
ATOM 25177 C CA . PRO A 1 42 ? -22.471 -7.764 -19.707 1.00 52.12 51 PRO A CA 20
ATOM 25178 C C . PRO A 1 42 ? -22.659 -9.189 -19.199 1.00 25.24 51 PRO A C 20
ATOM 25179 O O . PRO A 1 42 ? -23.525 -9.451 -18.364 1.00 23.15 51 PRO A O 20
ATOM 25190 N N . ILE A 1 43 ? -21.842 -10.106 -19.707 1.00 2.23 52 ILE A N 20
ATOM 25191 C CA . ILE A 1 43 ? -21.917 -11.504 -19.302 1.00 33.01 52 ILE A CA 20
ATOM 25192 C C . ILE A 1 43 ? -21.528 -11.674 -17.837 1.00 63.25 52 ILE A C 20
ATOM 25193 O O . ILE A 1 43 ? -20.674 -10.953 -17.324 1.00 44.12 52 ILE A O 20
ATOM 25209 N N . ASN A 1 44 ? -22.159 -12.635 -17.171 1.00 12.04 53 ASN A N 20
ATOM 25210 C CA . ASN A 1 44 ? -21.878 -12.901 -15.765 1.00 23.54 53 ASN A CA 20
ATOM 25211 C C . ASN A 1 44 ? -20.553 -13.641 -15.606 1.00 5.32 53 ASN A C 20
ATOM 25212 O O . ASN A 1 44 ? -20.370 -14.734 -16.143 1.00 55.14 53 ASN A O 20
ATOM 25223 N N . LEU A 1 45 ? -19.630 -13.038 -14.864 1.00 53.50 54 LEU A N 20
ATOM 25224 C CA . LEU A 1 45 ? -18.321 -13.638 -14.633 1.00 71.30 54 LEU A CA 20
ATOM 25225 C C . LEU A 1 45 ? -18.459 -15.013 -13.988 1.00 33.44 54 LEU A C 20
ATOM 25226 O O . LEU A 1 45 ? -17.634 -15.899 -14.210 1.00 14.03 54 LEU A O 20
ATOM 25242 N N . GLU A 1 46 ? -19.509 -15.184 -13.190 1.00 22.33 55 GLU A N 20
ATOM 25243 C CA . GLU A 1 46 ? -19.755 -16.453 -12.514 1.00 0.44 55 GLU A CA 20
ATOM 25244 C C . GLU A 1 46 ? -20.311 -17.489 -13.486 1.00 40.33 55 GLU A C 20
ATOM 25245 O O . GLU A 1 46 ? -20.412 -18.670 -13.159 1.00 32.43 55 GLU A O 20
ATOM 25257 N N . GLU A 1 47 ? -20.670 -17.035 -14.683 1.00 71.33 56 GLU A N 20
ATOM 25258 C CA . GLU A 1 47 ? -21.217 -17.923 -15.703 1.00 12.41 56 GLU A CA 20
ATOM 25259 C C . GLU A 1 47 ? -20.100 -18.606 -16.486 1.00 43.42 56 GLU A C 20
ATOM 25260 O O . GLU A 1 47 ? -20.257 -19.731 -16.961 1.00 14.24 56 GLU A O 20
ATOM 25272 N N . TYR A 1 48 ? -18.972 -17.917 -16.618 1.00 5.11 57 TYR A N 20
ATOM 25273 C CA . TYR A 1 48 ? -17.828 -18.455 -17.346 1.00 14.41 57 TYR A CA 20
ATOM 25274 C C . TYR A 1 48 ? -16.582 -18.474 -16.466 1.00 33.11 57 TYR A C 20
ATOM 25275 O O . TYR A 1 48 ? -16.568 -17.900 -15.377 1.00 21.42 57 TYR A O 20
ATOM 25293 N N . VAL A 1 49 ? -15.536 -19.138 -16.947 1.00 73.51 58 VAL A N 20
ATOM 25294 C CA . VAL A 1 49 ? -14.284 -19.232 -16.207 1.00 22.52 58 VAL A CA 20
ATOM 25295 C C . VAL A 1 49 ? -13.136 -18.600 -16.986 1.00 60.41 58 VAL A C 20
ATOM 25296 O O . VAL A 1 49 ? -13.284 -18.254 -18.158 1.00 43.30 58 VAL A O 20
ATOM 25309 N N . VAL A 1 50 ? -11.991 -18.454 -16.327 1.00 42.34 59 VAL A N 20
ATOM 25310 C CA . VAL A 1 50 ? -10.816 -17.865 -16.959 1.00 2.35 59 VAL A CA 20
ATOM 25311 C C . VAL A 1 50 ? -9.585 -18.741 -16.754 1.00 1.41 59 VAL A C 20
ATOM 25312 O O . VAL A 1 50 ? -9.327 -19.217 -15.650 1.00 25.33 59 VAL A O 20
ATOM 25325 N N . ASN A 1 51 ? -8.828 -18.948 -17.827 1.00 1.24 60 ASN A N 20
ATOM 25326 C CA . ASN A 1 51 ? -7.623 -19.767 -17.765 1.00 41.10 60 ASN A CA 20
ATOM 25327 C C . ASN A 1 51 ? -6.377 -18.894 -17.645 1.00 73.11 60 ASN A C 20
ATOM 25328 O O . ASN A 1 51 ? -6.316 -17.800 -18.208 1.00 21.41 60 ASN A O 20
ATOM 25339 N N . HIS A 1 52 ? -5.386 -19.385 -16.908 1.00 62.24 61 HIS A N 20
ATOM 25340 C CA . HIS A 1 52 ? -4.141 -18.651 -16.715 1.00 45.33 61 HIS A CA 20
ATOM 25341 C C . HIS A 1 52 ? -2.991 -19.325 -17.458 1.00 72.23 61 HIS A C 20
ATOM 25342 O O . HIS A 1 52 ? -2.579 -20.431 -17.109 1.00 40.23 61 HIS A O 20
ATOM 25356 N N . GLU A 1 53 ? -2.480 -18.652 -18.484 1.00 43.30 62 GLU A N 20
ATOM 25357 C CA . GLU A 1 53 ? -1.379 -19.188 -19.276 1.00 53.14 62 GLU A CA 20
ATOM 25358 C C . GLU A 1 53 ? -1.697 -20.598 -19.765 1.00 74.12 62 GLU A C 20
ATOM 25359 O O . GLU A 1 53 ? -0.807 -21.436 -19.901 1.00 5.45 62 GLU A O 20
ATOM 25371 N N . GLY A 1 54 ? -2.976 -20.853 -20.028 1.00 43.11 63 GLY A N 20
ATOM 25372 C CA . GLY A 1 54 ? -3.390 -22.162 -20.498 1.00 23.00 63 GLY A CA 20
ATOM 25373 C C . GLY A 1 54 ? -3.745 -23.100 -19.362 1.00 25.44 63 GLY A C 20
ATOM 25374 O O . GLY A 1 54 ? -3.878 -24.308 -19.562 1.00 2.13 63 GLY A O 20
ATOM 25378 N N . LYS A 1 55 ? -3.897 -22.546 -18.164 1.00 4.41 64 LYS A N 20
ATOM 25379 C CA . LYS A 1 55 ? -4.238 -23.340 -16.990 1.00 24.11 64 LYS A CA 20
ATOM 25380 C C . LYS A 1 55 ? -5.698 -23.135 -16.600 1.00 21.15 64 LYS A C 20
ATOM 25381 O O . LYS A 1 55 ? -6.144 -22.005 -16.397 1.00 32.11 64 LYS A O 20
ATOM 25400 N N . LEU A 1 56 ? -6.437 -24.234 -16.494 1.00 51.24 65 LEU A N 20
ATOM 25401 C CA . LEU A 1 56 ? -7.848 -24.175 -16.126 1.00 45.43 65 LEU A CA 20
ATOM 25402 C C . LEU A 1 56 ? -8.025 -24.338 -14.620 1.00 64.11 65 LEU A C 20
ATOM 25403 O O . LEU A 1 56 ? -7.581 -25.327 -14.036 1.00 23.43 65 LEU A O 20
ATOM 25419 N N . LEU A 1 57 ? -8.677 -23.363 -13.997 1.00 74.13 66 LEU A N 20
ATOM 25420 C CA . LEU A 1 57 ? -8.916 -23.399 -12.559 1.00 22.55 66 LEU A CA 20
ATOM 25421 C C . LEU A 1 57 ? -10.319 -23.913 -12.252 1.00 10.10 66 LEU A C 20
ATOM 25422 O O . LEU A 1 57 ? -11.239 -23.754 -13.055 1.00 53.31 66 LEU A O 20
ATOM 25438 N N . LEU A 1 58 ? -10.476 -24.528 -11.085 1.00 15.41 67 LEU A N 20
ATOM 25439 C CA . LEU A 1 58 ? -11.769 -25.063 -10.670 1.00 43.22 67 LEU A CA 20
ATOM 25440 C C . LEU A 1 58 ? -12.480 -24.098 -9.726 1.00 61.53 67 LEU A C 20
ATOM 25441 O O . LEU A 1 58 ? -13.622 -23.708 -9.967 1.00 14.01 67 LEU A O 20
ATOM 25457 N N . ASP A 1 59 ? -11.796 -23.717 -8.653 1.00 40.13 68 ASP A N 20
ATOM 25458 C CA . ASP A 1 59 ? -12.361 -22.795 -7.674 1.00 62.25 68 ASP A CA 20
ATOM 25459 C C . ASP A 1 59 ? -11.437 -21.601 -7.456 1.00 61.11 68 ASP A C 20
ATOM 25460 O O . ASP A 1 59 ? -10.303 -21.586 -7.935 1.00 3.52 68 ASP A O 20
ATOM 25469 N N . ASP A 1 60 ? -11.930 -20.603 -6.732 1.00 12.21 69 ASP A N 20
ATOM 25470 C CA . ASP A 1 60 ? -11.149 -19.404 -6.450 1.00 11.10 69 ASP A CA 20
ATOM 25471 C C . ASP A 1 60 ? -10.716 -19.369 -4.988 1.00 11.13 69 ASP A C 20
ATOM 25472 O O . ASP A 1 60 ? -10.509 -18.298 -4.417 1.00 31.12 69 ASP A O 20
ATOM 25481 N N . SER A 1 61 ? -10.582 -20.547 -4.387 1.00 13.01 70 SER A N 20
ATOM 25482 C CA . SER A 1 61 ? -10.179 -20.651 -2.990 1.00 22.05 70 SER A CA 20
ATOM 25483 C C . SER A 1 61 ? -8.660 -20.595 -2.857 1.00 41.40 70 SER A C 20
ATOM 25484 O O . SER A 1 61 ? -8.130 -20.201 -1.818 1.00 41.30 70 SER A O 20
ATOM 25492 N N . VAL A 1 62 ? -7.964 -20.992 -3.918 1.00 55.20 71 VAL A N 20
ATOM 25493 C CA . VAL A 1 62 ? -6.506 -20.986 -3.922 1.00 75.03 71 VAL A CA 20
ATOM 25494 C C . VAL A 1 62 ? -5.963 -19.577 -4.129 1.00 10.35 71 VAL A C 20
ATOM 25495 O O . VAL A 1 62 ? -6.524 -18.787 -4.889 1.00 70.45 71 VAL A O 20
ATOM 25508 N N . THR A 1 63 ? -4.866 -19.266 -3.446 1.00 4.55 72 THR A N 20
ATOM 25509 C CA . THR A 1 63 ? -4.246 -17.951 -3.553 1.00 3.12 72 THR A CA 20
ATOM 25510 C C . THR A 1 63 ? -3.469 -17.814 -4.857 1.00 62.12 72 THR A C 20
ATOM 25511 O O . THR A 1 63 ? -3.532 -18.687 -5.724 1.00 53.11 72 THR A O 20
ATOM 25522 N N . LEU A 1 64 ? -2.735 -16.715 -4.991 1.00 13.32 73 LEU A N 20
ATOM 25523 C CA . LEU A 1 64 ? -1.944 -16.464 -6.191 1.00 13.14 73 LEU A CA 20
ATOM 25524 C C . LEU A 1 64 ? -0.778 -17.442 -6.288 1.00 72.25 73 LEU A C 20
ATOM 25525 O O . LEU A 1 64 ? -0.580 -18.085 -7.319 1.00 54.11 73 LEU A O 20
ATOM 25541 N N . GLN A 1 65 ? -0.011 -17.551 -5.208 1.00 51.45 74 GLN A N 20
ATOM 25542 C CA . GLN A 1 65 ? 1.134 -18.452 -5.173 1.00 23.10 74 GLN A CA 20
ATOM 25543 C C . GLN A 1 65 ? 0.681 -19.904 -5.061 1.00 1.02 74 GLN A C 20
ATOM 25544 O O . GLN A 1 65 ? 1.360 -20.816 -5.534 1.00 34.31 74 GLN A O 20
ATOM 25558 N N . THR A 1 66 ? -0.471 -20.112 -4.431 1.00 30.32 75 THR A N 20
ATOM 25559 C CA . THR A 1 66 ? -1.014 -21.453 -4.255 1.00 34.11 75 THR A CA 20
ATOM 25560 C C . THR A 1 66 ? -1.217 -22.145 -5.598 1.00 51.21 75 THR A C 20
ATOM 25561 O O . THR A 1 66 ? -0.923 -23.331 -5.748 1.00 4.32 75 THR A O 20
ATOM 25572 N N . VAL A 1 67 ? -1.722 -21.396 -6.574 1.00 25.21 76 VAL A N 20
ATOM 25573 C CA . VAL A 1 67 ? -1.962 -21.937 -7.906 1.00 61.32 76 VAL A CA 20
ATOM 25574 C C . VAL A 1 67 ? -0.669 -22.010 -8.711 1.00 54.24 76 VAL A C 20
ATOM 25575 O O . VAL A 1 67 ? -0.539 -22.824 -9.625 1.00 14.51 76 VAL A O 20
ATOM 25588 N N . GLY A 1 68 ? 0.286 -21.152 -8.365 1.00 61.23 77 GLY A N 20
ATOM 25589 C CA . GLY A 1 68 ? 1.557 -21.135 -9.066 1.00 21.54 77 GLY A CA 20
ATOM 25590 C C . GLY A 1 68 ? 1.608 -20.077 -10.149 1.00 41.31 77 GLY A C 20
ATOM 25591 O O . GLY A 1 68 ? 2.225 -20.278 -11.196 1.00 35.04 77 GLY A O 20
ATOM 25595 N N . VAL A 1 69 ? 0.957 -18.945 -9.900 1.00 0.13 78 VAL A N 20
ATOM 25596 C CA . VAL A 1 69 ? 0.930 -17.850 -10.862 1.00 61.35 78 VAL A CA 20
ATOM 25597 C C . VAL A 1 69 ? 2.309 -17.219 -11.016 1.00 23.14 78 VAL A C 20
ATOM 25598 O O . VAL A 1 69 ? 3.013 -16.992 -10.031 1.00 44.25 78 VAL A O 20
ATOM 25611 N N . LYS A 1 70 ? 2.690 -16.937 -12.257 1.00 23.21 79 LYS A N 20
ATOM 25612 C CA . LYS A 1 70 ? 3.985 -16.330 -12.541 1.00 61.01 79 LYS A CA 20
ATOM 25613 C C . LYS A 1 70 ? 3.979 -14.846 -12.190 1.00 53.44 79 LYS A C 20
ATOM 25614 O O . LYS A 1 70 ? 2.949 -14.293 -11.803 1.00 51.22 79 LYS A O 20
ATOM 25633 N N . LYS A 1 71 ? 5.134 -14.204 -12.330 1.00 21.44 80 LYS A N 20
ATOM 25634 C CA . LYS A 1 71 ? 5.262 -12.783 -12.030 1.00 72.14 80 LYS A CA 20
ATOM 25635 C C . LYS A 1 71 ? 4.322 -11.957 -12.903 1.00 2.22 80 LYS A C 20
ATOM 25636 O O . LYS A 1 71 ? 3.721 -10.988 -12.439 1.00 52.20 80 LYS A O 20
ATOM 25655 N N . ASP A 1 72 ? 4.200 -12.347 -14.167 1.00 12.03 81 ASP A N 20
ATOM 25656 C CA . ASP A 1 72 ? 3.331 -11.644 -15.103 1.00 50.43 81 ASP A CA 20
ATOM 25657 C C . ASP A 1 72 ? 1.864 -11.838 -14.734 1.00 14.31 81 ASP A C 20
ATOM 25658 O O . ASP A 1 72 ? 1.088 -10.882 -14.708 1.00 61.21 81 ASP A O 20
ATOM 25667 N N . SER A 1 73 ? 1.490 -13.081 -14.450 1.00 34.21 82 SER A N 20
ATOM 25668 C CA . SER A 1 73 ? 0.114 -13.402 -14.087 1.00 2.32 82 SER A CA 20
ATOM 25669 C C . SER A 1 73 ? -0.856 -12.938 -15.170 1.00 25.33 82 SER A C 20
ATOM 25670 O O . SER A 1 73 ? -1.584 -11.962 -14.991 1.00 4.21 82 SER A O 20
ATOM 25678 N N . VAL A 1 74 ? -0.859 -13.647 -16.295 1.00 11.35 83 VAL A N 20
ATOM 25679 C CA . VAL A 1 74 ? -1.739 -13.310 -17.407 1.00 72.11 83 VAL A CA 20
ATOM 25680 C C . VAL A 1 74 ? -2.715 -14.445 -17.698 1.00 52.54 83 VAL A C 20
ATOM 25681 O O . VAL A 1 74 ? -2.308 -15.576 -17.962 1.00 22.11 83 VAL A O 20
ATOM 25694 N N . PHE A 1 75 ? -4.006 -14.134 -17.650 1.00 14.12 84 PHE A N 20
ATOM 25695 C CA . PHE A 1 75 ? -5.042 -15.128 -17.908 1.00 41.41 84 PHE A CA 20
ATOM 25696 C C . PHE A 1 75 ? -6.005 -14.641 -18.987 1.00 35.23 84 PHE A C 20
ATOM 25697 O O . PHE A 1 75 ? -6.432 -13.486 -18.979 1.00 64.24 84 PHE A O 20
ATOM 25714 N N . VAL A 1 76 ? -6.345 -15.531 -19.914 1.00 25.30 85 VAL A N 20
ATOM 25715 C CA . VAL A 1 76 ? -7.258 -15.194 -20.999 1.00 62.34 85 VAL A CA 20
ATOM 25716 C C . VAL A 1 76 ? -8.679 -15.646 -20.682 1.00 0.20 85 VAL A C 20
ATOM 25717 O O . VAL A 1 76 ? -8.886 -16.668 -20.027 1.00 23.22 85 VAL A O 20
ATOM 25730 N N . LEU A 1 77 ? -9.656 -14.878 -21.151 1.00 12.33 86 LEU A N 20
ATOM 25731 C CA . LEU A 1 77 ? -11.060 -15.199 -20.918 1.00 12.43 86 LEU A CA 20
ATOM 25732 C C . LEU A 1 77 ? -11.480 -16.424 -21.723 1.00 64.11 86 LEU A C 20
ATOM 25733 O O . LEU A 1 77 ? -11.298 -16.473 -22.940 1.00 3.43 86 LEU A O 20
ATOM 25749 N N . VAL A 1 78 ? -12.044 -17.412 -21.036 1.00 72.44 87 VAL A N 20
ATOM 25750 C CA . VAL A 1 78 ? -12.493 -18.637 -21.688 1.00 31.00 87 VAL A CA 20
ATOM 25751 C C . VAL A 1 78 ? -13.982 -18.869 -21.456 1.00 22.24 87 VAL A C 20
ATOM 25752 O O . VAL A 1 78 ? -14.529 -18.474 -20.426 1.00 23.22 87 VAL A O 20
ATOM 25765 N N . ARG A 1 79 ? -14.632 -19.513 -22.419 1.00 52.14 88 ARG A N 20
ATOM 25766 C CA . ARG A 1 79 ? -16.059 -19.797 -22.320 1.00 64.53 88 ARG A CA 20
ATOM 25767 C C . ARG A 1 79 ? -16.314 -21.302 -22.314 1.00 43.15 88 ARG A C 20
ATOM 25768 O O . ARG A 1 79 ? -15.736 -22.044 -23.109 1.00 3.10 88 ARG A O 20
ATOM 25789 N N . LYS A 1 80 ? -17.183 -21.746 -21.413 1.00 3.23 89 LYS A N 20
ATOM 25790 C CA . LYS A 1 80 ? -17.516 -23.161 -21.303 1.00 11.05 89 LYS A CA 20
ATOM 25791 C C . LYS A 1 80 ? -18.850 -23.460 -21.979 1.00 13.03 89 LYS A C 20
ATOM 25792 O O . LYS A 1 80 ? -19.041 -24.534 -22.548 1.00 34.34 89 LYS A O 20
ATOM 25811 N N . ALA A 1 81 ? -19.769 -22.502 -21.914 1.00 32.14 90 ALA A N 20
ATOM 25812 C CA . ALA A 1 81 ? -21.084 -22.662 -22.523 1.00 22.03 90 ALA A CA 20
ATOM 25813 C C . ALA A 1 81 ? -21.637 -21.321 -22.994 1.00 34.53 90 ALA A C 20
ATOM 25814 O O . ALA A 1 81 ? -22.481 -21.268 -23.889 1.00 52.33 90 ALA A O 20
#

B-factor: mean 38.26, std 23.34, range [0.02, 75.43]